Protein 7QRU (pdb70)

Organism: Alkalihalophilus pseudofirmus (strain ATCC BAA-2126 / JCM 17055 / OF4) (NCBI:txid398511)

Radius of gyration: 44.56 Å; Cα contacts (8 Å, |Δi|>4): 3617; chains: 8; bounding box: 156×73×80 Å

Nearest PDB structures (foldseek):
  7qru-assembly1_e  TM=1.022E+00  e=6.464E-07  Alkalihalophilus pseudofirmus
  7qru-assembly1_E  TM=9.612E-01  e=5.896E-06  Alkalihalophilus pseudofirmus
  6z16-assembly1_e  TM=9.086E-01  e=1.455E-02  Anoxybacillus flavithermus WK1
  5zgb-assembly1_K  TM=4.679E-01  e=5.688E+00  Cyanidioschyzon merolae strain 10D
  7qru-assembly1_G  TM=1.009E+00  e=2.370E-15  Alkalihalophilus pseudofirmus

Secondary structure (DSSP, 8-state):
--HHHHHHHHHHHHHHHHHHHHHS-TTS-HHHHHHHHHHHHHHHHHTTHHHHTTT--EEEEEEEEGGGTEEEEEEE-HHHHHHHHHHHHHHHHHHHHHHHHS-TTTS-HHHHHHHHHHHHHHHHHHHHB-BHHHHHHHHHHHHHHHHHHHTSSTTSHHHHHHHHHHHHHHHHHHHHHHHHHHHHHHHHS--BHHHHHHTTHHHHTSTTHHHHHHHHHHHHHHHTT-TTGGGHHHHGGGS-HHHHHHHHHTSHHHHHHHHHHHHHHHH-SSHHHHHHHHHHHHHHHHHHHHHHHT--BHHHHHHHHHHHHHHHHHHHHHHHTHHHHHGGGS-THHHHHHHHHHHHHHHHHHHHHHHHHHHHHHHHHHHS--BTTT---TTTTSHHHHHHHHHHHHHHHT-TTSHHHHHHHHHHHHHHHHHT--STTHHHHHHHHHHHHHHHHHHHHHHHHHHHHHHHSS---TTTSSSPP-PPPHHHHHHHHHHHHHHHHHHH-GGGGIIIIIHHHHHHHSTTSS-TTPPPP----S---S-HHHHHHHHHHHHHHHHHHTHHHHTTSHHHH--S-THHHHHHHHHHHHHHHHHHHHHHH--S-HHHHHHHHHHHHHHHHHHHHHHTT-----SSS-----HHHHHHHHHHHHHHHHGGG--SHHHHHHHHHHHHHHHHHHHHHTT-HHHHHHHHHHHHHHHHHHHHHHTTS---------HHHHHHHHHHHHHHHHHHHHHHHHHHHHHHHH-PPPTTHHHHHHTTTTT--SBHHHHIIIIITHHHHHHHHHHHHHHHHHHHHHHH----S-S--/----HHHHHHHHHHHHHHHHHHHHHHHHTTTSS--HHHHHHHHHHHHHHHHHHS-HHHHHHHS---HHHHHHHHHHHHHHHTTHHHHTT--TT---EEEEE-SSS-EEEEETHHHHHHHHHHHHHHHHHHHHHHHHT---/-HHHHHHHHHHHHHHHHHHHTSSBHHHHHHHHHHHHHHHHHHHHHHT-SS-SB-SBGGG--SSB--HHHHHHHHHHHHHHHHHHHHHHHHHHHHHHHHS--BGGGG--SS--/--GGGGHHHHHHHHHHHHTTTTSS-HHHHHHHHHHHHHHHHHHHHHHHHHHHHH--EEEEGGGPPTTTSPEEEE-HHHHHHHHHHHHHHHHHHHHHHTTS-HHHHTTTHHHHHHHHHHHHHHHHHB-BHHHHHHHHHHHHHHHHHHHHTT--HHHHHHHHHHHHHHHHHHHHHHHHHHHHHHHHS--BHHHHHHHHHHTTT-THHHHHHHHHHHHHHHHHT-TTS-TTTTTGGGSS-HHHHHHHHHHHHHHHHHHHHHHHHHTS-S-HHHHHHHHHHHHHHHHHHHHHHHHT--BHHHHHHHHHHHHHHHHHHHHHH-SHHHHHHHHHHHHHHHHHHHHHHHHHHHHHHHHS--BGGG---HHHH-HHHHHHHHHHHHHHTT-TTSHHHHHHHHHHHHHHHTT-HHHHHHHHHHHHHHHHHHHHHIIIIISSS--S-HHHHT---HHHHHHHHHHHHHHHHHHHTHHHHHHHHHHHHHHHT-HHHHHHHH-/-HHHHHHHHHHHHHHHHHTT--SHHHHHHHHHHHHHHHHHHTTTS----HHHHHHHHHHHHHHHHHHHHHHHHHHHHHHTSSS---B-EEEEEE----SHHHHHHHHHHHHHSTTEEEEEE-TTS-EEEEEESBSTTHHHHHHHIIIIIHHHHHHHH-/-HHHHHHHHHHHHHHHHHHHHHHHHH-SSHHHHHHHHHHHHHHHHHHHHHHHHHTT--TTHHHHHHHHHHHHHHHHHHHHHHHHS-SSTT-/--HHHHHHHHHHHHHHHHHHHHHHHHHHSSSHHHHHHHIIIIIHHHHHHHHHHHHHHHHHHH----HHHHHHHHHHHHHHHHHHHHHHHHHHHHTPPPPTT---BHHHHHTT-/-HHHHHHHHHHHHHHHHHH---SHHHHHHHHHHHHHHHHHTTTTTT-

Foldseek 3Di:
DPCLLLCQQPLLVVLLVVLVVVLPPLVVLLVSLQVSLVVLLVSLVVLLVCCVVPNKDKDFPVPDAPPVGKIWIDHNLLSVLSNLLSLLLNLLSLLCVVDDDPVVSNPSPSSLSSQLSSLLSQLSTTQFLVSNLVSLVSNVVSVLCQLCPVPDPLLVVLSVVLVVLLVVLSVLSVVLVVVLCVQQVTGGLLSLQVVCVVVLCDDCSVVSLVSLVLSLCLQLQFPPNNPSFLSSLVRHALSVSLSCLQRRSVSSLSSNLQCCLAHVPRCLVPNLQVLLVSLLVQLVVLLVQLLPDQFQSSNLRSLSSNLSSQLSLLSSLQDLLSQLLSSLSSSLRSLLSSLSSLLCNLLCVLAVGRGLQLAAACCVLPVVSLVLNVLSQVLSLLDPLWSNVVSLVSNLVSCVVSVVVVSSVSSVVSSVSSVVSSVSSCCRHNHDPGSGDPVSSPDDCVSSCVSSVVSSVVRHCCRVVVPVSSVSSSVVSVCSNDNVSSSVSRD/DDVLVCLLQVLLVVLVVLVVCCVPVVVDQSLVVVLVSLVVQLVVLLVCLVAQLQVHKDKDWAQDPPVVQDIFMFIDHLLLSLQSNLLSVLVSLLSLLCSQLDDSPPAPSSLVSSLVSQLSSLLNQLSGGQFQVSNLVSQLSNLVSLLSQLCRVVVDPLSNVLSVLSNVQLVVLSVLLVVLLVVLCVQQVHRGLVSSLVVLVSQVPDPCNVSSVVSNLSNLCLQLLQPPNVQSQLSSPSGQLSSCLNCNFQGRNCSSVSSLLLCLSNRFQDLVLLCVQQVSLLVQLLVLLLLLLLDFFLSLNLSSLSSNLSSLLSNLSSQLSVCNNCQPVDDSQQSLLSLLLSSLSSVLRSLLSSLSSLLCNQCCVFQVGRGLQLAAACCVQAVLSLVLLVLSLCLQLLHPLWSNVLSQLSSLSSLVSSCVVPPSCSVPCSVVSNVSNLVSSLSSNQSSVSSNHSHHHDHGDQVSGPDGGHYRDPSSSPSSVVSSVVRHCCSQPVCVCFSSRSFRSSCSSVVSRDDPPDTHDGDTDNDPDPDPSVVSSVVSVVSNVVCNVCCVPCCPDPSSVDNNDVCVVVVVVVVVCVVVVVVVVVCVQPVVDVVSVVLVVLVVVLVVLVVVCVVVVLQDFDPPPDDDDDPVNVVLVVVLVVLVVCQVVDFWVVVNLVSLVVNLQSVLVVCVVVPNPVCSVVSNVVSVVVSVVSVVVPVVDDTGDPDDCPPVSVVSVVVSVVSVVVSVVRNVRSVVVVCVVVPDDDPCVVLVVPVCPPPNDDPSVVSCCCPVPVVVNVVVVVVVVCVVVVVVCVVPPDDDPPPDD/DDDLVPLVVVLVVVLVVLLVVLVVLCVCVVPDHHFQQNSLVSNLVSLVSVCVSDNDVVSCVVDVDPLVVLQVVLVVQLQVLQCVCVVVVHHGNDKDWDQDADPVPGGDIDISSSSNRVSSNSNSNSVSCCVVVVVVPPPD/DLVVLVVVLVVLLVCLVVQCPFFFQVSVLVSVVSNLVSVLSNLLSVQPPPFWDDPDCVVVTPDHRDCPSVVVSVVSVVVVVVVSVVSVVVQVVVCVVQVDRGNVSVPDDDVD/DVVLQVQLQVQLVVQCVVVVDPDDVSSVVRSVVSLVVCVVCCVVPVDPRCVQLVVLVVVLVVLLVVQLVVQVVLVVVQVPPPDRPWDKDKDKAFDPDDDPVLLVSLQSSQCSGHQWHFDDADPNRGTTIIIGRHVVCVVVVNCCSVPPVSVSSVSNVD/DVLVVLVVVLVVLVVLLVVLVVCLPPVVDLLSNLVSLLVNLLSVLVNVVSVCVNVVDPPCVVVSVVSNVVSVLSSLQSVCCVVPVDSDPDD/DDPLVVQLVVLLVQLVVLCVVLVVQCVPDDFVLSNLVSQLPSPLSSLLSNLVSVQSCCCVPVNDRPCVSVVVNVCSVVPSVVVSVCVVVVCVVVPRDDGPPDDDDPVVVVVVD/DVVLQVQLVVQLVVQCVVVPPPDPVRSVVRSVVSVVVCVVCCVVVVD

Structure (mmCIF, N/CA/C/O backbone):
data_7QRU
#
_entry.id   7QRU
#
_cell.length_a   1.00
_cell.length_b   1.00
_cell.length_c   1.00
_cell.angle_alpha   90.00
_cell.angle_beta   90.00
_cell.angle_gamma   90.00
#
_symmetry.space_group_name_H-M   'P 1'
#
loop_
_entity.id
_entity.type
_entity.pdbx_description
1 polymer 'Na+/H+ antiporter subunit D'
2 polymer 'Na+/H+ antiporter subunit A'
3 polymer 'Na(+)/H(+) antiporter subunit B'
4 polymer 'Na(+)/H(+) antiporter subunit C'
5 polymer 'Na+/H+ antiporter subunit E'
6 polymer 'Na(+)/H(+) antiporter subunit F'
7 polymer 'Na+/H+ antiporter subunit G1'
8 non-polymer 1,2-Distearoyl-sn-glycerophosphoethanolamine
9 water water
#
loop_
_atom_site.group_PDB
_atom_site.id
_atom_site.type_symbol
_atom_site.label_atom_id
_atom_site.label_alt_id
_atom_site.label_comp_id
_atom_site.label_asym_id
_atom_site.label_entity_id
_atom_site.label_seq_id
_atom_site.pdbx_PDB_ins_code
_atom_site.Cartn_x
_atom_site.Cartn_y
_atom_site.Cartn_z
_atom_site.occupancy
_atom_site.B_iso_or_equiv
_atom_site.auth_seq_id
_atom_site.auth_comp_id
_atom_site.auth_asym_id
_atom_site.auth_atom_id
_atom_site.pdbx_PDB_model_num
ATOM 1 N N . MET A 1 1 ? 168.956 206.448 241.980 1.00 154.10 1 MET D N 1
ATOM 2 C CA . MET A 1 1 ? 169.194 206.344 240.514 1.00 145.00 1 MET D CA 1
ATOM 3 C C . MET A 1 1 ? 168.136 207.180 239.792 1.00 101.96 1 MET D C 1
ATOM 4 O O . MET A 1 1 ? 168.441 208.286 239.400 1.00 93.49 1 MET D O 1
ATOM 9 N N . ASN A 1 2 ? 166.915 206.656 239.628 1.00 69.92 2 ASN D N 1
ATOM 10 C CA . ASN A 1 2 ? 165.832 207.285 238.910 1.00 51.83 2 ASN D CA 1
ATOM 11 C C . ASN A 1 2 ? 166.172 207.563 237.441 1.00 38.15 2 ASN D C 1
ATOM 12 O O . ASN A 1 2 ? 165.839 208.642 236.948 1.00 41.99 2 ASN D O 1
ATOM 17 N N . ASN A 1 3 ? 166.963 206.714 236.773 1.00 27.55 3 ASN D N 1
ATOM 18 C CA . ASN A 1 3 ? 167.295 206.895 235.383 1.00 31.52 3 ASN D CA 1
ATOM 19 C C . ASN A 1 3 ? 166.072 206.760 234.458 1.00 33.60 3 ASN D C 1
ATOM 20 O O . ASN A 1 3 ? 166.062 207.279 233.340 1.00 33.88 3 ASN D O 1
ATOM 25 N N . LEU A 1 4 ? 164.991 206.138 234.926 1.00 29.95 4 LEU D N 1
ATOM 26 C CA . LEU A 1 4 ? 163.745 206.180 234.183 1.00 32.39 4 LEU D CA 1
ATOM 27 C C . LEU A 1 4 ? 163.304 207.612 233.870 1.00 29.96 4 LEU D C 1
ATOM 28 O O . LEU A 1 4 ? 162.855 207.860 232.790 1.00 28.54 4 LEU D O 1
ATOM 33 N N . VAL A 1 5 ? 163.506 208.570 234.794 1.00 31.22 5 VAL D N 1
ATOM 34 C CA . VAL A 1 5 ? 163.151 209.946 234.570 1.00 26.57 5 VAL D CA 1
ATOM 35 C C . VAL A 1 5 ? 163.743 210.477 233.278 1.00 26.31 5 VAL D C 1
ATOM 36 O O . VAL A 1 5 ? 163.084 211.273 232.636 1.00 35.06 5 VAL D O 1
ATOM 40 N N . ILE A 1 6 ? 164.885 210.032 232.818 1.00 26.63 6 ILE D N 1
ATOM 41 C CA . ILE A 1 6 ? 165.448 210.634 231.613 1.00 26.40 6 ILE D CA 1
ATOM 42 C C . ILE A 1 6 ? 164.995 209.934 230.335 1.00 24.06 6 ILE D C 1
ATOM 43 O O . ILE A 1 6 ? 165.211 210.457 229.189 1.00 27.60 6 ILE D O 1
ATOM 48 N N . LEU A 1 7 ? 164.293 208.806 230.448 1.00 28.21 7 LEU D N 1
ATOM 49 C CA . LEU A 1 7 ? 163.938 208.080 229.234 1.00 26.52 7 LEU D CA 1
ATOM 50 C C . LEU A 1 7 ? 163.014 208.874 228.315 1.00 30.04 7 LEU D C 1
ATOM 51 O O . LEU A 1 7 ? 163.166 208.786 227.087 1.00 28.02 7 LEU D O 1
ATOM 56 N N . PRO A 1 8 ? 162.007 209.624 228.799 1.00 26.67 8 PRO D N 1
ATOM 57 C CA . PRO A 1 8 ? 161.223 210.450 227.887 1.00 30.10 8 PRO D CA 1
ATOM 58 C C . PRO A 1 8 ? 162.028 211.449 227.071 1.00 26.91 8 PRO D C 1
ATOM 59 O O . PRO A 1 8 ? 161.655 211.753 226.003 1.00 33.47 8 PRO D O 1
ATOM 63 N N . ILE A 1 9 ? 163.199 211.928 227.526 1.00 28.04 9 ILE D N 1
ATOM 64 C CA . ILE A 1 9 ? 164.101 212.786 226.750 1.00 28.73 9 ILE D CA 1
ATOM 65 C C . ILE A 1 9 ? 164.977 211.930 225.858 1.00 27.59 9 ILE D C 1
ATOM 66 O O . ILE A 1 9 ? 165.067 212.166 224.691 1.00 27.77 9 ILE D O 1
ATOM 71 N N . LEU A 1 10 ? 165.595 210.902 226.390 1.00 28.90 10 LEU D N 1
ATOM 72 C CA . LEU A 1 10 ? 166.608 210.154 225.677 1.00 25.03 10 LEU D CA 1
ATOM 73 C C . LEU A 1 10 ? 166.057 209.257 224.570 1.00 34.93 10 LEU D C 1
ATOM 74 O O . LEU A 1 10 ? 166.715 209.184 223.500 1.00 26.16 10 LEU D O 1
ATOM 79 N N . ILE A 1 11 ? 164.848 208.641 224.708 1.00 27.34 11 ILE D N 1
ATOM 80 C CA . ILE A 1 11 ? 164.403 207.838 223.599 1.00 29.29 11 ILE D CA 1
ATOM 81 C C . ILE A 1 11 ? 164.269 208.694 222.340 1.00 27.50 11 ILE D C 1
ATOM 82 O O . ILE A 1 11 ? 164.719 208.246 221.288 1.00 30.80 11 ILE D O 1
ATOM 87 N N . PRO A 1 12 ? 163.449 209.784 222.306 1.00 23.59 12 PRO D N 1
ATOM 88 C CA . PRO A 1 12 ? 163.300 210.534 221.082 1.00 24.78 12 PRO D CA 1
ATOM 89 C C . PRO A 1 12 ? 164.651 211.103 220.636 1.00 21.00 12 PRO D C 1
ATOM 90 O O . PRO A 1 12 ? 164.894 211.207 219.429 1.00 25.87 12 PRO D O 1
ATOM 94 N N . PHE A 1 13 ? 165.481 211.558 221.564 1.00 26.37 13 PHE D N 1
ATOM 95 C CA . PHE A 1 13 ? 166.796 212.048 221.163 1.00 28.85 13 PHE D CA 1
ATOM 96 C C . PHE A 1 13 ? 167.630 210.982 220.442 1.00 28.81 13 PHE D C 1
ATOM 97 O O . PHE A 1 13 ? 168.152 211.245 219.333 1.00 29.51 13 PHE D O 1
ATOM 105 N N . ILE A 1 14 ? 167.705 209.764 221.001 1.00 27.81 14 ILE D N 1
ATOM 106 C CA . ILE A 1 14 ? 168.458 208.691 220.343 1.00 28.00 14 ILE D CA 1
ATOM 107 C C . ILE A 1 14 ? 167.779 208.295 219.043 1.00 30.63 14 ILE D C 1
ATOM 108 O O . ILE A 1 14 ? 168.465 208.134 218.007 1.00 23.93 14 ILE D O 1
ATOM 113 N N . VAL A 1 15 ? 166.443 208.139 219.043 1.00 23.48 15 VAL D N 1
ATOM 114 C CA . VAL A 1 15 ? 165.882 207.652 217.809 1.00 28.09 15 VAL D CA 1
ATOM 115 C C . VAL A 1 15 ? 165.944 208.738 216.718 1.00 25.18 15 VAL D C 1
ATOM 116 O O . VAL A 1 15 ? 166.205 208.497 215.539 1.00 24.10 15 VAL D O 1
ATOM 120 N N . GLY A 1 16 ? 165.676 209.988 217.115 1.00 24.86 16 GLY D N 1
ATOM 121 C CA . GLY A 1 16 ? 165.858 211.062 216.191 1.00 27.22 16 GLY D CA 1
ATOM 122 C C . GLY A 1 16 ? 167.202 211.033 215.477 1.00 27.26 16 GLY D C 1
ATOM 123 O O . GLY A 1 16 ? 167.289 211.259 214.309 1.00 32.70 16 GLY D O 1
ATOM 124 N N . THR A 1 17 ? 168.273 210.902 216.234 1.00 29.45 17 THR D N 1
ATOM 125 C CA . THR A 1 17 ? 169.607 210.884 215.662 1.00 29.85 17 THR D CA 1
ATOM 126 C C . THR A 1 17 ? 169.795 209.684 214.761 1.00 28.68 17 THR D C 1
ATOM 127 O O . THR A 1 17 ? 170.297 209.812 213.625 1.00 27.51 17 THR D O 1
ATOM 131 N N . ILE A 1 18 ? 169.290 208.522 215.197 1.00 28.40 18 ILE D N 1
ATOM 132 C CA . ILE A 1 18 ? 169.462 207.319 214.344 1.00 32.82 18 ILE D CA 1
ATOM 133 C C . ILE A 1 18 ? 168.733 207.429 213.042 1.00 27.59 18 ILE D C 1
ATOM 134 O O . ILE A 1 18 ? 169.337 207.143 212.052 1.00 35.26 18 ILE D O 1
ATOM 139 N N . LEU A 1 19 ? 167.557 208.052 213.020 1.00 31.59 19 LEU D N 1
ATOM 140 C CA . LEU A 1 19 ? 166.837 208.252 211.778 1.00 27.97 19 LEU D CA 1
ATOM 141 C C . LEU A 1 19 ? 167.516 209.208 210.799 1.00 24.76 19 LEU D C 1
ATOM 142 O O . LEU A 1 19 ? 167.117 209.273 209.648 1.00 26.79 19 LEU D O 1
ATOM 147 N N . ILE A 1 20 ? 168.459 210.033 211.204 1.00 27.59 20 ILE D N 1
ATOM 148 C CA . ILE A 1 20 ? 169.206 210.811 210.229 1.00 28.11 20 ILE D CA 1
ATOM 149 C C . ILE A 1 20 ? 170.053 209.853 209.393 1.00 31.73 20 ILE D C 1
ATOM 150 O O . ILE A 1 20 ? 170.281 210.097 208.220 1.00 41.45 20 ILE D O 1
ATOM 155 N N . LEU A 1 21 ? 170.597 208.783 209.987 1.00 34.26 21 LEU D N 1
ATOM 156 C CA . LEU A 1 21 ? 171.383 207.815 209.201 1.00 35.84 21 LEU D CA 1
ATOM 157 C C . LEU A 1 21 ? 170.501 207.088 208.169 1.00 34.09 21 LEU D C 1
ATOM 158 O O . LEU A 1 21 ? 171.031 206.449 207.293 1.00 47.76 21 LEU D O 1
ATOM 163 N N . PHE A 1 22 ? 169.169 207.068 208.324 1.00 46.06 22 PHE D N 1
ATOM 164 C CA . PHE A 1 22 ? 168.307 206.294 207.432 1.00 44.50 22 PHE D CA 1
ATOM 165 C C . PHE A 1 22 ? 167.406 207.188 206.575 1.00 50.31 22 PHE D C 1
ATOM 166 O O . PHE A 1 22 ? 166.248 206.876 206.349 1.00 45.35 22 PHE D O 1
ATOM 174 N N . ALA A 1 23 ? 167.941 208.328 206.120 1.00 50.85 23 ALA D N 1
ATOM 175 C CA . ALA A 1 23 ? 167.128 209.297 205.426 1.00 51.40 23 ALA D CA 1
ATOM 176 C C . ALA A 1 23 ? 166.558 208.749 204.108 1.00 58.29 23 ALA D C 1
ATOM 177 O O . ALA A 1 23 ? 165.408 208.991 203.748 1.00 69.17 23 ALA D O 1
ATOM 179 N N . LYS A 1 24 ? 167.345 207.935 203.423 1.00 66.56 24 LYS D N 1
ATOM 180 C CA . LYS A 1 24 ? 166.961 207.333 202.160 1.00 70.52 24 LYS D CA 1
ATOM 181 C C . LYS A 1 24 ? 165.878 206.260 202.328 1.00 72.34 24 LYS D C 1
ATOM 182 O O . LYS A 1 24 ? 165.019 206.159 201.456 1.00 77.16 24 LYS D O 1
ATOM 188 N N . ASN A 1 25 ? 165.890 205.490 203.436 1.00 48.81 25 ASN D N 1
ATOM 189 C CA . ASN A 1 25 ? 164.969 204.371 203.616 1.00 55.59 25 ASN D CA 1
ATOM 190 C C . ASN A 1 25 ? 163.672 204.862 204.264 1.00 43.62 25 ASN D C 1
ATOM 191 O O . ASN A 1 25 ? 163.701 205.157 205.445 1.00 52.59 25 ASN D O 1
ATOM 196 N N . HIS A 1 26 ? 162.573 204.971 203.528 1.00 43.50 26 HIS D N 1
ATOM 197 C CA . HIS A 1 26 ? 161.331 205.522 204.048 1.00 47.52 26 HIS D CA 1
ATOM 198 C C . HIS A 1 26 ? 160.519 204.498 204.884 1.00 50.79 26 HIS D C 1
ATOM 199 O O . HIS A 1 26 ? 159.928 204.828 205.922 1.00 54.71 26 HIS D O 1
ATOM 206 N N . SER A 1 27 ? 160.457 203.271 204.432 1.00 37.13 27 SER D N 1
ATOM 207 C CA . SER A 1 27 ? 159.798 202.206 205.138 1.00 47.39 27 SER D CA 1
ATOM 208 C C . SER A 1 27 ? 160.498 201.990 206.462 1.00 42.47 27 SER D C 1
ATOM 209 O O . SER A 1 27 ? 159.849 201.806 207.461 1.00 35.54 27 SER D O 1
ATOM 212 N N . LEU A 1 28 ? 161.823 201.944 206.470 1.00 34.35 28 LEU D N 1
ATOM 213 C CA . LEU A 1 28 ? 162.427 201.711 207.746 1.00 32.58 28 LEU D CA 1
ATOM 214 C C . LEU A 1 28 ? 162.174 202.900 208.674 1.00 32.70 28 LEU D C 1
ATOM 215 O O . LEU A 1 28 ? 161.838 202.677 209.843 1.00 39.77 28 LEU D O 1
ATOM 220 N N . GLN A 1 29 ? 162.234 204.129 208.150 1.00 30.04 29 GLN D N 1
ATOM 221 C CA . GLN A 1 29 ? 161.913 205.314 208.914 1.00 29.33 29 GLN D CA 1
ATOM 222 C C . GLN A 1 29 ? 160.550 205.227 209.547 1.00 31.01 29 GLN D C 1
ATOM 223 O O . GLN A 1 29 ? 160.409 205.541 210.734 1.00 33.02 29 GLN D O 1
ATOM 229 N N . ARG A 1 30 ? 159.556 204.694 208.833 1.00 31.02 30 ARG D N 1
ATOM 230 C CA . ARG A 1 30 ? 158.220 204.740 209.417 1.00 31.30 30 ARG D CA 1
ATOM 231 C C . ARG A 1 30 ? 158.085 203.709 210.507 1.00 29.26 30 ARG D C 1
ATOM 232 O O . ARG A 1 30 ? 157.422 204.014 211.557 1.00 27.94 30 ARG D O 1
ATOM 240 N N . VAL A 1 31 ? 158.659 202.529 210.259 1.00 24.20 31 VAL D N 1
ATOM 241 C CA . VAL A 1 31 ? 158.568 201.470 211.259 1.00 29.92 31 VAL D CA 1
ATOM 242 C C . VAL A 1 31 ? 159.271 201.852 212.574 1.00 27.71 31 VAL D C 1
ATOM 243 O O . VAL A 1 31 ? 158.749 201.680 213.626 1.00 33.03 31 VAL D O 1
ATOM 247 N N . ILE A 1 32 ? 160.530 202.261 212.516 1.00 28.71 32 ILE D N 1
ATOM 248 C CA . ILE A 1 32 ? 161.189 202.777 213.685 1.00 35.28 32 ILE D CA 1
ATOM 249 C C . ILE A 1 32 ? 160.338 203.877 214.346 1.00 29.32 32 ILE D C 1
ATOM 250 O O . ILE A 1 32 ? 160.188 203.857 215.564 1.00 29.28 32 ILE D O 1
ATOM 255 N N . SER A 1 33 ? 159.887 204.899 213.582 1.00 24.15 33 SER D N 1
ATOM 256 C CA . SER A 1 33 ? 159.142 206.002 214.200 1.00 28.12 33 SER D CA 1
ATOM 257 C C . SER A 1 33 ? 157.914 205.454 214.915 1.00 30.26 33 SER D C 1
ATOM 258 O O . SER A 1 33 ? 157.648 205.784 216.080 1.00 29.80 33 SER D O 1
ATOM 261 N N . GLY A 1 34 ? 157.238 204.500 214.263 1.00 26.99 34 GLY D N 1
ATOM 262 C CA . GLY A 1 34 ? 156.039 204.005 214.868 1.00 27.27 34 GLY D CA 1
ATOM 263 C C . GLY A 1 34 ? 156.236 203.267 216.181 1.00 32.50 34 GLY D C 1
ATOM 264 O O . GLY A 1 34 ? 155.457 203.508 217.112 1.00 32.33 34 GLY D O 1
ATOM 265 N N . PHE A 1 35 ? 157.204 202.336 216.247 1.00 27.15 35 PHE D N 1
ATOM 266 C CA . PHE A 1 35 ? 157.507 201.684 217.492 1.00 33.27 35 PHE D CA 1
ATOM 267 C C . PHE A 1 35 ? 157.978 202.660 218.564 1.00 34.36 35 PHE D C 1
ATOM 268 O O . PHE A 1 35 ? 157.594 202.597 219.734 1.00 32.43 35 PHE D O 1
ATOM 276 N N . THR A 1 36 ? 158.830 203.608 218.141 1.00 28.25 36 THR D N 1
ATOM 277 C CA . THR A 1 36 ? 159.314 204.592 219.082 1.00 30.46 36 THR D CA 1
ATOM 278 C C . THR A 1 36 ? 158.172 205.416 219.687 1.00 25.47 36 THR D C 1
ATOM 279 O O . THR A 1 36 ? 158.186 205.614 220.881 1.00 27.28 36 THR D O 1
ATOM 283 N N . VAL A 1 37 ? 157.199 205.935 218.941 1.00 28.04 37 VAL D N 1
ATOM 284 C CA . VAL A 1 37 ? 156.205 206.721 219.671 1.00 31.52 37 VAL D CA 1
ATOM 285 C C . VAL A 1 37 ? 155.405 205.839 220.631 1.00 33.10 37 VAL D C 1
ATOM 286 O O . VAL A 1 37 ? 155.104 206.271 221.751 1.00 30.42 37 VAL D O 1
ATOM 290 N N . ILE A 1 38 ? 155.170 204.568 220.258 1.00 30.77 38 ILE D N 1
ATOM 291 C CA . ILE A 1 38 ? 154.428 203.726 221.170 1.00 29.31 38 ILE D CA 1
ATOM 292 C C . ILE A 1 38 ? 155.266 203.486 222.431 1.00 32.52 38 ILE D C 1
ATOM 293 O O . ILE A 1 38 ? 154.738 203.551 223.546 1.00 34.81 38 ILE D O 1
ATOM 298 N N . GLY A 1 39 ? 156.570 203.133 222.316 1.00 27.58 39 GLY D N 1
ATOM 299 C CA . GLY A 1 39 ? 157.327 202.960 223.542 1.00 26.99 39 GLY D CA 1
ATOM 300 C C . GLY A 1 39 ? 157.507 204.234 224.365 1.00 29.80 39 GLY D C 1
ATOM 301 O O . GLY A 1 39 ? 157.485 204.185 225.580 1.00 27.99 39 GLY D O 1
ATOM 302 N N . MET A 1 40 ? 157.579 205.433 223.747 1.00 32.13 40 MET D N 1
ATOM 303 C CA . MET A 1 40 ? 157.514 206.651 224.563 1.00 28.38 40 MET D CA 1
ATOM 304 C C . MET A 1 40 ? 156.272 206.707 225.467 1.00 25.56 40 MET D C 1
ATOM 305 O O . MET A 1 40 ? 156.377 207.011 226.668 1.00 23.00 40 MET D O 1
ATOM 310 N N . LEU A 1 41 ? 155.123 206.340 224.879 1.00 25.52 41 LEU D N 1
ATOM 311 C CA . LEU A 1 41 ? 153.878 206.281 225.600 1.00 26.49 41 LEU D CA 1
ATOM 312 C C . LEU A 1 41 ? 153.910 205.261 226.721 1.00 29.41 41 LEU D C 1
ATOM 313 O O . LEU A 1 41 ? 153.567 205.616 227.856 1.00 31.04 41 LEU D O 1
ATOM 318 N N . LEU A 1 42 ? 154.464 204.072 226.496 1.00 31.28 42 LEU D N 1
ATOM 319 C CA . LEU A 1 42 ? 154.560 203.146 227.619 1.00 28.40 42 LEU D CA 1
ATOM 320 C C . LEU A 1 42 ? 155.610 203.586 228.625 1.00 27.78 42 LEU D C 1
ATOM 321 O O . LEU A 1 42 ? 155.364 203.582 229.842 1.00 24.54 42 LEU D O 1
ATOM 326 N N . VAL A 1 43 ? 156.733 204.138 228.175 1.00 27.07 43 VAL D N 1
ATOM 327 C CA . VAL A 1 43 ? 157.631 204.718 229.190 1.00 29.79 43 VAL D CA 1
ATOM 328 C C . VAL A 1 43 ? 156.926 205.815 229.982 1.00 25.71 43 VAL D C 1
ATOM 329 O O . VAL A 1 43 ? 156.951 205.767 231.162 1.00 25.25 43 VAL D O 1
ATOM 333 N N . ALA A 1 44 ? 156.250 206.770 229.348 1.00 26.53 44 ALA D N 1
ATOM 334 C CA . ALA A 1 44 ? 155.561 207.823 230.072 1.00 26.76 44 ALA D CA 1
ATOM 335 C C . ALA A 1 44 ? 154.525 207.283 231.046 1.00 28.28 44 ALA D C 1
ATOM 336 O O . ALA A 1 44 ? 154.394 207.798 232.187 1.00 22.11 44 ALA D O 1
ATOM 338 N N . ILE A 1 45 ? 153.782 206.245 230.629 1.00 25.53 45 ILE D N 1
ATOM 339 C CA . ILE A 1 45 ? 152.784 205.717 231.579 1.00 31.77 45 ILE D CA 1
ATOM 340 C C . ILE A 1 45 ? 153.423 205.054 232.804 1.00 27.54 45 ILE D C 1
ATOM 341 O O . ILE A 1 45 ? 153.085 205.324 233.927 1.00 31.62 45 ILE D O 1
ATOM 346 N N . TYR A 1 46 ? 154.501 204.335 232.586 1.00 28.36 46 TYR D N 1
ATOM 347 C CA . TYR A 1 46 ? 155.205 203.729 233.672 1.00 29.85 46 TYR D CA 1
ATOM 348 C C . TYR A 1 46 ? 155.830 204.761 234.622 1.00 25.56 46 TYR D C 1
ATOM 349 O O . TYR A 1 46 ? 155.702 204.676 235.860 1.00 29.07 46 TYR D O 1
ATOM 358 N N . LEU A 1 47 ? 156.508 205.800 234.081 1.00 24.81 47 LEU D N 1
ATOM 359 C CA . LEU A 1 47 ? 157.004 206.877 234.925 1.00 26.10 47 LEU D CA 1
ATOM 360 C C . LEU A 1 47 ? 155.890 207.546 235.793 1.00 27.22 47 LEU D C 1
ATOM 361 O O . LEU A 1 47 ? 156.069 207.760 236.975 1.00 25.28 47 LEU D O 1
ATOM 366 N N . ALA A 1 48 ? 154.722 207.831 235.236 1.00 25.14 48 ALA D N 1
ATOM 367 C CA . ALA A 1 48 ? 153.590 208.418 235.923 1.00 25.26 48 ALA D CA 1
ATOM 368 C C . ALA A 1 48 ? 153.077 207.480 236.992 1.00 26.76 48 ALA D C 1
ATOM 369 O O . ALA A 1 48 ? 152.818 207.937 238.101 1.00 30.60 48 ALA D O 1
ATOM 371 N N . MET A 1 49 ? 152.991 206.193 236.731 1.00 29.22 49 MET D N 1
ATOM 372 C CA . MET A 1 49 ? 152.574 205.298 237.815 1.00 34.84 49 MET D CA 1
ATOM 373 C C . MET A 1 49 ? 153.564 205.240 238.947 1.00 34.83 49 MET D C 1
ATOM 374 O O . MET A 1 49 ? 153.168 205.311 240.082 1.00 35.64 49 MET D O 1
ATOM 379 N N . ASP A 1 50 ? 154.847 205.167 238.619 1.00 35.39 50 ASP D N 1
ATOM 380 C CA . ASP A 1 50 ? 155.879 205.146 239.626 1.00 35.38 50 ASP D CA 1
ATOM 381 C C . ASP A 1 50 ? 155.799 206.352 240.534 1.00 31.15 50 ASP D C 1
ATOM 382 O O . ASP A 1 50 ? 155.919 206.232 241.740 1.00 33.89 50 ASP D O 1
ATOM 387 N N . VAL A 1 51 ? 155.615 207.544 239.941 1.00 29.30 51 VAL D N 1
ATOM 388 C CA . VAL A 1 51 ? 155.645 208.777 240.703 1.00 29.79 51 VAL D CA 1
ATOM 389 C C . VAL A 1 51 ? 154.399 208.872 241.530 1.00 29.26 51 VAL D C 1
ATOM 390 O O . VAL A 1 51 ? 154.414 209.388 242.653 1.00 28.58 51 VAL D O 1
ATOM 394 N N . TYR A 1 52 ? 153.294 208.441 240.933 1.00 37.74 52 TYR D N 1
ATOM 395 C CA . TYR A 1 52 ? 152.055 208.349 241.675 1.00 37.71 52 TYR D CA 1
ATOM 396 C C . TYR A 1 52 ? 152.130 207.436 242.893 1.00 35.33 52 TYR D C 1
ATOM 397 O O . TYR A 1 52 ? 151.642 207.751 243.939 1.00 50.53 52 TYR D O 1
ATOM 406 N N . GLN A 1 53 ? 152.824 206.351 242.814 1.00 48.36 53 GLN D N 1
ATOM 407 C CA . GLN A 1 53 ? 152.856 205.431 243.933 1.00 57.26 53 GLN D CA 1
ATOM 408 C C . GLN A 1 53 ? 153.943 205.841 244.926 1.00 41.74 53 GLN D C 1
ATOM 409 O O . GLN A 1 53 ? 153.677 205.904 246.101 1.00 72.07 53 GLN D O 1
ATOM 415 N N . ASN A 1 54 ? 155.085 206.298 244.442 1.00 42.56 54 ASN D N 1
ATOM 416 C CA . ASN A 1 54 ? 156.310 206.310 245.217 1.00 44.21 54 ASN D CA 1
ATOM 417 C C . ASN A 1 54 ? 156.857 207.709 245.378 1.00 35.96 54 ASN D C 1
ATOM 418 O O . ASN A 1 54 ? 157.806 207.847 246.082 1.00 47.00 54 ASN D O 1
ATOM 423 N N . GLY A 1 55 ? 156.143 208.746 244.948 1.00 39.47 55 GLY D N 1
ATOM 424 C CA . GLY A 1 55 ? 156.580 210.097 245.218 1.00 37.03 55 GLY D CA 1
ATOM 425 C C . GLY A 1 55 ? 157.417 210.672 244.070 1.00 32.13 55 GLY D C 1
ATOM 426 O O . GLY A 1 55 ? 157.605 209.992 243.053 1.00 44.93 55 GLY D O 1
ATOM 427 N N . ILE A 1 56 ? 157.727 211.928 244.205 1.00 25.95 56 ILE D N 1
ATOM 428 C CA . ILE A 1 56 ? 158.608 212.689 243.332 1.00 36.47 56 ILE D CA 1
ATOM 429 C C . ILE A 1 56 ? 159.925 211.921 243.086 1.00 32.49 56 ILE D C 1
ATOM 430 O O . ILE A 1 56 ? 160.698 211.738 243.989 1.00 38.13 56 ILE D O 1
ATOM 435 N N . SER A 1 57 ? 160.268 211.664 241.823 1.00 29.98 57 SER D N 1
ATOM 436 C CA . SER A 1 57 ? 161.525 211.038 241.544 1.00 34.76 57 SER D CA 1
ATOM 437 C C . SER A 1 57 ? 162.364 212.132 240.958 1.00 30.57 57 SER D C 1
ATOM 438 O O . SER A 1 57 ? 161.986 212.620 239.889 1.00 37.79 57 SER D O 1
ATOM 441 N N . VAL A 1 58 ? 163.503 212.378 241.610 1.00 27.64 58 VAL D N 1
ATOM 442 C CA . VAL A 1 58 ? 164.521 213.329 241.215 1.00 35.74 58 VAL D CA 1
ATOM 443 C C . VAL A 1 58 ? 165.715 212.587 240.631 1.00 26.45 58 VAL D C 1
ATOM 444 O O . VAL A 1 58 ? 166.162 211.698 241.264 1.00 41.60 58 VAL D O 1
ATOM 448 N N . LEU A 1 59 ? 166.207 212.935 239.462 1.00 30.83 59 LEU D N 1
ATOM 449 C CA . LEU A 1 59 ? 167.423 212.387 238.872 1.00 26.72 59 LEU D CA 1
ATOM 450 C C . LEU A 1 59 ? 168.507 213.462 238.852 1.00 28.87 59 LEU D C 1
ATOM 451 O O . LEU A 1 59 ? 168.303 214.536 238.276 1.00 28.63 59 LEU D O 1
ATOM 456 N N . GLU A 1 60 ? 169.639 213.227 239.502 1.00 29.84 60 GLU D N 1
ATOM 457 C CA . GLU A 1 60 ? 170.755 214.167 239.475 1.00 32.08 60 GLU D CA 1
ATOM 458 C C . GLU A 1 60 ? 171.764 213.832 238.396 1.00 27.52 60 GLU D C 1
ATOM 459 O O . GLU A 1 60 ? 172.618 213.020 238.626 1.00 33.03 60 GLU D O 1
ATOM 465 N N . LEU A 1 61 ? 171.698 214.491 237.268 1.00 27.45 61 LEU D N 1
ATOM 466 C CA . LEU A 1 61 ? 172.553 214.190 236.128 1.00 31.03 61 LEU D CA 1
ATOM 467 C C . LEU A 1 61 ? 174.033 214.418 236.487 1.00 36.76 61 LEU D C 1
ATOM 468 O O . LEU A 1 61 ? 174.377 215.408 237.124 1.00 37.88 61 LEU D O 1
ATOM 473 N N . GLY A 1 62 ? 174.877 213.413 236.220 1.00 34.48 62 GLY D N 1
ATOM 474 C CA . GLY A 1 62 ? 176.301 213.501 236.474 1.00 29.66 62 GLY D CA 1
ATOM 475 C C . GLY A 1 62 ? 176.648 213.148 237.900 1.00 28.52 62 GLY D C 1
ATOM 476 O O . GLY A 1 62 ? 177.847 213.165 238.279 1.00 29.15 62 GLY D O 1
ATOM 477 N N . ASN A 1 63 ? 175.604 212.727 238.567 1.00 26.86 63 ASN D N 1
ATOM 478 C CA . ASN A 1 63 ? 175.596 212.418 239.988 1.00 36.81 63 ASN D CA 1
ATOM 479 C C . ASN A 1 63 ? 175.874 213.628 240.874 1.00 31.22 63 ASN D C 1
ATOM 480 O O . ASN A 1 63 ? 176.422 213.477 241.937 1.00 41.06 63 ASN D O 1
ATOM 485 N N . TRP A 1 64 ? 175.738 214.852 240.364 1.00 33.82 64 TRP D N 1
ATOM 486 C CA . TRP A 1 64 ? 175.967 216.003 241.204 1.00 30.55 64 TRP D CA 1
ATOM 487 C C . TRP A 1 64 ? 174.657 216.391 241.869 1.00 36.00 64 TRP D C 1
ATOM 488 O O . TRP A 1 64 ? 173.659 216.514 241.157 1.00 38.71 64 TRP D O 1
ATOM 499 N N . GLN A 1 65 ? 174.673 216.602 243.192 1.00 35.17 65 GLN D N 1
ATOM 500 C CA . GLN A 1 65 ? 173.441 216.986 243.902 1.00 37.28 65 GLN D CA 1
ATOM 501 C C . GLN A 1 65 ? 172.992 218.378 243.481 1.00 40.92 65 GLN D C 1
ATOM 502 O O . GLN A 1 65 ? 173.806 219.197 243.151 1.00 45.57 65 GLN D O 1
ATOM 508 N N . ALA A 1 66 ? 171.704 218.699 243.518 1.00 42.81 66 ALA D N 1
ATOM 509 C CA . ALA A 1 66 ? 171.214 220.054 243.354 1.00 37.87 66 ALA D CA 1
ATOM 510 C C . ALA A 1 66 ? 171.711 220.880 244.547 1.00 41.82 66 ALA D C 1
ATOM 511 O O . ALA A 1 66 ? 171.773 220.421 245.681 1.00 41.98 66 ALA D O 1
ATOM 513 N N . PRO A 1 67 ? 172.021 222.176 244.372 1.00 32.56 67 PRO D N 1
ATOM 514 C CA . PRO A 1 67 ? 171.847 222.908 243.137 1.00 35.51 67 PRO D CA 1
ATOM 515 C C . PRO A 1 67 ? 173.027 222.974 242.178 1.00 27.93 67 PRO D C 1
ATOM 516 O O . PRO A 1 67 ? 172.944 223.599 241.147 1.00 37.40 67 PRO D O 1
ATOM 520 N N . PHE A 1 68 ? 174.056 222.193 242.411 1.00 33.16 68 PHE D N 1
ATOM 521 C CA . PHE A 1 68 ? 175.270 222.224 241.593 1.00 35.01 68 PHE D CA 1
ATOM 522 C C . PHE A 1 68 ? 175.070 221.600 240.229 1.00 32.74 68 PHE D C 1
ATOM 523 O O . PHE A 1 68 ? 175.580 222.081 239.232 1.00 47.98 68 PHE D O 1
ATOM 531 N N . GLY A 1 69 ? 174.342 220.531 240.171 1.00 27.97 69 GLY D N 1
ATOM 532 C CA . GLY A 1 69 ? 174.126 219.834 238.905 1.00 31.43 69 GLY D CA 1
ATOM 533 C C . GLY A 1 69 ? 172.696 220.128 238.367 1.00 28.28 69 GLY D C 1
ATOM 534 O O . GLY A 1 69 ? 171.760 220.581 239.083 1.00 33.85 69 GLY D O 1
ATOM 535 N N . ILE A 1 70 ? 172.501 219.818 237.107 1.00 24.66 70 ILE D N 1
ATOM 536 C CA . ILE A 1 70 ? 171.168 219.826 236.528 1.00 25.57 70 ILE D CA 1
ATOM 537 C C . ILE A 1 70 ? 170.356 218.702 237.184 1.00 25.77 70 ILE D C 1
ATOM 538 O O . ILE A 1 70 ? 170.868 217.630 237.254 1.00 34.59 70 ILE D O 1
ATOM 543 N N . VAL A 1 71 ? 169.214 218.952 237.851 1.00 26.48 71 VAL D N 1
ATOM 544 C CA . VAL A 1 71 ? 168.298 217.861 238.223 1.00 25.82 71 VAL D CA 1
ATOM 545 C C . VAL A 1 71 ? 167.136 217.751 237.246 1.00 24.63 71 VAL D C 1
ATOM 546 O O . VAL A 1 71 ? 166.683 218.780 236.810 1.00 28.92 71 VAL D O 1
ATOM 550 N N . LEU A 1 72 ? 166.622 216.544 236.970 1.00 22.68 72 LEU D N 1
ATOM 551 C CA . LEU A 1 72 ? 165.276 216.378 236.435 1.00 21.95 72 LEU D CA 1
ATOM 552 C C . LEU A 1 72 ? 164.360 215.922 237.560 1.00 24.01 72 LEU D C 1
ATOM 553 O O . LEU A 1 72 ? 164.796 215.178 238.502 1.00 25.76 72 LEU D O 1
ATOM 558 N N . VAL A 1 73 ? 163.160 216.504 237.558 1.00 23.37 73 VAL D N 1
ATOM 559 C CA . VAL A 1 73 ? 162.231 216.295 238.670 1.00 30.40 73 VAL D CA 1
ATOM 560 C C . VAL A 1 73 ? 160.948 215.760 238.078 1.00 24.29 73 VAL D C 1
ATOM 561 O O . VAL A 1 73 ? 160.251 216.495 237.454 1.00 27.42 73 VAL D O 1
ATOM 565 N N . ALA A 1 74 ? 160.607 214.511 238.232 1.00 27.43 74 ALA D N 1
ATOM 566 C CA . ALA A 1 74 ? 159.297 213.995 237.813 1.00 22.15 74 ALA D CA 1
ATOM 567 C C . ALA A 1 74 ? 158.378 214.010 239.041 1.00 24.16 74 ALA D C 1
ATOM 568 O O . ALA A 1 74 ? 158.520 213.130 239.921 1.00 24.59 74 ALA D O 1
ATOM 570 N N . ASP A 1 75 ? 157.546 215.057 239.134 1.00 25.47 75 ASP D N 1
ATOM 571 C CA . ASP A 1 75 ? 156.437 215.144 240.088 1.00 25.19 75 ASP D CA 1
ATOM 572 C C . ASP A 1 75 ? 155.145 214.818 239.330 1.00 24.44 75 ASP D C 1
ATOM 573 O O . ASP A 1 75 ? 155.162 214.678 238.137 1.00 27.38 75 ASP D O 1
ATOM 578 N N . MET A 1 76 ? 154.022 214.823 239.997 1.00 25.45 76 MET D N 1
ATOM 579 C CA . MET A 1 76 ? 152.803 214.457 239.351 1.00 28.36 76 MET D CA 1
ATOM 580 C C . MET A 1 76 ? 152.413 215.415 238.242 1.00 22.13 76 MET D C 1
ATOM 581 O O . MET A 1 76 ? 152.013 214.933 237.183 1.00 29.35 76 MET D O 1
ATOM 586 N N . PHE A 1 77 ? 152.648 216.698 238.355 1.00 25.66 77 PHE D N 1
ATOM 587 C CA . PHE A 1 77 ? 152.316 217.581 237.240 1.00 24.63 77 PHE D CA 1
ATOM 588 C C . PHE A 1 77 ? 153.184 217.253 236.034 1.00 25.39 77 PHE D C 1
ATOM 589 O O . PHE A 1 77 ? 152.743 217.143 234.920 1.00 20.21 77 PHE D O 1
ATOM 597 N N . ALA A 1 78 ? 154.511 217.156 236.218 1.00 25.94 78 ALA D N 1
ATOM 598 C CA . ALA A 1 78 ? 155.359 216.914 235.075 1.00 24.99 78 ALA D CA 1
ATOM 599 C C . ALA A 1 78 ? 155.013 215.613 234.402 1.00 23.07 78 ALA D C 1
ATOM 600 O O . ALA A 1 78 ? 154.983 215.538 233.160 1.00 20.15 78 ALA D O 1
ATOM 602 N N . THR A 1 79 ? 154.747 214.583 235.208 1.00 22.05 79 THR D N 1
ATOM 603 C CA . THR A 1 79 ? 154.478 213.295 234.588 1.00 28.25 79 THR D CA 1
ATOM 604 C C . THR A 1 79 ? 153.143 213.287 233.855 1.00 27.01 79 THR D C 1
ATOM 605 O O . THR A 1 79 ? 153.110 212.703 232.780 1.00 29.27 79 THR D O 1
ATOM 609 N N . MET A 1 80 ? 152.163 214.101 234.251 1.00 26.31 80 MET D N 1
ATOM 610 C CA . MET A 1 80 ? 150.959 214.209 233.423 1.00 29.83 80 MET D CA 1
ATOM 611 C C . MET A 1 80 ? 151.189 214.889 232.092 1.00 28.33 80 MET D C 1
ATOM 612 O O . MET A 1 80 ? 150.797 214.392 231.020 1.00 23.12 80 MET D O 1
ATOM 617 N N . MET A 1 81 ? 152.012 215.948 232.107 1.00 23.54 81 MET D N 1
ATOM 618 C CA . MET A 1 81 ? 152.331 216.580 230.855 1.00 22.23 81 MET D CA 1
ATOM 619 C C . MET A 1 81 ? 153.115 215.616 229.961 1.00 22.77 81 MET D C 1
ATOM 620 O O . MET A 1 81 ? 152.846 215.554 228.794 1.00 24.92 81 MET D O 1
ATOM 625 N N . VAL A 1 82 ? 153.951 214.729 230.547 1.00 24.76 82 VAL D N 1
ATOM 626 C CA . VAL A 1 82 ? 154.684 213.775 229.759 1.00 25.06 82 VAL D CA 1
ATOM 627 C C . VAL A 1 82 ? 153.792 212.717 229.126 1.00 19.67 82 VAL D C 1
ATOM 628 O O . VAL A 1 82 ? 153.881 212.600 227.941 1.00 23.71 82 VAL D O 1
ATOM 632 N N . ILE A 1 83 ? 152.801 212.234 229.784 1.00 23.53 83 ILE D N 1
ATOM 633 C CA . ILE A 1 83 ? 151.833 211.396 229.123 1.00 22.77 83 ILE D CA 1
ATOM 634 C C . ILE A 1 83 ? 151.035 212.061 228.007 1.00 21.42 83 ILE D C 1
ATOM 635 O O . ILE A 1 83 ? 150.850 211.441 226.921 1.00 22.08 83 ILE D O 1
ATOM 640 N N . LEU A 1 84 ? 150.594 213.291 228.210 1.00 18.45 84 LEU D N 1
ATOM 641 C CA . LEU A 1 84 ? 149.750 213.944 227.246 1.00 21.32 84 LEU D CA 1
ATOM 642 C C . LEU A 1 84 ? 150.569 214.245 226.009 1.00 23.41 84 LEU D C 1
ATOM 643 O O . LEU A 1 84 ? 150.106 214.033 224.902 1.00 28.26 84 LEU D O 1
ATOM 648 N N . ALA A 1 85 ? 151.850 214.619 226.159 1.00 23.56 85 ALA D N 1
ATOM 649 C CA . ALA A 1 85 ? 152.628 214.822 224.969 1.00 23.94 85 ALA D CA 1
ATOM 650 C C . ALA A 1 85 ? 152.757 213.500 224.300 1.00 24.71 85 ALA D C 1
ATOM 651 O O . ALA A 1 85 ? 152.733 213.434 223.077 1.00 25.67 85 ALA D O 1
ATOM 653 N N . SER A 1 86 ? 152.848 212.404 225.086 1.00 27.24 86 SER D N 1
ATOM 654 C CA . SER A 1 86 ? 153.022 211.099 224.420 1.00 31.96 86 SER D CA 1
ATOM 655 C C . SER A 1 86 ? 151.777 210.667 223.652 1.00 27.55 86 SER D C 1
ATOM 656 O O . SER A 1 86 ? 151.909 210.259 222.519 1.00 28.35 86 SER D O 1
ATOM 659 N N . ILE A 1 87 ? 150.573 211.038 224.095 1.00 28.88 87 ILE D N 1
ATOM 660 C CA . ILE A 1 87 ? 149.378 210.599 223.388 1.00 24.30 87 ILE D CA 1
ATOM 661 C C . ILE A 1 87 ? 149.258 211.306 222.074 1.00 27.34 87 ILE D C 1
ATOM 662 O O . ILE A 1 87 ? 148.958 210.681 221.015 1.00 24.75 87 ILE D O 1
ATOM 667 N N . VAL A 1 88 ? 149.499 212.622 222.134 1.00 24.79 88 VAL D N 1
ATOM 668 C CA . VAL A 1 88 ? 149.337 213.314 220.887 1.00 29.75 88 VAL D CA 1
ATOM 669 C C . VAL A 1 88 ? 150.531 213.055 219.978 1.00 26.52 88 VAL D C 1
ATOM 670 O O . VAL A 1 88 ? 150.416 213.045 218.756 1.00 33.79 88 VAL D O 1
ATOM 674 N N . GLY A 1 89 ? 151.664 212.731 220.561 1.00 26.96 89 GLY D N 1
ATOM 675 C CA . GLY A 1 89 ? 152.760 212.287 219.752 1.00 24.00 89 GLY D CA 1
ATOM 676 C C . GLY A 1 89 ? 152.395 211.031 218.993 1.00 26.10 89 GLY D C 1
ATOM 677 O O . GLY A 1 89 ? 152.631 210.997 217.776 1.00 24.15 89 GLY D O 1
ATOM 678 N N . VAL A 1 90 ? 151.768 210.032 219.657 1.00 23.86 90 VAL D N 1
ATOM 679 C CA . VAL A 1 90 ? 151.379 208.832 218.902 1.00 25.91 90 VAL D CA 1
ATOM 680 C C . VAL A 1 90 ? 150.363 209.101 217.780 1.00 24.20 90 VAL D C 1
ATOM 681 O O . VAL A 1 90 ? 150.583 208.810 216.639 1.00 26.19 90 VAL D O 1
ATOM 685 N N . VAL A 1 91 ? 149.286 209.786 218.091 1.00 27.12 91 VAL D N 1
ATOM 686 C CA . VAL A 1 91 ? 148.188 210.030 217.172 1.00 28.30 91 VAL D CA 1
ATOM 687 C C . VAL A 1 91 ? 148.593 210.895 215.993 1.00 25.67 91 VAL D C 1
ATOM 688 O O . VAL A 1 91 ? 148.127 210.634 214.858 1.00 27.78 91 VAL D O 1
ATOM 692 N N . CYS A 1 92 ? 149.348 211.974 216.269 1.00 24.49 92 CYS D N 1
ATOM 693 C CA . CYS A 1 92 ? 149.719 212.855 215.184 1.00 26.56 92 CYS D CA 1
ATOM 694 C C . CYS A 1 92 ? 150.705 212.098 214.307 1.00 24.52 92 CYS D C 1
ATOM 695 O O . CYS A 1 92 ? 150.614 212.225 213.130 1.00 28.40 92 CYS D O 1
ATOM 698 N N . LEU A 1 93 ? 151.494 211.144 214.811 1.00 25.27 93 LEU D N 1
ATOM 699 C CA . LEU A 1 93 ? 152.374 210.463 213.908 1.00 26.71 93 LEU D CA 1
ATOM 700 C C . LEU A 1 93 ? 151.600 209.446 213.082 1.00 25.38 93 LEU D C 1
ATOM 701 O O . LEU A 1 93 ? 151.815 209.355 211.893 1.00 21.19 93 LEU D O 1
ATOM 706 N N . PHE A 1 94 ? 150.658 208.700 213.662 1.00 26.79 94 PHE D N 1
ATOM 707 C CA . PHE A 1 94 ? 149.919 207.758 212.824 1.00 27.98 94 PHE D CA 1
ATOM 708 C C . PHE A 1 94 ? 149.039 208.446 211.788 1.00 29.78 94 PHE D C 1
ATOM 709 O O . PHE A 1 94 ? 148.881 207.982 210.666 1.00 31.07 94 PHE D O 1
ATOM 717 N N . PHE A 1 95 ? 148.590 209.663 212.102 1.00 31.47 95 PHE D N 1
ATOM 718 C CA . PHE A 1 95 ? 147.948 210.467 211.101 1.00 28.20 95 PHE D CA 1
ATOM 719 C C . PHE A 1 95 ? 148.934 211.016 210.057 1.00 29.98 95 PHE D C 1
ATOM 720 O O . PHE A 1 95 ? 148.668 211.092 208.825 1.00 25.90 95 PHE D O 1
ATOM 728 N N . ALA A 1 96 ? 150.151 211.404 210.495 1.00 28.14 96 ALA D N 1
ATOM 729 C CA . ALA A 1 96 ? 151.119 211.771 209.457 1.00 27.43 96 ALA D CA 1
ATOM 730 C C . ALA A 1 96 ? 151.433 210.602 208.510 1.00 26.90 96 ALA D C 1
ATOM 731 O O . ALA A 1 96 ? 151.661 210.882 207.334 1.00 31.88 96 ALA D O 1
ATOM 733 N N . PHE A 1 97 ? 151.435 209.345 208.958 1.00 28.48 97 PHE D N 1
ATOM 734 C CA . PHE A 1 97 ? 151.709 208.223 208.047 1.00 32.33 97 PHE D CA 1
ATOM 735 C C . PHE A 1 97 ? 150.711 208.063 206.926 1.00 27.48 97 PHE D C 1
ATOM 736 O O . PHE A 1 97 ? 151.067 207.614 205.884 1.00 57.39 97 PHE D O 1
ATOM 744 N N . GLN A 1 98 ? 149.540 208.600 207.079 1.00 38.69 98 GLN D N 1
ATOM 745 C CA . GLN A 1 98 ? 148.478 208.476 206.125 1.00 37.32 98 GLN D CA 1
ATOM 746 C C . GLN A 1 98 ? 148.369 209.713 205.236 1.00 37.49 98 GLN D C 1
ATOM 747 O O . GLN A 1 98 ? 147.478 209.711 204.411 1.00 40.78 98 GLN D O 1
ATOM 753 N N . THR A 1 99 ? 149.136 210.785 205.502 1.00 34.74 99 THR D N 1
ATOM 754 C CA . THR A 1 99 ? 148.904 212.094 204.904 1.00 38.68 99 THR D CA 1
ATOM 755 C C . THR A 1 99 ? 150.137 212.790 204.358 1.00 32.93 99 THR D C 1
ATOM 756 O O . THR A 1 99 ? 149.991 213.459 203.344 1.00 50.11 99 THR D O 1
ATOM 760 N N . ILE A 1 100 ? 151.287 212.741 204.985 1.00 30.89 100 ILE D N 1
ATOM 761 C CA . ILE A 1 100 ? 152.353 213.560 204.451 1.00 35.74 100 ILE D CA 1
ATOM 762 C C . ILE A 1 100 ? 152.888 212.954 203.160 1.00 41.15 100 ILE D C 1
ATOM 763 O O . ILE A 1 100 ? 152.886 211.731 203.024 1.00 48.25 100 ILE D O 1
ATOM 768 N N . SER A 1 101 ? 153.397 213.832 202.260 1.00 43.42 101 SER D N 1
ATOM 769 C CA . SER A 1 101 ? 154.203 213.457 201.089 1.00 45.63 101 SER D CA 1
ATOM 770 C C . SER A 1 101 ? 155.462 212.699 201.499 1.00 37.95 101 SER D C 1
ATOM 771 O O . SER A 1 101 ? 156.034 213.010 202.522 1.00 48.30 101 SER D O 1
ATOM 774 N N . SER A 1 102 ? 155.914 211.764 200.667 1.00 43.43 102 SER D N 1
ATOM 775 C CA . SER A 1 102 ? 157.225 211.133 200.737 1.00 42.41 102 SER D CA 1
ATOM 776 C C . SER A 1 102 ? 158.380 212.124 200.526 1.00 36.91 102 SER D C 1
ATOM 777 O O . SER A 1 102 ? 159.476 211.894 201.014 1.00 39.10 102 SER D O 1
ATOM 780 N N . GLU A 1 103 ? 158.149 213.252 199.852 1.00 36.24 103 GLU D N 1
ATOM 781 C CA . GLU A 1 103 ? 159.167 214.260 199.780 1.00 48.26 103 GLU D CA 1
ATOM 782 C C . GLU A 1 103 ? 159.588 214.804 201.157 1.00 50.48 103 GLU D C 1
ATOM 783 O O . GLU A 1 103 ? 160.756 215.187 201.307 1.00 60.69 103 GLU D O 1
ATOM 789 N N . ARG A 1 104 ? 158.675 214.981 202.129 1.00 34.45 104 ARG D N 1
ATOM 790 C CA . ARG A 1 104 ? 159.142 215.522 203.370 1.00 36.45 104 ARG D CA 1
ATOM 791 C C . ARG A 1 104 ? 159.941 214.476 204.143 1.00 36.66 104 ARG D C 1
ATOM 792 O O . ARG A 1 104 ? 160.787 214.853 204.954 1.00 42.77 104 ARG D O 1
ATOM 800 N N . GLU A 1 105 ? 159.684 213.197 203.882 1.00 39.17 105 GLU D N 1
ATOM 801 C CA . GLU A 1 105 ? 160.437 212.150 204.535 1.00 40.28 105 GLU D CA 1
ATOM 802 C C . GLU A 1 105 ? 161.911 212.148 204.151 1.00 40.02 105 GLU D C 1
ATOM 803 O O . GLU A 1 105 ? 162.742 211.695 204.937 1.00 48.33 105 GLU D O 1
ATOM 809 N N . LYS A 1 106 ? 162.219 212.682 202.982 1.00 40.70 106 LYS D N 1
ATOM 810 C CA . LYS A 1 106 ? 163.554 212.741 202.463 1.00 42.27 106 LYS D CA 1
ATOM 811 C C . LYS A 1 106 ? 164.347 213.803 203.179 1.00 36.08 106 LYS D C 1
ATOM 812 O O . LYS A 1 106 ? 165.584 213.774 203.092 1.00 43.34 106 LYS D O 1
ATOM 818 N N . TYR A 1 107 ? 163.669 214.748 203.822 1.00 37.67 107 TYR D N 1
ATOM 819 C CA . TYR A 1 107 ? 164.386 215.862 204.432 1.00 32.93 107 TYR D CA 1
ATOM 820 C C . TYR A 1 107 ? 164.167 215.956 205.910 1.00 27.62 107 TYR D C 1
ATOM 821 O O . TYR A 1 107 ? 163.748 216.965 206.402 1.00 31.83 107 TYR D O 1
ATOM 830 N N . TYR A 1 108 ? 164.379 214.875 206.576 1.00 27.25 108 TYR D N 1
ATOM 831 C CA . TYR A 1 108 ? 164.478 214.870 208.010 1.00 27.63 108 TYR D CA 1
ATOM 832 C C . TYR A 1 108 ? 163.171 215.129 208.755 1.00 33.40 108 TYR D C 1
ATOM 833 O O . TYR A 1 108 ? 163.267 215.326 210.019 1.00 30.48 108 TYR D O 1
ATOM 842 N N . PHE A 1 109 ? 161.997 214.880 208.127 1.00 25.55 109 PHE D N 1
ATOM 843 C CA . PHE A 1 109 ? 160.760 215.077 208.878 1.00 24.47 109 PHE D CA 1
ATOM 844 C C . PHE A 1 109 ? 160.771 214.272 210.172 1.00 22.85 109 PHE D C 1
ATOM 845 O O . PHE A 1 109 ? 160.580 214.901 211.226 1.00 27.78 109 PHE D O 1
ATOM 853 N N . TYR A 1 110 ? 161.018 212.941 210.142 1.00 21.49 110 TYR D N 1
ATOM 854 C CA . TYR A 1 110 ? 160.922 212.153 211.359 1.00 24.67 110 TYR D CA 1
ATOM 855 C C . TYR A 1 110 ? 161.962 212.550 212.396 1.00 22.78 110 TYR D C 1
ATOM 856 O O . TYR A 1 110 ? 161.590 212.803 213.560 1.00 27.85 110 TYR D O 1
ATOM 865 N N . PRO A 1 111 ? 163.248 212.732 212.109 1.00 23.57 111 PRO D N 1
ATOM 866 C CA . PRO A 1 111 ? 164.149 213.253 213.169 1.00 24.41 111 PRO D CA 1
ATOM 867 C C . PRO A 1 111 ? 163.637 214.582 213.753 1.00 22.96 111 PRO D C 1
ATOM 868 O O . PRO A 1 111 ? 163.662 214.772 214.961 1.00 26.32 111 PRO D O 1
ATOM 872 N N . PHE A 1 112 ? 163.137 215.535 212.938 1.00 19.56 112 PHE D N 1
ATOM 873 C CA . PHE A 1 112 ? 162.672 216.765 213.575 1.00 22.15 112 PHE D CA 1
ATOM 874 C C . PHE A 1 112 ? 161.475 216.535 214.484 1.00 16.92 112 PHE D C 1
ATOM 875 O O . PHE A 1 112 ? 161.398 217.154 215.534 1.00 21.67 112 PHE D O 1
ATOM 883 N N . TYR A 1 113 ? 160.590 215.641 214.106 1.00 17.81 113 TYR D N 1
ATOM 884 C CA . TYR A 1 113 ? 159.472 215.288 214.944 1.00 19.96 113 TYR D CA 1
ATOM 885 C C . TYR A 1 113 ? 159.917 214.776 216.304 1.00 21.81 113 TYR D C 1
ATOM 886 O O . TYR A 1 113 ? 159.423 215.225 217.327 1.00 20.05 113 TYR D O 1
ATOM 895 N N . PHE A 1 114 ? 160.890 213.852 216.340 1.00 19.79 114 PHE D N 1
ATOM 896 C CA . PHE A 1 114 ? 161.334 213.330 217.621 1.00 22.48 114 PHE D CA 1
ATOM 897 C C . PHE A 1 114 ? 162.155 214.348 218.374 1.00 22.88 114 PHE D C 1
ATOM 898 O O . PHE A 1 114 ? 162.138 214.369 219.539 1.00 25.12 114 PHE D O 1
ATOM 906 N N . PHE A 1 115 ? 162.928 215.224 217.740 1.00 26.38 115 PHE D N 1
ATOM 907 C CA . PHE A 1 115 ? 163.660 216.214 218.533 1.00 24.69 115 PHE D CA 1
ATOM 908 C C . PHE A 1 115 ? 162.697 217.223 219.085 1.00 21.37 115 PHE D C 1
ATOM 909 O O . PHE A 1 115 ? 162.829 217.589 220.220 1.00 21.63 115 PHE D O 1
ATOM 917 N N . LEU A 1 116 ? 161.590 217.500 218.395 1.00 20.88 116 LEU D N 1
ATOM 918 C CA . LEU A 1 116 ? 160.603 218.351 219.045 1.00 20.52 116 LEU D CA 1
ATOM 919 C C . LEU A 1 116 ? 160.098 217.665 220.293 1.00 24.87 116 LEU D C 1
ATOM 920 O O . LEU A 1 116 ? 160.015 218.296 221.344 1.00 22.99 116 LEU D O 1
ATOM 925 N N . LEU A 1 117 ? 159.709 216.376 220.197 1.00 25.55 117 LEU D N 1
ATOM 926 C CA . LEU A 1 117 ? 159.179 215.741 221.397 1.00 25.41 117 LEU D CA 1
ATOM 927 C C . LEU A 1 117 ? 160.221 215.683 222.508 1.00 24.58 117 LEU D C 1
ATOM 928 O O . LEU A 1 117 ? 159.845 215.830 223.670 1.00 25.63 117 LEU D O 1
ATOM 933 N N . ALA A 1 118 ? 161.498 215.409 222.231 1.00 21.85 118 ALA D N 1
ATOM 934 C CA . ALA A 1 118 ? 162.480 215.427 223.331 1.00 24.12 118 ALA D CA 1
ATOM 935 C C . ALA A 1 118 ? 162.558 216.775 224.025 1.00 25.82 118 ALA D C 1
ATOM 936 O O . ALA A 1 118 ? 162.717 216.910 225.274 1.00 27.86 118 ALA D O 1
ATOM 938 N N . GLY A 1 119 ? 162.604 217.806 223.168 1.00 22.81 119 GLY D N 1
ATOM 939 C CA . GLY A 1 119 ? 162.593 219.151 223.719 1.00 24.25 119 GLY D CA 1
ATOM 940 C C . GLY A 1 119 ? 161.390 219.383 224.630 1.00 21.95 119 GLY D C 1
ATOM 941 O O . GLY A 1 119 ? 161.621 219.803 225.752 1.00 21.31 119 GLY D O 1
ATOM 942 N N . VAL A 1 120 ? 160.163 219.019 224.211 1.00 19.42 120 VAL D N 1
ATOM 943 C CA . VAL A 1 120 ? 158.974 219.196 225.061 1.00 21.52 120 VAL D CA 1
ATOM 944 C C . VAL A 1 120 ? 159.106 218.398 226.344 1.00 22.07 120 VAL D C 1
ATOM 945 O O . VAL A 1 120 ? 158.908 218.965 227.418 1.00 22.94 120 VAL D O 1
ATOM 949 N N . ASN A 1 121 ? 159.599 217.156 226.282 1.00 16.84 121 ASN D N 1
ATOM 950 C CA . ASN A 1 121 ? 159.687 216.452 227.526 1.00 22.27 121 ASN D CA 1
ATOM 951 C C . ASN A 1 121 ? 160.754 216.962 228.462 1.00 22.20 121 ASN D C 1
ATOM 952 O O . ASN A 1 121 ? 160.566 216.961 229.683 1.00 21.82 121 ASN D O 1
ATOM 957 N N . GLY A 1 122 ? 161.843 217.457 227.918 1.00 24.15 122 GLY D N 1
ATOM 958 C CA . GLY A 1 122 ? 162.875 217.991 228.787 1.00 21.75 122 GLY D CA 1
ATOM 959 C C . GLY A 1 122 ? 162.366 219.225 229.476 1.00 24.40 122 GLY D C 1
ATOM 960 O O . GLY A 1 122 ? 162.635 219.393 230.686 1.00 24.58 122 GLY D O 1
ATOM 961 N N . ALA A 1 123 ? 161.633 220.048 228.743 1.00 18.31 123 ALA D N 1
ATOM 962 C CA . ALA A 1 123 ? 161.056 221.207 229.391 1.00 22.13 123 ALA D CA 1
ATOM 963 C C . ALA A 1 123 ? 160.108 220.907 230.562 1.00 25.79 123 ALA D C 1
ATOM 964 O O . ALA A 1 123 ? 160.168 221.610 231.596 1.00 21.38 123 ALA D O 1
ATOM 966 N N . PHE A 1 124 ? 159.261 219.866 230.434 1.00 21.40 124 PHE D N 1
ATOM 967 C CA . PHE A 1 124 ? 158.423 219.458 231.551 1.00 23.65 124 PHE D CA 1
ATOM 968 C C . PHE A 1 124 ? 159.256 218.954 232.716 1.00 25.30 124 PHE D C 1
ATOM 969 O O . PHE A 1 124 ? 158.842 219.184 233.842 1.00 23.91 124 PHE D O 1
ATOM 977 N N . LEU A 1 125 ? 160.387 218.273 232.465 1.00 21.98 125 LEU D N 1
ATOM 978 C CA . LEU A 1 125 ? 161.008 217.533 233.538 1.00 22.18 125 LEU D CA 1
ATOM 979 C C . LEU A 1 125 ? 162.108 218.303 234.213 1.00 22.30 125 LEU D C 1
ATOM 980 O O . LEU A 1 125 ? 162.444 217.908 235.316 1.00 28.45 125 LEU D O 1
ATOM 985 N N . THR A 1 126 ? 162.696 219.338 233.604 1.00 21.11 126 THR D N 1
ATOM 986 C CA . THR A 1 126 ? 163.847 219.980 234.214 1.00 23.59 126 THR D CA 1
ATOM 987 C C . THR A 1 126 ? 163.535 220.775 235.502 1.00 23.17 126 THR D C 1
ATOM 988 O O . THR A 1 126 ? 162.571 221.503 235.578 1.00 24.34 126 THR D O 1
ATOM 992 N N . GLY A 1 127 ? 164.379 220.617 236.524 1.00 25.11 127 GLY D N 1
ATOM 993 C CA . GLY A 1 127 ? 164.406 221.416 237.743 1.00 23.45 127 GLY D CA 1
ATOM 994 C C . GLY A 1 127 ? 165.402 222.546 237.710 1.00 24.91 127 GLY D C 1
ATOM 995 O O . GLY A 1 127 ? 165.767 222.997 238.764 1.00 28.06 127 GLY D O 1
ATOM 996 N N . ASP A 1 128 ? 165.821 223.001 236.531 1.00 26.01 128 ASP D N 1
ATOM 997 C CA . ASP A 1 128 ? 166.867 224.019 236.436 1.00 36.14 128 ASP D CA 1
ATOM 998 C C . ASP A 1 128 ? 166.432 225.076 235.421 1.00 25.27 128 ASP D C 1
ATOM 999 O O . ASP A 1 128 ? 166.248 224.746 234.257 1.00 30.64 128 ASP D O 1
ATOM 1004 N N . LEU A 1 129 ? 166.506 226.334 235.758 1.00 29.34 129 LEU D N 1
ATOM 1005 C CA . LEU A 1 129 ? 165.996 227.412 234.907 1.00 30.59 129 LEU D CA 1
ATOM 1006 C C . LEU A 1 129 ? 166.799 227.656 233.622 1.00 28.49 129 LEU D C 1
ATOM 1007 O O . LEU A 1 129 ? 166.201 227.891 232.589 1.00 32.11 129 LEU D O 1
ATOM 1012 N N . PHE A 1 130 ? 168.116 227.415 233.597 1.00 30.69 130 PHE D N 1
ATOM 1013 C CA . PHE A 1 130 ? 168.871 227.607 232.387 1.00 27.60 130 PHE D CA 1
ATOM 1014 C C . PHE A 1 130 ? 168.749 226.354 231.563 1.00 31.40 130 PHE D C 1
ATOM 1015 O O . PHE A 1 130 ? 168.668 226.410 230.322 1.00 35.06 130 PHE D O 1
ATOM 1023 N N . ASN A 1 131 ? 168.599 225.223 232.226 1.00 27.84 131 ASN D N 1
ATOM 1024 C CA . ASN A 1 131 ? 168.284 224.024 231.470 1.00 28.47 131 ASN D CA 1
ATOM 1025 C C . ASN A 1 131 ? 166.882 224.120 230.848 1.00 24.02 131 ASN D C 1
ATOM 1026 O O . ASN A 1 131 ? 166.687 223.695 229.706 1.00 23.85 131 ASN D O 1
ATOM 1031 N N . LEU A 1 132 ? 165.925 224.788 231.462 1.00 23.48 132 LEU D N 1
ATOM 1032 C CA . LEU A 1 132 ? 164.673 225.085 230.791 1.00 22.47 132 LEU D CA 1
ATOM 1033 C C . LEU A 1 132 ? 164.828 225.944 229.556 1.00 24.14 132 LEU D C 1
ATOM 1034 O O . LEU A 1 132 ? 164.286 225.680 228.499 1.00 22.92 132 LEU D O 1
ATOM 1039 N N . PHE A 1 133 ? 165.662 226.957 229.622 1.00 28.56 133 PHE D N 1
ATOM 1040 C CA . PHE A 1 133 ? 165.950 227.712 228.421 1.00 23.73 133 PHE D CA 1
ATOM 1041 C C . PHE A 1 133 ? 166.488 226.823 227.308 1.00 21.83 133 PHE D C 1
ATOM 1042 O O . PHE A 1 133 ? 166.130 226.939 226.160 1.00 21.27 133 PHE D O 1
ATOM 1050 N N . VAL A 1 134 ? 167.397 225.943 227.601 1.00 20.25 134 VAL D N 1
ATOM 1051 C CA . VAL A 1 134 ? 168.014 225.178 226.541 1.00 24.11 134 VAL D CA 1
ATOM 1052 C C . VAL A 1 134 ? 166.991 224.202 226.010 1.00 23.67 134 VAL D C 1
ATOM 1053 O O . VAL A 1 134 ? 166.870 224.076 224.793 1.00 22.33 134 VAL D O 1
ATOM 1057 N N . PHE A 1 135 ? 166.210 223.566 226.869 1.00 21.12 135 PHE D N 1
ATOM 1058 C CA . PHE A 1 135 ? 165.155 222.686 226.334 1.00 22.75 135 PHE D CA 1
ATOM 1059 C C . PHE A 1 135 ? 164.170 223.508 225.564 1.00 24.00 135 PHE D C 1
ATOM 1060 O O . PHE A 1 135 ? 163.748 223.012 224.556 1.00 22.04 135 PHE D O 1
ATOM 1068 N N . PHE A 1 136 ? 163.825 224.734 225.978 1.00 23.93 136 PHE D N 1
ATOM 1069 C CA . PHE A 1 136 ? 162.981 225.523 225.084 1.00 28.99 136 PHE D CA 1
ATOM 1070 C C . PHE A 1 136 ? 163.581 225.773 223.704 1.00 27.95 136 PHE D C 1
ATOM 1071 O O . PHE A 1 136 ? 162.882 225.652 222.716 1.00 31.28 136 PHE D O 1
ATOM 1079 N N . GLU A 1 137 ? 164.889 225.999 223.609 1.00 28.59 137 GLU D N 1
ATOM 1080 C CA . GLU A 1 137 ? 165.562 226.175 222.348 1.00 26.29 137 GLU D CA 1
ATOM 1081 C C . GLU A 1 137 ? 165.534 224.910 221.518 1.00 24.58 137 GLU D C 1
ATOM 1082 O O . GLU A 1 137 ? 165.375 225.049 220.319 1.00 26.42 137 GLU D O 1
ATOM 1088 N N . VAL A 1 138 ? 165.685 223.718 222.078 1.00 20.64 138 VAL D N 1
ATOM 1089 C CA . VAL A 1 138 ? 165.579 222.518 221.275 1.00 24.01 138 VAL D CA 1
ATOM 1090 C C . VAL A 1 138 ? 164.171 222.449 220.721 1.00 24.49 138 VAL D C 1
ATOM 1091 O O . VAL A 1 138 ? 163.977 222.262 219.523 1.00 26.40 138 VAL D O 1
ATOM 1095 N N A MET A 1 139 ? 163.147 222.648 221.558 0.47 24.72 139 MET D N 1
ATOM 1096 N N B MET A 1 139 ? 163.169 222.640 221.570 0.53 25.24 139 MET D N 1
ATOM 1097 C CA A MET A 1 139 ? 161.808 222.544 220.982 0.47 29.02 139 MET D CA 1
ATOM 1098 C CA B MET A 1 139 ? 161.801 222.624 221.073 0.53 30.63 139 MET D CA 1
ATOM 1099 C C A MET A 1 139 ? 161.579 223.647 219.944 0.47 24.17 139 MET D C 1
ATOM 1100 C C B MET A 1 139 ? 161.595 223.647 219.951 0.53 24.69 139 MET D C 1
ATOM 1101 O O A MET A 1 139 ? 160.966 223.383 218.907 0.47 25.38 139 MET D O 1
ATOM 1102 O O B MET A 1 139 ? 160.977 223.360 218.918 0.53 25.90 139 MET D O 1
ATOM 1111 N N . LEU A 1 140 ? 162.094 224.862 220.169 1.00 25.06 140 LEU D N 1
ATOM 1112 C CA . LEU A 1 140 ? 161.811 225.931 219.239 1.00 22.83 140 LEU D CA 1
ATOM 1113 C C . LEU A 1 140 ? 162.513 225.800 217.916 1.00 25.23 140 LEU D C 1
ATOM 1114 O O . LEU A 1 140 ? 161.855 225.976 216.898 1.00 23.22 140 LEU D O 1
ATOM 1119 N N . ILE A 1 141 ? 163.777 225.351 217.934 1.00 20.56 141 ILE D N 1
ATOM 1120 C CA . ILE A 1 141 ? 164.413 225.231 216.653 1.00 25.91 141 ILE D CA 1
ATOM 1121 C C . ILE A 1 141 ? 163.767 224.081 215.891 1.00 18.22 141 ILE D C 1
ATOM 1122 O O . ILE A 1 141 ? 163.660 224.176 214.654 1.00 21.23 141 ILE D O 1
ATOM 1127 N N . ALA A 1 142 ? 163.405 222.972 216.542 1.00 22.67 142 ALA D N 1
ATOM 1128 C CA . ALA A 1 142 ? 162.682 221.897 215.811 1.00 25.49 142 ALA D CA 1
ATOM 1129 C C . ALA A 1 142 ? 161.347 222.418 215.301 1.00 23.42 142 ALA D C 1
ATOM 1130 O O . ALA A 1 142 ? 161.010 222.205 214.138 1.00 21.09 142 ALA D O 1
ATOM 1132 N N . SER A 1 143 ? 160.650 223.273 216.067 1.00 23.94 143 SER D N 1
ATOM 1133 C CA . SER A 1 143 ? 159.433 223.889 215.511 1.00 28.38 143 SER D CA 1
ATOM 1134 C C . SER A 1 143 ? 159.713 224.879 214.360 1.00 25.22 143 SER D C 1
ATOM 1135 O O . SER A 1 143 ? 158.911 224.942 213.462 1.00 31.15 143 SER D O 1
ATOM 1138 N N . TYR A 1 144 ? 160.822 225.617 214.381 1.00 22.54 144 TYR D N 1
ATOM 1139 C CA . TYR A 1 144 ? 161.151 226.541 213.311 1.00 27.50 144 TYR D CA 1
ATOM 1140 C C . TYR A 1 144 ? 161.235 225.775 211.996 1.00 27.29 144 TYR D C 1
ATOM 1141 O O . TYR A 1 144 ? 160.782 226.276 210.975 1.00 22.97 144 TYR D O 1
ATOM 1150 N N . ILE A 1 145 ? 161.822 224.561 211.999 1.00 21.72 145 ILE D N 1
ATOM 1151 C CA . ILE A 1 145 ? 161.920 223.944 210.710 1.00 22.81 145 ILE D CA 1
ATOM 1152 C C . ILE A 1 145 ? 160.597 223.255 210.396 1.00 23.90 145 ILE D C 1
ATOM 1153 O O . ILE A 1 145 ? 160.140 223.379 209.264 1.00 21.40 145 ILE D O 1
ATOM 1158 N N . LEU A 1 146 ? 159.953 222.576 211.358 1.00 24.85 146 LEU D N 1
ATOM 1159 C CA . LEU A 1 146 ? 158.707 221.877 211.047 1.00 29.56 146 LEU D CA 1
ATOM 1160 C C . LEU A 1 146 ? 157.584 222.814 210.546 1.00 25.22 146 LEU D C 1
ATOM 1161 O O . LEU A 1 146 ? 156.806 222.440 209.706 1.00 31.06 146 LEU D O 1
ATOM 1166 N N . ILE A 1 147 ? 157.562 224.041 210.998 1.00 23.45 147 ILE D N 1
ATOM 1167 C CA . ILE A 1 147 ? 156.543 224.950 210.611 1.00 29.77 147 ILE D CA 1
ATOM 1168 C C . ILE A 1 147 ? 156.712 225.506 209.210 1.00 28.06 147 ILE D C 1
ATOM 1169 O O . ILE A 1 147 ? 155.701 225.858 208.627 1.00 30.99 147 ILE D O 1
ATOM 1174 N N . VAL A 1 148 ? 157.942 225.591 208.726 1.00 23.78 148 VAL D N 1
ATOM 1175 C CA . VAL A 1 148 ? 158.244 226.138 207.432 1.00 24.84 148 VAL D CA 1
ATOM 1176 C C . VAL A 1 148 ? 158.532 225.040 206.410 1.00 25.68 148 VAL D C 1
ATOM 1177 O O . VAL A 1 148 ? 158.534 225.342 205.227 1.00 28.57 148 VAL D O 1
ATOM 1181 N N . LEU A 1 149 ? 158.763 223.795 206.807 1.00 24.91 149 LEU D N 1
ATOM 1182 C CA . LEU A 1 149 ? 159.224 222.765 205.910 1.00 27.04 149 LEU D CA 1
ATOM 1183 C C . LEU A 1 149 ? 158.248 222.589 204.765 1.00 29.45 149 LEU D C 1
ATOM 1184 O O . LEU A 1 149 ? 157.075 222.469 204.993 1.00 42.13 149 LEU D O 1
ATOM 1189 N N . GLY A 1 150 ? 158.770 222.584 203.532 1.00 34.90 150 GLY D N 1
ATOM 1190 C CA . GLY A 1 150 ? 157.990 222.719 202.322 1.00 40.23 150 GLY D CA 1
ATOM 1191 C C . GLY A 1 150 ? 158.281 224.028 201.612 1.00 31.80 150 GLY D C 1
ATOM 1192 O O . GLY A 1 150 ? 158.380 224.044 200.413 1.00 37.87 150 GLY D O 1
ATOM 1193 N N . GLY A 1 151 ? 158.570 225.094 202.361 1.00 39.49 151 GLY D N 1
ATOM 1194 C CA . GLY A 1 151 ? 158.759 226.461 201.851 1.00 42.71 151 GLY D CA 1
ATOM 1195 C C . GLY A 1 151 ? 157.848 226.968 200.705 1.00 35.16 151 GLY D C 1
ATOM 1196 O O . GLY A 1 151 ? 158.359 227.438 199.688 1.00 61.97 151 GLY D O 1
ATOM 1197 N N . THR A 1 152 ? 156.532 226.817 200.853 1.00 32.12 152 THR D N 1
ATOM 1198 C CA . THR A 1 152 ? 155.527 227.594 200.138 1.00 35.07 152 THR D CA 1
ATOM 1199 C C . THR A 1 152 ? 155.668 229.077 200.484 1.00 34.13 152 THR D C 1
ATOM 1200 O O . THR A 1 152 ? 156.223 229.408 201.534 1.00 35.95 152 THR D O 1
ATOM 1204 N N . LYS A 1 153 ? 155.137 229.978 199.656 1.00 37.01 153 LYS D N 1
ATOM 1205 C CA . LYS A 1 153 ? 155.327 231.407 199.907 1.00 38.78 153 LYS D CA 1
ATOM 1206 C C . LYS A 1 153 ? 154.669 231.804 201.189 1.00 33.24 153 LYS D C 1
ATOM 1207 O O . LYS A 1 153 ? 155.261 232.633 201.881 1.00 30.35 153 LYS D O 1
ATOM 1213 N N . TYR A 1 154 ? 153.444 231.241 201.481 1.00 29.76 154 TYR D N 1
ATOM 1214 C CA . TYR A 1 154 ? 152.850 231.612 202.733 1.00 27.28 154 TYR D CA 1
ATOM 1215 C C . TYR A 1 154 ? 153.796 231.182 203.847 1.00 26.39 154 TYR D C 1
ATOM 1216 O O . TYR A 1 154 ? 153.971 231.901 204.807 1.00 35.44 154 TYR D O 1
ATOM 1225 N N . GLN A 1 155 ? 154.248 229.925 203.798 1.00 27.38 155 GLN D N 1
ATOM 1226 C CA . GLN A 1 155 ? 154.994 229.376 204.896 1.00 28.11 155 GLN D CA 1
ATOM 1227 C C . GLN A 1 155 ? 156.205 230.230 205.113 1.00 26.14 155 GLN D C 1
ATOM 1228 O O . GLN A 1 155 ? 156.483 230.541 206.282 1.00 31.76 155 GLN D O 1
ATOM 1234 N N . LEU A 1 156 ? 156.852 230.702 204.067 1.00 27.47 156 LEU D N 1
ATOM 1235 C CA . LEU A 1 156 ? 158.080 231.468 204.262 1.00 30.53 156 LEU D CA 1
ATOM 1236 C C . LEU A 1 156 ? 157.745 232.816 204.893 1.00 35.44 156 LEU D C 1
ATOM 1237 O O . LEU A 1 156 ? 158.287 233.095 205.941 1.00 34.23 156 LEU D O 1
ATOM 1242 N N . ARG A 1 157 ? 156.786 233.589 204.383 1.00 26.48 157 ARG D N 1
ATOM 1243 C CA . ARG A 1 157 ? 156.522 234.856 205.031 1.00 34.51 157 ARG D CA 1
ATOM 1244 C C . ARG A 1 157 ? 156.011 234.751 206.506 1.00 26.55 157 ARG D C 1
ATOM 1245 O O . ARG A 1 157 ? 156.341 235.543 207.329 1.00 39.41 157 ARG D O 1
ATOM 1253 N N . GLU A 1 158 ? 155.206 233.788 206.867 1.00 34.66 158 GLU D N 1
ATOM 1254 C CA . GLU A 1 158 ? 154.678 233.636 208.237 1.00 31.50 158 GLU D CA 1
ATOM 1255 C C . GLU A 1 158 ? 155.660 232.965 209.183 1.00 32.88 158 GLU D C 1
ATOM 1256 O O . GLU A 1 158 ? 155.801 233.455 210.301 1.00 45.61 158 GLU D O 1
ATOM 1262 N N . SER A 1 159 ? 156.329 231.905 208.716 1.00 28.94 159 SER D N 1
ATOM 1263 C CA . SER A 1 159 ? 157.396 231.257 209.446 1.00 32.90 159 SER D CA 1
ATOM 1264 C C . SER A 1 159 ? 158.493 232.250 209.780 1.00 29.99 159 SER D C 1
ATOM 1265 O O . SER A 1 159 ? 158.823 232.423 210.965 1.00 33.01 159 SER D O 1
ATOM 1268 N N . LEU A 1 160 ? 158.780 233.137 208.842 1.00 30.32 160 LEU D N 1
ATOM 1269 C CA . LEU A 1 160 ? 159.747 234.168 209.109 1.00 28.50 160 LEU D CA 1
ATOM 1270 C C . LEU A 1 160 ? 159.328 235.051 210.272 1.00 26.61 160 LEU D C 1
ATOM 1271 O O . LEU A 1 160 ? 160.132 235.211 211.153 1.00 27.10 160 LEU D O 1
ATOM 1276 N N . LYS A 1 161 ? 158.055 235.467 210.373 1.00 27.89 161 LYS D N 1
ATOM 1277 C CA . LYS A 1 161 ? 157.654 236.219 211.543 1.00 25.80 161 LYS D CA 1
ATOM 1278 C C . LYS A 1 161 ? 157.670 235.390 212.833 1.00 26.50 161 LYS D C 1
ATOM 1279 O O . LYS A 1 161 ? 158.172 235.837 213.866 1.00 29.55 161 LYS D O 1
ATOM 1285 N N . TYR A 1 162 ? 157.224 234.128 212.785 1.00 29.84 162 TYR D N 1
ATOM 1286 C CA . TYR A 1 162 ? 157.262 233.228 213.926 1.00 28.17 162 TYR D CA 1
ATOM 1287 C C . TYR A 1 162 ? 158.706 233.128 214.405 1.00 22.43 162 TYR D C 1
ATOM 1288 O O . TYR A 1 162 ? 158.997 233.138 215.562 1.00 23.44 162 TYR D O 1
ATOM 1297 N N . VAL A 1 163 ? 159.666 232.864 213.533 1.00 27.07 163 VAL D N 1
ATOM 1298 C CA . VAL A 1 163 ? 161.011 232.701 214.052 1.00 24.91 163 VAL D CA 1
ATOM 1299 C C . VAL A 1 163 ? 161.468 234.026 214.658 1.00 28.93 163 VAL D C 1
ATOM 1300 O O . VAL A 1 163 ? 161.953 233.943 215.759 1.00 22.62 163 VAL D O 1
ATOM 1304 N N . MET A 1 164 ? 161.290 235.229 214.024 1.00 22.61 164 MET D N 1
ATOM 1305 C CA . MET A 1 164 ? 161.821 236.489 214.609 1.00 26.19 164 MET D CA 1
ATOM 1306 C C . MET A 1 164 ? 161.267 236.803 215.973 1.00 22.56 164 MET D C 1
ATOM 1307 O O . MET A 1 164 ? 161.994 237.098 216.922 1.00 25.48 164 MET D O 1
ATOM 1312 N N . ILE A 1 165 ? 159.971 236.613 216.122 1.00 27.87 165 ILE D N 1
ATOM 1313 C CA . ILE A 1 165 ? 159.380 236.848 217.429 1.00 27.55 165 ILE D CA 1
ATOM 1314 C C . ILE A 1 165 ? 159.899 235.882 218.461 1.00 24.66 165 ILE D C 1
ATOM 1315 O O . ILE A 1 165 ? 160.129 236.324 219.590 1.00 21.91 165 ILE D O 1
ATOM 1320 N N . ASN A 1 166 ? 160.009 234.586 218.123 1.00 23.19 166 ASN D N 1
ATOM 1321 C CA . ASN A 1 166 ? 160.508 233.617 219.081 1.00 24.31 166 ASN D CA 1
ATOM 1322 C C . ASN A 1 166 ? 161.968 233.873 219.424 1.00 23.26 166 ASN D C 1
ATOM 1323 O O . ASN A 1 166 ? 162.341 233.720 220.597 1.00 24.03 166 ASN D O 1
ATOM 1328 N N . VAL A 1 167 ? 162.789 234.286 218.483 1.00 22.04 167 VAL D N 1
ATOM 1329 C CA . VAL A 1 167 ? 164.155 234.627 218.833 1.00 27.57 167 VAL D CA 1
ATOM 1330 C C . VAL A 1 167 ? 164.154 235.759 219.858 1.00 26.26 167 VAL D C 1
ATOM 1331 O O . VAL A 1 167 ? 164.844 235.669 220.871 1.00 28.35 167 VAL D O 1
ATOM 1335 N N . PHE A 1 168 ? 163.341 236.790 219.649 1.00 28.01 168 PHE D N 1
ATOM 1336 C CA . PHE A 1 168 ? 163.271 237.856 220.633 1.00 25.58 168 PHE D CA 1
ATOM 1337 C C . PHE A 1 168 ? 162.856 237.409 222.027 1.00 24.57 168 PHE D C 1
ATOM 1338 O O . PHE A 1 168 ? 163.476 237.821 223.032 1.00 19.92 168 PHE D O 1
ATOM 1346 N N . ALA A 1 169 ? 161.832 236.538 222.130 1.00 30.48 169 ALA D N 1
ATOM 1347 C CA . ALA A 1 169 ? 161.438 236.017 223.437 1.00 28.33 169 ALA D CA 1
ATOM 1348 C C . ALA A 1 169 ? 162.598 235.220 224.080 1.00 25.71 169 ALA D C 1
ATOM 1349 O O . ALA A 1 169 ? 162.764 235.290 225.258 1.00 30.34 169 ALA D O 1
ATOM 1351 N N . SER A 1 170 ? 163.389 234.458 223.336 1.00 21.85 170 SER D N 1
ATOM 1352 C CA . SER A 1 170 ? 164.551 233.757 223.879 1.00 27.92 170 SER D CA 1
ATOM 1353 C C . SER A 1 170 ? 165.612 234.703 224.405 1.00 27.46 170 SER D C 1
ATOM 1354 O O . SER A 1 170 ? 166.190 234.417 225.420 1.00 37.29 170 SER D O 1
ATOM 1357 N N . ILE A 1 171 ? 165.806 235.845 223.792 1.00 27.01 171 ILE D N 1
ATOM 1358 C CA . ILE A 1 171 ? 166.703 236.825 224.363 1.00 25.79 171 ILE D CA 1
ATOM 1359 C C . ILE A 1 171 ? 166.185 237.344 225.683 1.00 23.88 171 ILE D C 1
ATOM 1360 O O . ILE A 1 171 ? 166.973 237.529 226.604 1.00 28.91 171 ILE D O 1
ATOM 1365 N N A LEU A 1 172 ? 164.886 237.642 225.805 0.43 23.40 172 LEU D N 1
ATOM 1366 N N B LEU A 1 172 ? 164.887 237.641 225.780 0.57 23.65 172 LEU D N 1
ATOM 1367 C CA A LEU A 1 172 ? 164.413 238.157 227.084 0.43 23.65 172 LEU D CA 1
ATOM 1368 C CA B LEU A 1 172 ? 164.373 238.147 227.043 0.57 24.69 172 LEU D CA 1
ATOM 1369 C C A LEU A 1 172 ? 164.514 237.101 228.173 0.43 21.52 172 LEU D C 1
ATOM 1370 C C B LEU A 1 172 ? 164.498 237.112 228.153 0.57 21.65 172 LEU D C 1
ATOM 1371 O O A LEU A 1 172 ? 164.775 237.481 229.290 0.43 21.57 172 LEU D O 1
ATOM 1372 O O B LEU A 1 172 ? 164.765 237.516 229.258 0.57 21.52 172 LEU D O 1
ATOM 1381 N N . PHE A 1 173 ? 164.380 235.795 227.855 1.00 19.35 173 PHE D N 1
ATOM 1382 C CA . PHE A 1 173 ? 164.665 234.754 228.853 1.00 23.93 173 PHE D CA 1
ATOM 1383 C C . PHE A 1 173 ? 166.074 234.885 229.416 1.00 20.27 173 PHE D C 1
ATOM 1384 O O . PHE A 1 173 ? 166.279 235.006 230.631 1.00 22.92 173 PHE D O 1
ATOM 1392 N N . ILE A 1 174 ? 167.069 235.048 228.543 1.00 18.67 174 ILE D N 1
ATOM 1393 C CA . ILE A 1 174 ? 168.432 235.236 229.000 1.00 25.00 174 ILE D CA 1
ATOM 1394 C C . ILE A 1 174 ? 168.550 236.478 229.888 1.00 24.49 174 ILE D C 1
ATOM 1395 O O . ILE A 1 174 ? 169.198 236.401 230.921 1.00 22.07 174 ILE D O 1
ATOM 1400 N N . VAL A 1 175 ? 167.897 237.572 229.511 1.00 19.36 175 VAL D N 1
ATOM 1401 C CA . VAL A 1 175 ? 167.924 238.768 230.327 1.00 22.49 175 VAL D CA 1
ATOM 1402 C C . VAL A 1 175 ? 167.381 238.449 231.713 1.00 22.97 175 VAL D C 1
ATOM 1403 O O . VAL A 1 175 ? 168.030 238.770 232.727 1.00 21.90 175 VAL D O 1
ATOM 1407 N N . GLY A 1 176 ? 166.252 237.769 231.778 1.00 22.09 176 GLY D N 1
ATOM 1408 C CA . GLY A 1 176 ? 165.710 237.379 233.063 1.00 18.59 176 GLY D CA 1
ATOM 1409 C C . GLY A 1 176 ? 166.645 236.536 233.889 1.00 19.06 176 GLY D C 1
ATOM 1410 O O . GLY A 1 176 ? 166.653 236.636 235.101 1.00 22.91 176 GLY D O 1
ATOM 1411 N N . VAL A 1 177 ? 167.320 235.578 233.272 1.00 19.66 177 VAL D N 1
ATOM 1412 C CA . VAL A 1 177 ? 168.196 234.744 234.048 1.00 21.86 177 VAL D CA 1
ATOM 1413 C C . VAL A 1 177 ? 169.372 235.580 234.522 1.00 21.71 177 VAL D C 1
ATOM 1414 O O . VAL A 1 177 ? 169.726 235.453 235.669 1.00 21.44 177 VAL D O 1
ATOM 1418 N N . ALA A 1 178 ? 169.886 236.505 233.699 1.00 22.39 178 ALA D N 1
ATOM 1419 C CA . ALA A 1 178 ? 170.931 237.402 234.184 1.00 20.10 178 ALA D CA 1
ATOM 1420 C C . ALA A 1 178 ? 170.519 238.078 235.465 1.00 18.87 178 ALA D C 1
ATOM 1421 O O . ALA A 1 178 ? 171.247 238.017 236.443 1.00 25.40 178 ALA D O 1
ATOM 1423 N N . TYR A 1 179 ? 169.351 238.709 235.531 1.00 18.12 179 TYR D N 1
ATOM 1424 C CA . TYR A 1 179 ? 168.992 239.450 236.744 1.00 20.05 179 TYR D CA 1
ATOM 1425 C C . TYR A 1 179 ? 168.725 238.566 237.972 1.00 20.32 179 TYR D C 1
ATOM 1426 O O . TYR A 1 179 ? 169.180 238.893 239.053 1.00 23.19 179 TYR D O 1
ATOM 1435 N N . ILE A 1 180 ? 168.135 237.389 237.770 1.00 18.06 180 ILE D N 1
ATOM 1436 C CA . ILE A 1 180 ? 167.900 236.547 238.919 1.00 25.47 180 ILE D CA 1
ATOM 1437 C C . ILE A 1 180 ? 169.205 235.912 239.409 1.00 23.85 180 ILE D C 1
ATOM 1438 O O . ILE A 1 180 ? 169.405 235.747 240.606 1.00 26.84 180 ILE D O 1
ATOM 1443 N N . TYR A 1 181 ? 170.135 235.619 238.519 1.00 20.56 181 TYR D N 1
ATOM 1444 C CA . TYR A 1 181 ? 171.449 235.158 238.928 1.00 22.26 181 TYR D CA 1
ATOM 1445 C C . TYR A 1 181 ? 172.172 236.220 239.764 1.00 20.16 181 TYR D C 1
ATOM 1446 O O . TYR A 1 181 ? 172.881 235.887 240.734 1.00 27.33 181 TYR D O 1
ATOM 1455 N N . SER A 1 182 ? 172.095 237.465 239.367 1.00 25.03 182 SER D N 1
ATOM 1456 C CA . SER A 1 182 ? 172.744 238.533 240.102 1.00 25.42 182 SER D CA 1
ATOM 1457 C C . SER A 1 182 ? 172.263 238.607 241.526 1.00 29.30 182 SER D C 1
ATOM 1458 O O . SER A 1 182 ? 173.054 238.802 242.448 1.00 33.22 182 SER D O 1
ATOM 1461 N N . VAL A 1 183 ? 170.950 238.371 241.716 1.00 35.19 183 VAL D N 1
ATOM 1462 C CA . VAL A 1 183 ? 170.343 238.460 243.033 1.00 36.97 183 VAL D CA 1
ATOM 1463 C C . VAL A 1 183 ? 170.690 237.201 243.834 1.00 25.64 183 VAL D C 1
ATOM 1464 O O . VAL A 1 183 ? 170.943 237.254 245.031 1.00 34.43 183 VAL D O 1
ATOM 1468 N N . THR A 1 184 ? 170.661 236.038 243.237 1.00 27.87 184 THR D N 1
ATOM 1469 C CA . THR A 1 184 ? 170.587 234.780 244.014 1.00 26.66 184 THR D CA 1
ATOM 1470 C C . THR A 1 184 ? 171.772 233.867 243.792 1.00 24.79 184 THR D C 1
ATOM 1471 O O . THR A 1 184 ? 172.119 233.215 244.764 1.00 39.20 184 THR D O 1
ATOM 1475 N N . GLY A 1 185 ? 172.460 233.942 242.636 1.00 26.53 185 GLY D N 1
ATOM 1476 C CA . GLY A 1 185 ? 173.609 233.110 242.484 1.00 27.52 185 GLY D CA 1
ATOM 1477 C C . GLY A 1 185 ? 173.260 231.638 242.283 1.00 29.36 185 GLY D C 1
ATOM 1478 O O . GLY A 1 185 ? 174.145 230.793 242.269 1.00 29.16 185 GLY D O 1
ATOM 1479 N N . THR A 1 186 ? 172.025 231.337 241.876 1.00 32.06 186 THR D N 1
ATOM 1480 C CA . THR A 1 186 ? 171.642 229.972 241.582 1.00 31.63 186 THR D CA 1
ATOM 1481 C C . THR A 1 186 ? 170.732 229.925 240.362 1.00 28.59 186 THR D C 1
ATOM 1482 O O . THR A 1 186 ? 170.027 230.880 240.089 1.00 43.54 186 THR D O 1
ATOM 1486 N N . LEU A 1 187 ? 170.682 228.760 239.709 1.00 35.21 187 LEU D N 1
ATOM 1487 C CA . LEU A 1 187 ? 169.762 228.476 238.643 1.00 35.78 187 LEU D CA 1
ATOM 1488 C C . LEU A 1 187 ? 168.766 227.366 238.951 1.00 34.53 187 LEU D C 1
ATOM 1489 O O . LEU A 1 187 ? 167.882 227.086 238.142 1.00 44.26 187 LEU D O 1
ATOM 1494 N N . ASN A 1 188 ? 168.996 226.609 240.010 1.00 34.54 188 ASN D N 1
ATOM 1495 C CA . ASN A 1 188 ? 168.173 225.489 240.383 1.00 25.40 188 ASN D CA 1
ATOM 1496 C C . ASN A 1 188 ? 166.827 226.029 240.866 1.00 25.93 188 ASN D C 1
ATOM 1497 O O . ASN A 1 188 ? 166.815 226.925 241.719 1.00 27.64 188 ASN D O 1
ATOM 1502 N N . MET A 1 189 ? 165.692 225.520 240.308 1.00 28.01 189 MET D N 1
ATOM 1503 C CA . MET A 1 189 ? 164.367 226.048 240.610 1.00 27.33 189 MET D CA 1
ATOM 1504 C C . MET A 1 189 ? 164.082 225.869 242.083 1.00 27.35 189 MET D C 1
ATOM 1505 O O . MET A 1 189 ? 163.656 226.806 242.737 1.00 26.83 189 MET D O 1
ATOM 1510 N N . ALA A 1 190 ? 164.476 224.759 242.686 1.00 26.85 190 ALA D N 1
ATOM 1511 C CA . ALA A 1 190 ? 164.262 224.683 244.133 1.00 26.94 190 ALA D CA 1
ATOM 1512 C C . ALA A 1 190 ? 165.102 225.684 244.914 1.00 29.04 190 ALA D C 1
ATOM 1513 O O . ALA A 1 190 ? 164.697 226.210 245.981 1.00 27.69 190 ALA D O 1
ATOM 1515 N N . ASP A 1 191 ? 166.384 225.767 244.549 1.00 33.83 191 ASP D N 1
ATOM 1516 C CA . ASP A 1 191 ? 167.259 226.677 245.278 1.00 30.06 191 ASP D CA 1
ATOM 1517 C C . ASP A 1 191 ? 166.746 228.119 245.096 1.00 26.10 191 ASP D C 1
ATOM 1518 O O . ASP A 1 191 ? 166.747 228.906 246.022 1.00 24.40 191 ASP D O 1
ATOM 1523 N N . LEU A 1 192 ? 166.329 228.458 243.875 1.00 28.29 192 LEU D N 1
ATOM 1524 C CA . LEU A 1 192 ? 165.661 229.712 243.646 1.00 33.73 192 LEU D CA 1
ATOM 1525 C C . LEU A 1 192 ? 164.472 229.866 244.574 1.00 27.12 192 LEU D C 1
ATOM 1526 O O . LEU A 1 192 ? 164.261 230.939 245.071 1.00 35.19 192 LEU D O 1
ATOM 1531 N N . ALA A 1 193 ? 163.579 228.942 244.618 1.00 26.41 193 ALA D N 1
ATOM 1532 C CA . ALA A 1 193 ? 162.447 229.067 245.515 1.00 25.89 193 ALA D CA 1
ATOM 1533 C C . ALA A 1 193 ? 162.928 229.291 246.937 1.00 27.12 193 ALA D C 1
ATOM 1534 O O . ALA A 1 193 ? 162.453 230.246 247.543 1.00 25.69 193 ALA D O 1
ATOM 1536 N N . VAL A 1 194 ? 163.969 228.591 247.394 1.00 23.73 194 VAL D N 1
ATOM 1537 C CA . VAL A 1 194 ? 164.384 228.901 248.763 1.00 26.72 194 VAL D CA 1
ATOM 1538 C C . VAL A 1 194 ? 164.915 230.358 248.927 1.00 25.45 194 VAL D C 1
ATOM 1539 O O . VAL A 1 194 ? 164.583 231.016 249.856 1.00 42.26 194 VAL D O 1
ATOM 1543 N N . LYS A 1 195 ? 165.740 230.867 248.028 1.00 27.70 195 LYS D N 1
ATOM 1544 C CA . LYS A 1 195 ? 166.477 232.088 248.184 1.00 35.46 195 LYS D CA 1
ATOM 1545 C C . LYS A 1 195 ? 165.544 233.275 247.985 1.00 32.05 195 LYS D C 1
ATOM 1546 O O . LYS A 1 195 ? 165.688 234.241 248.701 1.00 30.29 195 LYS D O 1
ATOM 1552 N N . VAL A 1 196 ? 164.689 233.229 246.952 1.00 28.63 196 VAL D N 1
ATOM 1553 C CA . VAL A 1 196 ? 163.675 234.244 246.710 1.00 31.18 196 VAL D CA 1
ATOM 1554 C C . VAL A 1 196 ? 162.796 234.391 247.960 1.00 33.03 196 VAL D C 1
ATOM 1555 O O . VAL A 1 196 ? 162.589 235.551 248.391 1.00 29.20 196 VAL D O 1
ATOM 1559 N N . GLY A 1 197 ? 162.389 233.265 248.572 1.00 27.38 197 GLY D N 1
ATOM 1560 C CA . GLY A 1 197 ? 161.659 233.348 249.840 1.00 31.91 197 GLY D CA 1
ATOM 1561 C C . GLY A 1 197 ? 162.503 233.902 251.021 1.00 35.05 197 GLY D C 1
ATOM 1562 O O . GLY A 1 197 ? 161.976 234.629 251.836 1.00 60.02 197 GLY D O 1
ATOM 1563 N N . GLN A 1 198 ? 163.799 233.637 251.124 1.00 39.12 198 GLN D N 1
ATOM 1564 C CA . GLN A 1 198 ? 164.696 234.297 252.073 1.00 42.32 198 GLN D CA 1
ATOM 1565 C C . GLN A 1 198 ? 164.755 235.815 251.878 1.00 37.87 198 GLN D C 1
ATOM 1566 O O . GLN A 1 198 ? 164.772 236.527 252.852 1.00 48.19 198 GLN D O 1
ATOM 1572 N N . LEU A 1 199 ? 164.758 236.257 250.614 1.00 33.90 199 LEU D N 1
ATOM 1573 C CA . LEU A 1 199 ? 164.740 237.651 250.309 1.00 35.46 199 LEU D CA 1
ATOM 1574 C C . LEU A 1 199 ? 163.311 238.211 250.353 1.00 33.52 199 LEU D C 1
ATOM 1575 O O . LEU A 1 199 ? 163.097 239.393 250.011 1.00 50.72 199 LEU D O 1
ATOM 1580 N N . GLU A 1 200 ? 162.317 237.407 250.652 1.00 36.34 200 GLU D N 1
ATOM 1581 C CA . GLU A 1 200 ? 160.951 237.900 250.757 1.00 43.56 200 GLU D CA 1
ATOM 1582 C C . GLU A 1 200 ? 160.379 238.455 249.439 1.00 36.89 200 GLU D C 1
ATOM 1583 O O . GLU A 1 200 ? 159.497 239.328 249.393 1.00 35.18 200 GLU D O 1
ATOM 1589 N N . GLN A 1 201 ? 160.905 238.008 248.325 1.00 35.43 201 GLN D N 1
ATOM 1590 C CA . GLN A 1 201 ? 160.457 238.533 247.058 1.00 31.16 201 GLN D CA 1
ATOM 1591 C C . GLN A 1 201 ? 160.366 240.034 247.159 1.00 30.74 201 GLN D C 1
ATOM 1592 O O . GLN A 1 201 ? 159.427 240.610 246.646 1.00 37.12 201 GLN D O 1
ATOM 1598 N N . THR A 1 202 ? 161.445 240.665 247.673 1.00 29.58 202 THR D N 1
ATOM 1599 C CA . THR A 1 202 ? 161.508 242.097 247.852 1.00 29.82 202 THR D CA 1
ATOM 1600 C C . THR A 1 202 ? 161.857 242.829 246.535 1.00 29.81 202 THR D C 1
ATOM 1601 O O . THR A 1 202 ? 162.751 242.418 245.763 1.00 33.19 202 THR D O 1
ATOM 1605 N N . GLY A 1 203 ? 161.330 244.029 246.326 1.00 32.63 203 GLY D N 1
ATOM 1606 C CA . GLY A 1 203 ? 161.972 245.032 245.432 1.00 29.51 203 GLY D CA 1
ATOM 1607 C C . GLY A 1 203 ? 161.965 244.560 244.011 1.00 30.45 203 GLY D C 1
ATOM 1608 O O . GLY A 1 203 ? 160.916 244.112 243.496 1.00 35.47 203 GLY D O 1
ATOM 1609 N N . VAL A 1 204 ? 163.165 244.425 243.495 1.00 31.41 204 VAL D N 1
ATOM 1610 C CA . VAL A 1 204 ? 163.328 244.138 242.098 1.00 27.93 204 VAL D CA 1
ATOM 1611 C C . VAL A 1 204 ? 162.983 242.667 241.866 1.00 25.24 204 VAL D C 1
ATOM 1612 O O . VAL A 1 204 ? 162.873 242.242 240.708 1.00 24.43 204 VAL D O 1
ATOM 1616 N N . LEU A 1 205 ? 162.896 241.825 242.901 1.00 27.00 205 LEU D N 1
ATOM 1617 C CA . LEU A 1 205 ? 162.485 240.433 242.645 1.00 28.90 205 LEU D CA 1
ATOM 1618 C C . LEU A 1 205 ? 161.048 240.364 242.127 1.00 28.57 205 LEU D C 1
ATOM 1619 O O . LEU A 1 205 ? 160.785 239.583 241.261 1.00 36.95 205 LEU D O 1
ATOM 1624 N N . ASN A 1 206 ? 160.190 241.375 242.366 1.00 34.40 206 ASN D N 1
ATOM 1625 C CA . ASN A 1 206 ? 158.885 241.506 241.677 1.00 27.78 206 ASN D CA 1
ATOM 1626 C C . ASN A 1 206 ? 159.017 241.806 240.213 1.00 23.38 206 ASN D C 1
ATOM 1627 O O . ASN A 1 206 ? 158.229 241.382 239.397 1.00 25.08 206 ASN D O 1
ATOM 1632 N N . VAL A 1 207 ? 159.949 242.701 239.879 1.00 27.03 207 VAL D N 1
ATOM 1633 C CA . VAL A 1 207 ? 160.127 243.077 238.492 1.00 24.22 207 VAL D CA 1
ATOM 1634 C C . VAL A 1 207 ? 160.609 241.836 237.734 1.00 24.44 207 VAL D C 1
ATOM 1635 O O . VAL A 1 207 ? 160.280 241.605 236.563 1.00 23.18 207 VAL D O 1
ATOM 1639 N N . ILE A 1 208 ? 161.530 241.095 238.356 1.00 29.05 208 ILE D N 1
ATOM 1640 C CA . ILE A 1 208 ? 162.043 239.880 237.767 1.00 25.05 208 ILE D CA 1
ATOM 1641 C C . ILE A 1 208 ? 160.919 238.842 237.612 1.00 23.19 208 ILE D C 1
ATOM 1642 O O . ILE A 1 208 ? 160.817 238.261 236.511 1.00 18.81 208 ILE D O 1
ATOM 1647 N N . ALA A 1 209 ? 160.073 238.615 238.641 1.00 25.24 209 ALA D N 1
ATOM 1648 C CA . ALA A 1 209 ? 158.848 237.831 238.415 1.00 24.80 209 ALA D CA 1
ATOM 1649 C C . ALA A 1 209 ? 158.083 238.256 237.173 1.00 24.53 209 ALA D C 1
ATOM 1650 O O . ALA A 1 209 ? 157.807 237.400 236.348 1.00 30.56 209 ALA D O 1
ATOM 1652 N N . VAL A 1 210 ? 158.003 239.521 236.835 1.00 24.08 210 VAL D N 1
ATOM 1653 C CA . VAL A 1 210 ? 157.178 239.922 235.703 1.00 24.54 210 VAL D CA 1
ATOM 1654 C C . VAL A 1 210 ? 157.891 239.607 234.409 1.00 22.51 210 VAL D C 1
ATOM 1655 O O . VAL A 1 210 ? 157.278 239.253 233.431 1.00 27.34 210 VAL D O 1
ATOM 1659 N N . ILE A 1 211 ? 159.196 239.789 234.324 1.00 29.34 211 ILE D N 1
ATOM 1660 C CA . ILE A 1 211 ? 159.925 239.371 233.151 1.00 26.81 211 ILE D CA 1
ATOM 1661 C C . ILE A 1 211 ? 159.730 237.867 232.922 1.00 27.24 211 ILE D C 1
ATOM 1662 O O . ILE A 1 211 ? 159.457 237.469 231.808 1.00 23.48 211 ILE D O 1
ATOM 1667 N N . PHE A 1 212 ? 159.721 237.021 233.941 1.00 25.36 212 PHE D N 1
ATOM 1668 C CA . PHE A 1 212 ? 159.491 235.625 233.624 1.00 30.11 212 PHE D CA 1
ATOM 1669 C C . PHE A 1 212 ? 158.063 235.423 233.160 1.00 28.88 212 PHE D C 1
ATOM 1670 O O . PHE A 1 212 ? 157.844 234.748 232.168 1.00 31.38 212 PHE D O 1
ATOM 1678 N N . LEU A 1 213 ? 157.144 236.190 233.709 1.00 28.65 213 LEU D N 1
ATOM 1679 C CA . LEU A 1 213 ? 155.796 236.067 233.234 1.00 28.50 213 LEU D CA 1
ATOM 1680 C C . LEU A 1 213 ? 155.695 236.420 231.752 1.00 27.45 213 LEU D C 1
ATOM 1681 O O . LEU A 1 213 ? 155.075 235.685 231.017 1.00 30.00 213 LEU D O 1
ATOM 1686 N N . VAL A 1 214 ? 156.309 237.503 231.317 1.00 24.39 214 VAL D N 1
ATOM 1687 C CA . VAL A 1 214 ? 156.207 237.876 229.946 1.00 27.81 214 VAL D CA 1
ATOM 1688 C C . VAL A 1 214 ? 156.877 236.831 229.051 1.00 25.96 214 VAL D C 1
ATOM 1689 O O . VAL A 1 214 ? 156.528 236.685 227.911 1.00 30.79 214 VAL D O 1
ATOM 1693 N N . VAL A 1 215 ? 158.031 236.325 229.440 1.00 24.69 215 VAL D N 1
ATOM 1694 C CA . VAL A 1 215 ? 158.760 235.450 228.568 1.00 25.53 215 VAL D CA 1
ATOM 1695 C C . VAL A 1 215 ? 157.892 234.231 228.354 1.00 26.01 215 VAL D C 1
ATOM 1696 O O . VAL A 1 215 ? 157.812 233.746 227.233 1.00 30.94 215 VAL D O 1
ATOM 1700 N N . PHE A 1 216 ? 157.380 233.650 229.447 1.00 25.14 216 PHE D N 1
ATOM 1701 C CA . PHE A 1 216 ? 156.590 232.429 229.337 1.00 29.07 216 PHE D CA 1
ATOM 1702 C C . PHE A 1 216 ? 155.213 232.699 228.749 1.00 32.89 216 PHE D C 1
ATOM 1703 O O . PHE A 1 216 ? 154.702 231.843 228.064 1.00 31.83 216 PHE D O 1
ATOM 1711 N N . ALA A 1 217 ? 154.692 233.920 228.917 1.00 34.13 217 ALA D N 1
ATOM 1712 C CA . ALA A 1 217 ? 153.441 234.337 228.312 1.00 30.60 217 ALA D CA 1
ATOM 1713 C C . ALA A 1 217 ? 153.598 234.462 226.822 1.00 32.03 217 ALA D C 1
ATOM 1714 O O . ALA A 1 217 ? 152.636 234.148 226.128 1.00 38.37 217 ALA D O 1
ATOM 1716 N N A MET A 1 218 ? 154.777 234.896 226.339 0.45 37.10 218 MET D N 1
ATOM 1717 N N B MET A 1 218 ? 154.780 234.835 226.310 0.55 38.53 218 MET D N 1
ATOM 1718 C CA A MET A 1 218 ? 155.039 234.971 224.901 0.45 39.42 218 MET D CA 1
ATOM 1719 C CA B MET A 1 218 ? 154.980 234.890 224.860 0.55 41.39 218 MET D CA 1
ATOM 1720 C C A MET A 1 218 ? 155.004 233.549 224.340 0.45 33.58 218 MET D C 1
ATOM 1721 C C B MET A 1 218 ? 155.006 233.478 224.290 0.55 35.61 218 MET D C 1
ATOM 1722 O O A MET A 1 218 ? 154.274 233.318 223.390 0.45 46.65 218 MET D O 1
ATOM 1723 O O B MET A 1 218 ? 154.384 233.240 223.265 0.55 52.32 218 MET D O 1
ATOM 1732 N N A LYS A 1 219 ? 155.713 232.588 224.938 0.45 33.55 219 LYS D N 1
ATOM 1733 N N B LYS A 1 219 ? 155.710 232.546 224.927 0.55 36.66 219 LYS D N 1
ATOM 1734 C CA A LYS A 1 219 ? 155.721 231.182 224.499 0.45 37.37 219 LYS D CA 1
ATOM 1735 C CA B LYS A 1 219 ? 155.745 231.138 224.507 0.55 41.42 219 LYS D CA 1
ATOM 1736 C C A LYS A 1 219 ? 154.377 230.463 224.701 0.45 35.09 219 LYS D C 1
ATOM 1737 C C B LYS A 1 219 ? 154.392 230.434 224.721 0.55 36.60 219 LYS D C 1
ATOM 1738 O O A LYS A 1 219 ? 153.990 229.623 223.892 0.45 37.51 219 LYS D O 1
ATOM 1739 O O B LYS A 1 219 ? 153.991 229.603 223.909 0.55 39.39 219 LYS D O 1
ATOM 1750 N N . GLY A 1 220 ? 153.605 230.865 225.708 1.00 34.47 220 GLY D N 1
ATOM 1751 C CA . GLY A 1 220 ? 152.288 230.289 225.962 1.00 36.59 220 GLY D CA 1
ATOM 1752 C C . GLY A 1 220 ? 151.181 230.803 225.044 1.00 33.11 220 GLY D C 1
ATOM 1753 O O . GLY A 1 220 ? 150.207 230.121 224.846 1.00 57.90 220 GLY D O 1
ATOM 1754 N N . GLY A 1 221 ? 151.261 232.026 224.573 1.00 36.34 221 GLY D N 1
ATOM 1755 C CA . GLY A 1 221 ? 150.259 232.594 223.698 1.00 34.39 221 GLY D CA 1
ATOM 1756 C C . GLY A 1 221 ? 149.253 233.470 224.467 1.00 27.71 221 GLY D C 1
ATOM 1757 O O . GLY A 1 221 ? 148.140 233.592 224.009 1.00 36.03 221 GLY D O 1
ATOM 1758 N N . LEU A 1 222 ? 149.619 234.049 225.594 1.00 24.87 222 LEU D N 1
ATOM 1759 C CA . LEU A 1 222 ? 148.760 234.993 226.273 1.00 27.68 222 LEU D CA 1
ATOM 1760 C C . LEU A 1 222 ? 148.729 236.337 225.585 1.00 30.27 222 LEU D C 1
ATOM 1761 O O . LEU A 1 222 ? 149.599 236.668 224.825 1.00 42.05 222 LEU D O 1
ATOM 1766 N N . PHE A 1 223 ? 147.637 237.064 225.765 1.00 32.65 223 PHE D N 1
ATOM 1767 C CA . PHE A 1 223 ? 147.518 238.425 225.262 1.00 38.67 223 PHE D CA 1
ATOM 1768 C C . PHE A 1 223 ? 148.370 239.333 226.132 1.00 33.23 223 PHE D C 1
ATOM 1769 O O . PHE A 1 223 ? 148.433 239.049 227.298 1.00 44.14 223 PHE D O 1
ATOM 1777 N N . PRO A 1 224 ? 149.013 240.405 225.618 1.00 39.54 224 PRO D N 1
ATOM 1778 C CA . PRO A 1 224 ? 149.059 240.694 224.159 1.00 45.35 224 PRO D CA 1
ATOM 1779 C C . PRO A 1 224 ? 150.357 240.273 223.484 1.00 39.90 224 PRO D C 1
ATOM 1780 O O . PRO A 1 224 ? 151.140 241.072 222.992 1.00 48.45 224 PRO D O 1
ATOM 1784 N N . LEU A 1 225 ? 150.678 239.010 223.618 1.00 38.37 225 LEU D N 1
ATOM 1785 C CA . LEU A 1 225 ? 151.979 238.528 223.236 1.00 32.91 225 LEU D CA 1
ATOM 1786 C C . LEU A 1 225 ? 151.849 237.316 222.339 1.00 31.39 225 LEU D C 1
ATOM 1787 O O . LEU A 1 225 ? 152.773 236.488 222.346 1.00 50.53 225 LEU D O 1
ATOM 1792 N N . TYR A 1 226 ? 150.771 237.217 221.565 1.00 29.10 226 TYR D N 1
ATOM 1793 C CA . TYR A 1 226 ? 150.511 236.003 220.811 1.00 30.65 226 TYR D CA 1
ATOM 1794 C C . TYR A 1 226 ? 150.659 236.170 219.299 1.00 28.13 226 TYR D C 1
ATOM 1795 O O . TYR A 1 226 ? 150.214 235.309 218.596 1.00 34.59 226 TYR D O 1
ATOM 1804 N N . PHE A 1 227 ? 151.030 237.324 218.783 1.00 33.84 227 PHE D N 1
ATOM 1805 C CA . PHE A 1 227 ? 150.848 237.628 217.361 1.00 35.91 227 PHE D CA 1
ATOM 1806 C C . PHE A 1 227 ? 151.554 236.593 216.463 1.00 33.03 227 PHE D C 1
ATOM 1807 O O . PHE A 1 227 ? 151.150 236.316 215.362 1.00 31.16 227 PHE D O 1
ATOM 1815 N N . TRP A 1 228 ? 152.597 235.992 216.980 1.00 26.73 228 TRP D N 1
ATOM 1816 C CA . TRP A 1 228 ? 153.280 234.939 216.290 1.00 33.68 228 TRP D CA 1
ATOM 1817 C C . TRP A 1 228 ? 152.415 233.730 215.956 1.00 33.37 228 TRP D C 1
ATOM 1818 O O . TRP A 1 228 ? 152.829 233.028 215.057 1.00 38.41 228 TRP D O 1
ATOM 1829 N N . LEU A 1 229 ? 151.272 233.488 216.623 1.00 34.77 229 LEU D N 1
ATOM 1830 C CA . LEU A 1 229 ? 150.642 232.169 216.573 1.00 36.50 229 LEU D CA 1
ATOM 1831 C C . LEU A 1 229 ? 149.607 232.082 215.456 1.00 32.75 229 LEU D C 1
ATOM 1832 O O . LEU A 1 229 ? 149.668 231.200 214.654 1.00 36.12 229 LEU D O 1
ATOM 1837 N N . PRO A 1 230 ? 148.591 232.922 215.345 1.00 34.32 230 PRO D N 1
ATOM 1838 C CA . PRO A 1 230 ? 147.439 232.625 214.499 1.00 36.34 230 PRO D CA 1
ATOM 1839 C C . PRO A 1 230 ? 147.798 232.415 213.034 1.00 36.13 230 PRO D C 1
ATOM 1840 O O . PRO A 1 230 ? 147.320 231.465 212.497 1.00 51.57 230 PRO D O 1
ATOM 1844 N N . ARG A 1 231 ? 148.633 233.241 212.377 1.00 35.77 231 ARG D N 1
ATOM 1845 C CA . ARG A 1 231 ? 148.908 233.003 210.984 1.00 37.20 231 ARG D CA 1
ATOM 1846 C C . ARG A 1 231 ? 149.891 231.850 210.784 1.00 34.52 231 ARG D C 1
ATOM 1847 O O . ARG A 1 231 ? 149.866 231.202 209.735 1.00 33.02 231 ARG D O 1
ATOM 1855 N N . SER A 1 232 ? 150.791 231.624 211.720 1.00 31.40 232 SER D N 1
ATOM 1856 C CA . SER A 1 232 ? 151.877 230.647 211.499 1.00 35.97 232 SER D CA 1
ATOM 1857 C C . SER A 1 232 ? 151.385 229.199 211.398 1.00 31.67 232 SER D C 1
ATOM 1858 O O . SER A 1 232 ? 151.845 228.498 210.544 1.00 33.19 232 SER D O 1
ATOM 1861 N N . TYR A 1 233 ? 150.492 228.784 212.304 1.00 35.17 233 TYR D N 1
ATOM 1862 C CA . TYR A 1 233 ? 149.913 227.446 212.362 1.00 39.76 233 TYR D CA 1
ATOM 1863 C C . TYR A 1 233 ? 149.136 227.076 211.114 1.00 28.12 233 TYR D C 1
ATOM 1864 O O . TYR A 1 233 ? 148.965 225.927 210.841 1.00 34.78 233 TYR D O 1
ATOM 1873 N N . TYR A 1 234 ? 148.776 228.009 210.290 1.00 28.81 234 TYR D N 1
ATOM 1874 C CA . TYR A 1 234 ? 148.074 227.644 209.071 1.00 32.18 234 TYR D CA 1
ATOM 1875 C C . TYR A 1 234 ? 148.951 226.855 208.101 1.00 35.58 234 TYR D C 1
ATOM 1876 O O . TYR A 1 234 ? 148.425 225.962 207.470 1.00 43.37 234 TYR D O 1
ATOM 1885 N N . GLY A 1 235 ? 150.277 227.173 208.035 1.00 34.32 235 GLY D N 1
ATOM 1886 C CA . GLY A 1 235 ? 151.224 226.750 207.012 1.00 39.12 235 GLY D CA 1
ATOM 1887 C C . GLY A 1 235 ? 151.616 225.279 206.967 1.00 29.40 235 GLY D C 1
ATOM 1888 O O . GLY A 1 235 ? 151.530 224.595 205.931 1.00 38.92 235 GLY D O 1
ATOM 1889 N N . PRO A 1 236 ? 151.915 224.658 208.097 1.00 31.37 236 PRO D N 1
ATOM 1890 C CA . PRO A 1 236 ? 152.352 223.266 208.066 1.00 32.71 236 PRO D CA 1
ATOM 1891 C C . PRO A 1 236 ? 151.199 222.298 207.877 1.00 32.59 236 PRO D C 1
ATOM 1892 O O . PRO A 1 236 ? 150.065 222.693 207.975 1.00 40.80 236 PRO D O 1
ATOM 1896 N N . PRO A 1 237 ? 151.479 221.038 207.503 1.00 39.11 237 PRO D N 1
ATOM 1897 C CA . PRO A 1 237 ? 150.469 219.985 207.329 1.00 36.34 237 PRO D CA 1
ATOM 1898 C C . PRO A 1 237 ? 149.738 219.591 208.601 1.00 30.41 237 PRO D C 1
ATOM 1899 O O . PRO A 1 237 ? 150.240 219.875 209.655 1.00 48.68 237 PRO D O 1
ATOM 1903 N N . ALA A 1 238 ? 148.471 219.223 208.501 1.00 36.95 238 ALA D N 1
ATOM 1904 C CA . ALA A 1 238 ? 147.573 219.038 209.643 1.00 37.75 238 ALA D CA 1
ATOM 1905 C C . ALA A 1 238 ? 148.189 218.247 210.795 1.00 34.24 238 ALA D C 1
ATOM 1906 O O . ALA A 1 238 ? 147.893 218.604 211.965 1.00 31.85 238 ALA D O 1
ATOM 1908 N N . ALA A 1 239 ? 148.969 217.174 210.476 1.00 26.72 239 ALA D N 1
ATOM 1909 C CA . ALA A 1 239 ? 149.577 216.367 211.534 1.00 30.36 239 ALA D CA 1
ATOM 1910 C C . ALA A 1 239 ? 150.477 217.229 212.408 1.00 32.84 239 ALA D C 1
ATOM 1911 O O . ALA A 1 239 ? 150.382 217.186 213.599 1.00 36.29 239 ALA D O 1
ATOM 1913 N N . ILE A 1 240 ? 151.174 218.201 211.810 1.00 33.15 240 ILE D N 1
ATOM 1914 C CA . ILE A 1 240 ? 152.080 219.058 212.542 1.00 31.25 240 ILE D CA 1
ATOM 1915 C C . ILE A 1 240 ? 151.268 220.152 213.198 1.00 27.63 240 ILE D C 1
ATOM 1916 O O . ILE A 1 240 ? 151.470 220.407 214.415 1.00 31.64 240 ILE D O 1
ATOM 1921 N N . ALA A 1 241 ? 150.293 220.751 212.498 1.00 23.18 241 ALA D N 1
ATOM 1922 C CA . ALA A 1 241 ? 149.468 221.761 213.200 1.00 26.29 241 ALA D CA 1
ATOM 1923 C C . ALA A 1 241 ? 148.756 221.138 214.416 1.00 30.38 241 ALA D C 1
ATOM 1924 O O . ALA A 1 241 ? 148.590 221.758 215.457 1.00 28.47 241 ALA D O 1
ATOM 1926 N N . ALA A 1 242 ? 148.325 219.863 214.300 1.00 27.32 242 ALA D N 1
ATOM 1927 C CA . ALA A 1 242 ? 147.686 219.234 215.427 1.00 28.28 242 ALA D CA 1
ATOM 1928 C C . ALA A 1 242 ? 148.649 219.152 216.591 1.00 30.17 242 ALA D C 1
ATOM 1929 O O . ALA A 1 242 ? 148.303 219.449 217.724 1.00 28.64 242 ALA D O 1
ATOM 1931 N N . LEU A 1 243 ? 149.852 218.616 216.324 1.00 33.44 243 LEU D N 1
ATOM 1932 C CA . LEU A 1 243 ? 150.827 218.525 217.393 1.00 35.38 243 LEU D CA 1
ATOM 1933 C C . LEU A 1 243 ? 151.207 219.916 217.925 1.00 31.62 243 LEU D C 1
ATOM 1934 O O . LEU A 1 243 ? 151.244 220.085 219.086 1.00 24.41 243 LEU D O 1
ATOM 1939 N N . PHE A 1 244 ? 151.438 220.935 217.076 1.00 28.66 244 PHE D N 1
ATOM 1940 C CA . PHE A 1 244 ? 151.742 222.283 217.558 1.00 35.22 244 PHE D CA 1
ATOM 1941 C C . PHE A 1 244 ? 150.558 222.850 218.292 1.00 36.34 244 PHE D C 1
ATOM 1942 O O . PHE A 1 244 ? 150.737 223.372 219.357 1.00 35.59 244 PHE D O 1
ATOM 1950 N N . GLY A 1 245 ? 149.344 222.671 217.741 1.00 38.99 245 GLY D N 1
ATOM 1951 C CA . GLY A 1 245 ? 148.160 223.235 218.354 1.00 39.78 245 GLY D CA 1
ATOM 1952 C C . GLY A 1 245 ? 147.942 222.705 219.751 1.00 36.24 245 GLY D C 1
ATOM 1953 O O . GLY A 1 245 ? 147.621 223.442 220.674 1.00 37.08 245 GLY D O 1
ATOM 1954 N N . GLY A 1 246 ? 147.952 221.382 219.825 1.00 37.39 246 GLY D N 1
ATOM 1955 C CA . GLY A 1 246 ? 147.806 220.673 221.069 1.00 37.94 246 GLY D CA 1
ATOM 1956 C C . GLY A 1 246 ? 148.885 220.901 222.141 1.00 42.15 246 GLY D C 1
ATOM 1957 O O . GLY A 1 246 ? 148.560 221.026 223.335 1.00 56.96 246 GLY D O 1
ATOM 1958 N N . LEU A 1 247 ? 150.157 220.939 221.784 1.00 33.40 247 LEU D N 1
ATOM 1959 C CA . LEU A 1 247 ? 151.198 220.843 222.775 1.00 36.83 247 LEU D CA 1
ATOM 1960 C C . LEU A 1 247 ? 152.099 222.089 222.946 1.00 32.84 247 LEU D C 1
ATOM 1961 O O . LEU A 1 247 ? 152.628 222.269 224.022 1.00 40.77 247 LEU D O 1
ATOM 1966 N N . LEU A 1 248 ? 152.488 222.837 221.918 1.00 35.71 248 LEU D N 1
ATOM 1967 C CA . LEU A 1 248 ? 153.668 223.687 222.073 1.00 37.60 248 LEU D CA 1
ATOM 1968 C C . LEU A 1 248 ? 153.427 224.858 223.044 1.00 36.67 248 LEU D C 1
ATOM 1969 O O . LEU A 1 248 ? 154.334 225.100 223.864 1.00 32.68 248 LEU D O 1
ATOM 1974 N N . THR A 1 249 ? 152.215 225.451 223.030 1.00 27.43 249 THR D N 1
ATOM 1975 C CA . THR A 1 249 ? 151.869 226.520 223.939 1.00 30.02 249 THR D CA 1
ATOM 1976 C C . THR A 1 249 ? 151.776 226.019 225.360 1.00 27.31 249 THR D C 1
ATOM 1977 O O . THR A 1 249 ? 151.949 226.772 226.307 1.00 32.06 249 THR D O 1
ATOM 1981 N N . LYS A 1 250 ? 151.595 224.732 225.521 1.00 27.37 250 LYS D N 1
ATOM 1982 C CA . LYS A 1 250 ? 151.520 224.187 226.840 1.00 28.59 250 LYS D CA 1
ATOM 1983 C C . LYS A 1 250 ? 152.863 224.221 227.495 1.00 26.16 250 LYS D C 1
ATOM 1984 O O . LYS A 1 250 ? 152.978 224.210 228.756 1.00 28.91 250 LYS D O 1
ATOM 1990 N N . VAL A 1 251 ? 153.915 224.214 226.704 1.00 25.80 251 VAL D N 1
ATOM 1991 C CA . VAL A 1 251 ? 155.187 224.339 227.419 1.00 30.41 251 VAL D CA 1
ATOM 1992 C C . VAL A 1 251 ? 155.321 225.717 228.050 1.00 23.33 251 VAL D C 1
ATOM 1993 O O . VAL A 1 251 ? 155.613 225.814 229.233 1.00 27.25 251 VAL D O 1
ATOM 1997 N N . GLY A 1 252 ? 154.908 226.816 227.374 1.00 25.44 252 GLY D N 1
ATOM 1998 C CA . GLY A 1 252 ? 154.864 228.074 228.099 1.00 21.84 252 GLY D CA 1
ATOM 1999 C C . GLY A 1 252 ? 153.867 228.142 229.256 1.00 22.33 252 GLY D C 1
ATOM 2000 O O . GLY A 1 252 ? 154.160 228.706 230.367 1.00 24.74 252 GLY D O 1
ATOM 2001 N N . ILE A 1 253 ? 152.711 227.505 229.085 1.00 19.19 253 ILE D N 1
ATOM 2002 C CA . ILE A 1 253 ? 151.767 227.491 230.182 1.00 22.92 253 ILE D CA 1
ATOM 2003 C C . ILE A 1 253 ? 152.286 226.702 231.388 1.00 22.98 253 ILE D C 1
ATOM 2004 O O . ILE A 1 253 ? 152.204 227.208 232.507 1.00 19.90 253 ILE D O 1
ATOM 2009 N N . TYR A 1 254 ? 152.901 225.541 231.157 1.00 20.62 254 TYR D N 1
ATOM 2010 C CA . TYR A 1 254 ? 153.518 224.777 232.231 1.00 24.62 254 TYR D CA 1
ATOM 2011 C C . TYR A 1 254 ? 154.559 225.610 232.935 1.00 20.05 254 TYR D C 1
ATOM 2012 O O . TYR A 1 254 ? 154.586 225.643 234.171 1.00 21.92 254 TYR D O 1
ATOM 2021 N N . ALA A 1 255 ? 155.400 226.326 232.183 1.00 19.50 255 ALA D N 1
ATOM 2022 C CA . ALA A 1 255 ? 156.422 227.158 232.856 1.00 22.50 255 ALA D CA 1
ATOM 2023 C C . ALA A 1 255 ? 155.824 228.265 233.704 1.00 21.54 255 ALA D C 1
ATOM 2024 O O . ALA A 1 255 ? 156.397 228.582 234.751 1.00 21.14 255 ALA D O 1
ATOM 2026 N N . ILE A 1 256 ? 154.764 228.934 233.203 1.00 20.22 256 ILE D N 1
ATOM 2027 C CA . ILE A 1 256 ? 154.114 229.918 234.054 1.00 25.81 256 ILE D CA 1
ATOM 2028 C C . ILE A 1 256 ? 153.548 229.216 235.290 1.00 21.00 256 ILE D C 1
ATOM 2029 O O . ILE A 1 256 ? 153.744 229.680 236.360 1.00 19.86 256 ILE D O 1
ATOM 2034 N N . MET A 1 257 ? 152.947 228.050 235.153 1.00 20.10 257 MET D N 1
ATOM 2035 C CA . MET A 1 257 ? 152.415 227.407 236.331 1.00 30.01 257 MET D CA 1
ATOM 2036 C C . MET A 1 257 ? 153.524 227.065 237.293 1.00 24.53 257 MET D C 1
ATOM 2037 O O . MET A 1 257 ? 153.315 227.194 238.455 1.00 26.07 257 MET D O 1
ATOM 2042 N N . ARG A 1 258 ? 154.641 226.523 236.791 1.00 27.79 258 ARG D N 1
ATOM 2043 C CA . ARG A 1 258 ? 155.689 226.037 237.664 1.00 28.88 258 ARG D CA 1
ATOM 2044 C C . ARG A 1 258 ? 156.360 227.182 238.382 1.00 24.54 258 ARG D C 1
ATOM 2045 O O . ARG A 1 258 ? 156.424 227.194 239.604 1.00 30.86 258 ARG D O 1
ATOM 2053 N N . THR A 1 259 ? 156.647 228.247 237.660 1.00 25.11 259 THR D N 1
ATOM 2054 C CA . THR A 1 259 ? 157.259 229.436 238.233 1.00 29.31 259 THR D CA 1
ATOM 2055 C C . THR A 1 259 ? 156.366 230.146 239.235 1.00 28.09 259 THR D C 1
ATOM 2056 O O . THR A 1 259 ? 156.831 230.572 240.257 1.00 27.42 259 THR D O 1
ATOM 2060 N N . PHE A 1 260 ? 155.049 230.278 238.991 1.00 26.55 260 PHE D N 1
ATOM 2061 C CA . PHE A 1 260 ? 154.269 231.044 239.958 1.00 26.90 260 PHE D CA 1
ATOM 2062 C C . PHE A 1 260 ? 153.585 230.148 240.980 1.00 27.10 260 PHE D C 1
ATOM 2063 O O . PHE A 1 260 ? 152.879 230.672 241.832 1.00 38.42 260 PHE D O 1
ATOM 2071 N N . THR A 1 261 ? 153.835 228.827 240.994 1.00 28.65 261 THR D N 1
ATOM 2072 C CA . THR A 1 261 ? 153.487 228.002 242.168 1.00 25.13 261 THR D CA 1
ATOM 2073 C C . THR A 1 261 ? 154.728 227.660 242.975 1.00 24.62 261 THR D C 1
ATOM 2074 O O . THR A 1 261 ? 154.606 227.286 244.117 1.00 27.16 261 THR D O 1
ATOM 2078 N N . LEU A 1 262 ? 155.927 227.617 242.389 1.00 27.00 262 LEU D N 1
ATOM 2079 C CA . LEU A 1 262 ? 157.115 227.251 243.154 1.00 27.47 262 LEU D CA 1
ATOM 2080 C C . LEU A 1 262 ? 157.937 228.457 243.581 1.00 21.66 262 LEU D C 1
ATOM 2081 O O . LEU A 1 262 ? 158.301 228.542 244.709 1.00 26.95 262 LEU D O 1
ATOM 2086 N N . ILE A 1 263 ? 158.278 229.379 242.708 1.00 32.03 263 ILE D N 1
ATOM 2087 C CA . ILE A 1 263 ? 159.246 230.432 243.025 1.00 34.34 263 ILE D CA 1
ATOM 2088 C C . ILE A 1 263 ? 158.641 231.759 243.454 1.00 27.52 263 ILE D C 1
ATOM 2089 O O . ILE A 1 263 ? 158.845 232.194 244.563 1.00 42.98 263 ILE D O 1
ATOM 2094 N N . PHE A 1 264 ? 157.796 232.367 242.646 1.00 32.02 264 PHE D N 1
ATOM 2095 C CA . PHE A 1 264 ? 157.286 233.710 242.921 1.00 30.16 264 PHE D CA 1
ATOM 2096 C C . PHE A 1 264 ? 155.914 233.562 243.554 1.00 29.01 264 PHE D C 1
ATOM 2097 O O . PHE A 1 264 ? 154.942 233.706 242.873 1.00 37.23 264 PHE D O 1
ATOM 2105 N N . THR A 1 265 ? 155.859 233.264 244.857 1.00 31.37 265 THR D N 1
ATOM 2106 C CA . THR A 1 265 ? 154.626 232.970 245.522 1.00 30.98 265 THR D CA 1
ATOM 2107 C C . THR A 1 265 ? 154.318 233.924 246.680 1.00 33.26 265 THR D C 1
ATOM 2108 O O . THR A 1 265 ? 153.314 233.763 247.394 1.00 35.12 265 THR D O 1
ATOM 2112 N N . HIS A 1 266 ? 155.183 234.912 246.881 1.00 34.60 266 HIS D N 1
ATOM 2113 C CA . HIS A 1 266 ? 155.099 235.679 248.085 1.00 31.86 266 HIS D CA 1
ATOM 2114 C C . HIS A 1 266 ? 154.184 236.901 247.978 1.00 42.45 266 HIS D C 1
ATOM 2115 O O . HIS A 1 266 ? 153.759 237.312 249.049 1.00 58.50 266 HIS D O 1
ATOM 2122 N N . ASP A 1 267 ? 153.787 237.407 246.782 1.00 35.19 267 ASP D N 1
ATOM 2123 C CA . ASP A 1 267 ? 152.867 238.547 246.667 1.00 33.23 267 ASP D CA 1
ATOM 2124 C C . ASP A 1 267 ? 151.804 238.275 245.621 1.00 32.51 267 ASP D C 1
ATOM 2125 O O . ASP A 1 267 ? 151.819 238.831 244.504 1.00 40.20 267 ASP D O 1
ATOM 2130 N N . PRO A 1 268 ? 150.930 237.291 245.831 1.00 36.89 268 PRO D N 1
ATOM 2131 C CA . PRO A 1 268 ? 149.938 236.962 244.803 1.00 41.30 268 PRO D CA 1
ATOM 2132 C C . PRO A 1 268 ? 148.942 238.100 244.682 1.00 31.67 268 PRO D C 1
ATOM 2133 O O . PRO A 1 268 ? 148.347 238.215 243.610 1.00 30.30 268 PRO D O 1
ATOM 2137 N N . ASP A 1 269 ? 148.866 239.041 245.650 1.00 27.75 269 ASP D N 1
ATOM 2138 C CA . ASP A 1 269 ? 147.977 240.152 245.363 1.00 30.34 269 ASP D CA 1
ATOM 2139 C C . ASP A 1 269 ? 148.408 240.890 244.109 1.00 32.60 269 ASP D C 1
ATOM 2140 O O . ASP A 1 269 ? 147.581 241.464 243.432 1.00 40.14 269 ASP D O 1
ATOM 2145 N N . PHE A 1 270 ? 149.705 240.924 243.821 1.00 34.55 270 PHE D N 1
ATOM 2146 C CA . PHE A 1 270 ? 150.186 241.536 242.608 1.00 32.12 270 PHE D CA 1
ATOM 2147 C C . PHE A 1 270 ? 150.281 240.527 241.458 1.00 26.72 270 PHE D C 1
ATOM 2148 O O . PHE A 1 270 ? 149.597 240.689 240.462 1.00 30.38 270 PHE D O 1
ATOM 2156 N N . THR A 1 271 ? 151.143 239.505 241.608 1.00 24.63 271 THR D N 1
ATOM 2157 C CA . THR A 1 271 ? 151.529 238.678 240.491 1.00 32.29 271 THR D CA 1
ATOM 2158 C C . THR A 1 271 ? 150.298 237.848 240.009 1.00 32.61 271 THR D C 1
ATOM 2159 O O . THR A 1 271 ? 150.127 237.634 238.813 1.00 26.35 271 THR D O 1
ATOM 2163 N N . HIS A 1 272 ? 149.488 237.320 240.924 1.00 25.22 272 HIS D N 1
ATOM 2164 C CA . HIS A 1 272 ? 148.493 236.390 240.472 1.00 27.03 272 HIS D CA 1
ATOM 2165 C C . HIS A 1 272 ? 147.286 237.195 240.016 1.00 24.60 272 HIS D C 1
ATOM 2166 O O . HIS A 1 272 ? 146.669 236.744 239.102 1.00 30.09 272 HIS D O 1
ATOM 2173 N N . MET A 1 273 ? 147.055 238.402 240.532 1.00 26.38 273 MET D N 1
ATOM 2174 C CA . MET A 1 273 ? 146.135 239.336 239.911 1.00 28.34 273 MET D CA 1
ATOM 2175 C C . MET A 1 273 ? 146.576 239.723 238.507 1.00 25.90 273 MET D C 1
ATOM 2176 O O . MET A 1 273 ? 145.791 239.741 237.602 1.00 26.89 273 MET D O 1
ATOM 2181 N N . LEU A 1 274 ? 147.822 240.031 238.290 1.00 26.95 274 LEU D N 1
ATOM 2182 C CA . LEU A 1 274 ? 148.237 240.292 236.935 1.00 25.18 274 LEU D CA 1
ATOM 2183 C C . LEU A 1 274 ? 147.949 239.092 236.055 1.00 27.32 274 LEU D C 1
ATOM 2184 O O . LEU A 1 274 ? 147.368 239.250 235.005 1.00 21.09 274 LEU D O 1
ATOM 2189 N N . ILE A 1 275 ? 148.202 237.867 236.511 1.00 30.42 275 ILE D N 1
ATOM 2190 C CA . ILE A 1 275 ? 147.910 236.705 235.683 1.00 23.84 275 ILE D CA 1
ATOM 2191 C C . ILE A 1 275 ? 146.389 236.593 235.432 1.00 22.33 275 ILE D C 1
ATOM 2192 O O . ILE A 1 275 ? 145.990 236.396 234.310 1.00 28.66 275 ILE D O 1
ATOM 2197 N N . LEU A 1 276 ? 145.498 236.765 236.397 1.00 22.69 276 LEU D N 1
ATOM 2198 C CA . LEU A 1 276 ? 144.070 236.784 236.142 1.00 24.59 276 LEU D CA 1
ATOM 2199 C C . LEU A 1 276 ? 143.650 237.750 235.052 1.00 25.97 276 LEU D C 1
ATOM 2200 O O . LEU A 1 276 ? 142.829 237.414 234.216 1.00 30.20 276 LEU D O 1
ATOM 2205 N N . ILE A 1 277 ? 144.119 238.990 235.105 1.00 22.47 277 ILE D N 1
ATOM 2206 C CA . ILE A 1 277 ? 143.818 239.902 234.041 1.00 25.66 277 ILE D CA 1
ATOM 2207 C C . ILE A 1 277 ? 144.304 239.436 232.676 1.00 25.95 277 ILE D C 1
ATOM 2208 O O . ILE A 1 277 ? 143.549 239.567 231.704 1.00 29.48 277 ILE D O 1
ATOM 2213 N N . LEU A 1 278 ? 145.537 238.941 232.538 1.00 25.96 278 LEU D N 1
ATOM 2214 C CA . LEU A 1 278 ? 145.948 238.523 231.211 1.00 29.09 278 LEU D CA 1
ATOM 2215 C C . LEU A 1 278 ? 145.112 237.306 230.821 1.00 24.59 278 LEU D C 1
ATOM 2216 O O . LEU A 1 278 ? 144.786 237.219 229.679 1.00 28.29 278 LEU D O 1
ATOM 2221 N N . ALA A 1 279 ? 144.685 236.445 231.754 1.00 25.74 279 ALA D N 1
ATOM 2222 C CA . ALA A 1 279 ? 143.818 235.309 231.438 1.00 25.20 279 ALA D CA 1
ATOM 2223 C C . ALA A 1 279 ? 142.566 235.831 230.762 1.00 25.39 279 ALA D C 1
ATOM 2224 O O . ALA A 1 279 ? 142.357 235.501 229.604 1.00 23.90 279 ALA D O 1
ATOM 2226 N N . GLY A 1 280 ? 141.880 236.761 231.422 1.00 20.92 280 GLY D N 1
ATOM 2227 C CA . GLY A 1 280 ? 140.616 237.216 230.942 1.00 20.11 280 GLY D CA 1
ATOM 2228 C C . GLY A 1 280 ? 140.768 237.888 229.625 1.00 25.54 280 GLY D C 1
ATOM 2229 O O . GLY A 1 280 ? 139.986 237.608 228.697 1.00 34.86 280 GLY D O 1
ATOM 2230 N N . LEU A 1 281 ? 141.850 238.617 229.436 1.00 24.78 281 LEU D N 1
ATOM 2231 C CA . LEU A 1 281 ? 141.989 239.263 228.136 1.00 22.89 281 LEU D CA 1
ATOM 2232 C C . LEU A 1 281 ? 142.344 238.263 227.074 1.00 22.00 281 LEU D C 1
ATOM 2233 O O . LEU A 1 281 ? 142.097 238.520 225.932 1.00 25.78 281 LEU D O 1
ATOM 2238 N N . THR A 1 282 ? 143.121 237.239 227.403 1.00 19.87 282 THR D N 1
ATOM 2239 C CA . THR A 1 282 ? 143.439 236.180 226.463 1.00 23.31 282 THR D CA 1
ATOM 2240 C C . THR A 1 282 ? 142.181 235.402 226.063 1.00 22.11 282 THR D C 1
ATOM 2241 O O . THR A 1 282 ? 141.902 235.314 224.904 1.00 25.30 282 THR D O 1
ATOM 2245 N N . MET A 1 283 ? 141.320 234.977 226.952 1.00 22.58 283 MET D N 1
ATOM 2246 C CA . MET A 1 283 ? 140.071 234.314 226.598 1.00 24.54 283 MET D CA 1
ATOM 2247 C C . MET A 1 283 ? 139.279 235.190 225.637 1.00 23.56 283 MET D C 1
ATOM 2248 O O . MET A 1 283 ? 138.838 234.703 224.569 1.00 19.87 283 MET D O 1
ATOM 2253 N N . PHE A 1 284 ? 139.112 236.456 225.985 1.00 23.28 284 PHE D N 1
ATOM 2254 C CA . PHE A 1 284 ? 138.255 237.315 225.186 1.00 27.27 284 PHE D CA 1
ATOM 2255 C C . PHE A 1 284 ? 138.802 237.623 223.787 1.00 26.78 284 PHE D C 1
ATOM 2256 O O . PHE A 1 284 ? 138.162 237.356 222.782 1.00 28.43 284 PHE D O 1
ATOM 2264 N N . PHE A 1 285 ? 140.015 238.146 223.678 1.00 29.19 285 PHE D N 1
ATOM 2265 C CA . PHE A 1 285 ? 140.576 238.515 222.380 1.00 30.90 285 PHE D CA 1
ATOM 2266 C C . PHE A 1 285 ? 140.860 237.299 221.515 1.00 28.43 285 PHE D C 1
ATOM 2267 O O . PHE A 1 285 ? 140.582 237.320 220.300 1.00 29.90 285 PHE D O 1
ATOM 2275 N N . GLY A 1 286 ? 141.218 236.175 222.141 1.00 26.78 286 GLY D N 1
ATOM 2276 C CA . GLY A 1 286 ? 141.346 234.925 221.419 1.00 26.59 286 GLY D CA 1
ATOM 2277 C C . GLY A 1 286 ? 140.048 234.562 220.693 1.00 26.34 286 GLY D C 1
ATOM 2278 O O . GLY A 1 286 ? 140.043 234.131 219.519 1.00 30.32 286 GLY D O 1
ATOM 2279 N N . VAL A 1 287 ? 138.957 234.562 221.449 1.00 24.75 287 VAL D N 1
ATOM 2280 C CA . VAL A 1 287 ? 137.696 234.087 220.867 1.00 30.68 287 VAL D CA 1
ATOM 2281 C C . VAL A 1 287 ? 137.153 235.096 219.828 1.00 27.36 287 VAL D C 1
ATOM 2282 O O . VAL A 1 287 ? 136.618 234.677 218.829 1.00 31.71 287 VAL D O 1
ATOM 2286 N N . LEU A 1 288 ? 137.400 236.410 219.967 1.00 23.68 288 LEU D N 1
ATOM 2287 C CA . LEU A 1 288 ? 137.037 237.312 218.886 1.00 24.72 288 LEU D CA 1
ATOM 2288 C C . LEU A 1 288 ? 137.785 237.018 217.593 1.00 29.05 288 LEU D C 1
ATOM 2289 O O . LEU A 1 288 ? 137.214 237.084 216.510 1.00 26.44 288 LEU D O 1
ATOM 2294 N N . GLY A 1 289 ? 139.043 236.632 217.693 1.00 24.90 289 GLY D N 1
ATOM 2295 C CA . GLY A 1 289 ? 139.774 236.231 216.525 1.00 24.14 289 GLY D CA 1
ATOM 2296 C C . GLY A 1 289 ? 139.157 235.059 215.850 1.00 26.80 289 GLY D C 1
ATOM 2297 O O . GLY A 1 289 ? 139.093 235.039 214.606 1.00 33.91 289 GLY D O 1
ATOM 2298 N N . ALA A 1 290 ? 138.765 234.073 216.673 1.00 26.95 290 ALA D N 1
ATOM 2299 C CA . ALA A 1 290 ? 138.138 232.864 216.145 1.00 28.19 290 ALA D CA 1
ATOM 2300 C C . ALA A 1 290 ? 136.838 233.204 215.415 1.00 28.61 290 ALA D C 1
ATOM 2301 O O . ALA A 1 290 ? 136.602 232.672 214.298 1.00 34.64 290 ALA D O 1
ATOM 2303 N N . VAL A 1 291 ? 136.013 234.052 216.049 1.00 26.38 291 VAL D N 1
ATOM 2304 C CA . VAL A 1 291 ? 134.702 234.453 215.491 1.00 30.23 291 VAL D CA 1
ATOM 2305 C C . VAL A 1 291 ? 134.848 235.236 214.202 1.00 30.52 291 VAL D C 1
ATOM 2306 O O . VAL A 1 291 ? 134.068 235.037 213.295 1.00 40.45 291 VAL D O 1
ATOM 2310 N N . SER A 1 292 ? 135.950 235.965 214.069 1.00 33.52 292 SER D N 1
ATOM 2311 C CA . SER A 1 292 ? 136.169 236.744 212.871 1.00 35.00 292 SER D CA 1
ATOM 2312 C C . SER A 1 292 ? 136.524 235.905 211.649 1.00 33.74 292 SER D C 1
ATOM 2313 O O . SER A 1 292 ? 136.536 236.441 210.561 1.00 43.96 292 SER D O 1
ATOM 2316 N N . GLN A 1 293 ? 136.898 234.626 211.821 1.00 36.81 293 GLN D N 1
ATOM 2317 C CA . GLN A 1 293 ? 137.423 233.871 210.694 1.00 28.59 293 GLN D CA 1
ATOM 2318 C C . GLN A 1 293 ? 136.385 232.914 210.075 1.00 32.81 293 GLN D C 1
ATOM 2319 O O . GLN A 1 293 ? 135.531 232.351 210.752 1.00 27.66 293 GLN D O 1
ATOM 2325 N N . PHE A 1 294 ? 136.614 232.609 208.807 1.00 34.33 294 PHE D N 1
ATOM 2326 C CA . PHE A 1 294 ? 135.795 231.753 207.994 1.00 36.61 294 PHE D CA 1
ATOM 2327 C C . PHE A 1 294 ? 136.633 230.716 207.277 1.00 30.98 294 PHE D C 1
ATOM 2328 O O . PHE A 1 294 ? 136.157 230.163 206.305 1.00 36.68 294 PHE D O 1
ATOM 2336 N N . ASP A 1 295 ? 137.725 230.321 207.896 1.00 33.24 295 ASP D N 1
ATOM 2337 C CA . ASP A 1 295 ? 138.608 229.261 207.457 1.00 34.77 295 ASP D CA 1
ATOM 2338 C C . ASP A 1 295 ? 138.870 228.286 208.616 1.00 36.08 295 ASP D C 1
ATOM 2339 O O . ASP A 1 295 ? 139.158 228.691 209.729 1.00 35.90 295 ASP D O 1
ATOM 2344 N N . PHE A 1 296 ? 138.564 227.022 208.419 1.00 33.13 296 PHE D N 1
ATOM 2345 C CA . PHE A 1 296 ? 138.530 226.051 209.499 1.00 32.10 296 PHE D CA 1
ATOM 2346 C C . PHE A 1 296 ? 139.843 226.046 210.304 1.00 32.11 296 PHE D C 1
ATOM 2347 O O . PHE A 1 296 ? 139.866 226.166 211.540 1.00 30.22 296 PHE D O 1
ATOM 2355 N N . LYS A 1 297 ? 140.960 225.945 209.617 1.00 26.81 297 LYS D N 1
ATOM 2356 C CA . LYS A 1 297 ? 142.228 225.877 210.299 1.00 30.09 297 LYS D CA 1
ATOM 2357 C C . LYS A 1 297 ? 142.550 227.227 210.953 1.00 29.05 297 LYS D C 1
ATOM 2358 O O . LYS A 1 297 ? 143.092 227.216 212.079 1.00 28.80 297 LYS D O 1
ATOM 2364 N N . ARG A 1 298 ? 142.140 228.380 210.376 1.00 23.56 298 ARG D N 1
ATOM 2365 C CA . ARG A 1 298 ? 142.344 229.664 211.088 1.00 26.29 298 ARG D CA 1
ATOM 2366 C C . ARG A 1 298 ? 141.475 229.863 212.305 1.00 24.70 298 ARG D C 1
ATOM 2367 O O . ARG A 1 298 ? 142.018 230.123 213.366 1.00 28.76 298 ARG D O 1
ATOM 2375 N N . ILE A 1 299 ? 140.223 229.425 212.284 1.00 24.73 299 ILE D N 1
ATOM 2376 C CA . ILE A 1 299 ? 139.396 229.432 213.484 1.00 21.66 299 ILE D CA 1
ATOM 2377 C C . ILE A 1 299 ? 140.035 228.620 214.596 1.00 23.95 299 ILE D C 1
ATOM 2378 O O . ILE A 1 299 ? 140.161 229.138 215.696 1.00 18.81 299 ILE D O 1
ATOM 2383 N N . LEU A 1 300 ? 140.500 227.391 214.302 1.00 21.61 300 LEU D N 1
ATOM 2384 C CA . LEU A 1 300 ? 141.122 226.633 215.358 1.00 20.71 300 LEU D CA 1
ATOM 2385 C C . LEU A 1 300 ? 142.386 227.228 215.960 1.00 22.90 300 LEU D C 1
ATOM 2386 O O . LEU A 1 300 ? 142.599 227.157 217.192 1.00 22.33 300 LEU D O 1
ATOM 2391 N N . SER A 1 301 ? 143.204 227.845 215.128 1.00 19.62 301 SER D N 1
ATOM 2392 C CA . SER A 1 301 ? 144.368 228.562 215.607 1.00 23.96 301 SER D CA 1
ATOM 2393 C C . SER A 1 301 ? 143.994 229.650 216.560 1.00 21.10 301 SER D C 1
ATOM 2394 O O . SER A 1 301 ? 144.601 229.591 217.630 1.00 24.93 301 SER D O 1
ATOM 2397 N N . TYR A 1 302 ? 142.929 230.446 216.354 1.00 20.69 302 TYR D N 1
ATOM 2398 C CA . TYR A 1 302 ? 142.606 231.398 217.422 1.00 23.56 302 TYR D CA 1
ATOM 2399 C C . TYR A 1 302 ? 142.011 230.741 218.655 1.00 26.34 302 TYR D C 1
ATOM 2400 O O . TYR A 1 302 ? 142.141 231.320 219.719 1.00 29.92 302 TYR D O 1
ATOM 2409 N N . HIS A 1 303 ? 141.279 229.607 218.506 1.00 23.41 303 HIS D N 1
ATOM 2410 C CA . HIS A 1 303 ? 140.826 228.962 219.717 1.00 28.20 303 HIS D CA 1
ATOM 2411 C C . HIS A 1 303 ? 141.980 228.530 220.623 1.00 24.36 303 HIS D C 1
ATOM 2412 O O . HIS A 1 303 ? 141.764 228.549 221.815 1.00 23.08 303 HIS D O 1
ATOM 2419 N N . ILE A 1 304 ? 143.181 228.225 220.115 1.00 23.20 304 ILE D N 1
ATOM 2420 C CA . ILE A 1 304 ? 144.289 227.922 220.999 1.00 24.28 304 ILE D CA 1
ATOM 2421 C C . ILE A 1 304 ? 144.511 229.064 221.976 1.00 23.22 304 ILE D C 1
ATOM 2422 O O . ILE A 1 304 ? 144.557 228.834 223.165 1.00 23.55 304 ILE D O 1
ATOM 2427 N N . ILE A 1 305 ? 144.554 230.301 221.519 1.00 22.88 305 ILE D N 1
ATOM 2428 C CA . ILE A 1 305 ? 144.759 231.451 222.387 1.00 22.58 305 ILE D CA 1
ATOM 2429 C C . ILE A 1 305 ? 143.671 231.555 223.397 1.00 24.23 305 ILE D C 1
ATOM 2430 O O . ILE A 1 305 ? 143.919 231.657 224.578 1.00 30.08 305 ILE D O 1
ATOM 2435 N N . SER A 1 306 ? 142.445 231.530 222.928 1.00 28.03 306 SER D N 1
ATOM 2436 C CA . SER A 1 306 ? 141.322 231.585 223.849 1.00 25.65 306 SER D CA 1
ATOM 2437 C C . SER A 1 306 ? 141.416 230.553 224.977 1.00 24.19 306 SER D C 1
ATOM 2438 O O . SER A 1 306 ? 141.243 230.880 226.134 1.00 27.64 306 SER D O 1
ATOM 2441 N N A GLN A 1 307 ? 141.665 229.297 224.639 0.69 20.86 307 GLN D N 1
ATOM 2442 N N B GLN A 1 307 ? 141.672 229.293 224.643 0.31 23.63 307 GLN D N 1
ATOM 2443 C CA A GLN A 1 307 ? 141.616 228.228 225.598 0.69 21.04 307 GLN D CA 1
ATOM 2444 C CA B GLN A 1 307 ? 141.623 228.246 225.636 0.31 24.13 307 GLN D CA 1
ATOM 2445 C C A GLN A 1 307 ? 142.799 228.292 226.566 0.69 24.78 307 GLN D C 1
ATOM 2446 C C B GLN A 1 307 ? 142.809 228.304 226.590 0.31 25.38 307 GLN D C 1
ATOM 2447 O O A GLN A 1 307 ? 142.653 227.909 227.733 0.69 24.30 307 GLN D O 1
ATOM 2448 O O B GLN A 1 307 ? 142.663 227.908 227.748 0.31 25.13 307 GLN D O 1
ATOM 2459 N N . VAL A 1 308 ? 143.991 228.780 226.169 1.00 22.24 308 VAL D N 1
ATOM 2460 C CA . VAL A 1 308 ? 145.055 228.869 227.181 1.00 24.98 308 VAL D CA 1
ATOM 2461 C C . VAL A 1 308 ? 144.722 229.888 228.231 1.00 24.22 308 VAL D C 1
ATOM 2462 O O . VAL A 1 308 ? 145.221 229.752 229.368 1.00 29.24 308 VAL D O 1
ATOM 2466 N N . GLY A 1 309 ? 143.899 230.868 227.862 1.00 26.37 309 GLY D N 1
ATOM 2467 C CA . GLY A 1 309 ? 143.399 231.832 228.816 1.00 23.80 309 GLY D CA 1
ATOM 2468 C C . GLY A 1 309 ? 142.763 231.110 229.983 1.00 24.18 309 GLY D C 1
ATOM 2469 O O . GLY A 1 309 ? 142.930 231.502 231.138 1.00 22.87 309 GLY D O 1
ATOM 2470 N N . TYR A 1 310 ? 142.041 230.029 229.721 1.00 24.60 310 TYR D N 1
ATOM 2471 C CA . TYR A 1 310 ? 141.359 229.341 230.826 1.00 27.86 310 TYR D CA 1
ATOM 2472 C C . TYR A 1 310 ? 142.372 228.699 231.742 1.00 26.91 310 TYR D C 1
ATOM 2473 O O . TYR A 1 310 ? 142.202 228.687 232.942 1.00 31.91 310 TYR D O 1
ATOM 2482 N N . MET A 1 311 ? 143.441 228.126 231.193 1.00 28.14 311 MET D N 1
ATOM 2483 C CA . MET A 1 311 ? 144.446 227.477 232.042 1.00 28.27 311 MET D CA 1
ATOM 2484 C C . MET A 1 311 ? 145.118 228.494 232.924 1.00 28.92 311 MET D C 1
ATOM 2485 O O . MET A 1 311 ? 145.272 228.223 234.091 1.00 28.06 311 MET D O 1
ATOM 2490 N N . VAL A 1 312 ? 145.397 229.739 232.457 1.00 28.59 312 VAL D N 1
ATOM 2491 C CA . VAL A 1 312 ? 145.994 230.692 233.434 1.00 27.51 312 VAL D CA 1
ATOM 2492 C C . VAL A 1 312 ? 144.994 231.353 234.356 1.00 26.63 312 VAL D C 1
ATOM 2493 O O . VAL A 1 312 ? 145.398 231.897 235.422 1.00 27.74 312 VAL D O 1
ATOM 2497 N N . MET A 1 313 ? 143.695 231.285 233.999 1.00 25.37 313 MET D N 1
ATOM 2498 C CA . MET A 1 313 ? 142.614 231.667 234.902 1.00 27.26 313 MET D CA 1
ATOM 2499 C C . MET A 1 313 ? 142.664 230.848 236.174 1.00 26.39 313 MET D C 1
ATOM 2500 O O . MET A 1 313 ? 142.719 231.439 237.237 1.00 26.61 313 MET D O 1
ATOM 2505 N N . GLY A 1 314 ? 142.974 229.563 236.109 1.00 27.50 314 GLY D N 1
ATOM 2506 C CA . GLY A 1 314 ? 143.026 228.899 237.385 1.00 26.03 314 GLY D CA 1
ATOM 2507 C C . GLY A 1 314 ? 144.216 229.231 238.178 1.00 26.82 314 GLY D C 1
ATOM 2508 O O . GLY A 1 314 ? 144.125 229.251 239.377 1.00 28.74 314 GLY D O 1
ATOM 2509 N N . LEU A 1 315 ? 145.372 229.408 237.525 1.00 34.04 315 LEU D N 1
ATOM 2510 C CA . LEU A 1 315 ? 146.514 229.896 238.317 1.00 26.95 315 LEU D CA 1
ATOM 2511 C C . LEU A 1 315 ? 146.257 231.278 238.897 1.00 24.69 315 LEU D C 1
ATOM 2512 O O . LEU A 1 315 ? 146.701 231.587 239.954 1.00 31.11 315 LEU D O 1
ATOM 2517 N N . GLY A 1 316 ? 145.584 232.192 238.172 1.00 26.00 316 GLY D N 1
ATOM 2518 C CA . GLY A 1 316 ? 145.252 233.470 238.738 1.00 21.53 316 GLY D CA 1
ATOM 2519 C C . GLY A 1 316 ? 144.408 233.393 239.984 1.00 27.31 316 GLY D C 1
ATOM 2520 O O . GLY A 1 316 ? 144.699 234.178 240.864 1.00 30.70 316 GLY D O 1
ATOM 2521 N N . ILE A 1 317 ? 143.424 232.480 240.052 1.00 21.73 317 ILE D N 1
ATOM 2522 C CA . ILE A 1 317 ? 142.556 232.349 241.199 1.00 24.46 317 ILE D CA 1
ATOM 2523 C C . ILE A 1 317 ? 143.400 231.780 242.314 1.00 22.90 317 ILE D C 1
ATOM 2524 O O . ILE A 1 317 ? 143.296 232.239 243.405 1.00 36.74 317 ILE D O 1
ATOM 2529 N N . TYR A 1 318 ? 144.207 230.737 242.079 1.00 25.82 318 TYR D N 1
ATOM 2530 C CA . TYR A 1 318 ? 145.218 230.317 243.033 1.00 26.64 318 TYR D CA 1
ATOM 2531 C C . TYR A 1 318 ? 144.639 229.704 244.286 1.00 29.31 318 TYR D C 1
ATOM 2532 O O . TYR A 1 318 ? 145.149 229.916 245.352 1.00 47.33 318 TYR D O 1
ATOM 2541 N N . THR A 1 319 ? 143.683 228.789 244.091 1.00 27.90 319 THR D N 1
ATOM 2542 C CA . THR A 1 319 ? 143.182 227.930 245.123 1.00 27.90 319 THR D CA 1
ATOM 2543 C C . THR A 1 319 ? 143.414 226.531 244.647 1.00 24.39 319 THR D C 1
ATOM 2544 O O . THR A 1 319 ? 143.483 226.383 243.471 1.00 25.86 319 THR D O 1
ATOM 2548 N N . GLN A 1 320 ? 143.172 225.552 245.528 1.00 24.78 320 GLN D N 1
ATOM 2549 C CA . GLN A 1 320 ? 143.230 224.160 245.180 1.00 25.87 320 GLN D CA 1
ATOM 2550 C C . GLN A 1 320 ? 142.211 223.803 244.100 1.00 25.63 320 GLN D C 1
ATOM 2551 O O . GLN A 1 320 ? 142.646 223.267 243.046 1.00 27.95 320 GLN D O 1
ATOM 2557 N N . LEU A 1 321 ? 140.966 224.290 244.220 1.00 26.49 321 LEU D N 1
ATOM 2558 C CA . LEU A 1 321 ? 139.996 223.900 243.221 1.00 24.26 321 LEU D CA 1
ATOM 2559 C C . LEU A 1 321 ? 140.360 224.515 241.907 1.00 20.17 321 LEU D C 1
ATOM 2560 O O . LEU A 1 321 ? 140.260 223.853 240.907 1.00 26.64 321 LEU D O 1
ATOM 2565 N N . ALA A 1 322 ? 140.802 225.745 241.846 1.00 31.55 322 ALA D N 1
ATOM 2566 C CA . ALA A 1 322 ? 141.045 226.387 240.544 1.00 25.12 322 ALA D CA 1
ATOM 2567 C C . ALA A 1 322 ? 142.236 225.746 239.885 1.00 27.38 322 ALA D C 1
ATOM 2568 O O . ALA A 1 322 ? 142.267 225.585 238.674 1.00 24.04 322 ALA D O 1
ATOM 2570 N N . ILE A 1 323 ? 143.282 225.507 240.695 1.00 22.28 323 ILE D N 1
ATOM 2571 C CA . ILE A 1 323 ? 144.440 224.865 240.131 1.00 23.91 323 ILE D CA 1
ATOM 2572 C C . ILE A 1 323 ? 144.034 223.502 239.600 1.00 23.19 323 ILE D C 1
ATOM 2573 O O . ILE A 1 323 ? 144.494 223.168 238.480 1.00 23.30 323 ILE D O 1
ATOM 2578 N N . ALA A 1 324 ? 143.270 222.687 240.373 1.00 21.72 324 ALA D N 1
ATOM 2579 C CA . ALA A 1 324 ? 142.940 221.382 239.842 1.00 22.46 324 ALA D CA 1
ATOM 2580 C C . ALA A 1 324 ? 142.098 221.499 238.572 1.00 26.96 324 ALA D C 1
ATOM 2581 O O . ALA A 1 324 ? 142.158 220.608 237.768 1.00 30.98 324 ALA D O 1
ATOM 2583 N N . GLY A 1 325 ? 141.227 222.535 238.453 1.00 24.40 325 GLY D N 1
ATOM 2584 C CA . GLY A 1 325 ? 140.492 222.780 237.237 1.00 23.56 325 GLY D CA 1
ATOM 2585 C C . GLY A 1 325 ? 141.406 223.029 236.055 1.00 23.49 325 GLY D C 1
ATOM 2586 O O . GLY A 1 325 ? 141.085 222.656 234.908 1.00 22.51 325 GLY D O 1
ATOM 2587 N N . ALA A 1 326 ? 142.426 223.855 236.281 1.00 25.17 326 ALA D N 1
ATOM 2588 C CA . ALA A 1 326 ? 143.389 224.184 235.243 1.00 26.42 326 ALA D CA 1
ATOM 2589 C C . ALA A 1 326 ? 144.133 222.936 234.794 1.00 23.91 326 ALA D C 1
ATOM 2590 O O . ALA A 1 326 ? 144.315 222.768 233.628 1.00 23.97 326 ALA D O 1
ATOM 2592 N N . ILE A 1 327 ? 144.569 222.101 235.711 1.00 23.69 327 ILE D N 1
ATOM 2593 C CA . ILE A 1 327 ? 145.225 220.840 235.339 1.00 27.08 327 ILE D CA 1
ATOM 2594 C C . ILE A 1 327 ? 144.344 219.919 234.547 1.00 24.04 327 ILE D C 1
ATOM 2595 O O . ILE A 1 327 ? 144.737 219.539 233.486 1.00 28.88 327 ILE D O 1
ATOM 2600 N N A TYR A 1 328 ? 143.076 219.793 234.917 0.54 22.34 328 TYR D N 1
ATOM 2601 N N B TYR A 1 328 ? 143.074 219.790 234.928 0.46 22.99 328 TYR D N 1
ATOM 2602 C CA A TYR A 1 328 ? 142.176 219.058 234.065 0.54 21.32 328 TYR D CA 1
ATOM 2603 C CA B TYR A 1 328 ? 142.104 219.089 234.115 0.46 22.26 328 TYR D CA 1
ATOM 2604 C C A TYR A 1 328 ? 141.938 219.748 232.725 0.54 20.19 328 TYR D C 1
ATOM 2605 C C B TYR A 1 328 ? 141.922 219.747 232.743 0.46 20.77 328 TYR D C 1
ATOM 2606 O O A TYR A 1 328 ? 141.820 219.108 231.688 0.54 22.96 328 TYR D O 1
ATOM 2607 O O B TYR A 1 328 ? 141.839 219.100 231.701 0.46 23.33 328 TYR D O 1
ATOM 2624 N N . TYR A 1 329 ? 141.761 221.060 232.724 1.00 20.37 329 TYR D N 1
ATOM 2625 C CA . TYR A 1 329 ? 141.604 221.782 231.509 1.00 17.86 329 TYR D CA 1
ATOM 2626 C C . TYR A 1 329 ? 142.761 221.544 230.547 1.00 22.05 329 TYR D C 1
ATOM 2627 O O . TYR A 1 329 ? 142.543 221.431 229.283 1.00 21.65 329 TYR D O 1
ATOM 2636 N N . ILE A 1 330 ? 143.980 221.479 231.080 1.00 21.52 330 ILE D N 1
ATOM 2637 C CA . ILE A 1 330 ? 145.142 221.235 230.239 1.00 24.50 330 ILE D CA 1
ATOM 2638 C C . ILE A 1 330 ? 145.010 219.871 229.568 1.00 19.81 330 ILE D C 1
ATOM 2639 O O . ILE A 1 330 ? 145.183 219.781 228.363 1.00 21.10 330 ILE D O 1
ATOM 2644 N N . ALA A 1 331 ? 144.658 218.818 230.316 1.00 23.00 331 ALA D N 1
ATOM 2645 C CA . ALA A 1 331 ? 144.450 217.519 229.680 1.00 24.37 331 ALA D CA 1
ATOM 2646 C C . ALA A 1 331 ? 143.365 217.562 228.639 1.00 24.53 331 ALA D C 1
ATOM 2647 O O . ALA A 1 331 ? 143.557 217.103 227.528 1.00 26.60 331 ALA D O 1
ATOM 2649 N N . HIS A 1 332 ? 142.242 218.260 228.928 1.00 23.72 332 HIS D N 1
ATOM 2650 C CA . HIS A 1 332 ? 141.148 218.295 227.959 1.00 18.91 332 HIS D CA 1
ATOM 2651 C C . HIS A 1 332 ? 141.571 219.028 226.687 1.00 18.18 332 HIS D C 1
ATOM 2652 O O . HIS A 1 332 ? 141.326 218.561 225.602 1.00 22.26 332 HIS D O 1
ATOM 2659 N N . HIS A 1 333 ? 142.318 220.128 226.785 1.00 19.67 333 HIS D N 1
ATOM 2660 C CA . HIS A 1 333 ? 142.612 220.961 225.657 1.00 19.73 333 HIS D CA 1
ATOM 2661 C C . HIS A 1 333 ? 143.590 220.275 224.699 1.00 20.73 333 HIS D C 1
ATOM 2662 O O . HIS A 1 333 ? 143.364 220.299 223.513 1.00 21.11 333 HIS D O 1
ATOM 2669 N N . ILE A 1 334 ? 144.643 219.656 225.209 1.00 21.48 334 ILE D N 1
ATOM 2670 C CA . ILE A 1 334 ? 145.578 218.925 224.384 1.00 26.57 334 ILE D CA 1
ATOM 2671 C C . ILE A 1 334 ? 144.857 217.903 223.508 1.00 26.27 334 ILE D C 1
ATOM 2672 O O . ILE A 1 334 ? 145.051 217.874 222.262 1.00 28.72 334 ILE D O 1
ATOM 2677 N N . ILE A 1 335 ? 143.985 217.143 224.136 1.00 24.70 335 ILE D N 1
ATOM 2678 C CA . ILE A 1 335 ? 143.262 216.077 223.463 1.00 28.22 335 ILE D CA 1
ATOM 2679 C C . ILE A 1 335 ? 142.261 216.587 222.436 1.00 26.29 335 ILE D C 1
ATOM 2680 O O . ILE A 1 335 ? 142.383 216.292 221.233 1.00 22.66 335 ILE D O 1
ATOM 2685 N N . VAL A 1 336 ? 141.416 217.516 222.875 1.00 24.16 336 VAL D N 1
ATOM 2686 C CA . VAL A 1 336 ? 140.414 218.018 221.966 1.00 21.62 336 VAL D CA 1
ATOM 2687 C C . VAL A 1 336 ? 141.038 218.852 220.873 1.00 19.97 336 VAL D C 1
ATOM 2688 O O . VAL A 1 336 ? 140.600 218.798 219.701 1.00 20.83 336 VAL D O 1
ATOM 2692 N N . LYS A 1 337 ? 141.986 219.700 221.222 1.00 22.01 337 LYS D N 1
ATOM 2693 C CA . LYS A 1 337 ? 142.446 220.626 220.207 1.00 20.91 337 LYS D CA 1
ATOM 2694 C C . LYS A 1 337 ? 143.260 219.815 219.218 1.00 21.08 337 LYS D C 1
ATOM 2695 O O . LYS A 1 337 ? 143.040 220.024 218.060 1.00 26.33 337 LYS D O 1
ATOM 2701 N N . ALA A 1 338 ? 144.107 218.841 219.586 1.00 23.00 338 ALA D N 1
ATOM 2702 C CA . ALA A 1 338 ? 144.733 217.994 218.570 1.00 21.11 338 ALA D CA 1
ATOM 2703 C C . ALA A 1 338 ? 143.679 217.281 217.728 1.00 20.99 338 ALA D C 1
ATOM 2704 O O . ALA A 1 338 ? 143.683 217.445 216.467 1.00 24.15 338 ALA D O 1
ATOM 2706 N N . ALA A 1 339 ? 142.611 216.727 218.332 1.00 20.36 339 ALA D N 1
ATOM 2707 C CA . ALA A 1 339 ? 141.587 216.101 217.443 1.00 20.16 339 ALA D CA 1
ATOM 2708 C C . ALA A 1 339 ? 141.001 217.046 216.404 1.00 20.40 339 ALA D C 1
ATOM 2709 O O . ALA A 1 339 ? 140.882 216.710 215.205 1.00 20.06 339 ALA D O 1
ATOM 2711 N N . LEU A 1 340 ? 140.700 218.284 216.845 1.00 21.71 340 LEU D N 1
ATOM 2712 C CA . LEU A 1 340 ? 140.111 219.252 215.930 1.00 22.03 340 LEU D CA 1
ATOM 2713 C C . LEU A 1 340 ? 141.010 219.577 214.778 1.00 19.96 340 LEU D C 1
ATOM 2714 O O . LEU A 1 340 ? 140.479 219.735 213.669 1.00 21.74 340 LEU D O 1
ATOM 2719 N N . PHE A 1 341 ? 142.332 219.781 214.987 1.00 19.48 341 PHE D N 1
ATOM 2720 C CA . PHE A 1 341 ? 143.151 220.026 213.804 1.00 20.87 341 PHE D CA 1
ATOM 2721 C C . PHE A 1 341 ? 143.195 218.780 212.940 1.00 19.02 341 PHE D C 1
ATOM 2722 O O . PHE A 1 341 ? 143.319 218.882 211.722 1.00 22.00 341 PHE D O 1
ATOM 2730 N N . LEU A 1 342 ? 143.201 217.577 213.565 1.00 19.57 342 LEU D N 1
ATOM 2731 C CA . LEU A 1 342 ? 143.205 216.375 212.716 1.00 21.25 342 LEU D CA 1
ATOM 2732 C C . LEU A 1 342 ? 141.917 216.301 211.930 1.00 23.75 342 LEU D C 1
ATOM 2733 O O . LEU A 1 342 ? 142.029 216.147 210.762 1.00 22.20 342 LEU D O 1
ATOM 2738 N N . PHE A 1 343 ? 140.753 216.706 212.453 1.00 32.09 343 PHE D N 1
ATOM 2739 C CA . PHE A 1 343 ? 139.507 216.744 211.651 1.00 26.52 343 PHE D CA 1
ATOM 2740 C C . PHE A 1 343 ? 139.556 217.788 210.567 1.00 24.03 343 PHE D C 1
ATOM 2741 O O . PHE A 1 343 ? 139.113 217.520 209.455 1.00 26.00 343 PHE D O 1
ATOM 2749 N N . ALA A 1 344 ? 140.206 218.950 210.799 1.00 26.11 344 ALA D N 1
ATOM 2750 C CA . ALA A 1 344 ? 140.399 219.908 209.700 1.00 26.97 344 ALA D CA 1
ATOM 2751 C C . ALA A 1 344 ? 141.346 219.324 208.629 1.00 31.46 344 ALA D C 1
ATOM 2752 O O . ALA A 1 344 ? 141.197 219.527 207.458 1.00 28.88 344 ALA D O 1
ATOM 2754 N N . GLY A 1 345 ? 142.292 218.490 209.004 1.00 29.16 345 GLY D N 1
ATOM 2755 C CA . GLY A 1 345 ? 143.050 217.852 207.978 1.00 25.70 345 GLY D CA 1
ATOM 2756 C C . GLY A 1 345 ? 142.221 216.947 207.122 1.00 26.15 345 GLY D C 1
ATOM 2757 O O . GLY A 1 345 ? 142.194 217.121 205.917 1.00 25.67 345 GLY D O 1
ATOM 2758 N N . ALA A 1 346 ? 141.543 215.977 207.706 1.00 29.54 346 ALA D N 1
ATOM 2759 C CA . ALA A 1 346 ? 140.650 215.108 206.947 1.00 25.83 346 ALA D CA 1
ATOM 2760 C C . ALA A 1 346 ? 139.588 215.871 206.171 1.00 27.75 346 ALA D C 1
ATOM 2761 O O . ALA A 1 346 ? 139.233 215.467 205.092 1.00 28.83 346 ALA D O 1
ATOM 2763 N N . THR A 1 347 ? 139.032 216.995 206.685 1.00 31.30 347 THR D N 1
ATOM 2764 C CA . THR A 1 347 ? 138.147 217.820 205.837 1.00 29.32 347 THR D CA 1
ATOM 2765 C C . THR A 1 347 ? 138.886 218.401 204.630 1.00 28.62 347 THR D C 1
ATOM 2766 O O . THR A 1 347 ? 138.396 218.342 203.534 1.00 30.32 347 THR D O 1
ATOM 2770 N N . GLN A 1 348 ? 140.153 218.765 204.735 1.00 29.44 348 GLN D N 1
ATOM 2771 C CA . GLN A 1 348 ? 140.850 219.303 203.593 1.00 32.37 348 GLN D CA 1
ATOM 2772 C C . GLN A 1 348 ? 141.196 218.215 202.583 1.00 26.61 348 GLN D C 1
ATOM 2773 O O . GLN A 1 348 ? 141.243 218.484 201.409 1.00 39.96 348 GLN D O 1
ATOM 2779 N N . ARG A 1 349 ? 141.437 217.003 203.034 1.00 30.17 349 ARG D N 1
ATOM 2780 C CA . ARG A 1 349 ? 141.679 215.922 202.111 1.00 34.01 349 ARG D CA 1
ATOM 2781 C C . ARG A 1 349 ? 140.464 215.710 201.210 1.00 28.15 349 ARG D C 1
ATOM 2782 O O . ARG A 1 349 ? 140.596 215.506 200.055 1.00 57.62 349 ARG D O 1
ATOM 2790 N N . ILE A 1 350 ? 139.247 215.736 201.753 1.00 39.64 350 ILE D N 1
ATOM 2791 C CA . ILE A 1 350 ? 137.988 215.513 201.057 1.00 31.72 350 ILE D CA 1
ATOM 2792 C C . ILE A 1 350 ? 137.682 216.657 200.116 1.00 31.09 350 ILE D C 1
ATOM 2793 O O . ILE A 1 350 ? 137.317 216.415 198.975 1.00 45.22 350 ILE D O 1
ATOM 2798 N N . THR A 1 351 ? 137.846 217.889 200.559 1.00 35.88 351 THR D N 1
ATOM 2799 C CA . THR A 1 351 ? 137.321 219.033 199.839 1.00 39.22 351 THR D CA 1
ATOM 2800 C C . THR A 1 351 ? 138.395 219.872 199.123 1.00 33.37 351 THR D C 1
ATOM 2801 O O . THR A 1 351 ? 138.119 220.935 198.581 1.00 45.28 351 THR D O 1
ATOM 2805 N N . GLY A 1 352 ? 139.655 219.607 199.378 1.00 33.60 352 GLY D N 1
ATOM 2806 C CA . GLY A 1 352 ? 140.666 220.511 198.904 1.00 30.15 352 GLY D CA 1
ATOM 2807 C C . GLY A 1 352 ? 140.814 221.855 199.572 1.00 36.01 352 GLY D C 1
ATOM 2808 O O . GLY A 1 352 ? 141.699 222.608 199.147 1.00 68.47 352 GLY D O 1
ATOM 2809 N N . THR A 1 353 ? 139.999 222.191 200.553 1.00 38.34 353 THR D N 1
ATOM 2810 C CA . THR A 1 353 ? 139.983 223.532 201.120 1.00 37.72 353 THR D CA 1
ATOM 2811 C C . THR A 1 353 ? 139.728 223.559 202.628 1.00 36.24 353 THR D C 1
ATOM 2812 O O . THR A 1 353 ? 139.180 222.602 203.146 1.00 44.87 353 THR D O 1
ATOM 2816 N N . THR A 1 354 ? 139.994 224.684 203.293 1.00 43.35 354 THR D N 1
ATOM 2817 C CA . THR A 1 354 ? 139.636 224.891 204.696 1.00 46.24 354 THR D CA 1
ATOM 2818 C C . THR A 1 354 ? 138.644 226.059 204.795 1.00 41.05 354 THR D C 1
ATOM 2819 O O . THR A 1 354 ? 138.067 226.319 205.862 1.00 42.89 354 THR D O 1
ATOM 2823 N N . ASP A 1 355 ? 138.413 226.733 203.678 1.00 31.91 355 ASP D N 1
ATOM 2824 C CA . ASP A 1 355 ? 137.488 227.842 203.571 1.00 31.63 355 ASP D CA 1
ATOM 2825 C C . ASP A 1 355 ? 136.028 227.400 203.687 1.00 32.18 355 ASP D C 1
ATOM 2826 O O . ASP A 1 355 ? 135.560 226.636 202.840 1.00 37.55 355 ASP D O 1
ATOM 2831 N N . LEU A 1 356 ? 135.357 227.765 204.750 1.00 31.67 356 LEU D N 1
ATOM 2832 C CA . LEU A 1 356 ? 134.016 227.284 205.034 1.00 37.70 356 LEU D CA 1
ATOM 2833 C C . LEU A 1 356 ? 133.018 227.676 203.962 1.00 31.58 356 LEU D C 1
ATOM 2834 O O . LEU A 1 356 ? 132.095 226.927 203.677 1.00 39.48 356 LEU D O 1
ATOM 2839 N N . LYS A 1 357 ? 133.177 228.833 203.384 1.00 33.47 357 LYS D N 1
ATOM 2840 C CA . LYS A 1 357 ? 132.270 229.298 202.332 1.00 44.33 357 LYS D CA 1
ATOM 2841 C C . LYS A 1 357 ? 132.313 228.486 201.024 1.00 40.48 357 LYS D C 1
ATOM 2842 O O . LYS A 1 357 ? 131.459 228.607 200.158 1.00 54.39 357 LYS D O 1
ATOM 2848 N N . LYS A 1 358 ? 133.298 227.608 200.903 1.00 42.80 358 LYS D N 1
ATOM 2849 C CA . LYS A 1 358 ? 133.432 226.739 199.766 1.00 43.84 358 LYS D CA 1
ATOM 2850 C C . LYS A 1 358 ? 133.038 225.337 200.089 1.00 36.89 358 LYS D C 1
ATOM 2851 O O . LYS A 1 358 ? 133.246 224.490 199.238 1.00 54.87 358 LYS D O 1
ATOM 2857 N N . MET A 1 359 ? 132.533 225.104 201.290 1.00 31.97 359 MET D N 1
ATOM 2858 C CA . MET A 1 359 ? 132.292 223.759 201.712 1.00 31.88 359 MET D CA 1
ATOM 2859 C C . MET A 1 359 ? 130.810 223.598 201.873 1.00 32.70 359 MET D C 1
ATOM 2860 O O . MET A 1 359 ? 130.183 224.614 201.882 1.00 35.19 359 MET D O 1
ATOM 2865 N N . GLY A 1 360 ? 130.262 222.382 201.962 1.00 26.42 360 GLY D N 1
ATOM 2866 C CA . GLY A 1 360 ? 128.925 222.181 202.475 1.00 27.72 360 GLY D CA 1
ATOM 2867 C C . GLY A 1 360 ? 128.518 220.729 202.295 1.00 27.57 360 GLY D C 1
ATOM 2868 O O . GLY A 1 360 ? 128.878 220.142 201.340 1.00 35.02 360 GLY D O 1
ATOM 2869 N N . GLY A 1 361 ? 127.712 220.180 203.160 1.00 29.96 361 GLY D N 1
ATOM 2870 C CA . GLY A 1 361 ? 127.065 218.900 202.936 1.00 31.32 361 GLY D CA 1
ATOM 2871 C C . GLY A 1 361 ? 127.899 217.698 203.346 1.00 28.91 361 GLY D C 1
ATOM 2872 O O . GLY A 1 361 ? 127.510 216.599 203.049 1.00 38.28 361 GLY D O 1
ATOM 2873 N N . LEU A 1 362 ? 129.025 217.869 203.995 1.00 27.27 362 LEU D N 1
ATOM 2874 C CA . LEU A 1 362 ? 129.806 216.717 204.385 1.00 26.67 362 LEU D CA 1
ATOM 2875 C C . LEU A 1 362 ? 129.037 215.832 205.313 1.00 31.21 362 LEU D C 1
ATOM 2876 O O . LEU A 1 362 ? 129.418 214.672 205.398 1.00 32.72 362 LEU D O 1
ATOM 2881 N N . LEU A 1 363 ? 128.001 216.310 206.016 1.00 32.31 363 LEU D N 1
ATOM 2882 C CA . LEU A 1 363 ? 127.286 215.358 206.849 1.00 33.59 363 LEU D CA 1
ATOM 2883 C C . LEU A 1 363 ? 126.599 214.278 206.007 1.00 28.94 363 LEU D C 1
ATOM 2884 O O . LEU A 1 363 ? 126.573 213.113 206.350 1.00 34.55 363 LEU D O 1
ATOM 2889 N N . LYS A 1 364 ? 126.140 214.610 204.843 1.00 33.74 364 LYS D N 1
ATOM 2890 C CA . LYS A 1 364 ? 125.501 213.621 204.005 1.00 34.22 364 LYS D CA 1
ATOM 2891 C C . LYS A 1 364 ? 126.527 212.647 203.442 1.00 33.59 364 LYS D C 1
ATOM 2892 O O . LYS A 1 364 ? 126.209 211.478 203.383 1.00 37.62 364 LYS D O 1
ATOM 2898 N N . THR A 1 365 ? 127.759 213.085 203.131 1.00 27.53 365 THR D N 1
ATOM 2899 C CA . THR A 1 365 ? 128.676 212.182 202.479 1.00 30.49 365 THR D CA 1
ATOM 2900 C C . THR A 1 365 ? 129.580 211.478 203.479 1.00 29.92 365 THR D C 1
ATOM 2901 O O . THR A 1 365 ? 130.084 210.371 203.189 1.00 33.56 365 THR D O 1
ATOM 2905 N N . HIS A 1 366 ? 129.911 212.163 204.570 1.00 28.05 366 HIS D N 1
ATOM 2906 C CA . HIS A 1 366 ? 130.931 211.633 205.444 1.00 24.58 366 HIS D CA 1
ATOM 2907 C C . HIS A 1 366 ? 130.430 211.734 206.844 1.00 25.40 366 HIS D C 1
ATOM 2908 O O . HIS A 1 366 ? 131.030 212.350 207.678 1.00 26.29 366 HIS D O 1
ATOM 2915 N N . PRO A 1 367 ? 129.388 211.005 207.193 1.00 31.95 367 PRO D N 1
ATOM 2916 C CA . PRO A 1 367 ? 128.918 211.069 208.562 1.00 33.11 367 PRO D CA 1
ATOM 2917 C C . PRO A 1 367 ? 129.894 210.722 209.686 1.00 29.79 367 PRO D C 1
ATOM 2918 O O . PRO A 1 367 ? 129.730 211.280 210.767 1.00 30.31 367 PRO D O 1
ATOM 2922 N N . TRP A 1 368 ? 130.786 209.759 209.514 1.00 26.71 368 TRP D N 1
ATOM 2923 C CA . TRP A 1 368 ? 131.688 209.409 210.573 1.00 26.23 368 TRP D CA 1
ATOM 2924 C C . TRP A 1 368 ? 132.617 210.572 210.862 1.00 25.69 368 TRP D C 1
ATOM 2925 O O . TRP A 1 368 ? 132.786 210.991 212.025 1.00 25.32 368 TRP D O 1
ATOM 2936 N N . LEU A 1 369 ? 133.043 211.248 209.843 1.00 23.81 369 LEU D N 1
ATOM 2937 C CA . LEU A 1 369 ? 133.842 212.423 210.094 1.00 23.59 369 LEU D CA 1
ATOM 2938 C C . LEU A 1 369 ? 132.975 213.486 210.779 1.00 23.91 369 LEU D C 1
ATOM 2939 O O . LEU A 1 369 ? 133.339 214.104 211.764 1.00 23.93 369 LEU D O 1
ATOM 2944 N N . ALA A 1 370 ? 131.790 213.740 210.268 1.00 23.39 370 ALA D N 1
ATOM 2945 C CA . ALA A 1 370 ? 130.920 214.735 210.847 1.00 21.70 370 ALA D CA 1
ATOM 2946 C C . ALA A 1 370 ? 130.613 214.538 212.313 1.00 24.05 370 ALA D C 1
ATOM 2947 O O . ALA A 1 370 ? 130.605 215.499 213.022 1.00 24.36 370 ALA D O 1
ATOM 2949 N N . TRP A 1 371 ? 130.254 213.320 212.762 1.00 29.59 371 TRP D N 1
ATOM 2950 C CA . TRP A 1 371 ? 129.864 213.142 214.135 1.00 23.46 371 TRP D CA 1
ATOM 2951 C C . TRP A 1 371 ? 131.069 213.126 215.023 1.00 30.73 371 TRP D C 1
ATOM 2952 O O . TRP A 1 371 ? 130.903 213.566 216.156 1.00 24.57 371 TRP D O 1
ATOM 2963 N N . MET A 1 372 ? 132.252 212.703 214.535 1.00 28.13 372 MET D N 1
ATOM 2964 C CA . MET A 1 372 ? 133.429 212.803 215.383 1.00 29.16 372 MET D CA 1
ATOM 2965 C C . MET A 1 372 ? 133.888 214.252 215.518 1.00 22.86 372 MET D C 1
ATOM 2966 O O . MET A 1 372 ? 134.141 214.716 216.624 1.00 27.46 372 MET D O 1
ATOM 2971 N N . PHE A 1 373 ? 133.751 215.019 214.484 1.00 24.33 373 PHE D N 1
ATOM 2972 C CA . PHE A 1 373 ? 134.048 216.416 214.593 1.00 23.97 373 PHE D CA 1
ATOM 2973 C C . PHE A 1 373 ? 133.069 217.079 215.535 1.00 24.85 373 PHE D C 1
ATOM 2974 O O . PHE A 1 373 ? 133.457 217.818 216.395 1.00 27.46 373 PHE D O 1
ATOM 2982 N N . PHE A 1 374 ? 131.798 216.756 215.444 1.00 26.23 374 PHE D N 1
ATOM 2983 C CA . PHE A 1 374 ? 130.786 217.402 216.256 1.00 25.49 374 PHE D CA 1
ATOM 2984 C C . PHE A 1 374 ? 131.009 217.161 217.746 1.00 21.29 374 PHE D C 1
ATOM 2985 O O . PHE A 1 374 ? 130.789 218.006 218.613 1.00 28.00 374 PHE D O 1
ATOM 2993 N N . ILE A 1 375 ? 131.260 215.930 218.105 1.00 19.11 375 ILE D N 1
ATOM 2994 C CA . ILE A 1 375 ? 131.542 215.644 219.486 1.00 26.83 375 ILE D CA 1
ATOM 2995 C C . ILE A 1 375 ? 132.778 216.372 220.038 1.00 27.94 375 ILE D C 1
ATOM 2996 O O . ILE A 1 375 ? 132.762 216.786 221.189 1.00 28.56 375 ILE D O 1
ATOM 3001 N N . SER A 1 376 ? 133.849 216.460 219.241 1.00 25.89 376 SER D N 1
ATOM 3002 C CA . SER A 1 376 ? 135.022 217.140 219.680 1.00 30.54 376 SER D CA 1
ATOM 3003 C C . SER A 1 376 ? 134.656 218.617 219.779 1.00 24.89 376 SER D C 1
ATOM 3004 O O . SER A 1 376 ? 135.039 219.276 220.728 1.00 23.06 376 SER D O 1
ATOM 3007 N N . ALA A 1 377 ? 133.902 219.121 218.835 1.00 22.70 377 ALA D N 1
ATOM 3008 C CA . ALA A 1 377 ? 133.615 220.546 218.796 1.00 24.36 377 ALA D CA 1
ATOM 3009 C C . ALA A 1 377 ? 132.689 220.961 219.894 1.00 25.65 377 ALA D C 1
ATOM 3010 O O . ALA A 1 377 ? 132.919 222.036 220.373 1.00 29.81 377 ALA D O 1
ATOM 3012 N N . ILE A 1 378 ? 131.749 220.143 220.353 1.00 28.95 378 ILE D N 1
ATOM 3013 C CA . ILE A 1 378 ? 130.925 220.575 221.478 1.00 29.34 378 ILE D CA 1
ATOM 3014 C C . ILE A 1 378 ? 131.689 220.380 222.766 1.00 23.00 378 ILE D C 1
ATOM 3015 O O . ILE A 1 378 ? 131.382 221.090 223.673 1.00 28.71 378 ILE D O 1
ATOM 3020 N N . SER A 1 379 ? 132.583 219.385 222.892 1.00 22.30 379 SER D N 1
ATOM 3021 C CA . SER A 1 379 ? 133.521 219.321 224.011 1.00 24.16 379 SER D CA 1
ATOM 3022 C C . SER A 1 379 ? 134.361 220.633 224.158 1.00 22.77 379 SER D C 1
ATOM 3023 O O . SER A 1 379 ? 134.460 221.297 225.214 1.00 20.27 379 SER D O 1
ATOM 3026 N N . LEU A 1 380 ? 134.898 221.108 223.082 1.00 23.79 380 LEU D N 1
ATOM 3027 C CA . LEU A 1 380 ? 135.610 222.341 223.121 1.00 24.26 380 LEU D CA 1
ATOM 3028 C C . LEU A 1 380 ? 134.712 223.424 223.666 1.00 23.10 380 LEU D C 1
ATOM 3029 O O . LEU A 1 380 ? 135.193 224.255 224.384 1.00 23.62 380 LEU D O 1
ATOM 3034 N N . ALA A 1 381 ? 133.462 223.502 223.192 1.00 24.71 381 ALA D N 1
ATOM 3035 C CA . ALA A 1 381 ? 132.506 224.522 223.631 1.00 28.01 381 ALA D CA 1
ATOM 3036 C C . ALA A 1 381 ? 131.971 224.331 225.048 1.00 32.87 381 ALA D C 1
ATOM 3037 O O . ALA A 1 381 ? 131.088 225.072 225.413 1.00 43.25 381 ALA D O 1
ATOM 3039 N N . GLY A 1 382 ? 132.356 223.282 225.782 1.00 27.46 382 GLY D N 1
ATOM 3040 C CA . GLY A 1 382 ? 131.942 223.102 227.149 1.00 31.57 382 GLY D CA 1
ATOM 3041 C C . GLY A 1 382 ? 130.578 222.400 227.311 1.00 31.18 382 GLY D C 1
ATOM 3042 O O . GLY A 1 382 ? 130.092 222.378 228.419 1.00 31.41 382 GLY D O 1
ATOM 3043 N N . ILE A 1 383 ? 130.010 221.760 226.304 1.00 27.31 383 ILE D N 1
ATOM 3044 C CA . ILE A 1 383 ? 128.718 221.091 226.438 1.00 33.94 383 ILE D CA 1
ATOM 3045 C C . ILE A 1 383 ? 128.878 219.784 227.211 1.00 34.73 383 ILE D C 1
ATOM 3046 O O . ILE A 1 383 ? 129.675 218.929 226.924 1.00 42.94 383 ILE D O 1
ATOM 3051 N N . PRO A 1 384 ? 128.133 219.586 228.289 1.00 39.17 384 PRO D N 1
ATOM 3052 C CA . PRO A 1 384 ? 128.244 218.357 229.069 1.00 39.12 384 PRO D CA 1
ATOM 3053 C C . PRO A 1 384 ? 127.625 217.200 228.336 1.00 35.46 384 PRO D C 1
ATOM 3054 O O . PRO A 1 384 ? 126.836 217.439 227.405 1.00 36.32 384 PRO D O 1
ATOM 3058 N N . PRO A 1 385 ? 127.962 215.954 228.709 1.00 37.61 385 PRO D N 1
ATOM 3059 C CA . PRO A 1 385 ? 128.953 215.657 229.764 1.00 45.58 385 PRO D CA 1
ATOM 3060 C C . PRO A 1 385 ? 130.387 215.369 229.245 1.00 37.97 385 PRO D C 1
ATOM 3061 O O . PRO A 1 385 ? 131.086 214.491 229.713 1.00 51.24 385 PRO D O 1
ATOM 3065 N N . LEU A 1 386 ? 130.848 216.047 228.205 1.00 39.55 386 LEU D N 1
ATOM 3066 C CA . LEU A 1 386 ? 132.190 215.772 227.718 1.00 35.96 386 LEU D CA 1
ATOM 3067 C C . LEU A 1 386 ? 133.279 216.437 228.558 1.00 31.81 386 LEU D C 1
ATOM 3068 O O . LEU A 1 386 ? 133.040 217.199 229.481 1.00 27.46 386 LEU D O 1
ATOM 3073 N N . SER A 1 387 ? 134.521 216.129 228.274 1.00 30.39 387 SER D N 1
ATOM 3074 C CA . SER A 1 387 ? 135.593 216.680 229.080 1.00 30.23 387 SER D CA 1
ATOM 3075 C C . SER A 1 387 ? 135.458 218.225 229.182 1.00 28.77 387 SER D C 1
ATOM 3076 O O . SER A 1 387 ? 135.748 218.839 230.196 1.00 25.55 387 SER D O 1
ATOM 3079 N N . GLY A 1 388 ? 135.196 218.897 228.085 1.00 26.26 388 GLY D N 1
ATOM 3080 C CA . GLY A 1 388 ? 135.146 220.341 228.156 1.00 34.45 388 GLY D CA 1
ATOM 3081 C C . GLY A 1 388 ? 134.217 220.857 229.250 1.00 30.96 388 GLY D C 1
ATOM 3082 O O . GLY A 1 388 ? 134.411 221.946 229.755 1.00 39.59 388 GLY D O 1
ATOM 3083 N N . PHE A 1 389 ? 133.150 220.146 229.567 1.00 30.83 389 PHE D N 1
ATOM 3084 C CA . PHE A 1 389 ? 132.195 220.695 230.517 1.00 30.24 389 PHE D CA 1
ATOM 3085 C C . PHE A 1 389 ? 132.799 220.658 231.895 1.00 24.40 389 PHE D C 1
ATOM 3086 O O . PHE A 1 389 ? 132.802 221.627 232.597 1.00 26.87 389 PHE D O 1
ATOM 3094 N N . PHE A 1 390 ? 133.292 219.517 232.288 1.00 24.54 390 PHE D N 1
ATOM 3095 C CA . PHE A 1 390 ? 133.753 219.363 233.649 1.00 34.83 390 PHE D CA 1
ATOM 3096 C C . PHE A 1 390 ? 134.889 220.301 234.000 1.00 37.49 390 PHE D C 1
ATOM 3097 O O . PHE A 1 390 ? 135.097 220.588 235.162 1.00 33.00 390 PHE D O 1
ATOM 3105 N N . SER A 1 391 ? 135.741 220.594 233.029 1.00 32.33 391 SER D N 1
ATOM 3106 C CA . SER A 1 391 ? 136.932 221.352 233.284 1.00 34.19 391 SER D CA 1
ATOM 3107 C C . SER A 1 391 ? 136.530 222.819 233.346 1.00 30.49 391 SER D C 1
ATOM 3108 O O . SER A 1 391 ? 136.919 223.500 234.234 1.00 29.96 391 SER D O 1
ATOM 3111 N N . LYS A 1 392 ? 135.711 223.300 232.404 1.00 28.13 392 LYS D N 1
ATOM 3112 C CA . LYS A 1 392 ? 135.149 224.632 232.586 1.00 33.59 392 LYS D CA 1
ATOM 3113 C C . LYS A 1 392 ? 134.427 224.777 233.933 1.00 31.62 392 LYS D C 1
ATOM 3114 O O . LYS A 1 392 ? 134.546 225.767 234.601 1.00 30.08 392 LYS D O 1
ATOM 3120 N N . PHE A 1 393 ? 133.746 223.756 234.426 1.00 28.54 393 PHE D N 1
ATOM 3121 C CA . PHE A 1 393 ? 132.862 223.944 235.518 1.00 27.43 393 PHE D CA 1
ATOM 3122 C C . PHE A 1 393 ? 133.672 224.044 236.800 1.00 28.64 393 PHE D C 1
ATOM 3123 O O . PHE A 1 393 ? 133.380 224.879 237.626 1.00 27.37 393 PHE D O 1
ATOM 3131 N N . ALA A 1 394 ? 134.705 223.243 236.931 1.00 32.42 394 ALA D N 1
ATOM 3132 C CA . ALA A 1 394 ? 135.653 223.403 238.021 1.00 31.86 394 ALA D CA 1
ATOM 3133 C C . ALA A 1 394 ? 136.283 224.812 238.083 1.00 28.46 394 ALA D C 1
ATOM 3134 O O . ALA A 1 394 ? 136.347 225.351 239.171 1.00 32.28 394 ALA D O 1
ATOM 3136 N N . LEU A 1 395 ? 136.626 225.438 236.972 1.00 24.66 395 LEU D N 1
ATOM 3137 C CA . LEU A 1 395 ? 137.153 226.786 236.990 1.00 31.66 395 LEU D CA 1
ATOM 3138 C C . LEU A 1 395 ? 136.096 227.813 237.400 1.00 32.23 395 LEU D C 1
ATOM 3139 O O . LEU A 1 395 ? 136.377 228.562 238.323 1.00 32.28 395 LEU D O 1
ATOM 3144 N N . ILE A 1 396 ? 134.876 227.799 236.849 1.00 30.71 396 ILE D N 1
ATOM 3145 C CA . ILE A 1 396 ? 133.908 228.814 237.226 1.00 30.25 396 ILE D CA 1
ATOM 3146 C C . ILE A 1 396 ? 133.466 228.586 238.671 1.00 32.49 396 ILE D C 1
ATOM 3147 O O . ILE A 1 396 ? 133.257 229.535 239.486 1.00 26.73 396 ILE D O 1
ATOM 3152 N N . LEU A 1 397 ? 133.326 227.329 239.044 1.00 23.02 397 LEU D N 1
ATOM 3153 C CA . LEU A 1 397 ? 132.939 227.111 240.393 1.00 25.61 397 LEU D CA 1
ATOM 3154 C C . LEU A 1 397 ? 134.031 227.606 241.293 1.00 25.49 397 LEU D C 1
ATOM 3155 O O . LEU A 1 397 ? 133.739 228.302 242.221 1.00 29.12 397 LEU D O 1
ATOM 3160 N N . ALA A 1 398 ? 135.315 227.296 241.027 1.00 30.48 398 ALA D N 1
ATOM 3161 C CA . ALA A 1 398 ? 136.402 227.909 241.817 1.00 28.49 398 ALA D CA 1
ATOM 3162 C C . ALA A 1 398 ? 136.393 229.444 241.809 1.00 23.79 398 ALA D C 1
ATOM 3163 O O . ALA A 1 398 ? 136.509 229.988 242.842 1.00 22.88 398 ALA D O 1
ATOM 3165 N N . ALA A 1 399 ? 136.078 230.088 240.685 1.00 23.45 399 ALA D N 1
ATOM 3166 C CA . ALA A 1 399 ? 135.981 231.524 240.567 1.00 27.17 399 ALA D CA 1
ATOM 3167 C C . ALA A 1 399 ? 134.876 232.068 241.449 1.00 29.91 399 ALA D C 1
ATOM 3168 O O . ALA A 1 399 ? 135.135 233.025 242.157 1.00 29.86 399 ALA D O 1
ATOM 3170 N N . PHE A 1 400 ? 133.708 231.419 241.497 1.00 30.10 400 PHE D N 1
ATOM 3171 C CA . PHE A 1 400 ? 132.606 231.882 242.341 1.00 30.17 400 PHE D CA 1
ATOM 3172 C C . PHE A 1 400 ? 132.895 231.672 243.824 1.00 27.27 400 PHE D C 1
ATOM 3173 O O . PHE A 1 400 ? 132.587 232.523 244.661 1.00 31.34 400 PHE D O 1
ATOM 3181 N N . LEU A 1 401 ? 133.565 230.584 244.155 1.00 30.15 401 LEU D N 1
ATOM 3182 C CA . LEU A 1 401 ? 133.886 230.322 245.539 1.00 26.92 401 LEU D CA 1
ATOM 3183 C C . LEU A 1 401 ? 134.859 231.344 246.059 1.00 31.85 401 LEU D C 1
ATOM 3184 O O . LEU A 1 401 ? 134.870 231.607 247.259 1.00 48.62 401 LEU D O 1
ATOM 3189 N N . ASN A 1 402 ? 135.706 231.885 245.196 1.00 37.96 402 ASN D N 1
ATOM 3190 C CA . ASN A 1 402 ? 136.730 232.854 245.570 1.00 37.80 402 ASN D CA 1
ATOM 3191 C C . ASN A 1 402 ? 136.267 234.290 245.344 1.00 33.98 402 ASN D C 1
ATOM 3192 O O . ASN A 1 402 ? 137.056 235.172 245.505 1.00 57.88 402 ASN D O 1
ATOM 3197 N N . GLU A 1 403 ? 135.077 234.495 244.751 1.00 36.77 403 GLU D N 1
ATOM 3198 C CA . GLU A 1 403 ? 134.422 235.768 244.485 1.00 36.26 403 GLU D CA 1
ATOM 3199 C C . GLU A 1 403 ? 135.104 236.566 243.342 1.00 36.02 403 GLU D C 1
ATOM 3200 O O . GLU A 1 403 ? 135.110 237.779 243.286 1.00 45.13 403 GLU D O 1
ATOM 3206 N N . ASN A 1 404 ? 135.651 235.852 242.433 1.00 27.78 404 ASN D N 1
ATOM 3207 C CA . ASN A 1 404 ? 136.190 236.347 241.230 1.00 25.61 404 ASN D CA 1
ATOM 3208 C C . ASN A 1 404 ? 135.043 236.350 240.227 1.00 30.51 404 ASN D C 1
ATOM 3209 O O . ASN A 1 404 ? 135.091 235.599 239.293 1.00 30.48 404 ASN D O 1
ATOM 3214 N N . TYR A 1 405 ? 134.074 237.284 240.366 1.00 33.17 405 TYR D N 1
ATOM 3215 C CA . TYR A 1 405 ? 132.891 237.293 239.521 1.00 30.47 405 TYR D CA 1
ATOM 3216 C C . TYR A 1 405 ? 133.095 237.719 238.091 1.00 26.39 405 TYR D C 1
ATOM 3217 O O . TYR A 1 405 ? 132.441 237.221 237.190 1.00 35.84 405 TYR D O 1
ATOM 3226 N N . ILE A 1 406 ? 133.976 238.659 237.842 1.00 31.48 406 ILE D N 1
ATOM 3227 C CA . ILE A 1 406 ? 134.223 239.125 236.499 1.00 30.78 406 ILE D CA 1
ATOM 3228 C C . ILE A 1 406 ? 134.888 238.043 235.641 1.00 30.00 406 ILE D C 1
ATOM 3229 O O . ILE A 1 406 ? 134.535 237.836 234.493 1.00 33.02 406 ILE D O 1
ATOM 3234 N N . ILE A 1 407 ? 135.837 237.339 236.189 1.00 31.29 407 ILE D N 1
ATOM 3235 C CA . ILE A 1 407 ? 136.490 236.350 235.387 1.00 32.43 407 ILE D CA 1
ATOM 3236 C C . ILE A 1 407 ? 135.529 235.176 235.287 1.00 27.30 407 ILE D C 1
ATOM 3237 O O . ILE A 1 407 ? 135.527 234.537 234.199 1.00 29.24 407 ILE D O 1
ATOM 3242 N N . ALA A 1 408 ? 134.727 234.835 236.314 1.00 28.73 408 ALA D N 1
ATOM 3243 C CA . ALA A 1 408 ? 133.632 233.844 236.084 1.00 30.43 408 ALA D CA 1
ATOM 3244 C C . ALA A 1 408 ? 132.755 234.254 234.888 1.00 32.74 408 ALA D C 1
ATOM 3245 O O . ALA A 1 408 ? 132.601 233.481 233.951 1.00 36.73 408 ALA D O 1
ATOM 3247 N N . ALA A 1 409 ? 132.357 235.539 234.780 1.00 28.38 409 ALA D N 1
ATOM 3248 C CA . ALA A 1 409 ? 131.474 235.949 233.691 1.00 30.53 409 ALA D CA 1
ATOM 3249 C C . ALA A 1 409 ? 132.181 235.901 232.351 1.00 27.72 409 ALA D C 1
ATOM 3250 O O . ALA A 1 409 ? 131.625 235.492 231.355 1.00 30.46 409 ALA D O 1
ATOM 3252 N N . VAL A 1 410 ? 133.442 236.309 232.298 1.00 27.10 410 VAL D N 1
ATOM 3253 C CA . VAL A 1 410 ? 134.168 236.248 231.032 1.00 29.59 410 VAL D CA 1
ATOM 3254 C C . VAL A 1 410 ? 134.250 234.797 230.615 1.00 21.97 410 VAL D C 1
ATOM 3255 O O . VAL A 1 410 ? 133.983 234.490 229.485 1.00 25.32 410 VAL D O 1
ATOM 3259 N N . ALA A 1 411 ? 134.591 233.876 231.519 1.00 24.72 411 ALA D N 1
ATOM 3260 C CA . ALA A 1 411 ? 134.695 232.475 231.131 1.00 24.05 411 ALA D CA 1
ATOM 3261 C C . ALA A 1 411 ? 133.367 231.917 230.647 1.00 27.13 411 ALA D C 1
ATOM 3262 O O . ALA A 1 411 ? 133.432 231.289 229.602 1.00 34.55 411 ALA D O 1
ATOM 3264 N N . LEU A 1 412 ? 132.197 232.295 231.208 1.00 28.25 412 LEU D N 1
ATOM 3265 C CA . LEU A 1 412 ? 130.905 231.906 230.607 1.00 25.77 412 LEU D CA 1
ATOM 3266 C C . LEU A 1 412 ? 130.630 232.572 229.259 1.00 30.26 412 LEU D C 1
ATOM 3267 O O . LEU A 1 412 ? 130.312 231.885 228.247 1.00 30.75 412 LEU D O 1
ATOM 3272 N N . ALA A 1 413 ? 130.784 233.880 229.155 1.00 25.99 413 ALA D N 1
ATOM 3273 C CA . ALA A 1 413 ? 130.537 234.455 227.834 1.00 29.30 413 ALA D CA 1
ATOM 3274 C C . ALA A 1 413 ? 131.426 233.907 226.729 1.00 29.52 413 ALA D C 1
ATOM 3275 O O . ALA A 1 413 ? 131.067 233.816 225.566 1.00 30.01 413 ALA D O 1
ATOM 3277 N N . VAL A 1 414 ? 132.674 233.596 227.087 1.00 32.98 414 VAL D N 1
ATOM 3278 C CA . VAL A 1 414 ? 133.590 233.138 226.078 1.00 27.49 414 VAL D CA 1
ATOM 3279 C C . VAL A 1 414 ? 133.204 231.739 225.647 1.00 26.78 414 VAL D C 1
ATOM 3280 O O . VAL A 1 414 ? 133.238 231.419 224.438 1.00 29.50 414 VAL D O 1
ATOM 3284 N N . GLY A 1 415 ? 132.701 230.955 226.574 1.00 24.73 415 GLY D N 1
ATOM 3285 C CA . GLY A 1 415 ? 132.093 229.703 226.162 1.00 28.11 415 GLY D CA 1
ATOM 3286 C C . GLY A 1 415 ? 131.003 229.805 225.121 1.00 26.04 415 GLY D C 1
ATOM 3287 O O . GLY A 1 415 ? 130.885 228.906 224.294 1.00 27.47 415 GLY D O 1
ATOM 3288 N N . LEU A 1 416 ? 130.157 230.842 225.243 1.00 23.14 416 LEU D N 1
ATOM 3289 C CA . LEU A 1 416 ? 129.105 230.940 224.281 1.00 22.23 416 LEU D CA 1
ATOM 3290 C C . LEU A 1 416 ? 129.633 231.325 222.907 1.00 26.46 416 LEU D C 1
ATOM 3291 O O . LEU A 1 416 ? 129.104 230.829 221.860 1.00 31.10 416 LEU D O 1
ATOM 3296 N N . LEU A 1 417 ? 130.614 232.244 222.883 1.00 22.07 417 LEU D N 1
ATOM 3297 C CA . LEU A 1 417 ? 131.264 232.591 221.638 1.00 25.56 417 LEU D CA 1
ATOM 3298 C C . LEU A 1 417 ? 131.985 231.379 221.059 1.00 20.93 417 LEU D C 1
ATOM 3299 O O . LEU A 1 417 ? 132.042 231.234 219.851 1.00 26.67 417 LEU D O 1
ATOM 3304 N N . THR A 1 418 ? 132.584 230.554 221.886 1.00 18.88 418 THR D N 1
ATOM 3305 C CA . THR A 1 418 ? 133.165 229.366 221.309 1.00 22.70 418 THR D CA 1
ATOM 3306 C C . THR A 1 418 ? 132.122 228.454 220.681 1.00 20.76 418 THR D C 1
ATOM 3307 O O . THR A 1 418 ? 132.359 227.804 219.696 1.00 20.99 418 THR D O 1
ATOM 3311 N N . LEU A 1 419 ? 130.967 228.277 221.340 1.00 24.14 419 LEU D N 1
ATOM 3312 C CA . LEU A 1 419 ? 129.888 227.507 220.764 1.00 21.77 419 LEU D CA 1
ATOM 3313 C C . LEU A 1 419 ? 129.477 228.104 219.469 1.00 20.77 419 LEU D C 1
ATOM 3314 O O . LEU A 1 419 ? 129.301 227.340 218.529 1.00 19.90 419 LEU D O 1
ATOM 3319 N N . PHE A 1 420 ? 129.368 229.423 219.404 1.00 19.11 420 PHE D N 1
ATOM 3320 C CA . PHE A 1 420 ? 128.997 230.038 218.156 1.00 22.30 420 PHE D CA 1
ATOM 3321 C C . PHE A 1 420 ? 130.006 229.729 217.053 1.00 26.55 420 PHE D C 1
ATOM 3322 O O . PHE A 1 4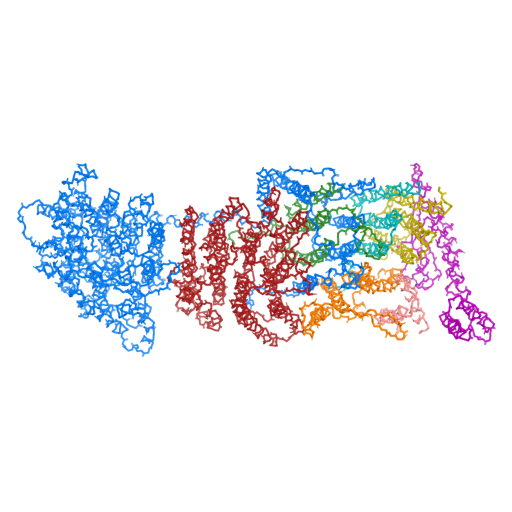20 ? 129.661 229.417 215.949 1.00 25.09 420 PHE D O 1
ATOM 3330 N N . SER A 1 421 ? 131.303 229.771 217.356 1.00 29.42 421 SER D N 1
ATOM 3331 C CA . SER A 1 421 ? 132.349 229.487 216.391 1.00 30.37 421 SER D CA 1
ATOM 3332 C C . SER A 1 421 ? 132.328 228.023 215.918 1.00 28.70 421 SER D C 1
ATOM 3333 O O . SER A 1 421 ? 132.501 227.756 214.735 1.00 32.95 421 SER D O 1
ATOM 3336 N N . MET A 1 422 ? 132.099 227.088 216.822 1.00 21.48 422 MET D N 1
ATOM 3337 C CA . MET A 1 422 ? 132.038 225.677 216.407 1.00 31.99 422 MET D CA 1
ATOM 3338 C C . MET A 1 422 ? 130.740 225.372 215.682 1.00 29.75 422 MET D C 1
ATOM 3339 O O . MET A 1 422 ? 130.761 224.727 214.676 1.00 36.49 422 MET D O 1
ATOM 3344 N N A MET A 1 423 ? 129.665 226.054 216.002 0.54 28.73 423 MET D N 1
ATOM 3345 N N B MET A 1 423 ? 129.648 226.039 216.030 0.46 32.21 423 MET D N 1
ATOM 3346 C CA A MET A 1 423 ? 128.512 225.827 215.184 0.54 27.40 423 MET D CA 1
ATOM 3347 C CA B MET A 1 423 ? 128.455 225.890 215.231 0.46 32.87 423 MET D CA 1
ATOM 3348 C C A MET A 1 423 ? 128.598 226.459 213.809 0.54 28.02 423 MET D C 1
ATOM 3349 C C B MET A 1 423 ? 128.620 226.432 213.820 0.46 31.49 423 MET D C 1
ATOM 3350 O O A MET A 1 423 ? 128.130 225.818 212.898 0.54 33.95 423 MET D O 1
ATOM 3351 O O B MET A 1 423 ? 128.135 225.793 212.913 0.46 36.84 423 MET D O 1
ATOM 3360 N N . LYS A 1 424 ? 129.373 227.499 213.613 1.00 29.74 424 LYS D N 1
ATOM 3361 C CA . LYS A 1 424 ? 129.613 227.992 212.270 1.00 29.29 424 LYS D CA 1
ATOM 3362 C C . LYS A 1 424 ? 130.366 226.984 211.415 1.00 27.99 424 LYS D C 1
ATOM 3363 O O . LYS A 1 424 ? 130.030 226.789 210.296 1.00 30.64 424 LYS D O 1
ATOM 3369 N N . ILE A 1 425 ? 131.337 226.264 211.925 1.00 27.87 425 ILE D N 1
ATOM 3370 C CA . ILE A 1 425 ? 131.991 225.272 211.102 1.00 31.20 425 ILE D CA 1
ATOM 3371 C C . ILE A 1 425 ? 130.972 224.178 210.781 1.00 27.46 425 ILE D C 1
ATOM 3372 O O . ILE A 1 425 ? 130.863 223.773 209.645 1.00 26.51 425 ILE D O 1
ATOM 3377 N N . PHE A 1 426 ? 130.214 223.710 211.761 1.00 23.48 426 PHE D N 1
ATOM 3378 C CA . PHE A 1 426 ? 129.232 222.707 211.444 1.00 25.40 426 PHE D CA 1
ATOM 3379 C C . PHE A 1 426 ? 128.177 223.174 210.433 1.00 23.62 426 PHE D C 1
ATOM 3380 O O . PHE A 1 426 ? 127.892 222.456 209.487 1.00 32.13 426 PHE D O 1
ATOM 3388 N N . ILE A 1 427 ? 127.587 224.355 210.565 1.00 23.18 427 ILE D N 1
ATOM 3389 C CA . ILE A 1 427 ? 126.567 224.797 209.639 1.00 26.77 427 ILE D CA 1
ATOM 3390 C C . ILE A 1 427 ? 127.122 224.924 208.221 1.00 32.32 427 ILE D C 1
ATOM 3391 O O . ILE A 1 427 ? 126.494 224.457 207.255 1.00 38.51 427 ILE D O 1
ATOM 3396 N N . TYR A 1 428 ? 128.301 225.514 208.072 1.00 32.18 428 TYR D N 1
ATOM 3397 C CA . TYR A 1 428 ? 128.834 225.804 206.746 1.00 31.36 428 TYR D CA 1
ATOM 3398 C C . TYR A 1 428 ? 129.415 224.582 206.039 1.00 27.15 428 TYR D C 1
ATOM 3399 O O . TYR A 1 428 ? 129.111 224.368 204.877 1.00 40.72 428 TYR D O 1
ATOM 3408 N N . ALA A 1 429 ? 130.128 223.739 206.714 1.00 25.65 429 ALA D N 1
ATOM 3409 C CA . ALA A 1 429 ? 130.787 222.613 206.090 1.00 28.91 429 ALA D CA 1
ATOM 3410 C C . ALA A 1 429 ? 130.024 221.294 206.144 1.00 23.19 429 ALA D C 1
ATOM 3411 O O . ALA A 1 429 ? 130.217 220.523 205.242 1.00 32.64 429 ALA D O 1
ATOM 3413 N N . PHE A 1 430 ? 129.364 220.949 207.230 1.00 22.84 430 PHE D N 1
ATOM 3414 C CA . PHE A 1 430 ? 128.706 219.674 207.374 1.00 25.52 430 PHE D CA 1
ATOM 3415 C C . PHE A 1 430 ? 127.225 219.743 207.001 1.00 22.26 430 PHE D C 1
ATOM 3416 O O . PHE A 1 430 ? 126.758 218.854 206.321 1.00 26.83 430 PHE D O 1
ATOM 3424 N N . TRP A 1 431 ? 126.534 220.835 207.263 1.00 23.63 431 TRP D N 1
ATOM 3425 C CA . TRP A 1 431 ? 125.133 221.015 206.895 1.00 22.97 431 TRP D CA 1
ATOM 3426 C C . TRP A 1 431 ? 125.102 221.774 205.609 1.00 26.12 431 TRP D C 1
ATOM 3427 O O . TRP A 1 431 ? 126.144 222.141 205.111 1.00 30.31 431 TRP D O 1
ATOM 3438 N N . GLY A 1 432 ? 123.937 222.037 205.067 1.00 29.56 432 GLY D N 1
ATOM 3439 C CA . GLY A 1 432 ? 123.948 222.655 203.759 1.00 30.11 432 GLY D CA 1
ATOM 3440 C C . GLY A 1 432 ? 123.767 221.622 202.648 1.00 33.81 432 GLY D C 1
ATOM 3441 O O . GLY A 1 432 ? 123.983 220.442 202.836 1.00 30.79 432 GLY D O 1
ATOM 3442 N N . GLU A 1 433 ? 123.613 222.121 201.429 1.00 44.21 433 GLU D N 1
ATOM 3443 C CA . GLU A 1 433 ? 123.787 221.326 200.208 1.00 56.43 433 GLU D CA 1
ATOM 3444 C C . GLU A 1 433 ? 125.264 220.917 199.925 1.00 43.49 433 GLU D C 1
ATOM 3445 O O . GLU A 1 433 ? 126.180 221.649 200.224 1.00 35.48 433 GLU D O 1
ATOM 3451 N N . GLN A 1 434 ? 125.509 219.768 199.324 1.00 36.99 434 GLN D N 1
ATOM 3452 C CA . GLN A 1 434 ? 126.849 219.302 198.973 1.00 42.79 434 GLN D CA 1
ATOM 3453 C C . GLN A 1 434 ? 127.592 220.188 197.987 1.00 35.34 434 GLN D C 1
ATOM 3454 O O . GLN A 1 434 ? 127.082 220.363 196.922 1.00 54.33 434 GLN D O 1
ATOM 3460 N N . LYS A 1 435 ? 128.656 220.901 198.426 1.00 42.67 435 LYS D N 1
ATOM 3461 C CA . LYS A 1 435 ? 129.423 221.813 197.588 1.00 39.10 435 LYS D CA 1
ATOM 3462 C C . LYS A 1 435 ? 130.632 221.092 197.007 1.00 39.21 435 LYS D C 1
ATOM 3463 O O . LYS A 1 435 ? 131.134 221.519 195.970 1.00 57.66 435 LYS D O 1
ATOM 3469 N N . HIS A 1 436 ? 130.958 219.910 197.529 1.00 44.81 436 HIS D N 1
ATOM 3470 C CA . HIS A 1 436 ? 132.045 219.098 196.979 1.00 41.41 436 HIS D CA 1
ATOM 3471 C C . HIS A 1 436 ? 131.563 218.192 195.875 1.00 39.30 436 HIS D C 1
ATOM 3472 O O . HIS A 1 436 ? 130.351 218.049 195.710 1.00 55.26 436 HIS D O 1
ATOM 3479 N N . THR A 1 437 ? 132.522 217.773 195.001 1.00 41.64 437 THR D N 1
ATOM 3480 C CA . THR A 1 437 ? 132.242 216.990 193.771 1.00 42.97 437 THR D CA 1
ATOM 3481 C C . THR A 1 437 ? 131.879 215.550 194.080 1.00 46.13 437 THR D C 1
ATOM 3482 O O . THR A 1 437 ? 132.044 215.089 195.194 1.00 63.80 437 THR D O 1
ATOM 3486 N N . GLU A 1 438 ? 131.521 214.807 193.058 1.00 47.62 438 GLU D N 1
ATOM 3487 C CA . GLU A 1 438 ? 131.105 213.432 193.230 1.00 57.59 438 GLU D CA 1
ATOM 3488 C C . GLU A 1 438 ? 132.303 212.534 193.527 1.00 49.98 438 GLU D C 1
ATOM 3489 O O . GLU A 1 438 ? 132.202 211.544 194.264 1.00 74.04 438 GLU D O 1
ATOM 3495 N N . GLN A 1 439 ? 133.423 212.820 192.907 1.00 49.00 439 GLN D N 1
ATOM 3496 C CA . GLN A 1 439 ? 134.638 212.095 193.199 1.00 49.37 439 GLN D CA 1
ATOM 3497 C C . GLN A 1 439 ? 135.029 212.384 194.635 1.00 47.01 439 GLN D C 1
ATOM 3498 O O . GLN A 1 439 ? 135.453 211.456 195.324 1.00 58.58 439 GLN D O 1
ATOM 3504 N N . GLN A 1 440 ? 134.921 213.669 195.077 1.00 45.32 440 GLN D N 1
ATOM 3505 C CA . GLN A 1 440 ? 135.209 214.033 196.461 1.00 34.25 440 GLN D CA 1
ATOM 3506 C C . GLN A 1 440 ? 134.213 213.404 197.419 1.00 30.41 440 GLN D C 1
ATOM 3507 O O . GLN A 1 440 ? 134.689 212.981 198.465 1.00 33.34 440 GLN D O 1
ATOM 3513 N N . ALA A 1 441 ? 132.935 213.227 197.036 1.00 35.02 441 ALA D N 1
ATOM 3514 C CA . ALA A 1 441 ? 131.929 212.531 197.875 1.00 38.39 441 ALA D CA 1
ATOM 3515 C C . ALA A 1 441 ? 132.193 211.064 198.076 1.00 32.89 441 ALA D C 1
ATOM 3516 O O . ALA A 1 441 ? 131.877 210.538 199.125 1.00 44.43 441 ALA D O 1
ATOM 3518 N N . ASN A 1 442 ? 133.040 210.475 197.248 1.00 44.74 442 ASN D N 1
ATOM 3519 C CA . ASN A 1 442 ? 133.301 209.056 197.355 1.00 46.71 442 ASN D CA 1
ATOM 3520 C C . ASN A 1 442 ? 134.678 208.773 197.916 1.00 46.62 442 ASN D C 1
ATOM 3521 O O . ASN A 1 442 ? 134.994 207.586 198.088 1.00 51.55 442 ASN D O 1
ATOM 3526 N N . PHE A 1 443 ? 135.453 209.826 198.228 1.00 47.13 443 PHE D N 1
ATOM 3527 C CA . PHE A 1 443 ? 136.712 209.620 198.936 1.00 38.23 443 PHE D CA 1
ATOM 3528 C C . PHE A 1 443 ? 136.445 208.954 200.299 1.00 34.75 443 PHE D C 1
ATOM 3529 O O . PHE A 1 443 ? 135.699 209.467 201.111 1.00 45.37 443 PHE D O 1
ATOM 3537 N N . LYS A 1 444 ? 137.138 207.858 200.604 1.00 43.01 444 LYS D N 1
ATOM 3538 C CA . LYS A 1 444 ? 136.929 207.143 201.837 1.00 46.09 444 LYS D CA 1
ATOM 3539 C C . LYS A 1 444 ? 137.905 207.651 202.868 1.00 44.61 444 LYS D C 1
ATOM 3540 O O . LYS A 1 444 ? 139.067 207.594 202.551 1.00 53.19 444 LYS D O 1
ATOM 3546 N N . VAL A 1 445 ? 137.452 208.143 204.047 1.00 40.36 445 VAL D N 1
ATOM 3547 C CA . VAL A 1 445 ? 138.399 208.737 204.958 1.00 40.37 445 VAL D CA 1
ATOM 3548 C C . VAL A 1 445 ? 138.644 207.890 206.187 1.00 38.73 445 VAL D C 1
ATOM 3549 O O . VAL A 1 445 ? 139.376 208.328 207.075 1.00 43.45 445 VAL D O 1
ATOM 3553 N N . GLY A 1 446 ? 138.053 206.735 206.285 1.00 41.75 446 GLY D N 1
ATOM 3554 C CA . GLY A 1 446 ? 138.235 205.988 207.503 1.00 35.37 446 GLY D CA 1
ATOM 3555 C C . GLY A 1 446 ? 139.670 205.721 207.847 1.00 40.33 446 GLY D C 1
ATOM 3556 O O . GLY A 1 446 ? 139.961 205.726 209.026 1.00 44.36 446 GLY D O 1
ATOM 3557 N N . LYS A 1 447 ? 140.556 205.514 206.871 1.00 47.21 447 LYS D N 1
ATOM 3558 C CA . LYS A 1 447 ? 141.948 205.310 207.238 1.00 47.81 447 LYS D CA 1
ATOM 3559 C C . LYS A 1 447 ? 142.506 206.550 207.932 1.00 39.85 447 LYS D C 1
ATOM 3560 O O . LYS A 1 447 ? 143.290 206.373 208.837 1.00 54.77 447 LYS D O 1
ATOM 3566 N N . LEU A 1 448 ? 142.051 207.759 207.592 1.00 39.71 448 LEU D N 1
ATOM 3567 C CA . LEU A 1 448 ? 142.466 208.942 208.337 1.00 41.26 448 LEU D CA 1
ATOM 3568 C C . LEU A 1 448 ? 141.795 209.105 209.685 1.00 34.22 448 LEU D C 1
ATOM 3569 O O . LEU A 1 448 ? 142.270 209.889 210.515 1.00 44.02 448 LEU D O 1
ATOM 3574 N N . LEU A 1 449 ? 140.606 208.612 209.853 1.00 36.56 449 LEU D N 1
ATOM 3575 C CA . LEU A 1 449 ? 139.920 208.802 211.111 1.00 32.83 449 LEU D CA 1
ATOM 3576 C C . LEU A 1 449 ? 140.374 207.881 212.219 1.00 34.57 449 LEU D C 1
ATOM 3577 O O . LEU A 1 449 ? 140.232 208.315 213.360 1.00 35.27 449 LEU D O 1
ATOM 3582 N N . LEU A 1 450 ? 140.834 206.632 211.917 1.00 32.66 450 LEU D N 1
ATOM 3583 C CA . LEU A 1 450 ? 141.245 205.728 212.967 1.00 37.81 450 LEU D CA 1
ATOM 3584 C C . LEU A 1 450 ? 142.275 206.306 213.944 1.00 38.91 450 LEU D C 1
ATOM 3585 O O . LEU A 1 450 ? 142.125 206.188 215.164 1.00 33.60 450 LEU D O 1
ATOM 3590 N N . PRO A 1 451 ? 143.360 206.972 213.507 1.00 32.52 451 PRO D N 1
ATOM 3591 C CA . PRO A 1 451 ? 144.230 207.599 214.479 1.00 41.82 451 PRO D CA 1
ATOM 3592 C C . PRO A 1 451 ? 143.531 208.604 215.386 1.00 43.80 451 PRO D C 1
ATOM 3593 O O . PRO A 1 451 ? 143.862 208.617 216.560 1.00 44.39 451 PRO D O 1
ATOM 3597 N N . ILE A 1 452 ? 142.514 209.335 214.900 1.00 37.60 452 ILE D N 1
ATOM 3598 C CA . ILE A 1 452 ? 141.856 210.341 215.729 1.00 32.83 452 ILE D CA 1
ATOM 3599 C C . ILE A 1 452 ? 140.907 209.673 216.733 1.00 34.21 452 ILE D C 1
ATOM 3600 O O . ILE A 1 452 ? 140.593 210.284 217.771 1.00 40.74 452 ILE D O 1
ATOM 3605 N N . VAL A 1 453 ? 140.404 208.469 216.462 1.00 34.33 453 VAL D N 1
ATOM 3606 C CA . VAL A 1 453 ? 139.412 207.818 217.344 1.00 39.65 453 VAL D CA 1
ATOM 3607 C C . VAL A 1 453 ? 139.799 207.821 218.827 1.00 35.91 453 VAL D C 1
ATOM 3608 O O . VAL A 1 453 ? 139.027 208.090 219.720 1.00 38.32 453 VAL D O 1
ATOM 3612 N N . PRO A 1 454 ? 140.975 207.410 219.231 1.00 39.37 454 PRO D N 1
ATOM 3613 C CA . PRO A 1 454 ? 141.261 207.508 220.650 1.00 36.77 454 PRO D CA 1
ATOM 3614 C C . PRO A 1 454 ? 141.071 208.908 221.235 1.00 32.54 454 PRO D C 1
ATOM 3615 O O . PRO A 1 454 ? 140.812 208.995 222.434 1.00 37.00 454 PRO D O 1
ATOM 3619 N N . LEU A 1 455 ? 141.441 209.993 220.520 1.00 26.82 455 LEU D N 1
ATOM 3620 C CA . LEU A 1 455 ? 141.257 211.323 221.112 1.00 27.20 455 LEU D CA 1
ATOM 3621 C C . LEU A 1 455 ? 139.776 211.556 221.309 1.00 25.52 455 LEU D C 1
ATOM 3622 O O . LEU A 1 455 ? 139.395 212.041 222.328 1.00 26.66 455 LEU D O 1
ATOM 3627 N N . VAL A 1 456 ? 138.927 211.146 220.353 1.00 29.57 456 VAL D N 1
ATOM 3628 C CA . VAL A 1 456 ? 137.490 211.287 220.540 1.00 28.44 456 VAL D CA 1
ATOM 3629 C C . VAL A 1 456 ? 136.989 210.456 221.719 1.00 31.58 456 VAL D C 1
ATOM 3630 O O . VAL A 1 456 ? 136.276 211.011 222.572 1.00 27.74 456 VAL D O 1
ATOM 3634 N N . ALA A 1 457 ? 137.433 209.214 221.818 1.00 29.50 457 ALA D N 1
ATOM 3635 C CA . ALA A 1 457 ? 137.115 208.368 222.934 1.00 33.01 457 ALA D CA 1
ATOM 3636 C C . ALA A 1 457 ? 137.557 209.042 224.219 1.00 34.11 457 ALA D C 1
ATOM 3637 O O . ALA A 1 457 ? 136.842 209.090 225.186 1.00 29.37 457 ALA D O 1
ATOM 3639 N N . LEU A 1 458 ? 138.728 209.661 224.242 1.00 37.04 458 LEU D N 1
ATOM 3640 C CA . LEU A 1 458 ? 139.187 210.201 225.513 1.00 32.63 458 LEU D CA 1
ATOM 3641 C C . LEU A 1 458 ? 138.337 211.408 225.888 1.00 31.70 458 LEU D C 1
ATOM 3642 O O . LEU A 1 458 ? 138.057 211.575 227.060 1.00 27.50 458 LEU D O 1
ATOM 3647 N N . THR A 1 459 ? 137.934 212.285 224.928 1.00 26.26 459 THR D N 1
ATOM 3648 C CA . THR A 1 459 ? 137.069 213.331 225.434 1.00 32.53 459 THR D CA 1
ATOM 3649 C C . THR A 1 459 ? 135.787 212.754 226.065 1.00 36.18 459 THR D C 1
ATOM 3650 O O . THR A 1 459 ? 135.281 213.354 227.026 1.00 32.04 459 THR D O 1
ATOM 3654 N N . ILE A 1 460 ? 135.263 211.608 225.577 1.00 30.62 460 ILE D N 1
ATOM 3655 C CA . ILE A 1 460 ? 134.068 211.070 226.206 1.00 33.76 460 ILE D CA 1
ATOM 3656 C C . ILE A 1 460 ? 134.416 210.477 227.578 1.00 32.88 460 ILE D C 1
ATOM 3657 O O . ILE A 1 460 ? 133.819 210.809 228.560 1.00 38.86 460 ILE D O 1
ATOM 3662 N N . ILE A 1 461 ? 135.429 209.628 227.655 1.00 32.22 461 ILE D N 1
ATOM 3663 C CA . ILE A 1 461 ? 135.808 208.965 228.887 1.00 35.47 461 ILE D CA 1
ATOM 3664 C C . ILE A 1 461 ? 136.185 210.043 229.918 1.00 32.94 461 ILE D C 1
ATOM 3665 O O . ILE A 1 461 ? 135.817 209.947 231.074 1.00 34.51 461 ILE D O 1
ATOM 3670 N N . LEU A 1 462 ? 136.966 211.076 229.558 1.00 33.21 462 LEU D N 1
ATOM 3671 C CA . LEU A 1 462 ? 137.365 212.083 230.543 1.00 40.20 462 LEU D CA 1
ATOM 3672 C C . LEU A 1 462 ? 136.155 212.829 231.097 1.00 40.58 462 LEU D C 1
ATOM 3673 O O . LEU A 1 462 ? 136.145 213.131 232.290 1.00 45.84 462 LEU D O 1
ATOM 3678 N N . GLY A 1 463 ? 135.103 212.947 230.294 1.00 35.17 463 GLY D N 1
ATOM 3679 C CA . GLY A 1 463 ? 133.844 213.411 230.810 1.00 34.03 463 GLY D CA 1
ATOM 3680 C C . GLY A 1 463 ? 133.199 212.445 231.752 1.00 34.47 463 GLY D C 1
ATOM 3681 O O . GLY A 1 463 ? 132.919 212.838 232.873 1.00 41.53 463 GLY D O 1
ATOM 3682 N N . PHE A 1 464 ? 132.864 211.224 231.299 1.00 39.90 464 PHE D N 1
ATOM 3683 C CA . PHE A 1 464 ? 132.113 210.294 232.160 1.00 38.75 464 PHE D CA 1
ATOM 3684 C C . PHE A 1 464 ? 132.922 209.883 233.363 1.00 33.93 464 PHE D C 1
ATOM 3685 O O . PHE A 1 464 ? 132.442 210.005 234.469 1.00 43.64 464 PHE D O 1
ATOM 3693 N N . ALA A 1 465 ? 134.190 209.529 233.168 1.00 38.25 465 ALA D N 1
ATOM 3694 C CA . ALA A 1 465 ? 135.065 209.173 234.260 1.00 38.27 465 ALA D CA 1
ATOM 3695 C C . ALA A 1 465 ? 135.778 210.398 234.821 1.00 39.29 465 ALA D C 1
ATOM 3696 O O . ALA A 1 465 ? 136.890 210.323 235.246 1.00 44.85 465 ALA D O 1
ATOM 3698 N N . ALA A 1 466 ? 135.068 211.486 235.006 1.00 36.19 466 ALA D N 1
ATOM 3699 C CA . ALA A 1 466 ? 135.650 212.675 235.517 1.00 32.03 466 ALA D CA 1
ATOM 3700 C C . ALA A 1 466 ? 136.067 212.469 236.971 1.00 35.32 466 ALA D C 1
ATOM 3701 O O . ALA A 1 466 ? 136.970 213.141 237.390 1.00 38.28 466 ALA D O 1
ATOM 3703 N N . GLU A 1 467 ? 135.426 211.636 237.759 1.00 31.04 467 GLU D N 1
ATOM 3704 C CA . GLU A 1 467 ? 135.797 211.594 239.143 1.00 29.77 467 GLU D CA 1
ATOM 3705 C C . GLU A 1 467 ? 137.239 211.106 239.345 1.00 36.72 467 GLU D C 1
ATOM 3706 O O . GLU A 1 467 ? 137.969 211.700 240.123 1.00 41.01 467 GLU D O 1
ATOM 3712 N N . PRO A 1 468 ? 137.755 209.989 238.805 1.00 41.89 468 PRO D N 1
ATOM 3713 C CA . PRO A 1 468 ? 139.183 209.709 238.983 1.00 38.09 468 PRO D CA 1
ATOM 3714 C C . PRO A 1 468 ? 140.146 210.737 238.367 1.00 31.25 468 PRO D C 1
ATOM 3715 O O . PRO A 1 468 ? 141.161 211.002 238.949 1.00 40.74 468 PRO D O 1
ATOM 3719 N N . ILE A 1 469 ? 139.884 211.299 237.200 1.00 27.80 469 ILE D N 1
ATOM 3720 C CA . ILE A 1 469 ? 140.720 212.344 236.651 1.00 34.45 469 ILE D CA 1
ATOM 3721 C C . ILE A 1 469 ? 140.732 213.588 237.564 1.00 30.52 469 ILE D C 1
ATOM 3722 O O . ILE A 1 469 ? 141.756 214.193 237.804 1.00 26.96 469 ILE D O 1
ATOM 3727 N N . PHE A 1 470 ? 139.591 213.981 238.099 1.00 29.98 470 PHE D N 1
ATOM 3728 C CA . PHE A 1 470 ? 139.512 215.128 238.976 1.00 30.16 470 PHE D CA 1
ATOM 3729 C C . PHE A 1 470 ? 140.191 214.800 240.278 1.00 28.28 470 PHE D C 1
ATOM 3730 O O . PHE A 1 470 ? 140.917 215.664 240.775 1.00 31.97 470 PHE D O 1
ATOM 3738 N N . GLN A 1 471 ? 140.092 213.585 240.818 1.00 30.53 471 GLN D N 1
ATOM 3739 C CA . GLN A 1 471 ? 140.860 213.323 242.040 1.00 32.13 471 GLN D CA 1
ATOM 3740 C C . GLN A 1 471 ? 142.376 213.359 241.802 1.00 32.83 471 GLN D C 1
ATOM 3741 O O . GLN A 1 471 ? 143.135 213.782 242.678 1.00 33.38 471 GLN D O 1
ATOM 3747 N N . TYR A 1 472 ? 142.826 212.959 240.606 1.00 26.45 472 TYR D N 1
ATOM 3748 C CA . TYR A 1 472 ? 144.212 213.036 240.323 1.00 28.66 472 TYR D CA 1
ATOM 3749 C C . TYR A 1 472 ? 144.584 214.535 240.260 1.00 33.14 472 TYR D C 1
ATOM 3750 O O . TYR A 1 472 ? 145.597 214.946 240.820 1.00 40.70 472 TYR D O 1
ATOM 3759 N N . SER A 1 473 ? 143.799 215.362 239.574 1.00 29.81 473 SER D N 1
ATOM 3760 C CA . SER A 1 473 ? 144.059 216.810 239.444 1.00 29.50 473 SER D CA 1
ATOM 3761 C C . SER A 1 473 ? 144.123 217.483 240.798 1.00 24.46 473 SER D C 1
ATOM 3762 O O . SER A 1 473 ? 144.991 218.321 241.013 1.00 30.17 473 SER D O 1
ATOM 3765 N N . LEU A 1 474 ? 143.305 217.065 241.748 1.00 23.18 474 LEU D N 1
ATOM 3766 C CA . LEU A 1 474 ? 143.376 217.611 243.094 1.00 27.24 474 LEU D CA 1
ATOM 3767 C C . LEU A 1 474 ? 144.684 217.271 243.787 1.00 26.84 474 LEU D C 1
ATOM 3768 O O . LEU A 1 474 ? 145.209 218.116 244.511 1.00 33.81 474 LEU D O 1
ATOM 3773 N N . GLN A 1 475 ? 145.182 216.050 243.599 1.00 29.29 475 GLN D N 1
ATOM 3774 C CA . GLN A 1 475 ? 146.463 215.651 244.165 1.00 32.73 475 GLN D CA 1
ATOM 3775 C C . GLN A 1 475 ? 147.617 216.421 243.489 1.00 30.44 475 GLN D C 1
ATOM 3776 O O . GLN A 1 475 ? 148.481 216.869 244.194 1.00 31.88 475 GLN D O 1
ATOM 3782 N N . VAL A 1 476 ? 147.597 216.596 242.137 1.00 19.52 476 VAL D N 1
ATOM 3783 C CA . VAL A 1 476 ? 148.559 217.465 241.530 1.00 22.82 476 VAL D CA 1
ATOM 3784 C C . VAL A 1 476 ? 148.442 218.849 242.161 1.00 27.30 476 VAL D C 1
ATOM 3785 O O . VAL A 1 476 ? 149.461 219.457 242.487 1.00 29.20 476 VAL D O 1
ATOM 3789 N N . ALA A 1 477 ? 147.223 219.329 242.394 1.00 28.10 477 ALA D N 1
ATOM 3790 C CA . ALA A 1 477 ? 147.109 220.695 242.829 1.00 30.23 477 ALA D CA 1
ATOM 3791 C C . ALA A 1 477 ? 147.617 220.762 244.245 1.00 26.78 477 ALA D C 1
ATOM 3792 O O . ALA A 1 477 ? 148.298 221.682 244.634 1.00 34.08 477 ALA D O 1
ATOM 3794 N N . ASP A 1 478 ? 147.414 219.736 245.013 1.00 30.22 478 ASP D N 1
ATOM 3795 C CA . ASP A 1 478 ? 147.970 219.786 246.332 1.00 33.12 478 ASP D CA 1
ATOM 3796 C C . ASP A 1 478 ? 149.501 219.828 246.343 1.00 35.63 478 ASP D C 1
ATOM 3797 O O . ASP A 1 478 ? 150.096 220.398 247.240 1.00 42.82 478 ASP D O 1
ATOM 3802 N N . GLN A 1 479 ? 150.098 219.101 245.394 1.00 35.02 479 GLN D N 1
ATOM 3803 C CA . GLN A 1 479 ? 151.508 218.876 245.426 1.00 35.07 479 GLN D CA 1
ATOM 3804 C C . GLN A 1 479 ? 152.137 220.193 245.068 1.00 32.06 479 GLN D C 1
ATOM 3805 O O . GLN A 1 479 ? 153.088 220.560 245.699 1.00 44.15 479 GLN D O 1
ATOM 3811 N N . ILE A 1 480 ? 151.629 220.861 244.029 1.00 35.46 480 ILE D N 1
ATOM 3812 C CA . ILE A 1 480 ? 152.286 222.041 243.542 1.00 36.83 480 ILE D CA 1
ATOM 3813 C C . ILE A 1 480 ? 151.909 223.268 244.362 1.00 29.05 480 ILE D C 1
ATOM 3814 O O . ILE A 1 480 ? 152.645 224.215 244.383 1.00 41.57 480 ILE D O 1
ATOM 3819 N N . LEU A 1 481 ? 150.781 223.330 244.986 1.00 41.44 481 LEU D N 1
ATOM 3820 C CA . LEU A 1 481 ? 150.495 224.538 245.760 1.00 41.08 481 LEU D CA 1
ATOM 3821 C C . LEU A 1 481 ? 151.285 224.574 247.065 1.00 36.87 481 LEU D C 1
ATOM 3822 O O . LEU A 1 481 ? 151.149 225.526 247.836 1.00 57.41 481 LEU D O 1
ATOM 3827 N N . ASP A 1 482 ? 152.010 223.509 247.418 1.00 46.84 482 ASP D N 1
ATOM 3828 C CA . ASP A 1 482 ? 152.928 223.565 248.561 1.00 49.90 482 ASP D CA 1
ATOM 3829 C C . ASP A 1 482 ? 154.344 223.434 248.039 1.00 41.17 482 ASP D C 1
ATOM 3830 O O . ASP A 1 482 ? 154.832 222.347 247.802 1.00 37.39 482 ASP D O 1
ATOM 3835 N N . PRO A 1 483 ? 155.041 224.551 247.846 1.00 42.62 483 PRO D N 1
ATOM 3836 C CA . PRO A 1 483 ? 156.400 224.534 247.303 1.00 40.24 483 PRO D CA 1
ATOM 3837 C C . PRO A 1 483 ? 157.384 223.637 248.074 1.00 37.40 483 PRO D C 1
ATOM 3838 O O . PRO A 1 483 ? 158.302 223.123 247.464 1.00 38.63 483 PRO D O 1
ATOM 3842 N N . THR A 1 484 ? 157.150 223.420 249.359 1.00 33.56 484 THR D N 1
ATOM 3843 C CA . THR A 1 484 ? 158.015 222.632 250.197 1.00 40.66 484 THR D CA 1
ATOM 3844 C C . THR A 1 484 ? 158.014 221.161 249.894 1.00 32.84 484 THR D C 1
ATOM 3845 O O . THR A 1 484 ? 159.010 220.534 250.188 1.00 39.15 484 THR D O 1
ATOM 3849 N N . ILE A 1 485 ? 156.991 220.636 249.264 1.00 32.95 485 ILE D N 1
ATOM 3850 C CA . ILE A 1 485 ? 157.094 219.286 248.746 1.00 34.08 485 ILE D CA 1
ATOM 3851 C C . ILE A 1 485 ? 158.139 219.223 247.641 1.00 30.48 485 ILE D C 1
ATOM 3852 O O . ILE A 1 485 ? 159.033 218.451 247.727 1.00 32.51 485 ILE D O 1
ATOM 3857 N N . TYR A 1 486 ? 158.047 220.044 246.598 1.00 28.23 486 TYR D N 1
ATOM 3858 C CA . TYR A 1 486 ? 159.048 219.974 245.562 1.00 32.55 486 TYR D CA 1
ATOM 3859 C C . TYR A 1 486 ? 160.412 220.279 246.216 1.00 30.57 486 TYR D C 1
ATOM 3860 O O . TYR A 1 486 ? 161.387 219.620 245.965 1.00 27.70 486 TYR D O 1
ATOM 3869 N N . ILE A 1 487 ? 160.502 221.320 247.024 1.00 30.40 487 ILE D N 1
ATOM 3870 C CA . ILE A 1 487 ? 161.780 221.759 247.602 1.00 35.70 487 ILE D CA 1
ATOM 3871 C C . ILE A 1 487 ? 162.488 220.627 248.318 1.00 28.63 487 ILE D C 1
ATOM 3872 O O . ILE A 1 487 ? 163.704 220.495 248.090 1.00 34.89 487 ILE D O 1
ATOM 3877 N N . GLU A 1 488 ? 161.769 219.859 249.116 1.00 30.14 488 GLU D N 1
ATOM 3878 C CA . GLU A 1 488 ? 162.384 218.823 249.940 1.00 31.05 488 GLU D CA 1
ATOM 3879 C C . GLU A 1 488 ? 162.812 217.616 249.119 1.00 28.63 488 GLU D C 1
ATOM 3880 O O . GLU A 1 488 ? 163.867 217.059 249.378 1.00 48.18 488 GLU D O 1
ATOM 3886 N N . SER A 1 489 ? 162.128 217.367 248.021 1.00 30.73 489 SER D N 1
ATOM 3887 C CA . SER A 1 489 ? 162.497 216.369 247.045 1.00 31.52 489 SER D CA 1
ATOM 3888 C C . SER A 1 489 ? 163.868 216.662 246.474 1.00 29.37 489 SER D C 1
ATOM 3889 O O . SER A 1 489 ? 164.576 215.746 246.229 1.00 40.88 489 SER D O 1
ATOM 3892 N N . VAL A 1 490 ? 164.196 217.895 246.205 1.00 30.35 490 VAL D N 1
ATOM 3893 C CA . VAL A 1 490 ? 165.352 218.236 245.427 1.00 30.41 490 VAL D CA 1
ATOM 3894 C C . VAL A 1 490 ? 166.474 218.653 246.377 1.00 30.59 490 VAL D C 1
ATOM 3895 O O . VAL A 1 490 ? 167.579 218.438 246.067 1.00 44.25 490 VAL D O 1
ATOM 3899 N N . LEU A 1 491 ? 166.238 219.318 247.484 1.00 36.92 491 LEU D N 1
ATOM 3900 C CA . LEU A 1 491 ? 167.345 219.802 248.299 1.00 36.69 491 LEU D CA 1
ATOM 3901 C C . LEU A 1 491 ? 167.393 219.124 249.677 1.00 43.03 491 LEU D C 1
ATOM 3902 O O . LEU A 1 491 ? 167.481 217.840 249.721 1.00 91.35 491 LEU D O 1
ATOM 3907 N N . MET B 2 1 ? 122.874 201.993 240.826 1.00 50.88 1 MET A N 1
ATOM 3908 C CA . MET B 2 1 ? 121.923 202.293 239.719 1.00 47.07 1 MET A CA 1
ATOM 3909 C C . MET B 2 1 ? 120.650 201.472 239.927 1.00 50.81 1 MET A C 1
ATOM 3910 O O . MET B 2 1 ? 120.609 200.247 239.758 1.00 65.58 1 MET A O 1
ATOM 3915 N N . THR B 2 2 ? 119.618 202.179 240.352 1.00 42.43 2 THR A N 1
ATOM 3916 C CA . THR B 2 2 ? 118.324 201.594 240.497 1.00 37.27 2 THR A CA 1
ATOM 3917 C C . THR B 2 2 ? 117.685 201.379 239.122 1.00 41.59 2 THR A C 1
ATOM 3918 O O . THR B 2 2 ? 118.100 201.902 238.082 1.00 34.33 2 THR A O 1
ATOM 3922 N N . VAL B 2 3 ? 116.571 200.670 239.137 1.00 37.65 3 VAL A N 1
ATOM 3923 C CA . VAL B 2 3 ? 115.756 200.665 237.954 1.00 39.37 3 VAL A CA 1
ATOM 3924 C C . VAL B 2 3 ? 115.325 202.084 237.618 1.00 33.09 3 VAL A C 1
ATOM 3925 O O . VAL B 2 3 ? 115.210 202.380 236.443 1.00 36.74 3 VAL A O 1
ATOM 3929 N N . LEU B 2 4 ? 114.994 202.920 238.629 1.00 31.11 4 LEU A N 1
ATOM 3930 C CA . LEU B 2 4 ? 114.601 204.287 238.309 1.00 30.76 4 LEU A CA 1
ATOM 3931 C C . LEU B 2 4 ? 115.742 205.075 237.682 1.00 32.59 4 LEU A C 1
ATOM 3932 O O . LEU B 2 4 ? 115.491 205.772 236.737 1.00 35.45 4 LEU A O 1
ATOM 3937 N N . HIS B 2 5 ? 117.012 204.791 238.028 1.00 36.71 5 HIS A N 1
ATOM 3938 C CA . HIS B 2 5 ? 118.106 205.362 237.266 1.00 30.10 5 HIS A CA 1
ATOM 3939 C C . HIS B 2 5 ? 118.141 204.894 235.848 1.00 33.44 5 HIS A C 1
ATOM 3940 O O . HIS B 2 5 ? 118.365 205.704 234.957 1.00 48.67 5 HIS A O 1
ATOM 3947 N N . TRP B 2 6 ? 118.068 203.585 235.644 1.00 44.98 6 TRP A N 1
ATOM 3948 C CA . TRP B 2 6 ? 118.076 202.963 234.320 1.00 35.21 6 TRP A CA 1
ATOM 3949 C C . TRP B 2 6 ? 116.927 203.471 233.469 1.00 30.70 6 TRP A C 1
ATOM 3950 O O . TRP B 2 6 ? 117.174 203.753 232.331 1.00 40.41 6 TRP A O 1
ATOM 3961 N N . ALA B 2 7 ? 115.703 203.562 233.967 1.00 34.98 7 ALA A N 1
ATOM 3962 C CA . ALA B 2 7 ? 114.607 204.146 233.190 1.00 41.18 7 ALA A CA 1
ATOM 3963 C C . ALA B 2 7 ? 114.934 205.544 232.667 1.00 34.84 7 ALA A C 1
ATOM 3964 O O . ALA B 2 7 ? 114.834 205.814 231.493 1.00 40.19 7 ALA A O 1
ATOM 3966 N N . THR B 2 8 ? 115.362 206.402 233.558 1.00 37.83 8 THR A N 1
ATOM 3967 C CA . THR B 2 8 ? 115.776 207.755 233.231 1.00 42.24 8 THR A CA 1
ATOM 3968 C C . THR B 2 8 ? 116.723 207.834 232.052 1.00 31.14 8 THR A C 1
ATOM 3969 O O . THR B 2 8 ? 116.485 208.631 231.194 1.00 41.23 8 THR A O 1
ATOM 3973 N N . ILE B 2 9 ? 117.765 207.012 231.953 1.00 37.65 9 ILE A N 1
ATOM 3974 C CA . ILE B 2 9 ? 118.672 207.136 230.822 1.00 36.10 9 ILE A CA 1
ATOM 3975 C C . ILE B 2 9 ? 118.428 206.075 229.739 1.00 41.32 9 ILE A C 1
ATOM 3976 O O . ILE B 2 9 ? 119.194 205.947 228.760 1.00 37.43 9 ILE A O 1
ATOM 3981 N N . SER B 2 10 ? 117.431 205.232 229.932 1.00 34.52 10 SER A N 1
ATOM 3982 C CA . SER B 2 10 ? 117.154 204.174 228.981 1.00 34.21 10 SER A CA 1
ATOM 3983 C C . SER B 2 10 ? 117.050 204.687 227.544 1.00 35.60 10 SER A C 1
ATOM 3984 O O . SER B 2 10 ? 117.426 203.956 226.604 1.00 37.41 10 SER A O 1
ATOM 3987 N N . PRO B 2 11 ? 116.491 205.887 227.261 1.00 29.96 11 PRO A N 1
ATOM 3988 C CA . PRO B 2 11 ? 116.393 206.333 225.869 1.00 31.08 11 PRO A CA 1
ATOM 3989 C C . PRO B 2 11 ? 117.730 206.604 225.197 1.00 32.69 11 PRO A C 1
ATOM 3990 O O . PRO B 2 11 ? 117.816 206.329 224.034 1.00 35.23 11 PRO A O 1
ATOM 3994 N N . PHE B 2 12 ? 118.782 206.922 225.942 1.00 34.43 12 PHE A N 1
ATOM 3995 C CA . PHE B 2 12 ? 120.132 207.017 225.398 1.00 34.47 12 PHE A CA 1
ATOM 3996 C C . PHE B 2 12 ? 120.708 205.659 225.015 1.00 36.61 12 PHE A C 1
ATOM 3997 O O . PHE B 2 12 ? 121.346 205.504 223.980 1.00 40.60 12 PHE A O 1
ATOM 4005 N N . LEU B 2 13 ? 120.350 204.625 225.739 1.00 39.79 13 LEU A N 1
ATOM 4006 C CA . LEU B 2 13 ? 120.817 203.283 225.424 1.00 38.91 13 LEU A CA 1
ATOM 4007 C C . LEU B 2 13 ? 120.110 202.819 224.191 1.00 35.35 13 LEU A C 1
ATOM 4008 O O . LEU B 2 13 ? 120.734 202.214 223.335 1.00 37.51 13 LEU A O 1
ATOM 4013 N N . LEU B 2 14 ? 118.815 203.092 224.061 1.00 36.75 14 LEU A N 1
ATOM 4014 C CA . LEU B 2 14 ? 118.208 202.637 222.823 1.00 35.69 14 LEU A CA 1
ATOM 4015 C C . LEU B 2 14 ? 118.739 203.447 221.596 1.00 36.33 14 LEU A C 1
ATOM 4016 O O . LEU B 2 14 ? 118.838 202.950 220.461 1.00 32.26 14 LEU A O 1
ATOM 4021 N N . ALA B 2 15 ? 119.105 204.704 221.801 1.00 37.08 15 ALA A N 1
ATOM 4022 C CA . ALA B 2 15 ? 119.608 205.544 220.735 1.00 32.43 15 ALA A CA 1
ATOM 4023 C C . ALA B 2 15 ? 120.881 204.928 220.173 1.00 34.98 15 ALA A C 1
ATOM 4024 O O . ALA B 2 15 ? 121.045 204.831 218.958 1.00 32.91 15 ALA A O 1
ATOM 4026 N N . ILE B 2 16 ? 121.711 204.372 221.003 1.00 39.09 16 ILE A N 1
ATOM 4027 C CA . ILE B 2 16 ? 122.867 203.630 220.508 1.00 47.06 16 ILE A CA 1
ATOM 4028 C C . ILE B 2 16 ? 122.447 202.445 219.637 1.00 45.11 16 ILE A C 1
ATOM 4029 O O . ILE B 2 16 ? 123.062 202.236 218.598 1.00 37.73 16 ILE A O 1
ATOM 4034 N N . LEU B 2 17 ? 121.363 201.732 219.977 1.00 46.11 17 LEU A N 1
ATOM 4035 C CA . LEU B 2 17 ? 120.956 200.602 219.136 1.00 41.50 17 LEU A CA 1
ATOM 4036 C C . LEU B 2 17 ? 120.151 200.954 217.886 1.00 46.48 17 LEU A C 1
ATOM 4037 O O . LEU B 2 17 ? 120.017 200.082 217.044 1.00 52.68 17 LEU A O 1
ATOM 4042 N N . ILE B 2 18 ? 119.638 202.196 217.747 1.00 47.96 18 ILE A N 1
ATOM 4043 C CA . ILE B 2 18 ? 118.760 202.545 216.649 1.00 47.16 18 ILE A CA 1
ATOM 4044 C C . ILE B 2 18 ? 119.487 202.402 215.295 1.00 48.38 18 ILE A C 1
ATOM 4045 O O . ILE B 2 18 ? 118.903 201.921 214.322 1.00 38.75 18 ILE A O 1
ATOM 4050 N N . PRO B 2 19 ? 120.723 202.916 215.110 1.00 43.01 19 PRO A N 1
ATOM 4051 C CA . PRO B 2 19 ? 121.351 202.794 213.811 1.00 41.90 19 PRO A CA 1
ATOM 4052 C C . PRO B 2 19 ? 121.529 201.348 213.326 1.00 45.22 19 PRO A C 1
ATOM 4053 O O . PRO B 2 19 ? 121.386 201.111 212.142 1.00 42.69 19 PRO A O 1
ATOM 4057 N N . PHE B 2 20 ? 121.751 200.386 214.213 1.00 54.66 20 PHE A N 1
ATOM 4058 C CA . PHE B 2 20 ? 121.762 198.964 213.827 1.00 52.27 20 PHE A CA 1
ATOM 4059 C C . PHE B 2 20 ? 120.383 198.475 213.367 1.00 57.39 20 PHE A C 1
ATOM 4060 O O . PHE B 2 20 ? 120.201 197.991 212.244 1.00 58.87 20 PHE A O 1
ATOM 4068 N N . LEU B 2 21 ? 119.364 198.705 214.175 1.00 62.10 21 LEU A N 1
ATOM 4069 C CA . LEU B 2 21 ? 118.001 198.361 213.780 1.00 62.84 21 LEU A CA 1
ATOM 4070 C C . LEU B 2 21 ? 117.634 198.902 212.406 1.00 49.43 21 LEU A C 1
ATOM 4071 O O . LEU B 2 21 ? 116.867 198.267 211.719 1.00 64.07 21 LEU A O 1
ATOM 4076 N N . TYR B 2 22 ? 118.051 200.111 212.075 1.00 51.09 22 TYR A N 1
ATOM 4077 C CA . TYR B 2 22 ? 117.692 200.717 210.810 1.00 55.60 22 TYR A CA 1
ATOM 4078 C C . TYR B 2 22 ? 118.439 199.995 209.728 1.00 54.39 22 TYR A C 1
ATOM 4079 O O . TYR B 2 22 ? 117.867 199.750 208.691 1.00 76.85 22 TYR A O 1
ATOM 4088 N N . LYS B 2 23 ? 119.717 199.705 209.981 1.00 63.92 23 LYS A N 1
ATOM 4089 C CA . LYS B 2 23 ? 120.574 199.033 209.014 1.00 79.90 23 LYS A CA 1
ATOM 4090 C C . LYS B 2 23 ? 120.126 197.586 208.698 1.00 68.57 23 LYS A C 1
ATOM 4091 O O . LYS B 2 23 ? 120.058 197.196 207.537 1.00 84.62 23 LYS A O 1
ATOM 4097 N N . TYR B 2 24 ? 119.773 196.835 209.728 1.00 63.34 24 TYR A N 1
ATOM 4098 C CA . TYR B 2 24 ? 119.628 195.396 209.684 1.00 76.72 24 TYR A CA 1
ATOM 4099 C C . TYR B 2 24 ? 118.223 194.935 210.082 1.00 75.04 24 TYR A C 1
ATOM 4100 O O . TYR B 2 24 ? 118.051 193.823 210.575 1.00 82.85 24 TYR A O 1
ATOM 4109 N N . ALA B 2 25 ? 117.229 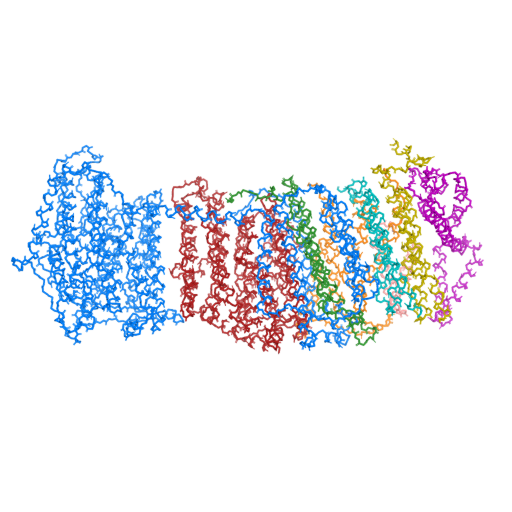195.807 209.893 1.00 70.94 25 ALA A N 1
ATOM 4110 C CA . ALA B 2 25 ? 115.811 195.495 210.073 1.00 61.55 25 ALA A CA 1
ATOM 4111 C C . ALA B 2 25 ? 115.019 196.571 209.363 1.00 50.52 25 ALA A C 1
ATOM 4112 O O . ALA B 2 25 ? 113.992 196.976 209.880 1.00 56.89 25 ALA A O 1
ATOM 4114 N N . ARG B 2 26 ? 115.503 197.005 208.184 1.00 60.83 26 ARG A N 1
ATOM 4115 C CA . ARG B 2 26 ? 114.882 198.100 207.437 1.00 72.10 26 ARG A CA 1
ATOM 4116 C C . ARG B 2 26 ? 113.442 197.791 206.971 1.00 73.58 26 ARG A C 1
ATOM 4117 O O . ARG B 2 26 ? 112.611 198.682 206.871 1.00 95.25 26 ARG A O 1
ATOM 4125 N N . ARG B 2 27 ? 113.154 196.536 206.629 1.00 88.02 27 ARG A N 1
ATOM 4126 C CA . ARG B 2 27 ? 111.802 196.080 206.359 1.00 86.96 27 ARG A CA 1
ATOM 4127 C C . ARG B 2 27 ? 110.789 196.837 207.218 1.00 73.52 27 ARG A C 1
ATOM 4128 O O . ARG B 2 27 ? 109.722 197.224 206.760 1.00 88.34 27 ARG A O 1
ATOM 4136 N N . ILE B 2 28 ? 111.106 196.952 208.507 1.00 64.32 28 ILE A N 1
ATOM 4137 C CA . ILE B 2 28 ? 110.271 197.593 209.513 1.00 56.45 28 ILE A CA 1
ATOM 4138 C C . ILE B 2 28 ? 110.650 199.063 209.619 1.00 48.69 28 ILE A C 1
ATOM 4139 O O . ILE B 2 28 ? 111.842 199.375 209.556 1.00 66.54 28 ILE A O 1
ATOM 4144 N N . HIS B 2 29 ? 109.633 199.940 209.700 1.00 45.01 29 HIS A N 1
ATOM 4145 C CA . HIS B 2 29 ? 109.784 201.359 209.998 1.00 33.58 29 HIS A CA 1
ATOM 4146 C C . HIS B 2 29 ? 110.456 201.410 211.368 1.00 34.57 29 HIS A C 1
ATOM 4147 O O . HIS B 2 29 ? 110.050 200.713 212.254 1.00 32.74 29 HIS A O 1
ATOM 4154 N N . THR B 2 30 ? 111.584 202.098 211.517 1.00 34.19 30 THR A N 1
ATOM 4155 C CA . THR B 2 30 ? 112.332 202.023 212.765 1.00 36.30 30 THR A CA 1
ATOM 4156 C C . THR B 2 30 ? 111.453 202.490 213.911 1.00 35.27 30 THR A C 1
ATOM 4157 O O . THR B 2 30 ? 111.694 202.164 215.061 1.00 43.03 30 THR A O 1
ATOM 4161 N N . GLY B 2 31 ? 110.480 203.377 213.654 1.00 36.83 31 GLY A N 1
ATOM 4162 C CA . GLY B 2 31 ? 109.650 203.833 214.757 1.00 33.70 31 GLY A CA 1
ATOM 4163 C C . GLY B 2 31 ? 108.969 202.715 215.502 1.00 36.00 31 GLY A C 1
ATOM 4164 O O . GLY B 2 31 ? 108.676 202.968 216.670 1.00 37.95 31 GLY A O 1
ATOM 4165 N N . TRP B 2 32 ? 108.678 201.539 214.868 1.00 32.78 32 TRP A N 1
ATOM 4166 C CA . TRP B 2 32 ? 107.999 200.451 215.597 1.00 37.61 32 TRP A CA 1
ATOM 4167 C C . TRP B 2 32 ? 108.888 199.981 216.734 1.00 42.67 32 TRP A C 1
ATOM 4168 O O . TRP B 2 32 ? 108.448 199.891 217.865 1.00 46.19 32 TRP A O 1
ATOM 4179 N N . PHE B 2 33 ? 110.190 199.912 216.519 1.00 37.06 33 PHE A N 1
ATOM 4180 C CA . PHE B 2 33 ? 111.053 199.584 217.644 1.00 45.34 33 PHE A CA 1
ATOM 4181 C C . PHE B 2 33 ? 111.149 200.701 218.677 1.00 42.25 33 PHE A C 1
ATOM 4182 O O . PHE B 2 33 ? 111.297 200.435 219.832 1.00 48.08 33 PHE A O 1
ATOM 4190 N N . VAL B 2 34 ? 111.128 201.969 218.261 1.00 42.16 34 VAL A N 1
ATOM 4191 C CA . VAL B 2 34 ? 111.243 203.056 219.204 1.00 37.94 34 VAL A CA 1
ATOM 4192 C C . VAL B 2 34 ? 109.988 203.144 220.083 1.00 34.82 34 VAL A C 1
ATOM 4193 O O . VAL B 2 34 ? 110.132 203.558 221.228 1.00 42.35 34 VAL A O 1
ATOM 4197 N N . LEU B 2 35 ? 108.791 202.866 219.553 1.00 34.09 35 LEU A N 1
ATOM 4198 C CA . LEU B 2 35 ? 107.511 203.078 220.217 1.00 38.30 35 LEU A CA 1
ATOM 4199 C C . LEU B 2 35 ? 107.425 202.318 221.543 1.00 41.30 35 LEU A C 1
ATOM 4200 O O . LEU B 2 35 ? 106.934 202.852 222.529 1.00 47.81 35 LEU A O 1
ATOM 4205 N N . ALA B 2 36 ? 107.945 201.101 221.604 1.00 47.29 36 ALA A N 1
ATOM 4206 C CA . ALA B 2 36 ? 107.888 200.305 222.825 1.00 46.86 36 ALA A CA 1
ATOM 4207 C C . ALA B 2 36 ? 108.529 201.002 224.023 1.00 38.62 36 ALA A C 1
ATOM 4208 O O . ALA B 2 36 ? 108.008 200.871 225.130 1.00 46.56 36 ALA A O 1
ATOM 4210 N N . LEU B 2 37 ? 109.634 201.754 223.846 1.00 36.32 37 LEU A N 1
ATOM 4211 C CA . LEU B 2 37 ? 110.276 202.320 225.041 1.00 39.64 37 LEU A CA 1
ATOM 4212 C C . LEU B 2 37 ? 109.403 203.367 225.734 1.00 34.89 37 LEU A C 1
ATOM 4213 O O . LEU B 2 37 ? 109.138 203.207 226.933 1.00 38.66 37 LEU A O 1
ATOM 4218 N N . PRO B 2 38 ? 109.008 204.510 225.134 1.00 33.79 38 PRO A N 1
ATOM 4219 C CA . PRO B 2 38 ? 108.183 205.437 225.872 1.00 32.89 38 PRO A CA 1
ATOM 4220 C C . PRO B 2 38 ? 106.953 204.679 226.349 1.00 33.94 38 PRO A C 1
ATOM 4221 O O . PRO B 2 38 ? 106.393 205.121 227.292 1.00 38.02 38 PRO A O 1
ATOM 4225 N N . LEU B 2 39 ? 106.415 203.670 225.640 1.00 34.65 39 LEU A N 1
ATOM 4226 C CA . LEU B 2 39 ? 105.208 202.998 226.121 1.00 33.26 39 LEU A CA 1
ATOM 4227 C C . LEU B 2 39 ? 105.451 202.161 227.388 1.00 37.18 39 LEU A C 1
ATOM 4228 O O . LEU B 2 39 ? 104.785 202.392 228.423 1.00 32.19 39 LEU A O 1
ATOM 4233 N N . VAL B 2 40 ? 106.560 201.399 227.458 1.00 30.43 40 VAL A N 1
ATOM 4234 C CA . VAL B 2 40 ? 106.849 200.839 228.776 1.00 41.83 40 VAL A CA 1
ATOM 4235 C C . VAL B 2 40 ? 107.274 201.855 229.843 1.00 33.63 40 VAL A C 1
ATOM 4236 O O . VAL B 2 40 ? 107.006 201.627 230.986 1.00 31.36 40 VAL A O 1
ATOM 4240 N N . LEU B 2 41 ? 108.006 202.923 229.559 1.00 38.28 41 LEU A N 1
ATOM 4241 C CA . LEU B 2 41 ? 108.307 203.899 230.608 1.00 32.81 41 LEU A CA 1
ATOM 4242 C C . LEU B 2 41 ? 107.016 204.583 231.072 1.00 27.44 41 LEU A C 1
ATOM 4243 O O . LEU B 2 41 ? 106.755 204.724 232.224 1.00 28.26 41 LEU A O 1
ATOM 4248 N N . PHE B 2 42 ? 106.071 204.834 230.217 1.00 24.35 42 PHE A N 1
ATOM 4249 C CA . PHE B 2 42 ? 104.796 205.321 230.713 1.00 31.66 42 PHE A CA 1
ATOM 4250 C C . PHE B 2 42 ? 104.154 204.433 231.750 1.00 33.40 42 PHE A C 1
ATOM 4251 O O . PHE B 2 42 ? 103.719 204.894 232.783 1.00 36.77 42 PHE A O 1
ATOM 4259 N N . ILE B 2 43 ? 104.041 203.142 231.447 1.00 36.41 43 ILE A N 1
ATOM 4260 C CA . ILE B 2 43 ? 103.473 202.209 232.393 1.00 38.32 43 ILE A CA 1
ATOM 4261 C C . ILE B 2 43 ? 104.299 202.063 233.674 1.00 38.92 43 ILE A C 1
ATOM 4262 O O . ILE B 2 43 ? 103.783 202.140 234.761 1.00 46.80 43 ILE A O 1
ATOM 4267 N N . TYR B 2 44 ? 105.606 201.949 233.553 1.00 35.31 44 TYR A N 1
ATOM 4268 C CA . TYR B 2 44 ? 106.463 202.101 234.694 1.00 33.82 44 TYR A CA 1
ATOM 4269 C C . TYR B 2 44 ? 106.154 203.327 235.527 1.00 30.71 44 TYR A C 1
ATOM 4270 O O . TYR B 2 44 ? 105.981 203.249 236.707 1.00 37.31 44 TYR A O 1
ATOM 4279 N N . PHE B 2 45 ? 106.204 204.524 235.010 1.00 36.90 45 PHE A N 1
ATOM 4280 C CA . PHE B 2 45 ? 105.962 205.696 235.849 1.00 30.57 45 PHE A CA 1
ATOM 4281 C C . PHE B 2 45 ? 104.567 205.683 236.439 1.00 29.76 45 PHE A C 1
ATOM 4282 O O . PHE B 2 45 ? 104.450 206.126 237.531 1.00 30.02 45 PHE A O 1
ATOM 4290 N N . ILE B 2 46 ? 103.514 205.279 235.703 1.00 36.54 46 ILE A N 1
ATOM 4291 C CA . ILE B 2 46 ? 102.139 205.183 236.211 1.00 36.17 46 ILE A CA 1
ATOM 4292 C C . ILE B 2 46 ? 102.065 204.414 237.524 1.00 34.53 46 ILE A C 1
ATOM 4293 O O . ILE B 2 46 ? 101.179 204.645 238.338 1.00 60.41 46 ILE A O 1
ATOM 4298 N N . ARG B 2 47 ? 103.036 203.569 237.806 1.00 41.37 47 ARG A N 1
ATOM 4299 C CA . ARG B 2 47 ? 103.078 202.839 239.059 1.00 41.75 47 ARG A CA 1
ATOM 4300 C C . ARG B 2 47 ? 103.454 203.682 240.256 1.00 37.13 47 ARG A C 1
ATOM 4301 O O . ARG B 2 47 ? 103.419 203.185 241.369 1.00 65.16 47 ARG A O 1
ATOM 4309 N N . TYR B 2 48 ? 104.011 204.862 240.059 1.00 43.42 48 TYR A N 1
ATOM 4310 C CA . TYR B 2 48 ? 104.411 205.724 241.160 1.00 35.10 48 TYR A CA 1
ATOM 4311 C C . TYR B 2 48 ? 103.257 206.584 241.625 1.00 30.88 48 TYR A C 1
ATOM 4312 O O . TYR B 2 48 ? 103.427 207.287 242.620 1.00 32.56 48 TYR A O 1
ATOM 4321 N N . LEU B 2 49 ? 102.134 206.578 240.868 1.00 31.64 49 LEU A N 1
ATOM 4322 C CA . LEU B 2 49 ? 100.975 207.312 241.326 1.00 35.90 49 LEU A CA 1
ATOM 4323 C C . LEU B 2 49 ? 100.587 206.771 242.703 1.00 44.96 49 LEU A C 1
ATOM 4324 O O . LEU B 2 49 ? 100.103 207.529 243.533 1.00 65.13 49 LEU A O 1
ATOM 4329 N N . SER B 2 50 ? 100.789 205.488 242.971 1.00 51.75 50 SER A N 1
ATOM 4330 C CA . SER B 2 50 ? 100.476 204.928 244.290 1.00 65.64 50 SER A CA 1
ATOM 4331 C C . SER B 2 50 ? 101.223 205.630 245.432 1.00 52.91 50 SER A C 1
ATOM 4332 O O . SER B 2 50 ? 100.597 205.846 246.463 1.00 79.48 50 SER A O 1
ATOM 4335 N N . VAL B 2 51 ? 102.509 206.002 245.216 1.00 51.18 51 VAL A N 1
ATOM 4336 C CA . VAL B 2 51 ? 103.266 206.733 246.215 1.00 47.50 51 VAL A CA 1
ATOM 4337 C C . VAL B 2 51 ? 103.001 208.249 246.181 1.00 41.97 51 VAL A C 1
ATOM 4338 O O . VAL B 2 51 ? 102.913 208.866 247.248 1.00 42.65 51 VAL A O 1
ATOM 4342 N N . THR B 2 52 ? 102.912 208.898 245.018 1.00 38.42 52 THR A N 1
ATOM 4343 C CA . THR B 2 52 ? 102.915 210.355 245.051 1.00 40.41 52 THR A CA 1
ATOM 4344 C C . THR B 2 52 ? 101.565 210.800 245.568 1.00 40.99 52 THR A C 1
ATOM 4345 O O . THR B 2 52 ? 101.465 211.831 246.196 1.00 49.10 52 THR A O 1
ATOM 4349 N N . SER B 2 53 ? 100.531 210.072 245.191 1.00 48.42 53 SER A N 1
ATOM 4350 C CA . SER B 2 53 ? 99.155 210.462 245.452 1.00 55.91 53 SER A CA 1
ATOM 4351 C C . SER B 2 53 ? 98.761 210.107 246.881 1.00 50.58 53 SER A C 1
ATOM 4352 O O . SER B 2 53 ? 97.667 210.495 247.262 1.00 77.69 53 SER A O 1
ATOM 4355 N N . THR B 2 54 ? 99.683 209.493 247.668 1.00 59.20 54 THR A N 1
ATOM 4356 C CA . THR B 2 54 ? 99.579 209.234 249.116 1.00 61.22 54 THR A CA 1
ATOM 4357 C C . THR B 2 54 ? 100.583 210.066 249.928 1.00 52.30 54 THR A C 1
ATOM 4358 O O . THR B 2 54 ? 101.157 209.563 250.880 1.00 80.86 54 THR A O 1
ATOM 4362 N N . GLY B 2 55 ? 100.964 211.241 249.410 1.00 59.52 55 GLY A N 1
ATOM 4363 C CA . GLY B 2 55 ? 102.012 212.140 249.894 1.00 50.66 55 GLY A CA 1
ATOM 4364 C C . GLY B 2 55 ? 103.490 211.764 249.791 1.00 45.92 55 GLY A C 1
ATOM 4365 O O . GLY B 2 55 ? 104.364 212.437 250.341 1.00 58.68 55 GLY A O 1
ATOM 4366 N N . GLY B 2 56 ? 103.800 210.670 249.169 1.00 43.48 56 GLY A N 1
ATOM 4367 C CA . GLY B 2 56 ? 105.169 210.215 249.148 1.00 47.81 56 GLY A CA 1
ATOM 4368 C C . GLY B 2 56 ? 106.072 210.847 248.084 1.00 42.13 56 GLY A C 1
ATOM 4369 O O . GLY B 2 56 ? 105.644 211.569 247.170 1.00 43.68 56 GLY A O 1
ATOM 4370 N N . VAL B 2 57 ? 107.357 210.540 248.271 1.00 41.84 57 VAL A N 1
ATOM 4371 C CA . VAL B 2 57 ? 108.375 210.788 247.298 1.00 40.49 57 VAL A CA 1
ATOM 4372 C C . VAL B 2 57 ? 109.318 209.600 247.267 1.00 39.23 57 VAL A C 1
ATOM 4373 O O . VAL B 2 57 ? 109.375 208.869 248.230 1.00 55.27 57 VAL A O 1
ATOM 4377 N N . VAL B 2 58 ? 109.974 209.389 246.131 1.00 37.31 58 VAL A N 1
ATOM 4378 C CA . VAL B 2 58 ? 111.009 208.379 245.974 1.00 41.33 58 VAL A CA 1
ATOM 4379 C C . VAL B 2 58 ? 112.297 209.096 245.602 1.00 39.02 58 VAL A C 1
ATOM 4380 O O . VAL B 2 58 ? 112.290 209.851 244.645 1.00 48.31 58 VAL A O 1
ATOM 4384 N N . GLU B 2 59 ? 113.368 208.881 246.362 1.00 43.06 59 GLU A N 1
ATOM 4385 C CA . GLU B 2 59 ? 114.663 209.443 246.051 1.00 41.34 59 GLU A CA 1
ATOM 4386 C C . GLU B 2 59 ? 115.747 208.364 245.987 1.00 38.19 59 GLU A C 1
ATOM 4387 O O . GLU B 2 59 ? 115.914 207.629 246.943 1.00 48.51 59 GLU A O 1
ATOM 4393 N N . HIS B 2 60 ? 116.517 208.260 244.908 1.00 40.01 60 HIS A N 1
ATOM 4394 C CA . HIS B 2 60 ? 117.710 207.415 244.904 1.00 35.77 60 HIS A CA 1
ATOM 4395 C C . HIS B 2 60 ? 118.915 208.144 244.427 1.00 36.40 60 HIS A C 1
ATOM 4396 O O . HIS B 2 60 ? 118.768 208.873 243.491 1.00 43.86 60 HIS A O 1
ATOM 4403 N N . THR B 2 61 ? 120.093 207.816 244.935 1.00 41.65 61 THR A N 1
ATOM 4404 C CA . THR B 2 61 ? 121.293 208.509 244.521 1.00 47.86 61 THR A CA 1
ATOM 4405 C C . THR B 2 61 ? 122.455 207.552 244.299 1.00 40.82 61 THR A C 1
ATOM 4406 O O . THR B 2 61 ? 122.549 206.562 245.008 1.00 52.67 61 THR A O 1
ATOM 4410 N N . ILE B 2 62 ? 123.274 207.824 243.280 1.00 36.13 62 ILE A N 1
ATOM 4411 C CA . ILE B 2 62 ? 124.576 207.216 243.071 1.00 44.08 62 ILE A CA 1
ATOM 4412 C C . ILE B 2 62 ? 125.549 208.346 242.809 1.00 40.10 62 ILE A C 1
ATOM 4413 O O . ILE B 2 62 ? 125.235 209.241 242.070 1.00 43.49 62 ILE A O 1
ATOM 4418 N N . PRO B 2 63 ? 126.731 208.414 243.432 1.00 46.33 63 PRO A N 1
ATOM 4419 C CA . PRO B 2 63 ? 127.700 209.445 243.097 1.00 42.74 63 PRO A CA 1
ATOM 4420 C C . PRO B 2 63 ? 128.280 209.327 241.701 1.00 33.78 63 PRO A C 1
ATOM 4421 O O . PRO B 2 63 ? 128.330 208.277 241.151 1.00 41.67 63 PRO A O 1
ATOM 4425 N N . TRP B 2 64 ? 128.541 210.452 241.095 1.00 28.69 64 TRP A N 1
ATOM 4426 C CA . TRP B 2 64 ? 129.080 210.497 239.775 1.00 31.38 64 TRP A CA 1
ATOM 4427 C C . TRP B 2 64 ? 130.437 211.222 239.856 1.00 35.22 64 TRP A C 1
ATOM 4428 O O . TRP B 2 64 ? 131.471 210.655 239.558 1.00 50.76 64 TRP A O 1
ATOM 4439 N N . VAL B 2 65 ? 130.445 212.445 240.323 1.00 32.46 65 VAL A N 1
ATOM 4440 C CA . VAL B 2 65 ? 131.670 213.194 240.478 1.00 34.25 65 VAL A CA 1
ATOM 4441 C C . VAL B 2 65 ? 131.607 213.911 241.809 1.00 29.25 65 VAL A C 1
ATOM 4442 O O . VAL B 2 65 ? 131.414 215.108 241.909 1.00 27.56 65 VAL A O 1
ATOM 4446 N N . PRO B 2 66 ? 131.565 213.154 242.868 1.00 33.05 66 PRO A N 1
ATOM 4447 C CA . PRO B 2 66 ? 131.434 213.769 244.176 1.00 43.22 66 PRO A CA 1
ATOM 4448 C C . PRO B 2 66 ? 132.542 214.739 244.613 1.00 44.44 66 PRO A C 1
ATOM 4449 O O . PRO B 2 66 ? 132.429 215.391 245.653 1.00 67.85 66 PRO A O 1
ATOM 4453 N N . SER B 2 67 ? 133.616 214.862 243.866 1.00 57.61 67 SER A N 1
ATOM 4454 C CA . SER B 2 67 ? 134.665 215.793 244.277 1.00 65.57 67 SER A CA 1
ATOM 4455 C C . SER B 2 67 ? 134.264 217.239 243.925 1.00 49.56 67 SER A C 1
ATOM 4456 O O . SER B 2 67 ? 134.696 218.162 244.556 1.00 85.83 67 SER A O 1
ATOM 4459 N N . LEU B 2 68 ? 133.401 217.407 242.929 1.00 50.64 68 LEU A N 1
ATOM 4460 C CA . LEU B 2 68 ? 132.695 218.628 242.581 1.00 37.89 68 LEU A CA 1
ATOM 4461 C C . LEU B 2 68 ? 131.252 218.645 243.119 1.00 38.15 68 LEU A C 1
ATOM 4462 O O . LEU B 2 68 ? 130.499 219.508 242.732 1.00 42.14 68 LEU A O 1
ATOM 4467 N N . GLY B 2 69 ? 130.817 217.737 244.013 1.00 40.61 69 GLY A N 1
ATOM 4468 C CA . GLY B 2 69 ? 129.430 217.712 244.527 1.00 37.60 69 GLY A CA 1
ATOM 4469 C C . GLY B 2 69 ? 128.329 217.308 243.535 1.00 31.20 69 GLY A C 1
ATOM 4470 O O . GLY B 2 69 ? 127.152 217.623 243.699 1.00 42.84 69 GLY A O 1
ATOM 4471 N N . ILE B 2 70 ? 128.699 216.589 242.519 1.00 30.71 70 ILE A N 1
ATOM 4472 C CA . ILE B 2 70 ? 127.783 216.177 241.505 1.00 37.42 70 ILE A CA 1
ATOM 4473 C C . ILE B 2 70 ? 127.377 214.732 241.702 1.00 31.90 70 ILE A C 1
ATOM 4474 O O . ILE B 2 70 ? 128.137 213.879 241.307 1.00 40.94 70 ILE A O 1
ATOM 4479 N N . ASN B 2 71 ? 126.143 214.465 242.045 1.00 31.84 71 ASN A N 1
ATOM 4480 C CA . ASN B 2 71 ? 125.672 213.104 242.292 1.00 34.24 71 ASN A CA 1
ATOM 4481 C C . ASN B 2 71 ? 124.493 212.827 241.429 1.00 28.69 71 ASN A C 1
ATOM 4482 O O . ASN B 2 71 ? 123.737 213.735 241.260 1.00 32.03 71 ASN A O 1
ATOM 4487 N N . PHE B 2 72 ? 124.350 211.649 240.822 1.00 35.07 72 PHE A N 1
ATOM 4488 C CA . PHE B 2 72 ? 123.172 211.331 240.008 1.00 28.57 72 PHE A CA 1
ATOM 4489 C C . PHE B 2 72 ? 122.044 210.866 240.924 1.00 26.15 72 PHE A C 1
ATOM 4490 O O . PHE B 2 72 ? 121.915 209.690 241.252 1.00 25.23 72 PHE A O 1
ATOM 4498 N N . THR B 2 73 ? 121.191 211.820 241.285 1.00 27.84 73 THR A N 1
ATOM 4499 C CA . THR B 2 73 ? 120.065 211.591 242.175 1.00 37.05 73 THR A CA 1
ATOM 4500 C C . THR B 2 73 ? 118.744 211.697 241.455 1.00 30.82 73 THR A C 1
ATOM 4501 O O . THR B 2 73 ? 118.496 212.779 240.932 1.00 36.14 73 THR A O 1
ATOM 4505 N N . VAL B 2 74 ? 117.896 210.666 241.552 1.00 28.18 74 VAL A N 1
ATOM 4506 C CA . VAL B 2 74 ? 116.610 210.656 240.867 1.00 30.94 74 VAL A CA 1
ATOM 4507 C C . VAL B 2 74 ? 115.561 210.900 241.902 1.00 28.29 74 VAL A C 1
ATOM 4508 O O . VAL B 2 74 ? 115.664 210.437 242.979 1.00 33.18 74 VAL A O 1
ATOM 4512 N N . PHE B 2 75 ? 114.579 211.734 241.600 1.00 30.60 75 PHE A N 1
ATOM 4513 C CA . PHE B 2 75 ? 113.652 212.135 242.635 1.00 26.86 75 PHE A CA 1
ATOM 4514 C C . PHE B 2 75 ? 112.279 212.184 242.037 1.00 30.29 75 PHE A C 1
ATOM 4515 O O . PHE B 2 75 ? 112.092 212.905 241.036 1.00 33.79 75 PHE A O 1
ATOM 4523 N N . VAL B 2 76 ? 111.360 211.372 242.622 1.00 32.17 76 VAL A N 1
ATOM 4524 C CA . VAL B 2 76 ? 109.984 211.305 242.142 1.00 35.44 76 VAL A CA 1
ATOM 4525 C C . VAL B 2 76 ? 109.045 211.950 243.146 1.00 32.71 76 VAL A C 1
ATOM 4526 O O . VAL B 2 76 ? 109.103 211.641 244.281 1.00 33.77 76 VAL A O 1
ATOM 4530 N N . ASP B 2 77 ? 108.404 213.034 242.758 1.00 26.68 77 ASP A N 1
ATOM 4531 C CA . ASP B 2 77 ? 107.349 213.604 243.539 1.00 31.97 77 ASP A CA 1
ATOM 4532 C C . ASP B 2 77 ? 106.226 213.988 242.584 1.00 29.69 77 ASP A C 1
ATOM 4533 O O . ASP B 2 77 ? 106.259 213.639 241.442 1.00 32.76 77 ASP A O 1
ATOM 4538 N N . GLY B 2 78 ? 105.250 214.735 243.048 1.00 32.23 78 GLY A N 1
ATOM 4539 C CA . GLY B 2 78 ? 104.108 215.014 242.232 1.00 29.55 78 GLY A CA 1
ATOM 4540 C C . GLY B 2 78 ? 104.532 215.809 241.042 1.00 29.93 78 GLY A C 1
ATOM 4541 O O . GLY B 2 78 ? 104.067 215.598 239.937 1.00 40.33 78 GLY A O 1
ATOM 4542 N N . LEU B 2 79 ? 105.438 216.722 241.238 1.00 33.18 79 LEU A N 1
ATOM 4543 C CA . LEU B 2 79 ? 105.753 217.603 240.138 1.00 27.57 79 LEU A CA 1
ATOM 4544 C C . LEU B 2 79 ? 106.490 216.767 239.128 1.00 26.54 79 LEU A C 1
ATOM 4545 O O . LEU B 2 79 ? 106.236 216.838 237.938 1.00 32.74 79 LEU A O 1
ATOM 4550 N N . SER B 2 80 ? 107.491 216.038 239.577 1.00 31.75 80 SER A N 1
ATOM 4551 C CA . SER B 2 80 ? 108.317 215.324 238.620 1.00 30.68 80 SER A CA 1
ATOM 4552 C C . SER B 2 80 ? 107.530 214.197 238.006 1.00 32.81 80 SER A C 1
ATOM 4553 O O . SER B 2 80 ? 107.656 213.991 236.805 1.00 24.81 80 SER A O 1
ATOM 4556 N N . LEU B 2 81 ? 106.659 213.530 238.792 1.00 30.32 81 LEU A N 1
ATOM 4557 C CA . LEU B 2 81 ? 105.878 212.499 238.141 1.00 32.56 81 LEU A CA 1
ATOM 4558 C C . LEU B 2 81 ? 105.014 213.035 237.008 1.00 26.08 81 LEU A C 1
ATOM 4559 O O . LEU B 2 81 ? 104.999 212.506 235.923 1.00 40.90 81 LEU A O 1
ATOM 4564 N N . LEU B 2 82 ? 104.310 214.122 237.221 1.00 29.57 82 LEU A N 1
ATOM 4565 C CA . LEU B 2 82 ? 103.493 214.749 236.201 1.00 30.79 82 LEU A CA 1
ATOM 4566 C C . LEU B 2 82 ? 104.285 214.969 234.923 1.00 31.01 82 LEU A C 1
ATOM 4567 O O . LEU B 2 82 ? 103.884 214.526 233.864 1.00 35.05 82 LEU A O 1
ATOM 4572 N N . PHE B 2 83 ? 105.470 215.569 234.986 1.00 26.77 83 PHE A N 1
ATOM 4573 C CA . PHE B 2 83 ? 106.206 215.739 233.755 1.00 26.25 83 PHE A CA 1
ATOM 4574 C C . PHE B 2 83 ? 106.725 214.450 233.183 1.00 24.74 83 PHE A C 1
ATOM 4575 O O . PHE B 2 83 ? 106.563 214.287 231.968 1.00 29.87 83 PHE A O 1
ATOM 4583 N N . ALA B 2 84 ? 107.127 213.456 233.995 1.00 26.90 84 ALA A N 1
ATOM 4584 C CA . ALA B 2 84 ? 107.487 212.156 233.413 1.00 26.79 84 ALA A CA 1
ATOM 4585 C C . ALA B 2 84 ? 106.341 211.477 232.650 1.00 25.43 84 ALA A C 1
ATOM 4586 O O . ALA B 2 84 ? 106.528 210.950 231.559 1.00 30.26 84 ALA A O 1
ATOM 4588 N N . LEU B 2 85 ? 105.116 211.588 233.096 1.00 27.60 85 LEU A N 1
ATOM 4589 C CA . LEU B 2 85 ? 103.994 211.024 232.342 1.00 25.97 85 LEU A CA 1
ATOM 4590 C C . LEU B 2 85 ? 103.696 211.788 231.080 1.00 28.63 85 LEU A C 1
ATOM 4591 O O . LEU B 2 85 ? 103.265 211.160 230.101 1.00 30.27 85 LEU A O 1
ATOM 4596 N N . LEU B 2 86 ? 103.858 213.122 231.059 1.00 29.20 86 LEU A N 1
ATOM 4597 C CA . LEU B 2 86 ? 103.702 213.794 229.785 1.00 27.84 86 LEU A CA 1
ATOM 4598 C C . LEU B 2 86 ? 104.788 213.419 228.775 1.00 28.02 86 LEU A C 1
ATOM 4599 O O . LEU B 2 86 ? 104.556 213.257 227.577 1.00 33.43 86 LEU A O 1
ATOM 4604 N N . ILE B 2 87 ? 106.007 213.386 229.235 1.00 29.79 87 ILE A N 1
ATOM 4605 C CA . ILE B 2 87 ? 107.086 213.127 228.338 1.00 29.98 87 ILE A CA 1
ATOM 4606 C C . ILE B 2 87 ? 106.914 211.732 227.779 1.00 27.85 87 ILE A C 1
ATOM 4607 O O . ILE B 2 87 ? 107.152 211.556 226.624 1.00 34.88 87 ILE A O 1
ATOM 4612 N N . THR B 2 88 ? 106.611 210.723 228.583 1.00 29.52 88 THR A N 1
ATOM 4613 C CA . THR B 2 88 ? 106.481 209.345 228.072 1.00 33.54 88 THR A CA 1
ATOM 4614 C C . THR B 2 88 ? 105.110 209.103 227.451 1.00 31.88 88 THR A C 1
ATOM 4615 O O . THR B 2 88 ? 105.057 208.440 226.486 1.00 34.59 88 THR A O 1
ATOM 4619 N N . GLY B 2 89 ? 104.010 209.697 227.928 1.00 33.38 89 GLY A N 1
ATOM 4620 C CA . GLY B 2 89 ? 102.702 209.525 227.304 1.00 29.54 89 GLY A CA 1
ATOM 4621 C C . GLY B 2 89 ? 102.595 210.183 225.932 1.00 37.47 89 GLY A C 1
ATOM 4622 O O . GLY B 2 89 ? 102.422 209.530 224.922 1.00 40.16 89 GLY A O 1
ATOM 4623 N N . ILE B 2 90 ? 102.857 211.471 225.871 1.00 32.18 90 ILE A N 1
ATOM 4624 C CA . ILE B 2 90 ? 102.794 212.133 224.607 1.00 31.18 90 ILE A CA 1
ATOM 4625 C C . ILE B 2 90 ? 103.931 211.650 223.707 1.00 31.43 90 ILE A C 1
ATOM 4626 O O . ILE B 2 90 ? 103.768 211.586 222.511 1.00 35.65 90 ILE A O 1
ATOM 4631 N N . GLY B 2 91 ? 105.069 211.268 224.277 1.00 32.73 91 GLY A N 1
ATOM 4632 C CA . GLY B 2 91 ? 106.116 210.611 223.536 1.00 37.81 91 GLY A CA 1
ATOM 4633 C C . GLY B 2 91 ? 105.630 209.386 222.778 1.00 30.52 91 GLY A C 1
ATOM 4634 O O . GLY B 2 91 ? 105.830 209.279 221.609 1.00 37.67 91 GLY A O 1
ATOM 4635 N N . THR B 2 92 ? 104.941 208.502 223.443 1.00 31.53 92 THR A N 1
ATOM 4636 C CA . THR B 2 92 ? 104.382 207.341 222.815 1.00 36.93 92 THR A CA 1
ATOM 4637 C C . THR B 2 92 ? 103.565 207.765 221.613 1.00 29.81 92 THR A C 1
ATOM 4638 O O . THR B 2 92 ? 103.779 207.226 220.602 1.00 30.29 92 THR A O 1
ATOM 4642 N N . LEU B 2 93 ? 102.609 208.686 221.768 1.00 32.68 93 LEU A N 1
ATOM 4643 C CA . LEU B 2 93 ? 101.715 209.133 220.718 1.00 37.03 93 LEU A CA 1
ATOM 4644 C C . LEU B 2 93 ? 102.403 209.845 219.556 1.00 35.79 93 LEU A C 1
ATOM 4645 O O . LEU B 2 93 ? 101.983 209.823 218.385 1.00 30.25 93 LEU A O 1
ATOM 4650 N N . VAL B 2 94 ? 103.451 210.550 219.861 1.00 31.00 94 VAL A N 1
ATOM 4651 C CA . VAL B 2 94 ? 104.172 211.236 218.797 1.00 34.80 94 VAL A CA 1
ATOM 4652 C C . VAL B 2 94 ? 104.995 210.221 218.044 1.00 26.67 94 VAL A C 1
ATOM 4653 O O . VAL B 2 94 ? 105.087 210.373 216.847 1.00 34.99 94 VAL A O 1
ATOM 4657 N N . ILE B 2 95 ? 105.634 209.233 218.685 1.00 26.77 95 ILE A N 1
ATOM 4658 C CA . ILE B 2 95 ? 106.282 208.201 217.892 1.00 30.89 95 ILE A CA 1
ATOM 4659 C C . ILE B 2 95 ? 105.254 207.527 216.982 1.00 29.60 95 ILE A C 1
ATOM 4660 O O . ILE B 2 95 ? 105.440 207.331 215.790 1.00 23.82 95 ILE A O 1
ATOM 4665 N N . LEU B 2 96 ? 104.117 207.128 217.536 1.00 29.85 96 LEU A N 1
ATOM 4666 C CA . LEU B 2 96 ? 103.124 206.484 216.695 1.00 29.07 96 LEU A CA 1
ATOM 4667 C C . LEU B 2 96 ? 102.814 207.319 215.461 1.00 32.81 96 LEU A C 1
ATOM 4668 O O . LEU B 2 96 ? 102.910 206.808 214.379 1.00 36.44 96 LEU A O 1
ATOM 4673 N N . TYR B 2 97 ? 102.581 208.631 215.604 1.00 29.35 97 TYR A N 1
ATOM 4674 C CA . TYR B 2 97 ? 102.301 209.552 214.520 1.00 28.89 97 TYR A CA 1
ATOM 4675 C C . TYR B 2 97 ? 103.467 209.603 213.565 1.00 26.02 97 TYR A C 1
ATOM 4676 O O . TYR B 2 97 ? 103.272 209.617 212.406 1.00 33.07 97 TYR A O 1
ATOM 4685 N N . SER B 2 98 ? 104.698 209.620 214.048 1.00 33.39 98 SER A N 1
ATOM 4686 C CA . SER B 2 98 ? 105.869 209.724 213.203 1.00 28.12 98 SER A CA 1
ATOM 4687 C C . SER B 2 98 ? 106.081 208.476 212.333 1.00 26.69 98 SER A C 1
ATOM 4688 O O . SER B 2 98 ? 106.623 208.582 211.231 1.00 36.57 98 SER A O 1
ATOM 4691 N N . ILE B 2 99 ? 105.557 207.316 212.728 1.00 33.10 99 ILE A N 1
ATOM 4692 C CA . ILE B 2 99 ? 105.604 206.132 211.886 1.00 36.08 99 ILE A CA 1
ATOM 4693 C C . ILE B 2 99 ? 104.798 206.361 210.630 1.00 30.29 99 ILE A C 1
ATOM 4694 O O . ILE B 2 99 ? 105.248 205.971 209.583 1.00 49.85 99 ILE A O 1
ATOM 4699 N N . PHE B 2 100 ? 103.744 207.142 210.672 1.00 40.89 100 PHE A N 1
ATOM 4700 C CA . PHE B 2 100 ? 102.922 207.316 209.480 1.00 39.35 100 PHE A CA 1
ATOM 4701 C C . PHE B 2 100 ? 103.231 208.617 208.787 1.00 34.62 100 PHE A C 1
ATOM 4702 O O . PHE B 2 100 ? 102.924 208.710 207.637 1.00 48.55 100 PHE A O 1
ATOM 4710 N N . TYR B 2 101 ? 103.844 209.584 209.454 1.00 40.19 101 TYR A N 1
ATOM 4711 C CA . TYR B 2 101 ? 104.239 210.844 208.852 1.00 34.88 101 TYR A CA 1
ATOM 4712 C C . TYR B 2 101 ? 105.583 210.763 208.120 1.00 35.95 101 TYR A C 1
ATOM 4713 O O . TYR B 2 101 ? 105.724 211.423 207.113 1.00 42.28 101 TYR A O 1
ATOM 4722 N N . LEU B 2 102 ? 106.597 210.034 208.615 1.00 39.69 102 LEU A N 1
ATOM 4723 C CA . LEU B 2 102 ? 107.892 209.863 207.925 1.00 40.00 102 LEU A CA 1
ATOM 4724 C C . LEU B 2 102 ? 107.928 208.558 207.134 1.00 42.40 102 LEU A C 1
ATOM 4725 O O . LEU B 2 102 ? 107.953 207.532 207.781 1.00 46.90 102 LEU A O 1
ATOM 4730 N N . SER B 2 103 ? 107.829 208.530 205.793 1.00 69.97 103 SER A N 1
ATOM 4731 C CA . SER B 2 103 ? 108.078 207.335 204.962 1.00 89.39 103 SER A CA 1
ATOM 4732 C C . SER B 2 103 ? 109.500 206.745 205.146 1.00 84.81 103 SER A C 1
ATOM 4733 O O . SER B 2 103 ? 110.442 207.479 204.955 1.00 67.80 103 SER A O 1
ATOM 4736 N N . LYS B 2 104 ? 109.674 205.423 205.402 1.00 74.67 104 LYS A N 1
ATOM 4737 C CA . LYS B 2 104 ? 110.980 204.795 205.608 1.00 70.21 104 LYS A CA 1
ATOM 4738 C C . LYS B 2 104 ? 111.826 204.722 204.322 1.00 96.31 104 LYS A C 1
ATOM 4739 O O . LYS B 2 104 ? 113.040 204.420 204.407 1.00 89.52 104 LYS A O 1
ATOM 4745 N N . LYS B 2 105 ? 111.230 205.051 203.151 1.00 66.61 105 LYS A N 1
ATOM 4746 C CA . LYS B 2 105 ? 111.966 204.955 201.908 1.00 81.78 105 LYS A CA 1
ATOM 4747 C C . LYS B 2 105 ? 112.996 206.088 201.787 1.00 80.18 105 LYS A C 1
ATOM 4748 O O . LYS B 2 105 ? 114.181 205.781 201.709 1.00 91.10 105 LYS A O 1
ATOM 4754 N N . THR B 2 106 ? 112.580 207.362 201.743 1.00 77.75 106 THR A N 1
ATOM 4755 C CA . THR B 2 106 ? 113.544 208.430 201.528 1.00 102.88 106 THR A CA 1
ATOM 4756 C C . THR B 2 106 ? 114.017 209.135 202.826 1.00 95.54 106 THR A C 1
ATOM 4757 O O . THR B 2 106 ? 114.851 210.035 202.727 1.00 130.60 106 THR A O 1
ATOM 4761 N N . GLU B 2 107 ? 113.487 208.801 204.012 1.00 64.61 107 GLU A N 1
ATOM 4762 C CA . GLU B 2 107 ? 113.804 209.537 205.221 1.00 54.92 107 GLU A CA 1
ATOM 4763 C C . GLU B 2 107 ? 114.929 208.839 205.988 1.00 59.58 107 GLU A C 1
ATOM 4764 O O . GLU B 2 107 ? 114.988 207.609 205.966 1.00 72.41 107 GLU A O 1
ATOM 4770 N N . SER B 2 108 ? 115.826 209.617 206.612 1.00 44.68 108 SER A N 1
ATOM 4771 C CA . SER B 2 108 ? 116.877 209.125 207.464 1.00 44.00 108 SER A CA 1
ATOM 4772 C C . SER B 2 108 ? 116.276 208.818 208.818 1.00 38.78 108 SER A C 1
ATOM 4773 O O . SER B 2 108 ? 116.555 209.517 209.756 1.00 34.83 108 SER A O 1
ATOM 4776 N N . LEU B 2 109 ? 115.573 207.709 208.965 1.00 36.17 109 LEU A N 1
ATOM 4777 C CA . LEU B 2 109 ? 114.983 207.401 210.240 1.00 34.20 109 LEU A CA 1
ATOM 4778 C C . LEU B 2 109 ? 116.050 207.253 211.338 1.00 30.07 109 LEU A C 1
ATOM 4779 O O . LEU B 2 109 ? 115.803 207.533 212.501 1.00 38.64 109 LEU A O 1
ATOM 4784 N N . ASN B 2 110 ? 117.224 206.734 211.004 1.00 31.11 110 ASN A N 1
ATOM 4785 C CA . ASN B 2 110 ? 118.249 206.578 211.996 1.00 38.30 110 ASN A CA 1
ATOM 4786 C C . ASN B 2 110 ? 118.543 207.931 212.636 1.00 31.32 110 ASN A C 1
ATOM 4787 O O . ASN B 2 110 ? 118.524 207.999 213.829 1.00 40.57 110 ASN A O 1
ATOM 4792 N N . ASN B 2 111 ? 118.831 208.989 211.879 1.00 28.47 111 ASN A N 1
ATOM 4793 C CA . ASN B 2 111 ? 119.102 210.286 212.468 1.00 34.63 111 ASN A CA 1
ATOM 4794 C C . ASN B 2 111 ? 117.911 210.748 213.311 1.00 30.63 111 ASN A C 1
ATOM 4795 O O . ASN B 2 111 ? 118.129 211.141 214.453 1.00 36.84 111 ASN A O 1
ATOM 4800 N N . PHE B 2 112 ? 116.703 210.654 212.758 1.00 21.64 112 PHE A N 1
ATOM 4801 C CA . PHE B 2 112 ? 115.521 211.135 213.413 1.00 22.68 112 PHE A CA 1
ATOM 4802 C C . PHE B 2 112 ? 115.386 210.494 214.807 1.00 23.81 112 PHE A C 1
ATOM 4803 O O . PHE B 2 112 ? 115.340 211.232 215.793 1.00 28.10 112 PHE A O 1
ATOM 4811 N N . TYR B 2 113 ? 115.385 209.146 214.915 1.00 22.77 113 TYR A N 1
ATOM 4812 C CA . TYR B 2 113 ? 115.135 208.481 216.147 1.00 23.54 113 TYR A CA 1
ATOM 4813 C C . TYR B 2 113 ? 116.343 208.606 217.046 1.00 23.30 113 TYR A C 1
ATOM 4814 O O . TYR B 2 113 ? 116.184 208.794 218.248 1.00 31.96 113 TYR A O 1
ATOM 4823 N N . VAL B 2 114 ? 117.538 208.735 216.558 1.00 20.43 114 VAL A N 1
ATOM 4824 C CA . VAL B 2 114 ? 118.559 208.970 217.550 1.00 23.11 114 VAL A CA 1
ATOM 4825 C C . VAL B 2 114 ? 118.365 210.345 218.195 1.00 21.95 114 VAL A C 1
ATOM 4826 O O . VAL B 2 114 ? 118.501 210.514 219.399 1.00 19.77 114 VAL A O 1
ATOM 4830 N N . TYR B 2 115 ? 118.076 211.389 217.392 1.00 24.02 115 TYR A N 1
ATOM 4831 C CA . TYR B 2 115 ? 117.938 212.716 217.982 1.00 26.16 115 TYR A CA 1
ATOM 4832 C C . TYR B 2 115 ? 116.749 212.704 218.904 1.00 23.05 115 TYR A C 1
ATOM 4833 O O . TYR B 2 115 ? 116.808 213.184 219.982 1.00 25.70 115 TYR A O 1
ATOM 4842 N N . LEU B 2 116 ? 115.666 212.102 218.471 1.00 23.91 116 LEU A N 1
ATOM 4843 C CA . LEU B 2 116 ? 114.500 212.117 219.310 1.00 22.88 116 LEU A CA 1
ATOM 4844 C C . LEU B 2 116 ? 114.672 211.355 220.592 1.00 26.31 116 LEU A C 1
ATOM 4845 O O . LEU B 2 116 ? 114.118 211.797 221.577 1.00 24.52 116 LEU A O 1
ATOM 4850 N N . LEU B 2 117 ? 115.376 210.218 220.628 1.00 28.01 117 LEU A N 1
ATOM 4851 C CA . LEU B 2 117 ? 115.529 209.522 221.897 1.00 23.83 117 LEU A CA 1
ATOM 4852 C C . LEU B 2 117 ? 116.539 210.241 222.757 1.00 25.42 117 LEU A C 1
ATOM 4853 O O . LEU B 2 117 ? 116.414 210.199 223.947 1.00 29.04 117 LEU A O 1
ATOM 4858 N N A MET B 2 118 ? 117.551 210.886 222.166 0.45 28.61 118 MET A N 1
ATOM 4859 N N B MET B 2 118 ? 117.547 210.890 222.155 0.55 29.60 118 MET A N 1
ATOM 4860 C CA A MET B 2 118 ? 118.419 211.738 222.962 0.45 29.93 118 MET A CA 1
ATOM 4861 C CA B MET B 2 118 ? 118.435 211.739 222.931 0.55 31.38 118 MET A CA 1
ATOM 4862 C C A MET B 2 118 ? 117.590 212.817 223.664 0.45 29.09 118 MET A C 1
ATOM 4863 C C B MET B 2 118 ? 117.620 212.767 223.719 0.55 30.33 118 MET A C 1
ATOM 4864 O O A MET B 2 118 ? 117.795 213.084 224.851 0.45 26.52 118 MET A O 1
ATOM 4865 O O B MET B 2 118 ? 117.842 212.935 224.928 0.55 28.58 118 MET A O 1
ATOM 4874 N N A PHE B 2 119 ? 116.652 213.414 222.928 0.45 27.23 119 PHE A N 1
ATOM 4875 N N B PHE B 2 119 ? 116.704 213.456 223.034 0.55 26.83 119 PHE A N 1
ATOM 4876 C CA A PHE B 2 119 ? 115.774 214.426 223.484 0.45 29.98 119 PHE A CA 1
ATOM 4877 C CA B PHE B 2 119 ? 115.851 214.422 223.698 0.55 28.60 119 PHE A CA 1
ATOM 4878 C C A PHE B 2 119 ? 114.935 213.872 224.639 0.45 27.82 119 PHE A C 1
ATOM 4879 C C B PHE B 2 119 ? 115.035 213.773 224.811 0.55 26.12 119 PHE A C 1
ATOM 4880 O O A PHE B 2 119 ? 114.788 214.501 225.678 0.45 29.34 119 PHE A O 1
ATOM 4881 O O B PHE B 2 119 ? 114.851 214.314 225.901 0.55 26.26 119 PHE A O 1
ATOM 4896 N N . MET B 2 120 ? 114.396 212.661 224.481 1.00 30.81 120 MET A N 1
ATOM 4897 C CA . MET B 2 120 ? 113.483 212.072 225.454 1.00 29.20 120 MET A CA 1
ATOM 4898 C C . MET B 2 120 ? 114.246 211.728 226.731 1.00 27.53 120 MET A C 1
ATOM 4899 O O . MET B 2 120 ? 113.837 212.080 227.810 1.00 25.57 120 MET A O 1
ATOM 4904 N N . GLY B 2 121 ? 115.402 211.081 226.623 1.00 27.83 121 GLY A N 1
ATOM 4905 C CA . GLY B 2 121 ? 116.162 210.759 227.809 1.00 23.90 121 GLY A CA 1
ATOM 4906 C C . GLY B 2 121 ? 116.684 212.005 228.482 1.00 25.57 121 GLY A C 1
ATOM 4907 O O . GLY B 2 121 ? 116.683 212.108 229.724 1.00 28.44 121 GLY A O 1
ATOM 4908 N N . ALA B 2 122 ? 117.057 213.013 227.690 1.00 24.32 122 ALA A N 1
ATOM 4909 C CA . ALA B 2 122 ? 117.463 214.264 228.334 1.00 22.14 122 ALA A CA 1
ATOM 4910 C C . ALA B 2 122 ? 116.303 214.921 229.094 1.00 22.61 122 ALA A C 1
ATOM 4911 O O . ALA B 2 122 ? 116.583 215.433 230.194 1.00 27.06 122 ALA A O 1
ATOM 4913 N N . MET B 2 123 ? 115.079 214.970 228.536 1.00 19.43 123 MET A N 1
ATOM 4914 C CA . MET B 2 123 ? 113.965 215.523 229.241 1.00 21.15 123 MET A CA 1
ATOM 4915 C C . MET B 2 123 ? 113.637 214.767 230.520 1.00 22.79 123 MET A C 1
ATOM 4916 O O . MET B 2 123 ? 113.354 215.436 231.497 1.00 25.32 123 MET A O 1
ATOM 4921 N N . LEU B 2 124 ? 113.686 213.429 230.551 1.00 22.43 124 LEU A N 1
ATOM 4922 C CA . LEU B 2 124 ? 113.419 212.757 231.815 1.00 22.99 124 LEU A CA 1
ATOM 4923 C C . LEU B 2 124 ? 114.488 213.090 232.821 1.00 20.59 124 LEU A C 1
ATOM 4924 O O . LEU B 2 124 ? 114.269 213.201 233.989 1.00 27.45 124 LEU A O 1
ATOM 4929 N N . GLY B 2 125 ? 115.719 213.103 232.372 1.00 24.04 125 GLY A N 1
ATOM 4930 C CA . GLY B 2 125 ? 116.801 213.502 233.206 1.00 21.85 125 GLY A CA 1
ATOM 4931 C C . GLY B 2 125 ? 116.602 214.871 233.796 1.00 23.77 125 GLY A C 1
ATOM 4932 O O . GLY B 2 125 ? 116.843 214.969 234.984 1.00 28.56 125 GLY A O 1
ATOM 4933 N N . VAL B 2 126 ? 116.073 215.852 233.045 1.00 20.08 126 VAL A N 1
ATOM 4934 C CA . VAL B 2 126 ? 115.785 217.171 233.627 1.00 19.73 126 VAL A CA 1
ATOM 4935 C C . VAL B 2 126 ? 114.761 217.053 234.705 1.00 23.95 126 VAL A C 1
ATOM 4936 O O . VAL B 2 126 ? 114.993 217.523 235.817 1.00 25.87 126 VAL A O 1
ATOM 4940 N N . VAL B 2 127 ? 113.649 216.377 234.415 1.00 21.59 127 VAL A N 1
ATOM 4941 C CA . VAL B 2 127 ? 112.621 216.442 235.437 1.00 27.08 127 VAL A CA 1
ATOM 4942 C C . VAL B 2 127 ? 112.840 215.516 236.638 1.00 27.84 127 VAL A C 1
ATOM 4943 O O . VAL B 2 127 ? 112.231 215.838 237.662 1.00 25.73 127 VAL A O 1
ATOM 4947 N N . LEU B 2 128 ? 113.747 214.535 236.608 1.00 27.48 128 LEU A N 1
ATOM 4948 C CA . LEU B 2 128 ? 113.906 213.565 237.698 1.00 26.15 128 LEU A CA 1
ATOM 4949 C C . LEU B 2 128 ? 115.165 213.867 238.502 1.00 21.71 128 LEU A C 1
ATOM 4950 O O . LEU B 2 128 ? 115.212 213.582 239.632 1.00 29.06 128 LEU A O 1
ATOM 4955 N N . SER B 2 129 ? 116.018 214.742 238.074 1.00 29.11 129 SER A N 1
ATOM 4956 C CA . SER B 2 129 ? 117.251 215.120 238.781 1.00 29.45 129 SER A CA 1
ATOM 4957 C C . SER B 2 129 ? 117.020 215.935 240.031 1.00 27.96 129 SER A C 1
ATOM 4958 O O . SER B 2 129 ? 116.422 216.996 239.942 1.00 34.77 129 SER A O 1
ATOM 4961 N N . ASP B 2 130 ? 117.579 215.500 241.157 1.00 33.88 130 ASP A N 1
ATOM 4962 C CA . ASP B 2 130 ? 117.674 216.363 242.316 1.00 32.71 130 ASP A CA 1
ATOM 4963 C C . ASP B 2 130 ? 118.990 217.132 242.403 1.00 27.19 130 ASP A C 1
ATOM 4964 O O . ASP B 2 130 ? 119.014 218.155 243.026 1.00 38.24 130 ASP A O 1
ATOM 4969 N N . ASN B 2 131 ? 120.015 216.772 241.664 1.00 27.01 131 ASN A N 1
ATOM 4970 C CA . ASN B 2 131 ? 121.241 217.525 241.732 1.00 26.61 131 ASN A CA 1
ATOM 4971 C C . ASN B 2 131 ? 121.214 218.649 240.673 1.00 24.51 131 ASN A C 1
ATOM 4972 O O . ASN B 2 131 ? 120.942 218.366 239.508 1.00 27.50 131 ASN A O 1
ATOM 4977 N N . LEU B 2 132 ? 121.367 219.917 241.025 1.00 19.06 132 LEU A N 1
ATOM 4978 C CA . LEU B 2 132 ? 121.355 220.976 239.984 1.00 22.47 132 LEU A CA 1
ATOM 4979 C C . LEU B 2 132 ? 122.391 220.865 238.892 1.00 21.86 132 LEU A C 1
ATOM 4980 O O . LEU B 2 132 ? 122.086 221.264 237.793 1.00 26.90 132 LEU A O 1
ATOM 4985 N N . ILE B 2 133 ? 123.537 220.207 239.096 1.00 23.29 133 ILE A N 1
ATOM 4986 C CA . ILE B 2 133 ? 124.462 220.086 238.004 1.00 21.94 133 ILE A CA 1
ATOM 4987 C C . ILE B 2 133 ? 124.130 218.933 237.107 1.00 20.86 133 ILE A C 1
ATOM 4988 O O . ILE B 2 133 ? 124.296 219.011 235.896 1.00 20.99 133 ILE A O 1
ATOM 4993 N N . VAL B 2 134 ? 123.600 217.864 237.659 1.00 24.68 134 VAL A N 1
ATOM 4994 C CA . VAL B 2 134 ? 123.039 216.834 236.778 1.00 24.81 134 VAL A CA 1
ATOM 4995 C C . VAL B 2 134 ? 121.797 217.352 236.081 1.00 21.32 134 VAL A C 1
ATOM 4996 O O . VAL B 2 134 ? 121.696 217.193 234.886 1.00 23.34 134 VAL A O 1
ATOM 5000 N N . LEU B 2 135 ? 121.035 218.230 236.691 1.00 23.75 135 LEU A N 1
ATOM 5001 C CA . LEU B 2 135 ? 119.969 218.819 235.903 1.00 22.18 135 LEU A CA 1
ATOM 5002 C C . LEU B 2 135 ? 120.563 219.686 234.809 1.00 21.91 135 LEU A C 1
ATOM 5003 O O . LEU B 2 135 ? 120.166 219.514 233.675 1.00 20.99 135 LEU A O 1
ATOM 5008 N N . TYR B 2 136 ? 121.601 220.487 235.074 1.00 24.19 136 TYR A N 1
ATOM 5009 C CA . TYR B 2 136 ? 122.241 221.247 233.991 1.00 22.11 136 TYR A CA 1
ATOM 5010 C C . TYR B 2 136 ? 122.738 220.345 232.876 1.00 19.33 136 TYR A C 1
ATOM 5011 O O . TYR B 2 136 ? 122.582 220.645 231.703 1.00 20.50 136 TYR A O 1
ATOM 5020 N N . VAL B 2 137 ? 123.310 219.208 233.202 1.00 17.75 137 VAL A N 1
ATOM 5021 C CA . VAL B 2 137 ? 123.832 218.350 232.173 1.00 19.26 137 VAL A CA 1
ATOM 5022 C C . VAL B 2 137 ? 122.692 217.930 231.293 1.00 20.54 137 VAL A C 1
ATOM 5023 O O . VAL B 2 137 ? 122.823 217.952 230.098 1.00 20.30 137 VAL A O 1
ATOM 5027 N N . PHE B 2 138 ? 121.575 217.450 231.836 1.00 21.40 138 PHE A N 1
ATOM 5028 C CA . PHE B 2 138 ? 120.484 217.077 230.897 1.00 20.58 138 PHE A CA 1
ATOM 5029 C C . PHE B 2 138 ? 119.816 218.271 230.240 1.00 20.26 138 PHE A C 1
ATOM 5030 O O . PHE B 2 138 ? 119.400 218.186 229.111 1.00 24.29 138 PHE A O 1
ATOM 5038 N N . TRP B 2 139 ? 119.768 219.432 230.906 1.00 18.50 139 TRP A N 1
ATOM 5039 C CA . TRP B 2 139 ? 119.199 220.612 230.277 1.00 18.74 139 TRP A CA 1
ATOM 5040 C C . TRP B 2 139 ? 119.925 220.999 229.027 1.00 21.88 139 TRP A C 1
ATOM 5041 O O . TRP B 2 139 ? 119.302 221.178 227.991 1.00 24.27 139 TRP A O 1
ATOM 5052 N N . GLU B 2 140 ? 121.261 220.925 229.016 1.00 25.10 140 GLU A N 1
ATOM 5053 C CA . GLU B 2 140 ? 121.968 221.234 227.793 1.00 24.19 140 GLU A CA 1
ATOM 5054 C C . GLU B 2 140 ? 121.865 220.130 226.770 1.00 26.86 140 GLU A C 1
ATOM 5055 O O . GLU B 2 140 ? 121.795 220.440 225.611 1.00 24.15 140 GLU A O 1
ATOM 5061 N N . LEU B 2 141 ? 121.791 218.841 227.149 1.00 23.64 141 LEU A N 1
ATOM 5062 C CA . LEU B 2 141 ? 121.482 217.874 226.108 1.00 24.35 141 LEU A CA 1
ATOM 5063 C C . LEU B 2 141 ? 120.101 218.066 225.523 1.00 22.29 141 LEU A C 1
ATOM 5064 O O . LEU B 2 141 ? 119.955 217.802 224.349 1.00 30.89 141 LEU A O 1
ATOM 5069 N N . THR B 2 142 ? 119.078 218.583 226.212 1.00 24.25 142 THR A N 1
ATOM 5070 C CA . THR B 2 142 ? 117.820 218.885 225.472 1.00 27.25 142 THR A CA 1
ATOM 5071 C C . THR B 2 142 ? 118.018 219.976 224.457 1.00 23.63 142 THR A C 1
ATOM 5072 O O . THR B 2 142 ? 117.423 219.921 223.411 1.00 28.00 142 THR A O 1
ATOM 5076 N N . SER B 2 143 ? 118.851 220.975 224.730 1.00 25.61 143 SER A N 1
ATOM 5077 C CA . SER B 2 143 ? 119.049 222.029 223.742 1.00 25.38 143 SER A CA 1
ATOM 5078 C C . SER B 2 143 ? 119.797 221.520 222.538 1.00 26.16 143 SER A C 1
ATOM 5079 O O . SER B 2 143 ? 119.494 221.819 221.408 1.00 31.95 143 SER A O 1
ATOM 5082 N N . LEU B 2 144 ? 120.708 220.625 222.815 1.00 27.12 144 LEU A N 1
ATOM 5083 C CA . LEU B 2 144 ? 121.389 220.014 221.735 1.00 27.37 144 LEU A CA 1
ATOM 5084 C C . LEU B 2 144 ? 120.462 219.133 220.937 1.00 23.54 144 LEU A C 1
ATOM 5085 O O . LEU B 2 144 ? 120.465 219.206 219.732 1.00 23.76 144 LEU A O 1
ATOM 5090 N N . ALA B 2 145 ? 119.730 218.220 221.562 1.00 26.78 145 ALA A N 1
ATOM 5091 C CA . ALA B 2 145 ? 118.897 217.301 220.769 1.00 25.99 145 ALA A CA 1
ATOM 5092 C C . ALA B 2 145 ? 117.816 218.069 220.024 1.00 23.21 145 ALA A C 1
ATOM 5093 O O . ALA B 2 145 ? 117.519 217.799 218.871 1.00 28.26 145 ALA A O 1
ATOM 5095 N N . SER B 2 146 ? 117.281 219.106 220.660 1.00 25.66 146 SER A N 1
ATOM 5096 C CA . SER B 2 146 ? 116.306 219.990 220.017 1.00 30.90 146 SER A CA 1
ATOM 5097 C C . SER B 2 146 ? 116.841 220.625 218.735 1.00 29.89 146 SER A C 1
ATOM 5098 O O . SER B 2 146 ? 116.155 220.577 217.728 1.00 31.96 146 SER A O 1
ATOM 5101 N N . SER B 2 147 ? 118.037 221.232 218.756 1.00 26.91 147 SER A N 1
ATOM 5102 C CA . SER B 2 147 ? 118.555 221.846 217.530 1.00 27.99 147 SER A CA 1
ATOM 5103 C C . SER B 2 147 ? 118.881 220.800 216.504 1.00 25.49 147 SER A C 1
ATOM 5104 O O . SER B 2 147 ? 118.916 221.134 215.361 1.00 25.23 147 SER A O 1
ATOM 5107 N N . LEU B 2 148 ? 119.292 219.585 216.909 1.00 23.81 148 LEU A N 1
ATOM 5108 C CA . LEU B 2 148 ? 119.574 218.577 215.911 1.00 24.59 148 LEU A CA 1
ATOM 5109 C C . LEU B 2 148 ? 118.266 218.232 215.235 1.00 23.28 148 LEU A C 1
ATOM 5110 O O . LEU B 2 148 ? 118.257 218.037 214.079 1.00 30.95 148 LEU A O 1
ATOM 5115 N N . LEU B 2 149 ? 117.148 218.072 215.955 1.00 24.27 149 LEU A N 1
ATOM 5116 C CA . LEU B 2 149 ? 115.848 217.904 215.293 1.00 21.75 149 LEU A CA 1
ATOM 5117 C C . LEU B 2 149 ? 115.385 219.091 214.497 1.00 22.80 149 LEU A C 1
ATOM 5118 O O . LEU B 2 149 ? 114.879 218.875 213.410 1.00 22.79 149 LEU A O 1
ATOM 5123 N N . ILE B 2 150 ? 115.582 220.353 214.918 1.00 26.16 150 ILE A N 1
ATOM 5124 C CA . ILE B 2 150 ? 115.184 221.458 214.026 1.00 24.45 150 ILE A CA 1
ATOM 5125 C C . ILE B 2 150 ? 115.963 221.427 212.733 1.00 25.37 150 ILE A C 1
ATOM 5126 O O . ILE B 2 150 ? 115.453 221.705 211.696 1.00 35.83 150 ILE A O 1
ATOM 5131 N N . SER B 2 151 ? 117.195 220.983 212.788 1.00 27.63 151 SER A N 1
ATOM 5132 C CA . SER B 2 151 ? 118.022 220.939 211.617 1.00 28.82 151 SER A CA 1
ATOM 5133 C C . SER B 2 151 ? 117.841 219.666 210.811 1.00 23.46 151 SER A C 1
ATOM 5134 O O . SER B 2 151 ? 118.617 219.441 209.922 1.00 31.98 151 SER A O 1
ATOM 5137 N N . TYR B 2 152 ? 116.880 218.817 211.040 1.00 26.20 152 TYR A N 1
ATOM 5138 C CA . TYR B 2 152 ? 116.845 217.499 210.424 1.00 24.87 152 TYR A CA 1
ATOM 5139 C C . TYR B 2 152 ? 116.919 217.593 208.898 1.00 33.61 152 TYR A C 1
ATOM 5140 O O . TYR B 2 152 ? 117.583 216.732 208.289 1.00 34.31 152 TYR A O 1
ATOM 5149 N N . TRP B 2 153 ? 116.298 218.603 208.289 1.00 28.07 153 TRP A N 1
ATOM 5150 C CA . TRP B 2 153 ? 116.450 218.755 206.852 1.00 30.97 153 TRP A CA 1
ATOM 5151 C C . TRP B 2 153 ? 117.569 219.702 206.594 1.00 28.82 153 TRP A C 1
ATOM 5152 O O . TRP B 2 153 ? 117.259 220.798 206.219 1.00 31.52 153 TRP A O 1
ATOM 5163 N N . PHE B 2 154 ? 118.808 219.266 206.838 1.00 30.55 154 PHE A N 1
ATOM 5164 C CA . PHE B 2 154 ? 119.945 220.172 207.020 1.00 26.80 154 PHE A CA 1
ATOM 5165 C C . PHE B 2 154 ? 120.385 220.832 205.715 1.00 32.74 154 PHE A C 1
ATOM 5166 O O . PHE B 2 154 ? 121.069 221.854 205.741 1.00 36.89 154 PHE A O 1
ATOM 5174 N N . HIS B 2 155 ? 119.848 220.370 204.596 1.00 30.41 155 HIS A N 1
ATOM 5175 C CA . HIS B 2 155 ? 120.137 220.981 203.302 1.00 38.88 155 HIS A CA 1
ATOM 5176 C C . HIS B 2 155 ? 119.347 222.259 203.088 1.00 34.58 155 HIS A C 1
ATOM 5177 O O . HIS B 2 155 ? 119.714 223.030 202.179 1.00 55.50 155 HIS A O 1
ATOM 5184 N N . ARG B 2 156 ? 118.348 222.540 203.922 1.00 33.69 156 ARG A N 1
ATOM 5185 C CA . ARG B 2 156 ? 117.531 223.739 203.788 1.00 33.01 156 ARG A CA 1
ATOM 5186 C C . ARG B 2 156 ? 118.023 224.866 204.717 1.00 36.65 156 ARG A C 1
ATOM 5187 O O . ARG B 2 156 ? 118.487 224.638 205.818 1.00 41.58 156 ARG A O 1
ATOM 5195 N N . GLU B 2 157 ? 118.088 226.074 204.203 1.00 37.75 157 GLU A N 1
ATOM 5196 C CA . GLU B 2 157 ? 118.670 227.173 204.923 1.00 41.63 157 GLU A CA 1
ATOM 5197 C C . GLU B 2 157 ? 117.818 227.499 206.148 1.00 42.53 157 GLU A C 1
ATOM 5198 O O . GLU B 2 157 ? 118.340 227.824 207.216 1.00 37.11 157 GLU A O 1
ATOM 5204 N N . LYS B 2 158 ? 116.504 227.473 206.021 1.00 41.33 158 LYS A N 1
ATOM 5205 C CA . LYS B 2 158 ? 115.633 227.724 207.158 1.00 38.87 158 LYS A CA 1
ATOM 5206 C C . LYS B 2 158 ? 115.817 226.743 208.319 1.00 34.40 158 LYS A C 1
ATOM 5207 O O . LYS B 2 158 ? 115.729 227.115 209.466 1.00 38.81 158 LYS A O 1
ATOM 5213 N N . SER B 2 159 ? 116.027 225.496 208.011 1.00 30.38 159 SER A N 1
ATOM 5214 C CA . SER B 2 159 ? 116.329 224.500 208.989 1.00 32.20 159 SER A CA 1
ATOM 5215 C C . SER B 2 159 ? 117.600 224.823 209.765 1.00 29.05 159 SER A C 1
ATOM 5216 O O . SER B 2 159 ? 117.560 224.726 210.981 1.00 34.00 159 SER A O 1
ATOM 5219 N N . THR B 2 160 ? 118.660 225.234 209.082 1.00 25.13 160 THR A N 1
ATOM 5220 C CA . THR B 2 160 ? 119.906 225.490 209.737 1.00 31.38 160 THR A CA 1
ATOM 5221 C C . THR B 2 160 ? 119.878 226.824 210.482 1.00 29.50 160 THR A C 1
ATOM 5222 O O . THR B 2 160 ? 120.484 226.933 211.546 1.00 34.00 160 THR A O 1
ATOM 5226 N N . TYR B 2 161 ? 119.070 227.783 210.007 1.00 29.19 161 TYR A N 1
ATOM 5227 C CA . TYR B 2 161 ? 118.920 229.041 210.679 1.00 26.92 161 TYR A CA 1
ATOM 5228 C C . TYR B 2 161 ? 118.218 228.822 212.029 1.00 28.76 161 TYR A C 1
ATOM 5229 O O . TYR B 2 161 ? 118.655 229.368 213.038 1.00 28.75 161 TYR A O 1
ATOM 5238 N N . GLY B 2 162 ? 117.138 228.045 212.034 1.00 26.78 162 GLY A N 1
ATOM 5239 C CA . GLY B 2 162 ? 116.415 227.752 213.233 1.00 25.79 162 GLY A CA 1
ATOM 5240 C C . GLY B 2 162 ? 117.237 226.926 214.192 1.00 25.99 162 GLY A C 1
ATOM 5241 O O . GLY B 2 162 ? 117.012 227.053 215.403 1.00 34.59 162 GLY A O 1
ATOM 5242 N N . ALA B 2 163 ? 118.051 225.985 213.715 1.00 24.07 163 ALA A N 1
ATOM 5243 C CA . ALA B 2 163 ? 118.819 225.148 214.621 1.00 22.82 163 ALA A CA 1
ATOM 5244 C C . ALA B 2 163 ? 119.859 226.034 215.298 1.00 24.27 163 ALA A C 1
ATOM 5245 O O . ALA B 2 163 ? 119.985 226.034 216.490 1.00 25.49 163 ALA A O 1
ATOM 5247 N N . GLN B 2 164 ? 120.478 226.958 214.556 1.00 24.11 164 GLN A N 1
ATOM 5248 C CA . GLN B 2 164 ? 121.432 227.835 215.212 1.00 25.07 164 GLN A CA 1
ATOM 5249 C C . GLN B 2 164 ? 120.753 228.764 216.207 1.00 23.36 164 GLN A C 1
ATOM 5250 O O . GLN B 2 164 ? 121.253 228.970 217.289 1.00 27.91 164 GLN A O 1
ATOM 5256 N N . LYS B 2 165 ? 119.630 229.379 215.842 1.00 22.34 165 LYS A N 1
ATOM 5257 C CA . LYS B 2 165 ? 118.977 230.347 216.671 1.00 23.69 165 LYS A CA 1
ATOM 5258 C C . LYS B 2 165 ? 118.545 229.715 217.991 1.00 22.91 165 LYS A C 1
ATOM 5259 O O . LYS B 2 165 ? 118.719 230.329 219.006 1.00 29.25 165 LYS A O 1
ATOM 5265 N N . SER B 2 166 ? 117.962 228.520 217.965 1.00 24.11 166 SER A N 1
ATOM 5266 C CA . SER B 2 166 ? 117.652 227.788 219.167 1.00 26.79 166 SER A CA 1
ATOM 5267 C C . SER B 2 166 ? 118.889 227.475 219.996 1.00 27.63 166 SER A C 1
ATOM 5268 O O . SER B 2 166 ? 118.846 227.475 221.179 1.00 26.38 166 SER A O 1
ATOM 5271 N N A MET B 2 167 ? 119.927 226.967 219.373 0.50 25.84 167 MET A N 1
ATOM 5272 N N B MET B 2 167 ? 119.926 226.944 219.378 0.50 26.61 167 MET A N 1
ATOM 5273 C CA A MET B 2 167 ? 121.030 226.625 220.188 0.50 26.90 167 MET A CA 1
ATOM 5274 C CA B MET B 2 167 ? 121.045 226.628 220.188 0.50 28.34 167 MET A CA 1
ATOM 5275 C C A MET B 2 167 ? 121.633 227.884 220.856 0.50 25.87 167 MET A C 1
ATOM 5276 C C B MET B 2 167 ? 121.599 227.897 220.874 0.50 26.63 167 MET A C 1
ATOM 5277 O O A MET B 2 167 ? 121.851 227.838 222.044 0.50 27.68 167 MET A O 1
ATOM 5278 O O B MET B 2 167 ? 121.757 227.865 222.075 0.50 28.32 167 MET A O 1
ATOM 5287 N N . LEU B 2 168 ? 121.713 229.027 220.183 1.00 22.73 168 LEU A N 1
ATOM 5288 C CA . LEU B 2 168 ? 122.346 230.159 220.769 1.00 22.08 168 LEU A CA 1
ATOM 5289 C C . LEU B 2 168 ? 121.473 230.720 221.823 1.00 21.01 168 LEU A C 1
ATOM 5290 O O . LEU B 2 168 ? 122.024 230.975 222.876 1.00 23.05 168 LEU A O 1
ATOM 5295 N N . ILE B 2 169 ? 120.151 230.856 221.623 1.00 23.81 169 ILE A N 1
ATOM 5296 C CA . ILE B 2 169 ? 119.367 231.493 222.668 1.00 23.12 169 ILE A CA 1
ATOM 5297 C C . ILE B 2 169 ? 119.232 230.618 223.895 1.00 24.46 169 ILE A C 1
ATOM 5298 O O . ILE B 2 169 ? 119.413 231.107 224.999 1.00 23.52 169 ILE A O 1
ATOM 5303 N N . THR B 2 170 ? 119.074 229.301 223.694 1.00 25.47 170 THR A N 1
ATOM 5304 C CA . THR B 2 170 ? 118.849 228.421 224.802 1.00 26.95 170 THR A CA 1
ATOM 5305 C C . THR B 2 170 ? 120.153 228.131 225.505 1.00 30.83 170 THR A C 1
ATOM 5306 O O . THR B 2 170 ? 120.132 227.909 226.751 1.00 30.65 170 THR A O 1
ATOM 5310 N N . VAL B 2 171 ? 121.252 228.031 224.765 1.00 27.99 171 VAL A N 1
ATOM 5311 C CA . VAL B 2 171 ? 122.484 227.769 225.516 1.00 30.75 171 VAL A CA 1
ATOM 5312 C C . VAL B 2 171 ? 122.916 229.068 226.212 1.00 24.65 171 VAL A C 1
ATOM 5313 O O . VAL B 2 171 ? 123.517 229.074 227.277 1.00 27.74 171 VAL A O 1
ATOM 5317 N N . PHE B 2 172 ? 122.632 230.214 225.638 1.00 25.68 172 PHE A N 1
ATOM 5318 C CA . PHE B 2 172 ? 122.956 231.393 226.406 1.00 27.12 172 PHE A CA 1
ATOM 5319 C C . PHE B 2 172 ? 122.263 231.366 227.760 1.00 30.27 172 PHE A C 1
ATOM 5320 O O . PHE B 2 172 ? 122.862 231.652 228.804 1.00 24.36 172 PHE A O 1
ATOM 5328 N N . GLY B 2 173 ? 120.971 231.020 227.720 1.00 25.24 173 GLY A N 1
ATOM 5329 C CA . GLY B 2 173 ? 120.291 230.915 228.955 1.00 27.37 173 GLY A CA 1
ATOM 5330 C C . GLY B 2 173 ? 120.829 229.821 229.865 1.00 22.53 173 GLY A C 1
ATOM 5331 O O . GLY B 2 173 ? 120.926 230.074 231.054 1.00 21.74 173 GLY A O 1
ATOM 5332 N N . GLY B 2 174 ? 121.162 228.664 229.302 1.00 23.84 174 GLY A N 1
ATOM 5333 C CA . GLY B 2 174 ? 121.755 227.568 230.051 1.00 29.90 174 GLY A CA 1
ATOM 5334 C C . GLY B 2 174 ? 123.112 227.954 230.662 1.00 28.91 174 GLY A C 1
ATOM 5335 O O . GLY B 2 174 ? 123.295 227.816 231.842 1.00 25.47 174 GLY A O 1
ATOM 5336 N N . PHE B 2 175 ? 123.973 228.659 229.952 1.00 28.58 175 PHE A N 1
ATOM 5337 C CA . PHE B 2 175 ? 125.213 229.092 230.587 1.00 30.32 175 PHE A CA 1
ATOM 5338 C C . PHE B 2 175 ? 124.937 230.046 231.724 1.00 29.94 175 PHE A C 1
ATOM 5339 O O . PHE B 2 175 ? 125.537 229.896 232.770 1.00 33.34 175 PHE A O 1
ATOM 5347 N N . ALA B 2 176 ? 123.959 230.929 231.599 1.00 25.90 176 ALA A N 1
ATOM 5348 C CA . ALA B 2 176 ? 123.717 231.829 232.708 1.00 26.47 176 ALA A CA 1
ATOM 5349 C C . ALA B 2 176 ? 123.183 231.077 233.919 1.00 29.59 176 ALA A C 1
ATOM 5350 O O . ALA B 2 176 ? 123.523 231.355 235.056 1.00 41.89 176 ALA A O 1
ATOM 5352 N N . MET B 2 177 ? 122.313 230.141 233.666 1.00 23.77 177 MET A N 1
ATOM 5353 C CA . MET B 2 177 ? 121.759 229.314 234.685 1.00 28.43 177 MET A CA 1
ATOM 5354 C C . MET B 2 177 ? 122.846 228.556 235.436 1.00 27.83 177 MET A C 1
ATOM 5355 O O . MET B 2 177 ? 122.812 228.496 236.632 1.00 37.21 177 MET A O 1
ATOM 5360 N N . LEU B 2 178 ? 123.835 228.026 234.770 1.00 28.72 178 LEU A N 1
ATOM 5361 C CA . LEU B 2 178 ? 124.934 227.405 235.469 1.00 27.93 178 LEU A CA 1
ATOM 5362 C C . LEU B 2 178 ? 125.604 228.372 236.434 1.00 29.77 178 LEU A C 1
ATOM 5363 O O . LEU B 2 178 ? 126.106 227.955 237.456 1.00 31.87 178 LEU A O 1
ATOM 5368 N N . GLY B 2 179 ? 125.681 229.656 236.098 1.00 30.49 179 GLY A N 1
ATOM 5369 C CA . GLY B 2 179 ? 126.247 230.604 237.015 1.00 26.08 179 GLY A CA 1
ATOM 5370 C C . GLY B 2 179 ? 125.348 230.761 238.252 1.00 31.14 179 GLY A C 1
ATOM 5371 O O . GLY B 2 179 ? 125.869 230.895 239.342 1.00 38.47 179 GLY A O 1
ATOM 5372 N N . GLY B 2 180 ? 124.020 230.805 238.041 1.00 28.37 180 GLY A N 1
ATOM 5373 C CA . GLY B 2 180 ? 122.989 230.793 239.060 1.00 23.60 180 GLY A CA 1
ATOM 5374 C C . GLY B 2 180 ? 123.084 229.609 239.990 1.00 25.97 180 GLY A C 1
ATOM 5375 O O . GLY B 2 180 ? 123.097 229.805 241.172 1.00 25.89 180 GLY A O 1
ATOM 5376 N N . PHE B 2 181 ? 123.265 228.407 239.436 1.00 30.14 181 PHE A N 1
ATOM 5377 C CA . PHE B 2 181 ? 123.331 227.170 240.196 1.00 31.07 181 PHE A CA 1
ATOM 5378 C C . PHE B 2 181 ? 124.625 227.177 241.005 1.00 32.46 181 PHE A C 1
ATOM 5379 O O . PHE B 2 181 ? 124.578 226.827 242.195 1.00 26.65 181 PHE A O 1
ATOM 5387 N N . SER B 2 182 ? 125.712 227.724 240.449 1.00 35.84 182 SER A N 1
ATOM 5388 C CA . SER B 2 182 ? 126.970 227.841 241.196 1.00 33.46 182 SER A CA 1
ATOM 5389 C C . SER B 2 182 ? 126.816 228.819 242.347 1.00 31.89 182 SER A C 1
ATOM 5390 O O . SER B 2 182 ? 127.368 228.554 243.372 1.00 32.50 182 SER A O 1
ATOM 5393 N N . LEU B 2 183 ? 125.972 229.873 242.252 1.00 33.45 183 LEU A N 1
ATOM 5394 C CA . LEU B 2 183 ? 125.772 230.795 243.360 1.00 32.61 183 LEU A CA 1
ATOM 5395 C C . LEU B 2 183 ? 124.959 230.113 244.464 1.00 28.61 183 LEU A C 1
ATOM 5396 O O . LEU B 2 183 ? 125.084 230.420 245.627 1.00 27.70 183 LEU A O 1
ATOM 5401 N N . LEU B 2 184 ? 124.061 229.226 244.125 1.00 26.98 184 LEU A N 1
ATOM 5402 C CA . LEU B 2 184 ? 123.325 228.525 245.161 1.00 32.12 184 LEU A CA 1
ATOM 5403 C C . LEU B 2 184 ? 124.309 227.648 245.936 1.00 30.35 184 LEU A C 1
ATOM 5404 O O . LEU B 2 184 ? 124.125 227.413 247.101 1.00 39.33 184 LEU A O 1
ATOM 5409 N N . TYR B 2 185 ? 125.234 226.995 245.259 1.00 30.92 185 TYR A N 1
ATOM 5410 C CA . TYR B 2 185 ? 126.204 226.183 245.944 1.00 29.92 185 TYR A CA 1
ATOM 5411 C C . TYR B 2 185 ? 127.046 227.024 246.882 1.00 27.29 185 TYR A C 1
ATOM 5412 O O . TYR B 2 185 ? 127.479 226.573 247.909 1.00 34.64 185 TYR A O 1
ATOM 5421 N N . VAL B 2 186 ? 127.447 228.212 246.432 1.00 33.70 186 VAL A N 1
ATOM 5422 C CA . VAL B 2 186 ? 128.240 229.112 247.235 1.00 29.76 186 VAL A CA 1
ATOM 5423 C C . VAL B 2 186 ? 127.446 229.562 248.468 1.00 34.91 186 VAL A C 1
ATOM 5424 O O . VAL B 2 186 ? 128.025 229.743 249.521 1.00 42.78 186 VAL A O 1
ATOM 5428 N N . MET B 2 187 ? 126.104 229.622 248.386 1.00 43.49 187 MET A N 1
ATOM 5429 C CA . MET B 2 187 ? 125.288 229.963 249.541 1.00 36.11 187 MET A CA 1
ATOM 5430 C C . MET B 2 187 ? 125.076 228.768 250.469 1.00 38.04 187 MET A C 1
ATOM 5431 O O . MET B 2 187 ? 125.007 228.905 251.693 1.00 43.37 187 MET A O 1
ATOM 5436 N N . THR B 2 188 ? 125.006 227.550 249.962 1.00 40.68 188 THR A N 1
ATOM 5437 C CA . THR B 2 188 ? 124.400 226.469 250.760 1.00 33.57 188 THR A CA 1
ATOM 5438 C C . THR B 2 188 ? 125.343 225.306 250.907 1.00 29.43 188 THR A C 1
ATOM 5439 O O . THR B 2 188 ? 125.139 224.486 251.782 1.00 40.91 188 THR A O 1
ATOM 5443 N N . GLY B 2 189 ? 126.309 225.202 250.025 1.00 26.89 189 GLY A N 1
ATOM 5444 C CA . GLY B 2 189 ? 127.192 224.074 250.080 1.00 31.60 189 GLY A CA 1
ATOM 5445 C C . GLY B 2 189 ? 126.703 222.827 249.365 1.00 38.48 189 GLY A C 1
ATOM 5446 O O . GLY B 2 189 ? 127.440 221.849 249.356 1.00 50.51 189 GLY A O 1
ATOM 5447 N N . THR B 2 190 ? 125.604 222.910 248.635 1.00 35.62 190 THR A N 1
ATOM 5448 C CA . THR B 2 190 ? 125.078 221.710 24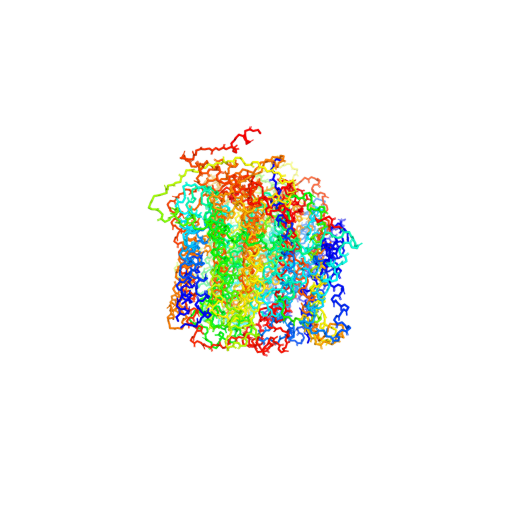8.025 1.00 36.61 190 THR A CA 1
ATOM 5449 C C . THR B 2 190 ? 124.489 222.036 246.683 1.00 29.29 190 THR A C 1
ATOM 5450 O O . THR B 2 190 ? 123.955 223.099 246.490 1.00 35.65 190 THR A O 1
ATOM 5454 N N . PHE B 2 191 ? 124.634 221.127 245.764 1.00 24.34 191 PHE A N 1
ATOM 5455 C CA . PHE B 2 191 ? 123.842 221.203 244.582 1.00 28.47 191 PHE A CA 1
ATOM 5456 C C . PHE B 2 191 ? 122.533 220.376 244.687 1.00 24.74 191 PHE A C 1
ATOM 5457 O O . PHE B 2 191 ? 121.772 220.250 243.720 1.00 28.52 191 PHE A O 1
ATOM 5465 N N . SER B 2 192 ? 122.297 219.733 245.778 1.00 24.88 192 SER A N 1
ATOM 5466 C CA . SER B 2 192 ? 121.006 219.100 245.944 1.00 26.79 192 SER A CA 1
ATOM 5467 C C . SER B 2 192 ? 119.874 220.093 246.131 1.00 26.17 192 SER A C 1
ATOM 5468 O O . SER B 2 192 ? 119.901 220.938 247.025 1.00 34.72 192 SER A O 1
ATOM 5471 N N . ILE B 2 193 ? 118.843 219.968 245.336 1.00 29.72 193 ILE A N 1
ATOM 5472 C CA . ILE B 2 193 ? 117.721 220.861 245.446 1.00 32.84 193 ILE A CA 1
ATOM 5473 C C . ILE B 2 193 ? 117.034 220.603 246.787 1.00 36.05 193 ILE A C 1
ATOM 5474 O O . ILE B 2 193 ? 116.648 221.577 247.418 1.00 31.49 193 ILE A O 1
ATOM 5479 N N . ARG B 2 194 ? 116.736 219.340 247.138 1.00 31.66 194 ARG A N 1
ATOM 5480 C CA . ARG B 2 194 ? 116.075 219.104 248.410 1.00 35.31 194 ARG A CA 1
ATOM 5481 C C . ARG B 2 194 ? 116.896 219.666 249.555 1.00 36.12 194 ARG A C 1
ATOM 5482 O O . ARG B 2 194 ? 116.337 220.177 250.478 1.00 67.50 194 ARG A O 1
ATOM 5490 N N . GLY B 2 195 ? 118.214 219.617 249.494 1.00 39.53 195 GLY A N 1
ATOM 5491 C CA . GLY B 2 195 ? 119.048 220.234 250.511 1.00 39.54 195 GLY A CA 1
ATOM 5492 C C . GLY B 2 195 ? 119.156 221.751 250.463 1.00 32.49 195 GLY A C 1
ATOM 5493 O O . GLY B 2 195 ? 119.370 222.316 251.463 1.00 41.76 195 GLY A O 1
ATOM 5494 N N . ILE B 2 196 ? 119.137 222.365 249.316 1.00 32.18 196 ILE A N 1
ATOM 5495 C CA . ILE B 2 196 ? 118.980 223.783 249.174 1.00 31.83 196 ILE A CA 1
ATOM 5496 C C . ILE B 2 196 ? 117.662 224.216 249.781 1.00 36.47 196 ILE A C 1
ATOM 5497 O O . ILE B 2 196 ? 117.669 225.227 250.430 1.00 40.10 196 ILE A O 1
ATOM 5502 N N . ILE B 2 197 ? 116.547 223.540 249.565 1.00 40.61 197 ILE A N 1
ATOM 5503 C CA . ILE B 2 197 ? 115.271 223.925 250.195 1.00 41.79 197 ILE A CA 1
ATOM 5504 C C . ILE B 2 197 ? 115.353 223.811 251.718 1.00 48.45 197 ILE A C 1
ATOM 5505 O O . ILE B 2 197 ? 114.794 224.657 252.416 1.00 63.63 197 ILE A O 1
ATOM 5510 N N . GLU B 2 198 ? 116.123 222.881 252.267 1.00 48.29 198 GLU A N 1
ATOM 5511 C CA . GLU B 2 198 ? 116.316 222.868 253.721 1.00 55.55 198 GLU A CA 1
ATOM 5512 C C . GLU B 2 198 ? 117.087 224.078 254.237 1.00 49.23 198 GLU A C 1
ATOM 5513 O O . GLU B 2 198 ? 116.921 224.475 255.389 1.00 70.32 198 GLU A O 1
ATOM 5519 N N . ASN B 2 199 ? 117.989 224.608 253.424 1.00 50.48 199 ASN A N 1
ATOM 5520 C CA . ASN B 2 199 ? 118.844 225.691 253.839 1.00 50.46 199 ASN A CA 1
ATOM 5521 C C . ASN B 2 199 ? 118.342 226.950 253.192 1.00 44.54 199 ASN A C 1
ATOM 5522 O O . ASN B 2 199 ? 119.121 227.862 252.982 1.00 54.53 199 ASN A O 1
ATOM 5527 N N . VAL B 2 200 ? 117.044 227.027 252.942 1.00 36.50 200 VAL A N 1
ATOM 5528 C CA . VAL B 2 200 ? 116.549 228.172 252.204 1.00 44.18 200 VAL A CA 1
ATOM 5529 C C . VAL B 2 200 ? 116.851 229.491 252.940 1.00 40.02 200 VAL A C 1
ATOM 5530 O O . VAL B 2 200 ? 117.055 230.492 252.273 1.00 57.46 200 VAL A O 1
ATOM 5534 N N . ASP B 2 201 ? 117.019 229.524 254.244 1.00 51.07 201 ASP A N 1
ATOM 5535 C CA . ASP B 2 201 ? 117.371 230.783 254.911 1.00 59.08 201 ASP A CA 1
ATOM 5536 C C . ASP B 2 201 ? 118.764 231.286 254.537 1.00 51.18 201 ASP A C 1
ATOM 5537 O O . ASP B 2 201 ? 119.061 232.476 254.539 1.00 65.49 201 ASP A O 1
ATOM 5542 N N . LEU B 2 202 ? 119.675 230.384 254.265 1.00 53.11 202 LEU A N 1
ATOM 5543 C CA . LEU B 2 202 ? 120.977 230.811 253.806 1.00 46.18 202 LEU A CA 1
ATOM 5544 C C . LEU B 2 202 ? 120.909 231.332 252.404 1.00 38.08 202 LEU A C 1
ATOM 5545 O O . LEU B 2 202 ? 121.952 231.659 251.904 1.00 78.05 202 LEU A O 1
ATOM 5550 N N . VAL B 2 203 ? 119.790 231.201 251.725 1.00 43.00 203 VAL A N 1
ATOM 5551 C CA . VAL B 2 203 ? 119.641 231.709 250.377 1.00 43.00 203 VAL A CA 1
ATOM 5552 C C . VAL B 2 203 ? 119.055 233.092 250.447 1.00 38.53 203 VAL A C 1
ATOM 5553 O O . VAL B 2 203 ? 119.516 233.983 249.786 1.00 52.23 203 VAL A O 1
ATOM 5557 N N . THR B 2 204 ? 118.008 233.265 251.209 1.00 42.96 204 THR A N 1
ATOM 5558 C CA . THR B 2 204 ? 117.242 234.483 251.176 1.00 45.88 204 THR A CA 1
ATOM 5559 C C . THR B 2 204 ? 117.935 235.590 251.959 1.00 42.58 204 THR A C 1
ATOM 5560 O O . THR B 2 204 ? 117.676 236.760 251.687 1.00 71.72 204 THR A O 1
ATOM 5564 N N . SER B 2 205 ? 118.839 235.239 252.870 1.00 53.89 205 SER A N 1
ATOM 5565 C CA . SER B 2 205 ? 119.700 236.184 253.588 1.00 58.24 205 SER A CA 1
ATOM 5566 C C . SER B 2 205 ? 120.899 236.717 252.780 1.00 53.15 205 SER A C 1
ATOM 5567 O O . SER B 2 205 ? 121.640 237.565 253.257 1.00 79.17 205 SER A O 1
ATOM 5570 N N . SER B 2 206 ? 121.204 236.079 251.657 1.00 45.30 206 SER A N 1
ATOM 5571 C CA . SER B 2 206 ? 122.447 236.288 250.970 1.00 40.53 206 SER A CA 1
ATOM 5572 C C . SER B 2 206 ? 122.385 237.478 249.992 1.00 37.94 206 SER A C 1
ATOM 5573 O O . SER B 2 206 ? 121.343 237.838 249.464 1.00 44.79 206 SER A O 1
ATOM 5576 N N . GLU B 2 207 ? 123.528 238.126 249.814 1.00 45.09 207 GLU A N 1
ATOM 5577 C CA . GLU B 2 207 ? 123.666 239.211 248.875 1.00 58.80 207 GLU A CA 1
ATOM 5578 C C . GLU B 2 207 ? 123.647 238.681 247.456 1.00 46.01 207 GLU A C 1
ATOM 5579 O O . GLU B 2 207 ? 123.364 239.410 246.512 1.00 55.52 207 GLU A O 1
ATOM 5585 N N . LEU B 2 208 ? 123.844 237.370 247.348 1.00 44.23 208 LEU A N 1
ATOM 5586 C CA . LEU B 2 208 ? 123.803 236.714 246.056 1.00 39.23 208 LEU A CA 1
ATOM 5587 C C . LEU B 2 208 ? 122.416 236.215 245.727 1.00 31.74 208 LEU A C 1
ATOM 5588 O O . LEU B 2 208 ? 122.296 235.525 244.723 1.00 36.13 208 LEU A O 1
ATOM 5593 N N . PHE B 2 209 ? 121.393 236.551 246.534 1.00 34.23 209 PHE A N 1
ATOM 5594 C CA . PHE B 2 209 ? 120.043 236.062 246.273 1.00 31.74 209 PHE A CA 1
ATOM 5595 C C . PHE B 2 209 ? 119.516 236.588 244.940 1.00 34.22 209 PHE A C 1
ATOM 5596 O O . PHE B 2 209 ? 119.284 235.811 244.012 1.00 35.41 209 PHE A O 1
ATOM 5604 N N . LEU B 2 210 ? 119.511 237.881 244.707 1.00 35.53 210 LEU A N 1
ATOM 5605 C CA . LEU B 2 210 ? 118.900 238.289 243.464 1.00 37.21 210 LEU A CA 1
ATOM 5606 C C . LEU B 2 210 ? 119.753 237.932 242.259 1.00 32.53 210 LEU A C 1
ATOM 5607 O O . LEU B 2 210 ? 119.264 237.582 241.156 1.00 30.75 210 LEU A O 1
ATOM 5612 N N . PRO B 2 211 ? 121.055 238.145 242.279 1.00 32.99 211 PRO A N 1
ATOM 5613 C CA . PRO B 2 211 ? 121.758 237.641 241.100 1.00 35.89 211 PRO A CA 1
ATOM 5614 C C . PRO B 2 211 ? 121.428 236.162 240.856 1.00 29.05 211 PRO A C 1
ATOM 5615 O O . PRO B 2 211 ? 121.344 235.775 239.747 1.00 29.11 211 PRO A O 1
ATOM 5619 N N . ALA B 2 212 ? 121.419 235.292 241.874 1.00 27.80 212 ALA A N 1
ATOM 5620 C CA . ALA B 2 212 ? 121.122 233.895 241.633 1.00 27.90 212 ALA A CA 1
ATOM 5621 C C . ALA B 2 212 ? 119.747 233.744 241.012 1.00 27.36 212 ALA A C 1
ATOM 5622 O O . ALA B 2 212 ? 119.647 233.062 240.016 1.00 28.21 212 ALA A O 1
ATOM 5624 N N . MET B 2 213 ? 118.728 234.472 241.464 1.00 28.50 213 MET A N 1
ATOM 5625 C CA . MET B 2 213 ? 117.397 234.393 240.852 1.00 28.16 213 MET A CA 1
ATOM 5626 C C . MET B 2 213 ? 117.413 234.808 239.383 1.00 30.19 213 MET A C 1
ATOM 5627 O O . MET B 2 213 ? 116.912 234.124 238.556 1.00 35.15 213 MET A O 1
ATOM 5632 N N . ILE B 2 214 ? 118.066 235.905 239.009 1.00 32.01 214 ILE A N 1
ATOM 5633 C CA . ILE B 2 214 ? 118.017 236.353 237.656 1.00 29.25 214 ILE A CA 1
ATOM 5634 C C . ILE B 2 214 ? 118.684 235.318 236.763 1.00 26.04 214 ILE A C 1
ATOM 5635 O O . ILE B 2 214 ? 118.329 235.105 235.604 1.00 29.11 214 ILE A O 1
ATOM 5640 N N . LEU B 2 215 ? 119.819 234.819 237.182 1.00 26.55 215 LEU A N 1
ATOM 5641 C CA . LEU B 2 215 ? 120.551 233.918 236.330 1.00 28.76 215 LEU A CA 1
ATOM 5642 C C . LEU B 2 215 ? 119.730 232.656 236.128 1.00 28.83 215 LEU A C 1
ATOM 5643 O O . LEU B 2 215 ? 119.631 232.175 235.007 1.00 31.68 215 LEU A O 1
ATOM 5648 N N . VAL B 2 216 ? 119.141 232.135 237.184 1.00 23.24 216 VAL A N 1
ATOM 5649 C CA . VAL B 2 216 ? 118.260 231.012 237.026 1.00 27.28 216 VAL A CA 1
ATOM 5650 C C . VAL B 2 216 ? 117.096 231.337 236.083 1.00 30.55 216 VAL A C 1
ATOM 5651 O O . VAL B 2 216 ? 116.767 230.486 235.273 1.00 32.00 216 VAL A O 1
ATOM 5655 N N . LEU B 2 217 ? 116.432 232.510 236.190 1.00 26.79 217 LEU A N 1
ATOM 5656 C CA . LEU B 2 217 ? 115.314 232.768 235.323 1.00 25.02 217 LEU A CA 1
ATOM 5657 C C . LEU B 2 217 ? 115.777 233.007 233.900 1.00 28.79 217 LEU A C 1
ATOM 5658 O O . LEU B 2 217 ? 115.006 232.769 232.990 1.00 34.35 217 LEU A O 1
ATOM 5663 N N . LEU B 2 218 ? 117.010 233.438 233.686 1.00 26.42 218 LEU A N 1
ATOM 5664 C CA . LEU B 2 218 ? 117.458 233.503 232.334 1.00 27.54 218 LEU A CA 1
ATOM 5665 C C . LEU B 2 218 ? 117.426 232.145 231.694 1.00 30.86 218 LEU A C 1
ATOM 5666 O O . LEU B 2 218 ? 117.110 232.068 230.488 1.00 31.38 218 LEU A O 1
ATOM 5671 N N . GLY B 2 219 ? 117.805 231.122 232.423 1.00 26.96 219 GLY A N 1
ATOM 5672 C CA . GLY B 2 219 ? 117.717 229.809 231.820 1.00 31.06 219 GLY A CA 1
ATOM 5673 C C . GLY B 2 219 ? 116.258 229.409 231.639 1.00 29.48 219 GLY A C 1
ATOM 5674 O O . GLY B 2 219 ? 115.865 228.933 230.581 1.00 27.98 219 GLY A O 1
ATOM 5675 N N . ALA B 2 220 ? 115.457 229.547 232.648 1.00 20.91 220 ALA A N 1
ATOM 5676 C CA . ALA B 2 220 ? 114.061 229.173 232.474 1.00 25.50 220 ALA A CA 1
ATOM 5677 C C . ALA B 2 220 ? 113.380 229.933 231.359 1.00 24.93 220 ALA A C 1
ATOM 5678 O O . ALA B 2 220 ? 112.597 229.357 230.669 1.00 31.81 220 ALA A O 1
ATOM 5680 N N . PHE B 2 221 ? 113.615 231.227 231.180 1.00 26.64 221 PHE A N 1
ATOM 5681 C CA . PHE B 2 221 ? 112.824 232.024 230.271 1.00 24.82 221 PHE A CA 1
ATOM 5682 C C . PHE B 2 221 ? 113.305 231.821 228.836 1.00 24.99 221 PHE A C 1
ATOM 5683 O O . PHE B 2 221 ? 112.595 232.073 227.883 1.00 29.19 221 PHE A O 1
ATOM 5691 N N . THR B 2 222 ? 114.554 231.414 228.630 1.00 22.58 222 THR A N 1
ATOM 5692 C CA . THR B 2 222 ? 114.976 231.059 227.281 1.00 25.58 222 THR A CA 1
ATOM 5693 C C . THR B 2 222 ? 114.368 229.727 226.867 1.00 24.16 222 THR A C 1
ATOM 5694 O O . THR B 2 222 ? 113.837 229.595 225.767 1.00 36.52 222 THR A O 1
ATOM 5698 N N . LYS B 2 223 ? 114.360 228.763 227.714 1.00 25.00 223 LYS A N 1
ATOM 5699 C CA . LYS B 2 223 ? 113.929 227.461 227.298 1.00 35.30 223 LYS A CA 1
ATOM 5700 C C . LYS B 2 223 ? 112.411 227.421 227.145 1.00 26.77 223 LYS A C 1
ATOM 5701 O O . LYS B 2 223 ? 111.953 226.844 226.223 1.00 32.63 223 LYS A O 1
ATOM 5707 N N . SER B 2 224 ? 111.675 228.087 227.994 1.00 29.67 224 SER A N 1
ATOM 5708 C CA . SER B 2 224 ? 110.229 228.245 227.904 1.00 33.21 224 SER A CA 1
ATOM 5709 C C . SER B 2 224 ? 109.743 229.408 227.054 1.00 29.39 224 SER A C 1
ATOM 5710 O O . SER B 2 224 ? 108.649 229.854 227.279 1.00 39.17 224 SER A O 1
ATOM 5713 N N . ALA B 2 225 ? 110.598 229.980 226.226 1.00 32.08 225 ALA A N 1
ATOM 5714 C CA . ALA B 2 225 ? 110.311 231.026 225.290 1.00 29.04 225 ALA A CA 1
ATOM 5715 C C . ALA B 2 225 ? 109.453 232.161 225.836 1.00 33.11 225 ALA A C 1
ATOM 5716 O O . ALA B 2 225 ? 108.477 232.514 225.234 1.00 43.92 225 ALA A O 1
ATOM 5718 N N . GLN B 2 226 ? 109.760 232.680 226.999 1.00 25.70 226 GLN A N 1
ATOM 5719 C CA . GLN B 2 226 ? 109.214 233.936 227.472 1.00 29.12 226 GLN A CA 1
ATOM 5720 C C . GLN B 2 226 ? 109.823 235.127 226.765 1.00 32.04 226 GLN A C 1
ATOM 5721 O O . GLN B 2 226 ? 110.888 235.023 226.231 1.00 47.10 226 GLN A O 1
ATOM 5727 N N . PHE B 2 227 ? 109.029 236.154 226.490 1.00 37.64 227 PHE A N 1
ATOM 5728 C CA . PHE B 2 227 ? 109.503 237.387 225.883 1.00 38.08 227 PHE A CA 1
ATOM 5729 C C . PHE B 2 227 ? 110.754 237.913 226.568 1.00 32.74 227 PHE A C 1
ATOM 5730 O O . PHE B 2 227 ? 110.812 237.914 227.771 1.00 43.83 227 PHE A O 1
ATOM 5738 N N . PRO B 2 228 ? 111.819 238.406 225.927 1.00 35.90 228 PRO A N 1
ATOM 5739 C CA . PRO B 2 228 ? 111.976 238.477 224.488 1.00 33.94 228 PRO A CA 1
ATOM 5740 C C . PRO B 2 228 ? 112.715 237.315 223.836 1.00 32.98 228 PRO A C 1
ATOM 5741 O O . PRO B 2 228 ? 112.979 237.355 222.652 1.00 33.07 228 PRO A O 1
ATOM 5745 N N . PHE B 2 229 ? 112.843 236.201 224.528 1.00 34.11 229 PHE A N 1
ATOM 5746 C CA . PHE B 2 229 ? 113.586 235.079 224.009 1.00 32.20 229 PHE A CA 1
ATOM 5747 C C . PHE B 2 229 ? 112.700 234.150 223.234 1.00 27.97 229 PHE A C 1
ATOM 5748 O O . PHE B 2 229 ? 113.165 233.138 222.808 1.00 47.09 229 PHE A O 1
ATOM 5756 N N . HIS B 2 230 ? 111.459 234.487 223.002 1.00 29.88 230 HIS A N 1
ATOM 5757 C CA . HIS B 2 230 ? 110.547 233.582 222.337 1.00 27.91 230 HIS A CA 1
ATOM 5758 C C . HIS B 2 230 ? 110.835 233.486 220.861 1.00 30.29 230 HIS A C 1
ATOM 5759 O O . HIS B 2 230 ? 110.200 232.658 220.232 1.00 42.34 230 HIS A O 1
ATOM 5766 N N . ILE B 2 231 ? 111.684 234.347 220.270 1.00 33.33 231 ILE A N 1
ATOM 5767 C CA . ILE B 2 231 ? 111.828 234.390 218.809 1.00 31.29 231 ILE A CA 1
ATOM 5768 C C . ILE B 2 231 ? 112.372 233.095 218.257 1.00 29.09 231 ILE A C 1
ATOM 5769 O O . ILE B 2 231 ? 112.302 232.893 217.029 1.00 35.77 231 ILE A O 1
ATOM 5774 N N . TRP B 2 232 ? 112.978 232.241 219.095 1.00 27.88 232 TRP A N 1
ATOM 5775 C CA . TRP B 2 232 ? 113.499 230.993 218.521 1.00 30.42 232 TRP A CA 1
ATOM 5776 C C . TRP B 2 232 ? 112.362 230.018 218.189 1.00 30.82 232 TRP A C 1
ATOM 5777 O O . TRP B 2 232 ? 112.465 229.266 217.246 1.00 34.94 232 TRP A O 1
ATOM 5788 N N . LEU B 2 233 ? 111.266 230.077 218.910 1.00 27.91 233 LEU A N 1
ATOM 5789 C CA . LEU B 2 233 ? 110.203 229.095 218.791 1.00 31.43 233 LEU A CA 1
ATOM 5790 C C . LEU B 2 233 ? 109.504 229.166 217.454 1.00 28.15 233 LEU A C 1
ATOM 5791 O O . LEU B 2 233 ? 109.337 228.164 216.778 1.00 28.94 233 LEU A O 1
ATOM 5796 N N . PRO B 2 234 ? 109.089 230.318 216.910 1.00 38.65 234 PRO A N 1
ATOM 5797 C CA . PRO B 2 234 ? 108.551 230.314 215.548 1.00 36.65 234 PRO A CA 1
ATOM 5798 C C . PRO B 2 234 ? 109.532 229.790 214.510 1.00 32.12 234 PRO A C 1
ATOM 5799 O O . PRO B 2 234 ? 109.118 229.394 213.451 1.00 52.90 234 PRO A O 1
ATOM 5803 N N . ASP B 2 235 ? 110.828 229.964 214.679 1.00 40.15 235 ASP A N 1
ATOM 5804 C CA . ASP B 2 235 ? 111.790 229.538 213.654 1.00 42.29 235 ASP A CA 1
ATOM 5805 C C . ASP B 2 235 ? 112.144 228.046 213.793 1.00 33.40 235 ASP A C 1
ATOM 5806 O O . ASP B 2 235 ? 112.649 227.474 212.909 1.00 41.82 235 ASP A O 1
ATOM 5811 N N . ALA B 2 236 ? 111.835 227.413 214.885 1.00 31.05 236 ALA A N 1
ATOM 5812 C CA . ALA B 2 236 ? 111.927 225.982 215.076 1.00 33.71 236 ALA A CA 1
ATOM 5813 C C . ALA B 2 236 ? 110.883 225.168 214.288 1.00 37.19 236 ALA A C 1
ATOM 5814 O O . ALA B 2 236 ? 110.888 223.941 214.320 1.00 40.54 236 ALA A O 1
ATOM 5816 N N . MET B 2 237 ? 109.923 225.801 213.627 1.00 38.52 237 MET A N 1
ATOM 5817 C CA . MET B 2 237 ? 108.850 225.089 212.935 1.00 38.87 237 MET A CA 1
ATOM 5818 C C . MET B 2 237 ? 109.318 224.405 211.621 1.00 40.93 237 MET A C 1
ATOM 5819 O O . MET B 2 237 ? 108.696 223.510 211.081 1.00 58.41 237 MET A O 1
ATOM 5824 N N . GLU B 2 238 ? 110.544 224.689 211.185 1.00 43.24 238 GLU A N 1
ATOM 5825 C CA . GLU B 2 238 ? 111.208 223.983 210.099 1.00 51.52 238 GLU A CA 1
ATOM 5826 C C . GLU B 2 238 ? 111.385 222.491 210.392 1.00 34.93 238 GLU A C 1
ATOM 5827 O O . GLU B 2 238 ? 111.616 221.717 209.501 1.00 48.41 238 GLU A O 1
ATOM 5833 N N . ALA B 2 239 ? 111.322 222.110 211.635 1.00 34.83 239 ALA A N 1
ATOM 5834 C CA . ALA B 2 239 ? 111.349 220.720 212.017 1.00 40.57 239 ALA A CA 1
ATOM 5835 C C . ALA B 2 239 ? 110.229 219.928 211.351 1.00 36.61 239 ALA A C 1
ATOM 5836 O O . ALA B 2 239 ? 109.213 220.450 210.998 1.00 46.57 239 ALA A O 1
ATOM 5838 N N . PRO B 2 240 ? 110.385 218.604 211.245 1.00 50.15 240 PRO A N 1
ATOM 5839 C CA . PRO B 2 240 ? 109.257 217.743 210.934 1.00 43.11 240 PRO A CA 1
ATOM 5840 C C . PRO B 2 240 ? 108.210 217.869 212.025 1.00 41.29 240 PRO A C 1
ATOM 5841 O O . PRO B 2 240 ? 108.465 217.944 213.229 1.00 41.93 240 PRO A O 1
ATOM 5845 N N . THR B 2 241 ? 106.997 217.807 211.601 1.00 28.82 241 THR A N 1
ATOM 5846 C CA . THR B 2 241 ? 105.928 218.087 212.507 1.00 34.37 241 THR A CA 1
ATOM 5847 C C . THR B 2 241 ? 105.870 217.221 213.767 1.00 33.49 241 THR A C 1
ATOM 5848 O O . THR B 2 241 ? 105.474 217.758 214.842 1.00 31.11 241 THR A O 1
ATOM 5852 N N . PRO B 2 242 ? 106.120 215.907 213.760 1.00 32.32 242 PRO A N 1
ATOM 5853 C CA . PRO B 2 242 ? 106.121 215.210 215.051 1.00 29.81 242 PRO A CA 1
ATOM 5854 C C . PRO B 2 242 ? 106.942 215.903 216.150 1.00 32.30 242 PRO A C 1
ATOM 5855 O O . PRO B 2 242 ? 106.549 215.894 217.273 1.00 34.57 242 PRO A O 1
ATOM 5859 N N . VAL B 2 243 ? 108.090 216.481 215.806 1.00 29.67 243 VAL A N 1
ATOM 5860 C CA . VAL B 2 243 ? 108.967 217.240 216.675 1.00 31.51 243 VAL A CA 1
ATOM 5861 C C . VAL B 2 243 ? 108.261 218.489 217.203 1.00 26.61 243 VAL A C 1
ATOM 5862 O O . VAL B 2 243 ? 108.290 218.797 218.368 1.00 34.90 243 VAL A O 1
ATOM 5866 N N . SER B 2 244 ? 107.693 219.305 216.342 1.00 29.59 244 SER A N 1
ATOM 5867 C CA . SER B 2 244 ? 106.893 220.414 216.827 1.00 27.19 244 SER A CA 1
ATOM 5868 C C . SER B 2 244 ? 105.835 219.960 217.818 1.00 28.74 244 SER A C 1
ATOM 5869 O O . SER B 2 244 ? 105.624 220.620 218.800 1.00 33.53 244 SER A O 1
ATOM 5872 N N . ALA B 2 245 ? 105.119 218.884 217.524 1.00 32.52 245 ALA A N 1
ATOM 5873 C CA . ALA B 2 245 ? 104.138 218.397 218.464 1.00 32.78 245 ALA A CA 1
ATOM 5874 C C . ALA B 2 245 ? 104.794 218.051 219.776 1.00 36.79 245 ALA A C 1
ATOM 5875 O O . ALA B 2 245 ? 104.263 218.354 220.821 1.00 42.80 245 ALA A O 1
ATOM 5877 N N A TYR B 2 246 ? 105.976 217.429 219.714 0.43 39.78 246 TYR A N 1
ATOM 5878 N N B TYR B 2 246 ? 105.878 217.288 219.756 0.57 34.83 246 TYR A N 1
ATOM 5879 C CA A TYR B 2 246 ? 106.686 217.060 220.924 0.43 35.87 246 TYR A CA 1
ATOM 5880 C CA B TYR B 2 246 ? 106.361 216.755 221.006 0.57 26.76 246 TYR A CA 1
ATOM 5881 C C A TYR B 2 246 ? 107.327 218.312 221.549 0.43 35.15 246 TYR A C 1
ATOM 5882 C C B TYR B 2 246 ? 107.164 217.804 221.789 0.57 27.61 246 TYR A C 1
ATOM 5883 O O A TYR B 2 246 ? 107.298 218.472 222.748 0.43 37.41 246 TYR A O 1
ATOM 5884 O O B TYR B 2 246 ? 106.808 218.104 222.893 0.57 28.18 246 TYR A O 1
ATOM 5901 N N A LEU B 2 247 ? 107.894 219.216 220.736 0.43 32.02 247 LEU A N 1
ATOM 5902 N N B LEU B 2 247 ? 108.228 218.377 221.190 0.57 29.95 247 LEU A N 1
ATOM 5903 C CA A LEU B 2 247 ? 108.567 220.407 221.237 0.43 30.93 247 LEU A CA 1
ATOM 5904 C CA B LEU B 2 247 ? 109.308 219.107 221.857 0.57 33.00 247 LEU A CA 1
ATOM 5905 C C A LEU B 2 247 ? 107.601 221.260 222.053 0.43 31.29 247 LEU A C 1
ATOM 5906 C C B LEU B 2 247 ? 108.881 220.533 222.136 0.57 37.19 247 LEU A C 1
ATOM 5907 O O A LEU B 2 247 ? 108.012 221.781 223.093 0.43 34.17 247 LEU A O 1
ATOM 5908 O O B LEU B 2 247 ? 109.180 221.104 223.191 0.57 55.88 247 LEU A O 1
ATOM 5917 N N A HIS B 2 248 ? 106.341 221.393 221.605 0.43 30.05 248 HIS A N 1
ATOM 5918 N N B HIS B 2 248 ? 108.293 221.141 221.124 0.57 40.12 248 HIS A N 1
ATOM 5919 C CA A HIS B 2 248 ? 105.427 222.343 222.218 0.43 28.62 248 HIS A CA 1
ATOM 5920 C CA B HIS B 2 248 ? 108.216 222.591 221.011 0.57 37.94 248 HIS A CA 1
ATOM 5921 C C A HIS B 2 248 ? 104.485 221.674 223.221 0.43 28.85 248 HIS A C 1
ATOM 5922 C C B HIS B 2 248 ? 106.792 223.050 221.354 0.57 42.33 248 HIS A C 1
ATOM 5923 O O A HIS B 2 248 ? 104.132 222.297 224.220 0.43 30.22 248 HIS A O 1
ATOM 5924 O O B HIS B 2 248 ? 106.469 224.217 221.256 0.57 49.58 248 HIS A O 1
ATOM 5937 N N A SER B 2 249 ? 104.072 220.426 222.940 0.43 32.07 249 SER A N 1
ATOM 5938 N N B SER B 2 249 ? 105.922 222.118 221.736 0.57 43.49 249 SER A N 1
ATOM 5939 C CA A SER B 2 249 ? 103.052 219.798 223.753 0.43 37.71 249 SER A CA 1
ATOM 5940 C CA B SER B 2 249 ? 104.596 222.493 222.152 0.57 50.95 249 SER A CA 1
ATOM 5941 C C A SER B 2 249 ? 103.554 219.632 225.208 0.43 46.41 249 SER A C 1
ATOM 5942 C C B SER B 2 249 ? 104.244 221.843 223.483 0.57 43.90 249 SER A C 1
ATOM 5943 O O A SER B 2 249 ? 102.850 220.052 226.134 0.43 56.50 249 SER A O 1
ATOM 5944 O O B SER B 2 249 ? 103.675 222.526 224.315 0.57 52.20 249 SER A O 1
ATOM 5949 N N A ALA B 2 250 ? 104.721 219.031 225.444 0.43 45.32 250 ALA A N 1
ATOM 5950 N N B ALA B 2 250 ? 104.647 220.586 223.710 0.57 43.15 250 ALA A N 1
ATOM 5951 C CA A ALA B 2 250 ? 105.050 218.725 226.821 0.43 64.38 250 ALA A CA 1
ATOM 5952 C CA B ALA B 2 250 ? 104.169 219.833 224.865 0.57 41.66 250 ALA A CA 1
ATOM 5953 C C A ALA B 2 250 ? 106.549 218.636 227.144 0.43 60.09 250 ALA A C 1
ATOM 5954 C C B ALA B 2 250 ? 105.208 219.535 225.920 0.57 43.10 250 ALA A C 1
ATOM 5955 O O A ALA B 2 250 ? 106.889 218.442 228.320 0.43 71.39 250 ALA A O 1
ATOM 5956 O O B ALA B 2 250 ? 104.819 219.498 227.082 0.57 71.26 250 ALA A O 1
ATOM 5959 N N A THR B 2 251 ? 107.448 218.906 226.198 0.43 49.09 251 THR A N 1
ATOM 5960 N N B THR B 2 251 ? 106.508 219.371 225.595 0.57 46.15 251 THR A N 1
ATOM 5961 C CA A THR B 2 251 ? 108.866 218.684 226.482 0.43 46.12 251 THR A CA 1
ATOM 5962 C CA B THR B 2 251 ? 107.485 218.972 226.601 0.57 40.47 251 THR A CA 1
ATOM 5963 C C A THR B 2 251 ? 109.640 219.982 226.719 0.43 37.96 251 THR A C 1
ATOM 5964 C C B THR B 2 251 ? 108.653 219.958 226.806 0.57 38.06 251 THR A C 1
ATOM 5965 O O A THR B 2 251 ? 109.549 220.550 227.816 0.43 43.49 251 THR A O 1
ATOM 5966 O O B THR B 2 251 ? 108.764 220.504 227.906 0.57 54.44 251 THR A O 1
ATOM 5973 N N A MET B 2 252 ? 110.475 220.378 225.757 0.43 37.58 252 MET A N 1
ATOM 5974 N N B MET B 2 252 ? 109.575 220.133 225.859 0.57 29.38 252 MET A N 1
ATOM 5975 C CA A MET B 2 252 ? 111.464 221.421 225.982 0.43 47.19 252 MET A CA 1
ATOM 5976 C CA B MET B 2 252 ? 110.788 220.888 226.140 0.57 31.21 252 MET A CA 1
ATOM 5977 C C A MET B 2 252 ? 110.777 222.712 226.443 0.43 38.11 252 MET A C 1
ATOM 5978 C C B MET B 2 252 ? 110.534 222.380 226.501 0.57 29.43 252 MET A C 1
ATOM 5979 O O A MET B 2 252 ? 111.280 223.386 227.348 0.43 45.55 252 MET A O 1
ATOM 5980 O O B MET B 2 252 ? 111.219 222.913 227.342 0.57 30.72 252 MET A O 1
ATOM 5989 N N . VAL B 2 253 ? 109.668 223.127 225.807 1.00 29.10 253 VAL A N 1
ATOM 5990 C CA . VAL B 2 253 ? 109.167 224.459 226.168 1.00 31.74 253 VAL A CA 1
ATOM 5991 C C . VAL B 2 253 ? 108.498 224.501 227.567 1.00 26.17 253 VAL A C 1
ATOM 5992 O O . VAL B 2 253 ? 108.135 225.562 228.041 1.00 40.96 253 VAL A O 1
ATOM 5996 N N . LYS B 2 254 ? 108.255 223.380 228.176 1.00 27.01 254 LYS A N 1
ATOM 5997 C CA . LYS B 2 254 ? 107.696 223.323 229.521 1.00 29.79 254 LYS A CA 1
ATOM 5998 C C . LYS B 2 254 ? 108.787 222.996 230.526 1.00 24.39 254 LYS A C 1
ATOM 5999 O O . LYS B 2 254 ? 108.474 223.018 231.660 1.00 34.88 254 LYS A O 1
ATOM 6005 N N . ALA B 2 255 ? 110.061 222.877 230.130 1.00 30.54 255 ALA A N 1
ATOM 6006 C CA . ALA B 2 255 ? 111.198 222.678 231.015 1.00 32.05 255 ALA A CA 1
ATOM 6007 C C . ALA B 2 255 ? 111.470 223.918 231.884 1.00 27.61 255 ALA A C 1
ATOM 6008 O O . ALA B 2 255 ? 111.773 223.784 233.075 1.00 27.21 255 ALA A O 1
ATOM 6010 N N . GLY B 2 256 ? 111.281 225.109 231.337 1.00 21.51 256 GLY A N 1
ATOM 6011 C CA . GLY B 2 256 ? 111.419 226.317 232.138 1.00 22.94 256 GLY A CA 1
ATOM 6012 C C . GLY B 2 256 ? 110.280 226.461 233.127 1.00 26.70 256 GLY A C 1
ATOM 6013 O O . GLY B 2 256 ? 110.515 226.859 234.246 1.00 30.22 256 GLY A O 1
ATOM 6014 N N . ILE B 2 257 ? 109.072 226.087 232.735 1.00 23.96 257 ILE A N 1
ATOM 6015 C CA . ILE B 2 257 ? 107.958 226.105 233.654 1.00 28.18 257 ILE A CA 1
ATOM 6016 C C . ILE B 2 257 ? 108.304 225.073 234.711 1.00 26.28 257 ILE A C 1
ATOM 6017 O O . ILE B 2 257 ? 108.174 225.363 235.862 1.00 25.26 257 ILE A O 1
ATOM 6022 N N . TYR B 2 258 ? 108.836 223.884 234.348 1.00 24.63 258 TYR A N 1
ATOM 6023 C CA . TYR B 2 258 ? 109.184 222.889 235.384 1.00 21.19 258 TYR A CA 1
ATOM 6024 C C . TYR B 2 258 ? 110.210 223.477 236.328 1.00 17.61 258 TYR A C 1
ATOM 6025 O O . TYR B 2 258 ? 110.105 223.376 237.501 1.00 22.14 258 TYR A O 1
ATOM 6034 N N . LEU B 2 259 ? 111.267 224.087 235.847 1.00 21.86 259 LEU A N 1
ATOM 6035 C CA . LEU B 2 259 ? 112.303 224.580 236.718 1.00 20.78 259 LEU A CA 1
ATOM 6036 C C . LEU B 2 259 ? 111.808 225.650 237.645 1.00 22.02 259 LEU A C 1
ATOM 6037 O O . LEU B 2 259 ? 112.221 225.697 238.799 1.00 25.82 259 LEU A O 1
ATOM 6042 N N . VAL B 2 260 ? 110.991 226.578 237.157 1.00 23.27 260 VAL A N 1
ATOM 6043 C CA . VAL B 2 260 ? 110.438 227.617 238.017 1.00 24.31 260 VAL A CA 1
ATOM 6044 C C . VAL B 2 260 ? 109.544 226.965 239.096 1.00 25.43 260 VAL A C 1
ATOM 6045 O O . VAL B 2 260 ? 109.429 227.406 240.247 1.00 24.80 260 VAL A O 1
ATOM 6049 N N . ALA B 2 261 ? 108.719 225.963 238.721 1.00 25.75 261 ALA A N 1
ATOM 6050 C CA . ALA B 2 261 ? 107.851 225.325 239.725 1.00 26.28 261 ALA A CA 1
ATOM 6051 C C . ALA B 2 261 ? 108.726 224.585 240.695 1.00 25.14 261 ALA A C 1
ATOM 6052 O O . ALA B 2 261 ? 108.529 224.683 241.850 1.00 30.99 261 ALA A O 1
ATOM 6054 N N . ARG B 2 262 ? 109.781 223.910 240.216 1.00 27.00 262 ARG A N 1
ATOM 6055 C CA . ARG B 2 262 ? 110.648 223.222 241.138 1.00 31.01 262 ARG A CA 1
ATOM 6056 C C . ARG B 2 262 ? 111.326 224.174 242.138 1.00 23.51 262 ARG A C 1
ATOM 6057 O O . ARG B 2 262 ? 111.571 223.785 243.257 1.00 29.81 262 ARG A O 1
ATOM 6065 N N . LEU B 2 263 ? 111.884 225.301 241.722 1.00 27.70 263 LEU A N 1
ATOM 6066 C CA . LEU B 2 263 ? 112.620 226.248 242.602 1.00 24.04 263 LEU A CA 1
ATOM 6067 C C . LEU B 2 263 ? 111.752 227.347 243.209 1.00 26.27 263 LEU A C 1
ATOM 6068 O O . LEU B 2 263 ? 112.282 228.116 243.927 1.00 32.60 263 LEU A O 1
ATOM 6073 N N . THR B 2 264 ? 110.421 227.292 243.131 1.00 28.72 264 THR A N 1
ATOM 6074 C CA . THR B 2 264 ? 109.501 228.171 243.850 1.00 33.08 264 THR A CA 1
ATOM 6075 C C . THR B 2 264 ? 109.757 228.100 245.350 1.00 31.75 264 THR A C 1
ATOM 6076 O O . THR B 2 264 ? 109.959 229.110 245.995 1.00 30.68 264 THR A O 1
ATOM 6080 N N . PRO B 2 265 ? 109.915 226.918 245.970 1.00 33.05 265 PRO A N 1
ATOM 6081 C CA . PRO B 2 265 ? 110.386 226.870 247.333 1.00 32.04 265 PRO A CA 1
ATOM 6082 C C . PRO B 2 265 ? 111.771 227.430 247.693 1.00 38.30 265 PRO A C 1
ATOM 6083 O O . PRO B 2 265 ? 112.014 227.568 248.873 1.00 49.45 265 PRO A O 1
ATOM 6087 N N . VAL B 2 266 ? 112.610 227.877 246.766 1.00 38.20 266 VAL A N 1
ATOM 6088 C CA . VAL B 2 266 ? 113.850 228.563 247.112 1.00 35.37 266 VAL A CA 1
ATOM 6089 C C . VAL B 2 266 ? 113.670 230.075 246.975 1.00 39.49 266 VAL A C 1
ATOM 6090 O O . VAL B 2 266 ? 114.166 230.859 247.782 1.00 46.96 266 VAL A O 1
ATOM 6094 N N . PHE B 2 267 ? 112.979 230.500 245.906 1.00 32.89 267 PHE A N 1
ATOM 6095 C CA . PHE B 2 267 ? 113.004 231.877 245.458 1.00 31.88 267 PHE A CA 1
ATOM 6096 C C . PHE B 2 267 ? 111.734 232.629 245.757 1.00 27.57 267 PHE A C 1
ATOM 6097 O O . PHE B 2 267 ? 111.773 233.836 245.948 1.00 43.82 267 PHE A O 1
ATOM 6105 N N . ALA B 2 268 ? 110.614 231.955 245.803 1.00 31.97 268 ALA A N 1
ATOM 6106 C CA . ALA B 2 268 ? 109.341 232.629 245.960 1.00 37.46 268 ALA A CA 1
ATOM 6107 C C . ALA B 2 268 ? 109.272 233.260 247.334 1.00 42.92 268 ALA A C 1
ATOM 6108 O O . ALA B 2 268 ? 109.918 232.766 248.239 1.00 48.51 268 ALA A O 1
ATOM 6110 N N . GLY B 2 269 ? 108.374 234.237 247.461 1.00 49.95 269 GLY A N 1
ATOM 6111 C CA . GLY B 2 269 ? 108.078 234.930 248.685 1.00 49.39 269 GLY A CA 1
ATOM 6112 C C . GLY B 2 269 ? 108.532 236.375 248.660 1.00 46.37 269 GLY A C 1
ATOM 6113 O O . GLY B 2 269 ? 108.578 237.028 249.678 1.00 68.42 269 GLY A O 1
ATOM 6114 N N . SER B 2 270 ? 109.001 236.825 247.506 1.00 59.25 270 SER A N 1
ATOM 6115 C CA . SER B 2 270 ? 109.637 238.122 247.351 1.00 50.75 270 SER A CA 1
ATOM 6116 C C . SER B 2 270 ? 108.990 238.878 246.205 1.00 42.10 270 SER A C 1
ATOM 6117 O O . SER B 2 270 ? 108.466 238.273 245.310 1.00 49.58 270 SER A O 1
ATOM 6120 N N . ALA B 2 271 ? 109.111 240.197 246.206 1.00 51.34 271 ALA A N 1
ATOM 6121 C CA . ALA B 2 271 ? 108.543 241.034 245.169 1.00 43.94 271 ALA A CA 1
ATOM 6122 C C . ALA B 2 271 ? 109.219 240.774 243.837 1.00 33.26 271 ALA A C 1
ATOM 6123 O O . ALA B 2 271 ? 108.576 240.873 242.806 1.00 43.63 271 ALA A O 1
ATOM 6125 N N . GLU B 2 272 ? 110.507 240.457 243.837 1.00 34.99 272 GLU A N 1
ATOM 6126 C CA . GLU B 2 272 ? 111.193 240.318 242.570 1.00 35.51 272 GLU A CA 1
ATOM 6127 C C . GLU B 2 272 ? 110.787 239.016 241.885 1.00 31.09 272 GLU A C 1
ATOM 6128 O O . GLU B 2 272 ? 110.750 238.995 240.696 1.00 43.94 272 GLU A O 1
ATOM 6134 N N . TRP B 2 273 ? 110.546 237.926 242.622 1.00 33.88 273 TRP A N 1
ATOM 6135 C CA . TRP B 2 273 ? 110.147 236.700 241.991 1.00 35.42 273 TRP A CA 1
ATOM 6136 C C . TRP B 2 273 ? 108.735 236.873 241.430 1.00 34.26 273 TRP A C 1
ATOM 6137 O O . TRP B 2 273 ? 108.445 236.612 240.248 1.00 38.48 273 TRP A O 1
ATOM 6148 N N . PHE B 2 274 ? 107.889 237.416 242.278 1.00 36.45 274 PHE A N 1
ATOM 6149 C CA . PHE B 2 274 ? 106.524 237.720 241.923 1.00 33.70 274 PHE A CA 1
ATOM 6150 C C . PHE B 2 274 ? 106.528 238.501 240.634 1.00 26.33 274 PHE A C 1
ATOM 6151 O O . PHE B 2 274 ? 105.820 238.131 239.716 1.00 32.56 274 PHE A O 1
ATOM 6159 N N . TRP B 2 275 ? 107.319 239.568 240.527 1.00 31.60 275 TRP A N 1
ATOM 6160 C CA . TRP B 2 275 ? 107.184 240.454 239.371 1.00 33.99 275 TRP A CA 1
ATOM 6161 C C . TRP B 2 275 ? 107.906 239.946 238.133 1.00 31.78 275 TRP A C 1
ATOM 6162 O O . TRP B 2 275 ? 107.469 240.183 237.014 1.00 32.68 275 TRP A O 1
ATOM 6173 N N . LEU B 2 276 ? 109.019 239.230 238.310 1.00 31.64 276 LEU A N 1
ATOM 6174 C CA . LEU B 2 276 ? 109.701 238.727 237.142 1.00 33.79 276 LEU A CA 1
ATOM 6175 C C . LEU B 2 276 ? 108.809 237.661 236.484 1.00 35.55 276 LEU A C 1
ATOM 6176 O O . LEU B 2 276 ? 108.753 237.588 235.254 1.00 38.60 276 LEU A O 1
ATOM 6181 N N . LEU B 2 277 ? 108.166 236.802 237.281 1.00 26.84 277 LEU A N 1
ATOM 6182 C CA . LEU B 2 277 ? 107.301 235.771 236.724 1.00 28.27 277 LEU A CA 1
ATOM 6183 C C . LEU B 2 277 ? 105.995 236.364 236.231 1.00 26.28 277 LEU A C 1
ATOM 6184 O O . LEU B 2 277 ? 105.495 235.983 235.197 1.00 31.05 277 LEU A O 1
ATOM 6189 N N . THR B 2 278 ? 105.347 237.213 237.017 1.00 34.19 278 THR A N 1
ATOM 6190 C CA . THR B 2 278 ? 104.066 237.760 236.623 1.00 29.20 278 THR A CA 1
ATOM 6191 C C . THR B 2 278 ? 104.179 238.766 235.491 1.00 34.07 278 THR A C 1
ATOM 6192 O O . THR B 2 278 ? 103.406 238.673 234.563 1.00 37.45 278 THR A O 1
ATOM 6196 N N . GLY B 2 279 ? 105.205 239.607 235.456 1.00 35.20 279 GLY A N 1
ATOM 6197 C CA . GLY B 2 279 ? 105.341 240.528 234.359 1.00 28.86 279 GLY A CA 1
ATOM 6198 C C . GLY B 2 279 ? 105.833 239.891 233.080 1.00 32.61 279 GLY A C 1
ATOM 6199 O O . GLY B 2 279 ? 105.304 240.125 232.001 1.00 40.12 279 GLY A O 1
ATOM 6200 N N . PHE B 2 280 ? 106.929 239.167 233.128 1.00 37.95 280 PHE A N 1
ATOM 6201 C CA . PHE B 2 280 ? 107.344 238.486 231.920 1.00 34.75 280 PHE A CA 1
ATOM 6202 C C . PHE B 2 280 ? 106.251 237.527 231.439 1.00 35.29 280 PHE A C 1
ATOM 6203 O O . PHE B 2 280 ? 105.999 237.373 230.256 1.00 48.73 280 PHE A O 1
ATOM 6211 N N . GLY B 2 281 ? 105.557 236.897 232.356 1.00 35.34 281 GLY A N 1
ATOM 6212 C CA . GLY B 2 281 ? 104.449 236.085 231.968 1.00 33.45 281 GLY A CA 1
ATOM 6213 C C . GLY B 2 281 ? 103.414 236.904 231.175 1.00 28.98 281 GLY A C 1
ATOM 6214 O O . GLY B 2 281 ? 103.006 236.508 230.101 1.00 31.45 281 GLY A O 1
ATOM 6215 N N . VAL B 2 282 ? 102.859 237.944 231.754 1.00 33.53 282 VAL A N 1
ATOM 6216 C CA . VAL B 2 282 ? 101.809 238.728 231.116 1.00 35.06 282 VAL A CA 1
ATOM 6217 C C . VAL B 2 282 ? 102.282 239.397 229.809 1.00 34.51 282 VAL A C 1
ATOM 6218 O O . VAL B 2 282 ? 101.570 239.459 228.877 1.00 31.26 282 VAL A O 1
ATOM 6222 N N . VAL B 2 283 ? 103.477 239.863 229.678 1.00 24.96 283 VAL A N 1
ATOM 6223 C CA . VAL B 2 283 ? 103.871 240.365 228.396 1.00 30.23 283 VAL A CA 1
ATOM 6224 C C . VAL B 2 283 ? 103.929 239.235 227.376 1.00 26.12 283 VAL A C 1
ATOM 6225 O O . VAL B 2 283 ? 103.721 239.501 226.243 1.00 31.57 283 VAL A O 1
ATOM 6229 N N . THR B 2 284 ? 104.490 238.083 227.715 1.00 25.72 284 THR A N 1
ATOM 6230 C CA . THR B 2 284 ? 104.580 236.976 226.806 1.00 27.91 284 THR A CA 1
ATOM 6231 C C . THR B 2 284 ? 103.179 236.534 226.367 1.00 26.44 284 THR A C 1
ATOM 6232 O O . THR B 2 284 ? 102.906 236.354 225.183 1.00 26.15 284 THR A O 1
ATOM 6236 N N . LEU B 2 285 ? 102.284 236.364 227.311 1.00 25.14 285 LEU A N 1
ATOM 6237 C CA . LEU B 2 285 ? 100.853 236.134 227.036 1.00 29.41 285 LEU A CA 1
ATOM 6238 C C . LEU B 2 285 ? 100.341 237.103 226.003 1.00 31.71 285 LEU A C 1
ATOM 6239 O O . LEU B 2 285 ? 99.802 236.622 224.988 1.00 32.79 285 LEU A O 1
ATOM 6244 N N . LEU B 2 286 ? 100.539 238.413 226.220 1.00 32.65 286 LEU A N 1
ATOM 6245 C CA . LEU B 2 286 ? 100.006 239.402 225.281 1.00 33.86 286 LEU A CA 1
ATOM 6246 C C . LEU B 2 286 ? 100.755 239.482 223.943 1.00 33.73 286 LEU A C 1
ATOM 6247 O O . LEU B 2 286 ? 100.165 239.438 222.882 1.00 34.43 286 LEU A O 1
ATOM 6252 N N . TRP B 2 287 ? 102.071 239.552 223.973 1.00 29.10 287 TRP A N 1
ATOM 6253 C CA . TRP B 2 287 ? 102.841 239.499 222.751 1.00 26.40 287 TRP A CA 1
ATOM 6254 C C . TRP B 2 287 ? 102.556 238.290 221.902 1.00 26.41 287 TRP A C 1
ATOM 6255 O O . TRP B 2 287 ? 102.429 238.421 220.724 1.00 31.62 287 TRP A O 1
ATOM 6266 N N . GLY B 2 288 ? 102.550 237.074 222.446 1.00 30.96 288 GLY A N 1
ATOM 6267 C CA . GLY B 2 288 ? 102.315 235.904 221.611 1.00 30.11 288 GLY A CA 1
ATOM 6268 C C . GLY B 2 288 ? 100.909 235.834 221.059 1.00 24.06 288 GLY A C 1
ATOM 6269 O O . GLY B 2 288 ? 100.777 235.551 219.933 1.00 33.60 288 GLY A O 1
ATOM 6270 N N . SER B 2 289 ? 99.864 236.154 221.807 1.00 31.98 289 SER A N 1
ATOM 6271 C CA . SER B 2 289 ? 98.497 236.166 221.277 1.00 32.99 289 SER A CA 1
ATOM 6272 C C . SER B 2 289 ? 98.339 237.180 220.160 1.00 31.97 289 SER A C 1
ATOM 6273 O O . SER B 2 289 ? 97.787 236.861 219.174 1.00 43.45 289 SER A O 1
ATOM 6276 N N . THR B 2 290 ? 98.893 238.365 220.267 1.00 35.63 290 THR A N 1
ATOM 6277 C CA . THR B 2 290 ? 98.850 239.369 219.212 1.00 36.50 290 THR A CA 1
ATOM 6278 C C . THR B 2 290 ? 99.632 238.942 218.000 1.00 34.88 290 THR A C 1
ATOM 6279 O O . THR B 2 290 ? 99.153 238.981 216.897 1.00 36.44 290 THR A O 1
ATOM 6283 N N . SER B 2 291 ? 100.829 238.384 218.197 1.00 32.69 291 SER A N 1
ATOM 6284 C CA . SER B 2 291 ? 101.569 237.981 217.022 1.00 29.12 291 SER A CA 1
ATOM 6285 C C . SER B 2 291 ? 100.893 236.860 216.227 1.00 28.28 291 SER A C 1
ATOM 6286 O O . SER B 2 291 ? 101.208 236.681 215.066 1.00 33.01 291 SER A O 1
ATOM 6289 N N . ALA B 2 292 ? 100.279 235.890 216.945 1.00 36.77 292 ALA A N 1
ATOM 6290 C CA . ALA B 2 292 ? 99.636 234.736 216.335 1.00 30.49 292 ALA A CA 1
ATOM 6291 C C . ALA B 2 292 ? 98.576 235.222 215.402 1.00 32.54 292 ALA A C 1
ATOM 6292 O O . ALA B 2 292 ? 98.431 234.603 214.406 1.00 34.07 292 ALA A O 1
ATOM 6294 N N . VAL B 2 293 ? 97.770 236.244 215.806 1.00 36.16 293 VAL A N 1
ATOM 6295 C CA . VAL B 2 293 ? 96.709 236.777 214.962 1.00 36.64 293 VAL A CA 1
ATOM 6296 C C . VAL B 2 293 ? 97.215 237.152 213.547 1.00 40.24 293 VAL A C 1
ATOM 6297 O O . VAL B 2 293 ? 96.507 236.901 212.574 1.00 46.39 293 VAL A O 1
ATOM 6301 N N . ARG B 2 294 ? 98.469 237.561 213.356 1.00 31.76 294 ARG A N 1
ATOM 6302 C CA . ARG B 2 294 ? 98.909 237.938 212.014 1.00 37.80 294 ARG A CA 1
ATOM 6303 C C . ARG B 2 294 ? 99.667 236.861 211.282 1.00 35.06 294 ARG A C 1
ATOM 6304 O O . ARG B 2 294 ? 100.161 237.103 210.182 1.00 45.54 294 ARG A O 1
ATOM 6312 N N . GLN B 2 295 ? 99.751 235.666 211.841 1.00 35.52 295 GLN A N 1
ATOM 6313 C CA . GLN B 2 295 ? 100.481 234.599 211.181 1.00 33.28 295 GLN A CA 1
ATOM 6314 C C . GLN B 2 295 ? 99.550 234.025 210.123 1.00 34.82 295 GLN A C 1
ATOM 6315 O O . GLN B 2 295 ? 98.348 234.014 210.309 1.00 48.03 295 GLN A O 1
ATOM 6321 N N . LYS B 2 296 ? 100.121 233.520 209.023 1.00 43.87 296 LYS A N 1
ATOM 6322 C CA . LYS B 2 296 ? 99.363 232.994 207.919 1.00 45.91 296 LYS A CA 1
ATOM 6323 C C . LYS B 2 296 ? 99.726 231.551 207.616 1.00 42.27 296 LYS A C 1
ATOM 6324 O O . LYS B 2 296 ? 99.190 231.016 206.663 1.00 58.87 296 LYS A O 1
ATOM 6330 N N . ASP B 2 297 ? 100.674 230.946 208.307 1.00 48.70 297 ASP A N 1
ATOM 6331 C CA . ASP B 2 297 ? 100.883 229.498 208.274 1.00 46.21 297 ASP A CA 1
ATOM 6332 C C . ASP B 2 297 ? 100.378 228.912 209.593 1.00 41.62 297 ASP A C 1
ATOM 6333 O O . ASP B 2 297 ? 100.677 229.435 210.676 1.00 42.20 297 ASP A O 1
ATOM 6338 N N . LEU B 2 298 ? 99.585 227.865 209.506 1.00 38.70 298 LEU A N 1
ATOM 6339 C CA . LEU B 2 298 ? 99.117 227.088 210.635 1.00 36.49 298 LEU A CA 1
ATOM 6340 C C . LEU B 2 298 ? 100.173 226.907 211.740 1.00 35.44 298 LEU A C 1
ATOM 6341 O O . LEU B 2 298 ? 99.844 227.042 212.913 1.00 42.42 298 LEU A O 1
ATOM 6346 N N . LYS B 2 299 ? 101.388 226.484 211.411 1.00 30.86 299 LYS A N 1
ATOM 6347 C CA . LYS B 2 299 ? 102.420 226.278 212.403 1.00 34.20 299 LYS A CA 1
ATOM 6348 C C . LYS B 2 299 ? 102.938 227.608 212.966 1.00 38.17 299 LYS A C 1
ATOM 6349 O O . LYS B 2 299 ? 103.249 227.712 214.157 1.00 42.03 299 LYS A O 1
ATOM 6355 N N . GLY B 2 300 ? 102.920 228.663 212.150 1.00 29.64 300 GLY A N 1
ATOM 6356 C CA . GLY B 2 300 ? 103.176 229.965 212.672 1.00 28.45 300 GLY A CA 1
ATOM 6357 C C . GLY B 2 300 ? 102.177 230.351 213.723 1.00 25.99 300 GLY A C 1
ATOM 6358 O O . GLY B 2 300 ? 102.552 230.888 214.715 1.00 36.02 300 GLY A O 1
ATOM 6359 N N . ILE B 2 301 ? 100.920 230.123 213.481 1.00 27.08 301 ILE A N 1
ATOM 6360 C CA . ILE B 2 301 ? 99.921 230.500 214.448 1.00 27.36 301 ILE A CA 1
ATOM 6361 C C . ILE B 2 301 ? 100.081 229.663 215.691 1.00 31.74 301 ILE A C 1
ATOM 6362 O O . ILE B 2 301 ? 100.041 230.211 216.782 1.00 39.04 301 ILE A O 1
ATOM 6367 N N . LEU B 2 302 ? 100.292 228.353 215.518 1.00 29.66 302 LEU A N 1
ATOM 6368 C CA . LEU B 2 302 ? 100.451 227.485 216.653 1.00 26.18 302 LEU A CA 1
ATOM 6369 C C . LEU B 2 302 ? 101.750 227.724 217.445 1.00 26.80 302 LEU A C 1
ATOM 6370 O O . LEU B 2 302 ? 101.738 227.612 218.671 1.00 28.94 302 LEU A O 1
ATOM 6375 N N . ALA B 2 303 ? 102.814 228.157 216.812 1.00 23.23 303 ALA A N 1
ATOM 6376 C CA . ALA B 2 303 ? 104.009 228.483 217.544 1.00 25.29 303 ALA A CA 1
ATOM 6377 C C . ALA B 2 303 ? 103.795 229.706 218.395 1.00 30.87 303 ALA A C 1
ATOM 6378 O O . ALA B 2 303 ? 104.180 229.665 219.563 1.00 26.23 303 ALA A O 1
ATOM 6380 N N . PHE B 2 304 ? 103.159 230.749 217.836 1.00 24.68 304 PHE A N 1
ATOM 6381 C CA . PHE B 2 304 ? 102.937 231.934 218.643 1.00 26.76 304 PHE A CA 1
ATOM 6382 C C . PHE B 2 304 ? 101.898 231.639 219.711 1.00 22.85 304 PHE A C 1
ATOM 6383 O O . PHE B 2 304 ? 102.001 232.181 220.785 1.00 24.59 304 PHE A O 1
ATOM 6391 N N . SER B 2 305 ? 100.880 230.881 219.399 1.00 20.43 305 SER A N 1
ATOM 6392 C CA . SER B 2 305 ? 99.993 230.359 220.414 1.00 25.78 305 SER A CA 1
ATOM 6393 C C . SER B 2 305 ? 100.723 229.728 221.602 1.00 25.16 305 SER A C 1
ATOM 6394 O O . SER B 2 305 ? 100.413 229.987 222.720 1.00 29.03 305 SER A O 1
ATOM 6397 N N . THR B 2 306 ? 101.624 228.784 221.382 1.00 27.17 306 THR A N 1
ATOM 6398 C CA . THR B 2 306 ? 102.349 228.128 222.440 1.00 22.48 306 THR A CA 1
ATOM 6399 C C . THR B 2 306 ? 103.130 229.155 223.234 1.00 23.84 306 THR A C 1
ATOM 6400 O O . THR B 2 306 ? 103.035 229.192 224.451 1.00 23.36 306 THR A O 1
ATOM 6404 N N . VAL B 2 307 ? 103.822 230.099 222.574 1.00 23.01 307 VAL A N 1
ATOM 6405 C CA . VAL B 2 307 ? 104.428 231.198 223.326 1.00 24.86 307 VAL A CA 1
ATOM 6406 C C . VAL B 2 307 ? 103.423 231.861 224.262 1.00 23.40 307 VAL A C 1
ATOM 6407 O O . VAL B 2 307 ? 103.642 232.004 225.444 1.00 24.71 307 VAL A O 1
ATOM 6411 N N . SER B 2 308 ? 102.322 232.301 223.720 1.00 21.59 308 SER A N 1
ATOM 6412 C CA . SER B 2 308 ? 101.293 232.913 224.511 1.00 24.93 308 SER A CA 1
ATOM 6413 C C . SER B 2 308 ? 100.892 232.051 225.702 1.00 24.91 308 SER A C 1
ATOM 6414 O O . SER B 2 308 ? 100.843 232.490 226.862 1.00 29.47 308 SER A O 1
ATOM 6417 N N . GLN B 2 309 ? 100.553 230.799 225.464 1.00 30.70 309 GLN A N 1
ATOM 6418 C CA . GLN B 2 309 ? 100.069 229.965 226.564 1.00 30.26 309 GLN A CA 1
ATOM 6419 C C . GLN B 2 309 ? 101.183 229.663 227.567 1.00 25.48 309 GLN A C 1
ATOM 6420 O O . GLN B 2 309 ? 100.929 229.454 228.683 1.00 24.61 309 GLN A O 1
ATOM 6426 N N . LEU B 2 310 ? 102.449 229.505 227.155 1.00 24.83 310 LEU A N 1
ATOM 6427 C CA . LEU B 2 310 ? 103.447 229.424 228.170 1.00 24.38 310 LEU A CA 1
ATOM 6428 C C . LEU B 2 310 ? 103.486 230.649 229.045 1.00 23.42 310 LEU A C 1
ATOM 6429 O O . LEU B 2 310 ? 103.884 230.526 230.184 1.00 33.38 310 LEU A O 1
ATOM 6434 N N . GLY B 2 311 ? 103.314 231.860 228.511 1.00 27.98 311 GLY A N 1
ATOM 6435 C CA . GLY B 2 311 ? 103.218 233.093 229.300 1.00 24.77 311 GLY A CA 1
ATOM 6436 C C . GLY B 2 311 ? 102.045 233.060 230.237 1.00 23.40 311 GLY A C 1
ATOM 6437 O O . GLY B 2 311 ? 102.186 233.453 231.371 1.00 26.34 311 GLY A O 1
ATOM 6438 N N . LEU B 2 312 ? 100.947 232.431 229.847 1.00 23.94 312 LEU A N 1
ATOM 6439 C CA . LEU B 2 312 ? 99.843 232.276 230.793 1.00 26.22 312 LEU A CA 1
ATOM 6440 C C . LEU B 2 312 ? 100.220 231.385 231.969 1.00 29.65 312 LEU A C 1
ATOM 6441 O O . LEU B 2 312 ? 99.943 231.715 233.118 1.00 27.31 312 LEU A O 1
ATOM 6446 N N . ILE B 2 313 ? 100.852 230.222 231.713 1.00 28.59 313 ILE A N 1
ATOM 6447 C CA . ILE B 2 313 ? 101.280 229.365 232.811 1.00 29.79 313 ILE A CA 1
ATOM 6448 C C . ILE B 2 313 ? 102.328 230.086 233.646 1.00 25.47 313 ILE A C 1
ATOM 6449 O O . ILE B 2 313 ? 102.221 230.018 234.866 1.00 26.93 313 ILE A O 1
ATOM 6454 N N . MET B 2 314 ? 103.318 230.791 233.056 1.00 26.10 314 MET A N 1
ATOM 6455 C CA . MET B 2 314 ? 104.325 231.510 233.877 1.00 29.52 314 MET A CA 1
ATOM 6456 C C . MET B 2 314 ? 103.692 232.588 234.785 1.00 29.93 314 MET A C 1
ATOM 6457 O O . MET B 2 314 ? 104.119 232.788 235.856 1.00 32.44 314 MET A O 1
ATOM 6462 N N . THR B 2 315 ? 102.638 233.267 234.399 1.00 28.99 315 THR A N 1
ATOM 6463 C CA . THR B 2 315 ? 101.930 234.253 235.182 1.00 31.64 315 THR A CA 1
ATOM 6464 C C . THR B 2 315 ? 101.236 233.601 236.371 1.00 34.05 315 THR A C 1
ATOM 6465 O O . THR B 2 315 ? 101.139 234.153 237.434 1.00 30.40 315 THR A O 1
ATOM 6469 N N . LEU B 2 316 ? 100.642 232.443 236.180 1.00 31.00 316 LEU A N 1
ATOM 6470 C CA . LEU B 2 316 ? 100.025 231.767 237.296 1.00 29.58 316 LEU A CA 1
ATOM 6471 C C . LEU B 2 316 ? 101.123 231.345 238.272 1.00 31.84 316 LEU A C 1
ATOM 6472 O O . LEU B 2 316 ? 100.886 231.405 239.450 1.00 29.90 316 LEU A O 1
ATOM 6477 N N . LEU B 2 317 ? 102.277 230.860 237.848 1.00 27.67 317 LEU A N 1
ATOM 6478 C CA . LEU B 2 317 ? 103.265 230.512 238.842 1.00 25.95 317 LEU A CA 1
ATOM 6479 C C . LEU B 2 317 ? 103.695 231.728 239.619 1.00 26.57 317 LEU A C 1
ATOM 6480 O O . LEU B 2 317 ? 103.872 231.669 240.806 1.00 30.17 317 LEU A O 1
ATOM 6485 N N . GLY B 2 318 ? 103.853 232.830 238.946 1.00 28.72 318 GLY A N 1
ATOM 6486 C CA . GLY B 2 318 ? 104.116 234.118 239.540 1.00 26.71 318 GLY A CA 1
ATOM 6487 C C . GLY B 2 318 ? 103.047 234.581 240.518 1.00 26.86 318 GLY A C 1
ATOM 6488 O O . GLY B 2 318 ? 103.443 234.894 241.611 1.00 33.02 318 GLY A O 1
ATOM 6489 N N . LEU B 2 319 ? 101.764 234.466 240.213 1.00 30.42 319 LEU A N 1
ATOM 6490 C CA . LEU B 2 319 ? 100.683 234.819 241.124 1.00 34.07 319 LEU A CA 1
ATOM 6491 C C . LEU B 2 319 ? 100.656 233.867 242.256 1.00 37.58 319 LEU A C 1
ATOM 6492 O O . LEU B 2 319 ? 100.084 234.175 243.296 1.00 53.24 319 LEU A O 1
ATOM 6497 N N . GLY B 2 320 ? 101.033 232.644 241.978 1.00 37.91 320 GLY A N 1
ATOM 6498 C CA . GLY B 2 320 ? 100.902 231.643 243.015 1.00 33.99 320 GLY A CA 1
ATOM 6499 C C . GLY B 2 320 ? 101.992 231.829 244.046 1.00 33.04 320 GLY A C 1
ATOM 6500 O O . GLY B 2 320 ? 101.838 231.380 245.166 1.00 45.23 320 GLY A O 1
ATOM 6501 N N . SER B 2 321 ? 103.129 232.390 243.665 1.00 39.39 321 SER A N 1
ATOM 6502 C CA . SER B 2 321 ? 104.213 232.599 244.632 1.00 47.99 321 SER A CA 1
ATOM 6503 C C . SER B 2 321 ? 103.741 233.473 245.782 1.00 43.74 321 SER A C 1
ATOM 6504 O O . SER B 2 321 ? 104.316 233.318 246.815 1.00 58.07 321 SER A O 1
ATOM 6507 N N . ALA B 2 322 ? 102.613 234.202 245.690 1.00 47.26 322 ALA A N 1
ATOM 6508 C CA . ALA B 2 322 ? 102.162 235.016 246.812 1.00 48.54 322 ALA A CA 1
ATOM 6509 C C . ALA B 2 322 ? 101.639 234.144 247.960 1.00 44.86 322 ALA A C 1
ATOM 6510 O O . ALA B 2 322 ? 101.474 234.597 249.079 1.00 47.92 322 ALA A O 1
ATOM 6512 N N . ALA B 2 323 ? 101.421 232.888 247.729 1.00 45.45 323 ALA A N 1
ATOM 6513 C CA . ALA B 2 323 ? 101.000 232.040 248.820 1.00 49.94 323 ALA A CA 1
ATOM 6514 C C . ALA B 2 323 ? 102.125 232.012 249.861 1.00 47.11 323 ALA A C 1
ATOM 6515 O O . ALA B 2 323 ? 101.887 231.868 251.055 1.00 53.75 323 ALA A O 1
ATOM 6517 N N . ILE B 2 324 ? 103.353 232.032 249.398 1.00 44.09 324 ILE A N 1
ATOM 6518 C CA . ILE B 2 324 ? 104.506 231.916 250.264 1.00 45.32 324 ILE A CA 1
ATOM 6519 C C . ILE B 2 324 ? 104.728 233.215 251.043 1.00 43.63 324 ILE A C 1
ATOM 6520 O O . ILE B 2 324 ? 105.022 233.169 252.231 1.00 68.59 324 ILE A O 1
ATOM 6525 N N . TYR B 2 325 ? 104.421 234.345 250.448 1.00 50.44 325 TYR A N 1
ATOM 6526 C CA . TYR B 2 325 ? 104.594 235.620 251.099 1.00 53.03 325 TYR A CA 1
ATOM 6527 C C . TYR B 2 325 ? 103.643 235.711 252.264 1.00 51.55 325 TYR A C 1
ATOM 6528 O O . TYR B 2 325 ? 104.038 236.115 253.359 1.00 74.07 325 TYR A O 1
ATOM 6537 N N . PHE B 2 326 ? 102.389 235.364 252.023 1.00 56.82 326 PHE A N 1
ATOM 6538 C CA . PHE B 2 326 ? 101.386 235.446 253.074 1.00 54.36 326 PHE A CA 1
ATOM 6539 C C . PHE B 2 326 ? 101.515 234.273 254.028 1.00 65.60 326 PHE A C 1
ATOM 6540 O O . PHE B 2 326 ? 101.026 234.394 255.137 1.00 102.90 326 PHE A O 1
ATOM 6548 N N . GLY B 2 327 ? 102.132 233.155 253.655 1.00 67.47 327 GLY A N 1
ATOM 6549 C CA . GLY B 2 327 ? 101.991 231.956 254.486 1.00 90.55 327 GLY A CA 1
ATOM 6550 C C . GLY B 2 327 ? 100.574 231.749 255.080 1.00 91.68 327 GLY A C 1
ATOM 6551 O O . GLY B 2 327 ? 99.574 231.642 254.354 1.00 64.73 327 GLY A O 1
ATOM 6552 N N . ASP B 2 328 ? 100.483 231.678 256.428 1.00 110.65 328 ASP A N 1
ATOM 6553 C CA . ASP B 2 328 ? 99.234 231.351 257.132 1.00 111.58 328 ASP A CA 1
ATOM 6554 C C . ASP B 2 328 ? 98.582 232.599 257.739 1.00 80.24 328 ASP A C 1
ATOM 6555 O O . ASP B 2 328 ? 97.659 232.489 258.550 1.00 117.40 328 ASP A O 1
ATOM 6560 N N . SER B 2 329 ? 98.914 233.780 257.221 1.00 71.11 329 SER A N 1
ATOM 6561 C CA . SER B 2 329 ? 98.084 234.941 257.482 1.00 82.75 329 SER A CA 1
ATOM 6562 C C . SER B 2 329 ? 96.811 234.903 256.625 1.00 87.36 329 SER A C 1
ATOM 6563 O O . SER B 2 329 ? 95.880 235.687 256.858 1.00 93.55 329 SER A O 1
ATOM 6566 N N . VAL B 2 330 ? 96.777 233.986 255.644 1.00 71.15 330 VAL A N 1
ATOM 6567 C CA . VAL B 2 330 ? 95.653 233.808 254.724 1.00 70.26 330 VAL A CA 1
ATOM 6568 C C . VAL B 2 330 ? 95.307 232.322 254.672 1.00 68.70 330 VAL A C 1
ATOM 6569 O O . VAL B 2 330 ? 96.162 231.502 254.998 1.00 63.94 330 VAL A O 1
ATOM 6573 N N . ASP B 2 331 ? 94.074 231.977 254.271 1.00 67.84 331 ASP A N 1
ATOM 6574 C CA . ASP B 2 331 ? 93.709 230.580 254.066 1.00 75.07 331 ASP A CA 1
ATOM 6575 C C . ASP B 2 331 ? 94.614 230.006 252.985 1.00 65.42 331 ASP A C 1
ATOM 6576 O O . ASP B 2 331 ? 94.723 230.611 251.935 1.00 68.65 331 ASP A O 1
ATOM 6581 N N . PRO B 2 332 ? 95.293 228.858 253.185 1.00 71.90 332 PRO A N 1
ATOM 6582 C CA . PRO B 2 332 ? 96.176 228.332 252.156 1.00 75.12 332 PRO A CA 1
ATOM 6583 C C . PRO B 2 332 ? 95.516 228.147 250.795 1.00 64.52 332 PRO A C 1
ATOM 6584 O O . PRO B 2 332 ? 96.156 228.433 249.794 1.00 84.36 332 PRO A O 1
ATOM 6588 N N . ALA B 2 333 ? 94.226 227.801 250.756 1.00 59.96 333 ALA A N 1
ATOM 6589 C CA . ALA B 2 333 ? 93.463 227.639 249.522 1.00 52.46 333 ALA A CA 1
ATOM 6590 C C . ALA B 2 333 ? 93.544 228.807 248.518 1.00 61.66 333 ALA A C 1
ATOM 6591 O O . ALA B 2 333 ? 93.539 228.560 247.312 1.00 66.81 333 ALA A O 1
ATOM 6593 N N . PHE B 2 334 ? 93.738 230.030 249.022 1.00 48.03 334 PHE A N 1
ATOM 6594 C CA . PHE B 2 334 ? 93.288 231.250 248.411 1.00 50.99 334 PHE A CA 1
ATOM 6595 C C . PHE B 2 334 ? 94.195 231.635 247.243 1.00 43.93 334 PHE A C 1
ATOM 6596 O O . PHE B 2 334 ? 93.723 231.860 246.133 1.00 49.23 334 PHE A O 1
ATOM 6604 N N . TYR B 2 335 ? 95.466 231.835 247.548 1.00 43.43 335 TYR A N 1
ATOM 6605 C CA . TYR B 2 335 ? 96.509 232.069 246.575 1.00 46.77 335 TYR A CA 1
ATOM 6606 C C . TYR B 2 335 ? 97.139 230.743 246.119 1.00 41.22 335 TYR A C 1
ATOM 6607 O O . TYR B 2 335 ? 97.762 230.711 245.092 1.00 49.59 335 TYR A O 1
ATOM 6616 N N . SER B 2 336 ? 96.958 229.613 246.800 1.00 37.46 336 SER A N 1
ATOM 6617 C CA . SER B 2 336 ? 97.421 228.375 246.203 1.00 38.18 336 SER A CA 1
ATOM 6618 C C . SER B 2 336 ? 96.576 228.030 244.948 1.00 39.69 336 SER A C 1
ATOM 6619 O O . SER B 2 336 ? 97.018 227.289 244.040 1.00 36.18 336 SER A O 1
ATOM 6622 N N . PHE B 2 337 ? 95.399 228.602 244.830 1.00 33.08 337 PHE A N 1
ATOM 6623 C CA . PHE B 2 337 ? 94.583 228.381 243.656 1.00 40.07 337 PHE A CA 1
ATOM 6624 C C . PHE B 2 337 ? 95.329 228.676 242.341 1.00 32.91 337 PHE A C 1
ATOM 6625 O O . PHE B 2 337 ? 95.126 228.085 241.318 1.00 31.91 337 PHE A O 1
ATOM 6633 N N . ALA B 2 338 ? 96.103 229.725 242.285 1.00 34.47 338 ALA A N 1
ATOM 6634 C CA . ALA B 2 338 ? 96.801 229.994 241.070 1.00 27.95 338 ALA A CA 1
ATOM 6635 C C . ALA B 2 338 ? 97.765 228.828 240.689 1.00 32.86 338 ALA A C 1
ATOM 6636 O O . ALA B 2 338 ? 97.936 228.526 239.519 1.00 40.54 338 ALA A O 1
ATOM 6638 N N . ILE B 2 339 ? 98.409 228.182 241.635 1.00 30.81 339 ILE A N 1
ATOM 6639 C CA . ILE B 2 339 ? 99.301 227.069 241.391 1.00 34.97 339 ILE A CA 1
ATOM 6640 C C . ILE B 2 339 ? 98.522 225.864 240.915 1.00 28.51 339 ILE A C 1
ATOM 6641 O O . ILE B 2 339 ? 98.918 225.322 239.896 1.00 38.79 339 ILE A O 1
ATOM 6646 N N . MET B 2 340 ? 97.338 225.606 241.433 1.00 29.31 340 MET A N 1
ATOM 6647 C CA . MET B 2 340 ? 96.474 224.565 240.869 1.00 32.02 340 MET A CA 1
ATOM 6648 C C . MET B 2 340 ? 96.027 224.859 239.427 1.00 33.24 340 MET A C 1
ATOM 6649 O O . MET B 2 340 ? 95.988 223.995 238.548 1.00 36.18 340 MET A O 1
ATOM 6654 N N . ALA B 2 341 ? 95.759 226.106 239.095 1.00 33.12 341 ALA A N 1
ATOM 6655 C CA . ALA B 2 341 ? 95.402 226.471 237.734 1.00 26.88 341 ALA A CA 1
ATOM 6656 C C . ALA B 2 341 ? 96.567 226.303 236.772 1.00 28.44 341 ALA A C 1
ATOM 6657 O O . ALA B 2 341 ? 96.387 225.901 235.650 1.00 42.55 341 ALA A O 1
ATOM 6659 N N . ALA B 2 342 ? 97.758 226.671 237.181 1.00 29.07 342 ALA A N 1
ATOM 6660 C CA . ALA B 2 342 ? 98.941 226.504 236.391 1.00 24.89 342 ALA A CA 1
ATOM 6661 C C . ALA B 2 342 ? 99.133 225.035 236.090 1.00 27.11 342 ALA A C 1
ATOM 6662 O O . ALA B 2 342 ? 99.433 224.702 234.970 1.00 33.41 342 ALA A O 1
ATOM 6664 N N . ILE B 2 343 ? 99.028 224.149 237.085 1.00 30.29 343 ILE A N 1
ATOM 6665 C CA . ILE B 2 343 ? 99.227 222.729 236.801 1.00 31.86 343 ILE A CA 1
ATOM 6666 C C . ILE B 2 343 ? 98.151 222.184 235.875 1.00 27.31 343 ILE A C 1
ATOM 6667 O O . ILE B 2 343 ? 98.466 221.536 234.908 1.00 34.83 343 ILE A O 1
ATOM 6672 N N . PHE B 2 344 ? 96.898 222.477 236.173 1.00 27.79 344 PHE A N 1
ATOM 6673 C CA . PHE B 2 344 ? 95.824 222.090 235.301 1.00 27.37 344 PHE A CA 1
ATOM 6674 C C . PHE B 2 344 ? 96.020 222.663 233.891 1.00 27.80 344 PHE A C 1
ATOM 6675 O O . PHE B 2 344 ? 95.776 222.001 232.879 1.00 34.15 344 PHE A O 1
ATOM 6683 N N . HIS B 2 345 ? 96.372 223.917 233.727 1.00 31.28 345 HIS A N 1
ATOM 6684 C CA . HIS B 2 345 ? 96.495 224.455 232.364 1.00 26.74 345 HIS A CA 1
ATOM 6685 C C . HIS B 2 345 ? 97.670 223.812 231.643 1.00 24.63 345 HIS A C 1
ATOM 6686 O O . HIS B 2 345 ? 97.608 223.621 230.474 1.00 28.45 345 HIS A O 1
ATOM 6693 N N A LEU B 2 346 ? 98.803 223.568 232.294 0.67 24.18 346 LEU A N 1
ATOM 6694 N N B LEU B 2 346 ? 98.795 223.528 232.322 0.33 25.82 346 LEU A N 1
ATOM 6695 C CA A LEU B 2 346 ? 99.884 222.861 231.625 0.67 28.59 346 LEU A CA 1
ATOM 6696 C CA B LEU B 2 346 ? 99.879 222.790 231.681 0.33 28.69 346 LEU A CA 1
ATOM 6697 C C A LEU B 2 346 ? 99.433 221.504 231.028 0.67 32.39 346 LEU A C 1
ATOM 6698 C C B LEU B 2 346 ? 99.377 221.523 231.003 0.33 30.54 346 LEU A C 1
ATOM 6699 O O A LEU B 2 346 ? 99.756 221.172 229.896 0.67 30.79 346 LEU A O 1
ATOM 6700 O O B LEU B 2 346 ? 99.705 221.252 229.858 0.33 30.05 346 LEU A O 1
ATOM 6709 N N . ILE B 2 347 ? 98.669 220.695 231.773 1.00 28.14 347 ILE A N 1
ATOM 6710 C CA . ILE B 2 347 ? 98.139 219.452 231.261 1.00 28.79 347 ILE A CA 1
ATOM 6711 C C . ILE B 2 347 ? 97.203 219.655 230.094 1.00 28.60 347 ILE A C 1
ATOM 6712 O O . ILE B 2 347 ? 97.459 219.080 229.024 1.00 34.62 347 ILE A O 1
ATOM 6717 N N . ASN B 2 348 ? 96.213 220.534 230.253 1.00 26.34 348 ASN A N 1
ATOM 6718 C CA . ASN B 2 348 ? 95.317 220.827 229.158 1.00 26.68 348 ASN A CA 1
ATOM 6719 C C . ASN B 2 348 ? 96.068 221.252 227.914 1.00 28.38 348 ASN A C 1
ATOM 6720 O O . ASN B 2 348 ? 95.829 220.741 226.817 1.00 32.42 348 ASN A O 1
ATOM 6725 N N . HIS B 2 349 ? 96.971 222.158 228.092 1.00 25.39 349 HIS A N 1
ATOM 6726 C CA . HIS B 2 349 ? 97.693 222.696 226.995 1.00 26.25 349 HIS A CA 1
ATOM 6727 C C . HIS B 2 349 ? 98.364 221.556 226.268 1.00 24.61 349 HIS A C 1
ATOM 6728 O O . HIS B 2 349 ? 98.318 221.527 225.063 1.00 32.49 349 HIS A O 1
ATOM 6735 N N . ALA B 2 350 ? 99.093 220.692 226.940 1.00 30.41 350 ALA A N 1
ATOM 6736 C CA . ALA B 2 350 ? 99.727 219.556 226.263 1.00 30.95 350 ALA A CA 1
ATOM 6737 C C . ALA B 2 350 ? 98.711 218.765 225.453 1.00 27.46 350 ALA A C 1
ATOM 6738 O O . ALA B 2 350 ? 98.995 218.434 224.351 1.00 38.98 350 ALA A O 1
ATOM 6740 N N . THR B 2 351 ? 97.482 218.588 225.892 1.00 34.16 351 THR A N 1
ATOM 6741 C CA . THR B 2 351 ? 96.525 217.846 225.083 1.00 35.45 351 THR A CA 1
ATOM 6742 C C . THR B 2 351 ? 96.017 218.626 223.870 1.00 36.04 351 THR A C 1
ATOM 6743 O O . THR B 2 351 ? 96.071 218.098 222.786 1.00 40.65 351 THR A O 1
ATOM 6747 N N . PHE B 2 352 ? 95.507 219.862 223.992 1.00 39.41 352 PHE A N 1
ATOM 6748 C CA . PHE B 2 352 ? 95.030 220.515 222.783 1.00 31.90 352 PHE A CA 1
ATOM 6749 C C . PHE B 2 352 ? 96.175 220.939 221.881 1.00 31.25 352 PHE A C 1
ATOM 6750 O O . PHE B 2 352 ? 96.102 220.729 220.668 1.00 41.97 352 PHE A O 1
ATOM 6758 N N . LYS B 2 353 ? 97.297 221.364 222.384 1.00 27.77 353 LYS A N 1
ATOM 6759 C CA . LYS B 2 353 ? 98.287 221.821 221.420 1.00 27.94 353 LYS A CA 1
ATOM 6760 C C . LYS B 2 353 ? 98.975 220.656 220.742 1.00 31.18 353 LYS A C 1
ATOM 6761 O O . LYS B 2 353 ? 99.435 220.762 219.604 1.00 32.55 353 LYS A O 1
ATOM 6767 N N . GLY B 2 354 ? 99.164 219.539 221.429 1.00 31.36 354 GLY A N 1
ATOM 6768 C CA . GLY B 2 354 ? 99.775 218.413 220.738 1.00 35.20 354 GLY A CA 1
ATOM 6769 C C . GLY B 2 354 ? 98.889 217.900 219.632 1.00 30.75 354 GLY A C 1
ATOM 6770 O O . GLY B 2 354 ? 99.378 217.698 218.550 1.00 27.91 354 GLY A O 1
ATOM 6771 N N . SER B 2 355 ? 97.568 217.885 219.885 1.00 33.16 355 SER A N 1
ATOM 6772 C CA . SER B 2 355 ? 96.621 217.455 218.890 1.00 32.79 355 SER A CA 1
ATOM 6773 C C . SER B 2 355 ? 96.614 218.444 217.713 1.00 31.39 355 SER A C 1
ATOM 6774 O O . SER B 2 355 ? 96.428 217.993 216.581 1.00 35.89 355 SER A O 1
ATOM 6777 N N . LEU B 2 356 ? 96.682 219.768 217.936 1.00 27.41 356 LEU A N 1
ATOM 6778 C CA . LEU B 2 356 ? 96.621 220.740 216.834 1.00 28.81 356 LEU A CA 1
ATOM 6779 C C . LEU B 2 356 ? 97.886 220.746 215.990 1.00 23.64 356 LEU A C 1
ATOM 6780 O O . LEU B 2 356 ? 97.765 220.718 214.802 1.00 29.84 356 LEU A O 1
ATOM 6785 N N . PHE B 2 357 ? 99.064 220.479 216.558 1.00 26.72 357 PHE A N 1
ATOM 6786 C CA . PHE B 2 357 ? 100.201 220.277 215.687 1.00 27.05 357 PHE A CA 1
ATOM 6787 C C . PHE B 2 357 ? 100.058 219.022 214.849 1.00 25.47 357 PHE A C 1
ATOM 6788 O O . PHE B 2 357 ? 100.475 218.971 213.680 1.00 27.66 357 PHE A O 1
ATOM 6796 N N . MET B 2 358 ? 99.403 218.012 215.383 1.00 34.37 358 MET A N 1
ATOM 6797 C CA . MET B 2 358 ? 99.285 216.767 214.643 1.00 34.40 358 MET A CA 1
ATOM 6798 C C . MET B 2 358 ? 98.315 216.937 213.479 1.00 35.12 358 MET A C 1
ATOM 6799 O O . MET B 2 358 ? 98.571 216.359 212.470 1.00 38.90 358 MET A O 1
ATOM 6804 N N . THR B 2 359 ? 97.249 217.734 213.610 1.00 37.75 359 THR A N 1
ATOM 6805 C CA . THR B 2 359 ? 96.289 217.968 212.539 1.00 34.22 359 THR A CA 1
ATOM 6806 C C . THR B 2 359 ? 96.868 218.971 211.541 1.00 30.15 359 THR A C 1
ATOM 6807 O O . THR B 2 359 ? 96.617 218.922 210.343 1.00 35.31 359 THR A O 1
ATOM 6811 N N . ALA B 2 360 ? 97.696 219.879 211.988 1.00 38.01 360 ALA A N 1
ATOM 6812 C CA . ALA B 2 360 ? 98.322 220.799 211.049 1.00 36.83 360 ALA A CA 1
ATOM 6813 C C . ALA B 2 360 ? 99.252 219.975 210.184 1.00 36.22 360 ALA A C 1
ATOM 6814 O O . ALA B 2 360 ? 99.574 220.316 209.057 1.00 55.34 360 ALA A O 1
ATOM 6816 N N . GLY B 2 361 ? 99.782 218.934 210.769 1.00 39.83 361 GLY A N 1
ATOM 6817 C CA . GLY B 2 361 ? 100.709 218.107 210.060 1.00 36.13 361 GLY A CA 1
ATOM 6818 C C . GLY B 2 361 ? 99.987 217.274 209.044 1.00 29.86 361 GLY A C 1
ATOM 6819 O O . GLY B 2 361 ? 100.526 217.014 208.002 1.00 36.52 361 GLY A O 1
ATOM 6820 N N . ILE B 2 362 ? 98.814 216.816 209.366 1.00 35.14 362 ILE A N 1
ATOM 6821 C CA . ILE B 2 362 ? 98.024 216.029 208.431 1.00 34.73 362 ILE A CA 1
ATOM 6822 C C . ILE B 2 362 ? 97.578 216.916 207.302 1.00 41.57 362 ILE A C 1
ATOM 6823 O O . ILE B 2 362 ? 97.542 216.445 206.194 1.00 34.01 362 ILE A O 1
ATOM 6828 N N . ILE B 2 363 ? 97.290 218.191 207.590 1.00 40.27 363 ILE A N 1
ATOM 6829 C CA . ILE B 2 363 ? 96.766 219.068 206.555 1.00 38.84 363 ILE A CA 1
ATOM 6830 C C . ILE B 2 363 ? 97.869 219.376 205.573 1.00 35.08 363 ILE A C 1
ATOM 6831 O O . ILE B 2 363 ? 97.622 219.330 204.400 1.00 39.78 363 ILE A O 1
ATOM 6836 N N . ASP B 2 364 ? 99.067 219.591 206.064 1.00 44.58 364 ASP A N 1
ATOM 6837 C CA . ASP B 2 364 ? 100.214 219.784 205.210 1.00 49.00 364 ASP A CA 1
ATOM 6838 C C . ASP B 2 364 ? 100.435 218.518 204.413 1.00 38.98 364 ASP A C 1
ATOM 6839 O O . ASP B 2 364 ? 100.718 218.626 203.236 1.00 55.71 364 ASP A O 1
ATOM 6844 N N . HIS B 2 365 ? 100.342 217.348 205.038 1.00 47.44 365 HIS A N 1
ATOM 6845 C CA . HIS B 2 365 ? 100.681 216.076 204.402 1.00 52.61 365 HIS A CA 1
ATOM 6846 C C . HIS B 2 365 ? 99.709 215.705 203.280 1.00 42.70 365 HIS A C 1
ATOM 6847 O O . HIS B 2 365 ? 100.138 215.349 202.211 1.00 90.88 365 HIS A O 1
ATOM 6854 N N . GLU B 2 366 ? 98.476 216.039 203.414 1.00 48.73 366 GLU A N 1
ATOM 6855 C CA . GLU B 2 366 ? 97.443 215.741 202.463 1.00 50.83 366 GLU A CA 1
ATOM 6856 C C . GLU B 2 366 ? 96.961 216.893 201.595 1.00 53.39 366 GLU A C 1
ATOM 6857 O O . GLU B 2 366 ? 95.972 216.664 200.937 1.00 70.26 366 GLU A O 1
ATOM 6863 N N . THR B 2 367 ? 97.554 218.100 201.631 1.00 57.21 367 THR A N 1
ATOM 6864 C CA . THR B 2 367 ? 97.210 219.207 200.734 1.00 52.58 367 THR A CA 1
ATOM 6865 C C . THR B 2 367 ? 98.481 219.858 200.198 1.00 49.99 367 THR A C 1
ATOM 6866 O O . THR B 2 367 ? 98.443 220.697 199.296 1.00 63.04 367 THR A O 1
ATOM 6870 N N . GLY B 2 368 ? 99.590 219.577 200.852 1.00 51.76 368 GLY A N 1
ATOM 6871 C CA . GLY B 2 368 ? 100.852 220.175 200.480 1.00 48.22 368 GLY A CA 1
ATOM 6872 C C . GLY B 2 368 ? 101.022 221.609 200.977 1.00 47.42 368 GLY A C 1
ATOM 6873 O O . GLY B 2 368 ? 102.072 222.200 200.735 1.00 73.48 368 GLY A O 1
ATOM 6874 N N . THR B 2 369 ? 100.040 222.141 201.698 1.00 49.39 369 THR A N 1
ATOM 6875 C CA . THR B 2 369 ? 100.142 223.507 202.203 1.00 57.51 369 THR A CA 1
ATOM 6876 C C . THR B 2 369 ? 99.734 223.626 203.670 1.00 45.40 369 THR A C 1
ATOM 6877 O O . THR B 2 369 ? 98.937 222.836 204.119 1.00 55.99 369 THR A O 1
ATOM 6881 N N . ARG B 2 370 ? 100.232 224.668 204.351 1.00 63.37 370 ARG A N 1
ATOM 6882 C CA . ARG B 2 370 ? 99.821 225.048 205.691 1.00 53.71 370 ARG A CA 1
ATOM 6883 C C . ARG B 2 370 ? 99.456 226.527 205.693 1.00 50.44 370 ARG A C 1
ATOM 6884 O O . ARG B 2 370 ? 99.479 227.158 206.737 1.00 61.94 370 ARG A O 1
ATOM 6892 N N . ASP B 2 371 ? 99.137 227.087 204.535 1.00 52.52 371 ASP A N 1
ATOM 6893 C CA . ASP B 2 371 ? 98.926 228.510 204.357 1.00 50.10 371 ASP A CA 1
ATOM 6894 C C . ASP B 2 371 ? 97.444 228.779 204.460 1.00 45.00 371 ASP A C 1
ATOM 6895 O O . ASP B 2 371 ? 96.722 228.306 203.622 1.00 48.83 371 ASP A O 1
ATOM 6900 N N . ILE B 2 372 ? 96.996 229.510 205.488 1.00 47.13 372 ILE A N 1
ATOM 6901 C CA . ILE B 2 372 ? 95.576 229.777 205.659 1.00 52.82 372 ILE A CA 1
ATOM 6902 C C . ILE B 2 372 ? 94.968 230.553 204.477 1.00 58.64 372 ILE A C 1
ATOM 6903 O O . ILE B 2 372 ? 93.749 230.527 204.281 1.00 77.44 372 ILE A O 1
ATOM 6908 N N . ARG B 2 373 ? 95.783 231.161 203.615 1.00 69.56 373 ARG A N 1
ATOM 6909 C CA . ARG B 2 373 ? 95.280 231.827 202.410 1.00 65.66 373 ARG A CA 1
ATOM 6910 C C . ARG B 2 373 ? 94.919 230.816 201.309 1.00 69.54 373 ARG A C 1
ATOM 6911 O O . ARG B 2 373 ? 94.012 231.059 200.516 1.00 95.01 373 ARG A O 1
ATOM 6919 N N . LYS B 2 374 ? 95.580 229.657 201.284 1.00 69.39 374 LYS A N 1
ATOM 6920 C CA . LYS B 2 374 ? 95.294 228.625 200.304 1.00 58.38 374 LYS A CA 1
ATOM 6921 C C . LYS B 2 374 ? 94.426 227.530 200.853 1.00 49.60 374 LYS A C 1
ATOM 6922 O O . LYS B 2 374 ? 94.030 226.718 200.055 1.00 72.90 374 LYS A O 1
ATOM 6928 N N . LEU B 2 375 ? 94.107 227.461 202.145 1.00 50.75 375 LEU A N 1
ATOM 6929 C CA . LEU B 2 375 ? 93.249 226.360 202.604 1.00 45.18 375 LEU A CA 1
ATOM 6930 C C . LEU B 2 375 ? 91.817 226.859 202.501 1.00 42.95 375 LEU A C 1
ATOM 6931 O O . LEU B 2 375 ? 91.623 227.984 202.063 1.00 68.91 375 LEU A O 1
ATOM 6936 N N . GLY B 2 376 ? 90.848 226.029 202.830 1.00 41.27 376 GLY A N 1
ATOM 6937 C CA . GLY B 2 376 ? 89.441 226.387 202.820 1.00 45.76 376 GLY A CA 1
ATOM 6938 C C . GLY B 2 376 ? 88.600 225.155 202.472 1.00 51.03 376 GLY A C 1
ATOM 6939 O O . GLY B 2 376 ? 89.011 224.377 201.636 1.00 61.61 376 GLY A O 1
ATOM 6940 N N . GLY B 2 377 ? 87.511 224.920 203.187 1.00 54.15 377 GLY A N 1
ATOM 6941 C CA . GLY B 2 377 ? 86.514 223.969 202.737 1.00 56.43 377 GLY A CA 1
ATOM 6942 C C . GLY B 2 377 ? 86.784 222.517 203.076 1.00 51.79 377 GLY A C 1
ATOM 6943 O O . GLY B 2 377 ? 86.102 221.634 202.573 1.00 75.32 377 GLY A O 1
ATOM 6944 N N . LEU B 2 378 ? 87.734 222.274 203.945 1.00 52.56 378 LEU A N 1
ATOM 6945 C CA . LEU B 2 378 ? 88.176 220.928 204.173 1.00 47.24 378 LEU A CA 1
ATOM 6946 C C . LEU B 2 378 ? 87.311 220.239 205.193 1.00 48.63 378 LEU A C 1
ATOM 6947 O O . LEU B 2 378 ? 87.686 219.149 205.576 1.00 70.38 378 LEU A O 1
ATOM 6952 N N . MET B 2 379 ? 86.285 220.882 205.774 1.00 57.02 379 MET A N 1
ATOM 6953 C CA . MET B 2 379 ? 85.389 220.179 206.708 1.00 56.21 379 MET A CA 1
ATOM 6954 C C . MET B 2 379 ? 84.845 218.843 206.171 1.00 65.02 379 MET A C 1
ATOM 6955 O O . MET B 2 379 ? 84.810 217.858 206.891 1.00 76.15 379 MET A O 1
ATOM 6960 N N . ALA B 2 380 ? 84.298 218.849 204.949 1.00 68.51 380 ALA A N 1
ATOM 6961 C CA . ALA B 2 380 ? 83.668 217.697 204.317 1.00 79.18 380 ALA A CA 1
ATOM 6962 C C . ALA B 2 380 ? 84.669 216.681 203.737 1.00 77.48 380 ALA A C 1
ATOM 6963 O O . ALA B 2 380 ? 84.329 215.517 203.490 1.00 89.34 380 ALA A O 1
ATOM 6965 N N . ILE B 2 381 ? 85.876 217.158 203.424 1.00 66.10 381 ILE A N 1
ATOM 6966 C CA . ILE B 2 381 ? 86.935 216.382 202.804 1.00 70.39 381 ILE A CA 1
ATOM 6967 C C . ILE B 2 381 ? 87.729 215.634 203.864 1.00 59.67 381 ILE A C 1
ATOM 6968 O O . ILE B 2 381 ? 88.220 214.565 203.600 1.00 70.49 381 ILE A O 1
ATOM 6973 N N . MET B 2 382 ? 87.871 216.227 205.041 1.00 59.16 382 MET A N 1
ATOM 6974 C CA . MET B 2 382 ? 88.756 215.728 206.062 1.00 53.99 382 MET A CA 1
ATOM 6975 C C . MET B 2 382 ? 88.016 215.812 207.374 1.00 46.89 382 MET A C 1
ATOM 6976 O O . MET B 2 382 ? 88.438 216.460 208.296 1.00 56.69 382 MET A O 1
ATOM 6981 N N . PRO B 2 383 ? 86.965 215.016 207.520 1.00 65.02 383 PRO A N 1
ATOM 6982 C CA . PRO B 2 383 ? 86.125 215.108 208.714 1.00 62.00 383 PRO A CA 1
ATOM 6983 C C . PRO B 2 383 ? 86.688 214.665 210.070 1.00 57.11 383 PRO A C 1
ATOM 6984 O O . PRO B 2 383 ? 86.225 215.159 211.084 1.00 50.57 383 PRO A O 1
ATOM 6988 N N . VAL B 2 384 ? 87.634 213.729 210.147 1.00 53.06 384 VAL A N 1
ATOM 6989 C CA . VAL B 2 384 ? 88.174 213.402 211.465 1.00 47.34 384 VAL A CA 1
ATOM 6990 C C . VAL B 2 384 ? 89.127 214.522 211.913 1.00 54.35 384 VAL A C 1
ATOM 6991 O O . VAL B 2 384 ? 89.105 214.938 213.092 1.00 45.79 384 VAL A O 1
ATOM 6995 N N . THR B 2 385 ? 89.966 214.991 210.967 1.00 42.14 385 THR A N 1
ATOM 6996 C CA . THR B 2 385 ? 90.911 216.085 211.179 1.00 52.06 385 THR A CA 1
ATOM 6997 C C . THR B 2 385 ? 90.123 217.344 211.543 1.00 46.75 385 THR A C 1
ATOM 6998 O O . THR B 2 385 ? 90.492 218.096 212.415 1.00 53.97 385 THR A O 1
ATOM 7002 N N . PHE B 2 386 ? 88.982 217.514 210.900 1.00 42.61 386 PHE A N 1
ATOM 7003 C CA . PHE B 2 386 ? 88.130 218.638 211.180 1.00 48.80 386 PHE A CA 1
ATOM 7004 C C . PHE B 2 386 ? 87.620 218.571 212.624 1.00 49.06 386 PHE A C 1
ATOM 7005 O O . PHE B 2 386 ? 87.541 219.556 213.302 1.00 45.64 386 PHE A O 1
ATOM 7013 N N . THR B 2 387 ? 87.225 217.398 213.076 1.00 45.06 387 THR A N 1
ATOM 7014 C CA . THR B 2 387 ? 86.634 217.259 214.372 1.00 43.94 387 THR A CA 1
ATOM 7015 C C . THR B 2 387 ? 87.659 217.446 215.501 1.00 43.10 387 THR A C 1
ATOM 7016 O O . THR B 2 387 ? 87.376 218.089 216.509 1.00 41.48 387 THR A O 1
ATOM 7020 N N . VAL B 2 388 ? 88.797 216.761 215.410 1.00 45.06 388 VAL A N 1
ATOM 7021 C CA . VAL B 2 388 ? 89.850 216.933 216.382 1.00 41.56 388 VAL A CA 1
ATOM 7022 C C . VAL B 2 388 ? 90.245 218.410 216.380 1.00 39.35 388 VAL A C 1
ATOM 7023 O O . VAL B 2 388 ? 90.431 218.971 217.431 1.00 44.34 388 VAL A O 1
ATOM 7027 N N . SER B 2 389 ? 90.420 219.018 215.203 1.00 36.88 389 SER A N 1
ATOM 7028 C CA . SER B 2 389 ? 90.827 220.405 215.126 1.00 38.38 389 SER A CA 1
ATOM 7029 C C . SER B 2 389 ? 89.798 221.288 215.822 1.00 44.30 389 SER A C 1
ATOM 7030 O O . SER B 2 389 ? 90.162 222.208 216.583 1.00 46.11 389 SER A O 1
ATOM 7033 N N . LEU B 2 390 ? 88.518 220.997 215.625 1.00 45.98 390 LEU A N 1
ATOM 7034 C CA . LEU B 2 390 ? 87.461 221.812 216.217 1.00 44.83 390 LEU A CA 1
ATOM 7035 C C . LEU B 2 390 ? 87.565 221.806 217.732 1.00 42.00 390 LEU A C 1
ATOM 7036 O O . LEU B 2 390 ? 87.489 222.849 218.347 1.00 51.58 390 LEU A O 1
ATOM 7041 N N . ILE B 2 391 ? 87.649 220.615 218.298 1.00 38.67 391 ILE A N 1
ATOM 7042 C CA . ILE B 2 391 ? 87.782 220.370 219.712 1.00 43.43 391 ILE A CA 1
ATOM 7043 C C . ILE B 2 391 ? 89.028 221.068 220.244 1.00 40.11 391 ILE A C 1
ATOM 7044 O O . ILE B 2 391 ? 88.932 221.778 221.208 1.00 38.80 391 ILE A O 1
ATOM 7049 N N . GLY B 2 392 ? 90.193 220.896 219.631 1.00 37.94 392 GLY A N 1
ATOM 7050 C CA . GLY B 2 392 ? 91.370 221.571 220.128 1.00 36.96 392 GLY A CA 1
ATOM 7051 C C . GLY B 2 392 ? 91.252 223.097 220.138 1.00 32.32 392 GLY A C 1
ATOM 7052 O O . GLY B 2 392 ? 91.652 223.697 221.113 1.00 48.99 392 GLY A O 1
ATOM 7053 N N . LEU B 2 393 ? 90.739 223.694 219.090 1.00 33.39 393 LEU A N 1
ATOM 7054 C CA . LEU B 2 393 ? 90.664 225.136 218.923 1.00 36.87 393 LEU A CA 1
ATOM 7055 C C . LEU B 2 393 ? 89.596 225.666 219.829 1.00 38.59 393 LEU A C 1
ATOM 7056 O O . LEU B 2 393 ? 89.832 226.716 220.412 1.00 50.81 393 LEU A O 1
ATOM 7061 N N . ALA B 2 394 ? 88.499 224.943 220.043 1.00 41.60 394 ALA A N 1
ATOM 7062 C CA . ALA B 2 394 ? 87.503 225.394 221.013 1.00 46.72 394 ALA A CA 1
ATOM 7063 C C . ALA B 2 394 ? 88.041 225.353 222.463 1.00 42.20 394 ALA A C 1
ATOM 7064 O O . ALA B 2 394 ? 87.848 226.256 223.256 1.00 45.42 394 ALA A O 1
ATOM 7066 N N . SER B 2 395 ? 88.739 224.287 222.826 1.00 38.84 395 SER A N 1
ATOM 7067 C CA . SER B 2 395 ? 89.418 224.222 224.106 1.00 43.20 395 SER A CA 1
ATOM 7068 C C . SER B 2 395 ? 90.479 225.328 224.246 1.00 44.53 395 SER A C 1
ATOM 7069 O O . SER B 2 395 ? 90.677 225.921 225.308 1.00 43.18 395 SER A O 1
ATOM 7072 N N . MET B 2 396 ? 91.257 225.565 223.211 1.00 41.22 396 MET A N 1
ATOM 7073 C CA . MET B 2 396 ? 92.300 226.564 223.323 1.00 44.88 396 MET A CA 1
ATOM 7074 C C . MET B 2 396 ? 91.668 227.949 223.512 1.00 47.13 396 MET A C 1
ATOM 7075 O O . MET B 2 396 ? 92.139 228.737 224.322 1.00 51.55 396 MET A O 1
ATOM 7080 N N . ALA B 2 397 ? 90.590 228.245 222.776 1.00 47.72 397 ALA A N 1
ATOM 7081 C CA . ALA B 2 397 ? 89.833 229.485 222.951 1.00 42.67 397 ALA A CA 1
ATOM 7082 C C . ALA B 2 397 ? 89.087 229.573 224.286 1.00 42.70 397 ALA A C 1
ATOM 7083 O O . ALA B 2 397 ? 88.602 230.629 224.627 1.00 54.27 397 ALA A O 1
ATOM 7085 N N . GLY B 2 398 ? 89.071 228.507 225.094 1.00 58.83 398 GLY A N 1
ATOM 7086 C CA . GLY B 2 398 ? 88.361 228.434 226.368 1.00 40.25 398 GLY A CA 1
ATOM 7087 C C . GLY B 2 398 ? 86.839 228.392 226.160 1.00 54.46 398 GLY A C 1
ATOM 7088 O O . GLY B 2 398 ? 86.099 228.777 227.085 1.00 56.37 398 GLY A O 1
ATOM 7089 N N . LEU B 2 399 ? 86.324 227.954 224.978 1.00 48.28 399 LEU A N 1
ATOM 7090 C CA . LEU B 2 399 ? 84.869 227.641 224.884 1.00 49.85 399 LEU A CA 1
ATOM 7091 C C . LEU B 2 399 ? 84.485 226.374 225.638 1.00 53.51 399 LEU A C 1
ATOM 7092 O O . LEU B 2 399 ? 85.194 225.381 225.562 1.00 59.92 399 LEU A O 1
ATOM 7097 N N . PRO B 2 400 ? 83.367 226.325 226.414 1.00 63.93 400 PRO A N 1
ATOM 7098 C CA . PRO B 2 400 ? 82.926 225.080 227.079 1.00 59.82 400 PRO A CA 1
ATOM 7099 C C . PRO B 2 400 ? 82.342 224.124 226.055 1.00 67.42 400 PRO A C 1
ATOM 7100 O O . PRO B 2 400 ? 82.036 224.546 224.944 1.00 79.40 400 PRO A O 1
ATOM 7104 N N . PRO B 2 401 ? 82.199 222.816 226.340 1.00 66.37 401 PRO A N 1
ATOM 7105 C CA . PRO B 2 401 ? 82.547 222.223 227.621 1.00 65.12 401 PRO A CA 1
ATOM 7106 C C . PRO B 2 401 ? 83.918 221.548 227.673 1.00 66.23 401 PRO A C 1
ATOM 7107 O O . PRO B 2 401 ? 83.979 220.425 228.122 1.00 91.78 401 PRO A O 1
ATOM 7111 N N . PHE B 2 402 ? 84.975 222.158 227.121 1.00 57.27 402 PHE A N 1
ATOM 7112 C CA . PHE B 2 402 ? 86.221 221.448 226.951 1.00 54.38 402 PHE A CA 1
ATOM 7113 C C . PHE B 2 402 ? 87.183 221.763 228.098 1.00 55.82 402 PHE A C 1
ATOM 7114 O O . PHE B 2 402 ? 86.896 222.593 228.985 1.00 43.58 402 PHE A O 1
ATOM 7122 N N . ASN B 2 403 ? 88.316 221.039 228.122 1.00 45.95 403 ASN A N 1
ATOM 7123 C CA . ASN B 2 403 ? 89.248 221.197 229.222 1.00 42.52 403 ASN A CA 1
ATOM 7124 C C . ASN B 2 403 ? 89.745 222.663 229.326 1.00 47.31 403 ASN A C 1
ATOM 7125 O O . ASN B 2 403 ? 89.826 223.169 230.442 1.00 48.33 403 ASN A O 1
ATOM 7130 N N . GLY B 2 404 ? 89.900 223.364 228.193 1.00 44.63 404 GLY A N 1
ATOM 7131 C CA . GLY B 2 404 ? 90.474 224.685 228.180 1.00 38.30 404 GLY A CA 1
ATOM 7132 C C . GLY B 2 404 ? 89.561 225.757 228.741 1.00 42.74 404 GLY A C 1
ATOM 7133 O O . GLY B 2 404 ? 90.048 226.731 229.295 1.00 49.75 404 GLY A O 1
ATOM 7134 N N . PHE B 2 405 ? 88.256 225.513 228.782 1.00 44.17 405 PHE A N 1
ATOM 7135 C CA . PHE B 2 405 ? 87.319 226.449 229.425 1.00 46.23 405 PHE A CA 1
ATOM 7136 C C . PHE B 2 405 ? 87.537 226.493 230.917 1.00 46.10 405 PHE A C 1
ATOM 7137 O O . PHE B 2 405 ? 87.658 227.576 231.436 1.00 59.89 405 PHE A O 1
ATOM 7145 N N . LEU B 2 406 ? 87.689 225.317 231.549 1.00 45.99 406 LEU A N 1
ATOM 7146 C CA . LEU B 2 406 ? 87.885 225.229 232.981 1.00 44.64 406 LEU A CA 1
ATOM 7147 C C . LEU B 2 406 ? 89.155 225.935 233.384 1.00 46.86 406 LEU A C 1
ATOM 7148 O O . LEU B 2 406 ? 89.146 226.692 234.369 1.00 64.51 406 LEU A O 1
ATOM 7153 N N . SER B 2 407 ? 90.221 225.684 232.634 1.00 41.97 407 SER A N 1
ATOM 7154 C CA . SER B 2 407 ? 91.505 226.237 233.014 1.00 49.84 407 SER A CA 1
ATOM 7155 C C . SER B 2 407 ? 91.508 227.765 232.794 1.00 41.29 407 SER A C 1
ATOM 7156 O O . SER B 2 407 ? 92.206 228.458 233.530 1.00 45.34 407 SER A O 1
ATOM 7159 N N A LYS B 2 408 ? 90.883 228.253 231.702 0.69 36.69 408 LYS A N 1
ATOM 7160 N N B LYS B 2 408 ? 90.592 228.272 231.978 0.31 43.30 408 LYS A N 1
ATOM 7161 C CA A LYS B 2 408 ? 90.808 229.692 231.431 0.69 42.68 408 LYS A CA 1
ATOM 7162 C CA B LYS B 2 408 ? 90.511 229.706 231.746 0.31 44.91 408 LYS A CA 1
ATOM 7163 C C A LYS B 2 408 ? 89.936 230.398 232.465 0.69 43.02 408 LYS A C 1
ATOM 7164 C C B LYS B 2 408 ? 89.643 230.392 232.797 0.31 49.71 408 LYS A C 1
ATOM 7165 O O A LYS B 2 408 ? 90.320 231.453 232.944 0.69 53.00 408 LYS A O 1
ATOM 7166 O O B LYS B 2 408 ? 89.952 231.517 233.195 0.31 58.10 408 LYS A O 1
ATOM 7177 N N A GLU B 2 409 ? 88.885 229.750 232.964 0.69 47.19 409 GLU A N 1
ATOM 7178 N N B GLU B 2 409 ? 88.584 229.719 233.270 0.31 52.17 409 GLU A N 1
ATOM 7179 C CA A GLU B 2 409 ? 88.103 230.287 234.060 0.69 52.69 409 GLU A CA 1
ATOM 7180 C CA B GLU B 2 409 ? 87.809 230.237 234.378 0.31 57.13 409 GLU A CA 1
ATOM 7181 C C A GLU B 2 409 ? 88.868 230.303 235.392 0.69 44.92 409 GLU A C 1
ATOM 7182 C C B GLU B 2 409 ? 88.765 230.312 235.562 0.31 50.67 409 GLU A C 1
ATOM 7183 O O A GLU B 2 409 ? 88.648 231.134 236.242 0.69 52.78 409 GLU A O 1
ATOM 7184 O O B GLU B 2 409 ? 88.784 231.327 236.265 0.31 54.52 409 GLU A O 1
ATOM 7195 N N . MET B 2 410 ? 89.696 229.339 235.657 1.00 46.83 410 MET A N 1
ATOM 7196 C CA . MET B 2 410 ? 90.590 229.327 236.817 1.00 46.78 410 MET A CA 1
ATOM 7197 C C . MET B 2 410 ? 91.664 230.421 236.696 1.00 36.08 410 MET A C 1
ATOM 7198 O O . MET B 2 410 ? 92.113 230.945 237.694 1.00 45.57 410 MET A O 1
ATOM 7203 N N . PHE B 2 411 ? 92.085 230.732 235.490 1.00 37.07 411 PHE A N 1
ATOM 7204 C CA . PHE B 2 411 ? 93.012 231.811 235.267 1.00 40.40 411 PHE A CA 1
ATOM 7205 C C . PHE B 2 411 ? 92.374 233.157 235.650 1.00 37.59 411 PHE A C 1
ATOM 7206 O O . PHE B 2 411 ? 92.979 233.889 236.428 1.00 47.80 411 PHE A O 1
ATOM 7214 N N . PHE B 2 412 ? 91.171 233.453 235.163 1.00 38.78 412 PHE A N 1
ATOM 7215 C CA . PHE B 2 412 ? 90.465 234.686 235.461 1.00 40.49 412 PHE A CA 1
ATOM 7216 C C . PHE B 2 412 ? 90.152 234.756 236.939 1.00 40.36 412 PHE A C 1
ATOM 7217 O O . PHE B 2 412 ? 90.408 235.781 237.516 1.00 40.43 412 PHE A O 1
ATOM 7225 N N . THR B 2 413 ? 89.771 233.657 237.569 1.00 35.13 413 THR A N 1
ATOM 7226 C CA . THR B 2 413 ? 89.732 233.664 239.024 1.00 40.64 413 THR A CA 1
ATOM 7227 C C . THR B 2 413 ? 91.066 234.052 239.680 1.00 38.56 413 THR A C 1
ATOM 7228 O O . THR B 2 413 ? 91.135 234.971 240.477 1.00 41.79 413 THR A O 1
ATOM 7232 N N . ALA B 2 414 ? 92.166 233.413 239.307 1.00 41.81 414 ALA A N 1
ATOM 7233 C CA . ALA B 2 414 ? 93.400 233.710 239.990 1.00 43.95 414 ALA A CA 1
ATOM 7234 C C . ALA B 2 414 ? 93.743 235.193 239.882 1.00 37.60 414 ALA A C 1
ATOM 7235 O O . ALA B 2 414 ? 94.382 235.729 240.760 1.00 36.60 414 ALA A O 1
ATOM 7237 N N . LEU B 2 415 ? 93.586 235.742 238.676 1.00 43.38 415 LEU A N 1
ATOM 7238 C CA . LEU B 2 415 ? 93.915 237.121 238.391 1.00 44.64 415 LEU A CA 1
ATOM 7239 C C . LEU B 2 415 ? 93.098 238.027 239.305 1.00 45.58 415 LEU A C 1
ATOM 7240 O O . LEU B 2 415 ? 93.654 239.023 239.748 1.00 56.71 415 LEU A O 1
ATOM 7245 N N . LEU B 2 416 ? 91.794 237.784 239.456 1.00 40.25 416 LEU A N 1
ATOM 7246 C CA . LEU B 2 416 ? 90.964 238.676 240.253 1.00 50.57 416 LEU A CA 1
ATOM 7247 C C . LEU B 2 416 ? 91.345 238.584 241.743 1.00 56.86 416 LEU A C 1
ATOM 7248 O O . LEU B 2 416 ? 91.270 239.591 242.447 1.00 66.94 416 LEU A O 1
ATOM 7253 N N . ARG B 2 417 ? 91.699 237.407 242.266 1.00 43.68 417 ARG A N 1
ATOM 7254 C CA . ARG B 2 417 ? 92.232 237.334 243.614 1.00 46.67 417 ARG A CA 1
ATOM 7255 C C . ARG B 2 417 ? 93.524 238.157 243.801 1.00 47.58 417 ARG A C 1
ATOM 7256 O O . ARG B 2 417 ? 93.817 238.654 244.878 1.00 68.79 417 ARG A O 1
ATOM 7264 N N . ALA B 2 418 ? 94.364 238.230 242.797 1.00 47.88 418 ALA A N 1
ATOM 7265 C CA . ALA B 2 418 ? 95.639 238.873 242.926 1.00 50.41 418 ALA A CA 1
ATOM 7266 C C . ALA B 2 418 ? 95.408 240.370 243.079 1.00 51.65 418 ALA A C 1
ATOM 7267 O O . ALA B 2 418 ? 96.295 241.035 243.617 1.00 53.62 418 ALA A O 1
ATOM 7269 N N . THR B 2 419 ? 94.321 240.924 242.501 1.00 60.01 419 THR A N 1
ATOM 7270 C CA . THR B 2 419 ? 93.981 242.354 242.619 1.00 59.84 419 THR A CA 1
ATOM 7271 C C . THR B 2 419 ? 93.644 242.729 244.071 1.00 73.17 419 THR A C 1
ATOM 7272 O O . THR B 2 419 ? 93.936 243.836 244.522 1.00 83.90 419 THR A O 1
ATOM 7276 N N . GLU B 2 420 ? 93.116 241.758 244.830 1.00 59.85 420 GLU A N 1
ATOM 7277 C CA . GLU B 2 420 ? 92.922 241.864 246.274 1.00 73.42 420 GLU A CA 1
ATOM 7278 C C . GLU B 2 420 ? 94.199 241.790 247.132 1.00 64.72 420 GLU A C 1
ATOM 7279 O O . GLU B 2 420 ? 94.079 241.641 248.354 1.00 86.34 420 GLU A O 1
ATOM 7285 N N . MET B 2 421 ? 95.403 241.783 246.569 1.00 57.87 421 MET A N 1
ATOM 7286 C CA . MET B 2 421 ? 96.555 241.361 247.360 1.00 64.69 421 MET A CA 1
ATOM 7287 C C . MET B 2 421 ? 97.046 242.486 248.282 1.00 69.36 421 MET A C 1
ATOM 7288 O O . MET B 2 421 ? 97.474 242.181 249.393 1.00 82.81 421 MET A O 1
ATOM 7293 N N . ASN B 2 422 ? 97.027 243.758 247.846 1.00 65.21 422 ASN A N 1
ATOM 7294 C CA . ASN B 2 422 ? 97.484 244.873 248.697 1.00 99.85 422 ASN A CA 1
ATOM 7295 C C . ASN B 2 422 ? 98.857 244.560 249.309 1.00 67.65 422 ASN A C 1
ATOM 7296 O O . ASN B 2 422 ? 99.050 244.604 250.510 1.00 84.17 422 ASN A O 1
ATOM 7301 N N . THR B 2 423 ? 99.774 244.218 248.401 1.00 71.19 423 THR A N 1
ATOM 7302 C CA . THR B 2 423 ? 101.205 244.046 248.563 1.00 61.94 423 THR A CA 1
ATOM 7303 C C . THR B 2 423 ? 101.788 244.012 247.150 1.00 51.45 423 THR A C 1
ATOM 7304 O O . THR B 2 423 ? 101.064 243.822 246.179 1.00 55.45 423 THR A O 1
ATOM 7308 N N . PHE B 2 424 ? 103.094 244.232 247.046 1.00 56.90 424 PHE A N 1
ATOM 7309 C CA . PHE B 2 424 ? 103.808 244.071 245.804 1.00 54.40 424 PHE A CA 1
ATOM 7310 C C . PHE B 2 424 ? 103.363 245.110 244.793 1.00 54.04 424 PHE A C 1
ATOM 7311 O O . PHE B 2 424 ? 103.662 244.956 243.609 1.00 66.87 424 PHE A O 1
ATOM 7319 N N . ASN B 2 425 ? 102.661 246.150 245.224 1.00 61.03 425 ASN A N 1
ATOM 7320 C CA . ASN B 2 425 ? 102.212 247.236 244.352 1.00 52.97 425 ASN A CA 1
ATOM 7321 C C . ASN B 2 425 ? 101.039 246.805 243.522 1.00 48.87 425 ASN A C 1
ATOM 7322 O O . ASN B 2 425 ? 100.775 247.440 242.526 1.00 58.19 425 ASN A O 1
ATOM 7327 N N . MET B 2 426 ? 100.311 245.779 243.975 1.00 52.63 426 MET A N 1
ATOM 7328 C CA . MET B 2 426 ? 99.190 245.289 243.205 1.00 52.20 426 MET A CA 1
ATOM 7329 C C . MET B 2 426 ? 97.972 246.166 243.397 1.00 60.50 426 MET A C 1
ATOM 7330 O O . MET B 2 426 ? 96.924 245.855 242.826 1.00 102.77 426 MET A O 1
ATOM 7335 N N . GLU B 2 427 ? 98.014 247.119 244.334 1.00 90.45 427 GLU A N 1
ATOM 7336 C CA . GLU B 2 427 ? 96.932 248.087 244.509 1.00 97.19 427 GLU A CA 1
ATOM 7337 C C . GLU B 2 427 ? 96.822 248.981 243.254 1.00 77.25 427 GLU A C 1
ATOM 7338 O O . GLU B 2 427 ? 95.748 249.449 242.890 1.00 114.51 427 GLU A O 1
ATOM 7344 N N . THR B 2 428 ? 97.954 249.186 242.598 1.00 60.90 428 THR A N 1
ATOM 7345 C CA . THR B 2 428 ? 98.176 250.013 241.422 1.00 73.78 428 THR A CA 1
ATOM 7346 C C . THR B 2 428 ? 98.093 249.179 240.147 1.00 75.78 428 THR A C 1
ATOM 7347 O O . THR B 2 428 ? 97.343 249.515 239.227 1.00 96.80 428 THR A O 1
ATOM 7351 N N . PHE B 2 429 ? 98.849 248.062 240.121 1.00 77.32 429 PHE A N 1
ATOM 7352 C CA . PHE B 2 429 ? 99.059 247.266 238.923 1.00 66.06 429 PHE A CA 1
ATOM 7353 C C . PHE B 2 429 ? 98.137 246.057 238.834 1.00 54.06 429 PHE A C 1
ATOM 7354 O O . PHE B 2 429 ? 98.049 245.471 237.784 1.00 61.45 429 PHE A O 1
ATOM 7362 N N . GLY B 2 430 ? 97.455 245.637 239.885 1.00 49.43 430 GLY A N 1
ATOM 7363 C CA . GLY B 2 430 ? 96.506 244.549 239.693 1.00 53.50 430 GLY A CA 1
ATOM 7364 C C . GLY B 2 430 ? 95.598 244.686 238.458 1.00 61.88 430 GLY A C 1
ATOM 7365 O O . GLY B 2 430 ? 95.476 243.714 237.725 1.00 75.18 430 GLY A O 1
ATOM 7366 N N . ILE B 2 431 ? 94.976 245.845 238.174 1.00 59.43 431 ILE A N 1
ATOM 7367 C CA . ILE B 2 431 ? 94.009 245.895 237.066 1.00 69.50 431 ILE A CA 1
ATOM 7368 C C . ILE B 2 431 ? 94.729 245.924 235.708 1.00 62.98 431 ILE A C 1
ATOM 7369 O O . ILE B 2 431 ? 94.225 245.457 234.674 1.00 64.97 431 ILE A O 1
ATOM 7374 N N . ILE B 2 432 ? 95.909 246.483 235.665 1.00 47.01 432 ILE A N 1
ATOM 7375 C CA . ILE B 2 432 ? 96.618 246.385 234.427 1.00 55.91 432 ILE A CA 1
ATOM 7376 C C . ILE B 2 432 ? 96.829 244.902 234.093 1.00 47.44 432 ILE A C 1
ATOM 7377 O O . ILE B 2 432 ? 96.569 244.497 232.982 1.00 61.56 432 ILE A O 1
ATOM 7382 N N . ILE B 2 433 ? 97.298 244.070 235.024 1.00 43.74 433 ILE A N 1
ATOM 7383 C CA . ILE B 2 433 ? 97.441 242.657 234.743 1.00 49.56 433 ILE A CA 1
ATOM 7384 C C . ILE B 2 433 ? 96.102 242.104 234.211 1.00 45.98 433 ILE A C 1
ATOM 7385 O O . ILE B 2 433 ? 96.113 241.352 233.259 1.00 45.66 433 ILE A O 1
ATOM 7390 N N . VAL B 2 434 ? 94.980 242.372 234.893 1.00 43.67 434 VAL A N 1
ATOM 7391 C CA . VAL B 2 434 ? 93.705 241.770 234.588 1.00 42.74 434 VAL A CA 1
ATOM 7392 C C . VAL B 2 434 ? 93.284 242.225 233.215 1.00 43.86 434 VAL A C 1
ATOM 7393 O O . VAL B 2 434 ? 92.757 241.450 232.439 1.00 62.50 434 VAL A O 1
ATOM 7397 N N . VAL B 2 435 ? 93.484 243.482 232.885 1.00 50.58 435 VAL A N 1
ATOM 7398 C CA . VAL B 2 435 ? 93.067 243.985 231.561 1.00 53.86 435 VAL A CA 1
ATOM 7399 C C . VAL B 2 435 ? 93.941 243.424 230.444 1.00 41.43 435 VAL A C 1
ATOM 7400 O O . VAL B 2 435 ? 93.410 242.962 229.439 1.00 53.42 435 VAL A O 1
ATOM 7404 N N . LEU B 2 436 ? 95.264 243.436 230.618 1.00 39.24 436 LEU A N 1
ATOM 7405 C CA . LEU B 2 436 ? 96.159 242.871 229.618 1.00 45.97 436 LEU A CA 1
ATOM 7406 C C . LEU B 2 436 ? 95.900 241.371 229.384 1.00 39.64 436 LEU A C 1
ATOM 7407 O O . LEU B 2 436 ? 95.918 240.923 228.246 1.00 45.36 436 LEU A O 1
ATOM 7412 N N . ALA B 2 437 ? 95.554 240.643 230.442 1.00 31.19 437 ALA A N 1
ATOM 7413 C CA . ALA B 2 437 ? 95.251 239.247 230.325 1.00 36.71 437 ALA A CA 1
ATOM 7414 C C . ALA B 2 437 ? 93.948 239.076 229.584 1.00 42.47 437 ALA A C 1
ATOM 7415 O O . ALA B 2 437 ? 93.905 238.293 228.625 1.00 44.63 437 ALA A O 1
ATOM 7417 N N . TRP B 2 438 ? 92.911 239.831 229.998 1.00 41.12 438 TRP A N 1
ATOM 7418 C CA . TRP B 2 438 ? 91.676 239.835 229.233 1.00 36.55 438 TRP A CA 1
ATOM 7419 C C . TRP B 2 438 ? 91.910 240.159 227.756 1.00 34.16 438 TRP A C 1
ATOM 7420 O O . TRP B 2 438 ? 91.389 239.446 226.927 1.00 38.26 438 TRP A O 1
ATOM 7431 N N . ILE B 2 439 ? 92.703 241.174 227.367 1.00 41.26 439 ILE A N 1
ATOM 7432 C CA . ILE B 2 439 ? 92.898 241.458 225.936 1.00 31.76 439 ILE A CA 1
ATOM 7433 C C . ILE B 2 439 ? 93.538 240.278 225.241 1.00 33.44 439 ILE A C 1
ATOM 7434 O O . ILE B 2 439 ? 93.242 240.044 224.083 1.00 38.93 439 ILE A O 1
ATOM 7439 N N . ALA B 2 440 ? 94.584 239.688 225.866 1.00 30.66 440 ALA A N 1
ATOM 7440 C CA . ALA B 2 440 ? 95.220 238.492 225.356 1.00 33.29 440 ALA A CA 1
ATOM 7441 C C . ALA B 2 440 ? 94.214 237.337 225.189 1.00 30.72 440 ALA A C 1
ATOM 7442 O O . ALA B 2 440 ? 94.230 236.665 224.174 1.00 33.35 440 ALA A O 1
ATOM 7444 N N . SER B 2 441 ? 93.236 237.184 226.083 1.00 30.90 441 SER A N 1
ATOM 7445 C CA . SER B 2 441 ? 92.207 236.164 225.871 1.00 36.82 441 SER A CA 1
ATOM 7446 C C . SER B 2 441 ? 91.345 236.450 224.673 1.00 35.61 441 SER A C 1
ATOM 7447 O O . SER B 2 441 ? 90.996 235.494 224.032 1.00 40.22 441 SER A O 1
ATOM 7450 N N . VAL B 2 442 ? 91.129 237.708 224.331 1.00 35.00 442 VAL A N 1
ATOM 7451 C CA . VAL B 2 442 ? 90.360 238.081 223.151 1.00 38.22 442 VAL A CA 1
ATOM 7452 C C . VAL B 2 442 ? 91.177 237.773 221.916 1.00 36.71 442 VAL A C 1
ATOM 7453 O O . VAL B 2 442 ? 90.688 237.205 220.983 1.00 37.27 442 VAL A O 1
ATOM 7457 N N . PHE B 2 443 ? 92.458 238.089 221.926 1.00 36.17 443 PHE A N 1
ATOM 7458 C CA . PHE B 2 443 ? 93.238 237.727 220.775 1.00 32.99 443 PHE A CA 1
ATOM 7459 C C . PHE B 2 443 ? 93.407 236.214 220.630 1.00 29.16 443 PHE A C 1
ATOM 7460 O O . PHE B 2 443 ? 93.337 235.713 219.530 1.00 41.29 443 PHE A O 1
ATOM 7468 N N . THR B 2 444 ? 93.503 235.455 221.703 1.00 33.05 444 THR A N 1
ATOM 7469 C CA . THR B 2 444 ? 93.553 234.008 221.608 1.00 35.41 444 THR A CA 1
ATOM 7470 C C . THR B 2 444 ? 92.329 233.462 220.898 1.00 32.63 444 THR A C 1
ATOM 7471 O O . THR B 2 444 ? 92.477 232.670 220.001 1.00 39.32 444 THR A O 1
ATOM 7475 N N . PHE B 2 445 ? 91.151 233.888 221.333 1.00 39.75 445 PHE A N 1
ATOM 7476 C CA . PHE B 2 445 ? 89.914 233.508 220.712 1.00 37.56 445 PHE A CA 1
ATOM 7477 C C . PHE B 2 445 ? 89.921 233.901 219.252 1.00 32.47 445 PHE A C 1
ATOM 7478 O O . PHE B 2 445 ? 89.516 233.150 218.399 1.00 37.21 445 PHE A O 1
ATOM 7486 N N . LEU B 2 446 ? 90.333 235.096 218.940 1.00 37.81 446 LEU A N 1
ATOM 7487 C CA . LEU B 2 446 ? 90.376 235.486 217.538 1.00 36.57 446 LEU A CA 1
ATOM 7488 C C . LEU B 2 446 ? 91.366 234.647 216.760 1.00 28.68 446 LEU A C 1
ATOM 7489 O O . LEU B 2 446 ? 91.095 234.399 215.612 1.00 34.19 446 LEU A O 1
ATOM 7494 N N . TYR B 2 447 ? 92.587 234.302 217.245 1.00 34.23 447 TYR A N 1
ATOM 7495 C CA . TYR B 2 447 ? 93.464 233.509 216.343 1.00 33.57 447 TYR A CA 1
ATOM 7496 C C . TYR B 2 447 ? 92.916 232.080 216.174 1.00 33.83 447 TYR A C 1
ATOM 7497 O O . TYR B 2 447 ? 93.133 231.473 215.159 1.00 40.02 447 TYR A O 1
ATOM 7506 N N . CYS B 2 448 ? 92.136 231.574 217.100 1.00 32.86 448 CYS A N 1
ATOM 7507 C CA . CYS B 2 448 ? 91.476 230.292 216.980 1.00 34.46 448 CYS A CA 1
ATOM 7508 C C . CYS B 2 448 ? 90.337 230.366 215.986 1.00 39.87 448 CYS A C 1
ATOM 7509 O O . CYS B 2 448 ? 90.106 229.395 215.277 1.00 47.31 448 CYS A O 1
ATOM 7512 N N . LEU B 2 449 ? 89.578 231.459 215.933 1.00 38.32 449 LEU A N 1
ATOM 7513 C CA . LEU B 2 449 ? 88.556 231.579 214.898 1.00 37.06 449 LEU A CA 1
ATOM 7514 C C . LEU B 2 449 ? 89.189 231.681 213.512 1.00 43.57 449 LEU A C 1
ATOM 7515 O O . LEU B 2 449 ? 88.622 231.246 212.532 1.00 50.46 449 LEU A O 1
ATOM 7520 N N . ILE B 2 450 ? 90.259 232.439 213.368 1.00 39.72 450 ILE A N 1
ATOM 7521 C CA . ILE B 2 450 ? 90.911 232.551 212.084 1.00 36.20 450 ILE A CA 1
ATOM 7522 C C . ILE B 2 450 ? 91.386 231.190 211.630 1.00 41.10 450 ILE A C 1
ATOM 7523 O O . ILE B 2 450 ? 91.202 230.794 210.496 1.00 53.56 450 ILE A O 1
ATOM 7528 N N . MET B 2 451 ? 92.015 230.441 212.504 1.00 45.26 451 MET A N 1
ATOM 7529 C CA . MET B 2 451 ? 92.526 229.156 212.062 1.00 48.95 451 MET A CA 1
ATOM 7530 C C . MET B 2 451 ? 91.372 228.216 211.699 1.00 43.52 451 MET A C 1
ATOM 7531 O O . MET B 2 451 ? 91.381 227.588 210.653 1.00 50.25 451 MET A O 1
ATOM 7536 N N . PHE B 2 452 ? 90.343 228.177 212.529 1.00 41.43 452 PHE A N 1
ATOM 7537 C CA . PHE B 2 452 ? 89.192 227.372 212.207 1.00 42.42 452 PHE A CA 1
ATOM 7538 C C . PHE B 2 452 ? 88.432 227.796 210.933 1.00 42.76 452 PHE A C 1
ATOM 7539 O O . PHE B 2 452 ? 88.181 226.953 210.102 1.00 46.57 452 PHE A O 1
ATOM 7547 N N . PHE B 2 453 ? 88.007 229.051 210.764 1.00 45.41 453 PHE A N 1
ATOM 7548 C CA . PHE B 2 453 ? 87.188 229.424 209.614 1.00 49.53 453 PHE A CA 1
ATOM 7549 C C . PHE B 2 453 ? 87.993 229.403 208.315 1.00 43.94 453 PHE A C 1
ATOM 7550 O O . PHE B 2 453 ? 87.473 229.049 207.271 1.00 57.14 453 PHE A O 1
ATOM 7558 N N . LYS B 2 454 ? 89.207 229.908 208.328 1.00 41.09 454 LYS A N 1
ATOM 7559 C CA . LYS B 2 454 ? 89.951 229.939 207.096 1.00 49.95 454 LYS A CA 1
ATOM 7560 C C . LYS B 2 454 ? 90.343 228.531 206.640 1.00 52.37 454 LYS A C 1
ATOM 7561 O O . LYS B 2 454 ? 90.474 228.285 205.437 1.00 70.54 454 LYS A O 1
ATOM 7567 N N . THR B 2 455 ? 90.514 227.598 207.564 1.00 55.55 455 THR A N 1
ATOM 7568 C CA . THR B 2 455 ? 90.999 226.303 207.147 1.00 53.22 455 THR A CA 1
ATOM 7569 C C . THR B 2 455 ? 89.827 225.461 206.718 1.00 47.02 455 THR A C 1
ATOM 7570 O O . THR B 2 455 ? 89.945 224.795 205.715 1.00 48.31 455 THR A O 1
ATOM 7574 N N . PHE B 2 456 ? 88.733 225.464 207.463 1.00 41.64 456 PHE A N 1
ATOM 7575 C CA . PHE B 2 456 ? 87.777 224.393 207.306 1.00 51.29 456 PHE A CA 1
ATOM 7576 C C . PHE B 2 456 ? 86.473 224.881 206.715 1.00 44.72 456 PHE A C 1
ATOM 7577 O O . PHE B 2 456 ? 85.634 224.038 206.479 1.00 69.92 456 PHE A O 1
ATOM 7585 N N . THR B 2 457 ? 86.245 226.168 206.572 1.00 53.70 457 THR A N 1
ATOM 7586 C CA . THR B 2 457 ? 84.952 226.642 206.089 1.00 60.05 457 THR A CA 1
ATOM 7587 C C . THR B 2 457 ? 85.180 227.340 204.764 1.00 72.24 457 THR A C 1
ATOM 7588 O O . THR B 2 457 ? 86.327 227.438 204.285 1.00 78.34 457 THR A O 1
ATOM 7592 N N . GLY B 2 458 ? 84.056 227.709 204.138 1.00 84.49 458 GLY A N 1
ATOM 7593 C CA . GLY B 2 458 ? 84.069 228.148 202.755 1.00 78.69 458 GLY A CA 1
ATOM 7594 C C . GLY B 2 458 ? 83.903 226.959 201.820 1.00 82.35 458 GLY A C 1
ATOM 7595 O O . GLY B 2 458 ? 83.440 225.895 202.241 1.00 78.68 458 GLY A O 1
ATOM 7596 N N . LYS B 2 459 ? 84.325 227.167 200.566 1.00 106.17 459 LYS A N 1
ATOM 7597 C CA . LYS B 2 459 ? 84.168 226.167 199.530 1.00 117.88 459 LYS A CA 1
ATOM 7598 C C . LYS B 2 459 ? 85.527 225.523 199.277 1.00 97.42 459 LYS A C 1
ATOM 7599 O O . LYS B 2 459 ? 86.555 226.216 199.240 1.00 82.66 459 LYS A O 1
ATOM 7605 N N . PHE B 2 460 ? 85.503 224.184 199.166 1.00 79.74 460 PHE A N 1
ATOM 7606 C CA . PHE B 2 460 ? 86.701 223.441 198.848 1.00 78.46 460 PHE A CA 1
ATOM 7607 C C . PHE B 2 460 ? 87.114 223.815 197.431 1.00 82.04 460 PHE A C 1
ATOM 7608 O O . PHE B 2 460 ? 86.328 223.689 196.487 1.00 97.43 460 PHE A O 1
ATOM 7616 N N . LYS B 2 461 ? 88.334 224.304 197.294 1.00 74.26 461 LYS A N 1
ATOM 7617 C CA . LYS B 2 461 ? 88.833 224.730 195.996 1.00 84.43 461 LYS A CA 1
ATOM 7618 C C . LYS B 2 461 ? 89.792 223.650 195.489 1.00 81.58 461 LYS A C 1
ATOM 7619 O O . LYS B 2 461 ? 90.981 223.664 195.761 1.00 72.27 461 LYS A O 1
ATOM 7625 N N . PRO B 2 462 ? 89.340 222.649 194.727 1.00 70.40 462 PRO A N 1
ATOM 7626 C CA . PRO B 2 462 ? 90.232 221.564 194.339 1.00 79.66 462 PRO A CA 1
ATOM 7627 C C . PRO B 2 462 ? 91.470 222.005 193.572 1.00 86.61 462 PRO A C 1
ATOM 7628 O O . PRO B 2 462 ? 92.488 221.330 193.675 1.00 96.83 462 PRO A O 1
ATOM 7632 N N . GLU B 2 463 ? 91.416 223.140 192.853 1.00 93.70 463 GLU A N 1
ATOM 7633 C CA . GLU B 2 463 ? 92.573 223.594 192.076 1.00 92.50 463 GLU A CA 1
ATOM 7634 C C . GLU B 2 463 ? 93.641 224.335 192.900 1.00 95.80 463 GLU A C 1
ATOM 7635 O O . GLU B 2 463 ? 94.729 224.584 192.372 1.00 121.04 463 GLU A O 1
ATOM 7641 N N . ASN B 2 464 ? 93.404 224.719 194.164 1.00 82.75 464 ASN A N 1
ATOM 7642 C CA . ASN B 2 464 ? 94.521 225.291 194.925 1.00 102.41 464 ASN A CA 1
ATOM 7643 C C . ASN B 2 464 ? 95.608 224.240 195.158 1.00 87.26 464 ASN A C 1
ATOM 7644 O O . ASN B 2 464 ? 96.802 224.511 195.219 1.00 114.66 464 ASN A O 1
ATOM 7649 N N . TYR B 2 465 ? 95.179 223.012 195.332 1.00 87.42 465 TYR A N 1
ATOM 7650 C CA . TYR B 2 465 ? 96.078 221.973 195.785 1.00 92.80 465 TYR A CA 1
ATOM 7651 C C . TYR B 2 465 ? 96.535 221.204 194.559 1.00 89.16 465 TYR A C 1
ATOM 7652 O O . TYR B 2 465 ? 95.683 220.820 193.756 1.00 117.14 465 TYR A O 1
ATOM 7661 N N . ASP B 2 466 ? 97.833 220.901 194.481 1.00 88.52 466 ASP A N 1
ATOM 7662 C CA . ASP B 2 466 ? 98.378 220.018 193.451 1.00 114.31 466 ASP A CA 1
ATOM 7663 C C . ASP B 2 466 ? 97.690 218.648 193.444 1.00 111.60 466 ASP A C 1
ATOM 7664 O O . ASP B 2 466 ? 97.005 218.259 192.494 1.00 125.44 466 ASP A O 1
ATOM 7669 N N . VAL B 2 467 ? 97.882 217.923 194.541 1.00 96.60 467 VAL A N 1
ATOM 7670 C CA . VAL B 2 467 ? 97.366 216.580 194.739 1.00 81.89 467 VAL A CA 1
ATOM 7671 C C . VAL B 2 467 ? 95.843 216.622 194.973 1.00 81.74 467 VAL A C 1
ATOM 7672 O O . VAL B 2 467 ? 95.307 217.627 195.417 1.00 106.20 467 VAL A O 1
ATOM 7676 N N . LYS B 2 468 ? 95.138 215.519 194.732 1.00 81.56 468 LYS A N 1
ATOM 7677 C CA . LYS B 2 468 ? 93.751 215.383 195.165 1.00 92.72 468 LYS A CA 1
ATOM 7678 C C . LYS B 2 468 ? 93.687 215.198 196.690 1.00 95.18 468 LYS A C 1
ATOM 7679 O O . LYS B 2 468 ? 94.484 214.461 197.213 1.00 81.69 468 LYS A O 1
ATOM 7685 N N . VAL B 2 469 ? 92.753 215.854 197.399 1.00 74.37 469 VAL A N 1
ATOM 7686 C CA . VAL B 2 469 ? 92.774 215.879 198.853 1.00 66.99 469 VAL A CA 1
ATOM 7687 C C . VAL B 2 469 ? 91.909 214.759 199.457 1.00 59.57 469 VAL A C 1
ATOM 7688 O O . VAL B 2 469 ? 90.764 214.572 199.091 1.00 79.57 469 VAL A O 1
ATOM 7692 N N . HIS B 2 470 ? 92.454 214.010 200.404 1.00 56.53 470 HIS A N 1
ATOM 7693 C CA . HIS B 2 470 ? 91.690 212.963 201.073 1.00 77.26 470 HIS A CA 1
ATOM 7694 C C . HIS B 2 470 ? 92.024 212.976 202.572 1.00 62.83 470 HIS A C 1
ATOM 7695 O O . HIS B 2 470 ? 93.029 213.514 202.966 1.00 62.23 470 HIS A O 1
ATOM 7702 N N . GLU B 2 471 ? 91.203 212.381 203.426 1.00 55.56 471 GLU A N 1
ATOM 7703 C CA . GLU B 2 471 ? 91.600 212.226 204.804 1.00 57.50 471 GLU A CA 1
ATOM 7704 C C . GLU B 2 471 ? 92.883 211.414 204.898 1.00 63.46 471 GLU A C 1
ATOM 7705 O O . GLU B 2 471 ? 93.164 210.577 204.048 1.00 76.89 471 GLU A O 1
ATOM 7711 N N . ALA B 2 472 ? 93.546 211.560 206.051 1.00 73.38 472 ALA A N 1
ATOM 7712 C CA . ALA B 2 472 ? 94.753 210.847 206.384 1.00 60.73 472 ALA A CA 1
ATOM 7713 C C . ALA B 2 472 ? 94.422 209.386 206.663 1.00 67.43 472 ALA A C 1
ATOM 7714 O O . ALA B 2 472 ? 93.309 209.053 207.060 1.00 68.03 472 ALA A O 1
ATOM 7716 N N . PRO B 2 473 ? 95.388 208.465 206.457 1.00 62.01 473 PRO A N 1
ATOM 7717 C CA . PRO B 2 473 ? 95.320 207.110 206.974 1.00 59.98 473 PRO A CA 1
ATOM 7718 C C . PRO B 2 473 ? 95.051 206.978 208.446 1.00 55.98 473 PRO A C 1
ATOM 7719 O O . PRO B 2 473 ? 95.615 207.723 209.177 1.00 61.55 473 PRO A O 1
ATOM 7723 N N . ILE B 2 474 ? 94.310 205.962 208.868 1.00 64.47 474 ILE A N 1
ATOM 7724 C CA . ILE B 2 474 ? 93.955 205.755 210.267 1.00 68.46 474 ILE A CA 1
ATOM 7725 C C . ILE B 2 474 ? 95.174 205.841 211.200 1.00 57.30 474 ILE A C 1
ATOM 7726 O O . ILE B 2 474 ? 95.062 206.360 212.298 1.00 68.78 474 ILE A O 1
ATOM 7731 N N . GLY B 2 475 ? 96.313 205.260 210.834 1.00 61.49 475 GLY A N 1
ATOM 7732 C CA . GLY B 2 475 ? 97.470 205.271 211.714 1.00 51.31 475 GLY A CA 1
ATOM 7733 C C . GLY B 2 475 ? 97.866 206.681 212.120 1.00 47.49 475 GLY A C 1
ATOM 7734 O O . GLY B 2 475 ? 98.104 206.931 213.284 1.00 48.71 475 GLY A O 1
ATOM 7735 N N . MET B 2 476 ? 97.867 207.596 211.158 1.00 41.28 476 MET A N 1
ATOM 7736 C CA . MET B 2 476 ? 98.147 209.001 211.411 1.00 49.37 476 MET A CA 1
ATOM 7737 C C . MET B 2 476 ? 97.077 209.643 212.319 1.00 47.64 476 MET A C 1
ATOM 7738 O O . MET B 2 476 ? 97.381 210.463 213.153 1.00 51.93 476 MET A O 1
ATOM 7743 N N . LEU B 2 477 ? 95.829 209.248 212.196 1.00 42.45 477 LEU A N 1
ATOM 7744 C CA . LEU B 2 477 ? 94.737 209.825 212.971 1.00 41.52 477 LEU A CA 1
ATOM 7745 C C . LEU B 2 477 ? 94.677 209.360 214.421 1.00 36.53 477 LEU A C 1
ATOM 7746 O O . LEU B 2 477 ? 94.089 210.056 215.249 1.00 52.16 477 LEU A O 1
ATOM 7751 N N . ILE B 2 478 ? 95.239 208.225 214.771 1.00 38.58 478 ILE A N 1
ATOM 7752 C CA . ILE B 2 478 ? 95.049 207.722 216.130 1.00 41.56 478 ILE A CA 1
ATOM 7753 C C . ILE B 2 478 ? 95.604 208.693 217.169 1.00 40.25 478 ILE A C 1
ATOM 7754 O O . ILE B 2 478 ? 95.015 208.853 218.219 1.00 43.63 478 ILE A O 1
ATOM 7759 N N . SER B 2 479 ? 96.789 209.283 216.921 1.00 38.83 479 SER A N 1
ATOM 7760 C CA . SER B 2 479 ? 97.426 210.098 217.940 1.00 37.14 479 SER A CA 1
ATOM 7761 C C . SER B 2 479 ? 96.661 211.392 218.181 1.00 31.41 479 SER A C 1
ATOM 7762 O O . SER B 2 479 ? 96.230 211.648 219.306 1.00 36.61 479 SER A O 1
ATOM 7765 N N . PRO B 2 480 ? 96.237 212.146 217.161 1.00 35.82 480 PRO A N 1
ATOM 7766 C CA . PRO B 2 480 ? 95.365 213.273 217.449 1.00 35.82 480 PRO A CA 1
ATOM 7767 C C . PRO B 2 480 ? 94.004 212.918 218.014 1.00 35.92 480 PRO A C 1
ATOM 7768 O O . PRO B 2 480 ? 93.598 213.664 218.851 1.00 49.26 480 PRO A O 1
ATOM 7772 N N . VAL B 2 481 ? 93.393 211.784 217.713 1.00 38.87 481 VAL A N 1
ATOM 7773 C CA . VAL B 2 481 ? 92.089 211.422 218.277 1.00 39.48 481 VAL A CA 1
ATOM 7774 C C . VAL B 2 481 ? 92.230 211.015 219.743 1.00 41.02 481 VAL A C 1
ATOM 7775 O O . VAL B 2 481 ? 91.443 211.377 220.581 1.00 48.26 481 VAL A O 1
ATOM 7779 N N . ILE B 2 482 ? 93.273 210.301 220.126 1.00 45.53 482 ILE A N 1
ATOM 7780 C CA . ILE B 2 482 ? 93.455 210.065 221.541 1.00 35.64 482 ILE A CA 1
ATOM 7781 C C . ILE B 2 482 ? 93.690 211.360 222.285 1.00 39.66 482 ILE A C 1
ATOM 7782 O O . ILE B 2 482 ? 93.113 211.511 223.365 1.00 32.49 482 ILE A O 1
ATOM 7787 N N . LEU B 2 483 ? 94.541 212.289 221.760 1.00 44.56 483 LEU A N 1
ATOM 7788 C CA . LEU B 2 483 ? 94.689 213.591 222.427 1.00 38.83 483 LEU A CA 1
ATOM 7789 C C . LEU B 2 483 ? 93.387 214.382 222.383 1.00 34.60 483 LEU A C 1
ATOM 7790 O O . LEU B 2 483 ? 92.999 214.938 223.374 1.00 49.80 483 LEU A O 1
ATOM 7795 N N . GLY B 2 484 ? 92.665 214.365 221.291 1.00 45.69 484 GLY A N 1
ATOM 7796 C CA . GLY B 2 484 ? 91.410 215.081 221.247 1.00 52.82 484 GLY A CA 1
ATOM 7797 C C . GLY B 2 484 ? 90.404 214.515 222.259 1.00 52.82 484 GLY A C 1
ATOM 7798 O O . GLY B 2 484 ? 89.584 215.245 222.793 1.00 49.14 484 GLY A O 1
ATOM 7799 N N . SER B 2 485 ? 90.400 213.208 222.464 1.00 51.33 485 SER A N 1
ATOM 7800 C CA . SER B 2 485 ? 89.523 212.582 223.440 1.00 48.83 485 SER A CA 1
ATOM 7801 C C . SER B 2 485 ? 89.817 213.067 224.858 1.00 40.01 485 SER A C 1
ATOM 7802 O O . SER B 2 485 ? 88.906 213.325 225.619 1.00 46.81 485 SER A O 1
ATOM 7805 N N . LEU B 2 486 ? 91.096 213.238 225.212 1.00 37.34 486 LEU A N 1
ATOM 7806 C CA . LEU B 2 486 ? 91.425 213.729 226.543 1.00 40.81 486 LEU A CA 1
ATOM 7807 C C . LEU B 2 486 ? 90.950 215.177 226.739 1.00 36.59 486 LEU A C 1
ATOM 7808 O O . LEU B 2 486 ? 90.568 215.569 227.832 1.00 41.52 486 LEU A O 1
ATOM 7813 N N . VAL B 2 487 ? 90.968 215.983 225.687 1.00 36.03 487 VAL A N 1
ATOM 7814 C CA . VAL B 2 487 ? 90.419 217.325 225.772 1.00 42.31 487 VAL A CA 1
ATOM 7815 C C . VAL B 2 487 ? 89.002 217.256 226.330 1.00 52.49 487 VAL A C 1
ATOM 7816 O O . VAL B 2 487 ? 88.643 218.141 227.110 1.00 55.52 487 VAL A O 1
ATOM 7820 N N . ILE B 2 488 ? 88.220 216.246 225.910 1.00 49.52 488 ILE A N 1
ATOM 7821 C CA . ILE B 2 488 ? 86.815 216.108 226.287 1.00 53.18 488 ILE A CA 1
ATOM 7822 C C . ILE B 2 488 ? 86.665 215.489 227.674 1.00 43.61 488 ILE A C 1
ATOM 7823 O O . ILE B 2 488 ? 85.871 215.944 228.503 1.00 56.11 488 ILE A O 1
ATOM 7828 N N . VAL B 2 489 ? 87.414 214.429 227.904 1.00 38.97 489 VAL A N 1
ATOM 7829 C CA . VAL B 2 489 ? 87.425 213.723 229.167 1.00 42.79 489 VAL A CA 1
ATOM 7830 C C . VAL B 2 489 ? 87.787 214.628 230.354 1.00 45.38 489 VAL A C 1
ATOM 7831 O O . VAL B 2 489 ? 87.078 214.608 231.334 1.00 53.95 489 VAL A O 1
ATOM 7835 N N . PHE B 2 490 ? 88.886 215.367 230.287 1.00 42.25 490 PHE A N 1
ATOM 7836 C CA . PHE B 2 490 ? 89.267 216.312 231.308 1.00 52.22 490 PHE A CA 1
ATOM 7837 C C . PHE B 2 490 ? 88.310 217.500 231.328 1.00 50.64 490 PHE A C 1
ATOM 7838 O O . PHE B 2 490 ? 88.319 218.293 232.266 1.00 56.91 490 PHE A O 1
ATOM 7846 N N . GLY B 2 491 ? 87.521 217.660 230.285 1.00 47.57 491 GLY A N 1
ATOM 7847 C CA . GLY B 2 491 ? 86.561 218.735 230.298 1.00 49.43 491 GLY A CA 1
ATOM 7848 C C . GLY B 2 491 ? 85.357 218.358 231.145 1.00 52.11 491 GLY A C 1
ATOM 7849 O O . GLY B 2 491 ? 84.912 219.174 231.949 1.00 68.75 491 GLY A O 1
ATOM 7850 N N . PHE B 2 492 ? 84.856 217.126 230.970 1.00 53.42 492 PHE A N 1
ATOM 7851 C CA . PHE B 2 492 ? 83.740 216.596 231.767 1.00 56.13 492 PHE A CA 1
ATOM 7852 C C . PHE B 2 492 ? 84.156 215.967 233.097 1.00 49.75 492 PHE A C 1
ATOM 7853 O O . PHE B 2 492 ? 83.450 216.113 234.088 1.00 62.25 492 PHE A O 1
ATOM 7861 N N . PHE B 2 493 ? 85.292 215.268 233.109 1.00 42.62 493 PHE A N 1
ATOM 7862 C CA . PHE B 2 493 ? 85.743 214.544 234.265 1.00 43.23 493 PHE A CA 1
ATOM 7863 C C . PHE B 2 493 ? 87.057 215.152 234.681 1.00 44.39 493 PHE A C 1
ATOM 7864 O O . PHE B 2 493 ? 88.033 214.447 234.804 1.00 49.32 493 PHE A O 1
ATOM 7872 N N . PRO B 2 494 ? 87.161 216.462 234.954 1.00 44.76 494 PRO A N 1
ATOM 7873 C CA . PRO B 2 494 ? 88.429 216.986 235.368 1.00 47.88 494 PRO A CA 1
ATOM 7874 C C . PRO B 2 494 ? 88.843 216.290 236.639 1.00 39.69 494 PRO A C 1
ATOM 7875 O O . PRO B 2 494 ? 90.043 216.194 236.810 1.00 48.47 494 PRO A O 1
ATOM 7879 N N . ASN B 2 495 ? 87.944 215.972 237.583 1.00 44.27 495 ASN A N 1
ATOM 7880 C CA . ASN B 2 495 ? 88.464 215.534 238.880 1.00 36.20 495 ASN A CA 1
ATOM 7881 C C . ASN B 2 495 ? 89.093 214.147 238.827 1.00 41.54 495 ASN A C 1
ATOM 7882 O O . ASN B 2 495 ? 89.656 213.733 239.843 1.00 45.08 495 ASN A O 1
ATOM 7887 N N . ILE B 2 496 ? 89.215 213.501 237.656 1.00 36.04 496 ILE A N 1
ATOM 7888 C CA . ILE B 2 496 ? 90.131 212.373 237.600 1.00 50.39 496 ILE A CA 1
ATOM 7889 C C . ILE B 2 496 ? 91.562 212.817 237.990 1.00 52.72 496 ILE A C 1
ATOM 7890 O O . ILE B 2 496 ? 92.339 212.025 238.532 1.00 55.85 496 ILE A O 1
ATOM 7895 N N . LEU B 2 497 ? 91.925 214.071 237.676 1.00 50.91 497 LEU A N 1
ATOM 7896 C CA . LEU B 2 497 ? 93.273 214.599 237.825 1.00 37.09 497 LEU A CA 1
ATOM 7897 C C . LEU B 2 497 ? 93.458 215.160 239.207 1.00 37.01 497 LEU A C 1
ATOM 7898 O O . LEU B 2 497 ? 94.592 215.465 239.550 1.00 42.81 497 LEU A O 1
ATOM 7903 N N . ALA B 2 498 ? 92.385 215.367 239.973 1.00 35.12 498 ALA A N 1
ATOM 7904 C CA . ALA B 2 498 ? 92.460 216.270 241.110 1.00 38.77 498 ALA A CA 1
ATOM 7905 C C . ALA B 2 498 ? 93.393 215.762 242.221 1.00 41.34 498 ALA A C 1
ATOM 7906 O O . ALA B 2 498 ? 94.196 216.559 242.725 1.00 40.52 498 ALA A O 1
ATOM 7908 N N . TYR B 2 499 ? 93.307 214.494 242.625 1.00 39.62 499 TYR A N 1
ATOM 7909 C CA . TYR B 2 499 ? 94.082 214.033 243.775 1.00 36.85 499 TYR A CA 1
ATOM 7910 C C . TYR B 2 499 ? 95.163 213.040 243.369 1.00 36.72 499 TYR A C 1
ATOM 7911 O O . TYR B 2 499 ? 96.032 212.724 244.170 1.00 44.67 499 TYR A O 1
ATOM 7920 N N . THR B 2 500 ? 95.092 212.565 242.125 1.00 40.58 500 THR A N 1
ATOM 7921 C CA . THR B 2 500 ? 96.101 211.722 241.552 1.00 38.40 500 THR A CA 1
ATOM 7922 C C . THR B 2 500 ? 97.289 212.532 241.085 1.00 38.94 500 THR A C 1
ATOM 7923 O O . THR B 2 500 ? 98.389 212.021 241.148 1.00 47.30 500 THR A O 1
ATOM 7927 N N . ILE B 2 501 ? 97.016 213.677 240.453 1.00 37.19 501 ILE A N 1
ATOM 7928 C CA . ILE B 2 501 ? 98.017 214.413 239.736 1.00 31.48 501 ILE A CA 1
ATOM 7929 C C . ILE B 2 501 ? 98.177 215.818 240.279 1.00 32.99 501 ILE A C 1
ATOM 7930 O O . ILE B 2 501 ? 99.252 216.168 240.731 1.00 32.70 501 ILE A O 1
ATOM 7935 N N . ILE B 2 502 ? 97.092 216.564 240.313 1.00 37.40 502 ILE A N 1
ATOM 7936 C CA . ILE B 2 502 ? 97.156 217.988 240.568 1.00 36.55 502 ILE A CA 1
ATOM 7937 C C . ILE B 2 502 ? 97.512 218.224 242.008 1.00 36.02 502 ILE A C 1
ATOM 7938 O O . ILE B 2 502 ? 98.464 218.943 242.212 1.00 37.95 502 ILE A O 1
ATOM 7943 N N . GLU B 2 503 ? 96.902 217.540 242.971 1.00 33.45 503 GLU A N 1
ATOM 7944 C CA . GLU B 2 503 ? 97.177 217.938 244.339 1.00 35.92 503 GLU A CA 1
ATOM 7945 C C . GLU B 2 503 ? 98.627 217.608 244.707 1.00 37.30 503 GLU A C 1
ATOM 7946 O O . GLU B 2 503 ? 99.272 218.334 245.464 1.00 39.36 503 GLU A O 1
ATOM 7952 N N . PRO B 2 504 ? 99.160 216.437 244.332 1.00 33.89 504 PRO A N 1
ATOM 7953 C CA . PRO B 2 504 ? 100.529 216.140 244.683 1.00 31.52 504 PRO A CA 1
ATOM 7954 C C . PRO B 2 504 ? 101.465 217.142 244.068 1.00 28.46 504 PRO A C 1
ATOM 7955 O O . PRO B 2 504 ? 102.458 217.414 244.699 1.00 35.41 504 PRO A O 1
ATOM 7959 N N . ALA B 2 505 ? 101.261 217.563 242.811 1.00 28.26 505 ALA A N 1
ATOM 7960 C CA . ALA B 2 505 ? 102.104 218.578 242.230 1.00 31.93 505 ALA A CA 1
ATOM 7961 C C . ALA B 2 505 ? 102.024 219.912 243.000 1.00 33.04 505 ALA A C 1
ATOM 7962 O O . ALA B 2 505 ? 103.032 220.559 243.174 1.00 39.36 505 ALA A O 1
ATOM 7964 N N . MET B 2 506 ? 100.882 220.298 243.536 1.00 34.67 506 MET A N 1
ATOM 7965 C CA . MET B 2 506 ? 100.766 221.471 244.389 1.00 37.22 506 MET A CA 1
ATOM 7966 C C . MET B 2 506 ? 101.604 221.310 245.652 1.00 37.32 506 MET A C 1
ATOM 7967 O O . MET B 2 506 ? 102.206 222.246 246.151 1.00 37.38 506 MET A O 1
ATOM 7972 N N . GLN B 2 507 ? 101.621 220.140 246.245 1.00 38.39 507 GLN A N 1
ATOM 7973 C CA . GLN B 2 507 ? 102.462 219.988 247.423 1.00 40.25 507 GLN A CA 1
ATOM 7974 C C . GLN B 2 507 ? 103.946 220.117 247.123 1.00 34.83 507 GLN A C 1
ATOM 7975 O O . GLN B 2 507 ? 104.656 220.595 247.957 1.00 48.67 507 GLN A O 1
ATOM 7981 N N . ALA B 2 508 ? 104.419 219.627 245.974 1.00 35.77 508 ALA A N 1
ATOM 7982 C CA . ALA B 2 508 ? 105.793 219.801 245.546 1.00 29.78 508 ALA A CA 1
ATOM 7983 C C . ALA B 2 508 ? 106.150 221.275 245.380 1.00 30.14 508 ALA A C 1
ATOM 7984 O O . ALA B 2 508 ? 107.291 221.656 245.609 1.00 44.68 508 ALA A O 1
ATOM 7986 N N . ILE B 2 509 ? 105.207 222.123 244.987 1.00 32.35 509 ILE A N 1
ATOM 7987 C CA . ILE B 2 509 ? 105.505 223.514 244.661 1.00 33.94 509 ILE A CA 1
ATOM 7988 C C . ILE B 2 509 ? 105.324 224.364 245.883 1.00 32.84 509 ILE A C 1
ATOM 7989 O O . ILE B 2 509 ? 106.068 225.274 246.033 1.00 54.13 509 ILE A O 1
ATOM 7994 N N . LEU B 2 510 ? 104.353 224.072 246.762 1.00 41.32 510 LEU A N 1
ATOM 7995 C CA . LEU B 2 510 ? 104.121 224.818 248.005 1.00 40.97 510 LEU A CA 1
ATOM 7996 C C . LEU B 2 510 ? 104.295 223.915 249.227 1.00 41.68 510 LEU A C 1
ATOM 7997 O O . LEU B 2 510 ? 103.344 223.452 249.822 1.00 37.66 510 LEU A O 1
ATOM 8002 N N . PRO B 2 511 ? 105.515 223.441 249.501 1.00 37.99 511 PRO A N 1
ATOM 8003 C CA . PRO B 2 511 ? 105.696 222.429 250.526 1.00 47.61 511 PRO A CA 1
ATOM 8004 C C . PRO B 2 511 ? 105.578 222.884 251.984 1.00 45.55 511 PRO A C 1
ATOM 8005 O O . PRO B 2 511 ? 105.265 222.083 252.835 1.00 53.44 511 PRO A O 1
ATOM 8009 N N . THR B 2 512 ? 105.786 224.167 252.254 1.00 55.22 512 THR A N 1
ATOM 8010 C CA . THR B 2 512 ? 105.627 224.738 253.579 1.00 55.77 512 THR A CA 1
ATOM 8011 C C . THR B 2 512 ? 104.214 225.239 253.868 1.00 50.66 512 THR A C 1
ATOM 8012 O O . THR B 2 512 ? 103.935 225.697 254.985 1.00 74.13 512 THR A O 1
ATOM 8016 N N . LEU B 2 513 ? 103.308 225.139 252.899 1.00 61.73 513 LEU A N 1
ATOM 8017 C CA . LEU B 2 513 ? 102.030 225.842 253.054 1.00 58.98 513 LEU A CA 1
ATOM 8018 C C . LEU B 2 513 ? 101.096 225.042 253.955 1.00 54.62 513 LEU A C 1
ATOM 8019 O O . LEU B 2 513 ? 100.347 225.587 254.743 1.00 61.72 513 LEU A O 1
ATOM 8024 N N . LEU B 2 514 ? 101.228 223.733 253.912 1.00 57.22 514 LEU A N 1
ATOM 8025 C CA . LEU B 2 514 ? 100.371 222.834 254.680 1.00 59.43 514 LEU A CA 1
ATOM 8026 C C . LEU B 2 514 ? 101.190 221.874 255.551 1.00 74.36 514 LEU A C 1
ATOM 8027 O O . LEU B 2 514 ? 102.303 221.470 255.172 1.00 97.19 514 LEU A O 1
ATOM 8032 N N . ALA B 2 515 ? 100.632 221.555 256.739 1.00 80.87 515 ALA A N 1
ATOM 8033 C CA . ALA B 2 515 ? 101.188 220.602 257.694 1.00 79.69 515 ALA A CA 1
ATOM 8034 C C . ALA B 2 515 ? 101.298 219.263 257.024 1.00 70.26 515 ALA A C 1
ATOM 8035 O O . ALA B 2 515 ? 100.501 219.014 256.141 1.00 94.99 515 ALA A O 1
ATOM 8037 N N . ASP B 2 516 ? 102.183 218.377 257.483 1.00 80.18 516 ASP A N 1
ATOM 8038 C CA . ASP B 2 516 ? 102.253 217.063 256.856 1.00 94.14 516 ASP A CA 1
ATOM 8039 C C . ASP B 2 516 ? 100.925 216.314 257.035 1.00 81.71 516 ASP A C 1
ATOM 8040 O O . ASP B 2 516 ? 100.325 216.314 258.115 1.00 85.78 516 ASP A O 1
ATOM 8045 N N . GLY B 2 517 ? 100.478 215.679 255.933 1.00 82.44 517 GLY A N 1
ATOM 8046 C CA . GLY B 2 517 ? 99.249 214.899 255.886 1.00 79.90 517 GLY A CA 1
ATOM 8047 C C . GLY B 2 517 ? 98.010 215.739 255.580 1.00 69.48 517 GLY A C 1
ATOM 8048 O O . GLY B 2 517 ? 96.907 215.204 255.433 1.00 96.32 517 GLY A O 1
ATOM 8049 N N . GLU B 2 518 ? 98.187 217.057 255.525 1.00 65.06 518 GLU A N 1
ATOM 8050 C CA . GLU B 2 518 ? 97.136 217.936 255.042 1.00 71.76 518 GLU A CA 1
ATOM 8051 C C . GLU B 2 518 ? 97.172 217.946 253.508 1.00 66.31 518 GLU A C 1
ATOM 8052 O O . GLU B 2 518 ? 98.235 218.075 252.893 1.00 85.65 518 GLU A O 1
ATOM 8058 N N . VAL B 2 519 ? 95.993 217.763 252.917 1.00 62.87 519 VAL A N 1
ATOM 8059 C CA . VAL B 2 519 ? 95.778 217.873 251.487 1.00 59.52 519 VAL A CA 1
ATOM 8060 C C . VAL B 2 519 ? 95.148 219.235 251.119 1.00 49.93 519 VAL A C 1
ATOM 8061 O O . VAL B 2 519 ? 94.382 219.808 251.866 1.00 73.65 519 VAL A O 1
ATOM 8065 N N . PHE B 2 520 ? 95.518 219.799 249.967 1.00 46.14 520 PHE A N 1
ATOM 8066 C CA . PHE B 2 520 ? 94.757 220.881 249.396 1.00 44.88 520 PHE A CA 1
ATOM 8067 C C . PHE B 2 520 ? 93.412 220.371 248.927 1.00 50.47 520 PHE A C 1
ATOM 8068 O O . PHE B 2 520 ? 93.351 219.300 248.348 1.00 51.30 520 PHE A O 1
ATOM 8076 N N . TYR B 2 521 ? 92.377 221.208 249.007 1.00 47.94 521 TYR A N 1
ATOM 8077 C CA . TYR B 2 521 ? 91.125 220.915 248.346 1.00 48.67 521 TYR A CA 1
ATOM 8078 C C . TYR B 2 521 ? 91.206 221.225 246.844 1.00 51.04 521 TYR A C 1
ATOM 8079 O O . TYR B 2 521 ? 91.442 222.359 246.448 1.00 52.78 521 TYR A O 1
ATOM 8088 N N . VAL B 2 522 ? 90.848 220.248 246.007 1.00 51.09 522 VAL A N 1
ATOM 8089 C CA . VAL B 2 522 ? 90.847 220.420 244.571 1.00 49.06 522 VAL A CA 1
ATOM 8090 C C . VAL B 2 522 ? 89.546 219.839 244.082 1.00 49.83 522 VAL A C 1
ATOM 8091 O O . VAL B 2 522 ? 89.365 218.641 244.055 1.00 68.65 522 VAL A O 1
ATOM 8095 N N . ASN B 2 523 ? 88.627 220.717 243.722 1.00 52.76 523 ASN A N 1
ATOM 8096 C CA . ASN B 2 523 ? 87.399 220.295 243.104 1.00 46.84 523 ASN A CA 1
ATOM 8097 C C . ASN B 2 523 ? 87.156 221.190 241.898 1.00 45.05 523 ASN A C 1
ATOM 8098 O O . ASN B 2 523 ? 86.829 222.370 242.067 1.00 65.09 523 ASN A O 1
ATOM 8103 N N . ILE B 2 524 ? 87.287 220.634 240.714 1.00 38.74 524 ILE A N 1
ATOM 8104 C CA . ILE B 2 524 ? 87.161 221.364 239.469 1.00 51.38 524 ILE A CA 1
ATOM 8105 C C . ILE B 2 524 ? 85.802 221.070 238.849 1.00 47.84 524 ILE A C 1
ATOM 8106 O O . ILE B 2 524 ? 85.411 219.922 238.788 1.00 72.55 524 ILE A O 1
ATOM 8111 N N . TYR B 2 525 ? 85.039 222.111 238.529 1.00 56.78 525 TYR A N 1
ATOM 8112 C CA . TYR B 2 525 ? 83.716 221.950 237.962 1.00 57.33 525 TYR A CA 1
ATOM 8113 C C . TYR B 2 525 ? 83.420 223.093 236.995 1.00 53.68 525 TYR A C 1
ATOM 8114 O O . TYR B 2 525 ? 83.984 224.170 237.125 1.00 62.36 525 TYR A O 1
ATOM 8123 N N . MET B 2 526 ? 82.508 222.836 236.054 1.00 56.13 526 MET A N 1
ATOM 8124 C CA . MET B 2 526 ? 82.219 223.735 234.946 1.00 60.31 526 MET A CA 1
ATOM 8125 C C . MET B 2 526 ? 81.377 224.971 235.320 1.00 61.48 526 MET A C 1
ATOM 8126 O O . MET B 2 526 ? 81.586 226.035 234.734 1.00 71.71 526 MET A O 1
ATOM 8131 N N . TRP B 2 527 ? 80.441 224.891 236.285 1.00 72.01 527 TRP A N 1
ATOM 8132 C CA . TRP B 2 527 ? 79.477 225.976 236.505 1.00 67.36 527 TRP A CA 1
ATOM 8133 C C . TRP B 2 527 ? 79.651 226.609 237.871 1.00 55.10 527 TRP A C 1
ATOM 8134 O O . TRP B 2 527 ? 79.442 225.944 238.871 1.00 77.76 527 TRP A O 1
ATOM 8145 N N . HIS B 2 528 ? 79.988 227.898 237.919 1.00 67.51 528 HIS A N 1
ATOM 8146 C CA . HIS B 2 528 ? 80.150 228.585 239.194 1.00 76.21 528 HIS A CA 1
ATOM 8147 C C . HIS B 2 528 ? 79.175 229.755 239.299 1.00 85.09 528 HIS A C 1
ATOM 8148 O O . HIS B 2 528 ? 79.348 230.630 240.150 1.00 108.25 528 HIS A O 1
ATOM 8155 N N . GLY B 2 529 ? 78.186 229.800 238.393 1.00 74.13 529 GLY A N 1
ATOM 8156 C CA . GLY B 2 529 ? 77.161 230.826 238.430 1.00 74.22 529 GLY A CA 1
ATOM 8157 C C . GLY B 2 529 ? 77.521 232.031 237.578 1.00 81.52 529 GLY A C 1
ATOM 8158 O O . GLY B 2 529 ? 78.411 231.955 236.730 1.00 102.26 529 GLY A O 1
ATOM 8159 N N . PHE B 2 530 ? 76.808 233.137 237.817 1.00 89.92 530 PHE A N 1
ATOM 8160 C CA . PHE B 2 530 ? 77.041 234.362 237.077 1.00 80.40 530 PHE A CA 1
ATOM 8161 C C . PHE B 2 530 ? 78.010 235.229 237.866 1.00 81.85 530 PHE A C 1
ATOM 8162 O O . PHE B 2 530 ? 77.613 236.215 238.480 1.00 103.05 530 PHE A O 1
ATOM 8170 N N . ASN B 2 531 ? 79.291 234.848 237.822 1.00 69.79 531 ASN A N 1
ATOM 8171 C CA . ASN B 2 531 ? 80.294 235.607 238.527 1.00 68.24 531 ASN A CA 1
ATOM 8172 C C . ASN B 2 531 ? 81.093 236.434 237.522 1.00 56.40 531 ASN A C 1
ATOM 8173 O O . ASN B 2 531 ? 80.820 236.402 236.328 1.00 64.06 531 ASN A O 1
ATOM 8178 N N . ALA B 2 532 ? 82.085 237.164 238.037 1.00 52.49 532 ALA A N 1
ATOM 8179 C CA . ALA B 2 532 ? 82.927 238.008 237.223 1.00 61.70 532 ALA A CA 1
ATOM 8180 C C . ALA B 2 532 ? 83.584 237.199 236.121 1.00 62.83 532 ALA A C 1
ATOM 8181 O O . ALA B 2 532 ? 83.656 237.650 234.988 1.00 78.23 532 ALA A O 1
ATOM 8183 N N . GLU B 2 533 ? 84.071 236.006 236.467 1.00 66.11 533 GLU A N 1
ATOM 8184 C CA . GLU B 2 533 ? 84.867 235.196 235.550 1.00 63.04 533 GLU A CA 1
ATOM 8185 C C . GLU B 2 533 ? 84.034 234.708 234.374 1.00 55.64 533 GLU A C 1
ATOM 8186 O O . GLU B 2 533 ? 84.622 234.404 233.322 1.00 66.62 533 GLU A O 1
ATOM 8192 N N . LEU B 2 534 ? 82.699 234.549 234.560 1.00 62.04 534 LEU A N 1
ATOM 8193 C CA . LEU B 2 534 ? 81.821 234.154 233.458 1.00 58.04 534 LEU A CA 1
ATOM 8194 C C . LEU B 2 534 ? 81.581 235.350 232.552 1.00 59.48 534 LEU A C 1
ATOM 8195 O O . LEU B 2 534 ? 81.606 235.211 231.331 1.00 63.30 534 LEU A O 1
ATOM 8200 N N . PHE B 2 535 ? 81.455 236.546 233.145 1.00 62.33 535 PHE A N 1
ATOM 8201 C CA . PHE B 2 535 ? 81.305 237.742 232.326 1.00 60.23 535 PHE A CA 1
ATOM 8202 C C . PHE B 2 535 ? 82.589 238.008 231.579 1.00 52.95 535 PHE A C 1
ATOM 8203 O O . PHE B 2 535 ? 82.553 238.296 230.392 1.00 71.53 535 PHE A O 1
ATOM 8211 N N . MET B 2 536 ? 83.735 237.835 232.227 1.00 59.90 536 MET A N 1
ATOM 8212 C CA . MET B 2 536 ? 84.982 238.009 231.516 1.00 57.78 536 MET A CA 1
ATOM 8213 C C . MET B 2 536 ? 85.008 237.054 230.323 1.00 55.85 536 MET A C 1
ATOM 8214 O O . MET B 2 536 ? 85.324 237.461 229.197 1.00 50.09 536 MET A O 1
ATOM 8219 N N . THR B 2 537 ? 84.592 235.796 230.524 1.00 49.80 537 THR A N 1
ATOM 8220 C CA . THR B 2 537 ? 84.604 234.857 229.399 1.00 58.54 537 THR A CA 1
ATOM 8221 C C . THR B 2 537 ? 83.620 235.238 228.307 1.00 53.83 537 THR A C 1
ATOM 8222 O O . THR B 2 537 ? 83.960 235.124 227.139 1.00 53.87 537 THR A O 1
ATOM 8226 N N . MET B 2 538 ? 82.384 235.649 228.669 1.00 62.68 538 MET A N 1
ATOM 8227 C CA . MET B 2 538 ? 81.419 236.124 227.671 1.00 63.38 538 MET A CA 1
ATOM 8228 C C . MET B 2 538 ? 81.985 237.332 226.921 1.00 48.52 538 MET A C 1
ATOM 8229 O O . MET B 2 538 ? 81.976 237.399 225.703 1.00 64.70 538 MET A O 1
ATOM 8234 N N . GLY B 2 539 ? 82.534 238.271 227.672 1.00 44.38 539 GLY A N 1
ATOM 8235 C CA . GLY B 2 539 ? 83.390 239.304 227.143 1.00 47.58 539 GLY A CA 1
ATOM 8236 C C . GLY B 2 539 ? 84.304 238.894 226.014 1.00 48.67 539 GLY A C 1
ATOM 8237 O O . GLY B 2 539 ? 84.318 239.546 224.980 1.00 55.91 539 GLY A O 1
ATOM 8238 N N . VAL B 2 540 ? 85.179 237.912 226.305 1.00 61.92 540 VAL A N 1
ATOM 8239 C CA . VAL B 2 540 ? 86.188 237.392 225.385 1.00 46.52 540 VAL A CA 1
ATOM 8240 C C . VAL B 2 540 ? 85.494 236.881 224.136 1.00 42.62 540 VAL A C 1
ATOM 8241 O O . VAL B 2 540 ? 85.888 237.189 223.017 1.00 54.69 540 VAL A O 1
ATOM 8245 N N . VAL B 2 541 ? 84.419 236.120 224.307 1.00 47.03 541 VAL A N 1
ATOM 8246 C CA . VAL B 2 541 ? 83.720 235.597 223.139 1.00 54.87 541 VAL A CA 1
ATOM 8247 C C . VAL B 2 541 ? 83.185 236.703 222.214 1.00 52.66 541 VAL A C 1
ATOM 8248 O O . VAL B 2 541 ? 83.583 236.762 221.059 1.00 71.06 541 VAL A O 1
ATOM 8252 N N . ALA B 2 542 ? 82.312 237.584 222.703 1.00 50.95 542 ALA A N 1
ATOM 8253 C CA . ALA B 2 542 ? 81.896 238.793 221.998 1.00 50.54 542 ALA A CA 1
ATOM 8254 C C . ALA B 2 542 ? 83.045 239.572 221.335 1.00 54.46 542 ALA A C 1
ATOM 8255 O O . ALA B 2 542 ? 83.039 239.814 220.119 1.00 46.70 542 ALA A O 1
ATOM 8257 N N . ALA B 2 543 ? 84.030 240.021 222.134 1.00 39.77 543 ALA A N 1
ATOM 8258 C CA . ALA B 2 543 ? 85.070 240.837 221.571 1.00 40.45 543 ALA A CA 1
ATOM 8259 C C . ALA B 2 543 ? 85.724 240.094 220.407 1.00 45.17 543 ALA A C 1
ATOM 8260 O O . ALA B 2 543 ? 85.844 240.622 219.315 1.00 44.62 543 ALA A O 1
ATOM 8262 N N . GLY B 2 544 ? 86.023 238.795 220.633 1.00 51.02 544 GLY A N 1
ATOM 8263 C CA . GLY B 2 544 ? 86.611 237.900 219.640 1.00 41.12 544 GLY A CA 1
ATOM 8264 C C . GLY B 2 544 ? 85.780 237.829 218.370 1.00 42.36 544 GLY A C 1
ATOM 8265 O O . GLY B 2 544 ? 86.330 238.031 217.316 1.00 46.07 544 GLY A O 1
ATOM 8266 N N . ILE B 2 545 ? 84.471 237.570 218.488 1.00 40.92 545 ILE A N 1
ATOM 8267 C CA . ILE B 2 545 ? 83.608 237.557 217.333 1.00 51.29 545 ILE A CA 1
ATOM 8268 C C . ILE B 2 545 ? 83.545 238.920 216.663 1.00 53.26 545 ILE A C 1
ATOM 8269 O O . ILE B 2 545 ? 83.757 238.989 215.459 1.00 52.16 545 ILE A O 1
ATOM 8274 N N . ILE B 2 546 ? 83.384 240.011 217.408 1.00 55.60 546 ILE A N 1
ATOM 8275 C CA . ILE B 2 546 ? 83.376 241.300 216.737 1.00 55.19 546 ILE A CA 1
ATOM 8276 C C . ILE B 2 546 ? 84.639 241.449 215.887 1.00 51.06 546 ILE A C 1
ATOM 8277 O O . ILE B 2 546 ? 84.527 241.669 214.701 1.00 52.74 546 ILE A O 1
ATOM 8282 N N . LEU B 2 547 ? 85.825 241.421 216.508 1.00 54.24 547 LEU A N 1
ATOM 8283 C CA . LEU B 2 547 ? 87.066 241.603 215.785 1.00 46.13 547 LEU A CA 1
ATOM 8284 C C . LEU B 2 547 ? 87.187 240.642 214.607 1.00 45.26 547 LEU A C 1
ATOM 8285 O O . LEU B 2 547 ? 87.770 240.971 213.583 1.00 59.56 547 LEU A O 1
ATOM 8290 N N . PHE B 2 548 ? 86.653 239.447 214.711 1.00 40.28 548 PHE A N 1
ATOM 8291 C CA . PHE B 2 548 ? 86.705 238.526 213.589 1.00 44.64 548 PHE A CA 1
ATOM 8292 C C . PHE B 2 548 ? 85.814 238.997 212.441 1.00 53.39 548 PHE A C 1
ATOM 8293 O O . PHE B 2 548 ? 86.200 238.945 211.267 1.00 61.57 548 PHE A O 1
ATOM 8301 N N . LEU B 2 549 ? 84.591 239.457 212.745 1.00 56.65 549 LEU A N 1
ATOM 8302 C CA . LEU B 2 549 ? 83.688 240.019 211.722 1.00 59.97 549 LEU A CA 1
ATOM 8303 C C . LEU B 2 549 ? 84.212 241.330 211.101 1.00 59.92 549 LEU A C 1
ATOM 8304 O O . LEU B 2 549 ? 83.918 241.631 209.949 1.00 85.99 549 LEU A O 1
ATOM 8309 N N . MET B 2 550 ? 84.998 242.105 211.837 1.00 58.64 550 MET A N 1
ATOM 8310 C CA . MET B 2 550 ? 85.674 243.268 211.304 1.00 61.68 550 MET A CA 1
ATOM 8311 C C . MET B 2 550 ? 86.975 242.921 210.571 1.00 58.80 550 MET A C 1
ATOM 8312 O O . MET B 2 550 ? 87.707 243.821 210.213 1.00 61.18 550 MET A O 1
ATOM 8317 N N . MET B 2 551 ? 87.275 241.663 210.265 1.00 65.07 551 MET A N 1
ATOM 8318 C CA . MET B 2 551 ? 88.594 241.365 209.722 1.00 61.17 551 MET A CA 1
ATOM 8319 C C . MET B 2 551 ? 88.750 241.883 208.288 1.00 69.64 551 MET A C 1
ATOM 8320 O O . MET B 2 551 ? 89.867 242.152 207.849 1.00 69.95 551 MET A O 1
ATOM 8325 N N . LYS B 2 552 ? 87.656 241.915 207.513 1.00 89.56 552 LYS A N 1
ATOM 8326 C CA . LYS B 2 552 ? 87.663 242.522 206.187 1.00 96.42 552 LYS A CA 1
ATOM 8327 C C . LYS B 2 552 ? 88.362 243.883 206.272 1.00 83.38 552 LYS A C 1
ATOM 8328 O O . LYS B 2 552 ? 89.167 244.231 205.419 1.00 64.94 552 LYS A O 1
ATOM 8334 N N . ASN B 2 553 ? 88.104 244.605 207.362 1.00 70.54 553 ASN A N 1
ATOM 8335 C CA . ASN B 2 553 ? 88.624 245.938 207.579 1.00 73.32 553 ASN A CA 1
ATOM 8336 C C . ASN B 2 553 ? 90.097 245.878 207.942 1.00 71.46 553 ASN A C 1
ATOM 8337 O O . ASN B 2 553 ? 90.896 246.360 207.130 1.00 90.87 553 ASN A O 1
ATOM 8342 N N . TRP B 2 554 ? 90.454 245.308 209.119 1.00 62.96 554 TRP A N 1
ATOM 8343 C CA . TRP B 2 554 ? 91.826 245.415 209.605 1.00 57.28 554 TRP A CA 1
ATOM 8344 C C . TRP B 2 554 ? 92.857 244.534 208.878 1.00 57.91 554 TRP A C 1
ATOM 8345 O O . TRP B 2 554 ? 94.048 244.694 209.112 1.00 55.71 554 TRP A O 1
ATOM 8356 N N . ALA B 2 555 ? 92.466 243.734 207.896 1.00 61.22 555 ALA A N 1
ATOM 8357 C CA . ALA B 2 555 ? 93.414 242.853 207.256 1.00 66.88 555 ALA A CA 1
ATOM 8358 C C . ALA B 2 555 ? 94.223 243.621 206.226 1.00 77.80 555 ALA A C 1
ATOM 8359 O O . ALA B 2 555 ? 95.233 243.130 205.710 1.00 87.29 555 ALA A O 1
ATOM 8361 N N . LYS B 2 556 ? 93.750 244.823 205.903 1.00 94.89 556 LYS A N 1
ATOM 8362 C CA . LYS B 2 556 ? 94.394 245.671 204.915 1.00 79.05 556 LYS A CA 1
ATOM 8363 C C . LYS B 2 556 ? 95.452 246.526 205.609 1.00 61.26 556 LYS A C 1
ATOM 8364 O O . LYS B 2 556 ? 96.353 247.050 204.960 1.00 107.21 556 LYS A O 1
ATOM 8370 N N . THR B 2 557 ? 95.370 246.650 206.931 1.00 62.42 557 THR A N 1
ATOM 8371 C CA . THR B 2 557 ? 96.374 247.350 207.728 1.00 59.57 557 THR A CA 1
ATOM 8372 C C . THR B 2 557 ? 97.789 246.786 207.627 1.00 58.77 557 THR A C 1
ATOM 8373 O O . THR B 2 557 ? 97.996 245.655 207.243 1.00 80.51 557 THR A O 1
ATOM 8377 N N . ALA B 2 558 ? 98.755 247.621 208.006 1.00 84.72 558 ALA A N 1
ATOM 8378 C CA . ALA B 2 558 ? 100.166 247.338 207.875 1.00 80.08 558 ALA A CA 1
ATOM 8379 C C . ALA B 2 558 ? 100.594 246.318 208.922 1.00 74.43 558 ALA A C 1
ATOM 8380 O O . ALA B 2 558 ? 101.574 245.619 208.716 1.00 87.95 558 ALA A O 1
ATOM 8382 N N . PHE B 2 559 ? 99.931 246.335 210.080 1.00 63.80 559 PHE A N 1
ATOM 8383 C CA . PHE B 2 559 ? 100.060 245.296 211.095 1.00 65.17 559 PHE A CA 1
ATOM 8384 C C . PHE B 2 559 ? 99.796 243.903 210.527 1.00 53.00 559 PHE A C 1
ATOM 8385 O O . PHE B 2 559 ? 100.668 243.071 210.597 1.00 56.37 559 PHE A O 1
ATOM 8393 N N . TYR B 2 560 ? 98.699 243.698 209.829 1.00 46.42 560 TYR A N 1
ATOM 8394 C CA . TYR B 2 560 ? 98.410 242.391 209.280 1.00 51.17 560 TYR A CA 1
ATOM 8395 C C . TYR B 2 560 ? 99.285 242.043 208.079 1.00 49.68 560 TYR A C 1
ATOM 8396 O O . TYR B 2 560 ? 99.465 240.866 207.759 1.00 85.06 560 TYR A O 1
ATOM 8405 N N . MET B 2 561 ? 99.921 243.010 207.451 1.00 61.05 561 MET A N 1
ATOM 8406 C CA . MET B 2 561 ? 100.722 242.734 206.260 1.00 73.85 561 MET A CA 1
ATOM 8407 C C . MET B 2 561 ? 101.976 241.925 206.593 1.00 77.33 561 MET A C 1
ATOM 8408 O O . MET B 2 561 ? 102.342 241.031 205.832 1.00 95.03 561 MET A O 1
ATOM 8413 N N . LYS B 2 562 ? 102.622 242.227 207.731 1.00 68.62 562 LYS A N 1
ATOM 8414 C CA . LYS B 2 562 ? 103.840 241.544 208.137 1.00 70.88 562 LYS A CA 1
ATOM 8415 C C . LYS B 2 562 ? 103.482 240.336 209.015 1.00 76.63 562 LYS A C 1
ATOM 8416 O O . LYS B 2 562 ? 102.387 240.294 209.550 1.00 85.28 562 LYS A O 1
ATOM 8422 N N . GLU B 2 563 ? 104.400 239.372 209.162 1.00 62.53 563 GLU A N 1
ATOM 8423 C CA . GLU B 2 563 ? 104.191 238.255 210.050 1.00 64.24 563 GLU A CA 1
ATOM 8424 C C . GLU B 2 563 ? 105.430 237.969 210.878 1.00 61.20 563 GLU A C 1
ATOM 8425 O O . GLU B 2 563 ? 105.340 237.286 211.903 1.00 67.09 563 GLU A O 1
ATOM 8431 N N . ARG B 2 564 ? 106.588 238.426 210.414 1.00 56.06 564 ARG A N 1
ATOM 8432 C CA . ARG B 2 564 ? 107.837 238.111 211.104 1.00 55.76 564 ARG A CA 1
ATOM 8433 C C . ARG B 2 564 ? 107.892 239.027 212.299 1.00 43.28 564 ARG A C 1
ATOM 8434 O O . ARG B 2 564 ? 107.446 240.166 212.220 1.00 62.26 564 ARG A O 1
ATOM 8442 N N . ASP B 2 565 ? 108.415 238.520 213.410 1.00 47.25 565 ASP A N 1
ATOM 8443 C CA . ASP B 2 565 ? 108.419 239.246 214.661 1.00 41.58 565 ASP A CA 1
ATOM 8444 C C . ASP B 2 565 ? 109.438 240.392 214.571 1.00 55.67 565 ASP A C 1
ATOM 8445 O O . ASP B 2 565 ? 110.562 240.225 214.078 1.00 50.69 565 ASP A O 1
ATOM 8450 N N . PRO B 2 566 ? 109.118 241.606 215.059 1.00 53.90 566 PRO A N 1
ATOM 8451 C CA . PRO B 2 566 ? 110.071 242.712 215.038 1.00 56.55 566 PRO A CA 1
ATOM 8452 C C . PRO B 2 566 ? 111.286 242.577 215.967 1.00 52.44 566 PRO A C 1
ATOM 8453 O O . PRO B 2 566 ? 112.281 243.211 215.732 1.00 54.88 566 PRO A O 1
ATOM 8457 N N . LEU B 2 567 ? 111.272 241.667 216.942 1.00 50.80 567 LEU A N 1
ATOM 8458 C CA . LEU B 2 567 ? 112.476 241.433 217.722 1.00 45.12 567 LEU A CA 1
ATOM 8459 C C . LEU B 2 567 ? 113.544 240.676 216.921 1.00 40.05 567 LEU A C 1
ATOM 8460 O O . LEU B 2 567 ? 114.687 240.698 217.278 1.00 38.64 567 LEU A O 1
ATOM 8465 N N . ASN B 2 568 ? 113.192 240.043 215.805 1.00 38.84 568 ASN A N 1
ATOM 8466 C CA . ASN B 2 568 ? 114.144 239.285 215.025 1.00 34.91 568 ASN A CA 1
ATOM 8467 C C . ASN B 2 568 ? 115.261 240.159 214.451 1.00 47.83 568 ASN A C 1
ATOM 8468 O O . ASN B 2 568 ? 116.387 239.697 214.347 1.00 69.15 568 ASN A O 1
ATOM 8473 N N . TRP B 2 569 ? 114.953 241.389 214.063 1.00 57.64 569 TRP A N 1
ATOM 8474 C CA . TRP B 2 569 ? 115.928 242.372 213.688 1.00 51.11 569 TRP A CA 1
ATOM 8475 C C . TRP B 2 569 ? 117.060 242.485 214.714 1.00 48.63 569 TRP A C 1
ATOM 8476 O O . TRP B 2 569 ? 118.209 242.386 214.370 1.00 37.42 569 TRP A O 1
ATOM 8487 N N . PHE B 2 570 ? 116.753 242.680 215.968 1.00 36.81 570 PHE A N 1
ATOM 8488 C CA . PHE B 2 570 ? 117.808 242.619 216.941 1.00 43.37 570 PHE A CA 1
ATOM 8489 C C . PHE B 2 570 ? 118.616 241.353 216.761 1.00 40.89 570 PHE A C 1
ATOM 8490 O O . PHE B 2 570 ? 119.805 241.470 216.718 1.00 41.36 570 PHE A O 1
ATOM 8498 N N . TYR B 2 571 ? 118.021 240.162 216.827 1.00 47.75 571 TYR A N 1
ATOM 8499 C CA . TYR B 2 571 ? 118.798 238.934 216.839 1.00 36.87 571 TYR A CA 1
ATOM 8500 C C . TYR B 2 571 ? 119.713 238.959 215.640 1.00 32.79 571 TYR A C 1
ATOM 8501 O O . TYR B 2 571 ? 120.899 238.679 215.734 1.00 39.95 571 TYR A O 1
ATOM 8510 N N . ASP B 2 572 ? 119.136 239.231 214.505 1.00 31.95 572 ASP A N 1
ATOM 8511 C CA . ASP B 2 572 ? 119.884 239.174 213.279 1.00 38.12 572 ASP A CA 1
ATOM 8512 C C . ASP B 2 572 ? 121.046 240.166 213.176 1.00 43.24 572 ASP A C 1
ATOM 8513 O O . ASP B 2 572 ? 122.065 239.800 212.584 1.00 56.54 572 ASP A O 1
ATOM 8518 N N . ASN B 2 573 ? 120.869 241.381 213.657 1.00 42.31 573 ASN A N 1
ATOM 8519 C CA . ASN B 2 573 ? 121.852 242.437 213.582 1.00 49.74 573 ASN A CA 1
ATOM 8520 C C . ASN B 2 573 ? 122.944 242.187 214.611 1.00 47.34 573 ASN A C 1
ATOM 8521 O O . ASN B 2 573 ? 124.098 242.547 214.395 1.00 58.80 573 ASN A O 1
ATOM 8526 N N . SER B 2 574 ? 122.589 241.687 215.758 1.00 38.13 574 SER A N 1
ATOM 8527 C CA . SER B 2 574 ? 123.554 241.354 216.782 1.00 42.15 574 SER A CA 1
ATOM 8528 C C . SER B 2 574 ? 124.500 240.256 216.297 1.00 42.63 574 SER A C 1
ATOM 8529 O O . SER B 2 574 ? 125.684 240.303 216.551 1.00 65.28 574 SER A O 1
ATOM 8532 N N . LEU B 2 575 ? 124.009 239.318 215.538 1.00 48.03 575 LEU A N 1
ATOM 8533 C CA . LEU B 2 575 ? 124.872 238.288 214.995 1.00 47.08 575 LEU A CA 1
ATOM 8534 C C . LEU B 2 575 ? 125.783 238.856 213.926 1.00 44.30 575 LEU A C 1
ATOM 8535 O O . LEU B 2 575 ? 126.917 238.367 213.747 1.00 69.54 575 LEU A O 1
ATOM 8540 N N . SER B 2 576 ? 125.301 239.783 213.112 1.00 46.75 576 SER A N 1
ATOM 8541 C CA . SER B 2 576 ? 126.123 240.211 211.990 1.00 48.03 576 SER A CA 1
ATOM 8542 C C . SER B 2 576 ? 127.245 241.071 212.561 1.00 42.03 576 SER A C 1
ATOM 8543 O O . SER B 2 576 ? 128.337 241.050 212.038 1.00 61.81 576 SER A O 1
ATOM 8546 N N . GLY B 2 577 ? 126.897 241.783 213.607 1.00 33.98 577 GLY A N 1
ATOM 8547 C CA . GLY B 2 577 ? 127.703 242.614 214.441 1.00 41.77 577 GLY A CA 1
ATOM 8548 C C . GLY B 2 577 ? 128.796 241.923 215.215 1.00 45.49 577 GLY A C 1
ATOM 8549 O O . GLY B 2 577 ? 129.909 242.437 215.222 1.00 60.91 577 GLY A O 1
ATOM 8550 N N . VAL B 2 578 ? 128.525 240.790 215.827 1.00 47.51 578 VAL A N 1
ATOM 8551 C CA . VAL B 2 578 ? 129.603 240.045 216.457 1.00 39.34 578 VAL A CA 1
ATOM 8552 C C . VAL B 2 578 ? 130.656 239.775 215.402 1.00 39.15 578 VAL A C 1
ATOM 8553 O O . VAL B 2 578 ? 131.833 240.001 215.667 1.00 34.44 578 VAL A O 1
ATOM 8557 N N . ILE B 2 579 ? 130.247 239.522 214.162 1.00 29.76 579 ILE A N 1
ATOM 8558 C CA . ILE B 2 579 ? 131.207 239.147 213.160 1.00 32.32 579 ILE A CA 1
ATOM 8559 C C . ILE B 2 579 ? 131.994 240.343 212.596 1.00 34.25 579 ILE A C 1
ATOM 8560 O O . ILE B 2 579 ? 133.208 240.345 212.477 1.00 41.30 579 ILE A O 1
ATOM 8565 N N . THR B 2 580 ? 131.309 241.383 212.265 1.00 37.46 580 THR A N 1
ATOM 8566 C CA . THR B 2 580 ? 131.874 242.661 211.961 1.00 45.90 580 THR A CA 1
ATOM 8567 C C . THR B 2 580 ? 132.722 243.202 213.127 1.00 36.69 580 THR A C 1
ATOM 8568 O O . THR B 2 580 ? 133.802 243.738 212.932 1.00 42.70 580 THR A O 1
ATOM 8572 N N . GLY B 2 581 ? 132.222 243.213 214.325 1.00 27.78 581 GLY A N 1
ATOM 8573 C CA . GLY B 2 581 ? 133.036 243.756 215.382 1.00 27.93 581 GLY A CA 1
ATOM 8574 C C . GLY B 2 581 ? 134.289 242.944 215.649 1.00 37.79 581 GLY A C 1
ATOM 8575 O O . GLY B 2 581 ? 135.365 243.508 215.734 1.00 44.39 581 GLY A O 1
ATOM 8576 N N . SER B 2 582 ? 134.139 241.631 215.743 1.00 34.52 582 SER A N 1
ATOM 8577 C CA . SER B 2 582 ? 135.248 240.727 215.868 1.00 36.17 582 SER A CA 1
ATOM 8578 C C . SER B 2 582 ? 136.309 241.052 214.818 1.00 31.51 582 SER A C 1
ATOM 8579 O O . SER B 2 582 ? 137.482 241.148 215.177 1.00 38.06 582 SER A O 1
ATOM 8582 N N . GLN B 2 583 ? 135.868 241.113 213.545 1.00 22.77 583 GLN A N 1
ATOM 8583 C CA . GLN B 2 583 ? 136.784 241.395 212.465 1.00 30.55 583 GLN A CA 1
ATOM 8584 C C . GLN B 2 583 ? 137.487 242.749 212.582 1.00 30.36 583 GLN A C 1
ATOM 8585 O O . GLN B 2 583 ? 138.631 242.786 212.310 1.00 34.94 583 GLN A O 1
ATOM 8591 N N . ALA B 2 584 ? 136.874 243.772 213.116 1.00 35.29 584 ALA A N 1
ATOM 8592 C CA . ALA B 2 584 ? 137.496 245.072 213.284 1.00 32.71 584 ALA A CA 1
ATOM 8593 C C . ALA B 2 584 ? 138.543 244.992 214.379 1.00 34.83 584 ALA A C 1
ATOM 8594 O O . ALA B 2 584 ? 139.627 245.457 214.196 1.00 50.50 584 ALA A O 1
ATOM 8596 N N . VAL B 2 585 ? 138.204 244.430 215.522 1.00 32.97 585 VAL A N 1
ATOM 8597 C CA . VAL B 2 585 ? 139.140 244.286 216.629 1.00 36.08 585 VAL A CA 1
ATOM 8598 C C . VAL B 2 585 ? 140.337 243.394 216.246 1.00 39.04 585 VAL A C 1
ATOM 8599 O O . VAL B 2 585 ? 141.460 243.636 216.619 1.00 42.75 585 VAL A O 1
ATOM 8603 N N . THR B 2 586 ? 140.103 242.373 215.433 1.00 35.11 586 THR A N 1
ATOM 8604 C CA . THR B 2 586 ? 141.148 241.447 215.106 1.00 36.34 586 THR A CA 1
ATOM 8605 C C . THR B 2 586 ? 142.101 242.071 214.089 1.00 37.25 586 THR A C 1
ATOM 8606 O O . THR B 2 586 ? 143.322 241.893 214.217 1.00 33.83 586 THR A O 1
ATOM 8610 N N . ARG B 2 587 ? 141.571 242.834 213.140 1.00 31.39 587 ARG A N 1
ATOM 8611 C CA . ARG B 2 587 ? 142.410 243.494 212.147 1.00 37.61 587 ARG A CA 1
ATOM 8612 C C . ARG B 2 587 ? 143.360 244.517 212.795 1.00 43.05 587 ARG A C 1
ATOM 8613 O O . ARG B 2 587 ? 144.501 244.611 212.361 1.00 58.41 587 ARG A O 1
ATOM 8621 N N . ILE B 2 588 ? 142.991 245.174 213.885 1.00 37.85 588 ILE A N 1
ATOM 8622 C CA . ILE B 2 588 ? 143.866 246.174 214.431 1.00 48.66 588 ILE A CA 1
ATOM 8623 C C . ILE B 2 588 ? 145.029 245.462 215.134 1.00 43.10 588 ILE A C 1
ATOM 8624 O O . ILE B 2 588 ? 146.101 246.027 215.308 1.00 54.18 588 ILE A O 1
ATOM 8629 N N . GLN B 2 589 ? 144.848 244.273 215.613 1.00 38.72 589 GLN A N 1
ATOM 8630 C CA . GLN B 2 589 ? 145.979 243.591 216.188 1.00 44.23 589 GLN A CA 1
ATOM 8631 C C . GLN B 2 589 ? 146.813 242.870 215.104 1.00 41.96 589 GLN A C 1
ATOM 8632 O O . GLN B 2 589 ? 148.003 242.927 215.101 1.00 56.35 589 GLN A O 1
ATOM 8638 N N . MET B 2 590 ? 146.182 242.153 214.224 1.00 38.40 590 MET A N 1
ATOM 8639 C CA . MET B 2 590 ? 146.860 241.284 213.344 1.00 40.00 590 MET A CA 1
ATOM 8640 C C . MET B 2 590 ? 146.948 241.978 212.005 1.00 39.40 590 MET A C 1
ATOM 8641 O O . MET B 2 590 ? 146.357 241.528 211.057 1.00 44.59 590 MET A O 1
ATOM 8646 N N . THR B 2 591 ? 147.895 242.894 211.940 1.00 33.29 591 THR A N 1
ATOM 8647 C CA . THR B 2 591 ? 148.104 243.767 210.830 1.00 34.00 591 THR A CA 1
ATOM 8648 C C . THR B 2 591 ? 148.975 243.091 209.808 1.00 37.50 591 THR A C 1
ATOM 8649 O O . THR B 2 591 ? 148.943 243.508 208.675 1.00 46.05 591 THR A O 1
ATOM 8653 N N . GLY B 2 592 ? 149.683 242.026 210.185 1.00 38.26 592 GLY A N 1
ATOM 8654 C CA . GLY B 2 592 ? 150.589 241.411 209.231 1.00 39.36 592 GLY A CA 1
ATOM 8655 C C . GLY B 2 592 ? 151.980 242.050 209.276 1.00 36.53 592 GLY A C 1
ATOM 8656 O O . GLY B 2 592 ? 152.889 241.574 208.635 1.00 38.51 592 GLY A O 1
ATOM 8657 N N . LEU B 2 593 ? 152.123 243.136 210.023 1.00 31.88 593 LEU A N 1
ATOM 8658 C CA . LEU B 2 593 ? 153.354 243.879 209.978 1.00 34.13 593 LEU A CA 1
ATOM 8659 C C . LEU B 2 593 ? 154.239 243.579 211.217 1.00 33.88 593 LEU A C 1
ATOM 8660 O O . LEU B 2 593 ? 153.827 243.761 212.352 1.00 35.32 593 LEU A O 1
ATOM 8665 N N . LEU B 2 594 ? 155.411 242.964 210.984 1.00 26.31 594 LEU A N 1
ATOM 8666 C CA . LEU B 2 594 ? 156.251 242.529 212.062 1.00 26.98 594 LEU A CA 1
ATOM 8667 C C . LEU B 2 594 ? 156.635 243.653 213.007 1.00 27.56 594 LEU A C 1
ATOM 8668 O O . LEU B 2 594 ? 156.586 243.453 214.223 1.00 25.93 594 LEU A O 1
ATOM 8673 N N . ARG B 2 595 ? 156.855 244.855 212.485 1.00 24.50 595 ARG A N 1
ATOM 8674 C CA . ARG B 2 595 ? 157.042 246.010 213.342 1.00 29.23 595 ARG A CA 1
ATOM 8675 C C . ARG B 2 595 ? 155.880 246.231 214.318 1.00 33.58 595 ARG A C 1
ATOM 8676 O O . ARG B 2 595 ? 156.100 246.486 215.519 1.00 32.79 595 ARG A O 1
ATOM 8684 N N . ASP B 2 596 ? 154.615 246.152 213.856 1.00 29.25 596 ASP A N 1
ATOM 8685 C CA . ASP B 2 596 ? 153.501 246.326 214.802 1.00 26.90 596 ASP A CA 1
ATOM 8686 C C . ASP B 2 596 ? 153.574 245.270 215.872 1.00 26.94 596 ASP A C 1
ATOM 8687 O O . ASP B 2 596 ? 153.387 245.583 217.015 1.00 24.65 596 ASP A O 1
ATOM 8692 N N . TYR B 2 597 ? 153.848 243.995 215.492 1.00 27.86 597 TYR A N 1
ATOM 8693 C CA . TYR B 2 597 ? 153.923 243.003 216.544 1.00 26.80 597 TYR A CA 1
ATOM 8694 C C . TYR B 2 597 ? 155.022 243.304 217.545 1.00 29.65 597 TYR A C 1
ATOM 8695 O O . TYR B 2 597 ? 154.758 243.234 218.770 1.00 24.92 597 TYR A O 1
ATOM 8704 N N . PHE B 2 598 ? 156.234 243.693 217.091 1.00 24.63 598 PHE A N 1
ATOM 8705 C CA . PHE B 2 598 ? 157.248 243.977 218.104 1.00 26.38 598 PHE A CA 1
ATOM 8706 C C . PHE B 2 598 ? 156.910 245.227 218.900 1.00 30.01 598 PHE A C 1
ATOM 8707 O O . PHE B 2 598 ? 157.140 245.233 220.089 1.00 31.00 598 PHE A O 1
ATOM 8715 N N . ALA B 2 599 ? 156.300 246.241 218.262 1.00 26.25 599 ALA A N 1
ATOM 8716 C CA . ALA B 2 599 ? 155.935 247.448 218.992 1.00 30.78 599 ALA A CA 1
ATOM 8717 C C . ALA B 2 599 ? 154.835 247.214 220.025 1.00 30.30 599 ALA A C 1
ATOM 8718 O O . ALA B 2 599 ? 154.860 247.819 221.091 1.00 28.36 599 ALA A O 1
ATOM 8720 N N . TYR B 2 600 ? 153.832 246.358 219.730 1.00 30.39 600 TYR A N 1
ATOM 8721 C CA . TYR B 2 600 ? 152.865 246.002 220.767 1.00 30.21 600 TYR A CA 1
ATOM 8722 C C . TYR B 2 600 ? 153.510 245.265 221.940 1.00 33.65 600 TYR A C 1
ATOM 8723 O O . TYR B 2 600 ? 153.350 245.605 223.098 1.00 26.03 600 TYR A O 1
ATOM 8732 N N . MET B 2 601 ? 154.289 244.249 221.630 1.00 31.93 601 MET A N 1
ATOM 8733 C CA . MET B 2 601 ? 154.928 243.534 222.699 1.00 34.75 601 MET A CA 1
ATOM 8734 C C . MET B 2 601 ? 155.874 244.394 223.523 1.00 29.99 601 MET A C 1
ATOM 8735 O O . MET B 2 601 ? 155.813 244.370 224.729 1.00 35.50 601 MET A O 1
ATOM 8740 N N . THR B 2 602 ? 156.758 245.160 222.914 1.00 34.58 602 THR A N 1
ATOM 8741 C CA . THR B 2 602 ? 157.694 245.988 223.666 1.00 32.68 602 THR A CA 1
ATOM 8742 C C . THR B 2 602 ? 156.957 247.089 224.382 1.00 32.62 602 THR A C 1
ATOM 8743 O O . THR B 2 602 ? 157.320 247.392 225.519 1.00 35.17 602 THR A O 1
ATOM 8747 N N . THR B 2 603 ? 155.898 247.631 223.793 1.00 30.39 603 THR A N 1
ATOM 8748 C CA . THR B 2 603 ? 155.186 248.672 224.537 1.00 36.28 603 THR A CA 1
ATOM 8749 C C . THR B 2 603 ? 154.543 248.121 225.814 1.00 32.47 603 THR A C 1
ATOM 8750 O O . THR B 2 603 ? 154.733 248.631 226.927 1.00 30.91 603 THR A O 1
ATOM 8754 N N . PHE B 2 604 ? 153.972 246.943 225.684 1.00 29.58 604 PHE A N 1
ATOM 8755 C CA . PHE B 2 604 ? 153.430 246.278 226.825 1.00 30.93 604 PHE A CA 1
ATOM 8756 C C . PHE B 2 604 ? 154.510 245.986 227.863 1.00 32.32 604 PHE A C 1
ATOM 8757 O O . PHE B 2 604 ? 154.329 246.373 228.986 1.00 28.12 604 PHE A O 1
ATOM 8765 N N . MET B 2 605 ? 155.643 245.419 227.480 1.00 32.76 605 MET A N 1
ATOM 8766 C CA . MET B 2 605 ? 156.745 245.255 228.409 1.00 35.80 605 MET A CA 1
ATOM 8767 C C . MET B 2 605 ? 157.198 246.539 229.116 1.00 25.54 605 MET A C 1
ATOM 8768 O O . MET B 2 605 ? 157.484 246.519 230.305 1.00 31.13 605 MET A O 1
ATOM 8773 N N . ILE B 2 606 ? 157.282 247.668 228.435 1.00 27.91 606 ILE A N 1
ATOM 8774 C CA . ILE B 2 606 ? 157.738 248.899 229.058 1.00 26.10 606 ILE A CA 1
ATOM 8775 C C . ILE B 2 606 ? 156.768 249.353 230.109 1.00 27.79 606 ILE A C 1
ATOM 8776 O O . ILE B 2 606 ? 157.226 249.589 231.246 1.00 32.29 606 ILE A O 1
ATOM 8781 N N . LEU B 2 607 ? 155.482 249.321 229.781 1.00 26.15 607 LEU A N 1
ATOM 8782 C CA . LEU B 2 607 ? 154.453 249.765 230.703 1.00 32.12 607 LEU A CA 1
ATOM 8783 C C . LEU B 2 607 ? 154.353 248.855 231.927 1.00 30.66 607 LEU A C 1
ATOM 8784 O O . LEU B 2 607 ? 154.236 249.340 233.040 1.00 32.20 607 LEU A O 1
ATOM 8789 N N . LEU B 2 608 ? 154.474 247.556 231.748 1.00 24.73 608 LEU A N 1
ATOM 8790 C CA . LEU B 2 608 ? 154.360 246.659 232.870 1.00 27.24 608 LEU A CA 1
ATOM 8791 C C . LEU B 2 608 ? 155.639 246.612 233.704 1.00 26.17 608 LEU A C 1
ATOM 8792 O O . LEU B 2 608 ? 155.574 246.766 234.926 1.00 26.29 608 LEU A O 1
ATOM 8797 N N . LEU B 2 609 ? 156.815 246.540 233.080 1.00 26.80 609 LEU A N 1
ATOM 8798 C CA . LEU B 2 609 ? 158.029 246.557 233.906 1.00 27.03 609 LEU A CA 1
ATOM 8799 C C . LEU B 2 609 ? 158.214 247.909 234.532 1.00 28.37 609 LEU A C 1
ATOM 8800 O O . LEU B 2 609 ? 158.673 248.007 235.687 1.00 31.96 609 LEU A O 1
ATOM 8805 N N . GLY B 2 610 ? 157.881 248.946 233.754 1.00 32.95 610 GLY A N 1
ATOM 8806 C CA . GLY B 2 610 ? 157.915 250.279 234.268 1.00 29.64 610 GLY A CA 1
ATOM 8807 C C . GLY B 2 610 ? 157.014 250.455 235.476 1.00 31.73 610 GLY A C 1
ATOM 8808 O O . GLY B 2 610 ? 157.442 251.012 236.478 1.00 25.87 610 GLY A O 1
ATOM 8809 N N . TYR B 2 611 ? 155.747 250.034 235.349 1.00 29.08 611 TYR A N 1
ATOM 8810 C CA . TYR B 2 611 ? 154.845 250.110 236.495 1.00 30.04 611 TYR A CA 1
ATOM 8811 C C . TYR B 2 611 ? 155.358 249.305 237.691 1.00 30.05 611 TYR A C 1
ATOM 8812 O O . TYR B 2 611 ? 155.342 249.781 238.813 1.00 36.73 611 TYR A O 1
ATOM 8821 N N . THR B 2 612 ? 155.945 248.107 237.490 1.00 24.29 612 THR A N 1
ATOM 8822 C CA . THR B 2 612 ? 156.363 247.301 238.627 1.00 25.14 612 THR A CA 1
ATOM 8823 C C . THR B 2 612 ? 157.570 247.903 239.340 1.00 22.91 612 THR A C 1
ATOM 8824 O O . THR B 2 612 ? 157.570 247.985 240.539 1.00 27.01 612 THR A O 1
ATOM 8828 N N . MET B 2 613 ? 158.528 248.440 238.595 1.00 25.00 613 MET A N 1
ATOM 8829 C CA . MET B 2 613 ? 159.646 249.202 239.125 1.00 26.16 613 MET A CA 1
ATOM 8830 C C . MET B 2 613 ? 159.176 250.410 239.920 1.00 30.95 613 MET A C 1
ATOM 8831 O O . MET B 2 613 ? 159.690 250.585 241.001 1.00 34.41 613 MET A O 1
ATOM 8836 N N . PHE B 2 614 ? 158.132 251.145 239.509 1.00 31.72 614 PHE A N 1
ATOM 8837 C CA . PHE B 2 614 ? 157.620 252.198 240.381 1.00 36.87 614 PHE A CA 1
ATOM 8838 C C . PHE B 2 614 ? 156.882 251.714 241.608 1.00 31.28 614 PHE A C 1
ATOM 8839 O O . PHE B 2 614 ? 157.126 252.202 242.694 1.00 41.75 614 PHE A O 1
ATOM 8847 N N . ARG B 2 615 ? 156.128 250.654 241.472 1.00 32.66 615 ARG A N 1
ATOM 8848 C CA . ARG B 2 615 ? 155.333 250.176 242.575 1.00 32.87 615 ARG A CA 1
ATOM 8849 C C . ARG B 2 615 ? 156.162 249.562 243.690 1.00 27.22 615 ARG A C 1
ATOM 8850 O O . ARG B 2 615 ? 155.726 249.541 244.805 1.00 53.21 615 ARG A O 1
ATOM 8858 N N . TYR B 2 616 ? 157.254 248.898 243.379 1.00 31.06 616 TYR A N 1
ATOM 8859 C CA . TYR B 2 616 ? 158.059 248.310 244.402 1.00 32.82 616 TYR A CA 1
ATOM 8860 C C . TYR B 2 616 ? 159.284 249.104 244.673 1.00 32.00 616 TYR A C 1
ATOM 8861 O O . TYR B 2 616 ? 160.121 248.539 245.344 1.00 49.05 616 TYR A O 1
ATOM 8870 N N . ASP B 2 617 ? 159.398 250.326 244.137 1.00 46.83 617 ASP A N 1
ATOM 8871 C CA . ASP B 2 617 ? 160.463 251.258 244.463 1.00 45.76 617 ASP A CA 1
ATOM 8872 C C . ASP B 2 617 ? 161.806 250.643 244.173 1.00 39.99 617 ASP A C 1
ATOM 8873 O O . ASP B 2 617 ? 162.681 250.628 245.017 1.00 52.75 617 ASP A O 1
ATOM 8878 N N . ALA B 2 618 ? 161.970 250.142 242.974 1.00 41.66 618 ALA A N 1
ATOM 8879 C CA . ALA B 2 618 ? 163.114 249.327 242.685 1.00 40.86 618 ALA A CA 1
ATOM 8880 C C . ALA B 2 618 ? 164.141 250.115 241.889 1.00 38.82 618 ALA A C 1
ATOM 8881 O O . ALA B 2 618 ? 165.169 249.527 241.632 1.00 59.44 618 ALA A O 1
ATOM 8883 N N . PHE B 2 619 ? 163.913 251.383 241.490 1.00 36.85 619 PHE A N 1
ATOM 8884 C CA . PHE B 2 619 ? 164.998 252.185 240.892 1.00 38.01 619 PHE A CA 1
ATOM 8885 C C . PHE B 2 619 ? 166.030 252.566 241.948 1.00 40.38 619 PHE A C 1
ATOM 8886 O O . PHE B 2 619 ? 165.704 253.175 242.953 1.00 62.02 619 PHE A O 1
ATOM 8894 N N . THR B 2 620 ? 167.262 252.161 241.704 1.00 43.86 620 THR A N 1
ATOM 8895 C CA . THR B 2 620 ? 168.333 252.106 242.681 1.00 53.53 620 THR A CA 1
ATOM 8896 C C . THR B 2 620 ? 169.604 251.930 241.884 1.00 45.82 620 THR A C 1
ATOM 8897 O O . THR B 2 620 ? 169.604 251.359 240.782 1.00 43.85 620 THR A O 1
ATOM 8901 N N . ILE B 2 621 ? 170.674 252.335 242.511 1.00 51.51 621 ILE A N 1
ATOM 8902 C CA . ILE B 2 621 ? 171.970 252.134 241.931 1.00 53.79 621 ILE A CA 1
ATOM 8903 C C . ILE B 2 621 ? 172.917 251.974 243.098 1.00 40.96 621 ILE A C 1
ATOM 8904 O O . ILE B 2 621 ? 172.694 252.581 244.118 1.00 62.93 621 ILE A O 1
ATOM 8909 N N . ASP B 2 622 ? 173.899 251.120 242.973 1.00 46.58 622 ASP A N 1
ATOM 8910 C CA . ASP B 2 622 ? 174.902 250.974 244.007 1.00 50.62 622 ASP A CA 1
ATOM 8911 C C . ASP B 2 622 ? 176.246 251.384 243.433 1.00 40.39 622 ASP A C 1
ATOM 8912 O O . ASP B 2 622 ? 176.805 250.627 242.652 1.00 43.79 622 ASP A O 1
ATOM 8917 N N . THR B 2 623 ? 176.746 252.553 243.809 1.00 46.00 623 THR A N 1
ATOM 8918 C CA . THR B 2 623 ? 177.988 253.043 243.236 1.00 51.91 623 THR A CA 1
ATOM 8919 C C . THR B 2 623 ? 179.194 252.635 244.066 1.00 40.69 623 THR A C 1
ATOM 8920 O O . THR B 2 623 ? 180.278 252.711 243.539 1.00 69.17 623 THR A O 1
ATOM 8924 N N . THR B 2 624 ? 179.017 251.966 245.180 1.00 44.83 624 THR A N 1
ATOM 8925 C CA . THR B 2 624 ? 180.159 251.612 245.998 1.00 57.06 624 THR A CA 1
ATOM 8926 C C . THR B 2 624 ? 180.740 250.265 245.610 1.00 50.59 624 THR A C 1
ATOM 8927 O O . THR B 2 624 ? 181.960 250.106 245.630 1.00 59.77 624 THR A O 1
ATOM 8931 N N . ASN B 2 625 ? 179.888 249.268 245.401 1.00 58.96 625 ASN A N 1
ATOM 8932 C CA . ASN B 2 625 ? 180.384 247.913 245.247 1.00 50.20 625 ASN A CA 1
ATOM 8933 C C . ASN B 2 625 ? 180.570 247.629 243.778 1.00 49.66 625 ASN A C 1
ATOM 8934 O O . ASN B 2 625 ? 180.052 246.642 243.278 1.00 62.25 625 ASN A O 1
ATOM 8939 N N . VAL B 2 626 ? 181.286 248.529 243.101 1.00 50.03 626 VAL A N 1
ATOM 8940 C CA . VAL B 2 626 ? 181.626 248.340 241.709 1.00 50.27 626 VAL A CA 1
ATOM 8941 C C . VAL B 2 626 ? 183.129 248.216 241.640 1.00 40.19 626 VAL A C 1
ATOM 8942 O O . VAL B 2 626 ? 183.765 248.640 242.573 1.00 49.63 626 VAL A O 1
ATOM 8946 N N . THR B 2 627 ? 183.654 247.585 240.564 1.00 41.79 627 THR A N 1
ATOM 8947 C CA . THR B 2 627 ? 185.091 247.593 240.320 1.00 40.78 627 THR A CA 1
ATOM 8948 C C . THR B 2 627 ? 185.513 248.825 239.497 1.00 37.16 627 THR A C 1
ATOM 8949 O O . THR B 2 627 ? 184.694 249.490 238.885 1.00 45.30 627 THR A O 1
ATOM 8953 N N . GLY B 2 628 ? 186.834 249.079 239.464 1.00 42.48 628 GLY A N 1
ATOM 8954 C CA . GLY B 2 628 ? 187.459 250.187 238.737 1.00 37.01 628 GLY A CA 1
ATOM 8955 C C . GLY B 2 628 ? 187.478 250.046 237.213 1.00 34.64 628 GLY A C 1
ATOM 8956 O O . GLY B 2 628 ? 187.360 248.948 236.635 1.00 40.33 628 GLY A O 1
ATOM 8957 N N . ILE B 2 629 ? 187.527 251.226 236.591 1.00 33.78 629 ILE A N 1
ATOM 8958 C CA . ILE B 2 629 ? 187.620 251.392 235.161 1.00 36.35 629 ILE A CA 1
ATOM 8959 C C . ILE B 2 629 ? 188.983 251.968 234.888 1.00 33.64 629 ILE A C 1
ATOM 8960 O O . ILE B 2 629 ? 189.208 253.133 235.199 1.00 59.22 629 ILE A O 1
ATOM 8965 N N . ALA B 2 630 ? 189.896 251.129 234.392 1.00 41.04 630 ALA A N 1
ATOM 8966 C CA . ALA B 2 630 ? 191.153 251.584 233.802 1.00 36.27 630 ALA A CA 1
ATOM 8967 C C . ALA B 2 630 ? 190.873 252.597 232.711 1.00 40.66 630 ALA A C 1
ATOM 8968 O O . ALA B 2 630 ? 189.803 252.590 232.095 1.00 44.10 630 ALA A O 1
ATOM 8970 N N . PRO B 2 631 ? 191.782 253.556 232.468 1.00 42.20 631 PRO A N 1
ATOM 8971 C CA . PRO B 2 631 ? 191.497 254.601 231.490 1.00 48.24 631 PRO A CA 1
ATOM 8972 C C . PRO B 2 631 ? 191.343 254.064 230.085 1.00 43.08 631 PRO A C 1
ATOM 8973 O O . PRO B 2 631 ? 190.599 254.651 229.359 1.00 43.53 631 PRO A O 1
ATOM 8977 N N . TYR B 2 632 ? 191.984 252.964 229.724 1.00 46.25 632 TYR A N 1
ATOM 8978 C CA . TYR B 2 632 ? 191.806 252.445 228.386 1.00 38.42 632 TYR A CA 1
ATOM 8979 C C . TYR B 2 632 ? 190.414 251.835 228.169 1.00 38.87 632 TYR A C 1
ATOM 8980 O O . TYR B 2 632 ? 190.067 251.608 227.021 1.00 38.88 632 TYR A O 1
ATOM 8989 N N . ILE B 2 633 ? 189.666 251.480 229.227 1.00 30.69 633 ILE A N 1
ATOM 8990 C CA . ILE B 2 633 ? 188.339 250.930 229.080 1.00 36.47 633 ILE A CA 1
ATOM 8991 C C . ILE B 2 633 ? 187.348 252.033 228.679 1.00 39.25 633 ILE A C 1
ATOM 8992 O O . ILE B 2 633 ? 186.427 251.736 227.963 1.00 42.09 633 ILE A O 1
ATOM 8997 N N . TRP B 2 634 ? 187.526 253.268 229.129 1.00 38.05 634 TRP A N 1
ATOM 8998 C CA . TRP B 2 634 ? 186.756 254.409 228.672 1.00 34.01 634 TRP A CA 1
ATOM 8999 C C . TRP B 2 634 ? 186.905 254.585 227.186 1.00 37.21 634 TRP A C 1
ATOM 9000 O O . TRP B 2 634 ? 185.930 254.883 226.503 1.00 42.49 634 TRP A O 1
ATOM 9011 N N . VAL B 2 635 ? 188.071 254.341 226.616 1.00 37.31 635 VAL A N 1
ATOM 9012 C CA . VAL B 2 635 ? 188.070 254.583 225.193 1.00 31.14 635 VAL A CA 1
ATOM 9013 C C . VAL B 2 635 ? 187.441 253.374 224.483 1.00 33.95 635 VAL A C 1
ATOM 9014 O O . VAL B 2 635 ? 186.711 253.533 223.513 1.00 34.43 635 VAL A O 1
ATOM 9018 N N . ILE B 2 636 ? 187.805 252.146 224.853 1.00 31.71 636 ILE A N 1
ATOM 9019 C CA . ILE B 2 636 ? 187.209 250.965 224.228 1.00 34.43 636 ILE A CA 1
ATOM 9020 C C . ILE B 2 636 ? 185.689 251.100 224.249 1.00 32.19 636 ILE A C 1
ATOM 9021 O O . ILE B 2 636 ? 185.026 250.769 223.307 1.00 35.89 636 ILE A O 1
ATOM 9026 N N . THR B 2 637 ? 185.116 251.449 225.387 1.00 35.98 637 THR A N 1
ATOM 9027 C CA . THR B 2 637 ? 183.674 251.519 225.566 1.00 38.60 637 THR A CA 1
ATOM 9028 C C . THR B 2 637 ? 183.053 252.604 224.681 1.00 35.36 637 THR A C 1
ATOM 9029 O O . THR B 2 637 ? 182.014 252.373 224.040 1.00 37.97 637 THR A O 1
ATOM 9033 N N . LEU B 2 638 ? 183.676 253.765 224.628 1.00 36.78 638 LEU A N 1
ATOM 9034 C CA . LEU B 2 638 ? 183.261 254.761 223.663 1.00 40.28 638 LEU A CA 1
ATOM 9035 C C . LEU B 2 638 ? 183.262 254.241 222.227 1.00 37.02 638 LEU A C 1
ATOM 9036 O O . LEU B 2 638 ? 182.385 254.601 221.455 1.00 40.92 638 LEU A O 1
ATOM 9041 N N . VAL B 2 639 ? 184.234 253.435 221.799 1.00 32.74 639 VAL A N 1
ATOM 9042 C CA . VAL B 2 639 ? 184.172 252.915 220.436 1.00 35.76 639 VAL A CA 1
ATOM 9043 C C . VAL B 2 639 ? 182.992 251.962 220.307 1.00 28.79 639 VAL A C 1
ATOM 9044 O O . VAL B 2 639 ? 182.397 251.793 219.247 1.00 34.32 639 VAL A O 1
ATOM 9048 N N . PHE B 2 640 ? 182.825 251.140 221.299 1.00 31.10 640 PHE A N 1
ATOM 9049 C CA . PHE B 2 640 ? 181.804 250.118 221.245 1.00 33.91 640 PHE A CA 1
ATOM 9050 C C . PHE B 2 640 ? 180.422 250.768 221.095 1.00 34.53 640 PHE A C 1
ATOM 9051 O O . PHE B 2 640 ? 179.586 250.336 220.281 1.00 31.23 640 PHE A O 1
ATOM 9059 N N . ILE B 2 641 ? 180.225 251.842 221.835 1.00 30.10 641 ILE A N 1
ATOM 9060 C CA . ILE B 2 641 ? 178.979 252.582 221.805 1.00 35.47 641 ILE A CA 1
ATOM 9061 C C . ILE B 2 641 ? 178.849 253.328 220.503 1.00 34.75 641 ILE A C 1
ATOM 9062 O O . ILE B 2 641 ? 177.801 253.179 219.880 1.00 40.47 641 ILE A O 1
ATOM 9067 N N . ALA B 2 642 ? 179.853 254.112 220.084 1.00 35.52 642 ALA A N 1
ATOM 9068 C CA . ALA B 2 642 ? 179.800 254.690 218.732 1.00 35.00 642 ALA A CA 1
ATOM 9069 C C . ALA B 2 642 ? 179.527 253.661 217.636 1.00 34.12 642 ALA A C 1
ATOM 9070 O O . ALA B 2 642 ? 178.660 253.887 216.798 1.00 34.51 642 ALA A O 1
ATOM 9072 N N . ALA B 2 643 ? 180.203 252.500 217.641 1.00 27.95 643 ALA A N 1
ATOM 9073 C CA . ALA B 2 643 ? 179.967 251.552 216.559 1.00 28.04 643 ALA A CA 1
ATOM 9074 C C . ALA B 2 643 ? 178.511 251.099 216.553 1.00 30.62 643 ALA A C 1
ATOM 9075 O O . ALA B 2 643 ? 177.846 251.105 215.543 1.00 24.51 643 ALA A O 1
ATOM 9077 N N . THR B 2 644 ? 178.017 250.771 217.743 1.00 27.00 644 THR A N 1
ATOM 9078 C CA . THR B 2 644 ? 176.650 250.366 217.907 1.00 29.87 644 THR A CA 1
ATOM 9079 C C . THR B 2 644 ? 175.639 251.450 217.499 1.00 30.56 644 THR A C 1
ATOM 9080 O O . THR B 2 644 ? 174.660 251.113 216.856 1.00 29.33 644 THR A O 1
ATOM 9084 N N . LEU B 2 645 ? 175.790 252.712 217.918 1.00 27.27 645 LEU A N 1
ATOM 9085 C CA . LEU B 2 645 ? 174.885 253.756 217.476 1.00 31.08 645 LEU A CA 1
ATOM 9086 C C . LEU B 2 645 ? 174.948 254.057 215.983 1.00 32.99 645 LEU A C 1
ATOM 9087 O O . LEU B 2 645 ? 174.084 254.718 215.486 1.00 46.55 645 LEU A O 1
ATOM 9092 N N . SER B 2 646 ? 175.984 253.723 215.287 1.00 34.60 646 SER A N 1
ATOM 9093 C CA . SER B 2 646 ? 176.076 254.039 213.869 1.00 34.15 646 SER A CA 1
ATOM 9094 C C . SER B 2 646 ? 175.200 253.065 213.088 1.00 31.91 646 SER A C 1
ATOM 9095 O O . SER B 2 646 ? 174.685 253.356 212.060 1.00 30.86 646 SER A O 1
ATOM 9098 N N . ILE B 2 647 ? 174.894 251.897 213.628 1.00 33.63 647 ILE A N 1
ATOM 9099 C CA . ILE B 2 647 ? 174.249 250.945 212.768 1.00 33.91 647 ILE A CA 1
ATOM 9100 C C . ILE B 2 647 ? 172.966 251.452 212.163 1.00 30.42 647 ILE A C 1
ATOM 9101 O O . ILE B 2 647 ? 172.771 251.195 211.002 1.00 35.54 647 ILE A O 1
ATOM 9106 N N . PRO B 2 648 ? 171.987 252.046 212.870 1.00 39.54 648 PRO A N 1
ATOM 9107 C CA . PRO B 2 648 ? 170.783 252.497 212.188 1.00 45.39 648 PRO A CA 1
ATOM 9108 C C . PRO B 2 648 ? 171.023 253.545 211.115 1.00 41.47 648 PRO A C 1
ATOM 9109 O O . PRO B 2 648 ? 170.153 253.723 210.306 1.00 47.74 648 PRO A O 1
ATOM 9113 N N . PHE B 2 649 ? 172.218 254.141 211.004 1.00 35.36 649 PHE A N 1
ATOM 9114 C CA . PHE B 2 649 ? 172.392 255.122 209.948 1.00 29.99 649 PHE A CA 1
ATOM 9115 C C . PHE B 2 649 ? 173.119 254.581 208.750 1.00 32.37 649 PHE A C 1
ATOM 9116 O O . PHE B 2 649 ? 173.345 255.298 207.800 1.00 40.57 649 PHE A O 1
ATOM 9124 N N . ILE B 2 650 ? 173.452 253.317 208.768 1.00 28.41 650 ILE A N 1
ATOM 9125 C CA . ILE B 2 650 ? 174.180 252.769 207.663 1.00 31.27 650 ILE A CA 1
ATOM 9126 C C . ILE B 2 650 ? 173.224 252.353 206.561 1.00 28.20 650 ILE A C 1
ATOM 9127 O O . ILE B 2 650 ? 172.416 251.534 206.852 1.00 35.47 650 ILE A O 1
ATOM 9132 N N . ASN B 2 651 ? 173.519 252.611 205.287 1.00 38.16 651 ASN A N 1
ATOM 9133 C CA . ASN B 2 651 ? 172.659 252.183 204.205 1.00 41.76 651 ASN A CA 1
ATOM 9134 C C . ASN B 2 651 ? 173.278 251.304 203.135 1.00 39.94 651 ASN A C 1
ATOM 9135 O O . ASN B 2 651 ? 172.691 251.098 202.060 1.00 56.86 651 ASN A O 1
ATOM 9140 N N . LYS B 2 652 ? 174.420 250.775 203.394 1.00 37.08 652 LYS A N 1
ATOM 9141 C CA . LYS B 2 652 ? 175.034 249.848 202.487 1.00 33.05 652 LYS A CA 1
ATOM 9142 C C . LYS B 2 652 ? 175.282 248.599 203.279 1.00 35.60 652 LYS A C 1
ATOM 9143 O O . LYS B 2 652 ? 175.758 248.771 204.414 1.00 34.13 652 LYS A O 1
ATOM 9149 N N . ARG B 2 653 ? 175.004 247.420 202.720 1.00 31.98 653 ARG A N 1
ATOM 9150 C CA . ARG B 2 653 ? 175.092 246.243 203.545 1.00 38.98 653 ARG A CA 1
ATOM 9151 C C . ARG B 2 653 ? 176.533 245.897 203.836 1.00 37.05 653 ARG A C 1
ATOM 9152 O O . ARG B 2 653 ? 176.733 245.326 204.869 1.00 33.66 653 ARG A O 1
ATOM 9160 N N . ILE B 2 654 ? 177.508 246.177 202.974 1.00 36.58 654 ILE A N 1
ATOM 9161 C CA . ILE B 2 654 ? 178.833 245.724 203.347 1.00 38.32 654 ILE A CA 1
ATOM 9162 C C . ILE B 2 654 ? 179.329 246.556 204.515 1.00 35.28 654 ILE A C 1
ATOM 9163 O O . ILE B 2 654 ? 180.056 246.019 205.358 1.00 34.06 654 ILE A O 1
ATOM 9168 N N . THR B 2 655 ? 178.922 247.830 204.589 1.00 36.79 655 THR A N 1
ATOM 9169 C CA . THR B 2 655 ? 179.302 248.614 205.733 1.00 29.98 655 THR A CA 1
ATOM 9170 C C . THR B 2 655 ? 178.698 247.971 206.996 1.00 29.85 655 THR A C 1
ATOM 9171 O O . THR B 2 655 ? 179.293 247.922 208.058 1.00 28.71 655 THR A O 1
ATOM 9175 N N . ALA B 2 656 ? 177.478 247.492 206.886 1.00 34.27 656 ALA A N 1
ATOM 9176 C CA . ALA B 2 656 ? 176.806 246.931 208.029 1.00 40.98 656 ALA A CA 1
ATOM 9177 C C . ALA B 2 656 ? 177.646 245.736 208.526 1.00 40.75 656 ALA A C 1
ATOM 9178 O O . ALA B 2 656 ? 177.867 245.550 209.713 1.00 36.85 656 ALA A O 1
ATOM 9180 N N . VAL B 2 657 ? 178.082 244.870 207.648 1.00 39.17 657 VAL A N 1
ATOM 9181 C CA . VAL B 2 657 ? 178.818 243.680 208.065 1.00 43.47 657 VAL A CA 1
ATOM 9182 C C . VAL B 2 657 ? 180.135 244.108 208.742 1.00 37.66 657 VAL A C 1
ATOM 9183 O O . VAL B 2 657 ? 180.557 243.537 209.731 1.00 54.66 657 VAL A O 1
ATOM 9187 N N . VAL B 2 658 ? 180.856 245.051 208.149 1.00 29.98 658 VAL A N 1
ATOM 9188 C CA . VAL B 2 658 ? 182.072 245.536 208.765 1.00 32.93 658 VAL A CA 1
ATOM 9189 C C . VAL B 2 658 ? 181.859 246.081 210.180 1.00 33.20 658 VAL A C 1
ATOM 9190 O O . VAL B 2 658 ? 182.621 245.751 211.063 1.00 37.30 658 VAL A O 1
ATOM 9194 N N . VAL B 2 659 ? 180.818 246.859 210.415 1.00 31.60 659 VAL A N 1
ATOM 9195 C CA . VAL B 2 659 ? 180.587 247.426 211.712 1.00 29.57 659 VAL A CA 1
ATOM 9196 C C . VAL B 2 659 ? 180.031 246.406 212.691 1.00 31.61 659 VAL A C 1
ATOM 9197 O O . VAL B 2 659 ? 180.428 246.418 213.871 1.00 34.20 659 VAL A O 1
ATOM 9201 N N . VAL B 2 660 ? 179.358 245.410 212.199 1.00 33.24 660 VAL A N 1
ATOM 9202 C CA . VAL B 2 660 ? 179.049 244.264 213.014 1.00 44.48 660 VAL A CA 1
ATOM 9203 C C . VAL B 2 660 ? 180.302 243.482 213.440 1.00 36.84 660 VAL A C 1
ATOM 9204 O O . VAL B 2 660 ? 180.333 243.004 214.559 1.00 47.38 660 VAL A O 1
ATOM 9208 N N . GLY B 2 661 ? 181.220 243.220 212.547 1.00 42.70 661 GLY A N 1
ATOM 9209 C CA . GLY B 2 661 ? 182.553 242.755 212.879 1.00 37.85 661 GLY A CA 1
ATOM 9210 C C . GLY B 2 661 ? 183.255 243.601 213.943 1.00 37.61 661 GLY A C 1
ATOM 9211 O O . GLY B 2 661 ? 183.847 243.091 214.888 1.00 38.41 661 GLY A O 1
ATOM 9212 N N . VAL B 2 662 ? 183.308 244.895 213.738 1.00 31.15 662 VAL A N 1
ATOM 9213 C CA . VAL B 2 662 ? 183.913 245.688 214.750 1.00 35.06 662 VAL A CA 1
ATOM 9214 C C . VAL B 2 662 ? 183.264 245.329 216.076 1.00 29.66 662 VAL A C 1
ATOM 9215 O O . VAL B 2 662 ? 183.963 245.219 217.098 1.00 35.19 662 VAL A O 1
ATOM 9219 N N . ILE B 2 663 ? 181.947 245.346 216.121 1.00 34.96 663 ILE A N 1
ATOM 9220 C CA . ILE B 2 663 ? 181.252 245.142 217.392 1.00 34.62 663 ILE A CA 1
ATOM 9221 C C . ILE B 2 663 ? 181.615 243.775 217.974 1.00 33.89 663 ILE A C 1
ATOM 9222 O O . ILE B 2 663 ? 181.900 243.647 219.183 1.00 35.33 663 ILE A O 1
ATOM 9227 N N . GLY B 2 664 ? 181.606 242.762 217.128 1.00 27.41 664 GLY A N 1
ATOM 9228 C CA . GLY B 2 664 ? 182.044 241.425 217.491 1.00 33.61 664 GLY A CA 1
ATOM 9229 C C . GLY B 2 664 ? 183.458 241.313 218.027 1.00 26.44 664 GLY A C 1
ATOM 9230 O O . GLY B 2 664 ? 183.689 240.661 219.011 1.00 46.17 664 GLY A O 1
ATOM 9231 N N . PHE B 2 665 ? 184.406 241.932 217.383 1.00 29.91 665 PHE A N 1
ATOM 9232 C CA . PHE B 2 665 ? 185.749 241.985 217.889 1.00 30.44 665 PHE A CA 1
ATOM 9233 C C . PHE B 2 665 ? 185.847 242.702 219.224 1.00 32.97 665 PHE A C 1
ATOM 9234 O O . PHE B 2 665 ? 186.698 242.355 220.037 1.00 34.85 665 PHE A O 1
ATOM 9242 N N . LEU B 2 666 ? 185.161 243.835 219.365 1.00 31.22 666 LEU A N 1
ATOM 9243 C CA . LEU B 2 666 ? 185.215 244.552 220.627 1.00 32.31 666 LEU A CA 1
ATOM 9244 C C . LEU B 2 666 ? 184.531 243.783 221.764 1.00 26.72 666 LEU A C 1
ATOM 9245 O O . LEU B 2 666 ? 184.999 243.821 222.888 1.00 32.18 666 LEU A O 1
ATOM 9250 N N . LEU B 2 667 ? 183.444 243.108 221.520 1.00 32.25 667 LEU A N 1
ATOM 9251 C CA . LEU B 2 667 ? 182.874 242.272 222.567 1.00 34.09 667 LEU A CA 1
ATOM 9252 C C . LEU B 2 667 ? 183.881 241.159 222.942 1.00 25.99 667 LEU A C 1
ATOM 9253 O O . LEU B 2 667 ? 184.203 240.977 224.104 1.00 28.65 667 LEU A O 1
ATOM 9258 N N . ALA B 2 668 ? 184.620 240.583 222.016 1.00 29.97 668 ALA A N 1
ATOM 9259 C CA . ALA B 2 668 ? 185.670 239.638 222.414 1.00 27.54 668 ALA A CA 1
ATOM 9260 C C . ALA B 2 668 ? 186.734 240.307 223.249 1.00 26.90 668 ALA A C 1
ATOM 9261 O O . ALA B 2 668 ? 187.163 239.739 224.273 1.00 33.78 668 ALA A O 1
ATOM 9263 N N . LEU B 2 669 ? 187.127 241.528 222.901 1.00 27.84 669 LEU A N 1
ATOM 9264 C CA . LEU B 2 669 ? 188.089 242.259 223.734 1.00 24.18 669 LEU A CA 1
ATOM 9265 C C . LEU B 2 669 ? 187.577 242.507 225.144 1.00 22.41 669 LEU A C 1
ATOM 9266 O O . LEU B 2 669 ? 188.298 242.416 226.133 1.00 23.43 669 LEU A O 1
ATOM 9271 N N . LEU B 2 670 ? 186.286 242.851 225.316 1.00 26.21 670 LEU A N 1
ATOM 9272 C CA . LEU B 2 670 ? 185.755 242.994 226.654 1.00 24.53 670 LEU A CA 1
ATOM 9273 C C . LEU B 2 670 ? 185.818 241.667 227.390 1.00 24.51 670 LEU A C 1
ATOM 9274 O O . LEU B 2 670 ? 186.087 241.645 228.592 1.00 21.97 670 LEU A O 1
ATOM 9279 N N . PHE B 2 671 ? 185.497 240.544 226.712 1.00 24.84 671 PHE A N 1
ATOM 9280 C CA . PHE B 2 671 ? 185.564 239.281 227.416 1.00 26.44 671 PHE A CA 1
ATOM 9281 C C . PHE B 2 671 ? 186.975 239.006 227.951 1.00 25.63 671 PHE A C 1
ATOM 9282 O O . PHE B 2 671 ? 187.089 238.514 229.087 1.00 30.36 671 PHE A O 1
ATOM 9290 N N . VAL B 2 672 ? 188.011 239.393 227.268 1.00 28.97 672 VAL A N 1
ATOM 9291 C CA . VAL B 2 672 ? 189.382 239.299 227.791 1.00 31.46 672 VAL A CA 1
ATOM 9292 C C . VAL B 2 672 ? 189.572 240.221 228.943 1.00 26.33 672 VAL A C 1
ATOM 9293 O O . VAL B 2 672 ? 190.219 239.842 229.879 1.00 37.40 672 VAL A O 1
ATOM 9297 N N . VAL B 2 673 ? 189.279 241.502 228.816 1.00 28.45 673 VAL A N 1
ATOM 9298 C CA . VAL B 2 673 ? 189.405 242.380 230.012 1.00 27.90 673 VAL A CA 1
ATOM 9299 C C . VAL B 2 673 ? 188.645 241.832 231.226 1.00 24.82 673 VAL A C 1
ATOM 9300 O O . VAL B 2 673 ? 188.999 242.053 232.356 1.00 32.69 673 VAL A O 1
ATOM 9304 N N . PHE B 2 674 ? 187.474 241.271 231.025 1.00 26.41 674 PHE A N 1
ATOM 9305 C CA . PHE B 2 674 ? 186.683 240.677 232.063 1.00 26.66 674 PHE A CA 1
ATOM 9306 C C . PHE B 2 674 ? 187.040 239.211 232.319 1.00 30.74 674 PHE A C 1
ATOM 9307 O O . PHE B 2 674 ? 186.285 238.554 233.043 1.00 28.76 674 PHE A O 1
ATOM 9315 N N . ARG B 2 675 ? 188.242 238.748 231.930 1.00 23.34 675 ARG A N 1
ATOM 9316 C CA . ARG B 2 675 ? 188.777 237.504 232.461 1.00 24.29 675 ARG A CA 1
ATOM 9317 C C . ARG B 2 675 ? 187.922 236.307 232.049 1.00 23.27 675 ARG A C 1
ATOM 9318 O O . ARG B 2 675 ? 187.691 235.378 232.800 1.00 21.49 675 ARG A O 1
ATOM 9326 N N . ALA B 2 676 ? 187.577 236.250 230.769 1.00 24.12 676 ALA A N 1
ATOM 9327 C CA . ALA B 2 676 ? 186.711 235.220 230.264 1.00 22.70 676 ALA A CA 1
ATOM 9328 C C . ALA B 2 676 ? 187.346 234.794 228.964 1.00 25.77 676 ALA A C 1
ATOM 9329 O O . ALA B 2 676 ? 186.799 235.093 227.892 1.00 25.22 676 ALA A O 1
ATOM 9331 N N . PRO B 2 677 ? 188.542 234.149 228.996 1.00 32.79 677 PRO A N 1
ATOM 9332 C CA . PRO B 2 677 ? 189.246 233.698 227.797 1.00 30.95 677 PRO A CA 1
ATOM 9333 C C . PRO B 2 677 ? 188.426 232.734 226.974 1.00 38.99 677 PRO A C 1
ATOM 9334 O O . PRO B 2 677 ? 188.410 232.951 225.760 1.00 42.24 677 PRO A O 1
ATOM 9338 N N . ASP B 2 678 ? 187.716 231.738 227.565 1.00 35.20 678 ASP A N 1
ATOM 9339 C CA . ASP B 2 678 ? 186.922 230.802 226.736 1.00 39.31 678 ASP A CA 1
ATOM 9340 C C . ASP B 2 678 ? 185.767 231.513 225.996 1.00 36.07 678 ASP A C 1
ATOM 9341 O O . ASP B 2 678 ? 185.471 231.128 224.858 1.00 34.06 678 ASP A O 1
ATOM 9346 N N . LEU B 2 679 ? 185.226 232.609 226.537 1.00 29.15 679 LEU A N 1
ATOM 9347 C CA . LEU B 2 679 ? 184.266 233.416 225.823 1.00 30.35 679 LEU A CA 1
ATOM 9348 C C . LEU B 2 679 ? 184.922 234.225 224.732 1.00 29.20 679 LEU A C 1
ATOM 9349 O O . LEU B 2 679 ? 184.311 234.364 223.698 1.00 28.20 679 LEU A O 1
ATOM 9354 N N . ALA B 2 680 ? 186.076 234.807 224.979 1.00 23.42 680 ALA A N 1
ATOM 9355 C CA . ALA B 2 680 ? 186.709 235.582 223.937 1.00 24.15 680 ALA A CA 1
ATOM 9356 C C . ALA B 2 680 ? 186.901 234.677 222.699 1.00 27.10 680 ALA A C 1
ATOM 9357 O O . ALA B 2 680 ? 186.555 235.077 221.568 1.00 25.34 680 ALA A O 1
ATOM 9359 N N A LEU B 2 681 ? 187.421 233.465 222.926 0.58 25.33 681 LEU A N 1
ATOM 9360 N N B LE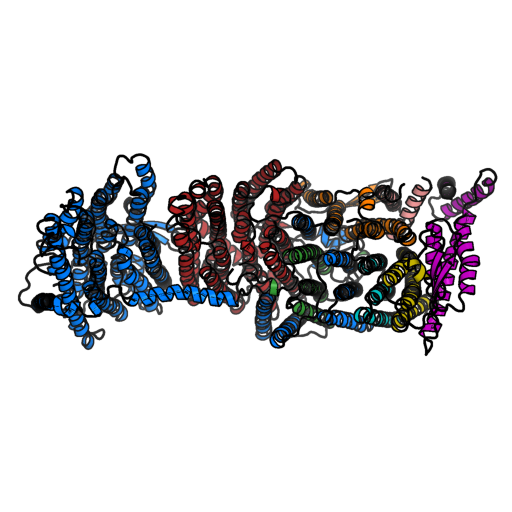U B 2 681 ? 187.443 233.461 222.919 0.42 26.79 681 LEU A N 1
ATOM 9361 C CA A LEU B 2 681 ? 187.703 232.539 221.851 0.58 28.10 681 LEU A CA 1
ATOM 9362 C CA B LEU B 2 681 ? 187.711 232.518 221.843 0.42 29.77 681 LEU A CA 1
ATOM 9363 C C A LEU B 2 681 ? 186.430 232.215 221.100 0.58 25.46 681 LEU A C 1
ATOM 9364 C C B LEU B 2 681 ? 186.428 232.224 221.097 0.42 26.64 681 LEU A C 1
ATOM 9365 O O A LEU B 2 681 ? 186.382 232.400 219.885 0.58 25.28 681 LEU A O 1
ATOM 9366 O O B LEU B 2 681 ? 186.393 232.396 219.883 0.42 26.40 681 LEU A O 1
ATOM 9375 N N . THR B 2 682 ? 185.421 231.746 221.827 1.00 23.09 682 THR A N 1
ATOM 9376 C CA . THR B 2 682 ? 184.169 231.364 221.187 1.00 28.63 682 THR A CA 1
ATOM 9377 C C . THR B 2 682 ? 183.579 232.537 220.424 1.00 26.61 682 THR A C 1
ATOM 9378 O O . THR B 2 682 ? 183.099 232.311 219.361 1.00 32.58 682 THR A O 1
ATOM 9382 N N . GLN B 2 683 ? 183.536 233.743 221.045 1.00 24.79 683 GLN A N 1
ATOM 9383 C CA . GLN B 2 683 ? 182.944 234.903 220.453 1.00 24.85 683 GLN A CA 1
ATOM 9384 C C . GLN B 2 683 ? 183.648 235.251 219.135 1.00 25.98 683 GLN A C 1
ATOM 9385 O O . GLN B 2 683 ? 182.998 235.478 218.142 1.00 30.81 683 GLN A O 1
ATOM 9391 N N . LEU B 2 684 ? 184.960 235.155 219.064 1.00 27.46 684 LEU A N 1
ATOM 9392 C CA . LEU B 2 684 ? 185.693 235.452 217.857 1.00 23.66 684 LEU A CA 1
ATOM 9393 C C . LEU B 2 684 ? 185.401 234.481 216.739 1.00 28.28 684 LEU A C 1
ATOM 9394 O O . LEU B 2 684 ? 185.267 234.940 215.605 1.00 33.48 684 LEU A O 1
ATOM 9399 N N . LEU B 2 685 ? 185.388 233.173 217.026 1.00 29.17 685 LEU A N 1
ATOM 9400 C CA . LEU B 2 685 ? 185.104 232.147 216.049 1.00 27.45 685 LEU A CA 1
ATOM 9401 C C . LEU B 2 685 ? 183.665 232.242 215.576 1.00 27.54 685 LEU A C 1
ATOM 9402 O O . LEU B 2 685 ? 183.405 232.182 214.419 1.00 37.45 685 LEU A O 1
ATOM 9407 N N . VAL B 2 686 ? 182.711 232.431 216.425 1.00 26.65 686 VAL A N 1
ATOM 9408 C CA . VAL B 2 686 ? 181.343 232.615 215.977 1.00 32.38 686 VAL A CA 1
ATOM 9409 C C . VAL B 2 686 ? 181.241 233.883 215.106 1.00 34.58 686 VAL A C 1
ATOM 9410 O O . VAL B 2 686 ? 180.650 233.765 214.035 1.00 37.70 686 VAL A O 1
ATOM 9414 N N A GLU B 2 687 ? 181.846 235.030 215.516 0.48 34.08 687 GLU A N 1
ATOM 9415 N N B GLU B 2 687 ? 181.852 235.008 215.506 0.52 34.71 687 GLU A N 1
ATOM 9416 C CA A GLU B 2 687 ? 181.856 236.261 214.719 0.48 38.93 687 GLU A CA 1
ATOM 9417 C CA B GLU B 2 687 ? 181.772 236.219 214.704 0.52 40.13 687 GLU A CA 1
ATOM 9418 C C A GLU B 2 687 ? 182.323 235.997 213.283 0.48 44.23 687 GLU A C 1
ATOM 9419 C C B GLU B 2 687 ? 182.325 236.006 213.284 0.52 45.18 687 GLU A C 1
ATOM 9420 O O A GLU B 2 687 ? 181.680 236.436 212.314 0.48 51.35 687 GLU A O 1
ATOM 9421 O O B GLU B 2 687 ? 181.703 236.449 212.304 0.52 52.59 687 GLU A O 1
ATOM 9432 N N . THR B 2 688 ? 183.402 235.226 213.145 1.00 37.82 688 THR A N 1
ATOM 9433 C CA . THR B 2 688 ? 183.981 234.967 211.852 1.00 51.99 688 THR A CA 1
ATOM 9434 C C . THR B 2 688 ? 183.024 234.154 210.988 1.00 41.98 688 THR A C 1
ATOM 9435 O O . THR B 2 688 ? 182.859 234.465 209.828 1.00 60.47 688 THR A O 1
ATOM 9439 N N . VAL B 2 689 ? 182.433 233.104 211.519 1.00 46.06 689 VAL A N 1
ATOM 9440 C CA . VAL B 2 689 ? 181.594 232.263 210.707 1.00 43.17 689 VAL A CA 1
ATOM 9441 C C . VAL B 2 689 ? 180.344 233.101 210.429 1.00 35.52 689 VAL A C 1
ATOM 9442 O O . VAL B 2 689 ? 179.756 232.969 209.379 1.00 42.53 689 VAL A O 1
ATOM 9446 N N . THR B 2 690 ? 179.902 233.956 211.334 1.00 33.62 690 THR A N 1
ATOM 9447 C CA . THR B 2 690 ? 178.754 234.795 211.013 1.00 44.89 690 THR A CA 1
ATOM 9448 C C . THR B 2 690 ? 178.974 235.822 209.898 1.00 44.74 690 THR A C 1
ATOM 9449 O O . THR B 2 690 ? 178.062 236.035 209.119 1.00 62.11 690 THR A O 1
ATOM 9453 N N . VAL B 2 691 ? 180.204 236.160 209.617 1.00 46.81 691 VAL A N 1
ATOM 9454 C CA . VAL B 2 691 ? 180.537 237.117 208.595 1.00 45.80 691 VAL A CA 1
ATOM 9455 C C . VAL B 2 691 ? 180.581 236.367 207.273 1.00 42.36 691 VAL A C 1
ATOM 9456 O O . VAL B 2 691 ? 180.041 236.905 206.308 1.00 45.28 691 VAL A O 1
ATOM 9460 N N . LEU B 2 692 ? 181.105 235.139 207.240 1.00 32.51 692 LEU A N 1
ATOM 9461 C CA . LEU B 2 692 ? 180.994 234.359 206.019 1.00 40.90 692 LEU A CA 1
ATOM 9462 C C . LEU B 2 692 ? 179.519 234.100 205.690 1.00 40.52 692 LEU A C 1
ATOM 9463 O O . LEU B 2 692 ? 179.125 234.140 204.560 1.00 45.38 692 LEU A O 1
ATOM 9468 N N . LEU B 2 693 ? 178.704 233.807 206.675 1.00 37.10 693 LEU A N 1
ATOM 9469 C CA . LEU B 2 693 ? 177.331 233.495 206.454 1.00 42.65 693 LEU A CA 1
ATOM 9470 C C . LEU B 2 693 ? 176.595 234.689 205.928 1.00 35.27 693 LEU A C 1
ATOM 9471 O O . LEU B 2 693 ? 175.774 234.454 205.066 1.00 37.82 693 LEU A O 1
ATOM 9476 N N . LEU B 2 694 ? 176.768 235.888 206.522 1.00 42.29 694 LEU A N 1
ATOM 9477 C CA . LEU B 2 694 ? 176.133 237.123 206.031 1.00 40.21 694 LEU A CA 1
ATOM 9478 C C . LEU B 2 694 ? 176.524 237.379 204.588 1.00 42.82 694 LEU A C 1
ATOM 9479 O O . LEU B 2 694 ? 175.642 237.572 203.773 1.00 49.99 694 LEU A O 1
ATOM 9484 N N . MET B 2 695 ? 177.750 237.114 204.221 1.00 37.66 695 MET A N 1
ATOM 9485 C CA . MET B 2 695 ? 178.109 237.268 202.827 1.00 49.22 695 MET A CA 1
ATOM 9486 C C . MET B 2 695 ? 177.567 236.171 201.917 1.00 48.04 695 MET A C 1
ATOM 9487 O O . MET B 2 695 ? 177.321 236.439 200.765 1.00 76.99 695 MET A O 1
ATOM 9492 N N . LEU B 2 696 ? 177.465 234.938 202.358 1.00 46.73 696 LEU A N 1
ATOM 9493 C CA . LEU B 2 696 ? 176.796 233.898 201.601 1.00 37.82 696 LEU A CA 1
ATOM 9494 C C . LEU B 2 696 ? 175.311 234.241 201.457 1.00 36.24 696 LEU A C 1
ATOM 9495 O O . LEU B 2 696 ? 174.735 234.065 200.426 1.00 38.91 696 LEU A O 1
ATOM 9500 N N . ALA B 2 697 ? 174.711 234.830 202.449 1.00 34.32 697 ALA A N 1
ATOM 9501 C CA . ALA B 2 697 ? 173.347 235.274 202.307 1.00 43.97 697 ALA A CA 1
ATOM 9502 C C . ALA B 2 697 ? 173.248 236.498 201.399 1.00 46.43 697 ALA A C 1
ATOM 9503 O O . ALA B 2 697 ? 172.172 236.702 200.875 1.00 52.29 697 ALA A O 1
ATOM 9505 N N . PHE B 2 698 ? 174.295 237.335 201.256 1.00 43.89 698 PHE A N 1
ATOM 9506 C CA . PHE B 2 698 ? 174.201 238.599 200.495 1.00 48.13 698 PHE A CA 1
ATOM 9507 C C . PHE B 2 698 ? 174.192 238.333 199.005 1.00 43.71 698 PHE A C 1
ATOM 9508 O O . PHE B 2 698 ? 173.900 239.219 198.223 1.00 50.71 698 PHE A O 1
ATOM 9516 N N . TYR B 2 699 ? 174.603 237.107 198.619 1.00 48.81 699 TYR A N 1
ATOM 9517 C CA . TYR B 2 699 ? 174.476 236.739 197.232 1.00 44.97 699 TYR A CA 1
ATOM 9518 C C . TYR B 2 699 ? 172.982 236.607 196.827 1.00 43.93 699 TYR A C 1
ATOM 9519 O O . TYR B 2 699 ? 172.643 236.637 195.645 1.00 57.16 699 TYR A O 1
ATOM 9528 N N . HIS B 2 700 ? 172.104 236.373 197.802 1.00 51.49 700 HIS A N 1
ATOM 9529 C CA . HIS B 2 700 ? 170.710 236.049 197.571 1.00 48.51 700 HIS A CA 1
ATOM 9530 C C . HIS B 2 700 ? 169.860 237.265 197.873 1.00 49.20 700 HIS A C 1
ATOM 9531 O O . HIS B 2 700 ? 169.041 237.638 197.050 1.00 73.64 700 HIS A O 1
ATOM 9538 N N . LEU B 2 701 ? 170.272 238.029 198.898 1.00 59.00 701 LEU A N 1
ATOM 9539 C CA . LEU B 2 701 ? 169.535 239.212 199.353 1.00 57.40 701 LEU A CA 1
ATOM 9540 C C . LEU B 2 701 ? 169.843 240.402 198.468 1.00 46.21 701 LEU A C 1
ATOM 9541 O O . LEU B 2 701 ? 170.761 240.353 197.672 1.00 61.95 701 LEU A O 1
ATOM 9546 N N . PRO B 2 702 ? 168.958 241.412 198.490 1.00 51.90 702 PRO A N 1
ATOM 9547 C CA . PRO B 2 702 ? 169.227 242.680 197.820 1.00 59.36 702 PRO A CA 1
ATOM 9548 C C . PRO B 2 702 ? 170.146 243.606 198.635 1.00 57.86 702 PRO A C 1
ATOM 9549 O O . PRO B 2 702 ? 170.411 243.299 199.781 1.00 63.16 702 PRO A O 1
ATOM 9553 N N . GLU B 2 703 ? 170.518 244.781 198.096 1.00 57.88 703 GLU A N 1
ATOM 9554 C CA . GLU B 2 703 ? 171.185 245.820 198.886 1.00 69.05 703 GLU A CA 1
ATOM 9555 C C . GLU B 2 703 ? 170.234 246.532 199.891 1.00 51.66 703 GLU A C 1
ATOM 9556 O O . GLU B 2 703 ? 169.024 246.634 199.651 1.00 69.89 703 GLU A O 1
ATOM 9562 N N . LEU B 2 704 ? 170.761 247.004 201.042 1.00 48.60 704 LEU A N 1
ATOM 9563 C CA . LEU B 2 704 ? 170.058 247.971 201.917 1.00 67.32 704 LEU A CA 1
ATOM 9564 C C . LEU B 2 704 ? 169.711 249.267 201.184 1.00 49.03 704 LEU A C 1
ATOM 9565 O O . LEU B 2 704 ? 170.333 249.613 200.187 1.00 73.99 704 LEU A O 1
ATOM 9570 N N . ARG B 2 705 ? 168.708 249.957 201.719 1.00 68.14 705 ARG A N 1
ATOM 9571 C CA . ARG B 2 705 ? 168.158 251.203 201.197 1.00 71.52 705 ARG A CA 1
ATOM 9572 C C . ARG B 2 705 ? 168.092 252.188 202.369 1.00 61.01 705 ARG A C 1
ATOM 9573 O O . ARG B 2 705 ? 168.082 251.781 203.529 1.00 75.37 705 ARG A O 1
ATOM 9581 N N . LYS B 2 706 ? 168.147 253.485 202.097 1.00 69.83 706 LYS A N 1
ATOM 9582 C CA . LYS B 2 706 ? 167.690 254.436 203.077 1.00 67.82 706 LYS A CA 1
ATOM 9583 C C . LYS B 2 706 ? 166.180 254.370 202.974 1.00 75.43 706 LYS A C 1
ATOM 9584 O O . LYS B 2 706 ? 165.657 254.677 201.903 1.00 102.17 706 LYS A O 1
ATOM 9590 N N . GLU B 2 707 ? 165.516 253.919 204.047 1.00 107.75 707 GLU A N 1
ATOM 9591 C CA . GLU B 2 707 ? 164.056 253.903 204.128 1.00 131.81 707 GLU A CA 1
ATOM 9592 C C . GLU B 2 707 ? 163.636 255.215 204.790 1.00 135.60 707 GLU A C 1
ATOM 9593 O O . GLU B 2 707 ? 164.351 255.665 205.683 1.00 168.46 707 GLU A O 1
ATOM 9599 N N . GLU B 2 708 ? 162.535 255.849 204.325 1.00 159.82 708 GLU A N 1
ATOM 9600 C CA . GLU B 2 708 ? 162.285 257.262 204.627 1.00 182.85 708 GLU A CA 1
ATOM 9601 C C . GLU B 2 708 ? 161.723 257.440 206.047 1.00 172.58 708 GLU A C 1
ATOM 9602 O O . GLU B 2 708 ? 161.126 256.541 206.666 1.00 171.17 708 GLU A O 1
ATOM 9608 N N . PHE B 2 709 ? 161.996 258.629 206.604 1.00 145.53 709 PHE A N 1
ATOM 9609 C CA . PHE B 2 709 ? 161.667 258.880 207.997 1.00 134.60 709 PHE A CA 1
ATOM 9610 C C . PHE B 2 709 ? 160.218 259.337 208.060 1.00 141.07 709 PHE A C 1
ATOM 9611 O O . PHE B 2 709 ? 159.980 260.537 208.089 1.00 164.54 709 PHE A O 1
ATOM 9619 N N . LYS B 2 710 ? 159.259 258.399 208.081 1.00 134.64 710 LYS A N 1
ATOM 9620 C CA . LYS B 2 710 ? 157.891 258.787 208.363 1.00 123.14 710 LYS A CA 1
ATOM 9621 C C . LYS B 2 710 ? 157.934 259.364 209.769 1.00 135.37 710 LYS A C 1
ATOM 9622 O O . LYS B 2 710 ? 158.402 258.660 210.667 1.00 109.40 710 LYS A O 1
ATOM 9628 N N . PRO B 2 711 ? 157.547 260.643 210.005 1.00 135.06 711 PRO A N 1
ATOM 9629 C CA . PRO B 2 711 ? 157.730 261.254 211.320 1.00 124.44 711 PRO A CA 1
ATOM 9630 C C . PRO B 2 711 ? 157.134 260.410 212.449 1.00 108.98 711 PRO A C 1
ATOM 9631 O O . PRO B 2 711 ? 157.915 259.961 213.278 1.00 92.11 711 PRO A O 1
ATOM 9635 N N . ARG B 2 712 ? 155.810 260.160 212.441 1.00 101.04 712 ARG A N 1
ATOM 9636 C CA . ARG B 2 712 ? 155.128 259.459 213.532 1.00 135.53 712 ARG A CA 1
ATOM 9637 C C . ARG B 2 712 ? 155.683 258.040 213.779 1.00 120.26 712 ARG A C 1
ATOM 9638 O O . ARG B 2 712 ? 155.985 257.684 214.938 1.00 128.71 712 ARG A O 1
ATOM 9646 N N . PHE B 2 713 ? 155.825 257.258 212.689 1.00 99.54 713 PHE A N 1
ATOM 9647 C CA . PHE B 2 713 ? 156.229 255.864 212.730 1.00 87.21 713 PHE A CA 1
ATOM 9648 C C . PHE B 2 713 ? 157.591 255.714 213.430 1.00 76.35 713 PHE A C 1
ATOM 9649 O O . PHE B 2 713 ? 157.731 254.945 214.366 1.00 56.37 713 PHE A O 1
ATOM 9657 N N . ASN B 2 714 ? 158.570 256.507 213.006 1.00 54.40 714 ASN A N 1
ATOM 9658 C CA . ASN B 2 714 ? 159.928 256.404 213.457 1.00 56.05 714 ASN A CA 1
ATOM 9659 C C . ASN B 2 714 ? 160.128 257.204 214.746 1.00 52.99 714 ASN A C 1
ATOM 9660 O O . ASN B 2 714 ? 161.117 256.995 215.443 1.00 68.09 714 ASN A O 1
ATOM 9665 N N . ILE B 2 715 ? 159.212 258.019 215.202 1.00 49.25 715 ILE A N 1
ATOM 9666 C CA . ILE B 2 715 ? 159.421 258.633 216.530 1.00 56.40 715 ILE A CA 1
ATOM 9667 C C . ILE B 2 715 ? 158.830 257.717 217.626 1.00 46.91 715 ILE A C 1
ATOM 9668 O O . ILE B 2 715 ? 159.365 257.593 218.710 1.00 33.40 715 ILE A O 1
ATOM 9673 N N . VAL B 2 716 ? 157.673 257.147 217.372 1.00 39.73 716 VAL A N 1
ATOM 9674 C CA . VAL B 2 716 ? 157.201 256.081 218.196 1.00 45.74 716 VAL A CA 1
ATOM 9675 C C . VAL B 2 716 ? 158.285 254.991 218.284 1.00 39.07 716 VAL A C 1
ATOM 9676 O O . VAL B 2 716 ? 158.522 254.466 219.342 1.00 32.35 716 VAL A O 1
ATOM 9680 N N . ASN B 2 717 ? 158.905 254.582 217.188 1.00 35.38 717 ASN A N 1
ATOM 9681 C CA . ASN B 2 717 ? 159.951 253.573 217.253 1.00 33.36 717 ASN A CA 1
ATOM 9682 C C . ASN B 2 717 ? 161.093 254.036 218.149 1.00 31.36 717 ASN A C 1
ATOM 9683 O O . ASN B 2 717 ? 161.636 253.258 218.879 1.00 33.27 717 ASN A O 1
ATOM 9688 N N . LEU B 2 718 ? 161.454 255.302 218.067 1.00 28.42 718 LEU A N 1
ATOM 9689 C CA . LEU B 2 718 ? 162.538 255.792 218.867 1.00 30.46 718 LEU A CA 1
ATOM 9690 C C . LEU B 2 718 ? 162.186 255.792 220.344 1.00 30.35 718 LEU A C 1
ATOM 9691 O O . LEU B 2 718 ? 162.989 255.381 221.206 1.00 37.67 718 LEU A O 1
ATOM 9696 N N . ILE B 2 719 ? 160.983 256.162 220.685 1.00 38.76 719 ILE A N 1
ATOM 9697 C CA . ILE B 2 719 ? 160.601 256.219 222.084 1.00 34.18 719 ILE A CA 1
ATOM 9698 C C . ILE B 2 719 ? 160.516 254.828 222.660 1.00 29.80 719 ILE A C 1
ATOM 9699 O O . ILE B 2 719 ? 160.958 254.647 223.768 1.00 26.23 719 ILE A O 1
ATOM 9704 N N . ILE B 2 720 ? 159.966 253.859 221.924 1.00 29.11 720 ILE A N 1
ATOM 9705 C CA . ILE B 2 720 ? 159.971 252.481 222.386 1.00 32.38 720 ILE A CA 1
ATOM 9706 C C . ILE B 2 720 ? 161.388 251.911 222.584 1.00 27.15 720 ILE A C 1
ATOM 9707 O O . ILE B 2 720 ? 161.620 251.222 223.553 1.00 37.40 720 ILE A O 1
ATOM 9712 N N . SER B 2 721 ? 162.307 252.161 221.686 1.00 28.71 721 SER A N 1
ATOM 9713 C CA . SER B 2 721 ? 163.714 251.753 221.781 1.00 29.80 721 SER A CA 1
ATOM 9714 C C . SER B 2 721 ? 164.451 252.323 222.950 1.00 27.02 721 SER A C 1
ATOM 9715 O O . SER B 2 721 ? 165.092 251.566 223.638 1.00 33.83 721 SER A O 1
ATOM 9718 N N . ILE B 2 722 ? 164.263 253.577 223.221 1.00 28.98 722 ILE A N 1
ATOM 9719 C CA . ILE B 2 722 ? 164.865 254.155 224.388 1.00 36.53 722 ILE A CA 1
ATOM 9720 C C . ILE B 2 722 ? 164.237 253.584 225.657 1.00 37.32 722 ILE A C 1
ATOM 9721 O O . ILE B 2 722 ? 164.861 253.580 226.705 1.00 39.41 722 ILE A O 1
ATOM 9726 N N . GLY B 2 723 ? 162.953 253.292 225.613 1.00 36.68 723 GLY A N 1
ATOM 9727 C CA . GLY B 2 723 ? 162.312 252.788 226.781 1.00 32.23 723 GLY A CA 1
ATOM 9728 C C . GLY B 2 723 ? 162.754 251.358 227.072 1.00 31.99 723 GLY A C 1
ATOM 9729 O O . GLY B 2 723 ? 162.935 250.990 228.220 1.00 29.43 723 GLY A O 1
ATOM 9730 N N . VAL B 2 724 ? 162.947 250.545 226.065 1.00 27.29 724 VAL A N 1
ATOM 9731 C CA . VAL B 2 724 ? 163.538 249.235 226.336 1.00 29.56 724 VAL A CA 1
ATOM 9732 C C . VAL B 2 724 ? 164.968 249.357 226.867 1.00 31.35 724 VAL A C 1
ATOM 9733 O O . VAL B 2 724 ? 165.302 248.796 227.886 1.00 33.04 724 VAL A O 1
ATOM 9737 N N . GLY B 2 725 ? 165.823 250.137 226.220 1.00 30.91 725 GLY A N 1
ATOM 9738 C CA . GLY B 2 725 ? 167.157 250.307 226.732 1.00 27.36 725 GLY A CA 1
ATOM 9739 C C . GLY B 2 725 ? 167.230 250.813 228.179 1.00 26.80 725 GLY A C 1
ATOM 9740 O O . GLY B 2 725 ? 167.941 250.290 229.079 1.00 33.37 725 GLY A O 1
ATOM 9741 N N . PHE B 2 726 ? 166.532 251.866 228.427 1.00 26.57 726 PHE A N 1
ATOM 9742 C CA . PHE B 2 726 ? 166.486 252.418 229.766 1.00 33.27 726 PHE A CA 1
ATOM 9743 C C . PHE B 2 726 ? 166.008 251.362 230.755 1.00 31.53 726 PHE A C 1
ATOM 9744 O O . PHE B 2 726 ? 166.568 251.284 231.810 1.00 29.14 726 PHE A O 1
ATOM 9752 N N . LEU B 2 727 ? 164.961 250.576 230.461 1.00 28.35 727 LEU A N 1
ATOM 9753 C CA . LEU B 2 727 ? 164.528 249.627 231.488 1.00 31.01 727 LEU A CA 1
ATOM 9754 C C . LEU B 2 727 ? 165.487 248.468 231.657 1.00 22.65 727 LEU A C 1
ATOM 9755 O O . LEU B 2 727 ? 165.824 248.177 232.761 1.00 28.73 727 LEU A O 1
ATOM 9760 N N . VAL B 2 728 ? 166.104 247.975 230.619 1.00 22.82 728 VAL A N 1
ATOM 9761 C CA . VAL B 2 728 ? 167.095 246.946 230.803 1.00 23.33 728 VAL A CA 1
ATOM 9762 C C . VAL B 2 728 ? 168.247 247.416 231.682 1.00 23.88 728 VAL A C 1
ATOM 9763 O O . VAL B 2 728 ? 168.602 246.709 232.617 1.00 28.14 728 VAL A O 1
ATOM 9767 N N . THR B 2 729 ? 168.752 248.618 231.474 1.00 27.72 729 THR A N 1
ATOM 9768 C CA . THR B 2 729 ? 169.740 249.201 232.356 1.00 24.63 729 THR A CA 1
ATOM 9769 C C . THR B 2 729 ? 169.242 249.399 233.774 1.00 20.81 729 THR A C 1
ATOM 9770 O O . THR B 2 729 ? 169.941 249.084 234.722 1.00 24.97 729 THR A O 1
ATOM 9774 N N . ALA B 2 730 ? 168.075 249.951 234.002 1.00 26.38 730 ALA A N 1
ATOM 9775 C CA . ALA B 2 730 ? 167.605 250.280 235.360 1.00 27.19 730 ALA A CA 1
ATOM 9776 C C . ALA B 2 730 ? 167.456 248.987 236.116 1.00 24.25 730 ALA A C 1
ATOM 9777 O O . ALA B 2 730 ? 167.723 248.880 237.308 1.00 21.67 730 ALA A O 1
ATOM 9779 N N . ILE B 2 731 ? 166.947 247.964 235.420 1.00 23.49 731 ILE A N 1
ATOM 9780 C CA . ILE B 2 731 ? 166.710 246.734 236.165 1.00 22.94 731 ILE A CA 1
ATOM 9781 C C . ILE B 2 731 ? 168.034 246.000 236.417 1.00 23.53 731 ILE A C 1
ATOM 9782 O O . ILE B 2 731 ? 168.239 245.432 237.515 1.00 23.68 731 ILE A O 1
ATOM 9787 N N . ALA B 2 732 ? 168.960 246.086 235.462 1.00 22.12 732 ALA A N 1
ATOM 9788 C CA . ALA B 2 732 ? 170.364 245.669 235.676 1.00 24.71 732 ALA A CA 1
ATOM 9789 C C . ALA B 2 732 ? 170.937 246.371 236.887 1.00 25.02 732 ALA A C 1
ATOM 9790 O O . ALA B 2 732 ? 171.419 245.685 237.693 1.00 25.44 732 ALA A O 1
ATOM 9792 N N . LEU B 2 733 ? 170.826 247.684 237.023 1.00 24.69 733 LEU A N 1
ATOM 9793 C CA . LEU B 2 733 ? 171.465 248.331 238.142 1.00 27.56 733 LEU A CA 1
ATOM 9794 C C . LEU B 2 733 ? 170.826 247.955 239.485 1.00 25.30 733 LEU A C 1
ATOM 9795 O O . LEU B 2 733 ? 171.502 247.888 240.494 1.00 22.22 733 LEU A O 1
ATOM 9800 N N . SER B 2 734 ? 169.505 247.727 239.505 1.00 24.49 734 SER A N 1
ATOM 9801 C CA . SER B 2 734 ? 168.764 247.383 240.716 1.00 22.04 734 SER A CA 1
ATOM 9802 C C . SER B 2 734 ? 169.027 245.945 241.122 1.00 21.92 734 SER A C 1
ATOM 9803 O O . SER B 2 734 ? 169.215 245.614 242.299 1.00 23.86 734 SER A O 1
ATOM 9806 N N . SER B 2 735 ? 169.147 245.055 240.137 1.00 20.16 735 SER A N 1
ATOM 9807 C CA . SER B 2 735 ? 169.583 243.708 240.443 1.00 22.10 735 SER A CA 1
ATOM 9808 C C . SER B 2 735 ? 170.987 243.654 241.025 1.00 24.45 735 SER A C 1
ATOM 9809 O O . SER B 2 735 ? 171.241 242.918 241.939 1.00 29.88 735 SER A O 1
ATOM 9812 N N . LEU B 2 736 ? 171.955 244.380 240.459 1.00 31.63 736 LEU A N 1
ATOM 9813 C CA . LEU B 2 736 ? 173.254 244.453 241.066 1.00 27.27 736 LEU A CA 1
ATOM 9814 C C . LEU B 2 736 ? 173.173 244.876 242.505 1.00 24.61 736 LEU A C 1
ATOM 9815 O O . LEU B 2 736 ? 173.791 244.227 243.358 1.00 30.00 736 LEU A O 1
ATOM 9820 N N . ALA B 2 737 ? 172.536 245.965 242.798 1.00 28.75 737 ALA A N 1
ATOM 9821 C CA . ALA B 2 737 ? 172.399 246.456 244.179 1.00 29.22 737 ALA A CA 1
ATOM 9822 C C . ALA B 2 737 ? 171.658 245.471 245.112 1.00 30.89 737 ALA A C 1
ATOM 9823 O O . ALA B 2 737 ? 172.043 245.246 246.252 1.00 37.21 737 ALA A O 1
ATOM 9825 N N . LEU B 2 738 ? 170.612 244.753 244.701 1.00 32.46 738 LEU A N 1
ATOM 9826 C CA . LEU B 2 738 ? 169.968 243.830 245.669 1.00 30.77 738 LEU A CA 1
ATOM 9827 C C . LEU B 2 738 ? 170.865 242.641 245.850 1.00 28.33 738 LEU A C 1
ATOM 9828 O O . LEU B 2 738 ? 170.954 242.133 246.886 1.00 48.89 738 LEU A O 1
ATOM 9833 N N . GLY B 2 739 ? 171.493 242.189 244.813 1.00 29.95 739 GLY A N 1
ATOM 9834 C CA . GLY B 2 739 ? 172.446 241.115 244.889 1.00 33.88 739 GLY A CA 1
ATOM 9835 C C . GLY B 2 739 ? 173.551 241.389 245.872 1.00 32.82 739 GLY A C 1
ATOM 9836 O O . GLY B 2 739 ? 173.955 240.434 246.583 1.00 34.55 739 GLY A O 1
ATOM 9837 N N . ASN B 2 740 ? 174.010 242.640 245.919 1.00 36.62 740 ASN A N 1
ATOM 9838 C CA . ASN B 2 740 ? 175.125 243.029 246.799 1.00 34.38 740 ASN A CA 1
ATOM 9839 C C . ASN B 2 740 ? 174.648 243.145 248.229 1.00 32.21 740 ASN A C 1
ATOM 9840 O O . ASN B 2 740 ? 175.434 242.965 249.127 1.00 45.56 740 ASN A O 1
ATOM 9845 N N . GLU B 2 741 ? 173.388 243.473 248.456 1.00 37.29 741 GLU A N 1
ATOM 9846 C CA . GLU B 2 741 ? 172.904 243.671 249.818 1.00 38.94 741 GLU A CA 1
ATOM 9847 C C . GLU B 2 741 ? 172.735 242.286 250.414 1.00 39.82 741 GLU A C 1
ATOM 9848 O O . GLU B 2 741 ? 173.233 241.983 251.489 1.00 82.99 741 GLU A O 1
ATOM 9854 N N . ALA B 2 742 ? 171.943 241.499 249.715 1.00 43.24 742 ALA A N 1
ATOM 9855 C CA . ALA B 2 742 ? 171.604 240.137 250.018 1.00 43.07 742 ALA A CA 1
ATOM 9856 C C . ALA B 2 742 ? 172.836 239.311 250.454 1.00 45.19 742 ALA A C 1
ATOM 9857 O O . ALA B 2 742 ? 172.779 238.628 251.461 1.00 64.07 742 ALA A O 1
ATOM 9859 N N . GLY B 2 743 ? 173.934 239.363 249.692 1.00 47.33 743 GLY A N 1
ATOM 9860 C CA . GLY B 2 743 ? 175.121 238.550 249.884 1.00 53.17 743 GLY A CA 1
ATOM 9861 C C . GLY B 2 743 ? 174.912 237.029 250.000 1.00 52.56 743 GLY A C 1
ATOM 9862 O O . GLY B 2 743 ? 175.358 236.406 250.948 1.00 78.62 743 GLY A O 1
ATOM 9863 N N . ILE B 2 744 ? 174.170 236.442 249.086 1.00 53.07 744 ILE A N 1
ATOM 9864 C CA . ILE B 2 744 ? 174.042 235.005 249.014 1.00 47.28 744 ILE A CA 1
ATOM 9865 C C . ILE B 2 744 ? 175.287 234.416 248.346 1.00 47.07 744 ILE A C 1
ATOM 9866 O O . ILE B 2 744 ? 175.710 234.871 247.306 1.00 42.16 744 ILE A O 1
ATOM 9871 N N . GLU B 2 745 ? 175.928 233.439 248.990 1.00 55.02 745 GLU A N 1
ATOM 9872 C CA . GLU B 2 745 ? 177.127 232.854 248.392 1.00 58.23 745 GLU A CA 1
ATOM 9873 C C . GLU B 2 745 ? 176.730 232.174 247.095 1.00 45.47 745 GLU A C 1
ATOM 9874 O O . GLU B 2 745 ? 175.751 231.388 247.034 1.00 45.14 745 GLU A O 1
ATOM 9880 N N . PRO B 2 746 ? 177.354 232.464 245.965 1.00 40.55 746 PRO A N 1
ATOM 9881 C CA . PRO B 2 746 ? 176.908 231.819 244.713 1.00 39.58 746 PRO A CA 1
ATOM 9882 C C . PRO B 2 746 ? 177.204 230.324 244.757 1.00 33.47 746 PRO A C 1
ATOM 9883 O O . PRO B 2 746 ? 178.205 229.968 245.368 1.00 32.19 746 PRO A O 1
ATOM 9887 N N . ILE B 2 747 ? 176.356 229.488 244.147 1.00 29.52 747 ILE A N 1
ATOM 9888 C CA . ILE B 2 747 ? 176.571 228.048 244.124 1.00 36.49 747 ILE A CA 1
ATOM 9889 C C . ILE B 2 747 ? 177.879 227.632 243.413 1.00 30.02 747 ILE A C 1
ATOM 9890 O O . ILE B 2 747 ? 178.202 226.484 243.444 1.00 51.66 747 ILE A O 1
ATOM 9895 N N . SER B 2 748 ? 178.533 228.505 242.708 1.00 36.07 748 SER A N 1
ATOM 9896 C CA . SER B 2 748 ? 179.656 228.218 241.843 1.00 38.85 748 SER A CA 1
ATOM 9897 C C . SER B 2 748 ? 180.975 228.211 242.636 1.00 34.99 748 SER A C 1
ATOM 9898 O O . SER B 2 748 ? 181.984 227.831 242.064 1.00 32.40 748 SER A O 1
ATOM 9901 N N . GLN B 2 749 ? 180.988 228.616 243.908 1.00 31.98 749 GLN A N 1
ATOM 9902 C CA . GLN B 2 749 ? 182.099 228.275 244.780 1.00 41.12 749 GLN A CA 1
ATOM 9903 C C . GLN B 2 749 ? 182.282 226.743 244.933 1.00 40.51 749 GLN A C 1
ATOM 9904 O O . GLN B 2 749 ? 183.362 226.246 245.119 1.00 37.80 749 GLN A O 1
ATOM 9910 N N . PHE B 2 750 ? 181.303 225.933 244.614 1.00 38.35 750 PHE A N 1
ATOM 9911 C CA . PHE B 2 750 ? 181.506 224.489 244.637 1.00 38.51 750 PHE A CA 1
ATOM 9912 C C . PHE B 2 750 ? 182.407 223.998 243.494 1.00 36.65 750 PHE A C 1
ATOM 9913 O O . PHE B 2 750 ? 183.158 223.042 243.632 1.00 32.45 750 PHE A O 1
ATOM 9921 N N . PHE B 2 751 ? 182.234 224.557 242.314 1.00 27.32 751 PHE A N 1
ATOM 9922 C CA . PHE B 2 751 ? 183.048 224.301 241.179 1.00 31.64 751 PHE A CA 1
ATOM 9923 C C . PHE B 2 751 ? 184.480 224.798 241.412 1.00 34.19 751 PHE A C 1
ATOM 9924 O O . PHE B 2 751 ? 185.459 224.220 240.944 1.00 34.42 751 PHE A O 1
ATOM 9932 N N . VAL B 2 752 ? 184.608 225.910 242.098 1.00 32.71 752 VAL A N 1
ATOM 9933 C CA . VAL B 2 752 ? 185.937 226.335 242.469 1.00 40.61 752 VAL A CA 1
ATOM 9934 C C . VAL B 2 752 ? 186.611 225.279 243.345 1.00 39.00 752 VAL A C 1
ATOM 9935 O O . VAL B 2 752 ? 187.792 224.973 243.149 1.00 51.14 752 VAL A O 1
ATOM 9939 N N . GLU B 2 753 ? 185.904 224.712 244.321 1.00 46.83 753 GLU A N 1
ATOM 9940 C CA . GLU B 2 753 ? 186.500 223.757 245.248 1.00 50.71 753 GLU A CA 1
ATOM 9941 C C . GLU B 2 753 ? 186.808 222.400 244.613 1.00 41.13 753 GLU A C 1
ATOM 9942 O O . GLU B 2 753 ? 187.787 221.768 244.976 1.00 53.58 753 GLU A O 1
ATOM 9948 N N . ASN B 2 754 ? 185.950 221.931 243.737 1.00 45.05 754 ASN A N 1
ATOM 9949 C CA . ASN B 2 754 ? 185.845 220.537 243.361 1.00 35.85 754 ASN A CA 1
ATOM 9950 C C . ASN B 2 754 ? 186.095 220.322 241.889 1.00 32.61 754 ASN A C 1
ATOM 9951 O O . ASN B 2 754 ? 186.150 219.165 241.505 1.00 35.22 754 ASN A O 1
ATOM 9956 N N . SER B 2 755 ? 186.367 221.358 241.069 1.00 27.74 755 SER A N 1
ATOM 9957 C CA . SER B 2 755 ? 186.654 221.036 239.675 1.00 32.71 755 SER A CA 1
ATOM 9958 C C . SER B 2 755 ? 187.850 220.110 239.582 1.00 32.42 755 SER A C 1
ATOM 9959 O O . SER B 2 755 ? 187.879 219.310 238.661 1.00 35.40 755 SER A O 1
ATOM 9962 N N . LYS B 2 756 ? 188.931 220.309 240.341 1.00 32.77 756 LYS A N 1
ATOM 9963 C CA . LYS B 2 756 ? 190.056 219.446 240.010 1.00 38.41 756 LYS A CA 1
ATOM 9964 C C . LYS B 2 756 ? 189.902 218.132 240.785 1.00 31.49 756 LYS A C 1
ATOM 9965 O O . LYS B 2 756 ? 190.006 217.096 240.160 1.00 41.19 756 LYS A O 1
ATOM 9971 N N . GLU B 2 757 ? 189.538 218.173 242.057 1.00 43.40 757 GLU A N 1
ATOM 9972 C CA . GLU B 2 757 ? 189.426 216.970 242.871 1.00 55.21 757 GLU A CA 1
ATOM 9973 C C . GLU B 2 757 ? 188.316 216.030 242.393 1.00 45.72 757 GLU A C 1
ATOM 9974 O O . GLU B 2 757 ? 188.610 214.866 242.143 1.00 60.11 757 GLU A O 1
ATOM 9980 N N . LEU B 2 758 ? 187.107 216.506 242.136 1.00 44.58 758 LEU A N 1
ATOM 9981 C CA . LEU B 2 758 ? 186.021 215.604 241.765 1.00 35.18 758 LEU A CA 1
ATOM 9982 C C . LEU B 2 758 ? 185.818 215.555 240.291 1.00 28.48 758 LEU A C 1
ATOM 9983 O O . LEU B 2 758 ? 185.034 214.751 239.848 1.00 44.60 758 LEU A O 1
ATOM 9988 N N . ALA B 2 759 ? 186.468 216.344 239.477 1.00 32.50 759 ALA A N 1
ATOM 9989 C CA . ALA B 2 759 ? 186.135 216.204 238.062 1.00 27.08 759 ALA A CA 1
ATOM 9990 C C . ALA B 2 759 ? 187.375 216.240 237.233 1.00 27.03 759 ALA A C 1
ATOM 9991 O O . ALA B 2 759 ? 187.280 216.184 236.031 1.00 39.23 759 ALA A O 1
ATOM 9993 N N . GLY B 2 760 ? 188.527 216.267 237.881 1.00 23.97 760 GLY A N 1
ATOM 9994 C CA . GLY B 2 760 ? 189.740 216.129 237.147 1.00 30.42 760 GLY A CA 1
ATOM 9995 C C . GLY B 2 760 ? 190.137 217.228 236.155 1.00 33.31 760 GLY A C 1
ATOM 9996 O O . GLY B 2 760 ? 191.064 216.990 235.421 1.00 49.71 760 GLY A O 1
ATOM 9997 N N . GLY B 2 761 ? 189.625 218.460 236.183 1.00 31.83 761 GLY A N 1
ATOM 9998 C CA . GLY B 2 761 ? 190.184 219.440 235.269 1.00 28.49 761 GLY A CA 1
ATOM 9999 C C . GLY B 2 761 ? 190.528 220.724 235.981 1.00 29.42 761 GLY A C 1
ATOM 10000 O O . GLY B 2 761 ? 189.955 220.998 236.992 1.00 32.39 761 GLY A O 1
ATOM 10001 N N . TYR B 2 762 ? 191.382 221.529 235.404 1.00 29.61 762 TYR A N 1
ATOM 10002 C CA . TYR B 2 762 ? 191.666 222.824 235.949 1.00 24.66 762 TYR A CA 1
ATOM 10003 C C . TYR B 2 762 ? 190.884 223.946 235.274 1.00 22.78 762 TYR A C 1
ATOM 10004 O O . TYR B 2 762 ? 190.725 224.948 235.893 1.00 24.74 762 TYR A O 1
ATOM 10013 N N . ASN B 2 763 ? 190.343 223.761 234.087 1.00 22.48 763 ASN A N 1
ATOM 10014 C CA . ASN B 2 763 ? 189.547 224.774 233.418 1.00 22.09 763 ASN A CA 1
ATOM 10015 C C . ASN B 2 763 ? 188.076 224.675 233.918 1.00 25.68 763 ASN A C 1
ATOM 10016 O O . ASN B 2 763 ? 187.330 223.846 233.454 1.00 27.18 763 ASN A O 1
ATOM 10021 N N . MET B 2 764 ? 187.693 225.449 234.933 1.00 24.03 764 MET A N 1
ATOM 10022 C CA . MET B 2 764 ? 186.376 225.431 235.498 1.00 24.64 764 MET A CA 1
ATOM 10023 C C . MET B 2 764 ? 185.277 225.654 234.476 1.00 25.45 764 MET A C 1
ATOM 10024 O O . MET B 2 764 ? 184.328 224.916 234.541 1.00 24.38 764 MET A O 1
ATOM 10029 N N . VAL B 2 765 ? 185.481 226.410 233.438 1.00 22.22 765 VAL A N 1
ATOM 10030 C CA . VAL B 2 765 ? 184.388 226.557 232.533 1.00 26.10 765 VAL A CA 1
ATOM 10031 C C . VAL B 2 765 ? 184.207 225.235 231.782 1.00 21.94 765 VAL A C 1
ATOM 10032 O O . VAL B 2 765 ? 183.111 224.747 231.702 1.00 23.98 765 VAL A O 1
ATOM 10036 N N A ASN B 2 766 ? 185.256 224.638 231.225 0.64 26.56 766 ASN A N 1
ATOM 10037 N N B ASN B 2 766 ? 185.253 224.636 231.250 0.36 24.41 766 ASN A N 1
ATOM 10038 C CA A ASN B 2 766 ? 185.101 223.378 230.493 0.64 24.81 766 ASN A CA 1
ATOM 10039 C CA B ASN B 2 766 ? 185.058 223.406 230.500 0.36 23.04 766 ASN A CA 1
ATOM 10040 C C A ASN B 2 766 ? 184.549 222.288 231.399 0.64 22.34 766 ASN A C 1
ATOM 10041 C C B ASN B 2 766 ? 184.552 222.282 231.398 0.36 21.89 766 ASN A C 1
ATOM 10042 O O A ASN B 2 766 ? 183.760 221.498 230.942 0.64 28.26 766 ASN A O 1
ATOM 10043 O O B ASN B 2 766 ? 183.771 221.473 230.941 0.36 25.37 766 ASN A O 1
ATOM 10052 N N . VAL B 2 767 ? 184.941 222.262 232.670 1.00 20.66 767 VAL A N 1
ATOM 10053 C CA . VAL B 2 767 ? 184.492 221.246 233.554 1.00 23.61 767 VAL A CA 1
ATOM 10054 C C . VAL B 2 767 ? 182.990 221.412 233.780 1.00 27.62 767 VAL A C 1
ATOM 10055 O O . VAL B 2 767 ? 182.277 220.465 233.990 1.00 23.61 767 VAL A O 1
ATOM 10059 N N . ILE B 2 768 ? 182.512 222.639 233.880 1.00 28.26 768 ILE A N 1
ATOM 10060 C CA . ILE B 2 768 ? 181.113 222.805 234.050 1.00 22.65 768 ILE A CA 1
ATOM 10061 C C . ILE B 2 768 ? 180.410 222.347 232.799 1.00 23.53 768 ILE A C 1
ATOM 10062 O O . ILE B 2 768 ? 179.452 221.596 232.917 1.00 23.56 768 ILE A O 1
ATOM 10067 N N . LEU B 2 769 ? 180.942 222.686 231.624 1.00 24.54 769 LEU A N 1
ATOM 10068 C CA . LEU B 2 769 ? 180.232 222.308 230.440 1.00 25.76 769 LEU A CA 1
ATOM 10069 C C . LEU B 2 769 ? 180.130 220.811 230.274 1.00 29.53 769 LEU A C 1
ATOM 10070 O O . LEU B 2 769 ? 179.234 220.458 229.544 1.00 44.20 769 LEU A O 1
ATOM 10075 N N . VAL B 2 770 ? 181.166 220.022 230.538 1.00 29.69 770 VAL A N 1
ATOM 10076 C CA . VAL B 2 770 ? 181.150 218.607 230.197 1.00 31.31 770 VAL A CA 1
ATOM 10077 C C . VAL B 2 770 ? 180.814 217.779 231.432 1.00 28.12 770 VAL A C 1
ATOM 10078 O O . VAL B 2 770 ? 180.737 216.612 231.301 1.00 39.43 770 VAL A O 1
ATOM 10082 N N . ASP B 2 771 ? 180.882 218.296 232.629 1.00 31.73 771 ASP A N 1
ATOM 10083 C CA . ASP B 2 771 ? 180.710 217.461 233.788 1.00 31.06 771 ASP A CA 1
ATOM 10084 C C . ASP B 2 771 ? 179.588 217.947 234.717 1.00 30.51 771 ASP A C 1
ATOM 10085 O O . ASP B 2 771 ? 178.577 217.262 234.831 1.00 43.69 771 ASP A O 1
ATOM 10090 N N . PHE B 2 772 ? 179.679 219.105 235.343 1.00 31.66 772 PHE A N 1
ATOM 10091 C CA . PHE B 2 772 ? 178.638 219.488 236.288 1.00 31.76 772 PHE A CA 1
ATOM 10092 C C . PHE B 2 772 ? 177.344 219.823 235.616 1.00 27.73 772 PHE A C 1
ATOM 10093 O O . PHE B 2 772 ? 176.358 219.496 236.217 1.00 35.39 772 PHE A O 1
ATOM 10101 N N . ARG B 2 773 ? 177.364 220.190 234.324 1.00 25.18 773 ARG A N 1
ATOM 10102 C CA . ARG B 2 773 ? 176.199 220.669 233.627 1.00 25.27 773 ARG A CA 1
ATOM 10103 C C . ARG B 2 773 ? 176.247 220.180 232.206 1.00 25.22 773 ARG A C 1
ATOM 10104 O O . ARG B 2 773 ? 175.907 220.918 231.264 1.00 32.86 773 ARG A O 1
ATOM 10112 N N . GLY B 2 774 ? 176.672 218.943 232.071 1.00 25.27 774 GLY A N 1
ATOM 10113 C CA . GLY B 2 774 ? 176.914 218.329 230.780 1.00 22.45 774 GLY A CA 1
ATOM 10114 C C . GLY B 2 774 ? 175.654 218.159 229.933 1.00 27.11 774 GLY A C 1
ATOM 10115 O O . GLY B 2 774 ? 175.714 218.234 228.688 1.00 26.34 774 GLY A O 1
ATOM 10116 N N . LEU B 2 775 ? 174.490 218.022 230.582 1.00 27.98 775 LEU A N 1
ATOM 10117 C CA . LEU B 2 775 ? 173.295 217.870 229.765 1.00 32.13 775 LEU A CA 1
ATOM 10118 C C . LEU B 2 775 ? 173.029 219.085 228.868 1.00 34.18 775 LEU A C 1
ATOM 10119 O O . LEU B 2 775 ? 172.618 218.922 227.706 1.00 32.53 775 LEU A O 1
ATOM 10124 N N . ASP B 2 776 ? 173.274 220.288 229.398 1.00 30.23 776 ASP A N 1
ATOM 10125 C CA . ASP B 2 776 ? 173.118 221.463 228.573 1.00 39.87 776 ASP A CA 1
ATOM 10126 C C . ASP B 2 776 ? 173.990 221.473 227.344 1.00 39.70 776 ASP A C 1
ATOM 10127 O O . ASP B 2 776 ? 173.594 221.987 226.287 1.00 40.42 776 ASP A O 1
ATOM 10132 N N . THR B 2 777 ? 175.214 220.960 227.492 1.00 34.77 777 THR A N 1
ATOM 10133 C CA . THR B 2 777 ? 176.099 220.920 226.355 1.00 29.32 777 THR A CA 1
ATOM 10134 C C . THR B 2 777 ? 175.624 219.933 225.289 1.00 29.74 777 THR A C 1
ATOM 10135 O O . THR B 2 777 ? 175.852 220.149 224.110 1.00 31.96 777 THR A O 1
ATOM 10139 N N . LEU B 2 778 ? 175.180 218.757 225.716 1.00 28.12 778 LEU A N 1
ATOM 10140 C CA . LEU B 2 778 ? 174.636 217.782 224.812 1.00 30.29 778 LEU A CA 1
ATOM 10141 C C . LEU B 2 778 ? 173.393 218.368 224.141 1.00 32.09 778 LEU A C 1
ATOM 10142 O O . LEU B 2 778 ? 173.348 218.404 222.922 1.00 30.72 778 LEU A O 1
ATOM 10147 N N . LEU B 2 779 ? 172.514 219.063 224.865 1.00 29.82 779 LEU A N 1
ATOM 10148 C CA . LEU B 2 779 ? 171.359 219.724 224.199 1.00 31.63 779 LEU A CA 1
ATOM 10149 C C . LEU B 2 779 ? 171.774 220.840 223.259 1.00 29.83 779 LEU A C 1
ATOM 10150 O O . LEU B 2 779 ? 171.164 220.955 222.188 1.00 32.51 779 LEU A O 1
ATOM 10155 N N . GLU B 2 780 ? 172.845 221.579 223.562 1.00 31.96 780 GLU A N 1
ATOM 10156 C CA . GLU B 2 780 ? 173.249 222.664 222.681 1.00 35.08 780 GLU A CA 1
ATOM 10157 C C . GLU B 2 780 ? 173.801 222.125 221.342 1.00 37.00 780 GLU A C 1
ATOM 10158 O O . GLU B 2 780 ? 173.553 222.748 220.285 1.00 33.04 780 GLU A O 1
ATOM 10164 N N . VAL B 2 781 ? 174.523 220.984 221.300 1.00 28.76 781 VAL A N 1
ATOM 10165 C CA . VAL B 2 781 ? 174.944 220.487 219.983 1.00 42.84 781 VAL A CA 1
ATOM 10166 C C . VAL B 2 781 ? 173.736 219.944 219.240 1.00 30.17 781 VAL A C 1
ATOM 10167 O O . VAL B 2 781 ? 173.742 219.939 218.001 1.00 33.59 781 VAL A O 1
ATOM 10171 N N . LEU B 2 782 ? 172.730 219.479 219.979 1.00 25.42 782 LEU A N 1
ATOM 10172 C CA . LEU B 2 782 ? 171.500 219.097 219.290 1.00 28.95 782 LEU A CA 1
ATOM 10173 C C . LEU B 2 782 ? 170.847 220.319 218.644 1.00 28.10 782 LEU A C 1
ATOM 10174 O O . LEU B 2 782 ? 170.411 220.243 217.489 1.00 21.61 782 LEU A O 1
ATOM 10179 N N . VAL B 2 783 ? 170.861 221.515 219.314 1.00 27.32 783 VAL A N 1
ATOM 10180 C CA . VAL B 2 783 ? 170.347 222.695 218.624 1.00 20.92 783 VAL A CA 1
ATOM 10181 C C . VAL B 2 783 ? 171.075 222.908 217.309 1.00 27.58 783 VAL A C 1
ATOM 10182 O O . VAL B 2 783 ? 170.394 223.109 216.264 1.00 31.10 783 VAL A O 1
ATOM 10186 N N . LEU B 2 784 ? 172.434 222.798 217.309 1.00 23.48 784 LEU A N 1
ATOM 10187 C CA . LEU B 2 784 ? 173.205 223.033 216.092 1.00 26.46 784 LEU A CA 1
ATOM 10188 C C . LEU B 2 784 ? 172.860 222.014 215.032 1.00 25.65 784 LEU A C 1
ATOM 10189 O O . LEU B 2 784 ? 172.750 222.340 213.847 1.00 20.78 784 LEU A O 1
ATOM 10194 N N . GLY B 2 785 ? 172.771 220.733 215.474 1.00 23.02 785 GLY A N 1
ATOM 10195 C CA . GLY B 2 785 ? 172.503 219.728 214.504 1.00 21.48 785 GLY A CA 1
ATOM 10196 C C . GLY B 2 785 ? 171.133 219.956 213.845 1.00 23.61 785 GLY A C 1
ATOM 10197 O O . GLY B 2 785 ? 170.974 219.926 212.629 1.00 27.65 785 GLY A O 1
ATOM 10198 N N . ILE B 2 786 ? 170.144 220.322 214.617 1.00 24.19 786 ILE A N 1
ATOM 10199 C CA . ILE B 2 786 ? 168.850 220.610 214.034 1.00 24.09 786 ILE A CA 1
ATOM 10200 C C . ILE B 2 786 ? 168.943 221.783 213.100 1.00 23.04 786 ILE A C 1
ATOM 10201 O O . ILE B 2 786 ? 168.448 221.688 211.956 1.00 28.14 786 ILE A O 1
ATOM 10206 N N . ALA B 2 787 ? 169.611 222.860 213.538 1.00 24.62 787 ALA A N 1
ATOM 10207 C CA . ALA B 2 787 ? 169.801 223.972 212.607 1.00 22.16 787 ALA A CA 1
ATOM 10208 C C . ALA B 2 787 ? 170.499 223.576 211.302 1.00 27.22 787 ALA A C 1
ATOM 10209 O O . ALA B 2 787 ? 170.147 224.031 210.200 1.00 25.56 787 ALA A O 1
ATOM 10211 N N . ALA B 2 788 ? 171.456 222.647 211.358 1.00 25.94 788 ALA A N 1
ATOM 10212 C CA . ALA B 2 788 ? 172.102 222.263 210.109 1.00 26.86 788 ALA A CA 1
ATOM 10213 C C . ALA B 2 788 ? 171.182 221.429 209.273 1.00 22.25 788 ALA A C 1
ATOM 10214 O O . ALA B 2 788 ? 171.096 221.661 208.098 1.00 24.71 788 ALA A O 1
ATOM 10216 N N . LEU B 2 789 ? 170.527 220.422 209.863 1.00 26.68 789 LEU A N 1
ATOM 10217 C CA . LEU B 2 789 ? 169.573 219.665 209.073 1.00 28.14 789 LEU A CA 1
ATOM 10218 C C . LEU B 2 789 ? 168.456 220.604 208.595 1.00 28.99 789 LEU A C 1
ATOM 10219 O O . LEU B 2 789 ? 167.936 220.437 207.525 1.00 22.24 789 LEU A O 1
ATOM 10224 N N . GLY B 2 790 ? 168.078 221.602 209.390 1.00 28.00 790 GLY A N 1
ATOM 10225 C CA . GLY B 2 790 ? 167.046 222.520 208.944 1.00 30.32 790 GLY A CA 1
ATOM 10226 C C . GLY B 2 790 ? 167.472 223.361 207.745 1.00 27.04 790 GLY A C 1
ATOM 10227 O O . GLY B 2 790 ? 166.673 223.667 206.872 1.00 29.63 790 GLY A O 1
ATOM 10228 N N . VAL B 2 791 ? 168.682 223.816 207.756 1.00 21.00 791 VAL A N 1
ATOM 10229 C CA . VAL B 2 791 ? 169.171 224.567 206.646 1.00 25.15 791 VAL A CA 1
ATOM 10230 C C . VAL B 2 791 ? 169.134 223.672 205.413 1.00 22.61 791 VAL A C 1
ATOM 10231 O O . VAL B 2 791 ? 168.649 224.182 204.381 1.00 20.35 791 VAL A O 1
ATOM 10235 N N . ILE B 2 792 ? 169.571 222.411 205.495 1.00 21.71 792 ILE A N 1
ATOM 10236 C CA . ILE B 2 792 ? 169.444 221.594 204.273 1.00 25.05 792 ILE A CA 1
ATOM 10237 C C . ILE B 2 792 ? 167.978 221.552 203.821 1.00 28.11 792 ILE A C 1
ATOM 10238 O O . ILE B 2 792 ? 167.701 221.682 202.642 1.00 22.64 792 ILE A O 1
ATOM 10243 N N . ALA B 2 793 ? 167.037 221.254 204.735 1.00 24.00 793 ALA A N 1
ATOM 10244 C CA . ALA B 2 793 ? 165.650 221.066 204.347 1.00 26.93 793 ALA A CA 1
ATOM 10245 C C . ALA B 2 793 ? 165.132 222.354 203.736 1.00 26.57 793 ALA A C 1
ATOM 10246 O O . ALA B 2 793 ? 164.501 222.370 202.734 1.00 32.78 793 ALA A O 1
ATOM 10248 N N . LEU B 2 794 ? 165.411 223.481 204.362 1.00 26.20 794 LEU A N 1
ATOM 10249 C CA . LEU B 2 794 ? 164.943 224.755 203.863 1.00 28.02 794 LEU A CA 1
ATOM 10250 C C . LEU B 2 794 ? 165.520 225.076 202.492 1.00 30.81 794 LEU A C 1
ATOM 10251 O O . LEU B 2 794 ? 164.841 225.636 201.733 1.00 31.22 794 LEU A O 1
ATOM 10256 N N . ILE B 2 795 ? 166.727 224.705 202.144 1.00 29.23 795 ILE A N 1
ATOM 10257 C CA . ILE B 2 795 ? 167.258 224.999 200.834 1.00 37.92 795 ILE A CA 1
ATOM 10258 C C . ILE B 2 795 ? 166.803 223.939 199.815 1.00 33.86 795 ILE A C 1
ATOM 10259 O O . ILE B 2 795 ? 166.333 224.264 198.800 1.00 46.82 795 ILE A O 1
ATOM 10264 N N . LYS B 2 796 ? 166.839 222.681 200.090 1.00 34.58 796 LYS A N 1
ATOM 10265 C CA . LYS B 2 796 ? 166.550 221.645 199.110 1.00 35.29 796 LYS A CA 1
ATOM 10266 C C . LYS B 2 796 ? 165.076 221.238 198.975 1.00 39.77 796 LYS A C 1
ATOM 10267 O O . LYS B 2 796 ? 164.704 220.838 197.896 1.00 58.94 796 LYS A O 1
ATOM 10273 N N . LEU B 2 797 ? 164.177 221.362 199.958 1.00 34.78 797 LEU A N 1
ATOM 10274 C CA . LEU B 2 797 ? 162.823 220.867 199.730 1.00 37.67 797 LEU A CA 1
ATOM 10275 C C . LEU B 2 797 ? 161.921 222.000 199.333 1.00 37.57 797 LEU A C 1
ATOM 10276 O O . LEU B 2 797 ? 161.750 222.889 200.153 1.00 52.69 797 LEU A O 1
ATOM 10281 N N . ARG B 2 798 ? 161.347 221.983 198.109 1.00 46.28 798 ARG A N 1
ATOM 10282 C CA . ARG B 2 798 ? 160.453 223.074 197.617 1.00 44.70 798 ARG A CA 1
ATOM 10283 C C . ARG B 2 798 ? 159.245 222.407 196.987 1.00 47.94 798 ARG A C 1
ATOM 10284 O O . ARG B 2 798 ? 159.371 221.565 196.091 1.00 78.63 798 ARG A O 1
ATOM 10292 N N . MET B 2 799 ? 158.155 222.570 197.693 1.00 51.08 799 MET A N 1
ATOM 10293 C CA . MET B 2 799 ? 156.897 221.892 197.533 1.00 40.63 799 MET A CA 1
ATOM 10294 C C . MET B 2 799 ? 155.935 222.968 197.066 1.00 45.71 799 MET A C 1
ATOM 10295 O O . MET B 2 799 ? 156.233 224.166 197.247 1.00 60.59 799 MET A O 1
ATOM 10300 N N . THR B 2 800 ? 154.875 222.569 196.348 1.00 53.18 800 THR A N 1
ATOM 10301 C CA . THR B 2 800 ? 153.907 223.537 195.819 1.00 62.90 800 THR A CA 1
ATOM 10302 C C . THR B 2 800 ? 152.777 223.821 196.795 1.00 58.89 800 THR A C 1
ATOM 10303 O O . THR B 2 800 ? 152.197 224.902 196.736 1.00 73.64 800 THR A O 1
ATOM 10307 N N . GLY B 2 801 ? 152.523 222.894 197.710 1.00 65.22 801 GLY A N 1
ATOM 10308 C CA . GLY B 2 801 ? 151.371 222.990 198.581 1.00 93.58 801 GLY A CA 1
ATOM 10309 C C . GLY B 2 801 ? 150.216 222.081 198.153 1.00 84.51 801 GLY A C 1
ATOM 10310 O O . GLY B 2 801 ? 149.302 221.863 198.953 1.00 114.87 801 GLY A O 1
ATOM 10311 N N . ARG B 2 802 ? 150.276 221.496 196.946 1.00 85.72 802 ARG A N 1
ATOM 10312 C CA . ARG B 2 802 ? 149.217 220.581 196.540 1.00 86.84 802 ARG A CA 1
ATOM 10313 C C . ARG B 2 802 ? 149.576 219.096 196.764 1.00 81.17 802 ARG A C 1
ATOM 10314 O O . ARG B 2 802 ? 148.808 218.202 196.404 1.00 122.77 802 ARG A O 1
ATOM 10322 N N . GLU B 2 803 ? 150.682 218.810 197.433 1.00 63.27 803 GLU A N 1
ATOM 10323 C CA . GLU B 2 803 ? 151.188 217.463 197.545 1.00 70.57 803 GLU A CA 1
ATOM 10324 C C . GLU B 2 803 ? 150.583 216.706 198.734 1.00 70.77 803 GLU A C 1
ATOM 10325 O O . GLU B 2 803 ? 150.601 215.465 198.746 1.00 71.43 803 GLU A O 1
ATOM 10331 N N . ASP B 2 804 ? 150.152 217.435 199.774 1.00 59.21 804 ASP A N 1
ATOM 10332 C CA . ASP B 2 804 ? 149.745 216.780 201.009 1.00 61.23 804 ASP A CA 1
ATOM 10333 C C . ASP B 2 804 ? 148.832 217.712 201.819 1.00 64.53 804 ASP A C 1
ATOM 10334 O O . ASP B 2 804 ? 148.797 218.907 201.529 1.00 83.36 804 ASP A O 1
ATOM 10339 N N . VAL B 2 805 ? 148.078 217.135 202.795 1.00 85.50 805 VAL A N 1
ATOM 10340 C CA . VAL B 2 805 ? 146.829 217.689 203.335 1.00 85.18 805 VAL A CA 1
ATOM 10341 C C . VAL B 2 805 ? 146.342 217.071 204.673 1.00 113.42 805 VAL A C 1
ATOM 10342 O O . VAL B 2 805 ? 145.809 215.898 204.640 1.00 58.52 805 VAL A O 1
ATOM 10347 N N . LYS C 3 5 ? 191.964 233.273 185.383 1.00 116.36 5 LYS B N 1
ATOM 10348 C CA . LYS C 3 5 ? 191.736 234.738 185.251 1.00 109.93 5 LYS B CA 1
ATOM 10349 C C . LYS C 3 5 ? 192.447 235.535 186.363 1.00 114.07 5 LYS B C 1
ATOM 10350 O O . LYS C 3 5 ? 192.956 236.618 186.061 1.00 128.38 5 LYS B O 1
ATOM 10356 N N . SER C 3 6 ? 192.499 235.048 187.623 1.00 74.42 6 SER B N 1
ATOM 10357 C CA . SER C 3 6 ? 193.374 235.647 188.628 1.00 62.94 6 SER B CA 1
ATOM 10358 C C . SER C 3 6 ? 194.576 234.747 188.928 1.00 49.47 6 SER B C 1
ATOM 10359 O O . SER C 3 6 ? 194.395 233.576 189.255 1.00 93.39 6 SER B O 1
ATOM 10362 N N . ASN C 3 7 ? 195.790 235.280 188.850 1.00 42.64 7 ASN B N 1
ATOM 10363 C CA . ASN C 3 7 ? 196.982 234.639 189.406 1.00 47.60 7 ASN B CA 1
ATOM 10364 C C . ASN C 3 7 ? 196.941 234.699 190.942 1.00 45.95 7 ASN B C 1
ATOM 10365 O O . ASN C 3 7 ? 197.123 235.718 191.573 1.00 66.12 7 ASN B O 1
ATOM 10370 N N . ASP C 3 8 ? 196.650 233.555 191.538 1.00 67.20 8 ASP B N 1
ATOM 10371 C CA . ASP C 3 8 ? 196.564 233.371 192.977 1.00 57.95 8 ASP B CA 1
ATOM 10372 C C . ASP C 3 8 ? 197.800 232.660 193.533 1.00 43.70 8 ASP B C 1
ATOM 10373 O O . ASP C 3 8 ? 197.723 232.029 194.561 1.00 55.10 8 ASP B O 1
ATOM 10378 N N . VAL C 3 9 ? 198.920 232.667 192.843 1.00 38.41 9 VAL B N 1
ATOM 10379 C CA . VAL C 3 9 ? 200.098 231.981 193.312 1.00 46.42 9 VAL B CA 1
ATOM 10380 C C . VAL C 3 9 ? 200.382 232.286 194.803 1.00 41.30 9 VAL B C 1
ATOM 10381 O O . VAL C 3 9 ? 200.871 231.393 195.501 1.00 42.34 9 VAL B O 1
ATOM 10385 N N . LEU C 3 10 ? 200.224 233.538 195.248 1.00 35.33 10 LEU B N 1
ATOM 10386 C CA . LEU C 3 10 ? 200.544 233.875 196.625 1.00 37.60 10 LEU B CA 1
ATOM 10387 C C . LEU C 3 10 ? 199.436 233.439 197.577 1.00 37.29 10 LEU B C 1
ATOM 10388 O O . LEU C 3 10 ? 199.726 232.908 198.617 1.00 35.53 10 LEU B O 1
ATOM 10393 N N . LEU C 3 11 ? 198.174 233.698 197.293 1.00 43.90 11 LEU B N 1
ATOM 10394 C CA . LEU C 3 11 ? 197.112 233.166 198.131 1.00 35.83 11 LEU B CA 1
ATOM 10395 C C . LEU C 3 11 ? 197.158 231.634 198.244 1.00 32.63 11 LEU B C 1
ATOM 10396 O O . LEU C 3 11 ? 197.039 231.097 199.367 1.00 35.66 11 LEU B O 1
ATOM 10401 N N . HIS C 3 12 ? 197.332 230.897 197.158 1.00 33.85 12 HIS B N 1
ATOM 10402 C CA . HIS C 3 12 ? 197.431 229.426 197.231 1.00 31.97 12 HIS B CA 1
ATOM 10403 C C . HIS C 3 12 ? 198.638 228.925 197.992 1.00 28.27 12 HIS B C 1
ATOM 10404 O O . HIS C 3 12 ? 198.475 228.051 198.801 1.00 36.65 12 HIS B O 1
ATOM 10411 N N . SER C 3 13 ? 199.748 229.627 197.935 1.00 31.54 13 SER B N 1
ATOM 10412 C CA . SER C 3 13 ? 200.934 229.255 198.691 1.00 32.17 13 SER B CA 1
ATOM 10413 C C . SER C 3 13 ? 200.756 229.443 200.181 1.00 32.41 13 SER B C 1
ATOM 10414 O O . SER C 3 13 ? 201.007 228.573 200.956 1.00 40.95 13 SER B O 1
ATOM 10417 N N . VAL C 3 14 ? 200.209 230.553 200.569 1.00 31.56 14 VAL B N 1
ATOM 10418 C CA . VAL C 3 14 ? 200.059 230.839 201.953 1.00 33.61 14 VAL B CA 1
ATOM 10419 C C . VAL C 3 14 ? 198.960 229.951 202.526 1.00 33.47 14 VAL B C 1
ATOM 10420 O O . VAL C 3 14 ? 199.038 229.669 203.681 1.00 32.66 14 VAL B O 1
ATOM 10424 N N . THR C 3 15 ? 197.845 229.734 201.822 1.00 35.24 15 THR B N 1
ATOM 10425 C CA . THR C 3 15 ? 196.744 228.920 202.318 1.00 36.66 15 THR B CA 1
ATOM 10426 C C . THR C 3 15 ? 197.224 227.506 202.614 1.00 38.13 15 THR B C 1
ATOM 10427 O O . THR C 3 15 ? 196.990 227.017 203.725 1.00 34.44 15 THR B O 1
ATOM 10431 N N . ARG C 3 16 ? 198.051 226.943 201.728 1.00 26.03 16 ARG B N 1
ATOM 10432 C CA . ARG C 3 16 ? 198.643 225.678 202.093 1.00 30.39 16 ARG B CA 1
ATOM 10433 C C . ARG C 3 16 ? 199.449 225.726 203.400 1.00 34.32 16 ARG B C 1
ATOM 10434 O O . ARG C 3 16 ? 199.470 224.724 204.054 1.00 61.75 16 ARG B O 1
ATOM 10442 N N . VAL C 3 17 ? 200.192 226.755 203.783 1.00 38.66 17 VAL B N 1
ATOM 10443 C CA . VAL C 3 17 ? 200.998 226.724 205.000 1.00 38.64 17 VAL B CA 1
ATOM 10444 C C . VAL C 3 17 ? 200.093 226.944 206.216 1.00 39.69 17 VAL B C 1
ATOM 10445 O O . VAL C 3 17 ? 200.132 226.241 207.176 1.00 43.29 17 VAL B O 1
ATOM 10449 N N . VAL C 3 18 ? 199.264 227.966 206.185 1.00 37.36 18 VAL B N 1
ATOM 10450 C CA . VAL C 3 18 ? 198.441 228.294 207.306 1.00 45.05 18 VAL B CA 1
ATOM 10451 C C . VAL C 3 18 ? 197.468 227.156 207.664 1.00 43.45 18 VAL B C 1
ATOM 10452 O O . VAL C 3 18 ? 197.212 226.986 208.836 1.00 60.30 18 VAL B O 1
ATOM 10456 N N . THR C 3 19 ? 196.950 226.400 206.713 1.00 43.35 19 THR B N 1
ATOM 10457 C CA . THR C 3 19 ? 195.990 225.320 206.944 1.00 46.31 19 THR B CA 1
ATOM 10458 C C . THR C 3 19 ? 196.600 224.229 207.819 1.00 41.57 19 THR B C 1
ATOM 10459 O O . THR C 3 19 ? 196.035 223.895 208.863 1.00 46.13 19 THR B O 1
ATOM 10463 N N . PHE C 3 20 ? 197.817 223.838 207.483 1.00 32.58 20 PHE B N 1
ATOM 10464 C CA . PHE C 3 20 ? 198.561 222.961 208.339 1.00 41.65 20 PHE B CA 1
ATOM 10465 C C . PHE C 3 20 ? 198.558 223.470 209.804 1.00 34.67 20 PHE B C 1
ATOM 10466 O O . PHE C 3 20 ? 198.463 222.700 210.773 1.00 49.48 20 PHE B O 1
ATOM 10474 N N . ILE C 3 21 ? 198.847 224.754 209.990 1.00 44.08 21 ILE B N 1
ATOM 10475 C CA . ILE C 3 21 ? 199.013 225.338 211.306 1.00 34.84 21 ILE B CA 1
ATOM 10476 C C . ILE C 3 21 ? 197.672 225.462 211.999 1.00 31.14 21 ILE B C 1
ATOM 10477 O O . ILE C 3 21 ? 197.609 225.124 213.200 1.00 34.89 21 ILE B O 1
ATOM 10482 N N . ILE C 3 22 ? 196.649 225.964 211.302 1.00 26.97 22 ILE B N 1
ATOM 10483 C CA . ILE C 3 22 ? 195.350 226.017 211.930 1.00 30.65 22 ILE B CA 1
ATOM 10484 C C . ILE C 3 22 ? 194.867 224.629 212.326 1.00 27.12 22 ILE B C 1
ATOM 10485 O O . ILE C 3 22 ? 194.342 224.480 213.420 1.00 30.33 22 ILE B O 1
ATOM 10490 N N . LEU C 3 23 ? 194.951 223.620 211.480 1.00 31.03 23 LEU B N 1
ATOM 10491 C CA . LEU C 3 23 ? 194.494 222.325 211.921 1.00 27.76 23 LEU B CA 1
ATOM 10492 C C . LEU C 3 23 ? 195.253 221.829 213.157 1.00 27.57 23 LEU B C 1
ATOM 10493 O O . LEU C 3 23 ? 194.658 221.311 214.119 1.00 29.96 23 LEU B O 1
ATOM 10498 N N . ALA C 3 24 ? 196.571 221.965 213.161 1.00 22.62 24 ALA B N 1
ATOM 10499 C CA . ALA C 3 24 ? 197.289 221.527 214.323 1.00 26.10 24 ALA B CA 1
ATOM 10500 C C . ALA C 3 24 ? 196.790 222.299 215.538 1.00 25.18 24 ALA B C 1
ATOM 10501 O O . ALA C 3 24 ? 196.669 221.766 216.629 1.00 31.61 24 ALA B O 1
ATOM 10503 N N . PHE C 3 25 ? 196.602 223.611 215.429 1.00 23.49 25 PHE B N 1
ATOM 10504 C CA . PHE C 3 25 ? 196.113 224.386 216.545 1.00 25.99 25 PHE B CA 1
ATOM 10505 C C . PHE C 3 25 ? 194.696 223.966 216.901 1.00 25.70 25 PHE B C 1
ATOM 10506 O O . PHE C 3 25 ? 194.328 223.937 218.060 1.00 27.91 25 PHE B O 1
ATOM 10514 N N . SER C 3 26 ? 193.849 223.647 215.946 1.00 23.70 26 SER B N 1
ATOM 10515 C CA . SER C 3 26 ? 192.524 223.170 216.357 1.00 27.15 26 SER B CA 1
ATOM 10516 C C . SER C 3 26 ? 192.572 221.879 217.143 1.00 25.66 26 SER B C 1
ATOM 10517 O O . SER C 3 26 ? 191.746 221.711 218.008 1.00 28.35 26 SER B O 1
ATOM 10520 N N . VAL C 3 27 ? 193.447 220.948 216.807 1.00 23.48 27 VAL B N 1
ATOM 10521 C CA . VAL C 3 27 ? 193.534 219.743 217.608 1.00 24.11 27 VAL B CA 1
ATOM 10522 C C . VAL C 3 27 ? 194.084 220.071 218.987 1.00 22.00 27 VAL B C 1
ATOM 10523 O O . VAL C 3 27 ? 193.651 219.482 219.936 1.00 27.08 27 VAL B O 1
ATOM 10527 N N . TYR C 3 28 ? 195.078 220.931 219.111 1.00 22.00 28 TYR B N 1
ATOM 10528 C CA . TYR C 3 28 ? 195.535 221.305 220.436 1.00 21.99 28 TYR B CA 1
ATOM 10529 C C . TYR C 3 28 ? 194.377 221.907 221.245 1.00 21.00 28 TYR B C 1
ATOM 10530 O O . TYR C 3 28 ? 194.311 221.639 222.428 1.00 30.24 28 TYR B O 1
ATOM 10539 N N . LEU C 3 29 ? 193.602 222.853 220.706 1.00 22.31 29 LEU B N 1
ATOM 10540 C CA . LEU C 3 29 ? 192.489 223.466 221.400 1.00 29.60 29 LEU B CA 1
ATOM 10541 C C . LEU C 3 29 ? 191.510 222.406 221.864 1.00 29.20 29 LEU B C 1
ATOM 10542 O O . LEU C 3 29 ? 191.240 222.367 223.045 1.00 23.33 29 LEU B O 1
ATOM 10547 N N . PHE C 3 30 ? 191.207 221.410 221.014 1.00 25.05 30 PHE B N 1
ATOM 10548 C CA . PHE C 3 30 ? 190.343 220.351 221.462 1.00 26.05 30 PHE B CA 1
ATOM 10549 C C . PHE C 3 30 ? 190.952 219.639 222.666 1.00 27.10 30 PHE B C 1
ATOM 10550 O O . PHE C 3 30 ? 190.282 219.473 223.648 1.00 32.71 30 PHE B O 1
ATOM 10558 N N . PHE C 3 31 ? 192.199 219.142 222.617 1.00 27.45 31 PHE B N 1
ATOM 10559 C CA . PHE C 3 31 ? 192.683 218.362 223.741 1.00 29.39 31 PHE B CA 1
ATOM 10560 C C . PHE C 3 31 ? 192.959 219.219 224.969 1.00 28.05 31 PHE B C 1
ATOM 10561 O O . PHE C 3 31 ? 193.267 218.691 225.976 1.00 32.82 31 PHE B O 1
ATOM 10569 N N . ALA C 3 32 ? 193.202 220.507 224.828 1.00 26.83 32 ALA B N 1
ATOM 10570 C CA . ALA C 3 32 ? 193.579 221.292 225.971 1.00 32.35 32 ALA B CA 1
ATOM 10571 C C . ALA C 3 32 ? 192.406 221.666 226.867 1.00 32.59 32 ALA B C 1
ATOM 10572 O O . ALA C 3 32 ? 192.664 222.110 227.961 1.00 36.02 32 ALA B O 1
ATOM 10574 N N . GLY C 3 33 ? 191.174 221.596 226.346 1.00 30.98 33 GLY B N 1
ATOM 10575 C CA . GLY C 3 33 ? 189.990 222.075 227.007 1.00 34.41 33 GLY B CA 1
ATOM 10576 C C . GLY C 3 33 ? 189.879 221.749 228.503 1.00 25.54 33 GLY B C 1
ATOM 10577 O O . GLY C 3 33 ? 189.472 222.594 229.273 1.00 25.28 33 GLY B O 1
ATOM 10578 N N . HIS C 3 34 ? 190.253 220.565 228.929 1.00 29.22 34 HIS B N 1
ATOM 10579 C CA . HIS C 3 34 ? 190.029 220.187 230.305 1.00 31.00 34 HIS B CA 1
ATOM 10580 C C . HIS C 3 34 ? 190.867 221.048 231.225 1.00 30.15 34 HIS B C 1
ATOM 10581 O O . HIS C 3 34 ? 190.466 221.212 232.373 1.00 28.45 34 HIS B O 1
ATOM 10588 N N . ASN C 3 35 ? 192.041 221.519 230.767 1.00 27.55 35 ASN B N 1
ATOM 10589 C CA . ASN C 3 35 ? 192.881 222.173 231.734 1.00 35.93 35 ASN B CA 1
ATOM 10590 C C . ASN C 3 35 ? 193.258 223.568 231.288 1.00 32.67 35 ASN B C 1
ATOM 10591 O O . ASN C 3 35 ? 193.838 224.246 232.072 1.00 40.88 35 ASN B O 1
ATOM 10596 N N . ASN C 3 36 ? 192.857 224.001 230.131 1.00 33.95 36 ASN B N 1
ATOM 10597 C CA . ASN C 3 36 ? 193.237 225.288 229.619 1.00 36.92 36 ASN B CA 1
ATOM 10598 C C . ASN C 3 36 ? 192.150 225.692 228.664 1.00 34.40 36 ASN B C 1
ATOM 10599 O O . ASN C 3 36 ? 191.309 224.856 228.380 1.00 40.96 36 ASN B O 1
ATOM 10604 N N . PRO C 3 37 ? 192.090 226.950 228.195 1.00 39.28 37 PRO B N 1
ATOM 10605 C CA . PRO C 3 37 ? 191.071 227.325 227.206 1.00 39.69 37 PRO B CA 1
ATOM 10606 C C . PRO C 3 37 ? 191.037 226.446 225.933 1.00 36.90 37 PRO B C 1
ATOM 10607 O O . PRO C 3 37 ? 192.061 226.107 225.418 1.00 48.15 37 PRO B O 1
ATOM 10611 N N . GLY C 3 38 ? 189.861 226.046 225.477 1.00 33.37 38 GLY B N 1
ATOM 10612 C CA . GLY C 3 38 ? 189.672 225.170 224.341 1.00 29.30 38 GLY B CA 1
ATOM 10613 C C . GLY C 3 38 ? 188.461 224.240 224.537 1.00 33.24 38 GLY B C 1
ATOM 10614 O O . GLY C 3 38 ? 187.531 224.581 225.247 1.00 39.16 38 GLY B O 1
ATOM 10615 N N . GLY C 3 39 ? 188.530 223.005 224.073 1.00 30.40 39 GLY B N 1
ATOM 10616 C CA . GLY C 3 39 ? 187.435 222.058 224.192 1.00 31.48 39 GLY B CA 1
ATOM 10617 C C . GLY C 3 39 ? 186.779 221.791 222.835 1.00 31.87 39 GLY B C 1
ATOM 10618 O O . GLY C 3 39 ? 187.202 222.369 221.856 1.00 36.54 39 GLY B O 1
ATOM 10619 N N . GLY C 3 40 ? 185.623 221.118 222.836 1.00 31.71 40 GLY B N 1
ATOM 10620 C CA . GLY C 3 40 ? 184.968 220.669 221.640 1.00 27.11 40 GLY B CA 1
ATOM 10621 C C . GLY C 3 40 ? 184.478 221.815 220.759 1.00 26.27 40 GLY B C 1
ATOM 10622 O O . GLY C 3 40 ? 184.623 221.727 219.538 1.00 33.37 40 GLY B O 1
ATOM 10623 N N A PHE C 3 41 ? 183.806 222.829 221.335 0.47 26.63 41 PHE B N 1
ATOM 10624 N N B PHE C 3 41 ? 183.791 222.803 221.353 0.53 29.88 41 PHE B N 1
ATOM 10625 C CA A PHE C 3 41 ? 183.260 223.847 220.466 0.47 26.07 41 PHE B CA 1
ATOM 10626 C CA B PHE C 3 41 ? 183.248 223.903 220.586 0.53 31.21 41 PHE B CA 1
ATOM 10627 C C A PHE C 3 41 ? 184.373 224.713 219.882 0.47 27.41 41 PHE B C 1
ATOM 10628 C C B PHE C 3 41 ? 184.357 224.714 219.908 0.53 30.66 41 PHE B C 1
ATOM 10629 O O A PHE C 3 41 ? 184.408 224.919 218.670 0.47 25.29 41 PHE B O 1
ATOM 10630 O O B PHE C 3 41 ? 184.383 224.891 218.681 0.53 27.68 41 PHE B O 1
ATOM 10645 N N . ILE C 3 42 ? 185.288 225.204 220.732 1.00 27.37 42 ILE B N 1
ATOM 10646 C CA . ILE C 3 42 ? 186.385 226.012 220.236 1.00 29.44 42 ILE B CA 1
ATOM 10647 C C . ILE C 3 42 ? 187.214 225.207 219.239 1.00 26.17 42 ILE B C 1
ATOM 10648 O O . ILE C 3 42 ? 187.508 225.720 218.193 1.00 28.77 42 ILE B O 1
ATOM 10653 N N . GLY C 3 43 ? 187.571 223.946 219.543 1.00 28.85 43 GLY B N 1
ATOM 10654 C CA . GLY C 3 43 ? 188.343 223.117 218.650 1.00 24.15 43 GLY B CA 1
ATOM 10655 C C . GLY C 3 43 ? 187.604 222.939 217.355 1.00 25.72 43 GLY B C 1
ATOM 10656 O O . GLY C 3 43 ? 188.195 223.067 216.316 1.00 28.64 43 GLY B O 1
ATOM 10657 N N . GLY C 3 44 ? 186.304 222.609 217.458 1.00 24.41 44 GLY B N 1
ATOM 10658 C CA . GLY C 3 44 ? 185.506 222.351 216.278 1.00 24.71 44 GLY B CA 1
ATOM 10659 C C . GLY C 3 44 ? 185.359 223.541 215.382 1.00 23.26 44 GLY B C 1
ATOM 10660 O O . GLY C 3 44 ? 185.507 223.439 214.191 1.00 21.52 44 GLY B O 1
ATOM 10661 N N . LEU C 3 45 ? 185.100 224.701 215.968 1.00 26.06 45 LEU B N 1
ATOM 10662 C CA . LEU C 3 45 ? 185.011 225.896 215.158 1.00 28.93 45 LEU B CA 1
ATOM 10663 C C . LEU C 3 45 ? 186.367 226.219 214.549 1.00 28.66 45 LEU B C 1
ATOM 10664 O O . LEU C 3 45 ? 186.439 226.559 213.380 1.00 27.31 45 LEU B O 1
ATOM 10669 N N . MET C 3 46 ? 187.469 226.056 215.313 1.00 26.84 46 MET B N 1
ATOM 10670 C CA . MET C 3 46 ? 188.784 226.275 214.748 1.00 25.49 46 MET B CA 1
ATOM 10671 C C . MET C 3 46 ? 189.100 225.359 213.592 1.00 25.10 46 MET B C 1
ATOM 10672 O O . MET C 3 46 ? 189.613 225.796 212.551 1.00 27.75 46 MET B O 1
ATOM 10677 N N . THR C 3 47 ? 188.714 224.074 213.703 1.00 25.72 47 THR B N 1
ATOM 10678 C CA . THR C 3 47 ? 188.899 223.142 212.595 1.00 24.47 47 THR B CA 1
ATOM 10679 C C . THR C 3 47 ? 188.049 223.496 211.399 1.00 27.52 47 THR B C 1
ATOM 10680 O O . THR C 3 47 ? 188.516 223.556 210.280 1.00 27.77 47 THR B O 1
ATOM 10684 N N . ALA C 3 48 ? 186.799 223.881 211.651 1.00 28.03 48 ALA B N 1
ATOM 10685 C CA . ALA C 3 48 ? 185.938 224.354 210.574 1.00 25.84 48 ALA B CA 1
ATOM 10686 C C . ALA C 3 48 ? 186.555 225.542 209.861 1.00 26.16 48 ALA B C 1
ATOM 10687 O O . ALA C 3 48 ? 186.552 225.597 208.663 1.00 29.11 48 ALA B O 1
ATOM 10689 N N . SER C 3 49 ? 187.076 226.513 210.603 1.00 37.12 49 SER B N 1
ATOM 10690 C CA . SER C 3 49 ? 187.792 227.665 210.026 1.00 38.14 49 SER B CA 1
ATOM 10691 C C . SER C 3 49 ? 188.927 227.225 209.124 1.00 34.95 49 SER B C 1
ATOM 10692 O O . SER C 3 49 ? 189.090 227.823 208.078 1.00 33.15 49 SER B O 1
ATOM 10695 N N . ALA C 3 50 ? 189.731 226.212 209.534 1.00 34.14 50 ALA B N 1
ATOM 10696 C CA . ALA C 3 50 ? 190.735 225.705 208.604 1.00 32.99 50 ALA B CA 1
ATOM 10697 C C . ALA C 3 50 ? 190.115 225.146 207.313 1.00 27.62 50 ALA B C 1
ATOM 10698 O O . ALA C 3 50 ? 190.645 225.315 206.231 1.00 34.97 50 ALA B O 1
ATOM 10700 N N . LEU C 3 51 ? 189.031 224.392 207.374 1.00 31.57 51 LEU B N 1
ATOM 10701 C CA . LEU C 3 51 ? 188.508 223.862 206.128 1.00 32.73 51 LEU B CA 1
ATOM 10702 C C . LEU C 3 51 ? 187.890 224.996 205.351 1.00 27.48 51 LEU B C 1
ATOM 10703 O O . LEU C 3 51 ? 188.088 225.052 204.166 1.00 41.60 51 LEU B O 1
ATOM 10708 N N . LEU C 3 52 ? 187.245 225.961 205.972 1.00 29.88 52 LEU B N 1
ATOM 10709 C CA . LEU C 3 52 ? 186.685 227.078 205.235 1.00 29.42 52 LEU B CA 1
ATOM 10710 C C . LEU C 3 52 ? 187.793 227.842 204.545 1.00 32.49 52 LEU B C 1
ATOM 10711 O O . LEU C 3 52 ? 187.570 228.264 203.403 1.00 33.26 52 LEU B O 1
ATOM 10716 N N . LEU C 3 53 ? 188.944 228.108 205.231 1.00 32.09 53 LEU B N 1
ATOM 10717 C CA . LEU C 3 53 ? 189.986 228.847 204.545 1.00 31.19 53 LEU B CA 1
ATOM 10718 C C . LEU C 3 53 ? 190.456 228.124 203.268 1.00 33.15 53 LEU B C 1
ATOM 10719 O O . LEU C 3 53 ? 190.632 228.804 202.263 1.00 33.77 53 LEU B O 1
ATOM 10724 N N . MET C 3 54 ? 190.515 226.767 203.249 1.00 28.18 54 MET B N 1
ATOM 10725 C CA . MET C 3 54 ? 190.780 225.985 202.048 1.00 34.36 54 MET B CA 1
ATOM 10726 C C . MET C 3 54 ? 189.723 226.258 200.983 1.00 24.23 54 MET B C 1
ATOM 10727 O O . MET C 3 54 ? 190.044 226.552 199.906 1.00 28.56 54 MET B O 1
ATOM 10732 N N . TYR C 3 55 ? 188.431 226.290 201.296 1.00 32.78 55 TYR B N 1
ATOM 10733 C CA . TYR C 3 55 ? 187.371 226.636 200.327 1.00 32.79 55 TYR B CA 1
ATOM 10734 C C . TYR C 3 55 ? 187.515 228.075 199.836 1.00 31.86 55 TYR B C 1
ATOM 10735 O O . TYR C 3 55 ? 187.576 228.348 198.651 1.00 45.08 55 TYR B O 1
ATOM 10744 N N . LEU C 3 56 ? 187.804 228.994 200.726 1.00 32.22 56 LEU B N 1
ATOM 10745 C CA . LEU C 3 56 ? 188.038 230.381 200.339 1.00 35.30 56 LEU B CA 1
ATOM 10746 C C . LEU C 3 56 ? 189.232 230.563 199.410 1.00 33.94 56 LEU B C 1
ATOM 10747 O O . LEU C 3 56 ? 189.264 231.475 198.635 1.00 39.09 56 LEU B O 1
ATOM 10752 N N . GLY C 3 57 ? 190.344 229.896 199.753 1.00 39.77 57 GLY B N 1
ATOM 10753 C CA . GLY C 3 57 ? 191.586 230.063 199.057 1.00 29.44 57 GLY B CA 1
ATOM 10754 C C . GLY C 3 57 ? 191.581 229.385 197.695 1.00 38.90 57 GLY B C 1
ATOM 10755 O O . GLY C 3 57 ? 192.409 229.761 196.864 1.00 52.38 57 GLY B O 1
ATOM 10756 N N . PHE C 3 58 ? 190.804 228.290 197.532 1.00 38.42 58 PHE B N 1
ATOM 10757 C CA . PHE C 3 58 ? 190.867 227.519 196.320 1.00 32.31 58 PHE B CA 1
ATOM 10758 C C . PHE C 3 58 ? 189.490 227.593 195.696 1.00 36.37 58 PHE B C 1
ATOM 10759 O O . PHE C 3 58 ? 189.087 228.699 195.364 1.00 60.64 58 PHE B O 1
ATOM 10767 N N . ASP C 3 59 ? 188.846 226.479 195.357 1.00 42.51 59 ASP B N 1
ATOM 10768 C CA . ASP C 3 59 ? 187.478 226.508 194.824 1.00 48.91 59 ASP B CA 1
ATOM 10769 C C . ASP C 3 59 ? 186.738 225.239 195.244 1.00 46.66 59 ASP B C 1
ATOM 10770 O O . ASP C 3 59 ? 187.349 224.370 195.865 1.00 55.76 59 ASP B O 1
ATOM 10775 N N . MET C 3 60 ? 185.399 225.181 195.098 1.00 45.44 60 MET B N 1
ATOM 10776 C CA . MET C 3 60 ? 184.636 224.153 195.802 1.00 44.41 60 MET B CA 1
ATOM 10777 C C . MET C 3 60 ? 184.899 222.786 195.183 1.00 42.88 60 MET B C 1
ATOM 10778 O O . MET C 3 60 ? 185.040 221.803 195.906 1.00 50.23 60 MET B O 1
ATOM 10783 N N . LYS C 3 61 ? 185.050 222.723 193.860 1.00 52.35 61 LYS B N 1
ATOM 10784 C CA . LYS C 3 61 ? 185.163 221.437 193.210 1.00 54.25 61 LYS B CA 1
ATOM 10785 C C . LYS C 3 61 ? 186.454 220.749 193.632 1.00 47.28 61 LYS B C 1
ATOM 10786 O O . LYS C 3 61 ? 186.454 219.563 193.893 1.00 57.53 61 LYS B O 1
ATOM 10792 N N . SER C 3 62 ? 187.557 221.476 193.672 1.00 53.33 62 SER B N 1
ATOM 10793 C CA . SER C 3 62 ? 188.879 220.949 194.046 1.00 41.94 62 SER B CA 1
ATOM 10794 C C . SER C 3 62 ? 188.977 220.549 195.532 1.00 45.34 62 SER B C 1
ATOM 10795 O O . SER C 3 62 ? 189.617 219.551 195.844 1.00 48.21 62 SER B O 1
ATOM 10798 N N . ILE C 3 63 ? 188.369 221.333 196.433 1.00 36.81 63 ILE B N 1
ATOM 10799 C CA . ILE C 3 63 ? 188.559 221.104 197.803 1.00 32.62 63 ILE B CA 1
ATOM 10800 C C . ILE C 3 63 ? 187.604 219.996 198.204 1.00 44.70 63 ILE B C 1
ATOM 10801 O O . ILE C 3 63 ? 187.940 219.179 199.045 1.00 45.30 63 ILE B O 1
ATOM 10806 N N . LYS C 3 64 ? 186.447 219.893 197.544 1.00 44.66 64 LYS B N 1
ATOM 10807 C CA . LYS C 3 64 ? 185.586 218.756 197.827 1.00 45.44 64 LYS B CA 1
ATOM 10808 C C . LYS C 3 64 ? 186.256 217.455 197.391 1.00 39.91 64 LYS B C 1
ATOM 10809 O O . LYS C 3 64 ? 186.085 216.468 198.072 1.00 43.23 64 LYS B O 1
ATOM 10815 N N . LYS C 3 65 ? 187.056 217.397 196.314 1.00 41.08 65 LYS B N 1
ATOM 10816 C CA . LYS C 3 65 ? 187.748 216.148 196.052 1.00 46.07 65 LYS B CA 1
ATOM 10817 C C . LYS C 3 65 ? 188.803 215.913 197.153 1.00 41.97 65 LYS B C 1
ATOM 10818 O O . LYS C 3 65 ? 189.051 214.804 197.543 1.00 56.88 65 LYS B O 1
ATOM 10824 N N . ALA C 3 66 ? 189.470 216.946 197.595 1.00 46.33 66 ALA B N 1
ATOM 10825 C CA . ALA C 3 66 ? 190.626 216.831 198.442 1.00 44.09 66 ALA B CA 1
ATOM 10826 C C . ALA C 3 66 ? 190.253 216.355 199.837 1.00 42.15 66 ALA B C 1
ATOM 10827 O O . ALA C 3 66 ? 191.089 215.658 200.398 1.00 46.74 66 ALA B O 1
ATOM 10829 N N . ILE C 3 67 ? 189.143 216.864 200.401 1.00 37.93 67 ILE B N 1
ATOM 10830 C CA . ILE C 3 67 ? 188.660 216.598 201.743 1.00 43.84 67 ILE B CA 1
ATOM 10831 C C . ILE C 3 67 ? 187.197 216.190 201.607 1.00 49.48 67 ILE B C 1
ATOM 10832 O O . ILE C 3 67 ? 186.235 216.943 201.843 1.00 50.52 67 ILE B O 1
ATOM 10837 N N . PRO C 3 68 ? 186.980 214.922 201.261 1.00 49.83 68 PRO B N 1
ATOM 10838 C CA . PRO C 3 68 ? 185.650 214.426 200.926 1.00 58.98 68 PRO B CA 1
ATOM 10839 C C . PRO C 3 68 ? 184.847 213.799 202.073 1.00 53.29 68 PRO B C 1
ATOM 10840 O O . PRO C 3 68 ? 184.276 212.730 201.899 1.00 78.80 68 PRO B O 1
ATOM 10844 N N . PHE C 3 69 ? 184.741 214.524 203.200 1.00 52.16 69 PHE B N 1
ATOM 10845 C CA . PHE C 3 69 ? 184.000 214.112 204.380 1.00 54.01 69 PHE B CA 1
ATOM 10846 C C . PHE C 3 69 ? 182.498 214.273 204.147 1.00 51.78 69 PHE B C 1
ATOM 10847 O O . PHE C 3 69 ? 182.067 215.118 203.372 1.00 60.16 69 PHE B O 1
ATOM 10855 N N . ASP C 3 70 ? 181.741 213.334 204.732 1.00 53.30 70 ASP B N 1
ATOM 10856 C CA . ASP C 3 70 ? 180.297 213.388 204.798 1.00 51.92 70 ASP B CA 1
ATOM 10857 C C . ASP C 3 70 ? 179.938 214.093 206.119 1.00 40.78 70 ASP B C 1
ATOM 10858 O O . ASP C 3 70 ? 179.821 213.429 207.128 1.00 36.77 70 ASP B O 1
ATOM 10863 N N . PHE C 3 71 ? 179.815 215.427 206.073 1.00 40.31 71 PHE B N 1
ATOM 10864 C CA . PHE C 3 71 ? 179.508 216.266 207.213 1.00 41.24 71 PHE B CA 1
ATOM 10865 C C . PHE C 3 71 ? 178.178 215.933 207.840 1.00 40.75 71 PHE B C 1
ATOM 10866 O O . PHE C 3 71 ? 178.058 216.151 209.019 1.00 47.28 71 PHE B O 1
ATOM 10874 N N . THR C 3 72 ? 177.218 215.385 207.102 1.00 42.29 72 THR B N 1
ATOM 10875 C CA . THR C 3 72 ? 175.957 215.001 207.711 1.00 40.07 72 THR B CA 1
ATOM 10876 C C . THR C 3 72 ? 176.094 213.749 208.567 1.00 43.71 72 THR B C 1
ATOM 10877 O O . THR C 3 72 ? 175.677 213.769 209.732 1.00 37.81 72 THR B O 1
ATOM 10881 N N . LYS C 3 73 ? 176.882 212.766 208.118 1.00 34.70 73 LYS B N 1
ATOM 10882 C CA . LYS C 3 73 ? 177.011 211.637 208.997 1.00 39.48 73 LYS B CA 1
ATOM 10883 C C . LYS C 3 73 ? 177.832 212.016 210.226 1.00 31.70 73 LYS B C 1
ATOM 10884 O O . LYS C 3 73 ? 177.638 211.513 211.331 1.00 38.39 73 LYS B O 1
ATOM 10890 N N . MET C 3 74 ? 178.744 212.945 210.070 1.00 31.31 74 MET B N 1
ATOM 10891 C CA . MET C 3 74 ? 179.499 213.440 211.210 1.00 34.26 74 MET B CA 1
ATOM 10892 C C . MET C 3 74 ? 178.582 214.081 212.287 1.00 28.39 74 MET B C 1
ATOM 10893 O O . MET C 3 74 ? 178.767 213.863 213.482 1.00 33.35 74 MET B O 1
ATOM 10898 N N . ILE C 3 75 ? 177.479 214.753 211.925 1.00 28.78 75 ILE B N 1
ATOM 10899 C CA . ILE C 3 75 ? 176.474 215.173 212.894 1.00 25.63 75 ILE B CA 1
ATOM 10900 C C . ILE C 3 75 ? 175.846 213.985 213.602 1.00 28.39 75 ILE B C 1
ATOM 10901 O O . ILE C 3 75 ? 175.815 213.926 214.847 1.00 31.71 75 ILE B O 1
ATOM 10906 N N . ALA C 3 76 ? 175.307 213.028 212.862 1.00 32.09 76 ALA B N 1
ATOM 10907 C CA . ALA C 3 76 ? 174.649 211.906 213.515 1.00 31.61 76 ALA B CA 1
ATOM 10908 C C . ALA C 3 76 ? 175.642 211.114 214.386 1.00 31.39 76 ALA B C 1
ATOM 10909 O O . ALA C 3 76 ? 175.409 210.930 215.605 1.00 27.65 76 ALA B O 1
ATOM 10911 N N . PHE C 3 77 ? 176.872 210.879 213.890 1.00 31.08 77 PHE B N 1
ATOM 10912 C CA . PHE C 3 77 ? 177.832 210.110 214.691 1.00 35.82 77 PHE B CA 1
ATOM 10913 C C . PHE C 3 77 ? 178.326 210.913 215.874 1.00 32.09 77 PHE B C 1
ATOM 10914 O O . PHE C 3 77 ? 178.304 210.399 216.984 1.00 35.90 77 PHE B O 1
ATOM 10922 N N . GLY C 3 78 ? 178.647 212.197 215.667 1.00 29.20 78 GLY B N 1
ATOM 10923 C CA . GLY C 3 78 ? 178.872 213.099 216.783 1.00 27.59 78 GLY B CA 1
ATOM 10924 C C . GLY C 3 78 ? 177.839 213.029 217.877 1.00 24.26 78 GLY B C 1
ATOM 10925 O O . GLY C 3 78 ? 178.201 212.818 219.037 1.00 26.40 78 GLY B O 1
ATOM 10926 N N . LEU C 3 79 ? 176.556 213.155 217.497 1.00 24.86 79 LEU B N 1
ATOM 10927 C CA . LEU C 3 79 ? 175.523 213.085 218.521 1.00 29.39 79 LEU B CA 1
ATOM 10928 C C . LEU C 3 79 ? 175.520 211.730 219.184 1.00 28.58 79 LEU B C 1
ATOM 10929 O O . LEU C 3 79 ? 175.533 211.696 220.412 1.00 27.94 79 LEU B O 1
ATOM 10934 N N . LEU C 3 80 ? 175.524 210.628 218.420 1.00 27.88 80 LEU B N 1
ATOM 10935 C CA . LEU C 3 80 ? 175.522 209.335 219.113 1.00 30.08 80 LEU B CA 1
ATOM 10936 C C . LEU C 3 80 ? 176.749 209.127 219.975 1.00 24.20 80 LEU B C 1
ATOM 10937 O O . LEU C 3 80 ? 176.609 208.673 221.066 1.00 25.69 80 LEU B O 1
ATOM 10942 N N . LEU C 3 81 ? 177.938 209.553 219.563 1.00 24.64 81 LEU B N 1
ATOM 10943 C CA . LEU C 3 81 ? 179.071 209.371 220.444 1.00 29.22 81 LEU B CA 1
ATOM 10944 C C . LEU C 3 81 ? 178.867 210.088 221.777 1.00 30.50 81 LEU B C 1
ATOM 10945 O O . LEU C 3 81 ? 178.999 209.510 222.845 1.00 29.50 81 LEU B O 1
ATOM 10950 N N . ALA C 3 82 ? 178.327 211.301 221.718 1.00 29.76 82 ALA B N 1
ATOM 10951 C CA . ALA C 3 82 ? 178.090 212.033 222.944 1.00 28.78 82 ALA B CA 1
ATOM 10952 C C . ALA C 3 82 ? 176.980 211.420 223.777 1.00 29.56 82 ALA B C 1
ATOM 10953 O O . ALA C 3 82 ? 177.137 211.301 224.991 1.00 35.63 82 ALA B O 1
ATOM 10955 N N . ILE C 3 83 ? 175.857 210.960 223.195 1.00 35.82 83 ILE B N 1
ATOM 10956 C CA . ILE C 3 83 ? 174.840 210.253 224.002 1.00 35.00 83 ILE B CA 1
ATOM 10957 C C . ILE C 3 83 ? 175.361 208.955 224.640 1.00 34.26 83 ILE B C 1
ATOM 10958 O O . ILE C 3 83 ? 175.204 208.659 225.830 1.00 32.95 83 ILE B O 1
ATOM 10963 N N . ILE C 3 84 ? 176.038 208.164 223.866 1.00 32.86 84 ILE B N 1
ATOM 10964 C CA . ILE C 3 84 ? 176.477 206.867 224.355 1.00 38.91 84 ILE B CA 1
ATOM 10965 C C . ILE C 3 84 ? 177.428 207.053 225.529 1.00 34.23 84 ILE B C 1
ATOM 10966 O O . ILE C 3 84 ? 177.347 206.300 226.471 1.00 42.63 84 ILE B O 1
ATOM 10971 N N . THR C 3 85 ? 178.411 207.947 225.430 1.00 37.23 85 THR B N 1
ATOM 10972 C CA . THR C 3 85 ? 179.345 208.221 226.510 1.00 40.30 85 THR B CA 1
ATOM 10973 C C . THR C 3 85 ? 178.608 208.441 227.844 1.00 42.06 85 THR B C 1
ATOM 10974 O O . THR C 3 85 ? 179.037 207.990 228.907 1.00 45.63 85 THR B O 1
ATOM 10978 N N . GLY C 3 86 ? 177.471 209.137 227.787 1.00 37.83 86 GLY B N 1
ATOM 10979 C CA . GLY C 3 86 ? 176.628 209.366 228.943 1.00 38.67 86 GLY B CA 1
ATOM 10980 C C . GLY C 3 86 ? 176.065 208.120 229.616 1.00 38.27 86 GLY B C 1
ATOM 10981 O O . GLY C 3 86 ? 175.649 208.219 230.745 1.00 43.94 86 GLY B O 1
ATOM 10982 N N . PHE C 3 87 ? 176.079 206.942 228.984 1.00 45.25 87 PHE B N 1
ATOM 10983 C CA . PHE C 3 87 ? 175.539 205.725 229.620 1.00 40.88 87 PHE B CA 1
ATOM 10984 C C . PHE C 3 87 ? 176.578 204.979 230.441 1.00 38.87 87 PHE B C 1
ATOM 10985 O O . PHE C 3 87 ? 176.210 204.060 231.158 1.00 51.33 87 PHE B O 1
ATOM 10993 N N . GLY C 3 88 ? 177.864 205.375 230.341 1.00 41.88 88 GLY B N 1
ATOM 10994 C CA . GLY C 3 88 ? 178.921 204.932 231.228 1.00 46.90 88 GLY B CA 1
ATOM 10995 C C . GLY C 3 88 ? 178.469 204.615 232.639 1.00 48.65 88 GLY B C 1
ATOM 10996 O O . GLY C 3 88 ? 178.740 203.558 233.155 1.00 53.45 88 GLY B O 1
ATOM 10997 N N . GLY C 3 89 ? 177.790 205.541 233.274 1.00 65.91 89 GLY B N 1
ATOM 10998 C CA . GLY C 3 89 ? 177.399 205.321 234.644 1.00 56.63 89 GLY B CA 1
ATOM 10999 C C . GLY C 3 89 ? 176.384 204.199 234.772 1.00 54.55 89 GLY B C 1
ATOM 11000 O O . GLY C 3 89 ? 176.264 203.640 235.855 1.00 48.68 89 GLY B O 1
ATOM 11001 N N . LEU C 3 90 ? 175.591 203.897 233.738 1.00 59.27 90 LEU B N 1
ATOM 11002 C CA . LEU C 3 90 ? 174.627 202.798 233.892 1.00 60.71 90 LEU B CA 1
ATOM 11003 C C . LEU C 3 90 ? 175.327 201.443 234.077 1.00 61.01 90 LEU B C 1
ATOM 11004 O O . LEU C 3 90 ? 174.719 200.547 234.655 1.00 82.98 90 LEU B O 1
ATOM 11009 N N . LEU C 3 91 ? 176.608 201.312 233.704 1.00 61.54 91 LEU B N 1
ATOM 11010 C CA . LEU C 3 91 ? 177.450 200.178 234.105 1.00 66.05 91 LEU B CA 1
ATOM 11011 C C . LEU C 3 91 ? 177.658 200.081 235.603 1.00 62.57 91 LEU B C 1
ATOM 11012 O O . LEU C 3 91 ? 177.746 198.968 236.142 1.00 91.37 91 LEU B O 1
ATOM 11017 N N . VAL C 3 92 ? 177.850 201.208 236.276 1.00 72.73 92 VAL B N 1
ATOM 11018 C CA . VAL C 3 92 ? 178.257 201.136 237.674 1.00 69.93 92 VAL B CA 1
ATOM 11019 C C . VAL C 3 92 ? 177.103 201.614 238.557 1.00 53.58 92 VAL B C 1
ATOM 11020 O O . VAL C 3 92 ? 177.308 201.993 239.702 1.00 61.98 92 VAL B O 1
ATOM 11024 N N . GLY C 3 93 ? 175.883 201.597 237.988 1.00 52.22 93 GLY B N 1
ATOM 11025 C CA . GLY C 3 93 ? 174.671 202.013 238.673 1.00 61.46 93 GLY B CA 1
ATOM 11026 C C . GLY C 3 93 ? 174.688 203.479 239.103 1.00 58.99 93 GLY B C 1
ATOM 11027 O O . GLY C 3 93 ? 174.591 203.770 240.286 1.00 80.00 93 GLY B O 1
ATOM 11028 N N . ASP C 3 94 ? 174.876 204.375 238.130 1.00 56.73 94 ASP B N 1
ATOM 11029 C CA . ASP C 3 94 ? 175.069 205.786 238.387 1.00 41.91 94 ASP B CA 1
ATOM 11030 C C . ASP C 3 94 ? 174.156 206.582 237.464 1.00 41.33 94 ASP B C 1
ATOM 11031 O O . ASP C 3 94 ? 173.738 206.189 236.397 1.00 36.31 94 ASP B O 1
ATOM 11036 N N . PRO C 3 95 ? 173.813 207.795 237.831 1.00 34.74 95 PRO B N 1
ATOM 11037 C CA . PRO C 3 95 ? 172.924 208.508 236.953 1.00 31.92 95 PRO B CA 1
ATOM 11038 C C . PRO C 3 95 ? 173.498 208.749 235.571 1.00 26.89 95 PRO B C 1
ATOM 11039 O O . PRO C 3 95 ? 174.687 208.723 235.417 1.00 38.22 95 PRO B O 1
ATOM 11043 N N . TYR C 3 96 ? 172.651 208.902 234.563 1.00 28.87 96 TYR B N 1
ATOM 11044 C CA . TYR C 3 96 ? 173.100 209.244 233.207 1.00 29.09 96 TYR B CA 1
ATOM 11045 C C . TYR C 3 96 ? 174.026 210.471 233.254 1.00 27.08 96 TYR B C 1
ATOM 11046 O O . TYR C 3 96 ? 173.827 211.388 234.073 1.00 28.28 96 TYR B O 1
ATOM 11055 N N . LEU C 3 97 ? 175.048 210.455 232.421 1.00 26.32 97 LEU B N 1
ATOM 11056 C CA . LEU C 3 97 ? 175.980 211.523 232.204 1.00 29.59 97 LEU B CA 1
ATOM 11057 C C . LEU C 3 97 ? 176.919 211.674 233.392 1.00 24.06 97 LEU B C 1
ATOM 11058 O O . LEU C 3 97 ? 177.440 212.746 233.581 1.00 35.86 97 LEU B O 1
ATOM 11063 N N . THR C 3 98 ? 177.092 210.647 234.230 1.00 28.63 98 THR B N 1
ATOM 11064 C CA . THR C 3 98 ? 178.209 210.626 235.156 1.00 31.98 98 THR B CA 1
ATOM 11065 C C . THR C 3 98 ? 179.530 210.445 234.414 1.00 30.65 98 THR B C 1
ATOM 11066 O O . THR C 3 98 ? 179.508 209.830 233.367 1.00 42.94 98 THR B O 1
ATOM 11070 N N . GLN C 3 99 ? 180.554 211.233 234.736 1.00 40.53 99 GLN B N 1
ATOM 11071 C CA . GLN C 3 99 ? 181.841 211.281 234.017 1.00 37.04 99 GLN B CA 1
ATOM 11072 C C . GLN C 3 99 ? 182.829 210.666 234.990 1.00 31.45 99 GLN B C 1
ATOM 11073 O O . GLN C 3 99 ? 182.584 210.671 236.187 1.00 40.36 99 GLN B O 1
ATOM 11079 N N . TYR C 3 100 ? 183.841 210.006 234.476 1.00 40.40 100 TYR B N 1
ATOM 11080 C CA . TYR C 3 100 ? 184.828 209.251 235.251 1.00 42.96 100 TYR B CA 1
ATOM 11081 C C . TYR C 3 100 ? 186.238 209.600 234.796 1.00 35.76 100 TYR B C 1
ATOM 11082 O O . TYR C 3 100 ? 186.410 209.867 233.600 1.00 36.67 100 TYR B O 1
ATOM 11091 N N . PHE C 3 101 ? 187.194 209.675 235.718 1.00 39.13 101 PHE B N 1
ATOM 11092 C CA . PHE C 3 101 ? 188.587 209.829 235.320 1.00 45.46 101 PHE B CA 1
ATOM 11093 C C . PHE C 3 101 ? 189.462 209.048 236.261 1.00 45.14 101 PHE B C 1
ATOM 11094 O O . PHE C 3 101 ? 189.202 209.060 237.472 1.00 64.00 101 PHE B O 1
ATOM 11102 N N . GLU C 3 102 ? 190.506 208.424 235.712 1.00 67.91 102 GLU B N 1
ATOM 11103 C CA . GLU C 3 102 ? 191.573 207.818 236.508 1.00 78.60 102 GLU B CA 1
ATOM 11104 C C . GLU C 3 102 ? 192.939 208.222 235.957 1.00 67.14 102 GLU B C 1
ATOM 11105 O O . GLU C 3 102 ? 193.014 208.331 234.738 1.00 60.40 102 GLU B O 1
ATOM 11111 N N . TYR C 3 103 ? 193.997 208.330 236.811 1.00 79.34 103 TYR B N 1
ATOM 11112 C CA . TYR C 3 103 ? 195.416 208.372 236.384 1.00 72.32 103 TYR B CA 1
ATOM 11113 C C . TYR C 3 103 ? 195.945 206.945 236.281 1.00 63.82 103 TYR B C 1
ATOM 11114 O O . TYR C 3 103 ? 196.194 206.343 237.317 1.00 83.18 103 TYR B O 1
ATOM 11123 N N . TYR C 3 104 ? 195.967 206.358 235.058 1.00 86.95 104 TYR B N 1
ATOM 11124 C CA . TYR C 3 104 ? 196.665 205.100 234.748 1.00 108.88 104 TYR B CA 1
ATOM 11125 C C . TYR C 3 104 ? 198.178 205.329 234.578 1.00 124.74 104 TYR B C 1
ATOM 11126 O O . TYR C 3 104 ? 198.613 206.468 234.480 1.00 105.69 104 TYR B O 1
ATOM 11135 N N . GLN C 3 105 ? 198.995 204.250 234.583 1.00 167.62 105 GLN B N 1
ATOM 11136 C CA . GLN C 3 105 ? 200.414 204.311 234.214 1.00 156.20 105 GLN B CA 1
ATOM 11137 C C . GLN C 3 105 ? 200.638 203.468 232.968 1.00 147.10 105 GLN B C 1
ATOM 11138 O O . GLN C 3 105 ? 200.292 202.288 232.955 1.00 137.65 105 GLN B O 1
ATOM 11144 N N . ILE C 3 106 ? 201.148 204.104 231.914 1.00 160.60 106 ILE B N 1
ATOM 11145 C CA . ILE C 3 106 ? 201.620 203.398 230.748 1.00 169.72 106 ILE B CA 1
ATOM 11146 C C . ILE C 3 106 ? 203.126 203.560 230.769 1.00 189.66 106 ILE B C 1
ATOM 11147 O O . ILE C 3 106 ? 203.589 204.688 230.906 1.00 169.29 106 ILE B O 1
ATOM 11152 N N . PRO C 3 107 ? 203.925 202.467 230.692 1.00 227.85 107 PRO B N 1
ATOM 11153 C CA . PRO C 3 107 ? 205.372 202.595 230.463 1.00 243.21 107 PRO B CA 1
ATOM 11154 C C . PRO C 3 107 ? 205.791 203.524 229.311 1.00 242.69 107 PRO B C 1
ATOM 11155 O O . PRO C 3 107 ? 206.591 204.435 229.523 1.00 221.55 107 PRO B O 1
ATOM 11159 N N . ILE C 3 108 ? 205.234 203.286 228.100 1.00 225.79 108 ILE B N 1
ATOM 11160 C CA . ILE C 3 108 ? 205.594 203.990 226.864 1.00 206.91 108 ILE B CA 1
ATOM 11161 C C . ILE C 3 108 ? 205.538 205.490 227.097 1.00 153.30 108 ILE B C 1
ATOM 11162 O O . ILE C 3 108 ? 206.530 206.191 226.928 1.00 134.62 108 ILE B O 1
ATOM 11167 N N . LEU C 3 109 ? 204.333 205.958 227.429 1.00 148.07 109 LEU B N 1
ATOM 11168 C CA . LEU C 3 109 ? 204.085 207.372 227.673 1.00 154.84 109 LEU B CA 1
ATOM 11169 C C . LEU C 3 109 ? 204.572 207.740 229.079 1.00 164.21 109 LEU B C 1
ATOM 11170 O O . LEU C 3 109 ? 205.689 208.233 229.248 1.00 193.88 109 LEU B O 1
ATOM 11175 N N . GLY C 3 110 ? 203.737 207.457 230.085 1.00 143.00 110 GLY B N 1
ATOM 11176 C CA . GLY C 3 110 ? 203.958 207.835 231.471 1.00 128.18 110 GLY B CA 1
ATOM 11177 C C . GLY C 3 110 ? 202.621 207.860 232.206 1.00 118.31 110 GLY B C 1
ATOM 11178 O O . GLY C 3 110 ? 201.661 207.257 231.730 1.00 119.00 110 GLY B O 1
ATOM 11179 N N . GLU C 3 111 ? 202.559 208.546 233.355 1.00 134.69 111 GLU B N 1
ATOM 11180 C CA . GLU C 3 111 ? 201.286 208.763 234.029 1.00 135.82 111 GLU B CA 1
ATOM 11181 C C . GLU C 3 111 ? 200.365 209.492 233.059 1.00 112.75 111 GLU B C 1
ATOM 11182 O O . GLU C 3 111 ? 200.775 210.501 232.501 1.00 106.48 111 GLU B O 1
ATOM 11188 N N . THR C 3 112 ? 199.153 208.970 232.843 1.00 116.11 112 THR B N 1
ATOM 11189 C CA . THR C 3 112 ? 198.215 209.572 231.902 1.00 107.91 112 THR B CA 1
ATOM 11190 C C . THR C 3 112 ? 196.808 209.579 232.515 1.00 88.49 112 THR B C 1
ATOM 11191 O O . THR C 3 112 ? 196.385 208.607 233.137 1.00 62.52 112 THR B O 1
ATOM 11195 N N . GLU C 3 113 ? 196.075 210.680 232.353 1.00 92.45 113 GLU B N 1
ATOM 11196 C CA . GLU C 3 113 ? 194.695 210.744 232.821 1.00 90.16 113 GLU B CA 1
ATOM 11197 C C . GLU C 3 113 ? 193.746 210.322 231.692 1.00 68.86 113 GLU B C 1
ATOM 11198 O O . GLU C 3 113 ? 193.668 211.008 230.681 1.00 82.26 113 GLU B O 1
ATOM 11204 N N . LEU C 3 114 ? 193.016 209.217 231.890 1.00 55.16 114 LEU B N 1
ATOM 11205 C CA . LEU C 3 114 ? 191.865 208.884 231.065 1.00 66.33 114 LEU B CA 1
ATOM 11206 C C . LEU C 3 114 ? 190.562 209.415 231.693 1.00 60.02 114 LEU B C 1
ATOM 11207 O O . LEU C 3 114 ? 190.458 209.440 232.911 1.00 49.72 114 LEU B O 1
ATOM 11212 N N . THR C 3 115 ? 189.658 209.970 230.877 1.00 55.99 115 THR B N 1
ATOM 11213 C CA . THR C 3 115 ? 188.386 210.583 231.292 1.00 48.22 115 THR B CA 1
ATOM 11214 C C . THR C 3 115 ? 187.285 210.228 230.279 1.00 41.87 115 THR B C 1
ATOM 11215 O O . THR C 3 115 ? 187.535 210.253 229.060 1.00 32.56 115 THR B O 1
ATOM 11219 N N . THR C 3 116 ? 186.050 209.966 230.699 1.00 37.43 116 THR B N 1
ATOM 11220 C CA . THR C 3 116 ? 184.935 209.844 229.727 1.00 40.21 116 THR B CA 1
ATOM 11221 C C . THR C 3 116 ? 184.642 211.184 229.066 1.00 33.17 116 THR B C 1
ATOM 11222 O O . THR C 3 116 ? 184.171 211.239 227.954 1.00 42.90 116 THR B O 1
ATOM 11226 N N . ALA C 3 117 ? 185.039 212.274 229.736 1.00 37.55 117 ALA B N 1
ATOM 11227 C CA . ALA C 3 117 ? 184.926 213.620 229.184 1.00 46.90 117 ALA B CA 1
ATOM 11228 C C . ALA C 3 117 ? 185.647 213.748 227.844 1.00 38.78 117 ALA B C 1
ATOM 11229 O O . ALA C 3 117 ? 185.242 214.559 227.056 1.00 52.25 117 ALA B O 1
ATOM 11231 N N . LEU C 3 118 ? 186.686 212.986 227.562 1.00 41.66 118 LEU B N 1
ATOM 11232 C CA . LEU C 3 118 ? 187.314 213.047 226.254 1.00 51.81 118 LEU B CA 1
ATOM 11233 C C . LEU C 3 118 ? 186.409 212.524 225.128 1.00 43.31 118 LEU B C 1
ATOM 11234 O O . LEU C 3 118 ? 186.304 213.144 224.068 1.00 35.20 118 LEU B O 1
ATOM 11239 N N . PRO C 3 119 ? 185.882 211.300 225.163 1.00 35.07 119 PRO B N 1
ATOM 11240 C CA . PRO C 3 119 ? 184.936 210.909 224.123 1.00 38.90 119 PRO B CA 1
ATOM 11241 C C . PRO C 3 119 ? 183.680 211.792 224.152 1.00 31.24 119 PRO B C 1
ATOM 11242 O O . PRO C 3 119 ? 183.069 211.988 223.123 1.00 30.45 119 PRO B O 1
ATOM 11246 N N . PHE C 3 120 ? 183.265 212.300 225.299 1.00 25.36 120 PHE B N 1
ATOM 11247 C CA . PHE C 3 120 ? 182.075 213.115 225.268 1.00 30.96 120 PHE B CA 1
ATOM 11248 C C . PHE C 3 120 ? 182.359 214.361 224.456 1.00 28.61 120 PHE B C 1
ATOM 11249 O O . PHE C 3 120 ? 181.562 214.764 223.603 1.00 31.41 120 PHE B O 1
ATOM 11257 N N . ASP C 3 121 ? 183.491 214.984 224.772 1.00 28.31 121 ASP B N 1
ATOM 11258 C CA . ASP C 3 121 ? 183.892 216.197 224.107 1.00 35.16 121 ASP B CA 1
ATOM 11259 C C . ASP C 3 121 ? 184.297 215.905 222.670 1.00 22.32 121 ASP B C 1
ATOM 11260 O O . ASP C 3 121 ? 184.156 216.762 221.800 1.00 24.38 121 ASP B O 1
ATOM 11265 N N . LEU C 3 122 ? 184.682 214.698 222.322 1.00 25.54 122 LEU B N 1
ATOM 11266 C CA . LEU C 3 122 ? 184.911 214.380 220.900 1.00 25.89 122 LEU B CA 1
ATOM 11267 C C . LEU C 3 122 ? 183.602 214.343 220.114 1.00 30.95 122 LEU B C 1
ATOM 11268 O O . LEU C 3 122 ? 183.554 214.698 218.897 1.00 27.58 122 LEU B O 1
ATOM 11273 N N . GLY C 3 123 ? 182.523 213.947 220.802 1.00 26.26 123 GLY B N 1
ATOM 11274 C CA . GLY C 3 123 ? 181.259 213.926 220.122 1.00 25.38 123 GLY B CA 1
ATOM 11275 C C . GLY C 3 123 ? 180.847 215.377 219.851 1.00 22.33 123 GLY B C 1
ATOM 11276 O O . GLY C 3 123 ? 180.460 215.675 218.728 1.00 22.26 123 GLY B O 1
ATOM 11277 N N . ILE C 3 124 ? 181.004 216.268 220.831 1.00 21.10 124 ILE B N 1
ATOM 11278 C CA . ILE C 3 124 ? 180.675 217.673 220.621 1.00 23.24 124 ILE B CA 1
ATOM 11279 C C . ILE C 3 124 ? 181.463 218.211 219.416 1.00 26.77 124 ILE B C 1
ATOM 11280 O O . ILE C 3 124 ? 180.910 218.878 218.583 1.00 27.94 124 ILE B O 1
ATOM 11285 N N . TYR C 3 125 ? 182.768 217.984 219.412 1.00 25.21 125 TYR B N 1
ATOM 11286 C CA . TYR C 3 125 ? 183.667 218.367 218.358 1.00 26.72 125 TYR B CA 1
ATOM 11287 C C . TYR C 3 125 ? 183.209 217.910 216.987 1.00 25.34 125 TYR B C 1
ATOM 11288 O O . TYR C 3 125 ? 183.208 218.720 216.058 1.00 25.14 125 TYR B O 1
ATOM 11297 N N . LEU C 3 126 ? 182.777 216.654 216.834 1.00 24.28 126 LEU B N 1
ATOM 11298 C CA . LEU C 3 126 ? 182.349 216.224 215.510 1.00 24.15 126 LEU B CA 1
ATOM 11299 C C . LEU C 3 126 ? 181.079 216.901 215.082 1.00 24.57 126 LEU B C 1
ATOM 11300 O O . LEU C 3 126 ? 180.903 217.171 213.921 1.00 26.38 126 LEU B O 1
ATOM 11305 N N . VAL C 3 127 ? 180.155 217.135 215.990 1.00 24.72 127 VAL B N 1
ATOM 11306 C CA . VAL C 3 127 ? 178.979 217.833 215.527 1.00 27.02 127 VAL B CA 1
ATOM 11307 C C . VAL C 3 127 ? 179.388 219.245 215.102 1.00 22.19 127 VAL B C 1
ATOM 11308 O O . VAL C 3 127 ? 178.882 219.761 214.123 1.00 21.13 127 VAL B O 1
ATOM 11312 N N . VAL C 3 128 ? 180.245 219.921 215.863 1.00 22.26 128 VAL B N 1
ATOM 11313 C CA . VAL C 3 128 ? 180.522 221.325 215.569 1.00 23.42 128 VAL B CA 1
ATOM 11314 C C . VAL C 3 128 ? 181.188 221.425 214.222 1.00 22.04 128 VAL B C 1
ATOM 11315 O O . VAL C 3 128 ? 180.769 222.223 213.395 1.00 25.11 128 VAL B O 1
ATOM 11319 N N . VAL C 3 129 ? 182.050 220.507 213.864 1.00 21.57 129 VAL B N 1
ATOM 11320 C CA . VAL C 3 129 ? 182.669 220.655 212.538 1.00 25.31 129 VAL B CA 1
ATOM 11321 C C . VAL C 3 129 ? 181.597 220.353 211.491 1.00 29.13 129 VAL B C 1
ATOM 11322 O O . VAL C 3 129 ? 181.481 220.956 210.475 1.00 30.62 129 VAL B O 1
ATOM 11326 N N . GLY C 3 130 ? 180.873 219.260 211.717 1.00 33.39 130 GLY B N 1
ATOM 11327 C CA . GLY C 3 130 ? 179.857 218.818 210.813 1.00 30.58 130 GLY B CA 1
ATOM 11328 C C . GLY C 3 130 ? 178.817 219.892 210.518 1.00 29.23 130 GLY B C 1
ATOM 11329 O O . GLY C 3 130 ? 178.473 220.060 209.372 1.00 33.42 130 GLY B O 1
ATOM 11330 N N . ILE C 3 131 ? 178.308 220.573 211.524 1.00 22.66 131 ILE B N 1
ATOM 11331 C CA . ILE C 3 131 ? 177.278 221.565 211.276 1.00 29.48 131 ILE B CA 1
ATOM 11332 C C . ILE C 3 131 ? 177.797 222.826 210.611 1.00 28.79 131 ILE B C 1
ATOM 11333 O O . ILE C 3 131 ? 177.110 223.307 209.681 1.00 28.32 131 ILE B O 1
ATOM 11338 N N . ALA C 3 132 ? 179.042 223.230 210.927 1.00 28.63 132 ALA B N 1
ATOM 11339 C CA . ALA C 3 132 ? 179.588 224.441 210.307 1.00 26.92 132 ALA B CA 1
ATOM 11340 C C . ALA C 3 132 ? 179.789 224.234 208.822 1.00 27.47 132 ALA B C 1
ATOM 11341 O O . ALA C 3 132 ? 179.365 225.047 208.015 1.00 37.08 132 ALA B O 1
ATOM 11343 N N . LEU C 3 133 ? 180.268 223.078 208.461 1.00 29.60 133 LEU B N 1
ATOM 11344 C CA . LEU C 3 133 ? 180.530 222.840 207.067 1.00 33.68 133 LEU B CA 1
ATOM 11345 C C . LEU C 3 133 ? 179.223 222.562 206.359 1.00 29.33 133 LEU B C 1
ATOM 11346 O O . LEU C 3 133 ? 179.076 223.013 205.258 1.00 38.20 133 LEU B O 1
ATOM 11351 N N . THR C 3 134 ? 178.266 221.876 206.970 1.00 30.79 134 THR B N 1
ATOM 11352 C CA . THR C 3 134 ? 176.994 221.581 206.300 1.00 31.04 134 THR B CA 1
ATOM 11353 C C . THR C 3 134 ? 176.234 222.888 206.051 1.00 28.15 134 THR B C 1
ATOM 11354 O O . THR C 3 134 ? 175.774 223.186 204.948 1.00 29.05 134 THR B O 1
ATOM 11358 N N . ILE C 3 135 ? 176.227 223.752 207.062 1.00 26.12 135 ILE B N 1
ATOM 11359 C CA . ILE C 3 135 ? 175.555 225.027 206.861 1.00 29.49 135 ILE B CA 1
ATOM 11360 C C . ILE C 3 135 ? 176.232 225.855 205.781 1.00 29.54 135 ILE B C 1
ATOM 11361 O O . ILE C 3 135 ? 175.549 226.294 204.866 1.00 32.81 135 ILE B O 1
ATOM 11366 N N . ILE C 3 136 ? 177.546 226.027 205.835 1.00 31.51 136 ILE B N 1
ATOM 11367 C CA . ILE C 3 136 ? 178.168 226.953 204.897 1.00 28.45 136 ILE B CA 1
ATOM 11368 C C . ILE C 3 136 ? 178.210 226.388 203.492 1.00 31.00 136 ILE B C 1
ATOM 11369 O O . ILE C 3 136 ? 177.837 227.089 202.557 1.00 32.53 136 ILE B O 1
ATOM 11374 N N . LEU C 3 137 ? 178.447 225.085 203.366 1.00 31.06 137 LEU B N 1
ATOM 11375 C CA . LEU C 3 137 ? 178.519 224.517 202.044 1.00 38.59 137 LEU B CA 1
ATOM 11376 C C . LEU C 3 137 ? 177.152 224.382 201.389 1.00 31.76 137 LEU B C 1
ATOM 11377 O O . LEU C 3 137 ? 177.087 224.309 200.194 1.00 36.66 137 LEU B O 1
ATOM 11382 N N . THR C 3 138 ? 176.075 224.301 202.146 1.00 31.94 138 THR B N 1
ATOM 11383 C CA . THR C 3 138 ? 174.781 224.052 201.549 1.00 28.80 138 THR B CA 1
ATOM 11384 C C . THR C 3 138 ? 174.296 225.345 200.965 1.00 29.18 138 THR B C 1
ATOM 11385 O O . THR C 3 138 ? 173.803 225.325 199.863 1.00 32.58 138 THR B O 1
ATOM 11389 N N . ILE C 3 139 ? 174.563 226.444 201.680 1.00 32.38 139 ILE B N 1
ATOM 11390 C CA . ILE C 3 139 ? 174.273 227.765 201.178 1.00 37.10 139 ILE B CA 1
ATOM 11391 C C . ILE C 3 139 ? 175.149 228.082 199.971 1.00 36.36 139 ILE B C 1
ATOM 11392 O O . ILE C 3 139 ? 174.630 228.467 198.958 1.00 40.26 139 ILE B O 1
ATOM 11397 N N . ALA C 3 140 ? 176.444 227.930 200.048 1.00 37.73 140 ALA B N 1
ATOM 11398 C CA . ALA C 3 140 ? 177.335 228.295 198.947 1.00 41.00 140 ALA B CA 1
ATOM 11399 C C . ALA C 3 140 ? 176.987 227.522 197.672 1.00 35.43 140 ALA B C 1
ATOM 11400 O O . ALA C 3 140 ? 177.052 228.062 196.596 1.00 51.44 140 ALA B O 1
ATOM 11402 N N . GLU C 3 141 ? 176.587 226.283 197.781 1.00 36.84 141 GLU B N 1
ATOM 11403 C CA . GLU C 3 141 ? 176.190 225.536 196.613 1.00 43.19 141 GLU B CA 1
ATOM 11404 C C . GLU C 3 141 ? 174.716 225.658 196.229 1.00 41.44 141 GLU B C 1
ATOM 11405 O O . GLU C 3 141 ? 174.265 224.852 195.415 1.00 56.98 141 GLU B O 1
ATOM 11411 N N . ASP C 3 142 ? 173.917 226.492 196.907 1.00 43.68 142 ASP B N 1
ATOM 11412 C CA . ASP C 3 142 ? 172.516 226.720 196.565 1.00 43.33 142 ASP B CA 1
ATOM 11413 C C . ASP C 3 142 ? 172.444 227.450 195.218 1.00 54.64 142 ASP B C 1
ATOM 11414 O O . ASP C 3 142 ? 172.542 228.681 195.150 1.00 52.30 142 ASP B O 1
ATOM 11419 N N . ASP C 3 143 ? 172.192 226.663 194.157 1.00 92.15 143 ASP B N 1
ATOM 11420 C CA . ASP C 3 143 ? 171.990 227.169 192.804 1.00 116.83 143 ASP B CA 1
ATOM 11421 C C . ASP C 3 143 ? 170.681 227.940 192.714 1.00 118.65 143 ASP B C 1
ATOM 11422 O O . ASP C 3 143 ? 170.719 229.147 192.438 1.00 114.53 143 ASP B O 1
ATOM 11427 N N . MET C 3 144 ? 169.577 227.249 193.072 1.00 134.97 144 MET B N 1
ATOM 11428 C CA . MET C 3 144 ? 168.198 227.716 192.908 1.00 143.58 144 MET B CA 1
ATOM 11429 C C . MET C 3 144 ? 167.892 228.927 193.826 1.00 163.97 144 MET B C 1
ATOM 11430 O O . MET C 3 144 ? 167.938 230.076 193.301 1.00 200.43 144 MET B O 1
ATOM 11436 N N . MET D 4 1 ? 182.271 250.072 237.136 1.00 25.58 1 MET C N 1
ATOM 11437 C CA . MET D 4 1 ? 182.461 249.160 235.896 1.00 32.32 1 MET C CA 1
ATOM 11438 C C . MET D 4 1 ? 181.257 248.243 235.523 1.00 28.73 1 MET C C 1
ATOM 11439 O O . MET D 4 1 ? 180.871 248.120 234.352 1.00 26.46 1 MET C O 1
ATOM 11444 N N . GLU D 4 2 ? 180.559 247.683 236.546 1.00 29.28 2 GLU C N 1
ATOM 11445 C CA . GLU D 4 2 ? 179.269 247.040 236.337 1.00 30.20 2 GLU C CA 1
ATOM 11446 C C . GLU D 4 2 ? 178.301 248.129 235.902 1.00 27.76 2 GLU C C 1
ATOM 11447 O O . GLU D 4 2 ? 177.472 247.853 235.081 1.00 32.68 2 GLU C O 1
ATOM 11453 N N . ILE D 4 3 ? 178.488 249.382 236.324 1.00 29.32 3 ILE C N 1
ATOM 11454 C CA . ILE D 4 3 ? 177.628 250.464 235.887 1.00 29.18 3 ILE C CA 1
ATOM 11455 C C . ILE D 4 3 ? 177.818 250.841 234.437 1.00 28.06 3 ILE C C 1
ATOM 11456 O O . ILE D 4 3 ? 176.853 250.872 233.722 1.00 27.63 3 ILE C O 1
ATOM 11461 N N . LEU D 4 4 ? 179.050 251.031 234.046 1.00 31.69 4 LEU C N 1
ATOM 11462 C CA . LEU D 4 4 ? 179.345 251.311 232.689 1.00 26.79 4 LEU C CA 1
ATOM 11463 C C . LEU D 4 4 ? 178.912 250.164 231.785 1.00 30.24 4 LEU C C 1
ATOM 11464 O O . LEU D 4 4 ? 178.416 250.434 230.701 1.00 32.77 4 LEU C O 1
ATOM 11469 N N . MET D 4 5 ? 179.112 248.904 232.178 1.00 26.39 5 MET C N 1
ATOM 11470 C CA . MET D 4 5 ? 178.661 247.808 231.323 1.00 31.51 5 MET C CA 1
ATOM 11471 C C . MET D 4 5 ? 177.147 247.681 231.341 1.00 27.83 5 MET C C 1
ATOM 11472 O O . MET D 4 5 ? 176.591 247.414 230.336 1.00 26.12 5 MET C O 1
ATOM 11477 N N . SER D 4 6 ? 176.460 247.957 232.438 1.00 30.81 6 SER C N 1
ATOM 11478 C CA . SER D 4 6 ? 175.001 247.999 232.392 1.00 32.51 6 SER C CA 1
ATOM 11479 C C . SER D 4 6 ? 174.484 249.087 231.432 1.00 29.54 6 SER C C 1
ATOM 11480 O O . SER D 4 6 ? 173.569 248.845 230.616 1.00 34.06 6 SER C O 1
ATOM 11483 N N . ILE D 4 7 ? 175.164 250.208 231.345 1.00 29.28 7 ILE C N 1
ATOM 11484 C CA . ILE D 4 7 ? 174.793 251.202 230.354 1.00 30.13 7 ILE C CA 1
ATOM 11485 C C . ILE D 4 7 ? 175.055 250.750 228.894 1.00 27.84 7 ILE C C 1
ATOM 11486 O O . ILE D 4 7 ? 174.253 250.966 227.965 1.00 31.58 7 ILE C O 1
ATOM 11491 N N . THR D 4 8 ? 176.192 250.169 228.626 1.00 28.29 8 THR C N 1
ATOM 11492 C CA . THR D 4 8 ? 176.504 249.615 227.312 1.00 29.32 8 THR C CA 1
ATOM 11493 C C . THR D 4 8 ? 175.432 248.590 226.930 1.00 24.33 8 THR C C 1
ATOM 11494 O O . THR D 4 8 ? 175.084 248.510 225.802 1.00 28.62 8 THR C O 1
ATOM 11498 N N . VAL D 4 9 ? 174.964 247.734 227.828 1.00 28.39 9 VAL C N 1
ATOM 11499 C CA . VAL D 4 9 ? 173.898 246.816 227.487 1.00 31.25 9 VAL C CA 1
ATOM 11500 C C . VAL D 4 9 ? 172.667 247.610 227.057 1.00 29.44 9 VAL C C 1
ATOM 11501 O O . VAL D 4 9 ? 172.014 247.277 226.046 1.00 32.21 9 VAL C O 1
ATOM 11505 N N . GLY D 4 10 ? 172.323 248.643 227.841 1.00 26.94 10 GLY C N 1
ATOM 11506 C CA . GLY D 4 10 ? 171.218 249.543 227.518 1.00 23.93 10 GLY C CA 1
ATOM 11507 C C . GLY D 4 10 ? 171.285 250.012 226.077 1.00 26.66 10 GLY C C 1
ATOM 11508 O O . GLY D 4 10 ? 170.335 249.871 225.319 1.00 35.81 10 GLY C O 1
ATOM 11509 N N . VAL D 4 11 ? 172.435 250.505 225.677 1.00 24.02 11 VAL C N 1
ATOM 11510 C CA . VAL D 4 11 ? 172.618 250.911 224.321 1.00 26.82 11 VAL C CA 1
ATOM 11511 C C . VAL D 4 11 ? 172.494 249.778 223.302 1.00 26.17 11 VAL C C 1
ATOM 11512 O O . VAL D 4 11 ? 171.924 250.011 222.289 1.00 32.15 11 VAL C O 1
ATOM 11516 N N . LEU D 4 12 ? 173.051 248.587 223.471 1.00 24.81 12 LEU C N 1
ATOM 11517 C CA . LEU D 4 12 ? 172.729 247.511 222.558 1.00 27.81 12 LEU C CA 1
ATOM 11518 C C . LEU D 4 12 ? 171.218 247.249 222.552 1.00 24.75 12 LEU C C 1
ATOM 11519 O O . LEU D 4 12 ? 170.669 246.985 221.524 1.00 24.33 12 LEU C O 1
ATOM 11524 N N . PHE D 4 13 ? 170.529 247.248 223.677 1.00 25.22 13 PHE C N 1
ATOM 11525 C CA . PHE D 4 13 ? 169.088 246.993 223.640 1.00 27.23 13 PHE C CA 1
ATOM 11526 C C . PHE D 4 13 ? 168.358 248.083 222.909 1.00 28.63 13 PHE C C 1
ATOM 11527 O O . PHE D 4 13 ? 167.511 247.809 222.064 1.00 30.69 13 PHE C O 1
ATOM 11535 N N . MET D 4 14 ? 168.813 249.323 223.104 1.00 32.28 14 MET C N 1
ATOM 11536 C CA . MET D 4 14 ? 168.094 250.395 222.435 1.00 31.37 14 MET C CA 1
ATOM 11537 C C . MET D 4 14 ? 168.251 250.393 220.922 1.00 25.81 14 MET C C 1
ATOM 11538 O O . MET D 4 14 ? 167.275 250.478 220.192 1.00 35.75 14 MET C O 1
ATOM 11543 N N . VAL D 4 15 ? 169.454 250.195 220.398 1.00 28.63 15 VAL C N 1
ATOM 11544 C CA . VAL D 4 15 ? 169.668 250.106 218.960 1.00 25.50 15 VAL C CA 1
ATOM 11545 C C . VAL D 4 15 ? 169.089 248.809 218.428 1.00 20.60 15 VAL C C 1
ATOM 11546 O O . VAL D 4 15 ? 168.555 248.738 217.343 1.00 21.04 15 VAL C O 1
ATOM 11550 N N . GLY D 4 16 ? 169.266 247.707 219.124 1.00 22.88 16 GLY C N 1
ATOM 11551 C CA . GLY D 4 16 ? 168.815 246.439 218.599 1.00 22.59 16 GLY C CA 1
ATOM 11552 C C . GLY D 4 16 ? 167.279 246.529 218.507 1.00 23.66 16 GLY C C 1
ATOM 11553 O O . GLY D 4 16 ? 166.703 246.179 217.511 1.00 22.41 16 GLY C O 1
ATOM 11554 N N . THR D 4 17 ? 166.631 247.123 219.468 1.00 24.48 17 THR C N 1
ATOM 11555 C CA . THR D 4 17 ? 165.191 247.313 219.390 1.00 26.43 17 THR C CA 1
ATOM 11556 C C . THR D 4 17 ? 164.799 248.267 218.279 1.00 26.69 17 THR C C 1
ATOM 11557 O O . THR D 4 17 ? 163.908 248.001 217.502 1.00 31.59 17 THR C O 1
ATOM 11561 N N . TYR D 4 18 ? 165.547 249.321 218.081 1.00 26.54 18 TYR C N 1
ATOM 11562 C CA . TYR D 4 18 ? 165.212 250.199 216.983 1.00 24.74 18 TYR C CA 1
ATOM 11563 C C . TYR D 4 18 ? 165.307 249.435 215.694 1.00 23.82 18 TYR C C 1
ATOM 11564 O O . TYR D 4 18 ? 164.415 249.557 214.896 1.00 28.13 18 TYR C O 1
ATOM 11573 N N . LEU D 4 19 ? 166.371 248.640 215.476 1.00 23.18 19 LEU C N 1
ATOM 11574 C CA . LEU D 4 19 ? 166.462 247.955 214.216 1.00 23.33 19 LEU C CA 1
ATOM 11575 C C . LEU D 4 19 ? 165.355 246.912 213.973 1.00 24.37 19 LEU C C 1
ATOM 11576 O O . LEU D 4 19 ? 164.989 246.660 212.801 1.00 23.48 19 LEU C O 1
ATOM 11581 N N . ILE D 4 20 ? 164.847 246.237 215.006 1.00 20.47 20 ILE C N 1
ATOM 11582 C CA . ILE D 4 20 ? 163.852 245.238 214.708 1.00 29.69 20 ILE C CA 1
ATOM 11583 C C . ILE D 4 20 ? 162.518 245.928 214.366 1.00 30.42 20 ILE C C 1
ATOM 11584 O O . ILE D 4 20 ? 161.633 245.245 213.787 1.00 32.73 20 ILE C O 1
ATOM 11589 N N . LEU D 4 21 ? 162.385 247.234 214.651 1.00 24.53 21 LEU C N 1
ATOM 11590 C CA . LEU D 4 21 ? 161.174 247.969 214.277 1.00 25.01 21 LEU C CA 1
ATOM 11591 C C . LEU D 4 21 ? 161.235 248.588 212.908 1.00 26.84 21 LEU C C 1
ATOM 11592 O O . LEU D 4 21 ? 160.316 249.268 212.576 1.00 39.68 21 LEU C O 1
ATOM 11597 N N . THR D 4 22 ? 162.226 248.331 212.093 1.00 33.09 22 THR C N 1
ATOM 11598 C CA . THR D 4 22 ? 162.337 248.805 210.722 1.00 31.30 22 THR C CA 1
ATOM 11599 C C . THR D 4 22 ? 161.682 247.817 209.746 1.00 35.21 22 THR C C 1
ATOM 11600 O O . THR D 4 22 ? 161.298 246.708 210.139 1.00 41.73 22 THR C O 1
ATOM 11604 N N . LYS D 4 23 ? 161.649 248.196 208.467 1.00 42.92 23 LYS C N 1
ATOM 11605 C CA . LYS D 4 23 ? 160.956 247.506 207.391 1.00 51.29 23 LYS C CA 1
ATOM 11606 C C . LYS D 4 23 ? 161.936 246.615 206.679 1.00 39.62 23 LYS C C 1
ATOM 11607 O O . LYS D 4 23 ? 161.481 245.878 205.849 1.00 54.61 23 LYS C O 1
ATOM 11613 N N . SER D 4 24 ? 163.246 246.714 206.920 1.00 43.74 24 SER C N 1
ATOM 11614 C CA . SER D 4 24 ? 164.208 245.906 206.150 1.00 49.61 24 SER C CA 1
ATOM 11615 C C . SER D 4 24 ? 164.451 244.563 206.838 1.00 40.57 24 SER C C 1
ATOM 11616 O O . SER D 4 24 ? 164.712 244.511 208.030 1.00 50.69 24 SER C O 1
ATOM 11619 N N . LEU D 4 25 ? 164.349 243.495 206.100 1.00 33.85 25 LEU C N 1
ATOM 11620 C CA . LEU D 4 25 ? 164.671 242.139 206.541 1.00 41.81 25 LEU C CA 1
ATOM 11621 C C . LEU D 4 25 ? 166.055 242.047 207.144 1.00 40.64 25 LEU C C 1
ATOM 11622 O O . LEU D 4 25 ? 166.190 241.434 208.219 1.00 52.57 25 LEU C O 1
ATOM 11627 N N . LEU D 4 26 ? 167.071 242.639 206.475 1.00 34.45 26 LEU C N 1
ATOM 11628 C CA . LEU D 4 26 ? 168.434 242.504 206.931 1.00 34.86 26 LEU C CA 1
ATOM 11629 C C . LEU D 4 26 ? 168.576 243.305 208.234 1.00 37.39 26 LEU C C 1
ATOM 11630 O O . LEU D 4 26 ? 169.185 242.833 209.193 1.00 34.98 26 LEU C O 1
ATOM 11635 N N . ARG D 4 27 ? 167.988 244.511 208.286 1.00 34.36 27 ARG C N 1
ATOM 11636 C CA . ARG D 4 27 ? 168.086 245.274 209.509 1.00 30.46 27 ARG C CA 1
ATOM 11637 C C . ARG D 4 27 ? 167.436 244.577 210.682 1.00 29.20 27 ARG C C 1
ATOM 11638 O O . ARG D 4 27 ? 167.942 244.670 211.775 1.00 30.91 27 ARG C O 1
ATOM 11646 N N . VAL D 4 28 ? 166.408 243.791 210.476 1.00 30.83 28 VAL C N 1
ATOM 11647 C CA . VAL D 4 28 ? 165.814 243.070 211.586 1.00 31.04 28 VAL C CA 1
ATOM 11648 C C . VAL D 4 28 ? 166.766 241.978 212.078 1.00 28.35 28 VAL C C 1
ATOM 11649 O O . VAL D 4 28 ? 166.952 241.756 213.295 1.00 28.82 28 VAL C O 1
ATOM 11653 N N . VAL D 4 29 ? 167.338 241.246 211.155 1.00 28.36 29 VAL C N 1
ATOM 11654 C CA . VAL D 4 29 ? 168.285 240.228 211.577 1.00 30.48 29 VAL C CA 1
ATOM 11655 C C . VAL D 4 29 ? 169.478 240.866 212.342 1.00 34.28 29 VAL C C 1
ATOM 11656 O O . VAL D 4 29 ? 169.850 240.407 213.418 1.00 34.62 29 VAL C O 1
ATOM 11660 N N . VAL D 4 30 ? 170.029 241.992 211.865 1.00 27.34 30 VAL C N 1
ATOM 11661 C CA . VAL D 4 30 ? 171.058 242.625 212.637 1.00 26.03 30 VAL C CA 1
ATOM 11662 C C . VAL D 4 30 ? 170.596 243.081 214.023 1.00 23.83 30 VAL C C 1
ATOM 11663 O O . VAL D 4 30 ? 171.277 242.850 215.010 1.00 26.89 30 VAL C O 1
ATOM 11667 N N . GLY D 4 31 ? 169.419 243.691 214.155 1.00 21.27 31 GLY C N 1
ATOM 11668 C CA . GLY D 4 31 ? 168.907 244.061 215.445 1.00 19.26 31 GLY C CA 1
ATOM 11669 C C . GLY D 4 31 ? 168.883 242.857 216.389 1.00 21.49 31 GLY C C 1
ATOM 11670 O O . GLY D 4 31 ? 169.321 243.014 217.556 1.00 21.90 31 GLY C O 1
ATOM 11671 N N . LEU D 4 32 ? 168.487 241.666 215.837 1.00 22.07 32 LEU C N 1
ATOM 11672 C CA . LEU D 4 32 ? 168.385 240.475 216.663 1.00 29.05 32 LEU C CA 1
ATOM 11673 C C . LEU D 4 32 ? 169.770 240.005 217.080 1.00 27.48 32 LEU C C 1
ATOM 11674 O O . LEU D 4 32 ? 169.934 239.755 218.274 1.00 27.66 32 LEU C O 1
ATOM 11679 N N . ILE D 4 33 ? 170.784 240.137 216.210 1.00 26.74 33 ILE C N 1
ATOM 11680 C CA . ILE D 4 33 ? 172.177 239.899 216.606 1.00 27.26 33 ILE C CA 1
ATOM 11681 C C . ILE D 4 33 ? 172.675 240.900 217.649 1.00 28.02 33 ILE C C 1
ATOM 11682 O O . ILE D 4 33 ? 173.244 240.484 218.649 1.00 27.55 33 ILE C O 1
ATOM 11687 N N . LEU D 4 34 ? 172.353 242.193 217.537 1.00 25.76 34 LEU C N 1
ATOM 11688 C CA . LEU D 4 34 ? 172.765 243.027 218.633 1.00 24.13 34 LEU C CA 1
ATOM 11689 C C . LEU D 4 34 ? 172.081 242.706 219.977 1.00 26.09 34 LEU C C 1
ATOM 11690 O O . LEU D 4 34 ? 172.688 242.882 221.044 1.00 27.03 34 LEU C O 1
ATOM 11695 N N . LEU D 4 35 ? 170.777 242.382 219.981 1.00 24.22 35 LEU C N 1
ATOM 11696 C CA . LEU D 4 35 ? 170.151 242.060 221.236 1.00 27.10 35 LEU C CA 1
ATOM 11697 C C . LEU D 4 35 ? 170.831 240.825 221.835 1.00 23.62 35 LEU C C 1
ATOM 11698 O O . LEU D 4 35 ? 171.003 240.796 223.078 1.00 25.02 35 LEU C O 1
ATOM 11703 N N . SER D 4 36 ? 171.185 239.841 221.025 1.00 22.62 36 SER C N 1
ATOM 11704 C CA . SER D 4 36 ? 171.870 238.708 221.627 1.00 29.90 36 SER C CA 1
ATOM 11705 C C . SER D 4 36 ? 173.167 239.184 222.276 1.00 26.13 36 SER C C 1
ATOM 11706 O O . SER D 4 36 ? 173.401 238.788 223.418 1.00 22.51 36 SER C O 1
ATOM 11709 N N . HIS D 4 37 ? 174.002 240.005 221.573 1.00 23.32 37 HIS C N 1
ATOM 11710 C CA . HIS D 4 37 ? 175.241 240.490 222.182 1.00 24.25 37 HIS C CA 1
ATOM 11711 C C . HIS D 4 37 ? 174.957 241.164 223.491 1.00 24.09 37 HIS C C 1
ATOM 11712 O O . HIS D 4 37 ? 175.607 240.900 224.492 1.00 27.45 37 HIS C O 1
ATOM 11719 N N . GLY D 4 38 ? 173.941 242.017 223.498 1.00 25.22 38 GLY C N 1
ATOM 11720 C CA . GLY D 4 38 ? 173.606 242.622 224.765 1.00 22.75 38 GLY C CA 1
ATOM 11721 C C . GLY D 4 38 ? 173.274 241.656 225.876 1.00 23.08 38 GLY C C 1
ATOM 11722 O O . GLY D 4 38 ? 173.590 241.919 227.045 1.00 25.10 38 GLY C O 1
ATOM 11723 N N . ALA D 4 39 ? 172.446 240.662 225.594 1.00 25.57 39 ALA C N 1
ATOM 11724 C CA . ALA D 4 39 ? 172.061 239.731 226.648 1.00 25.55 39 ALA C CA 1
ATOM 11725 C C . ALA D 4 39 ? 173.289 238.982 227.164 1.00 26.90 39 ALA C C 1
ATOM 11726 O O . ALA D 4 39 ? 173.482 238.779 228.387 1.00 21.09 39 ALA C O 1
ATOM 11728 N N . HIS D 4 40 ? 174.186 238.658 226.265 1.00 22.09 40 HIS C N 1
ATOM 11729 C CA . HIS D 4 40 ? 175.352 237.923 226.715 1.00 24.69 40 HIS C CA 1
ATOM 11730 C C . HIS D 4 40 ? 176.267 238.823 227.525 1.00 24.32 40 HIS C C 1
ATOM 11731 O O . HIS D 4 40 ? 176.740 238.420 228.566 1.00 20.11 40 HIS C O 1
ATOM 11738 N N . LEU D 4 41 ? 176.436 240.098 227.117 1.00 22.36 41 LEU C N 1
ATOM 11739 C CA . LEU D 4 41 ? 177.225 241.001 227.945 1.00 21.32 41 LEU C CA 1
ATOM 11740 C C . LEU D 4 41 ? 176.547 241.266 229.282 1.00 20.69 41 LEU C C 1
ATOM 11741 O O . LEU D 4 41 ? 177.194 241.284 230.304 1.00 22.62 41 LEU C O 1
ATOM 11746 N N . LEU D 4 42 ? 175.181 241.253 229.304 1.00 22.63 42 LEU C N 1
ATOM 11747 C CA . LEU D 4 42 ? 174.445 241.448 230.546 1.00 21.16 42 LEU C CA 1
ATOM 11748 C C . LEU D 4 42 ? 174.687 240.320 231.530 1.00 19.44 42 LEU C C 1
ATOM 11749 O O . LEU D 4 42 ? 174.886 240.527 232.730 1.00 17.57 42 LEU C O 1
ATOM 11754 N N . LEU D 4 43 ? 174.697 239.092 231.026 1.00 23.74 43 LEU C N 1
ATOM 11755 C CA . LEU D 4 43 ? 174.845 237.921 231.918 1.00 29.45 43 LEU C CA 1
ATOM 11756 C C . LEU D 4 43 ? 176.217 237.912 232.549 1.00 25.28 43 LEU C C 1
ATOM 11757 O O . LEU D 4 43 ? 176.340 237.666 233.712 1.00 30.06 43 LEU C O 1
ATOM 11762 N N . LEU D 4 44 ? 177.258 238.352 231.824 1.00 28.84 44 LEU C N 1
ATOM 11763 C CA . LEU D 4 44 ? 178.586 238.498 232.440 1.00 24.32 44 LEU C CA 1
ATOM 11764 C C . LEU D 4 44 ? 178.628 239.596 233.466 1.00 26.45 44 LEU C C 1
ATOM 11765 O O . LEU D 4 44 ? 179.241 239.422 234.525 1.00 31.73 44 LEU C O 1
ATOM 11770 N N . THR D 4 45 ? 178.127 240.807 233.100 1.00 24.13 45 THR C N 1
ATOM 11771 C CA . THR D 4 45 ? 178.115 241.922 234.064 1.00 25.04 45 THR C CA 1
ATOM 11772 C C . THR D 4 45 ? 177.369 241.640 235.369 1.00 29.33 45 THR C C 1
ATOM 11773 O O . THR D 4 45 ? 177.827 241.977 236.454 1.00 25.77 45 THR C O 1
ATOM 11777 N N . MET D 4 46 ? 176.226 240.914 235.264 1.00 24.90 46 MET C N 1
ATOM 11778 C CA . MET D 4 46 ? 175.419 240.615 236.421 1.00 23.24 46 MET C CA 1
ATOM 11779 C C . MET D 4 46 ? 176.151 239.711 237.383 1.00 26.61 46 MET C C 1
ATOM 11780 O O . MET D 4 46 ? 175.935 239.808 238.600 1.00 30.68 46 MET C O 1
ATOM 11785 N N . ALA D 4 47 ? 177.097 238.904 236.896 1.00 27.71 47 ALA C N 1
ATOM 11786 C CA . ALA D 4 47 ? 177.846 238.054 237.837 1.00 33.01 47 ALA C CA 1
ATOM 11787 C C . ALA D 4 47 ? 178.908 238.775 238.662 1.00 32.12 47 ALA C C 1
ATOM 11788 O O . ALA D 4 47 ? 179.528 238.092 239.450 1.00 41.90 47 ALA C O 1
ATOM 11790 N N . GLY D 4 48 ? 179.237 240.050 238.333 1.00 47.52 48 GLY C N 1
ATOM 11791 C CA . GLY D 4 48 ? 180.297 240.889 238.930 1.00 35.62 48 GLY C CA 1
ATOM 11792 C C . GLY D 4 48 ? 181.496 240.897 237.985 1.00 35.35 48 GLY C C 1
ATOM 11793 O O . GLY D 4 48 ? 181.787 239.894 237.361 1.00 38.23 48 GLY C O 1
ATOM 11794 N N . LEU D 4 49 ? 182.121 242.036 237.722 1.00 33.01 49 LEU C N 1
ATOM 11795 C CA . LEU D 4 49 ? 183.212 242.001 236.739 1.00 35.22 49 LEU C CA 1
ATOM 11796 C C . LEU D 4 49 ? 184.514 242.222 237.496 1.00 34.20 49 LEU C C 1
ATOM 11797 O O . LEU D 4 49 ? 184.482 242.943 238.473 1.00 35.04 49 LEU C O 1
ATOM 11802 N N . GLN D 4 50 ? 185.604 241.608 237.013 1.00 31.51 50 GLN C N 1
ATOM 11803 C CA . GLN D 4 50 ? 186.978 241.892 237.388 1.00 34.54 50 GLN C CA 1
ATOM 11804 C C . GLN D 4 50 ? 187.226 241.494 238.840 1.00 30.49 50 GLN C C 1
ATOM 11805 O O . GLN D 4 50 ? 187.820 242.264 239.603 1.00 34.60 50 GLN C O 1
ATOM 11811 N N . ARG D 4 51 ? 186.623 240.375 239.213 1.00 36.64 51 ARG C N 1
ATOM 11812 C CA . ARG D 4 51 ? 186.524 239.975 240.595 1.00 38.61 51 ARG C CA 1
ATOM 11813 C C . ARG D 4 51 ? 187.579 238.940 240.979 1.00 36.51 51 ARG C C 1
ATOM 11814 O O . ARG D 4 51 ? 188.015 239.018 242.115 1.00 63.98 51 ARG C O 1
ATOM 11822 N N . GLY D 4 52 ? 188.194 238.300 240.007 1.00 33.11 52 GLY C N 1
ATOM 11823 C CA . GLY D 4 52 ? 189.465 237.660 240.164 1.00 27.64 52 GLY C CA 1
ATOM 11824 C C . GLY D 4 52 ? 190.024 237.130 238.839 1.00 30.29 52 GLY C C 1
ATOM 11825 O O . GLY D 4 52 ? 189.708 237.644 237.754 1.00 32.98 52 GLY C O 1
ATOM 11826 N N . ALA D 4 53 ? 190.852 236.089 238.949 1.00 22.81 53 ALA C N 1
ATOM 11827 C CA . ALA D 4 53 ? 191.589 235.634 237.824 1.00 21.91 53 ALA C CA 1
ATOM 11828 C C . ALA D 4 53 ? 190.637 234.978 236.846 1.00 23.01 53 ALA C C 1
ATOM 11829 O O . ALA D 4 53 ? 189.601 234.420 237.233 1.00 26.54 53 ALA C O 1
ATOM 11831 N N . PRO D 4 54 ? 191.083 234.751 235.617 1.00 23.80 54 PRO C N 1
ATOM 11832 C CA . PRO D 4 54 ? 190.341 233.887 234.725 1.00 28.99 54 PRO C CA 1
ATOM 11833 C C . PRO D 4 54 ? 190.190 232.517 235.411 1.00 32.00 54 PRO C C 1
ATOM 11834 O O . PRO D 4 54 ? 190.995 232.053 236.222 1.00 31.41 54 PRO C O 1
ATOM 11838 N N . PRO D 4 55 ? 189.086 231.815 235.185 1.00 40.25 55 PRO C N 1
ATOM 11839 C CA . PRO D 4 55 ? 188.793 230.642 236.028 1.00 36.13 55 PRO C CA 1
ATOM 11840 C C . PRO D 4 55 ? 189.553 229.367 235.625 1.00 31.86 55 PRO C C 1
ATOM 11841 O O . PRO D 4 55 ? 188.951 228.352 235.264 1.00 23.32 55 PRO C O 1
ATOM 11845 N N . LEU D 4 56 ? 190.880 229.394 235.905 1.00 29.87 56 LEU C N 1
ATOM 11846 C CA . LEU D 4 56 ? 191.785 228.317 235.557 1.00 26.34 56 LEU C CA 1
ATOM 11847 C C . LEU D 4 56 ? 192.556 227.965 236.804 1.00 28.64 56 LEU C C 1
ATOM 11848 O O . LEU D 4 56 ? 193.268 228.838 237.254 1.00 33.62 56 LEU C O 1
ATOM 11853 N N . LEU D 4 57 ? 192.261 226.803 237.434 1.00 27.57 57 LEU C N 1
ATOM 11854 C CA . LEU D 4 57 ? 192.685 226.561 238.807 1.00 35.75 57 LEU C CA 1
ATOM 11855 C C . LEU D 4 57 ? 194.188 226.428 238.937 1.00 31.08 57 LEU C C 1
ATOM 11856 O O . LEU D 4 57 ? 194.682 226.447 240.045 1.00 52.70 57 LEU C O 1
ATOM 11861 N N . HIS D 4 58 ? 194.862 226.155 237.857 1.00 29.54 58 HIS C N 1
ATOM 11862 C CA . HIS D 4 58 ? 196.293 226.003 237.951 1.00 35.06 58 HIS C CA 1
ATOM 11863 C C . HIS D 4 58 ? 196.975 227.345 238.168 1.00 38.56 58 HIS C C 1
ATOM 11864 O O . HIS D 4 58 ? 198.156 227.339 238.450 1.00 48.52 58 HIS C O 1
ATOM 11871 N N . LEU D 4 59 ? 196.225 228.460 238.074 1.00 41.51 59 LEU C N 1
ATOM 11872 C CA . LEU D 4 59 ? 196.774 229.793 238.300 1.00 38.81 59 LEU C CA 1
ATOM 11873 C C . LEU D 4 59 ? 196.895 230.010 239.787 1.00 42.57 59 LEU C C 1
ATOM 11874 O O . LEU D 4 59 ? 197.564 230.969 240.164 1.00 58.31 59 LEU C O 1
ATOM 11879 N N . GLU D 4 60 ? 196.335 229.108 240.586 1.00 51.74 60 GLU C N 1
ATOM 11880 C CA . GLU D 4 60 ? 196.440 229.196 242.038 1.00 57.69 60 GLU C CA 1
ATOM 11881 C C . GLU D 4 60 ? 196.209 230.629 242.535 1.00 55.66 60 GLU C C 1
ATOM 11882 O O . GLU D 4 60 ? 196.926 231.105 243.417 1.00 72.70 60 GLU C O 1
ATOM 11888 N N . ALA D 4 61 ? 195.137 231.284 242.038 1.00 64.74 61 ALA C N 1
ATOM 11889 C CA . ALA D 4 61 ? 194.724 232.622 242.458 1.00 45.84 61 ALA C CA 1
ATOM 11890 C C . ALA D 4 61 ? 193.877 232.515 243.711 1.00 52.07 61 ALA C C 1
ATOM 11891 O O . ALA D 4 61 ? 193.551 231.402 244.135 1.00 57.99 61 ALA C O 1
ATOM 11893 N N . THR D 4 62 ? 193.655 233.658 244.370 1.00 56.86 62 THR C N 1
ATOM 11894 C CA . THR D 4 62 ? 192.840 233.712 245.585 1.00 68.64 62 THR C CA 1
ATOM 11895 C C . THR D 4 62 ? 191.346 233.714 245.271 1.00 53.22 62 THR C C 1
ATOM 11896 O O . THR D 4 62 ? 190.540 233.107 245.989 1.00 73.48 62 THR C O 1
ATOM 11900 N N . THR D 4 63 ? 191.009 234.444 244.225 1.00 44.80 63 THR C N 1
ATOM 11901 C CA . THR D 4 63 ? 189.653 234.689 243.810 1.00 43.10 63 THR C CA 1
ATOM 11902 C C . THR D 4 63 ? 189.635 234.399 242.336 1.00 31.65 63 THR C C 1
ATOM 11903 O O . THR D 4 63 ? 190.581 234.692 241.672 1.00 35.50 63 THR C O 1
ATOM 11907 N N . TYR D 4 64 ? 188.619 233.748 241.848 1.00 30.35 64 TYR C N 1
ATOM 11908 C CA . TYR D 4 64 ? 188.517 233.603 240.428 1.00 30.34 64 TYR C CA 1
ATOM 11909 C C . TYR D 4 64 ? 187.298 234.356 240.012 1.00 30.37 64 TYR C C 1
ATOM 11910 O O . TYR D 4 64 ? 186.432 234.460 240.824 1.00 30.78 64 TYR C O 1
ATOM 11919 N N . SER D 4 65 ? 187.262 234.866 238.776 1.00 28.71 65 SER C N 1
ATOM 11920 C CA . SER D 4 65 ? 186.021 235.380 238.227 1.00 32.56 65 SER C CA 1
ATOM 11921 C C . SER D 4 65 ? 185.011 234.211 238.196 1.00 33.03 65 SER C C 1
ATOM 11922 O O . SER D 4 65 ? 185.374 233.093 237.999 1.00 43.83 65 SER C O 1
ATOM 11925 N N . ASP D 4 66 ? 183.722 234.460 238.315 1.00 33.81 66 ASP C N 1
ATOM 11926 C CA . ASP D 4 66 ? 182.739 233.421 238.468 1.00 31.31 66 ASP C CA 1
ATOM 11927 C C . ASP D 4 66 ? 182.644 232.570 237.196 1.00 31.46 66 ASP C C 1
ATOM 11928 O O . ASP D 4 66 ? 182.403 233.093 236.126 1.00 28.73 66 ASP C O 1
ATOM 11933 N N . PRO D 4 67 ? 182.882 231.234 237.245 1.00 23.63 67 PRO C N 1
ATOM 11934 C CA . PRO D 4 67 ? 182.898 230.438 236.039 1.00 25.58 67 PRO C CA 1
ATOM 11935 C C . PRO D 4 67 ? 181.494 230.039 235.615 1.00 21.54 67 PRO C C 1
ATOM 11936 O O . PRO D 4 67 ? 181.289 229.821 234.422 1.00 19.26 67 PRO C O 1
ATOM 11940 N N . LEU D 4 68 ? 180.493 230.067 236.499 1.00 20.99 68 LEU C N 1
ATOM 11941 C CA . LEU D 4 68 ? 179.227 229.548 236.017 1.00 21.57 68 LEU C CA 1
ATOM 11942 C C . LEU D 4 68 ? 178.615 230.406 234.926 1.00 23.50 68 LEU C C 1
ATOM 11943 O O . LEU D 4 68 ? 178.205 229.931 233.853 1.00 23.07 68 LEU C O 1
ATOM 11948 N N . PRO D 4 69 ? 178.612 231.731 235.014 1.00 30.93 69 PRO C N 1
ATOM 11949 C CA . PRO D 4 69 ? 178.071 232.538 233.916 1.00 29.17 69 PRO C CA 1
ATOM 11950 C C . PRO D 4 69 ? 178.820 232.404 232.618 1.00 25.57 69 PRO C C 1
ATOM 11951 O O . PRO D 4 69 ? 178.266 232.599 231.584 1.00 31.76 69 PRO C O 1
ATOM 11955 N N . GLN D 4 70 ? 180.132 232.238 232.704 1.00 29.11 70 GLN C N 1
ATOM 11956 C CA . GLN D 4 70 ? 180.921 232.037 231.539 1.00 26.15 70 GLN C CA 1
ATOM 11957 C C . GLN D 4 70 ? 180.430 230.794 230.864 1.00 24.13 70 GLN C C 1
ATOM 11958 O O . GLN D 4 70 ? 180.261 230.805 229.639 1.00 28.09 70 GLN C O 1
ATOM 11964 N N . ALA D 4 71 ? 180.110 229.707 231.611 1.00 25.48 71 ALA C N 1
ATOM 11965 C CA . ALA D 4 71 ? 179.607 228.509 230.888 1.00 22.44 71 ALA C CA 1
ATOM 11966 C C . ALA D 4 71 ? 178.211 228.753 230.352 1.00 22.49 71 ALA C C 1
ATOM 11967 O O . ALA D 4 71 ? 177.951 228.370 229.211 1.00 24.85 71 ALA C O 1
ATOM 11969 N N . LEU D 4 72 ? 177.361 229.544 231.070 1.00 20.21 72 LEU C N 1
ATOM 11970 C CA . LEU D 4 72 ? 176.052 229.846 230.495 1.00 23.08 72 LEU C CA 1
ATOM 11971 C C . LEU D 4 72 ? 176.195 230.629 229.206 1.00 24.75 72 LEU C C 1
ATOM 11972 O O . LEU D 4 72 ? 175.553 230.278 228.209 1.00 24.77 72 LEU C O 1
ATOM 11977 N N . ILE D 4 73 ? 177.076 231.641 229.197 1.00 22.81 73 ILE C N 1
ATOM 11978 C CA . ILE D 4 73 ? 177.231 232.425 228.000 1.00 22.93 73 ILE C CA 1
ATOM 11979 C C . ILE D 4 73 ? 177.747 231.581 226.853 1.00 24.22 73 ILE C C 1
ATOM 11980 O O . ILE D 4 73 ? 177.311 231.867 225.710 1.00 21.08 73 ILE C O 1
ATOM 11985 N N . LEU D 4 74 ? 178.712 230.667 227.128 1.00 21.70 74 LEU C N 1
ATOM 11986 C CA . LEU D 4 74 ? 179.161 229.867 226.025 1.00 26.87 74 LEU C CA 1
ATOM 11987 C C . LEU D 4 74 ? 177.961 229.136 225.396 1.00 25.12 74 LEU C C 1
ATOM 11988 O O . LEU D 4 74 ? 177.796 229.086 224.168 1.00 28.60 74 LEU C O 1
ATOM 11993 N N . THR D 4 75 ? 177.160 228.517 226.185 1.00 23.97 75 THR C N 1
ATOM 11994 C CA . THR D 4 75 ? 176.036 227.806 225.622 1.00 30.04 75 THR C CA 1
ATOM 11995 C C . THR D 4 75 ? 175.135 228.757 224.811 1.00 28.62 75 THR C C 1
ATOM 11996 O O . THR D 4 75 ? 174.738 228.465 223.694 1.00 24.06 75 THR C O 1
ATOM 12000 N N . ALA D 4 76 ? 174.791 229.893 225.419 1.00 21.46 76 ALA C N 1
ATOM 12001 C CA . ALA D 4 76 ? 173.940 230.850 224.744 1.00 27.72 76 ALA C CA 1
ATOM 12002 C C . ALA D 4 76 ? 174.545 231.369 223.433 1.00 24.59 76 ALA C C 1
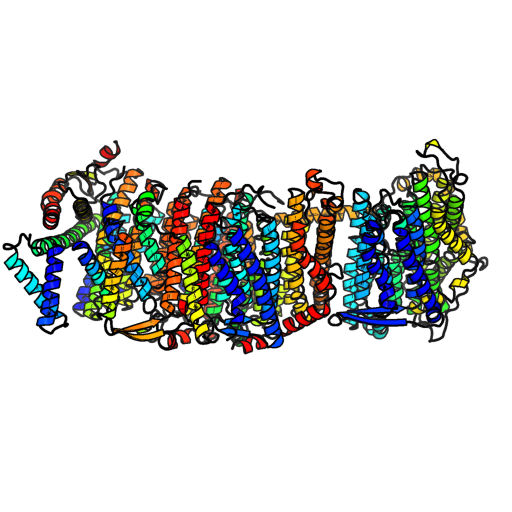ATOM 12003 O O . ALA D 4 76 ? 173.869 231.335 222.401 1.00 23.06 76 ALA C O 1
ATOM 12005 N N . ILE D 4 77 ? 175.846 231.602 223.370 1.00 22.80 77 ILE C N 1
ATOM 12006 C CA . ILE D 4 77 ? 176.424 232.035 222.121 1.00 27.04 77 ILE C CA 1
ATOM 12007 C C . ILE D 4 77 ? 176.300 230.965 221.064 1.00 31.13 77 ILE C C 1
ATOM 12008 O O . ILE D 4 77 ? 176.258 231.274 219.873 1.00 27.91 77 ILE C O 1
ATOM 12013 N N . VAL D 4 78 ? 176.424 229.715 221.519 1.00 34.93 78 VAL C N 1
ATOM 12014 C CA . VAL D 4 78 ? 176.466 228.615 220.589 1.00 34.29 78 VAL C CA 1
ATOM 12015 C C . VAL D 4 78 ? 175.060 228.379 220.091 1.00 29.21 78 VAL C C 1
ATOM 12016 O O . VAL D 4 78 ? 174.866 228.344 218.894 1.00 33.97 78 VAL C O 1
ATOM 12020 N N . ILE D 4 79 ? 174.064 228.371 220.963 1.00 26.11 79 ILE C N 1
ATOM 12021 C CA . ILE D 4 79 ? 172.693 228.287 220.470 1.00 32.27 79 ILE C CA 1
ATOM 12022 C C . ILE D 4 79 ? 172.372 229.397 219.467 1.00 33.03 79 ILE C C 1
ATOM 12023 O O . ILE D 4 79 ? 171.870 229.130 218.377 1.00 38.14 79 ILE C O 1
ATOM 12028 N N . SER D 4 80 ? 172.692 230.615 219.846 1.00 33.59 80 SER C N 1
ATOM 12029 C CA . SER D 4 80 ? 172.419 231.784 219.058 1.00 35.30 80 SER C CA 1
ATOM 12030 C C . SER D 4 80 ? 173.069 231.659 217.678 1.00 33.20 80 SER C C 1
ATOM 12031 O O . SER D 4 80 ? 172.552 232.099 216.650 1.00 34.20 80 SER C O 1
ATOM 12034 N N . PHE D 4 81 ? 174.187 231.015 217.601 1.00 31.71 81 PHE C N 1
ATOM 12035 C CA . PHE D 4 81 ? 174.828 230.852 216.306 1.00 34.82 81 PHE C CA 1
ATOM 12036 C C . PHE D 4 81 ? 173.992 229.965 215.399 1.00 36.09 81 PHE C C 1
ATOM 12037 O O . PHE D 4 81 ? 173.851 230.196 214.164 1.00 28.79 81 PHE C O 1
ATOM 12045 N N . GLY D 4 82 ? 173.497 228.866 216.032 1.00 33.35 82 GLY C N 1
ATOM 12046 C CA . GLY D 4 82 ? 172.627 227.940 215.338 1.00 40.99 82 GLY C CA 1
ATOM 12047 C C . GLY D 4 82 ? 171.364 228.605 214.773 1.00 35.00 82 GLY C C 1
ATOM 12048 O O . GLY D 4 82 ? 171.072 228.571 213.585 1.00 35.92 82 GLY C O 1
ATOM 12049 N N . VAL D 4 83 ? 170.712 229.301 215.631 1.00 32.17 83 VAL C N 1
ATOM 12050 C CA . VAL D 4 83 ? 169.496 229.994 215.266 1.00 40.06 83 VAL C CA 1
ATOM 12051 C C . VAL D 4 83 ? 169.741 231.103 214.259 1.00 34.33 83 VAL C C 1
ATOM 12052 O O . VAL D 4 83 ? 168.974 231.192 213.309 1.00 38.70 83 VAL C O 1
ATOM 12056 N N . THR D 4 84 ? 170.798 231.886 214.370 1.00 30.73 84 THR C N 1
ATOM 12057 C CA . THR D 4 84 ? 171.001 232.967 213.418 1.00 28.09 84 THR C CA 1
ATOM 12058 C C . THR D 4 84 ? 171.273 232.385 212.058 1.00 30.92 84 THR C C 1
ATOM 12059 O O . THR D 4 84 ? 170.832 232.906 211.033 1.00 31.35 84 THR C O 1
ATOM 12063 N N . SER D 4 85 ? 171.986 231.245 212.042 1.00 30.48 85 SER C N 1
ATOM 12064 C CA . SER D 4 85 ? 172.204 230.625 210.746 1.00 34.52 85 SER C CA 1
ATOM 12065 C C . SER D 4 85 ? 170.881 230.349 210.088 1.00 28.28 85 SER C C 1
ATOM 12066 O O . SER D 4 85 ? 170.750 230.531 208.880 1.00 30.24 85 SER C O 1
ATOM 12069 N N . PHE D 4 86 ? 169.983 229.751 210.876 1.00 31.47 86 PHE C N 1
ATOM 12070 C CA . PHE D 4 86 ? 168.758 229.241 210.329 1.00 31.14 86 PHE C CA 1
ATOM 12071 C C . PHE D 4 86 ? 167.952 230.439 209.877 1.00 30.19 86 PHE C C 1
ATOM 12072 O O . PHE D 4 86 ? 167.479 230.483 208.740 1.00 26.65 86 PHE C O 1
ATOM 12080 N N . LEU D 4 87 ? 167.929 231.453 210.724 1.00 25.52 87 LEU C N 1
ATOM 12081 C CA . LEU D 4 87 ? 167.226 232.678 210.353 1.00 32.05 87 LEU C CA 1
ATOM 12082 C C . LEU D 4 87 ? 167.770 233.394 209.118 1.00 26.90 87 LEU C C 1
ATOM 12083 O O . LEU D 4 87 ? 166.999 233.844 208.353 1.00 35.06 87 LEU C O 1
ATOM 12088 N N . LEU D 4 88 ? 169.062 233.457 208.868 1.00 30.29 88 LEU C N 1
ATOM 12089 C CA . LEU D 4 88 ? 169.567 234.103 207.668 1.00 30.99 88 LEU C CA 1
ATOM 12090 C C . LEU D 4 88 ? 169.149 233.339 206.435 1.00 27.88 88 LEU C C 1
ATOM 12091 O O . LEU D 4 88 ? 168.853 233.962 205.414 1.00 30.41 88 LEU C O 1
ATOM 12096 N N . VAL D 4 89 ? 169.182 232.009 206.498 1.00 25.11 89 VAL C N 1
ATOM 12097 C CA . VAL D 4 89 ? 168.707 231.278 205.335 1.00 30.06 89 VAL C CA 1
ATOM 12098 C C . VAL D 4 89 ? 167.208 231.457 205.185 1.00 23.42 89 VAL C C 1
ATOM 12099 O O . VAL D 4 89 ? 166.751 231.756 204.120 1.00 31.78 89 VAL C O 1
ATOM 12103 N N . LEU D 4 90 ? 166.419 231.432 206.257 1.00 25.19 90 LEU C N 1
ATOM 12104 C CA . LEU D 4 90 ? 165.006 231.645 206.089 1.00 23.45 90 LEU C CA 1
ATOM 12105 C C . LEU D 4 90 ? 164.738 233.019 205.476 1.00 21.73 90 LEU C C 1
ATOM 12106 O O . LEU D 4 90 ? 163.941 233.116 204.561 1.00 25.91 90 LEU C O 1
ATOM 12111 N N . ALA D 4 91 ? 165.486 234.040 205.868 1.00 26.27 91 ALA C N 1
ATOM 12112 C CA . ALA D 4 91 ? 165.342 235.380 205.308 1.00 31.64 91 ALA C CA 1
ATOM 12113 C C . ALA D 4 91 ? 165.604 235.409 203.827 1.00 28.76 91 ALA C C 1
ATOM 12114 O O . ALA D 4 91 ? 164.776 235.913 203.080 1.00 35.23 91 ALA C O 1
ATOM 12116 N N . TYR D 4 92 ? 166.688 234.810 203.371 1.00 32.61 92 TYR C N 1
ATOM 12117 C CA . TYR D 4 92 ? 166.970 234.879 201.939 1.00 36.72 92 TYR C CA 1
ATOM 12118 C C . TYR D 4 92 ? 165.996 234.011 201.130 1.00 31.35 92 TYR C C 1
ATOM 12119 O O . TYR D 4 92 ? 165.528 234.407 200.092 1.00 39.22 92 TYR C O 1
ATOM 12128 N N . ARG D 4 93 ? 165.604 232.853 201.622 1.00 35.21 93 ARG C N 1
ATOM 12129 C CA . ARG D 4 93 ? 164.605 232.047 200.918 1.00 32.72 93 ARG C CA 1
ATOM 12130 C C . ARG D 4 93 ? 163.307 232.843 200.801 1.00 29.93 93 ARG C C 1
ATOM 12131 O O . ARG D 4 93 ? 162.662 232.751 199.821 1.00 34.98 93 ARG C O 1
ATOM 12139 N N . THR D 4 94 ? 162.930 233.625 201.835 1.00 32.57 94 THR C N 1
ATOM 12140 C CA . THR D 4 94 ? 161.748 234.474 201.805 1.00 37.58 94 THR C CA 1
ATOM 12141 C C . THR D 4 94 ? 161.897 235.592 200.765 1.00 36.50 94 THR C C 1
ATOM 12142 O O . THR D 4 94 ? 160.961 235.902 200.069 1.00 42.02 94 THR C O 1
ATOM 12146 N N . TYR D 4 95 ? 163.057 236.189 200.642 1.00 38.15 95 TYR C N 1
ATOM 12147 C CA . TYR D 4 95 ? 163.249 237.283 199.722 1.00 38.98 95 TYR C CA 1
ATOM 12148 C C . TYR D 4 95 ? 163.109 236.722 198.325 1.00 37.21 95 TYR C C 1
ATOM 12149 O O . TYR D 4 95 ? 162.499 237.379 197.492 1.00 35.86 95 TYR C O 1
ATOM 12158 N N . LYS D 4 96 ? 163.708 235.532 198.073 1.00 35.20 96 LYS C N 1
ATOM 12159 C CA . LYS D 4 96 ? 163.790 234.983 196.729 1.00 33.02 96 LYS C CA 1
ATOM 12160 C C . LYS D 4 96 ? 162.395 234.687 196.227 1.00 38.48 96 LYS C C 1
ATOM 12161 O O . LYS D 4 96 ? 162.067 234.950 195.095 1.00 52.84 96 LYS C O 1
ATOM 12167 N N . GLU D 4 97 ? 161.531 234.190 197.116 1.00 38.27 97 GLU C N 1
ATOM 12168 C CA . GLU D 4 97 ? 160.223 233.755 196.730 1.00 44.20 97 GLU C CA 1
ATOM 12169 C C . GLU D 4 97 ? 159.326 234.956 196.536 1.00 37.10 97 GLU C C 1
ATOM 12170 O O . GLU D 4 97 ? 158.477 234.904 195.677 1.00 57.87 97 GLU C O 1
ATOM 12176 N N . HIS D 4 98 ? 159.416 235.953 197.381 1.00 49.29 98 HIS C N 1
ATOM 12177 C CA . HIS D 4 98 ? 158.527 237.127 197.351 1.00 51.73 98 HIS C CA 1
ATOM 12178 C C . HIS D 4 98 ? 159.108 238.279 196.547 1.00 44.66 98 HIS C C 1
ATOM 12179 O O . HIS D 4 98 ? 158.391 239.232 196.280 1.00 71.65 98 HIS C O 1
ATOM 12186 N N . LYS D 4 99 ? 160.371 238.185 196.186 1.00 53.51 99 LYS C N 1
ATOM 12187 C CA . LYS D 4 99 ? 161.045 239.250 195.443 1.00 65.30 99 LY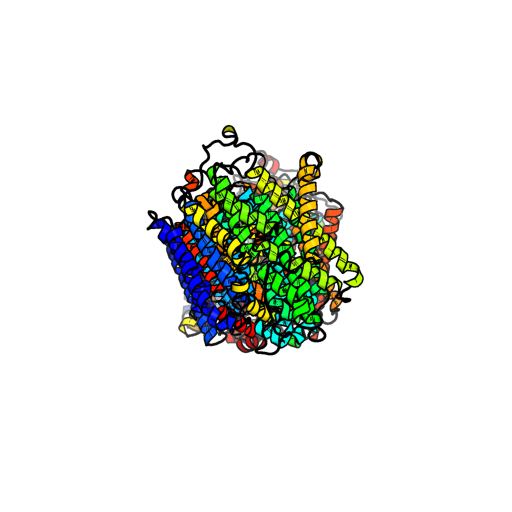S C CA 1
ATOM 12188 C C . LYS D 4 99 ? 160.997 240.582 196.180 1.00 48.92 99 LYS C C 1
ATOM 12189 O O . LYS D 4 99 ? 161.184 241.633 195.550 1.00 75.16 99 LYS C O 1
ATOM 12195 N N . THR D 4 100 ? 160.873 240.556 197.508 1.00 56.64 100 THR C N 1
ATOM 12196 C CA . THR D 4 100 ? 160.945 241.786 198.316 1.00 44.91 100 THR C CA 1
ATOM 12197 C C . THR D 4 100 ? 161.592 241.531 199.650 1.00 41.32 100 THR C C 1
ATOM 12198 O O . THR D 4 100 ? 161.451 240.426 200.166 1.00 68.58 100 THR C O 1
ATOM 12202 N N . ASP D 4 101 ? 162.358 242.490 200.165 1.00 51.81 101 ASP C N 1
ATOM 12203 C CA . ASP D 4 101 ? 162.938 242.394 201.510 1.00 58.42 101 ASP C CA 1
ATOM 12204 C C . ASP D 4 101 ? 162.220 243.347 202.462 1.00 52.47 101 ASP C C 1
ATOM 12205 O O . ASP D 4 101 ? 162.366 243.200 203.650 1.00 71.50 101 ASP C O 1
ATOM 12210 N N . ASP D 4 102 ? 161.336 244.182 201.922 1.00 47.72 102 ASP C N 1
ATOM 12211 C CA . ASP D 4 102 ? 160.498 245.076 202.692 1.00 47.80 102 ASP C CA 1
ATOM 12212 C C . ASP D 4 102 ? 159.400 244.308 203.421 1.00 45.18 102 ASP C C 1
ATOM 12213 O O . ASP D 4 102 ? 158.599 243.596 202.810 1.00 46.87 102 ASP C O 1
ATOM 12218 N N . LEU D 4 103 ? 159.375 244.405 204.741 1.00 38.69 103 LEU C N 1
ATOM 12219 C CA . LEU D 4 103 ? 158.382 243.709 205.548 1.00 35.72 103 LEU C CA 1
ATOM 12220 C C . LEU D 4 103 ? 156.961 244.261 205.383 1.00 39.57 103 LEU C C 1
ATOM 12221 O O . LEU D 4 103 ? 155.980 243.496 205.572 1.00 47.42 103 LEU C O 1
ATOM 12226 N N . ASP D 4 104 ? 156.825 245.525 204.930 1.00 44.47 104 ASP C N 1
ATOM 12227 C CA . ASP D 4 104 ? 155.517 246.064 204.553 1.00 51.90 104 ASP C CA 1
ATOM 12228 C C . ASP D 4 104 ? 154.870 245.272 203.400 1.00 44.23 104 ASP C C 1
ATOM 12229 O O . ASP D 4 104 ? 153.653 245.032 203.414 1.00 60.88 104 ASP C O 1
ATOM 12234 N N . GLN D 4 105 ? 155.696 244.776 202.485 1.00 39.55 105 GLN C N 1
ATOM 12235 C CA . GLN D 4 105 ? 155.210 244.006 201.364 1.00 49.62 105 GLN C CA 1
ATOM 12236 C C . GLN D 4 105 ? 154.949 242.569 201.761 1.00 41.96 105 GLN C C 1
ATOM 12237 O O . GLN D 4 105 ? 154.375 241.832 200.973 1.00 48.86 105 GLN C O 1
ATOM 12243 N N . LEU D 4 106 ? 155.398 242.159 202.948 1.00 40.77 106 LEU C N 1
ATOM 12244 C CA . LEU D 4 106 ? 155.208 240.778 203.399 1.00 36.51 106 LEU C CA 1
ATOM 12245 C C . LEU D 4 106 ? 154.004 240.684 204.325 1.00 35.01 106 LEU C C 1
ATOM 12246 O O . LEU D 4 106 ? 153.915 239.769 205.123 1.00 49.36 106 LEU C O 1
ATOM 12251 N N . ARG D 4 107 ? 153.121 241.680 204.335 1.00 46.08 107 ARG C N 1
ATOM 12252 C CA . ARG D 4 107 ? 151.968 241.660 205.234 1.00 42.27 107 ARG C CA 1
ATOM 12253 C C . ARG D 4 107 ? 151.017 240.510 204.931 1.00 48.97 107 ARG C C 1
ATOM 12254 O O . ARG D 4 107 ? 150.488 239.905 205.865 1.00 57.14 107 ARG C O 1
ATOM 12262 N N . GLY D 4 108 ? 150.806 240.188 203.650 1.00 49.78 108 GLY C N 1
ATOM 12263 C CA . GLY D 4 108 ? 149.821 239.174 203.270 1.00 47.74 108 GLY C CA 1
ATOM 12264 C C . GLY D 4 108 ? 148.409 239.737 203.164 1.00 61.42 108 GLY C C 1
ATOM 12265 O O . GLY D 4 108 ? 148.198 240.950 203.311 1.00 77.26 108 GLY C O 1
ATOM 12266 N N . SER D 4 109 ? 147.427 238.866 202.844 1.00 88.46 109 SER C N 1
ATOM 12267 C CA . SER D 4 109 ? 146.008 239.248 202.750 1.00 95.86 109 SER C CA 1
ATOM 12268 C C . SER D 4 109 ? 145.443 239.662 204.119 1.00 94.42 109 SER C C 1
ATOM 12269 O O . SER D 4 109 ? 145.901 239.162 205.156 1.00 82.62 109 SER C O 1
ATOM 12272 N N . ALA D 4 110 ? 144.506 240.631 204.132 1.00 128.49 110 ALA C N 1
ATOM 12273 C CA . ALA D 4 110 ? 143.956 241.188 205.372 1.00 169.46 110 ALA C CA 1
ATOM 12274 C C . ALA D 4 110 ? 142.720 240.386 205.804 1.00 165.01 110 ALA C C 1
ATOM 12275 O O . ALA D 4 110 ? 141.875 240.075 204.965 1.00 165.84 110 ALA C O 1
ATOM 12277 N N . ASP D 4 111 ? 142.629 240.028 207.101 1.00 151.99 111 ASP C N 1
ATOM 12278 C CA . ASP D 4 111 ? 141.661 239.039 207.563 1.00 188.85 111 ASP C CA 1
ATOM 12279 C C . ASP D 4 111 ? 141.856 237.780 206.708 1.00 174.14 111 ASP C C 1
ATOM 12280 O O . ASP D 4 111 ? 140.968 237.425 205.933 1.00 177.55 111 ASP C O 1
ATOM 12285 N N . GLU D 4 112 ? 143.027 237.117 206.837 1.00 154.30 112 GLU C N 1
ATOM 12286 C CA . GLU D 4 112 ? 143.579 236.276 205.766 1.00 146.49 112 GLU C CA 1
ATOM 12287 C C . GLU D 4 112 ? 142.459 235.446 205.091 1.00 181.63 112 GLU C C 1
ATOM 12288 O O . GLU D 4 112 ? 142.211 234.308 205.573 1.00 194.72 112 GLU C O 1
ATOM 12295 N N . MET E 5 1 ? 217.818 218.049 201.635 1.00 69.52 1 MET E N 1
ATOM 12296 C CA . MET E 5 1 ? 217.826 218.875 202.879 1.00 69.17 1 MET E CA 1
ATOM 12297 C C . MET E 5 1 ? 217.010 218.132 203.928 1.00 67.02 1 MET E C 1
ATOM 12298 O O . MET E 5 1 ? 217.408 218.057 205.088 1.00 64.20 1 MET E O 1
ATOM 12303 N N . ALA E 5 2 ? 215.872 217.581 203.513 1.00 77.31 2 ALA E N 1
ATOM 12304 C CA . ALA E 5 2 ? 215.053 216.830 204.436 1.00 73.29 2 ALA E CA 1
ATOM 12305 C C . ALA E 5 2 ? 215.744 215.506 204.703 1.00 78.31 2 ALA E C 1
ATOM 12306 O O . ALA E 5 2 ? 215.789 215.105 205.859 1.00 69.63 2 ALA E O 1
ATOM 12308 N N . PHE E 5 3 ? 216.306 214.863 203.652 1.00 70.20 3 PHE E N 1
ATOM 12309 C CA . PHE E 5 3 ? 217.118 213.661 203.889 1.00 77.17 3 PHE E CA 1
ATOM 12310 C C . PHE E 5 3 ? 218.195 213.902 204.970 1.00 72.33 3 PHE E C 1
ATOM 12311 O O . PHE E 5 3 ? 218.293 213.160 205.942 1.00 78.48 3 PHE E O 1
ATOM 12319 N N . GLN E 5 4 ? 219.029 214.935 204.806 1.00 53.66 4 GLN E N 1
ATOM 12320 C CA . GLN E 5 4 ? 220.146 215.160 205.702 1.00 55.39 4 GLN E CA 1
ATOM 12321 C C . GLN E 5 4 ? 219.664 215.492 207.107 1.00 57.60 4 GLN E C 1
ATOM 12322 O O . GLN E 5 4 ? 220.268 215.015 208.070 1.00 71.94 4 GLN E O 1
ATOM 12328 N N . ILE E 5 5 ? 218.604 216.292 207.258 1.00 60.38 5 ILE E N 1
ATOM 12329 C CA . ILE E 5 5 ? 218.156 216.645 208.603 1.00 69.23 5 ILE E CA 1
ATOM 12330 C C . ILE E 5 5 ? 217.713 215.379 209.333 1.00 64.20 5 ILE E C 1
ATOM 12331 O O . ILE E 5 5 ? 218.020 215.169 210.510 1.00 68.65 5 ILE E O 1
ATOM 12336 N N . LEU E 5 6 ? 216.979 214.533 208.611 1.00 74.48 6 LEU E N 1
ATOM 12337 C CA . LEU E 5 6 ? 216.500 213.285 209.185 1.00 94.77 6 LEU E CA 1
ATOM 12338 C C . LEU E 5 6 ? 217.682 212.407 209.606 1.00 90.23 6 LEU E C 1
ATOM 12339 O O . LEU E 5 6 ? 217.639 211.853 210.708 1.00 83.18 6 LEU E O 1
ATOM 12344 N N . LEU E 5 7 ? 218.686 212.233 208.704 1.00 75.90 7 LEU E N 1
ATOM 12345 C CA . LEU E 5 7 ? 219.912 211.494 209.003 1.00 71.45 7 LEU E CA 1
ATOM 12346 C C . LEU E 5 7 ? 220.552 212.034 210.270 1.00 67.71 7 LEU E C 1
ATOM 12347 O O . LEU E 5 7 ? 221.032 211.277 211.100 1.00 82.15 7 LEU E O 1
ATOM 12352 N N . ASN E 5 8 ? 220.639 213.343 210.364 1.00 62.52 8 ASN E N 1
ATOM 12353 C CA . ASN E 5 8 ? 221.320 213.963 211.472 1.00 71.08 8 ASN E CA 1
ATOM 12354 C C . ASN E 5 8 ? 220.613 213.618 212.768 1.00 55.88 8 ASN E C 1
ATOM 12355 O O . ASN E 5 8 ? 221.258 213.355 213.784 1.00 98.30 8 ASN E O 1
ATOM 12360 N N . LEU E 5 9 ? 219.286 213.641 212.757 1.00 90.78 9 LEU E N 1
ATOM 12361 C CA . LEU E 5 9 ? 218.503 213.320 213.949 1.00 93.36 9 LEU E CA 1
ATOM 12362 C C . LEU E 5 9 ? 218.713 211.859 214.318 1.00 95.55 9 LEU E C 1
ATOM 12363 O O . LEU E 5 9 ? 218.844 211.580 215.506 1.00 87.69 9 LEU E O 1
ATOM 12368 N N . VAL E 5 10 ? 218.732 210.950 213.319 1.00 97.63 10 VAL E N 1
ATOM 12369 C CA . VAL E 5 10 ? 219.049 209.527 213.540 1.00 104.46 10 VAL E CA 1
ATOM 12370 C C . VAL E 5 10 ? 220.425 209.385 214.216 1.00 83.75 10 VAL E C 1
ATOM 12371 O O . VAL E 5 10 ? 220.565 208.666 215.194 1.00 107.55 10 VAL E O 1
ATOM 12375 N N . ILE E 5 11 ? 221.439 210.084 213.707 1.00 78.45 11 ILE E N 1
ATOM 12376 C CA . ILE E 5 11 ? 222.762 210.052 214.295 1.00 81.65 11 ILE E CA 1
ATOM 12377 C C . ILE E 5 11 ? 222.727 210.524 215.747 1.00 92.00 11 ILE E C 1
ATOM 12378 O O . ILE E 5 11 ? 223.301 209.851 216.604 1.00 121.56 11 ILE E O 1
ATOM 12383 N N . ALA E 5 12 ? 222.033 211.635 216.040 1.00 91.55 12 ALA E N 1
ATOM 12384 C CA . ALA E 5 12 ? 221.948 212.137 217.409 1.00 101.69 12 ALA E CA 1
ATOM 12385 C C . ALA E 5 12 ? 221.170 211.140 218.269 1.00 128.46 12 ALA E C 1
ATOM 12386 O O . ALA E 5 12 ? 221.608 210.828 219.378 1.00 160.06 12 ALA E O 1
ATOM 12388 N N . VAL E 5 13 ? 220.040 210.629 217.745 1.00 117.71 13 VAL E N 1
ATOM 12389 C CA . VAL E 5 13 ? 219.179 209.702 218.477 1.00 119.47 13 VAL E CA 1
ATOM 12390 C C . VAL E 5 13 ? 220.021 208.555 219.030 1.00 124.17 13 VAL E C 1
ATOM 12391 O O . VAL E 5 13 ? 219.915 208.208 220.216 1.00 113.95 13 VAL E O 1
ATOM 12395 N N . ILE E 5 14 ? 220.816 207.944 218.135 1.00 107.52 14 ILE E N 1
ATOM 12396 C CA . ILE E 5 14 ? 221.566 206.763 218.507 1.00 93.33 14 ILE E CA 1
ATOM 12397 C C . ILE E 5 14 ? 222.614 207.243 219.506 1.00 105.42 14 ILE E C 1
ATOM 12398 O O . ILE E 5 14 ? 222.656 206.774 220.647 1.00 119.55 14 ILE E O 1
ATOM 12403 N N . TRP E 5 15 ? 223.372 208.260 219.101 1.00 104.72 15 TRP E N 1
ATOM 12404 C CA . TRP E 5 15 ? 224.436 208.821 219.911 1.00 115.88 15 TRP E CA 1
ATOM 12405 C C . TRP E 5 15 ? 224.011 209.111 221.336 1.00 111.91 15 TRP E C 1
ATOM 12406 O O . TRP E 5 15 ? 224.833 208.933 222.238 1.00 139.84 15 TRP E O 1
ATOM 12417 N N . VAL E 5 16 ? 222.791 209.604 221.560 1.00 107.96 16 VAL E N 1
ATOM 12418 C CA . VAL E 5 16 ? 222.457 209.887 222.958 1.00 137.27 16 VAL E CA 1
ATOM 12419 C C . VAL E 5 16 ? 222.311 208.586 223.779 1.00 140.42 16 VAL E C 1
ATOM 12420 O O . VAL E 5 16 ? 222.458 208.621 225.010 1.00 107.88 16 VAL E O 1
ATOM 12424 N N . ASN E 5 17 ? 221.987 207.455 223.130 1.00 143.83 17 ASN E N 1
ATOM 12425 C CA . ASN E 5 17 ? 221.859 206.192 223.843 1.00 167.17 17 ASN E CA 1
ATOM 12426 C C . ASN E 5 17 ? 223.242 205.771 224.290 1.00 149.50 17 ASN E C 1
ATOM 12427 O O . ASN E 5 17 ? 223.479 205.526 225.465 1.00 160.61 17 ASN E O 1
ATOM 12432 N N . PHE E 5 18 ? 224.135 205.761 223.297 1.00 130.72 18 PHE E N 1
ATOM 12433 C CA . PHE E 5 18 ? 225.533 205.413 223.453 1.00 139.18 18 PHE E CA 1
ATOM 12434 C C . PHE E 5 18 ? 226.132 206.292 224.539 1.00 150.91 18 PHE E C 1
ATOM 12435 O O . PHE E 5 18 ? 226.909 205.810 225.366 1.00 172.25 18 PHE E O 1
ATOM 12443 N N . GLN E 5 19 ? 225.722 207.570 224.564 1.00 158.37 19 GLN E N 1
ATOM 12444 C CA . GLN E 5 19 ? 226.277 208.471 225.566 1.00 171.47 19 GLN E CA 1
ATOM 12445 C C . GLN E 5 19 ? 225.387 208.520 226.813 1.00 191.74 19 GLN E C 1
ATOM 12446 O O . GLN E 5 19 ? 225.565 209.429 227.623 1.00 208.37 19 GLN E O 1
ATOM 12452 N N . ASN E 5 20 ? 224.517 207.502 226.992 1.00 206.86 20 ASN E N 1
ATOM 12453 C CA . ASN E 5 20 ? 223.687 207.278 228.184 1.00 224.46 20 ASN E CA 1
ATOM 12454 C C . ASN E 5 20 ? 222.888 208.502 228.662 1.00 216.86 20 ASN E C 1
ATOM 12455 O O . ASN E 5 20 ? 222.311 208.477 229.758 1.00 192.78 20 ASN E O 1
ATOM 12460 N N . SER E 5 21 ? 222.702 209.519 227.808 1.00 223.16 21 SER E N 1
ATOM 12461 C CA . SER E 5 21 ? 221.912 210.678 228.211 1.00 231.69 21 SER E CA 1
ATOM 12462 C C . SER E 5 21 ? 220.611 210.758 227.416 1.00 236.50 21 SER E C 1
ATOM 12463 O O . SER E 5 21 ? 220.628 210.888 226.204 1.00 245.57 21 SER E O 1
ATOM 12466 N N . TYR E 5 22 ? 219.461 210.743 228.093 1.00 225.65 22 TYR E N 1
ATOM 12467 C CA . TYR E 5 22 ? 218.231 211.113 227.408 1.00 221.14 22 TYR E CA 1
ATOM 12468 C C . TYR E 5 22 ? 217.963 212.545 227.888 1.00 223.57 22 TYR E C 1
ATOM 12469 O O . TYR E 5 22 ? 216.911 213.136 227.646 1.00 222.83 22 TYR E O 1
ATOM 12478 N N . THR E 5 23 ? 219.023 213.105 228.498 1.00 240.12 23 THR E N 1
ATOM 12479 C CA . THR E 5 23 ? 219.087 214.493 228.910 1.00 264.03 23 THR E CA 1
ATOM 12480 C C . THR E 5 23 ? 219.163 215.339 227.649 1.00 271.87 23 THR E C 1
ATOM 12481 O O . THR E 5 23 ? 219.637 214.852 226.632 1.00 275.69 23 THR E O 1
ATOM 12485 N N . ALA E 5 24 ? 218.753 216.609 227.742 1.00 269.34 24 ALA E N 1
ATOM 12486 C CA . ALA E 5 24 ? 218.556 217.457 226.572 1.00 256.42 24 ALA E CA 1
ATOM 12487 C C . ALA E 5 24 ? 219.879 217.888 225.917 1.00 249.11 24 ALA E C 1
ATOM 12488 O O . ALA E 5 24 ? 220.069 217.635 224.732 1.00 270.47 24 ALA E O 1
ATOM 12490 N N . VAL E 5 25 ? 220.797 218.556 226.645 1.00 242.30 25 VAL E N 1
ATOM 12491 C CA . VAL E 5 25 ? 221.986 219.187 226.044 1.00 239.33 25 VAL E CA 1
ATOM 12492 C C . VAL E 5 25 ? 222.819 218.173 225.237 1.00 239.06 25 VAL E C 1
ATOM 12493 O O . VAL E 5 25 ? 223.577 218.572 224.332 1.00 257.52 25 VAL E O 1
ATOM 12497 N N . ASP E 5 26 ? 222.678 216.867 225.545 1.00 215.13 26 ASP E N 1
ATOM 12498 C CA . ASP E 5 26 ? 223.439 215.822 224.863 1.00 194.13 26 ASP E CA 1
ATOM 12499 C C . ASP E 5 26 ? 222.951 215.645 223.419 1.00 157.39 26 ASP E C 1
ATOM 12500 O O . ASP E 5 26 ? 223.751 215.437 222.496 1.00 124.16 26 ASP E O 1
ATOM 12505 N N . PHE E 5 27 ? 221.624 215.742 223.233 1.00 161.06 27 PHE E N 1
ATOM 12506 C CA . PHE E 5 27 ? 221.008 215.744 221.912 1.00 154.55 27 PHE E CA 1
ATOM 12507 C C . PHE E 5 27 ? 221.715 216.762 221.028 1.00 120.42 27 PHE E C 1
ATOM 12508 O O . PHE E 5 27 ? 221.911 216.459 219.868 1.00 132.68 27 PHE E O 1
ATOM 12516 N N . LEU E 5 28 ? 222.100 217.932 221.586 1.00 147.48 28 LEU E N 1
ATOM 12517 C CA . LEU E 5 28 ? 222.795 218.989 220.844 1.00 176.04 28 LEU E CA 1
ATOM 12518 C C . LEU E 5 28 ? 224.214 218.545 220.483 1.00 169.69 28 LEU E C 1
ATOM 12519 O O . LEU E 5 28 ? 224.581 218.607 219.305 1.00 148.09 28 LEU E O 1
ATOM 12524 N N . ILE E 5 29 ? 225.010 218.124 221.484 1.00 157.81 29 ILE E N 1
ATOM 12525 C CA . ILE E 5 29 ? 226.331 217.546 221.222 1.00 171.58 29 ILE E CA 1
ATOM 12526 C C . ILE E 5 29 ? 226.203 216.496 220.111 1.00 162.15 29 ILE E C 1
ATOM 12527 O O . ILE E 5 29 ? 226.953 216.520 219.122 1.00 154.56 29 ILE E O 1
ATOM 12532 N N . GLY E 5 30 ? 225.244 215.570 220.302 1.00 144.54 30 GLY E N 1
ATOM 12533 C CA . GLY E 5 30 ? 224.959 214.514 219.347 1.00 103.49 30 GLY E CA 1
ATOM 12534 C C . GLY E 5 30 ? 224.638 215.080 217.963 1.00 110.14 30 GLY E C 1
ATOM 12535 O O . GLY E 5 30 ? 225.109 214.561 216.949 1.00 93.09 30 GLY E O 1
ATOM 12536 N N . TYR E 5 31 ? 223.759 216.095 217.903 1.00 128.54 31 TYR E N 1
ATOM 12537 C CA . TYR E 5 31 ? 223.319 216.637 216.624 1.00 102.69 31 TYR E CA 1
ATOM 12538 C C . TYR E 5 31 ? 224.508 217.304 215.954 1.00 100.22 31 TYR E C 1
ATOM 12539 O O . TYR E 5 31 ? 224.663 217.229 214.722 1.00 93.14 31 TYR E O 1
ATOM 12548 N N . VAL E 5 32 ? 225.321 217.994 216.765 1.00 103.46 32 VAL E N 1
ATOM 12549 C CA . VAL E 5 32 ? 226.475 218.704 216.232 1.00 109.22 32 VAL E CA 1
ATOM 12550 C C . VAL E 5 32 ? 227.416 217.686 215.594 1.00 107.89 32 VAL E C 1
ATOM 12551 O O . VAL E 5 32 ? 227.885 217.921 214.494 1.00 81.17 32 VAL E O 1
ATOM 12555 N N . VAL E 5 33 ? 227.716 216.558 216.262 1.00 118.64 33 VAL E N 1
ATOM 12556 C CA . VAL E 5 33 ? 228.615 215.595 215.628 1.00 121.73 33 VAL E CA 1
ATOM 12557 C C . VAL E 5 33 ? 227.953 215.052 214.368 1.00 97.60 33 VAL E C 1
ATOM 12558 O O . VAL E 5 33 ? 228.641 214.951 213.351 1.00 79.74 33 VAL E O 1
ATOM 12562 N N . GLY E 5 34 ? 226.622 214.838 214.388 1.00 99.47 34 GLY E N 1
ATOM 12563 C CA . GLY E 5 34 ? 225.896 214.461 213.169 1.00 78.39 34 GLY E CA 1
ATOM 12564 C C . GLY E 5 34 ? 226.193 215.474 212.046 1.00 83.39 34 GLY E C 1
ATOM 12565 O O . GLY E 5 34 ? 226.339 215.066 210.902 1.00 73.62 34 GLY E O 1
ATOM 12566 N N . ILE E 5 35 ? 226.270 216.788 212.369 1.00 66.74 35 ILE E N 1
ATOM 12567 C CA . ILE E 5 35 ? 226.592 217.812 211.391 1.00 78.76 35 ILE E CA 1
ATOM 12568 C C . ILE E 5 35 ? 227.997 217.589 210.857 1.00 74.33 35 ILE E C 1
ATOM 12569 O O . ILE E 5 35 ? 228.102 217.354 209.661 1.00 85.75 35 ILE E O 1
ATOM 12574 N N . PHE E 5 36 ? 229.032 217.638 211.721 1.00 78.80 36 PHE E N 1
ATOM 12575 C CA . PHE E 5 36 ? 230.401 217.282 211.331 1.00 96.44 36 PHE E CA 1
ATOM 12576 C C . PHE E 5 36 ? 230.463 215.901 210.655 1.00 101.80 36 PHE E C 1
ATOM 12577 O O . PHE E 5 36 ? 231.053 215.816 209.556 1.00 65.70 36 PHE E O 1
ATOM 12585 N N . ILE E 5 37 ? 229.767 214.863 211.181 1.00 61.08 37 ILE E N 1
ATOM 12586 C CA . ILE E 5 37 ? 229.770 213.611 210.437 1.00 70.54 37 ILE E CA 1
ATOM 12587 C C . ILE E 5 37 ? 229.333 213.868 208.987 1.00 78.15 37 ILE E C 1
ATOM 12588 O O . ILE E 5 37 ? 230.045 213.493 208.057 1.00 69.63 37 ILE E O 1
ATOM 12593 N N . LEU E 5 38 ? 228.170 214.525 208.792 1.00 74.11 38 LEU E N 1
ATOM 12594 C CA . LEU E 5 38 ? 227.631 214.756 207.451 1.00 82.15 38 LEU E CA 1
ATOM 12595 C C . LEU E 5 38 ? 228.543 215.676 206.634 1.00 80.21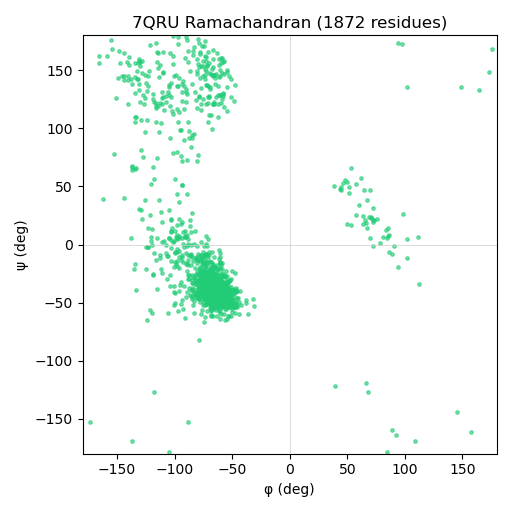 38 LEU E C 1
ATOM 12596 O O . LEU E 5 38 ? 228.763 215.447 205.441 1.00 82.06 38 LEU E O 1
ATOM 12601 N N . PHE E 5 39 ? 229.132 216.681 207.288 1.00 77.58 39 PHE E N 1
ATOM 12602 C CA . PHE E 5 39 ? 230.040 217.597 206.608 1.00 85.98 39 PHE E CA 1
ATOM 12603 C C . PHE E 5 39 ? 231.264 216.852 206.073 1.00 98.11 39 PHE E C 1
ATOM 12604 O O . PHE E 5 39 ? 231.719 217.082 204.963 1.00 102.14 39 PHE E O 1
ATOM 12612 N N . VAL E 5 40 ? 231.865 215.980 206.902 1.00 113.28 40 VAL E N 1
ATOM 12613 C CA . VAL E 5 40 ? 233.044 215.215 206.501 1.00 104.72 40 VAL E CA 1
ATOM 12614 C C . VAL E 5 40 ? 232.681 214.299 205.330 1.00 102.66 40 VAL E C 1
ATOM 12615 O O . VAL E 5 40 ? 233.458 214.193 204.370 1.00 79.60 40 VAL E O 1
ATOM 12619 N N . LEU E 5 41 ? 231.487 213.679 205.415 1.00 85.95 41 LEU E N 1
ATOM 12620 C CA . LEU E 5 41 ? 231.098 212.696 204.428 1.00 82.05 41 LEU E CA 1
ATOM 12621 C C . LEU E 5 41 ? 230.387 213.321 203.231 1.00 78.14 41 LEU E C 1
ATOM 12622 O O . LEU E 5 41 ? 229.978 212.558 202.359 1.00 81.08 41 LEU E O 1
ATOM 12627 N N . ARG E 5 42 ? 230.204 214.654 203.195 1.00 79.92 42 ARG E N 1
ATOM 12628 C CA . ARG E 5 42 ? 229.403 215.248 202.131 1.00 79.44 42 ARG E CA 1
ATOM 12629 C C . ARG E 5 42 ? 230.049 214.989 200.771 1.00 97.29 42 ARG E C 1
ATOM 12630 O O . ARG E 5 42 ? 229.353 214.662 199.809 1.00 112.10 42 ARG E O 1
ATOM 12638 N N . ARG E 5 43 ? 231.381 215.066 200.705 1.00 127.08 43 ARG E N 1
ATOM 12639 C CA . ARG E 5 43 ? 232.082 214.806 199.457 1.00 128.26 43 ARG E CA 1
ATOM 12640 C C . ARG E 5 43 ? 231.966 213.311 199.144 1.00 137.07 43 ARG E C 1
ATOM 12641 O O . ARG E 5 43 ? 231.840 212.930 197.968 1.00 126.26 43 ARG E O 1
ATOM 12649 N N . PHE E 5 44 ? 232.064 212.472 200.199 1.00 114.79 44 PHE E N 1
ATOM 12650 C CA . PHE E 5 44 ? 231.978 211.017 200.042 1.00 121.37 44 PHE E CA 1
ATOM 12651 C C . PHE E 5 44 ? 230.624 210.649 199.441 1.00 90.12 44 PHE E C 1
ATOM 12652 O O . PHE E 5 44 ? 230.539 209.770 198.577 1.00 118.80 44 PHE E O 1
ATOM 12660 N N . LEU E 5 45 ? 229.559 211.305 199.940 1.00 106.33 45 LEU E N 1
ATOM 12661 C CA . LEU E 5 45 ? 228.213 211.114 199.416 1.00 104.88 45 LEU E CA 1
ATOM 12662 C C . LEU E 5 45 ? 228.014 212.098 198.269 1.00 139.50 45 LEU E C 1
ATOM 12663 O O . LEU E 5 45 ? 228.978 212.422 197.577 1.00 163.73 45 LEU E O 1
ATOM 12668 N N . ARG E 5 46 ? 226.781 212.509 197.998 1.00 138.54 46 ARG E N 1
ATOM 12669 C CA . ARG E 5 46 ? 226.587 213.450 196.919 1.00 160.65 46 ARG E CA 1
ATOM 12670 C C . ARG E 5 46 ? 226.052 214.778 197.463 1.00 158.00 46 ARG E C 1
ATOM 12671 O O . ARG E 5 46 ? 225.753 215.656 196.659 1.00 189.49 46 ARG E O 1
ATOM 12679 N N . PHE E 5 47 ? 225.960 214.907 198.812 1.00 115.02 47 PHE E N 1
ATOM 12680 C CA . PHE E 5 47 ? 225.174 215.914 199.538 1.00 95.47 47 PHE E CA 1
ATOM 12681 C C . PHE E 5 47 ? 225.523 217.393 199.274 1.00 108.03 47 PHE E C 1
ATOM 12682 O O . PHE E 5 47 ? 226.609 217.852 199.647 1.00 124.51 47 PHE E O 1
ATOM 12690 N N . ASP E 5 48 ? 224.542 218.205 198.799 1.00 112.85 48 ASP E N 1
ATOM 12691 C CA . ASP E 5 48 ? 224.610 219.645 198.995 1.00 109.53 48 ASP E CA 1
ATOM 12692 C C . ASP E 5 48 ? 224.414 219.810 200.490 1.00 88.81 48 ASP E C 1
ATOM 12693 O O . ASP E 5 48 ? 223.440 219.280 200.983 1.00 91.22 48 ASP E O 1
ATOM 12698 N N . PHE E 5 49 ? 225.452 220.233 201.215 1.00 72.00 49 PHE E N 1
ATOM 12699 C CA . PHE E 5 49 ? 225.453 220.070 202.647 1.00 57.66 49 PHE E CA 1
ATOM 12700 C C . PHE E 5 49 ? 224.308 220.964 203.106 1.00 71.64 49 PHE E C 1
ATOM 12701 O O . PHE E 5 49 ? 224.182 222.045 202.535 1.00 99.36 49 PHE E O 1
ATOM 12709 N N . TYR E 5 50 ? 223.465 220.538 204.057 1.00 64.82 50 TYR E N 1
ATOM 12710 C CA . TYR E 5 50 ? 222.178 221.201 204.302 1.00 70.37 50 TYR E CA 1
ATOM 12711 C C . TYR E 5 50 ? 222.392 222.499 205.063 1.00 68.03 50 TYR E C 1
ATOM 12712 O O . TYR E 5 50 ? 221.537 223.368 204.965 1.00 74.90 50 TYR E O 1
ATOM 12721 N N . MET E 5 51 ? 223.457 222.604 205.877 1.00 71.38 51 MET E N 1
ATOM 12722 C CA . MET E 5 51 ? 223.595 223.779 206.731 1.00 76.14 51 MET E CA 1
ATOM 12723 C C . MET E 5 51 ? 223.880 225.070 205.915 1.00 55.31 51 MET E C 1
ATOM 12724 O O . MET E 5 51 ? 223.631 226.165 206.378 1.00 52.36 51 MET E O 1
ATOM 12729 N N . ARG E 5 52 ? 224.387 224.957 204.721 1.00 53.93 52 ARG E N 1
ATOM 12730 C CA . ARG E 5 52 ? 224.482 226.114 203.856 1.00 69.50 52 ARG E CA 1
ATOM 12731 C C . ARG E 5 52 ? 223.082 226.698 203.608 1.00 69.27 52 ARG E C 1
ATOM 12732 O O . ARG E 5 52 ? 222.903 227.899 203.599 1.00 59.65 52 ARG E O 1
ATOM 12740 N N . ARG E 5 53 ? 222.090 225.854 203.306 1.00 65.06 53 ARG E N 1
ATOM 12741 C CA . ARG E 5 53 ? 220.728 226.285 203.061 1.00 55.24 53 ARG E CA 1
ATOM 12742 C C . ARG E 5 53 ? 220.078 226.781 204.364 1.00 59.44 53 ARG E C 1
ATOM 12743 O O . ARG E 5 53 ? 219.343 227.760 204.352 1.00 67.79 53 ARG E O 1
ATOM 12751 N N . VAL E 5 54 ? 220.396 226.188 205.500 1.00 44.17 54 VAL E N 1
ATOM 12752 C CA . VAL E 5 54 ? 219.812 226.634 206.751 1.00 45.11 54 VAL E CA 1
ATOM 12753 C C . VAL E 5 54 ? 220.308 228.009 207.133 1.00 52.62 54 VAL E C 1
ATOM 12754 O O . VAL E 5 54 ? 219.624 228.735 207.821 1.00 66.72 54 VAL E O 1
ATOM 12758 N N . TRP E 5 55 ? 221.528 228.331 206.745 1.00 56.80 55 TRP E N 1
ATOM 12759 C CA . TRP E 5 55 ? 222.119 229.635 206.949 1.00 53.43 55 TRP E CA 1
ATOM 12760 C C . TRP E 5 55 ? 221.493 230.661 205.993 1.00 52.48 55 TRP E C 1
ATOM 12761 O O . TRP E 5 55 ? 221.156 231.717 206.442 1.00 56.63 55 TRP E O 1
ATOM 12772 N N . ALA E 5 56 ? 221.359 230.335 204.701 1.00 43.73 56 ALA E N 1
ATOM 12773 C CA . ALA E 5 56 ? 220.654 231.121 203.715 1.00 44.89 56 ALA E CA 1
ATOM 12774 C C . ALA E 5 56 ? 219.277 231.570 204.235 1.00 52.05 56 ALA E C 1
ATOM 12775 O O . ALA E 5 56 ? 218.807 232.688 203.936 1.00 45.50 56 ALA E O 1
ATOM 12777 N N . ILE E 5 57 ? 218.611 230.658 204.938 1.00 45.18 57 ILE E N 1
ATOM 12778 C CA . ILE E 5 57 ? 217.279 230.903 205.430 1.00 47.25 57 ILE E CA 1
ATOM 12779 C C . ILE E 5 57 ? 217.377 231.841 206.611 1.00 43.75 57 ILE E C 1
ATOM 12780 O O . ILE E 5 57 ? 216.586 232.740 206.702 1.00 58.46 57 ILE E O 1
ATOM 12785 N N . ILE E 5 58 ? 218.288 231.623 207.522 1.00 44.45 58 ILE E N 1
ATOM 12786 C CA . ILE E 5 58 ? 218.384 232.513 208.661 1.00 56.92 58 ILE E CA 1
ATOM 12787 C C . ILE E 5 58 ? 218.638 233.960 208.188 1.00 54.61 58 ILE E C 1
ATOM 12788 O O . ILE E 5 58 ? 218.141 234.939 208.741 1.00 53.81 58 ILE E O 1
ATOM 12793 N N . LYS E 5 59 ? 219.421 234.094 207.154 1.00 45.12 59 LYS E N 1
ATOM 12794 C CA . LYS E 5 59 ? 219.768 235.380 206.667 1.00 43.72 59 LYS E CA 1
ATOM 12795 C C . LYS E 5 59 ? 218.556 236.017 205.968 1.00 56.44 59 LYS E C 1
ATOM 12796 O O . LYS E 5 59 ? 218.412 237.223 206.043 1.00 45.66 59 LYS E O 1
ATOM 12802 N N . LEU E 5 60 ? 217.724 235.227 205.268 1.00 48.07 60 LEU E N 1
ATOM 12803 C CA . LEU E 5 60 ? 216.465 235.685 204.716 1.00 47.65 60 LEU E CA 1
ATOM 12804 C C . LEU E 5 60 ? 215.524 236.116 205.844 1.00 43.77 60 LEU E C 1
ATOM 12805 O O . LEU E 5 60 ? 214.965 237.182 205.787 1.00 47.31 60 LEU E O 1
ATOM 12810 N N . ILE E 5 61 ? 215.381 235.355 206.904 1.00 40.88 61 ILE E N 1
ATOM 12811 C CA . ILE E 5 61 ? 214.575 235.843 207.996 1.00 43.09 61 ILE E CA 1
ATOM 12812 C C . ILE E 5 61 ? 215.100 237.170 208.488 1.00 44.12 61 ILE E C 1
ATOM 12813 O O . ILE E 5 61 ? 214.313 238.005 208.869 1.00 55.65 61 ILE E O 1
ATOM 12818 N N . VAL E 5 62 ? 216.405 237.358 208.575 1.00 52.49 62 VAL E N 1
ATOM 12819 C CA . VAL E 5 62 ? 216.949 238.602 209.123 1.00 52.30 62 VAL E CA 1
ATOM 12820 C C . VAL E 5 62 ? 216.606 239.737 208.197 1.00 41.44 62 VAL E C 1
ATOM 12821 O O . VAL E 5 62 ? 216.245 240.798 208.666 1.00 42.48 62 VAL E O 1
ATOM 12825 N N . LEU E 5 63 ? 216.610 239.455 206.908 1.00 36.89 63 LEU E N 1
ATOM 12826 C CA . LEU E 5 63 ? 216.357 240.489 205.928 1.00 45.32 63 LEU E CA 1
ATOM 12827 C C . LEU E 5 63 ? 214.874 240.894 205.936 1.00 43.34 63 LEU E C 1
ATOM 12828 O O . LEU E 5 63 ? 214.528 242.019 205.636 1.00 49.49 63 LEU E O 1
ATOM 12833 N N . PHE E 5 64 ? 213.982 239.955 206.162 1.00 43.45 64 PHE E N 1
ATOM 12834 C CA . PHE E 5 64 ? 212.570 240.234 206.281 1.00 42.45 64 PHE E CA 1
ATOM 12835 C C . PHE E 5 64 ? 212.426 241.227 207.420 1.00 44.59 64 PHE E C 1
ATOM 12836 O O . PHE E 5 64 ? 211.782 242.235 207.279 1.00 43.94 64 PHE E O 1
ATOM 12844 N N . PHE E 5 65 ? 213.056 240.970 208.546 1.00 41.97 65 PHE E N 1
ATOM 12845 C CA . PHE E 5 65 ? 212.995 241.894 209.658 1.00 44.91 65 PHE E CA 1
ATOM 12846 C C . PHE E 5 65 ? 213.719 243.233 209.395 1.00 51.27 65 PHE E C 1
ATOM 12847 O O . PHE E 5 65 ? 213.305 244.273 209.862 1.00 49.64 65 PHE E O 1
ATOM 12855 N N . LYS E 5 66 ? 214.859 243.238 208.727 1.00 51.75 66 LYS E N 1
ATOM 12856 C CA . LYS E 5 66 ? 215.591 244.482 208.537 1.00 52.44 66 LYS E CA 1
ATOM 12857 C C . LYS E 5 66 ? 214.746 245.390 207.652 1.00 45.88 66 LYS E C 1
ATOM 12858 O O . LYS E 5 66 ? 214.623 246.560 207.915 1.00 68.49 66 LYS E O 1
ATOM 12864 N N . GLU E 5 67 ? 214.223 244.881 206.550 1.00 42.82 67 GLU E N 1
ATOM 12865 C CA . GLU E 5 67 ? 213.475 245.675 205.602 1.00 46.71 67 GLU E CA 1
ATOM 12866 C C . GLU E 5 67 ? 212.182 246.231 206.232 1.00 44.08 67 GLU E C 1
ATOM 12867 O O . GLU E 5 67 ? 211.862 247.377 205.958 1.00 45.02 67 GLU E O 1
ATOM 12873 N N . LEU E 5 68 ? 211.508 245.445 207.095 1.00 35.31 68 LEU E N 1
ATOM 12874 C CA . LEU E 5 68 ? 210.331 245.903 207.785 1.00 36.83 68 LEU E CA 1
ATOM 12875 C C . LEU E 5 68 ? 210.621 247.094 208.691 1.00 31.51 68 LEU E C 1
ATOM 12876 O O . LEU E 5 68 ? 209.831 248.041 208.742 1.00 42.31 68 LEU E O 1
ATOM 12881 N N . ILE E 5 69 ? 211.727 247.080 209.396 1.00 34.97 69 ILE E N 1
ATOM 12882 C CA . ILE E 5 69 ? 212.167 248.228 210.204 1.00 37.31 69 ILE E CA 1
ATOM 12883 C C . ILE E 5 69 ? 212.443 249.454 209.350 1.00 33.38 69 ILE E C 1
ATOM 12884 O O . ILE E 5 69 ? 211.928 250.519 209.629 1.00 43.62 69 ILE E O 1
ATOM 12889 N N . LEU E 5 70 ? 213.083 249.268 208.227 1.00 40.54 70 LEU E N 1
ATOM 12890 C CA . LEU E 5 70 ? 213.338 250.376 207.332 1.00 40.67 70 LEU E CA 1
ATOM 12891 C C . LEU E 5 70 ? 212.044 250.878 206.749 1.00 43.14 70 LEU E C 1
ATOM 12892 O O . LEU E 5 70 ? 211.939 252.083 206.532 1.00 55.66 70 LEU E O 1
ATOM 12897 N N . ALA E 5 71 ? 211.132 249.946 206.374 1.00 39.30 71 ALA E N 1
ATOM 12898 C CA . ALA E 5 71 ? 209.862 250.326 205.792 1.00 33.00 71 ALA E CA 1
ATOM 12899 C C . ALA E 5 71 ? 209.060 251.223 206.742 1.00 34.15 71 ALA E C 1
ATOM 12900 O O . ALA E 5 71 ? 208.507 252.229 206.333 1.00 39.58 71 ALA E O 1
ATOM 12902 N N . ASN E 5 72 ? 209.147 250.927 208.049 1.00 31.71 72 ASN E N 1
ATOM 12903 C CA . ASN E 5 72 ? 208.453 251.717 208.997 1.00 30.77 72 ASN E CA 1
ATOM 12904 C C . ASN E 5 72 ? 209.057 253.105 209.206 1.00 40.81 72 ASN E C 1
ATOM 12905 O O . ASN E 5 72 ? 208.313 254.060 209.368 1.00 46.76 72 ASN E O 1
ATOM 12910 N N . ILE E 5 73 ? 210.379 253.205 209.129 1.00 34.48 73 ILE E N 1
ATOM 12911 C CA . ILE E 5 73 ? 211.044 254.497 209.133 1.00 42.67 73 ILE E CA 1
ATOM 12912 C C . ILE E 5 73 ? 210.566 255.370 207.956 1.00 40.84 73 ILE E C 1
ATOM 12913 O O . ILE E 5 73 ? 210.251 256.549 208.174 1.00 58.17 73 ILE E O 1
ATOM 12918 N N . ASP E 5 74 ? 210.399 254.765 206.776 1.00 38.48 74 ASP E N 1
ATOM 12919 C CA . ASP E 5 74 ? 209.936 255.473 205.608 1.00 46.69 74 ASP E CA 1
ATOM 12920 C C . ASP E 5 74 ? 208.531 256.014 205.856 1.00 40.49 74 ASP E C 1
ATOM 12921 O O . ASP E 5 74 ? 208.125 257.018 205.248 1.00 51.31 74 ASP E O 1
ATOM 12926 N N . VAL E 5 75 ? 207.730 255.263 206.613 1.00 41.50 75 VAL E N 1
ATOM 12927 C CA . VAL E 5 75 ? 206.307 255.520 206.773 1.00 42.93 75 VAL E CA 1
ATOM 12928 C C . VAL E 5 75 ? 206.173 256.625 207.798 1.00 35.97 75 VAL E C 1
ATOM 12929 O O . VAL E 5 75 ? 205.445 257.571 207.597 1.00 46.88 75 VAL E O 1
ATOM 12933 N N . ILE E 5 76 ? 206.933 256.532 208.857 1.00 39.14 76 ILE E N 1
ATOM 12934 C CA . ILE E 5 76 ? 206.993 257.583 209.825 1.00 46.78 76 ILE E CA 1
ATOM 12935 C C . ILE E 5 76 ? 207.326 258.937 209.203 1.00 47.66 76 ILE E C 1
ATOM 12936 O O . ILE E 5 76 ? 206.669 259.944 209.482 1.00 59.63 76 ILE E O 1
ATOM 12941 N N . LYS E 5 77 ? 208.349 259.007 208.409 1.00 49.14 77 LYS E N 1
ATOM 12942 C CA . LYS E 5 77 ? 208.684 260.259 207.760 1.00 48.82 77 LYS E CA 1
ATOM 12943 C C . LYS E 5 77 ? 207.457 260.811 207.053 1.00 53.22 77 LYS E C 1
ATOM 12944 O O . LYS E 5 77 ? 207.203 261.999 207.177 1.00 78.77 77 LYS E O 1
ATOM 12950 N N . ILE E 5 78 ? 206.765 259.986 206.251 1.00 51.19 78 ILE E N 1
ATOM 12951 C CA . ILE E 5 78 ? 205.691 260.434 205.370 1.00 47.74 78 ILE E CA 1
ATOM 12952 C C . ILE E 5 78 ? 204.496 260.892 206.169 1.00 39.11 78 ILE E C 1
ATOM 12953 O O . ILE E 5 78 ? 204.047 261.985 205.950 1.00 58.82 78 ILE E O 1
ATOM 12958 N N . VAL E 5 79 ? 204.108 260.125 207.169 1.00 43.80 79 VAL E N 1
ATOM 12959 C CA . VAL E 5 79 ? 202.895 260.336 207.922 1.00 43.59 79 VAL E CA 1
ATOM 12960 C C . VAL E 5 79 ? 203.098 261.477 208.916 1.00 43.82 79 VAL E C 1
ATOM 12961 O O . VAL E 5 79 ? 202.113 262.071 209.318 1.00 55.75 79 VAL E O 1
ATOM 12965 N N . LEU E 5 80 ? 204.292 261.715 209.439 1.00 46.54 80 LEU E N 1
ATOM 12966 C CA . LEU E 5 80 ? 204.465 262.829 210.375 1.00 53.47 80 LEU E CA 1
ATOM 12967 C C . LEU E 5 80 ? 204.972 264.086 209.675 1.00 48.53 80 LEU E C 1
ATOM 12968 O O . LEU E 5 80 ? 205.236 265.063 210.348 1.00 85.73 80 LEU E O 1
ATOM 12973 N N . SER E 5 81 ? 205.052 264.085 208.360 1.00 65.07 81 SER E N 1
ATOM 12974 C CA . SER E 5 81 ? 205.375 265.263 207.585 1.00 69.34 81 SER E CA 1
ATOM 12975 C C . SER E 5 81 ? 204.127 266.132 207.529 1.00 76.75 81 SER E C 1
ATOM 12976 O O . SER E 5 81 ? 203.041 265.619 207.255 1.00 70.22 81 SER E O 1
ATOM 12979 N N . PRO E 5 82 ? 204.256 267.464 207.757 1.00 88.22 82 PRO E N 1
ATOM 12980 C CA . PRO E 5 82 ? 203.116 268.374 207.717 1.00 76.72 82 PRO E CA 1
ATOM 12981 C C . PRO E 5 82 ? 202.318 268.199 206.444 1.00 70.15 82 PRO E C 1
ATOM 12982 O O . PRO E 5 82 ? 201.097 268.176 206.493 1.00 73.07 82 PRO E O 1
ATOM 12986 N N . LYS E 5 83 ? 203.002 267.990 205.319 1.00 80.71 83 LYS E N 1
ATOM 12987 C CA . LYS E 5 83 ? 202.260 267.747 204.097 1.00 97.94 83 LYS E CA 1
ATOM 12988 C C . LYS E 5 83 ? 202.683 266.429 203.470 1.00 101.59 83 LYS E C 1
ATOM 12989 O O . LYS E 5 83 ? 203.895 266.202 203.364 1.00 99.38 83 LYS E O 1
ATOM 12995 N N . MET E 5 84 ? 201.689 265.590 203.089 1.00 89.38 84 MET E N 1
ATOM 12996 C CA . MET E 5 84 ? 201.974 264.397 202.315 1.00 100.57 84 MET E CA 1
ATOM 12997 C C . MET E 5 84 ? 202.741 264.868 201.093 1.00 89.01 84 MET E C 1
ATOM 12998 O O . MET E 5 84 ? 202.168 265.601 200.288 1.00 84.43 84 MET E O 1
ATOM 13003 N N . ASN E 5 85 ? 204.002 264.451 200.978 1.00 89.16 85 ASN E N 1
ATOM 13004 C CA . ASN E 5 85 ? 204.796 264.712 199.790 1.00 121.46 85 ASN E CA 1
ATOM 13005 C C . ASN E 5 85 ? 205.083 263.354 199.165 1.00 116.44 85 ASN E C 1
ATOM 13006 O O . ASN E 5 85 ? 206.218 262.860 199.262 1.00 148.69 85 ASN E O 1
ATOM 13011 N N . ILE E 5 86 ? 204.051 262.761 198.527 1.00 76.53 86 ILE E N 1
ATOM 13012 C CA . ILE E 5 86 ? 204.261 261.465 197.897 1.00 58.64 86 ILE E CA 1
ATOM 13013 C C . ILE E 5 86 ? 203.931 261.540 196.414 1.00 45.63 86 ILE E C 1
ATOM 13014 O O . ILE E 5 86 ? 203.075 262.336 196.047 1.00 68.55 86 ILE E O 1
ATOM 13019 N N . GLN E 5 87 ? 204.618 260.738 195.584 1.00 60.46 87 GLN E N 1
ATOM 13020 C CA . GLN E 5 87 ? 204.309 260.666 194.154 1.00 70.84 87 GLN E CA 1
ATOM 13021 C C . GLN E 5 87 ? 204.092 259.226 193.716 1.00 51.99 87 GLN E C 1
ATOM 13022 O O . GLN E 5 87 ? 204.987 258.571 193.186 1.00 57.92 87 GLN E O 1
ATOM 13028 N N . PRO E 5 88 ? 202.939 258.642 194.063 1.00 50.18 88 PRO E N 1
ATOM 13029 C CA . PRO E 5 88 ? 202.741 257.189 193.942 1.00 53.02 88 PRO E CA 1
ATOM 13030 C C . PRO E 5 88 ? 202.504 256.704 192.503 1.00 47.64 88 PRO E C 1
ATOM 13031 O O . PRO E 5 88 ? 202.275 257.518 191.634 1.00 73.82 88 PRO E O 1
ATOM 13035 N N . GLY E 5 89 ? 202.504 255.390 192.283 1.00 48.88 89 GLY E N 1
ATOM 13036 C CA . GLY E 5 89 ? 202.190 254.755 191.012 1.00 43.76 89 GLY E CA 1
ATOM 13037 C C . GLY E 5 89 ? 202.382 253.237 191.049 1.00 38.51 89 GLY E C 1
ATOM 13038 O O . GLY E 5 89 ? 202.841 252.723 192.053 1.00 36.23 89 GLY E O 1
ATOM 13039 N N . ILE E 5 90 ? 201.889 252.537 190.009 1.00 39.71 90 ILE E N 1
ATOM 13040 C CA . ILE E 5 90 ? 202.037 251.096 189.854 1.00 37.04 90 ILE E CA 1
ATOM 13041 C C . ILE E 5 90 ? 203.088 250.754 188.816 1.00 41.55 90 ILE E C 1
ATOM 13042 O O . ILE E 5 90 ? 202.952 251.162 187.716 1.00 56.66 90 ILE E O 1
ATOM 13047 N N . VAL E 5 91 ? 204.162 250.043 189.216 1.00 50.77 91 VAL E N 1
ATOM 13048 C CA . VAL E 5 91 ? 205.283 249.714 188.354 1.00 48.21 91 VAL E CA 1
ATOM 13049 C C . VAL E 5 91 ? 205.293 248.227 188.063 1.00 42.28 91 VAL E C 1
ATOM 13050 O O . VAL E 5 91 ? 205.293 247.464 189.026 1.00 42.84 91 VAL E O 1
ATOM 13054 N N . ALA E 5 92 ? 205.425 247.809 186.788 1.00 55.32 92 ALA E N 1
ATOM 13055 C CA . ALA E 5 92 ? 205.678 246.395 186.525 1.00 48.18 92 ALA E CA 1
ATOM 13056 C C . ALA E 5 92 ? 207.174 246.086 186.703 1.00 42.93 92 ALA E C 1
ATOM 13057 O O . ALA E 5 92 ? 207.995 246.786 186.155 1.00 59.57 92 ALA E O 1
ATOM 13059 N N . VAL E 5 93 ? 207.519 245.126 187.545 1.00 43.18 93 VAL E N 1
ATOM 13060 C CA . VAL E 5 93 ? 208.916 244.771 187.800 1.00 45.97 93 VAL E CA 1
ATOM 13061 C C . VAL E 5 93 ? 209.187 243.326 187.332 1.00 49.35 93 VAL E C 1
ATOM 13062 O O . VAL E 5 93 ? 208.580 242.369 187.814 1.00 62.42 93 VAL E O 1
ATOM 13066 N N . PRO E 5 94 ? 210.107 243.101 186.364 1.00 53.12 94 PRO E N 1
ATOM 13067 C CA . PRO E 5 94 ? 210.486 241.766 185.939 1.00 54.46 94 PRO E CA 1
ATOM 13068 C C . PRO E 5 94 ? 210.944 240.846 187.065 1.00 50.76 94 PRO E C 1
ATOM 13069 O O . PRO E 5 94 ? 211.593 241.337 187.976 1.00 56.04 94 PRO E O 1
ATOM 13073 N N . THR E 5 95 ? 210.710 239.535 186.951 1.00 61.85 95 THR E N 1
ATOM 13074 C CA . THR E 5 95 ? 211.351 238.542 187.838 1.00 78.02 95 THR E CA 1
ATOM 13075 C C . THR E 5 95 ? 211.908 237.323 187.065 1.00 73.02 95 THR E C 1
ATOM 13076 O O . THR E 5 95 ? 211.245 236.801 186.141 1.00 65.83 95 THR E O 1
ATOM 13080 N N . LYS E 5 96 ? 213.046 236.820 187.541 1.00 70.11 96 LYS E N 1
ATOM 13081 C CA . LYS E 5 96 ? 213.605 235.570 187.084 1.00 67.75 96 LYS E CA 1
ATOM 13082 C C . LYS E 5 96 ? 213.027 234.391 187.896 1.00 81.46 96 LYS E C 1
ATOM 13083 O O . LYS E 5 96 ? 212.852 233.280 187.398 1.00 88.62 96 LYS E O 1
ATOM 13089 N N . LEU E 5 97 ? 212.665 234.622 189.150 1.00 75.71 97 LEU E N 1
ATOM 13090 C CA . LEU E 5 97 ? 212.151 233.548 189.985 1.00 60.27 97 LEU E CA 1
ATOM 13091 C C . LEU E 5 97 ? 211.030 232.798 189.276 1.00 58.72 97 LEU E C 1
ATOM 13092 O O . LEU E 5 97 ? 210.066 233.394 188.778 1.00 68.91 97 LEU E O 1
ATOM 13097 N N . LYS E 5 98 ? 211.213 231.476 189.225 1.00 73.04 98 LYS E N 1
ATOM 13098 C CA . LYS E 5 98 ? 210.359 230.602 188.455 1.00 70.21 98 LYS E CA 1
ATOM 13099 C C . LYS E 5 98 ? 209.380 229.938 189.391 1.00 59.82 98 LYS E C 1
ATOM 13100 O O . LYS E 5 98 ? 208.204 229.963 189.034 1.00 90.70 98 LYS E O 1
ATOM 13106 N N . THR E 5 99 ? 209.770 229.490 190.595 1.00 57.60 99 THR E N 1
ATOM 13107 C CA . THR E 5 99 ? 208.789 228.694 191.350 1.00 60.38 99 THR E CA 1
ATOM 13108 C C . THR E 5 99 ? 207.752 229.475 192.184 1.00 46.76 99 THR E C 1
ATOM 13109 O O . THR E 5 99 ? 207.896 230.644 192.472 1.00 55.55 99 THR E O 1
ATOM 13113 N N . ASP E 5 100 ? 206.668 228.777 192.576 1.00 53.44 100 ASP E N 1
ATOM 13114 C CA . ASP E 5 100 ? 205.561 229.418 193.250 1.00 48.10 100 ASP E CA 1
ATOM 13115 C C . ASP E 5 100 ? 205.971 229.789 194.643 1.00 44.88 100 ASP E C 1
ATOM 13116 O O . ASP E 5 100 ? 205.634 230.874 195.095 1.00 56.50 100 ASP E O 1
ATOM 13121 N N . TRP E 5 101 ? 206.831 229.022 195.232 1.00 44.00 101 TRP E N 1
ATOM 13122 C CA . TRP E 5 101 ? 207.183 229.390 196.576 1.00 44.40 101 TRP E CA 1
ATOM 13123 C C . TRP E 5 101 ? 208.224 230.505 196.538 1.00 45.53 101 TRP E C 1
ATOM 13124 O O . TRP E 5 101 ? 208.401 231.200 197.542 1.00 44.66 101 TRP E O 1
ATOM 13135 N N . GLU E 5 102 ? 209.001 230.610 195.459 1.00 41.13 102 GLU E N 1
ATOM 13136 C CA . GLU E 5 102 ? 209.939 231.688 195.416 1.00 40.49 102 GLU E CA 1
ATOM 13137 C C . GLU E 5 102 ? 209.154 232.960 195.155 1.00 37.41 102 GLU E C 1
ATOM 13138 O O . GLU E 5 102 ? 209.539 233.974 195.749 1.00 53.58 102 GLU E O 1
ATOM 13144 N N . LEU E 5 103 ? 208.192 232.963 194.203 1.00 34.34 103 LEU E N 1
ATOM 13145 C CA . LEU E 5 103 ? 207.394 234.152 193.896 1.00 43.38 103 LEU E CA 1
ATOM 13146 C C . LEU E 5 103 ? 206.628 234.629 195.138 1.00 40.29 103 LEU E C 1
ATOM 13147 O O . LEU E 5 103 ? 206.577 235.809 195.451 1.00 38.68 103 LEU E O 1
ATOM 13152 N N . SER E 5 104 ? 206.242 233.689 195.943 1.00 33.88 104 SER E N 1
ATOM 13153 C CA . SER E 5 104 ? 205.474 233.996 197.105 1.00 34.05 104 SER E CA 1
ATOM 13154 C C . SER E 5 104 ? 206.400 234.617 198.090 1.00 28.90 104 SER E C 1
ATOM 13155 O O . SER E 5 104 ? 205.973 235.553 198.764 1.00 38.49 104 SER E O 1
ATOM 13158 N N . LEU E 5 105 ? 207.641 234.153 198.158 1.00 36.06 105 LEU E N 1
ATOM 13159 C CA . LEU E 5 105 ? 208.612 234.779 199.061 1.00 37.81 105 LEU E CA 1
ATOM 13160 C C . LEU E 5 105 ? 208.949 236.197 198.641 1.00 27.44 105 LEU E C 1
ATOM 13161 O O . LEU E 5 105 ? 208.806 237.081 199.449 1.00 31.17 105 LEU E O 1
ATOM 13166 N N . LEU E 5 106 ? 209.224 236.408 197.393 1.00 30.83 106 LEU E N 1
ATOM 13167 C CA . LEU E 5 106 ? 209.473 237.722 196.851 1.00 31.99 106 LEU E CA 1
ATOM 13168 C C . LEU E 5 106 ? 208.292 238.671 197.039 1.00 33.00 106 LEU E C 1
ATOM 13169 O O . LEU E 5 106 ? 208.552 239.797 197.344 1.00 39.22 106 LEU E O 1
ATOM 13174 N N . ALA E 5 107 ? 207.073 238.318 196.586 1.00 29.44 107 ALA E N 1
ATOM 13175 C CA . ALA E 5 107 ? 205.925 239.184 196.767 1.00 32.15 107 ALA E CA 1
ATOM 13176 C C . ALA E 5 107 ? 205.729 239.565 198.238 1.00 31.83 107 ALA E C 1
ATOM 13177 O O . ALA E 5 107 ? 205.453 240.734 198.536 1.00 36.16 107 ALA E O 1
ATOM 13179 N N . SER E 5 108 ? 206.098 238.716 199.140 1.00 30.11 108 SER E N 1
ATOM 13180 C CA . SER E 5 108 ? 205.966 239.035 200.543 1.00 32.78 108 SER E CA 1
ATOM 13181 C C . SER E 5 108 ? 207.057 239.933 201.022 1.00 34.05 108 SER E C 1
ATOM 13182 O O . SER E 5 108 ? 206.818 240.723 201.878 1.00 43.76 108 SER E O 1
ATOM 13185 N N . LEU E 5 109 ? 208.257 239.765 200.533 1.00 34.65 109 LEU E N 1
ATOM 13186 C CA . LEU E 5 109 ? 209.346 240.625 200.908 1.00 34.82 109 LEU E CA 1
ATOM 13187 C C . LEU E 5 109 ? 209.106 242.035 200.352 1.00 34.42 109 LEU E C 1
ATOM 13188 O O . LEU E 5 109 ? 209.279 242.985 201.035 1.00 35.71 109 LEU E O 1
ATOM 13193 N N . ILE E 5 110 ? 208.713 242.205 199.106 1.00 36.51 110 ILE E N 1
ATOM 13194 C CA . ILE E 5 110 ? 208.413 243.504 198.542 1.00 40.02 110 ILE E CA 1
ATOM 13195 C C . ILE E 5 110 ? 207.400 244.272 199.398 1.00 37.98 110 ILE E C 1
ATOM 13196 O O . ILE E 5 110 ? 207.487 245.483 199.595 1.00 43.36 110 ILE E O 1
ATOM 13201 N N . SER E 5 111 ? 206.383 243.593 199.858 1.00 35.35 111 SER E N 1
ATOM 13202 C CA . SER E 5 111 ? 205.343 244.269 200.586 1.00 33.35 111 SER E CA 1
ATOM 13203 C C . SER E 5 111 ? 205.842 244.573 202.002 1.00 35.12 111 SER E C 1
ATOM 13204 O O . SER E 5 111 ? 205.224 245.358 202.667 1.00 47.27 111 SER E O 1
ATOM 13207 N N . LEU E 5 112 ? 206.886 243.959 202.514 1.00 31.96 112 LEU E N 1
ATOM 13208 C CA . LEU E 5 112 ? 207.408 244.344 203.824 1.00 32.17 112 LEU E CA 1
ATOM 13209 C C . LEU E 5 112 ? 208.594 245.297 203.697 1.00 30.09 112 LEU E C 1
ATOM 13210 O O . LEU E 5 112 ? 209.122 245.704 204.682 1.00 52.66 112 LEU E O 1
ATOM 13215 N N . THR E 5 113 ? 208.952 245.757 202.527 1.00 37.32 113 THR E N 1
ATOM 13216 C CA . THR E 5 113 ? 210.156 246.536 202.316 1.00 38.77 113 THR E CA 1
ATOM 13217 C C . THR E 5 113 ? 209.736 247.961 202.002 1.00 39.56 113 THR E C 1
ATOM 13218 O O . THR E 5 113 ? 208.545 248.221 201.836 1.00 47.44 113 THR E O 1
ATOM 13222 N N . PRO E 5 114 ? 210.688 248.928 202.061 1.00 45.27 114 PRO E N 1
ATOM 13223 C CA . PRO E 5 114 ? 210.354 250.356 201.998 1.00 39.55 114 PRO E CA 1
ATOM 13224 C C . PRO E 5 114 ? 209.771 250.897 200.724 1.00 38.04 114 PRO E C 1
ATOM 13225 O O . PRO E 5 114 ? 210.395 250.824 199.662 1.00 57.70 114 PRO E O 1
ATOM 13229 N N . GLY E 5 115 ? 208.558 251.449 200.865 1.00 43.65 115 GLY E N 1
ATOM 13230 C CA . GLY E 5 115 ? 207.898 252.198 199.805 1.00 38.85 115 GLY E CA 1
ATOM 13231 C C . GLY E 5 115 ? 207.024 251.369 198.902 1.00 33.54 115 GLY E C 1
ATOM 13232 O O . GLY E 5 115 ? 206.455 251.924 197.970 1.00 40.47 115 GLY E O 1
ATOM 13233 N N . THR E 5 116 ? 206.947 250.064 199.127 1.00 35.89 116 THR E N 1
ATOM 13234 C CA . THR E 5 116 ? 206.358 249.225 198.104 1.00 35.96 116 THR E CA 1
ATOM 13235 C C . THR E 5 116 ? 205.297 248.283 198.629 1.00 32.56 116 THR E C 1
ATOM 13236 O O . THR E 5 116 ? 205.401 247.728 199.727 1.00 50.48 116 THR E O 1
ATOM 13240 N N . LEU E 5 117 ? 204.451 247.877 197.720 1.00 34.60 117 LEU E N 1
ATOM 13241 C CA . LEU E 5 117 ? 203.450 246.896 198.028 1.00 36.39 117 LEU E CA 1
ATOM 13242 C C . LEU E 5 117 ? 203.096 246.083 196.795 1.00 28.42 117 LEU E C 1
ATOM 13243 O O . LEU E 5 117 ? 202.707 246.686 195.832 1.00 33.67 117 LEU E O 1
ATOM 13248 N N . SER E 5 118 ? 203.169 244.760 196.880 1.00 31.80 118 SER E N 1
ATOM 13249 C CA . SER E 5 118 ? 202.853 243.824 195.815 1.00 35.65 118 SER E CA 1
ATOM 13250 C C . SER E 5 118 ? 201.374 243.877 195.564 1.00 33.84 118 SER E C 1
ATOM 13251 O O . SER E 5 118 ? 200.589 243.563 196.483 1.00 43.28 118 SER E O 1
ATOM 13254 N N A MET E 5 119 ? 200.987 244.287 194.349 0.58 36.74 119 MET E N 1
ATOM 13255 N N B MET E 5 119 ? 200.959 244.212 194.345 0.42 36.41 119 MET E N 1
ATOM 13256 C CA A MET E 5 119 ? 199.579 244.319 193.933 0.58 41.38 119 MET E CA 1
ATOM 13257 C CA B MET E 5 119 ? 199.525 244.257 194.064 0.42 38.66 119 MET E CA 1
ATOM 13258 C C A MET E 5 119 ? 199.127 242.996 193.273 0.58 33.86 119 MET E C 1
ATOM 13259 C C B MET E 5 119 ? 199.046 243.094 193.161 0.42 34.10 119 MET E C 1
ATOM 13260 O O A MET E 5 119 ? 198.112 242.439 193.588 0.58 43.15 119 MET E O 1
ATOM 13261 O O B MET E 5 119 ? 197.897 242.717 193.233 0.42 42.33 119 MET E O 1
ATOM 13270 N N . ASP E 5 120 ? 199.886 242.482 192.334 1.00 32.72 120 ASP E N 1
ATOM 13271 C CA . ASP E 5 120 ? 199.413 241.544 191.352 1.00 38.54 120 ASP E CA 1
ATOM 13272 C C . ASP E 5 120 ? 200.603 240.912 190.662 1.00 34.58 120 ASP E C 1
ATOM 13273 O O . ASP E 5 120 ? 201.674 241.439 190.774 1.00 33.16 120 ASP E O 1
ATOM 13278 N N . PHE E 5 121 ? 200.361 239.791 189.972 1.00 34.99 121 PHE E N 1
ATOM 13279 C CA . PHE E 5 121 ? 201.375 239.069 189.214 1.00 39.35 121 PHE E CA 1
ATOM 13280 C C . PHE E 5 121 ? 200.870 238.995 187.806 1.00 38.89 121 PHE E C 1
ATOM 13281 O O . PHE E 5 121 ? 199.668 238.810 187.673 1.00 37.34 121 PHE E O 1
ATOM 13289 N N . SER E 5 122 ? 201.744 239.066 186.795 1.00 37.95 122 SER E N 1
ATOM 13290 C CA . SER E 5 122 ? 201.268 238.737 185.438 1.00 53.24 122 SER E CA 1
ATOM 13291 C C . SER E 5 122 ? 200.803 237.269 185.332 1.00 49.95 122 SER E C 1
ATOM 13292 O O . SER E 5 122 ? 201.209 236.412 186.142 1.00 62.09 122 SER E O 1
ATOM 13295 N N . ASP E 5 123 ? 200.074 236.945 184.278 1.00 58.08 123 ASP E N 1
ATOM 13296 C CA . ASP E 5 123 ? 199.593 235.582 184.097 1.00 73.93 123 ASP E CA 1
ATOM 13297 C C . ASP E 5 123 ? 200.766 234.602 183.967 1.00 60.30 123 ASP E C 1
ATOM 13298 O O . ASP E 5 123 ? 200.755 233.497 184.493 1.00 84.99 123 ASP E O 1
ATOM 13303 N N . ASP E 5 124 ? 201.783 234.991 183.213 1.00 77.53 124 ASP E N 1
ATOM 13304 C CA . ASP E 5 124 ? 202.952 234.163 182.995 1.00 67.42 124 ASP E CA 1
ATOM 13305 C C . ASP E 5 124 ? 203.896 234.203 184.203 1.00 72.00 124 ASP E C 1
ATOM 13306 O O . ASP E 5 124 ? 204.879 233.447 184.212 1.00 62.32 124 ASP E O 1
ATOM 13311 N N . ASN E 5 125 ? 203.623 235.106 185.178 1.00 51.96 125 ASN E N 1
ATOM 13312 C CA . ASN E 5 125 ? 204.406 235.211 186.397 1.00 46.43 125 ASN E CA 1
ATOM 13313 C C . ASN E 5 125 ? 205.782 235.847 186.153 1.00 40.12 125 ASN E C 1
ATOM 13314 O O . ASN E 5 125 ? 206.675 235.759 187.016 1.00 49.15 125 ASN E O 1
ATOM 13319 N N . LYS E 5 126 ? 205.927 236.585 185.044 1.00 47.44 126 LYS E N 1
ATOM 13320 C CA . LYS E 5 126 ? 207.194 237.212 184.723 1.00 53.28 126 LYS E CA 1
ATOM 13321 C C . LYS E 5 126 ? 207.300 238.649 185.222 1.00 49.85 126 LYS E C 1
ATOM 13322 O O . LYS E 5 126 ? 208.375 239.250 185.177 1.00 70.34 126 LYS E O 1
ATOM 13328 N N . TYR E 5 127 ? 206.194 239.189 185.707 1.00 48.85 127 TYR E N 1
ATOM 13329 C CA . TYR E 5 127 ? 206.155 240.542 186.259 1.00 58.63 127 TYR E CA 1
ATOM 13330 C C . TYR E 5 127 ? 205.425 240.549 187.589 1.00 42.27 127 TYR E C 1
ATOM 13331 O O . TYR E 5 127 ? 204.387 239.866 187.704 1.00 46.53 127 TYR E O 1
ATOM 13340 N N . ILE E 5 128 ? 205.931 241.380 188.529 1.00 47.87 128 ILE E N 1
ATOM 13341 C CA . ILE E 5 128 ? 205.218 241.591 189.785 1.00 47.05 128 ILE E CA 1
ATOM 13342 C C . ILE E 5 128 ? 204.815 243.050 189.739 1.00 34.55 128 ILE E C 1
ATOM 13343 O O . ILE E 5 128 ? 205.634 243.914 189.662 1.00 36.95 128 ILE E O 1
ATOM 13348 N N . TYR E 5 129 ? 203.516 243.319 189.782 1.00 37.61 129 TYR E N 1
ATOM 13349 C CA . TYR E 5 129 ? 203.004 244.719 189.795 1.00 48.75 129 TYR E CA 1
ATOM 13350 C C . TYR E 5 129 ? 203.153 245.349 191.177 1.00 34.87 129 TYR E C 1
ATOM 13351 O O . TYR E 5 129 ? 202.771 244.713 192.139 1.00 33.12 129 TYR E O 1
ATOM 13360 N N . ILE E 5 130 ? 203.892 246.462 191.280 1.00 28.50 130 ILE E N 1
ATOM 13361 C CA . ILE E 5 130 ? 204.181 247.046 192.578 1.00 26.70 130 ILE E CA 1
ATOM 13362 C C . ILE E 5 130 ? 203.625 248.465 192.784 1.00 30.28 130 ILE E C 1
ATOM 13363 O O . ILE E 5 130 ? 203.934 249.355 192.023 1.00 30.12 130 ILE E O 1
ATOM 13368 N N . HIS E 5 131 ? 202.800 248.642 193.833 1.00 27.33 131 HIS E N 1
ATOM 13369 C CA . HIS E 5 131 ? 202.350 249.955 194.188 1.00 28.94 131 HIS E CA 1
ATOM 13370 C C . HIS E 5 131 ? 203.486 250.567 194.984 1.00 32.27 131 HIS E C 1
ATOM 13371 O O . HIS E 5 131 ? 203.840 249.997 195.991 1.00 35.70 131 HIS E O 1
ATOM 13378 N N . ALA E 5 132 ? 204.052 251.660 194.456 1.00 30.42 132 ALA E N 1
ATOM 13379 C CA . ALA E 5 132 ? 205.170 252.375 195.008 1.00 36.52 132 ALA E CA 1
ATOM 13380 C C . ALA E 5 132 ? 204.706 253.735 195.453 1.00 30.35 132 ALA E C 1
ATOM 13381 O O . ALA E 5 132 ? 203.830 254.257 194.852 1.00 43.42 132 ALA E O 1
ATOM 13383 N N . ILE E 5 133 ? 205.244 254.232 196.541 1.00 55.02 133 ILE E N 1
ATOM 13384 C CA . ILE E 5 133 ? 204.807 255.487 197.163 1.00 68.69 133 ILE E CA 1
ATOM 13385 C C . ILE E 5 133 ? 205.594 256.640 196.526 1.00 53.75 133 ILE E C 1
ATOM 13386 O O . ILE E 5 133 ? 205.089 257.739 196.482 1.00 65.58 133 ILE E O 1
ATOM 13391 N N . ASP E 5 134 ? 206.836 256.376 196.072 1.00 57.38 134 ASP E N 1
ATOM 13392 C CA . ASP E 5 134 ? 207.608 257.320 195.276 1.00 57.54 134 ASP E CA 1
ATOM 13393 C C . ASP E 5 134 ? 208.108 256.746 193.954 1.00 51.12 134 ASP E C 1
ATOM 13394 O O . ASP E 5 134 ? 209.080 256.011 193.922 1.00 68.50 134 ASP E O 1
ATOM 13399 N N . VAL E 5 135 ? 207.403 256.975 192.850 1.00 63.77 135 VAL E N 1
ATOM 13400 C CA . VAL E 5 135 ? 207.765 256.365 191.568 1.00 57.74 135 VAL E CA 1
ATOM 13401 C C . VAL E 5 135 ? 209.061 256.977 190.994 1.00 69.82 135 VAL E C 1
ATOM 13402 O O . VAL E 5 135 ? 209.862 256.229 190.402 1.00 80.62 135 VAL E O 1
ATOM 13406 N N . PRO E 5 136 ? 209.350 258.311 191.122 1.00 83.70 136 PRO E N 1
ATOM 13407 C CA . PRO E 5 136 ? 210.683 258.844 190.810 1.00 80.95 136 PRO E CA 1
ATOM 13408 C C . PRO E 5 136 ? 211.880 257.972 191.207 1.00 74.00 136 PRO E C 1
ATOM 13409 O O . PRO E 5 136 ? 212.700 257.644 190.361 1.00 101.78 136 PRO E O 1
ATOM 13413 N N . ASN E 5 137 ? 211.899 257.461 192.441 1.00 57.36 137 ASN E N 1
ATOM 13414 C CA . ASN E 5 137 ? 212.974 256.592 192.900 1.00 82.43 137 ASN E CA 1
ATOM 13415 C C . ASN E 5 137 ? 212.769 255.112 192.522 1.00 67.46 137 ASN E C 1
ATOM 13416 O O . ASN E 5 137 ? 213.249 254.233 193.231 1.00 93.85 137 ASN E O 1
ATOM 13421 N N . LYS E 5 138 ? 212.043 254.801 191.444 1.00 58.20 138 LYS E N 1
ATOM 13422 C CA . LYS E 5 138 ? 211.731 253.419 191.134 1.00 56.87 138 LYS E CA 1
ATOM 13423 C C . LYS E 5 138 ? 212.979 252.612 190.793 1.00 68.06 138 LYS E C 1
ATOM 13424 O O . LYS E 5 138 ? 213.010 251.422 191.089 1.00 86.29 138 LYS E O 1
ATOM 13430 N N . GLU E 5 139 ? 213.963 253.203 190.115 1.00 84.68 139 GLU E N 1
ATOM 13431 C CA . GLU E 5 139 ? 215.197 252.520 189.749 1.00 88.11 139 GLU E CA 1
ATOM 13432 C C . GLU E 5 139 ? 215.903 251.900 190.968 1.00 62.46 139 GLU E C 1
ATOM 13433 O O . GLU E 5 139 ? 216.352 250.768 190.883 1.00 73.96 139 GLU E O 1
ATOM 13439 N N . LYS E 5 140 ? 215.955 252.582 192.097 1.00 66.89 140 LYS E N 1
ATOM 13440 C CA . LYS E 5 140 ? 216.482 252.000 193.318 1.00 73.95 140 LYS E CA 1
ATOM 13441 C C . LYS E 5 140 ? 215.685 250.759 193.729 1.00 70.75 140 LYS E C 1
ATOM 13442 O O . LYS E 5 140 ? 216.252 249.739 194.091 1.00 98.70 140 LYS E O 1
ATOM 13448 N N . MET E 5 141 ? 214.358 250.848 193.733 1.00 76.29 141 MET E N 1
ATOM 13449 C CA . MET E 5 141 ? 213.518 249.728 194.130 1.00 65.29 141 MET E CA 1
ATOM 13450 C C . MET E 5 141 ? 213.769 248.549 193.185 1.00 55.44 141 MET E C 1
ATOM 13451 O O . MET E 5 141 ? 213.861 247.410 193.622 1.00 64.61 141 MET E O 1
ATOM 13456 N N . ILE E 5 142 ? 213.786 248.775 191.869 1.00 53.86 142 ILE E N 1
ATOM 13457 C CA . ILE E 5 142 ? 214.013 247.698 190.900 1.00 64.65 142 ILE E CA 1
ATOM 13458 C C . ILE E 5 142 ? 215.391 247.087 191.068 1.00 57.56 142 ILE E C 1
ATOM 13459 O O . ILE E 5 142 ? 215.500 245.862 191.072 1.00 66.61 142 ILE E O 1
ATOM 13464 N N . ARG E 5 143 ? 216.392 247.925 191.374 1.00 70.15 143 ARG E N 1
ATOM 13465 C CA . ARG E 5 143 ? 217.731 247.441 191.680 1.00 72.03 143 ARG E CA 1
ATOM 13466 C C . ARG E 5 143 ? 217.716 246.615 192.955 1.00 57.25 143 ARG E C 1
ATOM 13467 O O . ARG E 5 143 ? 218.317 245.547 192.959 1.00 53.28 143 ARG E O 1
ATOM 13475 N N . ASP E 5 144 ? 217.092 247.082 194.033 1.00 50.35 144 ASP E N 1
ATOM 13476 C CA . ASP E 5 144 ? 217.021 246.264 195.246 1.00 54.55 144 ASP E CA 1
ATOM 13477 C C . ASP E 5 144 ? 216.285 244.918 195.040 1.00 50.68 144 ASP E C 1
ATOM 13478 O O . ASP E 5 144 ? 216.722 243.909 195.560 1.00 60.36 144 ASP E O 1
ATOM 13483 N N . ILE E 5 145 ? 215.198 244.864 194.271 1.00 48.01 145 ILE E N 1
ATOM 13484 C CA . ILE E 5 145 ? 214.566 243.593 194.017 1.00 53.57 145 ILE E CA 1
ATOM 13485 C C . ILE E 5 145 ? 215.586 242.660 193.353 1.00 52.55 145 ILE E C 1
ATOM 13486 O O . ILE E 5 145 ? 215.775 241.532 193.786 1.00 66.61 145 ILE E O 1
ATOM 13491 N N . HIS E 5 146 ? 216.277 243.149 192.335 1.00 52.69 146 HIS E N 1
ATOM 13492 C CA . HIS E 5 146 ? 217.175 242.351 191.539 1.00 59.38 146 HIS E CA 1
ATOM 13493 C C . HIS E 5 146 ? 218.443 241.917 192.288 1.00 58.91 146 HIS E C 1
ATOM 13494 O O . HIS E 5 146 ? 218.986 240.852 191.991 1.00 98.41 146 HIS E O 1
ATOM 13501 N N . ASP E 5 147 ? 219.015 242.757 193.138 1.00 77.53 147 ASP E N 1
ATOM 13502 C CA . ASP E 5 147 ? 220.364 242.533 193.630 1.00 65.87 147 ASP E CA 1
ATOM 13503 C C . ASP E 5 147 ? 220.370 242.197 195.112 1.00 65.85 147 ASP E C 1
ATOM 13504 O O . ASP E 5 147 ? 221.298 241.550 195.579 1.00 84.44 147 ASP E O 1
ATOM 13509 N N . THR E 5 148 ? 219.329 242.542 195.852 1.00 67.25 148 THR E N 1
ATOM 13510 C CA . THR E 5 148 ? 219.260 242.076 197.226 1.00 58.79 148 THR E CA 1
ATOM 13511 C C . THR E 5 148 ? 218.225 240.969 197.351 1.00 58.56 148 THR E C 1
ATOM 13512 O O . THR E 5 148 ? 218.612 239.885 197.788 1.00 62.72 148 THR E O 1
ATOM 13516 N N . PHE E 5 149 ? 216.940 241.248 196.999 1.00 54.26 149 PHE E N 1
ATOM 13517 C CA . PHE E 5 149 ? 215.830 240.371 197.379 1.00 50.97 149 PHE E CA 1
ATOM 13518 C C . PHE E 5 149 ? 215.815 239.051 196.599 1.00 50.68 149 PHE E C 1
ATOM 13519 O O . PHE E 5 149 ? 215.722 238.021 197.266 1.00 56.05 149 PHE E O 1
ATOM 13527 N N . GLU E 5 150 ? 215.950 239.066 195.274 1.00 47.22 150 GLU E N 1
ATOM 13528 C CA . GLU E 5 150 ? 215.956 237.825 194.520 1.00 57.84 150 GLU E CA 1
ATOM 13529 C C . GLU E 5 150 ? 217.287 237.108 194.740 1.00 61.63 150 GLU E C 1
ATOM 13530 O O . GLU E 5 150 ? 217.264 235.883 194.801 1.00 63.63 150 GLU E O 1
ATOM 13536 N N . ARG E 5 151 ? 218.405 237.811 194.976 1.00 65.73 151 ARG E N 1
ATOM 13537 C CA . ARG E 5 151 ? 219.643 237.110 195.323 1.00 63.02 151 ARG E CA 1
ATOM 13538 C C . ARG E 5 151 ? 219.453 236.301 196.616 1.00 51.51 151 ARG E C 1
ATOM 13539 O O . ARG E 5 151 ? 219.991 235.198 196.706 1.00 56.89 151 ARG E O 1
ATOM 13547 N N . ALA E 5 152 ? 218.721 236.830 197.604 1.00 46.25 152 ALA E N 1
ATOM 13548 C CA . ALA E 5 152 ? 218.633 236.171 198.903 1.00 41.00 152 ALA E CA 1
ATOM 13549 C C . ALA E 5 152 ? 217.652 235.009 198.808 1.00 48.97 152 ALA E C 1
ATOM 13550 O O . ALA E 5 152 ? 217.744 234.051 199.584 1.00 48.40 152 ALA E O 1
ATOM 13552 N N . ILE E 5 153 ? 216.677 235.104 197.893 1.00 45.17 153 ILE E N 1
ATOM 13553 C CA . ILE E 5 153 ? 215.687 234.043 197.790 1.00 48.06 153 ILE E CA 1
ATOM 13554 C C . ILE E 5 153 ? 216.367 232.866 197.120 1.00 39.67 153 ILE E C 1
ATOM 13555 O O . ILE E 5 153 ? 216.231 231.762 197.612 1.00 54.02 153 ILE E O 1
ATOM 13560 N N . LEU E 5 154 ? 217.095 233.129 196.046 1.00 47.50 154 LEU E N 1
ATOM 13561 C CA . LEU E 5 154 ? 217.759 232.082 195.291 1.00 47.81 154 LEU E CA 1
ATOM 13562 C C . LEU E 5 154 ? 218.817 231.323 196.146 1.00 58.81 154 LEU E C 1
ATOM 13563 O O . LEU E 5 154 ? 219.025 230.131 195.948 1.00 59.43 154 LEU E O 1
ATOM 13568 N N . GLU E 5 155 ? 219.464 231.922 197.137 1.00 46.40 155 GLU E N 1
ATOM 13569 C CA . GLU E 5 155 ? 220.302 231.152 198.035 1.00 55.58 155 GLU E CA 1
ATOM 13570 C C . GLU E 5 155 ? 219.508 230.099 198.809 1.00 56.65 155 GLU E C 1
ATOM 13571 O O . GLU E 5 155 ? 219.965 228.981 198.959 1.00 94.91 155 GLU E O 1
ATOM 13577 N N . VAL E 5 156 ? 218.299 230.386 199.229 1.00 64.08 156 VAL E N 1
ATOM 13578 C CA . VAL E 5 156 ? 217.569 229.339 199.905 1.00 71.56 156 VAL E CA 1
ATOM 13579 C C . VAL E 5 156 ? 216.927 228.424 198.883 1.00 74.09 156 VAL E C 1
ATOM 13580 O O . VAL E 5 156 ? 216.633 227.289 199.220 1.00 89.14 156 VAL E O 1
ATOM 13584 N N . THR E 5 157 ? 216.619 228.965 197.695 1.00 116.14 157 THR E N 1
ATOM 13585 C CA . THR E 5 157 ? 215.958 228.273 196.588 1.00 118.23 157 THR E CA 1
ATOM 13586 C C . THR E 5 157 ? 216.831 227.202 195.945 1.00 99.36 157 THR E C 1
ATOM 13587 O O . THR E 5 157 ? 216.414 226.063 195.860 1.00 98.11 157 THR E O 1
ATOM 13591 N N . ASN E 5 158 ? 217.978 227.632 195.414 1.00 95.69 158 ASN E N 1
ATOM 13592 C CA . ASN E 5 158 ? 219.000 226.800 194.798 1.00 136.16 158 ASN E CA 1
ATOM 13593 C C . ASN E 5 158 ? 220.351 227.049 195.508 1.00 151.30 158 ASN E C 1
ATOM 13594 O O . ASN E 5 158 ? 221.301 227.669 194.898 1.00 109.25 158 ASN E O 1
ATOM 13600 N N . MET F 6 1 ? 205.870 251.641 237.748 1.00 65.29 1 MET F N 1
ATOM 13601 C CA . MET F 6 1 ? 206.525 252.449 236.641 1.00 73.94 1 MET F CA 1
ATOM 13602 C C . MET F 6 1 ? 206.565 251.720 235.288 1.00 59.58 1 MET F C 1
ATOM 13603 O O . MET F 6 1 ? 206.203 252.281 234.268 1.00 58.82 1 MET F O 1
ATOM 13608 N N . PHE F 6 2 ? 207.041 250.464 235.291 1.00 64.77 2 PHE F N 1
ATOM 13609 C CA . PHE F 6 2 ? 206.744 249.510 234.248 1.00 46.61 2 PHE F CA 1
ATOM 13610 C C . PHE F 6 2 ? 205.219 249.329 234.085 1.00 40.87 2 PHE F C 1
ATOM 13611 O O . PHE F 6 2 ? 204.730 249.453 232.996 1.00 65.93 2 PHE F O 1
ATOM 13619 N N . GLN F 6 3 ? 204.444 249.229 235.125 1.00 47.04 3 GLN F N 1
ATOM 13620 C CA . GLN F 6 3 ? 203.015 249.140 234.963 1.00 56.68 3 GLN F CA 1
ATOM 13621 C C . GLN F 6 3 ? 202.435 250.459 234.456 1.00 46.04 3 GLN F C 1
ATOM 13622 O O . GLN F 6 3 ? 201.384 250.446 233.828 1.00 54.68 3 GLN F O 1
ATOM 13628 N N . SER F 6 4 ? 203.047 251.590 234.754 1.00 42.40 4 SER F N 1
ATOM 13629 C CA . SER F 6 4 ? 202.614 252.881 234.216 1.00 47.32 4 SER F CA 1
ATOM 13630 C C . SER F 6 4 ? 202.809 252.970 232.701 1.00 40.09 4 SER F C 1
ATOM 13631 O O . SER F 6 4 ? 201.943 253.352 231.979 1.00 49.92 4 SER F O 1
ATOM 13634 N N . ILE F 6 5 ? 203.956 252.582 232.220 1.00 34.98 5 ILE F N 1
ATOM 13635 C CA . ILE F 6 5 ? 204.141 252.446 230.825 1.00 36.19 5 ILE F CA 1
ATOM 13636 C C . ILE F 6 5 ? 203.129 251.473 230.207 1.00 42.89 5 ILE F C 1
ATOM 13637 O O . ILE F 6 5 ? 202.664 251.736 229.072 1.00 38.35 5 ILE F O 1
ATOM 13642 N N . LEU F 6 6 ? 202.898 250.284 230.779 1.00 30.64 6 LEU F N 1
ATOM 13643 C CA . LEU F 6 6 ? 201.897 249.443 230.129 1.00 36.92 6 LEU F CA 1
ATOM 13644 C C . LEU F 6 6 ? 200.571 250.171 230.081 1.00 30.25 6 LEU F C 1
ATOM 13645 O O . LEU F 6 6 ? 199.961 250.102 229.061 1.00 35.81 6 LEU F O 1
ATOM 13650 N N . MET F 6 7 ? 200.150 250.930 231.094 1.00 36.72 7 MET F N 1
ATOM 13651 C CA . MET F 6 7 ? 198.900 251.663 230.969 1.00 45.22 7 MET F CA 1
ATOM 13652 C C . MET F 6 7 ? 198.916 252.709 229.865 1.00 41.06 7 MET F C 1
ATOM 13653 O O . MET F 6 7 ? 197.972 252.801 229.112 1.00 44.22 7 MET F O 1
ATOM 13658 N N . ILE F 6 8 ? 199.981 253.482 229.743 1.00 40.45 8 ILE F N 1
ATOM 13659 C CA . ILE F 6 8 ? 200.080 254.421 228.659 1.00 40.93 8 ILE F CA 1
ATOM 13660 C C . ILE F 6 8 ? 199.965 253.707 227.316 1.00 35.01 8 ILE F C 1
ATOM 13661 O O . ILE F 6 8 ? 199.168 254.070 226.469 1.00 40.30 8 ILE F O 1
ATOM 13666 N N . VAL F 6 9 ? 200.661 252.632 227.103 1.00 29.53 9 VAL F N 1
ATOM 13667 C CA . VAL F 6 9 ? 200.505 251.946 225.830 1.00 31.77 9 VAL F CA 1
ATOM 13668 C C . VAL F 6 9 ? 199.110 251.384 225.625 1.00 34.83 9 VAL F C 1
ATOM 13669 O O . VAL F 6 9 ? 198.633 251.456 224.500 1.00 31.22 9 VAL F O 1
ATOM 13673 N N . LEU F 6 10 ? 198.403 250.941 226.668 1.00 32.75 10 LEU F N 1
ATOM 13674 C CA . LEU F 6 10 ? 197.042 250.495 226.406 1.00 30.79 10 LEU F CA 1
ATOM 13675 C C . LEU F 6 10 ? 196.168 251.663 226.009 1.00 28.56 10 LEU F C 1
ATOM 13676 O O . LEU F 6 10 ? 195.254 251.464 225.248 1.00 29.53 10 LEU F O 1
ATOM 13681 N N . VAL F 6 11 ? 196.334 252.835 226.606 1.00 32.91 11 VAL F N 1
ATOM 13682 C CA . VAL F 6 11 ? 195.586 253.995 226.128 1.00 37.31 11 VAL F CA 1
ATOM 13683 C C . VAL F 6 11 ? 195.880 254.337 224.664 1.00 34.71 11 VAL F C 1
ATOM 13684 O O . VAL F 6 11 ? 194.974 254.446 223.877 1.00 38.82 11 VAL F O 1
ATOM 13688 N N . VAL F 6 12 ? 197.119 254.319 224.252 1.00 39.91 12 VAL F N 1
ATOM 13689 C CA . VAL F 6 12 ? 197.484 254.645 222.890 1.00 31.72 12 VAL F CA 1
ATOM 13690 C C . VAL F 6 12 ? 196.895 253.575 221.970 1.00 34.92 12 VAL F C 1
ATOM 13691 O O . VAL F 6 12 ? 196.371 253.921 220.928 1.00 37.58 12 VAL F O 1
ATOM 13695 N N A MET F 6 13 ? 196.997 252.280 222.322 0.76 29.31 13 MET F N 1
ATOM 13696 N N B MET F 6 13 ? 196.942 252.302 222.346 0.24 37.47 13 MET F N 1
ATOM 13697 C CA A MET F 6 13 ? 196.345 251.247 221.540 0.76 29.86 13 MET F CA 1
ATOM 13698 C CA B MET F 6 13 ? 196.331 251.265 221.528 0.24 40.53 13 MET F CA 1
ATOM 13699 C C A MET F 6 13 ? 194.823 251.476 221.411 0.76 27.75 13 MET F C 1
ATOM 13700 C C B MET F 6 13 ? 194.811 251.467 221.400 0.24 36.46 13 MET F C 1
ATOM 13701 O O A MET F 6 13 ? 194.196 251.080 220.416 0.76 35.43 13 MET F O 1
ATOM 13702 O O B MET F 6 13 ? 194.195 251.126 220.385 0.24 39.11 13 MET F O 1
ATOM 13711 N N . SER F 6 14 ? 194.157 251.904 222.473 1.00 33.95 14 SER F N 1
ATOM 13712 C CA . SER F 6 14 ? 192.726 252.185 222.439 1.00 40.27 14 SER F CA 1
ATOM 13713 C C . SER F 6 14 ? 192.428 253.282 221.415 1.00 45.26 14 SER F C 1
ATOM 13714 O O . SER F 6 14 ? 191.442 253.214 220.694 1.00 42.25 14 SER F O 1
ATOM 13717 N N . ILE F 6 15 ? 193.223 254.357 221.443 1.00 41.92 15 ILE F N 1
ATOM 13718 C CA . ILE F 6 15 ? 193.042 255.453 220.506 1.00 40.17 15 ILE F CA 1
ATOM 13719 C C . ILE F 6 15 ? 193.260 254.984 219.058 1.00 35.30 15 ILE F C 1
ATOM 13720 O O . ILE F 6 15 ? 192.505 255.290 218.164 1.00 43.05 15 ILE F O 1
ATOM 13725 N N . SER F 6 16 ? 194.235 254.113 218.855 1.00 33.26 16 SER F N 1
ATOM 13726 C CA . SER F 6 16 ? 194.483 253.545 217.567 1.00 39.13 16 SER F CA 1
ATOM 13727 C C . SER F 6 16 ? 193.231 252.818 217.069 1.00 34.96 16 SER F C 1
ATOM 13728 O O . SER F 6 16 ? 192.935 252.901 215.888 1.00 39.92 16 SER F O 1
ATOM 13731 N N . LEU F 6 17 ? 192.573 251.994 217.917 1.00 33.97 17 LEU F N 1
ATOM 13732 C CA . LEU F 6 17 ? 191.317 251.309 217.544 1.00 38.22 17 LEU F CA 1
ATOM 13733 C C . LEU F 6 17 ? 190.234 252.328 217.169 1.00 32.71 17 LEU F C 1
ATOM 13734 O O . LEU F 6 17 ? 189.551 252.148 216.172 1.00 37.05 17 LEU F O 1
ATOM 13739 N N . PHE F 6 18 ? 190.129 253.394 217.951 1.00 33.26 18 PHE F N 1
ATOM 13740 C CA . PHE F 6 18 ? 189.221 254.477 217.655 1.00 34.83 18 PHE F CA 1
ATOM 13741 C C . PHE F 6 18 ? 189.469 255.025 216.250 1.00 31.73 18 PHE F C 1
ATOM 13742 O O . PHE F 6 18 ? 188.540 255.141 215.454 1.00 37.50 18 PHE F O 1
ATOM 13750 N N . VAL F 6 19 ? 190.729 255.306 215.910 1.00 35.33 19 VAL F N 1
ATOM 13751 C CA . VAL F 6 19 ? 191.071 255.875 214.617 1.00 36.90 19 VAL F CA 1
ATOM 13752 C C . VAL F 6 19 ? 190.847 254.871 213.493 1.00 38.02 19 VAL F C 1
ATOM 13753 O O . VAL F 6 19 ? 190.274 255.235 212.483 1.00 46.27 19 VAL F O 1
ATOM 13757 N N . CYS F 6 20 ? 191.188 253.587 213.634 1.00 40.91 20 CYS F N 1
ATOM 13758 C CA . CYS F 6 20 ? 190.742 252.623 212.628 1.00 48.78 20 CYS F CA 1
ATOM 13759 C C . CYS F 6 20 ? 189.229 252.553 212.431 1.00 38.36 20 CYS F C 1
ATOM 13760 O O . CYS F 6 20 ? 188.752 252.154 211.388 1.00 42.25 20 CYS F O 1
ATOM 13763 N N . PHE F 6 21 ? 188.482 252.532 213.508 1.00 34.69 21 PHE F N 1
ATOM 13764 C CA . PHE F 6 21 ? 187.041 252.502 213.413 1.00 44.19 21 PHE F CA 1
ATOM 13765 C C . PHE F 6 21 ? 186.486 253.675 212.566 1.00 41.91 21 PHE F C 1
ATOM 13766 O O . PHE F 6 21 ? 185.494 253.537 211.914 1.00 42.42 21 PHE F O 1
ATOM 13774 N N . ILE F 6 22 ? 187.063 254.852 212.596 1.00 38.71 22 ILE F N 1
ATOM 13775 C CA . ILE F 6 22 ? 186.501 255.952 211.843 1.00 36.48 22 ILE F CA 1
ATOM 13776 C C . ILE F 6 22 ? 186.425 255.600 210.355 1.00 40.76 22 ILE F C 1
ATOM 13777 O O . ILE F 6 22 ? 185.425 255.921 209.687 1.00 43.62 22 ILE F O 1
ATOM 13782 N N . ARG F 6 23 ? 187.442 254.933 209.782 1.00 41.26 23 ARG F N 1
ATOM 13783 C CA . ARG F 6 23 ? 187.365 254.622 208.361 1.00 42.41 23 ARG F CA 1
ATOM 13784 C C . ARG F 6 23 ? 186.400 253.488 208.081 1.00 36.72 23 ARG F C 1
ATOM 13785 O O . ARG F 6 23 ? 185.914 253.427 206.957 1.00 49.41 23 ARG F O 1
ATOM 13793 N N . THR F 6 24 ? 186.113 252.618 209.056 1.00 29.43 24 THR F N 1
ATOM 13794 C CA . THR F 6 24 ? 185.098 251.597 208.814 1.00 41.45 24 THR F CA 1
ATOM 13795 C C . THR F 6 24 ? 183.738 252.260 208.618 1.00 37.81 24 THR F C 1
ATOM 13796 O O . THR F 6 24 ? 182.966 251.760 207.811 1.00 52.26 24 THR F O 1
ATOM 13800 N N . LEU F 6 25 ? 183.526 253.427 209.213 1.00 40.89 25 LEU F N 1
ATOM 13801 C CA . LEU F 6 25 ? 182.313 254.199 209.027 1.00 54.35 25 LEU F CA 1
ATOM 13802 C C . LEU F 6 25 ? 182.369 255.029 207.779 1.00 43.60 25 LEU F C 1
ATOM 13803 O O . LEU F 6 25 ? 181.459 254.928 206.964 1.00 59.12 25 LEU F O 1
ATOM 13808 N N . ILE F 6 26 ? 183.355 255.889 207.708 1.00 38.74 26 ILE F N 1
ATOM 13809 C CA . ILE F 6 26 ? 183.350 256.872 206.639 1.00 39.79 26 ILE F CA 1
ATOM 13810 C C . ILE F 6 26 ? 183.965 256.361 205.303 1.00 35.57 26 ILE F C 1
ATOM 13811 O O . ILE F 6 26 ? 183.822 257.060 204.304 1.00 49.14 26 ILE F O 1
ATOM 13816 N N . GLY F 6 27 ? 184.650 255.204 205.215 1.00 38.11 27 GLY F N 1
ATOM 13817 C CA . GLY F 6 27 ? 185.121 254.715 203.921 1.00 39.33 27 GLY F CA 1
ATOM 13818 C C . GLY F 6 27 ? 186.207 255.668 203.454 1.00 44.56 27 GLY F C 1
ATOM 13819 O O . GLY F 6 27 ? 187.109 255.996 204.263 1.00 42.08 27 GLY F O 1
ATOM 13820 N N . PRO F 6 28 ? 186.142 256.248 202.237 1.00 42.97 28 PRO F N 1
ATOM 13821 C CA . PRO F 6 28 ? 184.959 256.347 201.376 1.00 50.93 28 PRO F CA 1
ATOM 13822 C C . PRO F 6 28 ? 184.469 255.125 200.623 1.00 42.10 28 PRO F C 1
ATOM 13823 O O . PRO F 6 28 ? 183.286 255.015 200.317 1.00 52.25 28 PRO F O 1
ATOM 13827 N N . THR F 6 29 ? 185.375 254.225 200.296 1.00 40.31 29 THR F N 1
ATOM 13828 C CA . THR F 6 29 ? 185.040 253.088 199.467 1.00 39.56 29 THR F CA 1
ATOM 13829 C C . THR F 6 29 ? 184.872 251.887 200.388 1.00 36.82 29 THR F C 1
ATOM 13830 O O . THR F 6 29 ? 185.286 251.934 201.513 1.00 31.86 29 THR F O 1
ATOM 13834 N N . MET F 6 30 ? 184.224 250.823 199.916 1.00 36.08 30 MET F N 1
ATOM 13835 C CA . MET F 6 30 ? 184.208 249.565 200.619 1.00 37.14 30 MET F CA 1
ATOM 13836 C C . MET F 6 30 ? 185.592 248.993 200.812 1.00 33.10 30 MET F C 1
ATOM 13837 O O . MET F 6 30 ? 185.806 248.451 201.878 1.00 37.95 30 MET F O 1
ATOM 13842 N N . SER F 6 31 ? 186.524 249.182 199.889 1.00 33.58 31 SER F N 1
ATOM 13843 C CA . SER F 6 31 ? 187.870 248.671 200.081 1.00 31.24 31 SER F CA 1
ATOM 13844 C C . SER F 6 31 ? 188.454 249.315 201.312 1.00 31.35 31 SER F C 1
ATOM 13845 O O . SER F 6 31 ? 189.079 248.624 202.096 1.00 38.64 31 SER F O 1
ATOM 13848 N N . ASP F 6 32 ? 188.296 250.650 201.446 1.00 35.78 32 ASP F N 1
ATOM 13849 C CA . ASP F 6 32 ? 188.776 251.385 202.589 1.00 37.13 32 ASP F CA 1
ATOM 13850 C C . ASP F 6 32 ? 188.243 250.791 203.916 1.00 34.06 32 ASP F C 1
ATOM 13851 O O . ASP F 6 32 ? 188.945 250.681 204.898 1.00 49.26 32 ASP F O 1
ATOM 13856 N N . ARG F 6 33 ? 187.008 250.477 203.989 1.00 29.49 33 ARG F N 1
ATOM 13857 C CA . ARG F 6 33 ? 186.419 249.903 205.158 1.00 32.58 33 ARG F CA 1
ATOM 13858 C C . ARG F 6 33 ? 187.018 248.535 205.520 1.00 31.05 33 ARG F C 1
ATOM 13859 O O . ARG F 6 33 ? 187.093 248.233 206.717 1.00 40.18 33 ARG F O 1
ATOM 13867 N N A ILE F 6 34 ? 187.262 247.670 204.542 0.42 31.87 34 ILE F N 1
ATOM 13868 N N B ILE F 6 34 ? 187.276 247.676 204.555 0.58 30.53 34 ILE F N 1
ATOM 13869 C CA A ILE F 6 34 ? 187.849 246.357 204.751 0.42 36.09 34 ILE F CA 1
ATOM 13870 C CA B ILE F 6 34 ? 187.803 246.366 204.875 0.58 35.91 34 ILE F CA 1
ATOM 13871 C C A ILE F 6 34 ? 189.265 246.534 205.291 0.42 35.10 34 ILE F C 1
ATOM 13872 C C B ILE F 6 34 ? 189.274 246.516 205.278 0.58 35.52 34 ILE F C 1
ATOM 13873 O O A ILE F 6 34 ? 189.715 245.736 206.120 0.42 36.21 34 ILE F O 1
ATOM 13874 O O B ILE F 6 34 ? 189.746 245.704 206.078 0.58 37.65 34 ILE F O 1
ATOM 13883 N N . VAL F 6 35 ? 190.007 247.474 204.712 1.00 27.61 35 VAL F N 1
ATOM 13884 C CA . VAL F 6 35 ? 191.353 247.746 205.218 1.00 31.75 35 VAL F CA 1
ATOM 13885 C C . VAL F 6 35 ? 191.361 248.208 206.691 1.00 33.10 35 VAL F C 1
ATOM 13886 O O . VAL F 6 35 ? 192.153 247.776 207.532 1.00 34.57 35 VAL F O 1
ATOM 13890 N N . ALA F 6 36 ? 190.532 249.174 207.016 1.00 36.94 36 ALA F N 1
ATOM 13891 C CA . ALA F 6 36 ? 190.410 249.592 208.386 1.00 30.15 36 ALA F CA 1
ATOM 13892 C C . ALA F 6 36 ? 190.038 248.410 209.222 1.00 26.09 36 ALA F C 1
ATOM 13893 O O . ALA F 6 36 ? 190.588 248.307 210.265 1.00 30.14 36 ALA F O 1
ATOM 13895 N N . LEU F 6 37 ? 189.131 247.555 208.798 1.00 30.26 37 LEU F N 1
ATOM 13896 C CA . LEU F 6 37 ? 188.707 246.430 209.627 1.00 31.97 37 LEU F CA 1
ATOM 13897 C C . LEU F 6 37 ? 189.900 245.503 209.872 1.00 33.05 37 LEU F C 1
ATOM 13898 O O . LEU F 6 37 ? 190.086 244.984 210.963 1.00 37.81 37 LEU F O 1
ATOM 13903 N N . ASP F 6 38 ? 190.673 245.233 208.858 1.00 36.65 38 ASP F N 1
ATOM 13904 C CA . ASP F 6 38 ? 191.809 244.353 208.932 1.00 37.23 38 ASP F CA 1
ATOM 13905 C C . ASP F 6 38 ? 192.794 244.964 209.927 1.00 34.62 38 ASP F C 1
ATOM 13906 O O . ASP F 6 38 ? 193.405 244.285 210.736 1.00 35.64 38 ASP F O 1
ATOM 13911 N N . THR F 6 39 ? 193.037 246.254 209.826 1.00 31.35 39 THR F N 1
ATOM 13912 C CA . THR F 6 39 ? 193.949 246.902 210.770 1.00 35.55 39 THR F CA 1
ATOM 13913 C C . THR F 6 39 ? 193.408 246.920 212.222 1.00 34.05 39 THR F C 1
ATOM 13914 O O . THR F 6 39 ? 194.152 246.720 213.176 1.00 39.03 39 THR F O 1
ATOM 13918 N N . PHE F 6 40 ? 192.087 247.014 212.407 1.00 32.38 40 PHE F N 1
ATOM 13919 C CA . PHE F 6 40 ? 191.462 246.997 213.717 1.00 31.56 40 PHE F CA 1
ATOM 13920 C C . PHE F 6 40 ? 191.802 245.667 214.394 1.00 33.22 40 PHE F C 1
ATOM 13921 O O . PHE F 6 40 ? 192.103 245.612 215.591 1.00 38.63 40 PHE F O 1
ATOM 13929 N N . GLY F 6 41 ? 191.652 244.547 213.658 1.00 32.81 41 GLY F N 1
ATOM 13930 C CA . GLY F 6 41 ? 191.860 243.247 214.234 1.00 36.47 41 GLY F CA 1
ATOM 13931 C C . GLY F 6 41 ? 193.314 242.983 214.575 1.00 32.92 41 GLY F C 1
ATOM 13932 O O . GLY F 6 41 ? 193.620 242.437 215.639 1.00 38.39 41 GLY F O 1
ATOM 13933 N N . ILE F 6 42 ? 194.225 243.380 213.683 1.00 30.31 42 ILE F N 1
ATOM 13934 C CA . ILE F 6 42 ? 195.658 243.266 213.996 1.00 35.52 42 ILE F CA 1
ATOM 13935 C C . ILE F 6 42 ? 195.985 244.032 215.276 1.00 34.27 42 ILE F C 1
ATOM 13936 O O . ILE F 6 42 ? 196.728 243.504 216.102 1.00 37.24 42 ILE F O 1
ATOM 13941 N N . ASN F 6 43 ? 195.457 245.245 215.425 1.00 28.11 43 ASN F N 1
ATOM 13942 C CA . ASN F 6 43 ? 195.723 246.055 216.604 1.00 33.05 43 ASN F CA 1
ATOM 13943 C C . ASN F 6 43 ? 195.216 245.406 217.891 1.00 31.25 43 ASN F C 1
ATOM 13944 O O . ASN F 6 43 ? 195.842 245.583 218.934 1.00 39.63 43 ASN F O 1
ATOM 13949 N N . LEU F 6 44 ? 194.113 244.650 217.822 1.00 32.88 44 LEU F N 1
ATOM 13950 C CA . LEU F 6 44 ? 193.649 243.890 218.965 1.00 32.77 44 LEU F CA 1
ATOM 13951 C C . LEU F 6 44 ? 194.668 242.894 219.511 1.00 26.94 44 LEU F C 1
ATOM 13952 O O . LEU F 6 44 ? 194.812 242.756 220.707 1.00 32.78 44 LEU F O 1
ATOM 13957 N N . ILE F 6 45 ? 195.463 242.266 218.654 1.00 30.39 45 ILE F N 1
ATOM 13958 C CA . ILE F 6 45 ? 196.554 241.411 219.134 1.00 31.00 45 ILE F CA 1
ATOM 13959 C C . ILE F 6 45 ? 197.538 242.182 220.007 1.00 33.34 45 ILE F C 1
ATOM 13960 O O . ILE F 6 45 ? 197.909 241.689 221.063 1.00 33.62 45 ILE F O 1
ATOM 13965 N N . GLY F 6 46 ? 197.887 243.431 219.593 1.00 34.59 46 GLY F N 1
ATOM 13966 C CA . GLY F 6 46 ? 198.748 244.275 220.397 1.00 27.91 46 GLY F CA 1
ATOM 13967 C C . GLY F 6 46 ? 198.125 244.489 221.776 1.00 35.46 46 GLY F C 1
ATOM 13968 O O . GLY F 6 46 ? 198.756 244.367 222.834 1.00 36.04 46 GLY F O 1
ATOM 13969 N N . PHE F 6 47 ? 196.861 244.936 221.753 1.00 30.97 47 PHE F N 1
ATOM 13970 C CA . PHE F 6 47 ? 196.157 245.259 222.972 1.00 32.10 47 PHE F CA 1
ATOM 13971 C C . PHE F 6 47 ? 196.147 244.078 223.973 1.00 26.40 47 PHE F C 1
ATOM 13972 O O . PHE F 6 47 ? 196.476 244.249 225.152 1.00 25.54 47 PHE F O 1
ATOM 13980 N N . ILE F 6 48 ? 195.866 242.881 223.497 1.00 24.85 48 ILE F N 1
ATOM 13981 C CA . ILE F 6 48 ? 195.912 241.689 224.329 1.00 27.19 48 ILE F CA 1
ATOM 13982 C C . ILE F 6 48 ? 197.311 241.297 224.797 1.00 24.77 48 ILE F C 1
ATOM 13983 O O . ILE F 6 48 ? 197.495 240.975 225.975 1.00 28.62 48 ILE F O 1
ATOM 13988 N N . GLY F 6 49 ? 198.326 241.307 223.949 1.00 30.05 49 GLY F N 1
ATOM 13989 C CA . GLY F 6 49 ? 199.677 241.102 224.432 1.00 25.58 49 GLY F CA 1
ATOM 13990 C C . GLY F 6 49 ? 199.947 241.983 225.615 1.00 24.88 49 GLY F C 1
ATOM 13991 O O . GLY F 6 49 ? 200.531 241.526 226.563 1.00 29.91 49 GLY F O 1
ATOM 13992 N N . VAL F 6 50 ? 199.520 243.279 225.581 1.00 26.15 50 VAL F N 1
ATOM 13993 C CA . VAL F 6 50 ? 199.885 244.144 226.673 1.00 27.26 50 VAL F CA 1
ATOM 13994 C C . VAL F 6 50 ? 198.971 243.818 227.847 1.00 30.94 50 VAL F C 1
ATOM 13995 O O . VAL F 6 50 ? 199.387 243.946 228.955 1.00 30.78 50 VAL F O 1
ATOM 13999 N N . ILE F 6 51 ? 197.671 243.522 227.640 1.00 28.59 51 ILE F N 1
ATOM 14000 C CA . ILE F 6 51 ? 196.871 243.090 228.779 1.00 29.69 51 ILE F CA 1
ATOM 14001 C C . ILE F 6 51 ? 197.530 241.869 229.460 1.00 32.98 51 ILE F C 1
ATOM 14002 O O . ILE F 6 51 ? 197.611 241.848 230.664 1.00 30.16 51 ILE F O 1
ATOM 14007 N N . MET F 6 52 ? 198.051 240.851 228.733 1.00 29.45 52 MET F N 1
ATOM 14008 C CA . MET F 6 52 ? 198.712 239.707 229.346 1.00 27.43 52 MET F CA 1
ATOM 14009 C C . MET F 6 52 ? 199.880 240.127 230.228 1.00 29.78 52 MET F C 1
ATOM 14010 O O . MET F 6 52 ? 199.968 239.545 231.284 1.00 30.35 52 MET F O 1
ATOM 14015 N N . MET F 6 53 ? 200.700 241.178 229.908 1.00 34.13 53 MET F N 1
ATOM 14016 C CA . MET F 6 53 ? 201.803 241.648 230.783 1.00 32.93 53 MET F CA 1
ATOM 14017 C C . MET F 6 53 ? 201.289 242.380 232.006 1.00 35.89 53 MET F C 1
ATOM 14018 O O . MET F 6 53 ? 201.857 242.286 233.072 1.00 58.13 53 MET F O 1
ATOM 14023 N N . LEU F 6 54 ? 200.232 243.144 231.871 1.00 41.92 54 LEU F N 1
ATOM 14024 C CA . LEU F 6 54 ? 199.665 243.863 233.000 1.00 45.34 54 LEU F CA 1
ATOM 14025 C C . LEU F 6 54 ? 198.946 242.969 234.016 1.00 35.63 54 LEU F C 1
ATOM 14026 O O . LEU F 6 54 ? 199.066 243.206 235.199 1.00 57.21 54 LEU F O 1
ATOM 14031 N N . GLN F 6 55 ? 198.062 242.086 233.573 1.00 46.11 55 GLN F N 1
ATOM 14032 C CA . GLN F 6 55 ? 197.423 241.085 234.395 1.00 44.15 55 GLN F CA 1
ATOM 14033 C C . GLN F 6 55 ? 198.436 239.979 234.744 1.00 46.21 55 GLN F C 1
ATOM 14034 O O . GLN F 6 55 ? 198.113 239.173 235.596 1.00 61.09 55 GLN F O 1
ATOM 14040 N N . GLU F 6 56 ? 199.654 239.958 234.148 1.00 57.11 56 GLU F N 1
ATOM 14041 C CA . GLU F 6 56 ? 200.692 238.921 234.291 1.00 56.88 56 GLU F CA 1
ATOM 14042 C C . GLU F 6 56 ? 200.146 237.477 234.133 1.00 47.79 56 GLU F C 1
ATOM 14043 O O . GLU F 6 56 ? 200.368 236.603 234.978 1.00 55.37 56 GLU F O 1
ATOM 14049 N N . THR F 6 57 ? 199.491 237.202 233.021 1.00 42.17 57 THR F N 1
ATOM 14050 C CA . THR F 6 57 ? 198.869 235.932 232.788 1.00 49.48 57 THR F CA 1
ATOM 14051 C C . THR F 6 57 ? 199.053 235.504 231.343 1.00 34.49 57 THR F C 1
ATOM 14052 O O . THR F 6 57 ? 198.891 236.265 230.422 1.00 51.83 57 THR F O 1
ATOM 14056 N N . LEU F 6 58 ? 199.198 234.208 231.171 1.00 41.64 58 LEU F N 1
ATOM 14057 C CA . LEU F 6 58 ? 199.133 233.570 229.884 1.00 40.69 58 LEU F CA 1
ATOM 14058 C C . LEU F 6 58 ? 197.789 232.930 229.523 1.00 41.07 58 LEU F C 1
ATOM 14059 O O . LEU F 6 58 ? 197.655 232.484 228.372 1.00 39.60 58 LEU F O 1
ATOM 14064 N N . ALA F 6 59 ? 196.747 233.072 230.358 1.00 39.14 59 ALA F N 1
ATOM 14065 C CA . ALA F 6 59 ? 195.406 232.686 229.910 1.00 42.23 59 ALA F CA 1
ATOM 14066 C C . ALA F 6 59 ? 194.990 233.212 228.517 1.00 35.88 59 ALA F C 1
ATOM 14067 O O . ALA F 6 59 ? 194.114 232.632 227.920 1.00 43.70 59 ALA F O 1
ATOM 14069 N N . TYR F 6 60 ? 195.549 234.309 227.993 1.00 33.67 60 TYR F N 1
ATOM 14070 C CA . TYR F 6 60 ? 195.065 234.830 226.734 1.00 31.33 60 TYR F CA 1
ATOM 14071 C C . TYR F 6 60 ? 195.963 234.502 225.587 1.00 27.32 60 TYR F C 1
ATOM 14072 O O . TYR F 6 60 ? 195.621 234.978 224.505 1.00 37.70 60 TYR F O 1
ATOM 14081 N N . SER F 6 61 ? 196.946 233.624 225.710 1.00 33.31 61 SER F N 1
ATOM 14082 C CA . SER F 6 61 ? 197.862 233.390 224.566 1.00 39.29 61 SER F CA 1
ATOM 14083 C C . SER F 6 61 ? 197.198 232.705 223.371 1.00 31.41 61 SER F C 1
ATOM 14084 O O . SER F 6 61 ? 197.389 233.114 222.246 1.00 37.50 61 SER F O 1
ATOM 14087 N N . GLU F 6 62 ? 196.189 231.863 223.584 1.00 34.10 62 GLU F N 1
ATOM 14088 C CA . GLU F 6 62 ? 195.393 231.343 222.470 1.00 36.54 62 GLU F CA 1
ATOM 14089 C C . GLU F 6 62 ? 194.575 232.431 221.763 1.00 29.93 62 GLU F C 1
ATOM 14090 O O . GLU F 6 62 ? 194.434 232.393 220.555 1.00 33.57 62 GLU F O 1
ATOM 14096 N N . VAL F 6 63 ? 194.037 233.409 222.481 1.00 29.65 63 VAL F N 1
ATOM 14097 C CA . VAL F 6 63 ? 193.277 234.478 221.861 1.00 29.65 63 VAL F CA 1
ATOM 14098 C C . VAL F 6 63 ? 194.086 235.246 220.826 1.00 26.60 63 VAL F C 1
ATOM 14099 O O . VAL F 6 63 ? 193.513 235.499 219.753 1.00 25.55 63 VAL F O 1
ATOM 14103 N N . VAL F 6 64 ? 195.393 235.469 221.014 1.00 27.08 64 VAL F N 1
ATOM 14104 C CA . VAL F 6 64 ? 196.077 236.340 220.064 1.00 31.48 64 VAL F CA 1
ATOM 14105 C C . VAL F 6 64 ? 196.229 235.552 218.787 1.00 32.31 64 VAL F C 1
ATOM 14106 O O . VAL F 6 64 ? 196.050 236.108 217.713 1.00 27.45 64 VAL F O 1
ATOM 14110 N N . LEU F 6 65 ? 196.482 234.252 218.916 1.00 27.66 65 LEU F N 1
ATOM 14111 C CA . LEU F 6 65 ? 196.680 233.417 217.760 1.00 27.46 65 LEU F CA 1
ATOM 14112 C C . LEU F 6 65 ? 195.373 233.251 217.005 1.00 32.66 65 LEU F C 1
ATOM 14113 O O . LEU F 6 65 ? 195.314 233.452 215.797 1.00 28.69 65 LEU F O 1
ATOM 14118 N N . VAL F 6 66 ? 194.233 233.145 217.690 1.00 35.59 66 VAL F N 1
ATOM 14119 C CA . VAL F 6 66 ? 192.956 233.078 216.964 1.00 33.95 66 VAL F CA 1
ATOM 14120 C C . VAL F 6 66 ? 192.701 234.399 216.237 1.00 33.69 66 VAL F C 1
ATOM 14121 O O . VAL F 6 66 ? 192.125 234.393 215.162 1.00 32.80 66 VAL F O 1
ATOM 14125 N N . ILE F 6 67 ? 192.985 235.551 216.844 1.00 33.05 67 ILE F N 1
ATOM 14126 C CA . ILE F 6 67 ? 192.651 236.801 216.197 1.00 34.11 67 ILE F CA 1
ATOM 14127 C C . ILE F 6 67 ? 193.447 236.892 214.908 1.00 30.71 67 ILE F C 1
ATOM 14128 O O . ILE F 6 67 ? 192.950 237.350 213.908 1.00 34.96 67 ILE F O 1
ATOM 14133 N N . SER F 6 68 ? 194.725 236.571 214.952 1.00 33.64 68 SER F N 1
ATOM 14134 C CA . SER F 6 68 ? 195.503 236.668 213.733 1.00 38.71 68 SER F CA 1
ATOM 14135 C C . SER F 6 68 ? 194.884 235.799 212.618 1.00 40.17 68 SER F C 1
ATOM 14136 O O . SER F 6 68 ? 194.727 236.247 211.509 1.00 52.79 68 SER F O 1
ATOM 14139 N N . ILE F 6 69 ? 194.434 234.570 212.925 1.00 40.81 69 ILE F N 1
ATOM 14140 C CA . ILE F 6 69 ? 193.809 233.708 211.943 1.00 41.82 69 ILE F CA 1
ATOM 14141 C C . ILE F 6 69 ? 192.513 234.341 211.464 1.00 39.90 69 ILE F C 1
ATOM 14142 O O . ILE F 6 69 ? 192.232 234.376 210.275 1.00 53.21 69 ILE F O 1
ATOM 14147 N N . LEU F 6 70 ? 191.681 234.767 212.350 1.00 35.58 70 LEU F N 1
ATOM 14148 C CA . LEU F 6 70 ? 190.377 235.238 211.912 1.00 42.62 70 LEU F CA 1
ATOM 14149 C C . LEU F 6 70 ? 190.438 236.563 211.172 1.00 50.52 70 LEU F C 1
ATOM 14150 O O . LEU F 6 70 ? 189.603 236.768 210.296 1.00 59.60 70 LEU F O 1
ATOM 14155 N N . ALA F 6 71 ? 191.289 237.504 211.595 1.00 47.51 71 ALA F N 1
ATOM 14156 C CA . ALA F 6 71 ? 191.365 238.750 210.869 1.00 45.33 71 ALA F CA 1
ATOM 14157 C C . ALA F 6 71 ? 191.705 238.468 209.395 1.00 52.42 71 ALA F C 1
ATOM 14158 O O . ALA F 6 71 ? 191.148 239.085 208.474 1.00 49.02 71 ALA F O 1
ATOM 14160 N N . PHE F 6 72 ? 192.599 237.508 209.170 1.00 43.82 72 PHE F N 1
ATOM 14161 C CA . PHE F 6 72 ? 192.966 237.064 207.844 1.00 35.47 72 PHE F CA 1
ATOM 14162 C C . PHE F 6 72 ? 191.781 236.454 207.082 1.00 35.98 72 PHE F C 1
ATOM 14163 O O . PHE F 6 72 ? 191.562 236.811 205.949 1.00 38.66 72 PHE F O 1
ATOM 14171 N N . ILE F 6 73 ? 191.042 235.500 207.644 1.00 38.07 73 ILE F N 1
ATOM 14172 C CA . ILE F 6 73 ? 189.901 234.895 206.951 1.00 39.91 73 ILE F CA 1
ATOM 14173 C C . ILE F 6 73 ? 188.854 235.965 206.637 1.00 38.09 73 ILE F C 1
ATOM 14174 O O . ILE F 6 73 ? 188.346 236.048 205.549 1.00 42.05 73 ILE F O 1
ATOM 14179 N N . GLY F 6 74 ? 188.629 236.895 207.539 1.00 42.40 74 GLY F N 1
ATOM 14180 C CA . GLY F 6 74 ? 187.770 238.042 207.315 1.00 43.03 74 GLY F CA 1
ATOM 14181 C C . GLY F 6 74 ? 188.115 238.910 206.127 1.00 38.49 74 GLY F C 1
ATOM 14182 O O . GLY F 6 74 ? 187.254 239.239 205.344 1.00 56.79 74 GLY F O 1
ATOM 14183 N N A SER F 6 75 ? 189.374 239.265 205.999 0.52 37.16 75 SER F N 1
ATOM 14184 N N B SER F 6 75 ? 189.376 239.263 205.995 0.48 38.55 75 SER F N 1
ATOM 14185 C CA A SER F 6 75 ? 189.823 240.149 204.939 0.52 39.38 75 SER F CA 1
ATOM 14186 C CA B SER F 6 75 ? 189.821 240.156 204.936 0.48 41.38 75 SER F CA 1
ATOM 14187 C C A SER F 6 75 ? 189.765 239.476 203.558 0.52 36.25 75 SER F C 1
ATOM 14188 C C B SER F 6 75 ? 189.786 239.482 203.554 0.48 37.43 75 SER F C 1
ATOM 14189 O O A SER F 6 75 ? 189.491 240.153 202.590 0.52 40.09 75 SER F O 1
ATOM 14190 O O B SER F 6 75 ? 189.511 240.156 202.586 0.48 41.05 75 SER F O 1
ATOM 14195 N N . ILE F 6 76 ? 190.182 238.202 203.454 1.00 33.43 76 ILE F N 1
ATOM 14196 C CA . ILE F 6 76 ? 190.162 237.457 202.205 1.00 32.18 76 ILE F CA 1
ATOM 14197 C C . ILE F 6 76 ? 188.739 237.315 201.690 1.00 34.93 76 ILE F C 1
ATOM 14198 O O . ILE F 6 76 ? 188.465 237.709 200.555 1.00 40.89 76 ILE F O 1
ATOM 14203 N N . ALA F 6 77 ? 187.807 236.950 202.577 1.00 32.16 77 ALA F N 1
ATOM 14204 C CA . ALA F 6 77 ? 186.417 236.828 202.221 1.00 32.21 77 ALA F CA 1
ATOM 14205 C C . ALA F 6 77 ? 185.767 238.147 201.827 1.00 28.46 77 ALA F C 1
ATOM 14206 O O . ALA F 6 77 ? 185.127 238.228 200.768 1.00 37.03 77 ALA F O 1
ATOM 14208 N N . LEU F 6 78 ? 186.002 239.221 202.548 1.00 35.28 78 LEU F N 1
ATOM 14209 C CA . LEU F 6 78 ? 185.406 240.499 202.184 1.00 29.31 78 LEU F CA 1
ATOM 14210 C C . LEU F 6 78 ? 186.056 241.072 200.938 1.00 29.46 78 LEU F C 1
ATOM 14211 O O . LEU F 6 78 ? 185.413 241.688 200.130 1.00 33.02 78 LEU F O 1
ATOM 14216 N N . SER F 6 79 ? 187.302 240.844 200.706 1.00 33.37 79 SER F N 1
ATOM 14217 C CA . SER F 6 79 ? 187.943 241.282 199.481 1.00 33.03 79 SER F CA 1
ATOM 14218 C C . SER F 6 79 ? 187.363 240.609 198.259 1.00 27.77 79 SER F C 1
ATOM 14219 O O . SER F 6 79 ? 187.251 241.220 197.216 1.00 34.03 79 SER F O 1
ATOM 14222 N N . LYS F 6 80 ? 187.100 239.309 198.357 1.00 27.65 80 LYS F N 1
ATOM 14223 C CA . LYS F 6 80 ? 186.543 238.575 197.251 1.00 31.43 80 LYS F CA 1
ATOM 14224 C C . LYS F 6 80 ? 185.077 238.957 197.019 1.00 28.15 80 LYS F C 1
ATOM 14225 O O . LYS F 6 80 ? 184.644 239.114 195.904 1.00 36.04 80 LYS F O 1
ATOM 14231 N N . PHE F 6 81 ? 184.323 239.141 198.110 1.00 30.95 81 PHE F N 1
ATOM 14232 C CA . PHE F 6 81 ? 182.952 239.566 197.970 1.00 37.86 81 PHE F CA 1
ATOM 14233 C C . PHE F 6 81 ? 182.907 240.839 197.148 1.00 29.97 81 PHE F C 1
ATOM 14234 O O . PHE F 6 81 ? 182.026 240.994 196.308 1.00 44.40 81 PHE F O 1
ATOM 14242 N N . ILE F 6 82 ? 183.687 241.848 197.563 1.00 36.27 82 ILE F N 1
ATOM 14243 C CA . ILE F 6 82 ? 183.688 243.147 196.926 1.00 36.58 82 ILE F CA 1
ATOM 14244 C C . ILE F 6 82 ? 184.009 242.992 195.432 1.00 38.31 82 ILE F C 1
ATOM 14245 O O . ILE F 6 82 ? 183.370 243.646 194.625 1.00 51.10 82 ILE F O 1
ATOM 14250 N N . GLU F 6 83 ? 184.963 242.161 195.080 1.00 46.05 83 GLU F N 1
ATOM 14251 C CA . GLU F 6 83 ? 185.423 242.048 193.708 1.00 55.17 83 GLU F CA 1
ATOM 14252 C C . GLU F 6 83 ? 184.474 241.174 192.860 1.00 43.00 83 GLU F C 1
ATOM 14253 O O . GLU F 6 83 ? 184.243 241.449 191.700 1.00 64.84 83 GLU F O 1
ATOM 14259 N N . ARG F 6 84 ? 183.965 240.089 193.373 1.00 55.76 84 ARG F N 1
ATOM 14260 C CA . ARG F 6 84 ? 183.236 239.101 192.588 1.00 44.35 84 ARG F CA 1
ATOM 14261 C C . ARG F 6 84 ? 181.772 238.923 193.045 1.00 44.39 84 ARG F C 1
ATOM 14262 O O . ARG F 6 84 ? 180.950 238.502 192.223 1.00 77.90 84 ARG F O 1
ATOM 14270 N N . GLY F 6 85 ? 181.457 239.225 194.300 1.00 39.01 85 GLY F N 1
ATOM 14271 C CA . GLY F 6 85 ? 180.144 239.009 194.808 1.00 41.91 85 GLY F CA 1
ATOM 14272 C C . GLY F 6 85 ? 179.908 237.566 195.214 1.00 52.81 85 GLY F C 1
ATOM 14273 O O . GLY F 6 85 ? 178.795 237.289 195.613 1.00 71.51 85 GLY F O 1
ATOM 14274 N N . VAL F 6 86 ? 180.945 236.713 195.193 1.00 55.41 86 VAL F N 1
ATOM 14275 C CA . VAL F 6 86 ? 180.841 235.358 195.735 1.00 58.52 86 VAL F CA 1
ATOM 14276 C C . VAL F 6 86 ? 181.989 235.156 196.722 1.00 42.03 86 VAL F C 1
ATOM 14277 O O . VAL F 6 86 ? 183.130 235.346 196.373 1.00 79.63 86 VAL F O 1
ATOM 14281 N N . VAL F 6 87 ? 181.781 234.708 197.947 1.00 49.77 87 VAL F N 1
ATOM 14282 C CA . VAL F 6 87 ? 182.880 234.228 198.802 1.00 53.17 87 VAL F CA 1
ATOM 14283 C C . VAL F 6 87 ? 183.561 232.955 198.236 1.00 45.31 87 VAL F C 1
ATOM 14284 O O . VAL F 6 87 ? 184.769 232.858 198.269 1.00 46.90 87 VAL F O 1
ATOM 14288 N N . PHE F 6 88 ? 182.827 231.980 197.696 1.00 42.37 88 PHE F N 1
ATOM 14289 C CA . PHE F 6 88 ? 183.428 230.711 197.332 1.00 41.85 88 PHE F CA 1
ATOM 14290 C C . PHE F 6 88 ? 183.278 230.472 195.848 1.00 39.45 88 PHE F C 1
ATOM 14291 O O . PHE F 6 88 ? 182.158 230.577 195.355 1.00 64.62 88 PHE F O 1
ATOM 14299 N N . ASP F 6 89 ? 184.387 230.127 195.177 1.00 51.59 89 ASP F N 1
ATOM 14300 C CA . ASP F 6 89 ? 184.348 229.826 193.760 1.00 53.60 89 ASP F CA 1
ATOM 14301 C C . ASP F 6 89 ? 183.834 228.406 193.456 1.00 49.38 89 ASP F C 1
ATOM 14302 O O . ASP F 6 89 ? 183.787 227.552 194.306 1.00 64.94 89 ASP F O 1
ATOM 14307 N N . ARG F 6 90 ? 183.310 228.260 192.245 1.00 59.44 90 ARG F N 1
ATOM 14308 C CA . ARG F 6 90 ? 182.828 227.071 191.568 1.00 65.67 90 ARG F CA 1
ATOM 14309 C C . ARG F 6 90 ? 181.338 226.848 191.737 1.00 77.84 90 ARG F C 1
ATOM 14310 O O . ARG F 6 90 ? 180.812 226.088 190.919 1.00 130.72 90 ARG F O 1
ATOM 14318 N N . GLY F 6 91 ? 180.671 227.444 192.735 1.00 128.55 91 GLY F N 1
ATOM 14319 C CA . GLY F 6 91 ? 179.479 226.811 193.318 1.00 145.28 91 GLY F CA 1
ATOM 14320 C C . GLY F 6 91 ? 178.142 227.307 192.771 1.00 141.91 91 GLY F C 1
ATOM 14321 O O . GLY F 6 91 ? 178.174 228.367 192.105 1.00 167.10 91 GLY F O 1
ATOM 14323 N N . MET G 7 1 ? 213.178 250.822 237.873 1.00 94.94 1 MET G N 1
ATOM 14324 C CA . MET G 7 1 ? 213.001 249.988 236.652 1.00 96.01 1 MET G CA 1
ATOM 14325 C C . MET G 7 1 ? 214.240 249.130 236.336 1.00 84.90 1 MET G C 1
ATOM 14326 O O . MET G 7 1 ? 215.310 249.674 236.084 1.00 98.83 1 MET G O 1
ATOM 14331 N N . THR G 7 2 ? 214.074 247.790 236.296 1.00 71.64 2 THR G N 1
ATOM 14332 C CA . THR G 7 2 ? 215.157 246.816 236.093 1.00 72.19 2 THR G CA 1
ATOM 14333 C C . THR G 7 2 ? 215.601 246.772 234.641 1.00 68.28 2 THR G C 1
ATOM 14334 O O . THR G 7 2 ? 214.827 247.191 233.796 1.00 84.94 2 THR G O 1
ATOM 14338 N N . ALA G 7 3 ? 216.816 246.308 234.338 1.00 64.14 3 ALA G N 1
ATOM 14339 C CA . ALA G 7 3 ? 217.232 246.305 232.939 1.00 66.14 3 ALA G CA 1
ATOM 14340 C C . ALA G 7 3 ? 216.314 245.437 232.071 1.00 70.49 3 ALA G C 1
ATOM 14341 O O . ALA G 7 3 ? 216.178 245.738 230.888 1.00 69.69 3 ALA G O 1
ATOM 14343 N N . VAL G 7 4 ? 215.713 244.351 232.611 1.00 58.65 4 VAL G N 1
ATOM 14344 C CA . VAL G 7 4 ? 214.746 243.621 231.810 1.00 68.52 4 VAL G CA 1
ATOM 14345 C C . VAL G 7 4 ? 213.542 244.532 231.545 1.00 55.61 4 VAL G C 1
ATOM 14346 O O . VAL G 7 4 ? 213.113 244.622 230.395 1.00 63.20 4 VAL G O 1
ATOM 14350 N N . GLU G 7 5 ? 212.988 245.171 232.566 1.00 41.15 5 GLU G N 1
ATOM 14351 C CA . GLU G 7 5 ? 211.853 246.047 232.339 1.00 57.12 5 GLU G CA 1
ATOM 14352 C C . GLU G 7 5 ? 212.171 247.153 231.320 1.00 49.33 5 GLU G C 1
ATOM 14353 O O . GLU G 7 5 ? 211.271 247.618 230.640 1.00 53.28 5 GLU G O 1
ATOM 14359 N N . ILE G 7 6 ? 213.421 247.551 231.155 1.00 48.90 6 ILE G N 1
ATOM 14360 C CA . ILE G 7 6 ? 213.699 248.613 230.218 1.00 51.95 6 ILE G CA 1
ATOM 14361 C C . ILE G 7 6 ? 213.652 248.058 228.802 1.00 44.27 6 ILE G C 1
ATOM 14362 O O . ILE G 7 6 ? 213.154 248.697 227.901 1.00 48.18 6 ILE G O 1
ATOM 14367 N N . ILE G 7 7 ? 214.216 246.892 228.584 1.00 50.49 7 ILE G N 1
ATOM 14368 C CA . ILE G 7 7 ? 214.201 246.294 227.260 1.00 51.36 7 ILE G CA 1
ATOM 14369 C C . ILE G 7 7 ? 212.744 246.016 226.841 1.00 51.40 7 ILE G C 1
ATOM 14370 O O . ILE G 7 7 ? 212.352 246.215 225.719 1.00 51.93 7 ILE G O 1
ATOM 14375 N N . ILE G 7 8 ? 211.955 245.453 227.745 1.00 39.88 8 ILE G N 1
ATOM 14376 C CA . ILE G 7 8 ? 210.580 245.151 227.459 1.00 46.24 8 ILE G CA 1
ATOM 14377 C C . ILE G 7 8 ? 209.836 246.443 227.216 1.00 36.88 8 ILE G C 1
ATOM 14378 O O . ILE G 7 8 ? 209.012 246.445 226.327 1.00 38.12 8 ILE G O 1
ATOM 14383 N N . SER G 7 9 ? 210.069 247.477 228.042 1.00 34.93 9 SER G N 1
ATOM 14384 C CA . SER G 7 9 ? 209.528 248.817 227.797 1.00 41.42 9 SER G CA 1
ATOM 14385 C C . SER G 7 9 ? 209.804 249.325 226.387 1.00 40.97 9 SER G C 1
ATOM 14386 O O . SER G 7 9 ? 208.895 249.836 225.752 1.00 39.35 9 SER G O 1
ATOM 14389 N N . ILE G 7 10 ? 210.996 249.126 225.861 1.00 37.40 10 ILE G N 1
ATOM 14390 C CA . ILE G 7 10 ? 211.270 249.744 224.583 1.00 48.09 10 ILE G CA 1
ATOM 14391 C C . ILE G 7 10 ? 210.359 249.109 223.542 1.00 37.60 10 ILE G C 1
ATOM 14392 O O . ILE G 7 10 ? 209.718 249.773 222.796 1.00 46.88 10 ILE G O 1
ATOM 14397 N N . PHE G 7 11 ? 210.378 247.796 223.473 1.00 44.23 11 PHE G N 1
ATOM 14398 C CA . PHE G 7 11 ? 209.510 247.009 222.642 1.00 36.75 11 PHE G CA 1
ATOM 14399 C C . PHE G 7 11 ? 208.038 247.380 222.826 1.00 33.37 11 PHE G C 1
ATOM 14400 O O . PHE G 7 11 ? 207.391 247.517 221.815 1.00 28.09 11 PHE G O 1
ATOM 14408 N N . VAL G 7 12 ? 207.496 247.545 224.040 1.00 25.91 12 VAL G N 1
ATOM 14409 C CA . VAL G 7 12 ? 206.107 247.914 224.087 1.00 36.69 12 VAL G CA 1
ATOM 14410 C C . VAL G 7 12 ? 205.895 249.369 223.649 1.00 35.36 12 VAL G C 1
ATOM 14411 O O . VAL G 7 12 ? 204.857 249.606 223.017 1.00 39.72 12 VAL G O 1
ATOM 14415 N N . LEU G 7 13 ? 206.827 250.292 223.908 1.00 30.85 13 LEU G N 1
ATOM 14416 C CA . LEU G 7 13 ? 206.604 251.659 223.475 1.00 34.99 13 LEU G CA 1
ATOM 14417 C C . LEU G 7 13 ? 206.753 251.754 221.972 1.00 32.88 13 LEU G C 1
ATOM 14418 O O . LEU G 7 13 ? 205.881 252.336 221.387 1.00 36.20 13 LEU G O 1
ATOM 14423 N N . ILE G 7 14 ? 207.665 251.036 221.337 1.00 30.74 14 ILE G N 1
ATOM 14424 C CA . ILE G 7 14 ? 207.694 251.012 219.885 1.00 39.79 14 ILE G CA 1
ATOM 14425 C C . ILE G 7 14 ? 206.405 250.384 219.341 1.00 39.30 14 ILE G C 1
ATOM 14426 O O . ILE G 7 14 ? 205.853 250.825 218.345 1.00 36.94 14 ILE G O 1
ATOM 14431 N N . GLY G 7 15 ? 205.982 249.274 219.902 1.00 37.33 15 GLY G N 1
ATOM 14432 C CA . GLY G 7 15 ? 204.853 248.596 219.345 1.00 38.01 15 GLY G CA 1
ATOM 14433 C C . GLY G 7 15 ? 203.588 249.446 219.422 1.00 33.78 15 GLY G C 1
ATOM 14434 O O . GLY G 7 15 ? 202.827 249.451 218.489 1.00 39.02 15 GLY G O 1
ATOM 14435 N N . GLY G 7 16 ? 203.425 250.164 220.495 1.00 32.98 16 GLY G N 1
ATOM 14436 C CA . GLY G 7 16 ? 202.261 250.994 220.644 1.00 37.24 16 GLY G CA 1
ATOM 14437 C C . GLY G 7 16 ? 202.282 252.232 219.767 1.00 38.01 16 GLY G C 1
ATOM 14438 O O . GLY G 7 16 ? 201.325 252.484 219.074 1.00 55.13 16 GLY G O 1
ATOM 14439 N N . PHE G 7 17 ? 203.408 252.894 219.677 1.00 39.45 17 PHE G N 1
ATOM 14440 C CA . PHE G 7 17 ? 203.643 253.926 218.697 1.00 39.01 17 PHE G CA 1
ATOM 14441 C C . PHE G 7 17 ? 203.469 253.465 217.253 1.00 36.07 17 PHE G C 1
ATOM 14442 O O . PHE G 7 17 ? 202.859 254.191 216.489 1.00 36.41 17 PHE G O 1
ATOM 14450 N N . LEU G 7 18 ? 203.996 252.317 216.837 1.00 33.14 18 LEU G N 1
ATOM 14451 C CA . LEU G 7 18 ? 203.821 251.971 215.445 1.00 35.42 18 LEU G CA 1
ATOM 14452 C C . LEU G 7 18 ? 202.366 251.610 215.172 1.00 35.40 18 LEU G C 1
ATOM 14453 O O . LEU G 7 18 ? 201.930 251.733 214.038 1.00 47.66 18 LEU G O 1
ATOM 14458 N N . SER G 7 19 ? 201.648 251.064 216.121 1.00 34.96 19 SER G N 1
ATOM 14459 C CA . SER G 7 19 ? 200.230 250.804 215.939 1.00 43.14 19 SER G CA 1
ATOM 14460 C C . SER G 7 19 ? 199.470 252.097 215.659 1.00 39.01 19 SER G C 1
ATOM 14461 O O . SER G 7 19 ? 198.615 252.125 214.818 1.00 41.44 19 SER G O 1
ATOM 14464 N N . LEU G 7 20 ? 199.711 253.149 216.471 1.00 37.85 20 LEU G N 1
ATOM 14465 C CA . LEU G 7 20 ? 199.081 254.419 216.263 1.00 34.90 20 LEU G CA 1
ATOM 14466 C C . LEU G 7 20 ? 199.447 255.018 214.923 1.00 35.00 20 LEU G C 1
ATOM 14467 O O . LEU G 7 20 ? 198.545 255.343 214.180 1.00 39.14 20 LEU G O 1
ATOM 14472 N N . LEU G 7 21 ? 200.708 254.988 214.567 1.00 38.33 21 LEU G N 1
ATOM 14473 C CA . LEU G 7 21 ? 201.163 255.421 213.272 1.00 46.54 21 LEU G CA 1
ATOM 14474 C C . LEU G 7 21 ? 200.423 254.742 212.127 1.00 34.62 21 LEU G C 1
ATOM 14475 O O . LEU G 7 21 ? 200.141 255.362 211.154 1.00 49.96 21 LEU G O 1
ATOM 14480 N N . GLY G 7 22 ? 200.280 253.447 212.168 1.00 33.40 22 GLY G N 1
ATOM 14481 C CA . GLY G 7 22 ? 199.529 252.698 211.205 1.00 32.98 22 GLY G CA 1
ATOM 14482 C C . GLY G 7 22 ? 198.118 253.231 211.020 1.00 26.28 22 GLY G C 1
ATOM 14483 O O . GLY G 7 22 ? 197.732 253.498 209.903 1.00 45.31 22 GLY G O 1
ATOM 14484 N N . SER G 7 23 ? 197.418 253.491 212.095 1.00 33.58 23 SER G N 1
ATOM 14485 C CA . SER G 7 23 ? 196.097 254.098 212.081 1.00 40.41 23 SER G CA 1
ATOM 14486 C C . SER G 7 23 ? 196.099 255.545 211.578 1.00 33.07 23 SER G C 1
ATOM 14487 O O . SER G 7 23 ? 195.239 255.874 210.768 1.00 34.84 23 SER G O 1
ATOM 14490 N N . ILE G 7 24 ? 197.018 256.403 212.049 1.00 34.17 24 ILE G N 1
ATOM 14491 C CA . ILE G 7 24 ? 197.129 257.761 211.535 1.00 33.77 24 ILE G CA 1
ATOM 14492 C C . ILE G 7 24 ? 197.334 257.680 210.009 1.00 36.26 24 ILE G C 1
ATOM 14493 O O . ILE G 7 24 ? 196.914 258.555 209.279 1.00 49.31 24 ILE G O 1
ATOM 14498 N N . GLY G 7 25 ? 198.074 256.699 209.508 1.00 30.49 25 GLY G N 1
ATOM 14499 C CA . GLY G 7 25 ? 198.338 256.507 208.096 1.00 33.34 25 GLY G CA 1
ATOM 14500 C C . GLY G 7 25 ? 197.080 256.122 207.316 1.00 32.87 25 GLY G C 1
ATOM 14501 O O . GLY G 7 25 ? 196.921 256.567 206.198 1.00 33.72 25 GLY G O 1
ATOM 14502 N N . ILE G 7 26 ? 196.229 255.280 207.875 1.00 31.82 26 ILE G N 1
ATOM 14503 C CA . ILE G 7 26 ? 194.932 254.937 207.307 1.00 41.20 26 ILE G CA 1
ATOM 14504 C C . ILE G 7 26 ? 194.066 256.205 207.166 1.00 38.14 26 ILE G C 1
ATOM 14505 O O . ILE G 7 26 ? 193.093 256.229 206.415 1.00 40.77 26 ILE G O 1
ATOM 14510 N N . ILE G 7 27 ? 194.288 257.199 207.995 1.00 35.51 27 ILE G N 1
ATOM 14511 C CA . ILE G 7 27 ? 193.604 258.478 207.885 1.00 43.35 27 ILE G CA 1
ATOM 14512 C C . ILE G 7 27 ? 194.335 259.363 206.865 1.00 36.16 27 ILE G C 1
ATOM 14513 O O . ILE G 7 27 ? 193.742 259.744 205.906 1.00 49.15 27 ILE G O 1
ATOM 14518 N N . ARG G 7 28 ? 195.631 259.569 206.959 1.00 37.79 28 ARG G N 1
ATOM 14519 C CA . ARG G 7 28 ? 196.293 260.582 206.147 1.00 36.77 28 ARG G CA 1
ATOM 14520 C C . ARG G 7 28 ? 196.682 260.124 204.720 1.00 35.49 28 ARG G C 1
ATOM 14521 O O . ARG G 7 28 ? 196.630 260.921 203.822 1.00 45.53 28 ARG G O 1
ATOM 14529 N N . PHE G 7 29 ? 196.952 258.877 204.394 1.00 39.07 29 PHE G N 1
ATOM 14530 C CA . PHE G 7 29 ? 197.289 258.569 203.015 1.00 42.95 29 PHE G CA 1
ATOM 14531 C C . PHE G 7 29 ? 196.083 258.850 202.131 1.00 41.61 29 PHE G C 1
ATOM 14532 O O . PHE G 7 29 ? 194.941 258.683 202.530 1.00 40.87 29 PHE G O 1
ATOM 14540 N N . PRO G 7 30 ? 196.342 259.359 200.896 1.00 53.43 30 PRO G N 1
ATOM 14541 C CA . PRO G 7 30 ? 195.289 259.843 200.005 1.00 47.26 30 PRO G CA 1
ATOM 14542 C C . PRO G 7 30 ? 194.422 258.837 199.289 1.00 42.08 30 PRO G C 1
ATOM 14543 O O . PRO G 7 30 ? 193.431 259.271 198.733 1.00 57.76 30 PRO G O 1
ATOM 14547 N N . ASP G 7 31 ? 194.722 257.533 199.322 1.00 38.01 31 ASP G N 1
ATOM 14548 C CA . ASP G 7 31 ? 193.830 256.576 198.658 1.00 35.89 31 ASP G CA 1
ATOM 14549 C C . ASP G 7 31 ? 194.001 255.237 199.321 1.00 33.07 31 ASP G C 1
ATOM 14550 O O . ASP G 7 31 ? 194.807 255.121 200.205 1.00 42.69 31 ASP G O 1
ATOM 14555 N N . VAL G 7 32 ? 193.234 254.263 198.934 1.00 32.04 32 VAL G N 1
ATOM 14556 C CA . VAL G 7 32 ? 193.258 253.035 199.668 1.00 28.80 32 VAL G CA 1
ATOM 14557 C C . VAL G 7 32 ? 194.632 252.383 199.461 1.00 31.09 32 VAL G C 1
ATOM 14558 O O . VAL G 7 32 ? 195.062 251.615 200.357 1.00 28.57 32 VAL G O 1
ATOM 14562 N N . TYR G 7 33 ? 195.313 252.617 198.332 1.00 27.99 33 TYR G N 1
ATOM 14563 C CA . TYR G 7 33 ? 196.599 251.950 198.052 1.00 30.86 33 TYR G CA 1
ATOM 14564 C C . TYR G 7 33 ? 197.701 252.410 199.010 1.00 37.13 33 TYR G C 1
ATOM 14565 O O . TYR G 7 33 ? 198.395 251.561 199.513 1.00 42.90 33 TYR G O 1
ATOM 14574 N N . GLY G 7 34 ? 197.810 253.716 199.338 1.00 36.14 34 GLY G N 1
ATOM 14575 C CA . GLY G 7 34 ? 198.767 254.239 200.284 1.00 33.59 34 GLY G CA 1
ATOM 14576 C C . GLY G 7 34 ? 198.349 253.815 201.691 1.00 32.28 34 GLY G C 1
ATOM 14577 O O . GLY G 7 34 ? 199.174 253.617 202.568 1.00 40.25 34 GLY G O 1
ATOM 14578 N N . ARG G 7 35 ? 197.072 253.733 201.950 1.00 30.40 35 ARG G N 1
ATOM 14579 C CA . ARG G 7 35 ? 196.635 253.333 203.285 1.00 31.00 35 ARG G CA 1
ATOM 14580 C C . ARG G 7 35 ? 197.001 251.870 203.529 1.00 36.17 35 ARG G C 1
ATOM 14581 O O . ARG G 7 35 ? 197.146 251.474 204.654 1.00 35.65 35 ARG G O 1
ATOM 14589 N N . LEU G 7 36 ? 197.076 251.021 202.490 1.00 35.17 36 LEU G N 1
ATOM 14590 C CA . LEU G 7 36 ? 197.562 249.658 202.618 1.00 31.29 36 LEU G CA 1
ATOM 14591 C C . LEU G 7 36 ? 199.049 249.718 202.976 1.00 31.38 36 LEU G C 1
ATOM 14592 O O . LEU G 7 36 ? 199.544 248.795 203.595 1.00 32.04 36 LEU G O 1
ATOM 14597 N N . HIS G 7 37 ? 199.799 250.727 202.585 1.00 29.19 37 HIS G N 1
ATOM 14598 C CA . HIS G 7 37 ? 201.188 250.747 203.070 1.00 29.10 37 HIS G CA 1
ATOM 14599 C C . HIS G 7 37 ? 201.282 250.781 204.574 1.00 30.17 37 HIS G C 1
ATOM 14600 O O . HIS G 7 37 ? 202.024 249.995 205.131 1.00 54.85 37 HIS G O 1
ATOM 14607 N N . ALA G 7 38 ? 200.537 251.668 205.231 1.00 37.92 38 ALA G N 1
ATOM 14608 C CA . ALA G 7 38 ? 200.449 251.763 206.668 1.00 36.53 38 ALA G CA 1
ATOM 14609 C C . ALA G 7 38 ? 199.856 250.524 207.340 1.00 37.87 38 ALA G C 1
ATOM 14610 O O . ALA G 7 38 ? 200.313 250.142 208.399 1.00 47.28 38 ALA G O 1
ATOM 14612 N N . ALA G 7 39 ? 198.812 249.964 206.780 1.00 36.50 39 ALA G N 1
ATOM 14613 C CA . ALA G 7 39 ? 198.172 248.815 207.351 1.00 36.59 39 ALA G CA 1
ATOM 14614 C C . ALA G 7 39 ? 199.105 247.602 207.324 1.00 34.94 39 ALA G C 1
ATOM 14615 O O . ALA G 7 39 ? 199.456 247.059 208.351 1.00 46.77 39 ALA G O 1
ATOM 14617 N N . THR G 7 40 ? 199.626 247.273 206.177 1.00 39.90 40 THR G N 1
ATOM 14618 C CA . THR G 7 40 ? 200.574 246.195 205.998 1.00 38.03 40 THR G CA 1
ATOM 14619 C C . THR G 7 40 ? 201.907 246.373 206.732 1.00 41.14 40 THR G C 1
ATOM 14620 O O . THR G 7 40 ? 202.472 245.364 207.117 1.00 50.52 40 THR G O 1
ATOM 14624 N N . LYS G 7 41 ? 202.459 247.568 206.887 1.00 34.90 41 LYS G N 1
ATOM 14625 C CA . LYS G 7 41 ? 203.804 247.669 207.457 1.00 30.75 41 LYS G CA 1
ATOM 14626 C C . LYS G 7 41 ? 203.765 248.051 208.942 1.00 31.66 41 LYS G C 1
ATOM 14627 O O . LYS G 7 41 ? 204.415 247.415 209.734 1.00 33.94 41 LYS G O 1
ATOM 14633 N N . SER G 7 42 ? 203.059 249.136 209.325 1.00 37.45 42 SER G N 1
ATOM 14634 C CA . SER G 7 42 ? 203.114 249.644 210.690 1.00 34.96 42 SER G CA 1
ATOM 14635 C C . SER G 7 42 ? 202.302 248.772 211.627 1.00 30.54 42 SER G C 1
ATOM 14636 O O . SER G 7 42 ? 202.768 248.399 212.685 1.00 32.57 42 SER G O 1
ATOM 14639 N N . ALA G 7 43 ? 201.082 248.486 211.243 1.00 31.19 43 ALA G N 1
ATOM 14640 C CA . ALA G 7 43 ? 200.275 247.631 212.079 1.00 45.05 43 ALA G CA 1
ATOM 14641 C C . ALA G 7 43 ? 201.049 246.305 212.285 1.00 35.37 43 ALA G C 1
ATOM 14642 O O . ALA G 7 43 ? 201.075 245.715 213.353 1.00 33.87 43 ALA G O 1
ATOM 14644 N N . THR G 7 44 ? 201.631 245.780 211.220 1.00 36.27 44 THR G N 1
ATOM 14645 C CA . THR G 7 44 ? 202.403 244.573 211.336 1.00 35.46 44 THR G CA 1
ATOM 14646 C C . THR G 7 44 ? 203.621 244.690 212.261 1.00 34.57 44 THR G C 1
ATOM 14647 O O . THR G 7 44 ? 203.740 243.815 213.091 1.00 34.37 44 THR G O 1
ATOM 14651 N N . LEU G 7 45 ? 204.587 245.605 212.070 1.00 28.23 45 LEU G N 1
ATOM 14652 C CA . LEU G 7 45 ? 205.692 245.741 213.002 1.00 30.83 45 LEU G CA 1
ATOM 14653 C C . LEU G 7 45 ? 205.269 246.121 214.433 1.00 29.42 45 LEU G C 1
ATOM 14654 O O . LEU G 7 45 ? 205.793 245.595 215.416 1.00 36.94 45 LEU G O 1
ATOM 14659 N N . GLY G 7 46 ? 204.258 246.934 214.572 1.00 29.24 46 GLY G N 1
ATOM 14660 C CA . GLY G 7 46 ? 203.745 247.285 215.872 1.00 29.39 46 GLY G CA 1
ATOM 14661 C C . GLY G 7 46 ? 203.351 246.064 216.639 1.00 26.75 46 GLY G C 1
ATOM 14662 O O . GLY G 7 46 ? 203.631 245.956 217.825 1.00 35.41 46 GLY G O 1
ATOM 14663 N N . VAL G 7 47 ? 202.663 245.157 215.981 1.00 30.75 47 VAL G N 1
ATOM 14664 C CA . VAL G 7 47 ? 202.120 243.991 216.685 1.00 32.23 47 VAL G CA 1
ATOM 14665 C C . VAL G 7 47 ? 203.250 242.995 216.856 1.00 26.34 47 VAL G C 1
ATOM 14666 O O . VAL G 7 47 ? 203.376 242.412 217.919 1.00 25.48 47 VAL G O 1
ATOM 14670 N N . ILE G 7 48 ? 204.178 242.893 215.882 1.00 28.17 48 ILE G N 1
ATOM 14671 C CA . ILE G 7 48 ? 205.347 242.056 216.121 1.00 29.42 48 ILE G CA 1
ATOM 14672 C C . ILE G 7 48 ? 206.149 242.504 217.330 1.00 29.12 48 ILE G C 1
ATOM 14673 O O . ILE G 7 48 ? 206.559 241.684 218.116 1.00 32.57 48 ILE G O 1
ATOM 14678 N N . SER G 7 49 ? 206.291 243.792 217.543 1.00 30.85 49 SER G N 1
ATOM 14679 C CA . SER G 7 49 ? 207.098 244.325 218.622 1.00 31.72 49 SER G CA 1
ATOM 14680 C C . SER G 7 49 ? 206.443 244.079 219.962 1.00 28.76 49 SER G C 1
ATOM 14681 O O . SER G 7 49 ? 207.114 243.687 220.894 1.00 36.64 49 SER G O 1
ATOM 14684 N N . ILE G 7 50 ? 205.142 244.259 220.073 1.00 28.82 50 ILE G N 1
ATOM 14685 C CA . ILE G 7 50 ? 204.442 243.859 221.290 1.00 33.13 50 ILE G CA 1
ATOM 14686 C C . ILE G 7 50 ? 204.486 242.352 221.590 1.00 24.66 50 ILE G C 1
ATOM 14687 O O . ILE G 7 50 ? 204.717 242.002 222.731 1.00 37.81 50 ILE G O 1
ATOM 14692 N N . MET G 7 51 ? 204.384 241.481 220.607 1.00 27.20 51 MET G N 1
ATOM 14693 C CA . MET G 7 51 ? 204.488 240.073 220.883 1.00 27.89 51 MET G CA 1
ATOM 14694 C C . MET G 7 51 ? 205.901 239.747 221.347 1.00 31.25 51 MET G C 1
ATOM 14695 O O . MET G 7 51 ? 206.060 238.927 222.196 1.00 34.04 51 MET G O 1
ATOM 14700 N N . LEU G 7 52 ? 206.941 240.304 220.761 1.00 30.11 52 LEU G N 1
ATOM 14701 C CA . LEU G 7 52 ? 208.246 240.149 221.345 1.00 32.47 52 LEU G CA 1
ATOM 14702 C C . LEU G 7 52 ? 208.295 240.597 222.805 1.00 29.54 52 LEU G C 1
ATOM 14703 O O . LEU G 7 52 ? 208.966 239.925 223.541 1.00 34.57 52 LEU G O 1
ATOM 14708 N N . ALA G 7 53 ? 207.803 241.765 223.169 1.00 26.21 53 ALA G N 1
ATOM 14709 C CA . ALA G 7 53 ? 207.841 242.260 224.534 1.00 33.27 53 ALA G CA 1
ATOM 14710 C C . ALA G 7 53 ? 207.145 241.238 225.412 1.00 30.33 53 ALA G C 1
ATOM 14711 O O . ALA G 7 53 ? 207.658 240.815 226.415 1.00 32.33 53 ALA G O 1
ATOM 14713 N N . THR G 7 54 ? 205.980 240.769 224.977 1.00 34.35 54 THR G N 1
ATOM 14714 C CA . THR G 7 54 ? 205.225 239.813 225.764 1.00 30.99 54 THR G CA 1
ATOM 14715 C C . THR G 7 54 ? 206.034 238.542 225.878 1.00 27.21 54 THR G C 1
ATOM 14716 O O . THR G 7 54 ? 206.154 237.985 226.941 1.00 27.88 54 THR G O 1
ATOM 14720 N N . PHE G 7 55 ? 206.514 238.015 224.766 1.00 25.27 55 PHE G N 1
ATOM 14721 C CA . PHE G 7 55 ? 207.410 236.885 224.816 1.00 32.76 55 PHE G CA 1
ATOM 14722 C C . PHE G 7 55 ? 208.598 237.075 225.759 1.00 37.02 55 PHE G C 1
ATOM 14723 O O . PHE G 7 55 ? 208.846 236.199 226.552 1.00 34.63 55 PHE G O 1
ATOM 14731 N N . LEU G 7 56 ? 209.304 238.213 225.696 1.00 34.58 56 LEU G N 1
ATOM 14732 C CA . LEU G 7 56 ? 210.472 238.441 226.534 1.00 33.61 56 LEU G CA 1
ATOM 14733 C C . LEU G 7 56 ? 210.063 238.619 227.970 1.00 30.29 56 LEU G C 1
ATOM 14734 O O . LEU G 7 56 ? 210.808 238.310 228.865 1.00 36.64 56 LEU G O 1
ATOM 14739 N N . PHE G 7 57 ? 208.891 239.153 228.190 1.00 29.42 57 PHE G N 1
ATOM 14740 C CA . PHE G 7 57 ? 208.416 239.345 229.548 1.00 34.12 57 PHE G CA 1
ATOM 14741 C C . PHE G 7 57 ? 208.204 238.019 230.258 1.00 34.52 57 PHE G C 1
ATOM 14742 O O . PHE G 7 57 ? 208.595 237.890 231.381 1.00 38.54 57 PHE G O 1
ATOM 14750 N N . PHE G 7 58 ? 207.552 237.035 229.643 1.00 38.93 58 PHE G N 1
ATOM 14751 C CA . PHE G 7 58 ? 207.288 235.777 230.320 1.00 40.45 58 PHE G CA 1
ATOM 14752 C C . PHE G 7 58 ? 208.590 234.969 230.394 1.00 39.32 58 PHE G C 1
ATOM 14753 O O . PHE G 7 58 ? 208.898 234.383 231.396 1.00 41.20 58 PHE G O 1
ATOM 14761 N N . PHE G 7 59 ? 209.408 234.959 229.375 1.00 32.70 59 PHE G N 1
ATOM 14762 C CA . PHE G 7 59 ? 210.728 234.387 229.498 1.00 33.37 59 PHE G CA 1
ATOM 14763 C C . PHE G 7 59 ? 211.630 235.045 230.544 1.00 40.07 59 PHE G C 1
ATOM 14764 O O . PHE G 7 59 ? 211.957 234.381 231.518 1.00 58.86 59 PHE G O 1
ATOM 14772 N N . LEU G 7 60 ? 212.027 236.316 230.427 1.00 50.54 60 LEU G N 1
ATOM 14773 C CA . LEU G 7 60 ? 213.028 236.907 231.326 1.00 45.60 60 LEU G CA 1
ATOM 14774 C C . LEU G 7 60 ? 212.502 237.189 232.738 1.00 41.99 60 LEU G C 1
ATOM 14775 O O . LEU G 7 60 ? 213.292 237.259 233.650 1.00 79.57 60 LEU G O 1
ATOM 14780 N N . VAL G 7 61 ? 211.210 237.269 232.951 1.00 49.08 61 VAL G N 1
ATOM 14781 C CA . VAL G 7 61 ? 210.676 237.626 234.249 1.00 55.33 61 VAL G CA 1
ATOM 14782 C C . VAL G 7 61 ? 209.971 236.447 234.915 1.00 46.16 61 VAL G C 1
ATOM 14783 O O . VAL G 7 61 ? 209.940 236.427 236.137 1.00 82.11 61 VAL G O 1
ATOM 14787 N N . HIS G 7 62 ? 209.469 235.465 234.174 1.00 53.50 62 HIS G N 1
ATOM 14788 C CA . HIS G 7 62 ? 208.711 234.320 234.709 1.00 52.79 62 HIS G CA 1
ATOM 14789 C C . HIS G 7 62 ? 209.329 232.971 234.341 1.00 42.25 62 HIS G C 1
ATOM 14790 O O . HIS G 7 62 ? 208.783 231.941 234.656 1.00 71.10 62 HIS G O 1
ATOM 14797 N N . GLY G 7 63 ? 210.416 232.994 233.571 1.00 45.97 63 GLY G N 1
ATOM 14798 C CA . GLY G 7 63 ? 211.017 231.859 232.919 1.00 44.99 63 GLY G CA 1
ATOM 14799 C C . GLY G 7 63 ? 210.077 230.919 232.182 1.00 46.90 63 GLY G C 1
ATOM 14800 O O . GLY G 7 63 ? 210.145 229.736 232.417 1.00 78.79 63 GLY G O 1
ATOM 14801 N N . GLU G 7 64 ? 209.249 231.423 231.286 1.00 50.23 64 GLU G N 1
ATOM 14802 C CA . GLU G 7 64 ? 208.316 230.620 230.518 1.00 51.52 64 GLU G CA 1
ATOM 14803 C C . GLU G 7 64 ? 208.565 230.952 229.068 1.00 42.78 64 GLU G C 1
ATOM 14804 O O . GLU G 7 64 ? 208.445 232.108 228.696 1.00 61.20 64 GLU G O 1
ATOM 14810 N N . PHE G 7 65 ? 208.917 229.953 228.283 1.00 42.49 65 PHE G N 1
ATOM 14811 C CA . PHE G 7 65 ? 209.076 230.091 226.864 1.00 44.53 65 PHE G CA 1
ATOM 14812 C C . PHE G 7 65 ? 207.716 229.921 226.195 1.00 46.00 65 PHE G C 1
ATOM 14813 O O . PHE G 7 65 ? 207.344 228.813 225.882 1.00 59.25 65 PHE G O 1
ATOM 14821 N N . VAL G 7 66 ? 206.980 231.022 225.989 1.00 45.07 66 VAL G N 1
ATOM 14822 C CA . VAL G 7 66 ? 205.657 230.924 225.412 1.00 47.79 66 VAL G CA 1
ATOM 14823 C C . VAL G 7 66 ? 205.750 230.947 223.879 1.00 36.72 66 VAL G C 1
ATOM 14824 O O . VAL G 7 66 ? 205.663 231.975 223.264 1.00 47.87 66 VAL G O 1
ATOM 14828 N N . GLY G 7 67 ? 205.840 229.773 223.270 1.00 39.47 67 GLY G N 1
ATOM 14829 C CA . GLY G 7 67 ? 206.043 229.607 221.854 1.00 37.90 67 GLY G CA 1
ATOM 14830 C C . GLY G 7 67 ? 204.805 229.893 221.052 1.00 36.88 67 GLY G C 1
ATOM 14831 O O . GLY G 7 67 ? 204.931 230.162 219.867 1.00 45.49 67 GLY G O 1
ATOM 14832 N N . LYS G 7 68 ? 203.638 229.945 221.674 1.00 41.63 68 LYS G N 1
ATOM 14833 C CA . LYS G 7 68 ? 202.505 230.464 220.925 1.00 40.60 68 LYS G CA 1
ATOM 14834 C C . LYS G 7 68 ? 202.685 231.925 220.509 1.00 42.28 68 LYS G C 1
ATOM 14835 O O . LYS G 7 68 ? 201.934 232.377 219.660 1.00 42.93 68 LYS G O 1
ATOM 14841 N N . LEU G 7 69 ? 203.481 232.730 221.226 1.00 40.32 69 LEU G N 1
ATOM 14842 C CA . LEU G 7 69 ? 203.583 234.147 220.901 1.00 35.69 69 LEU G CA 1
ATOM 14843 C C . LEU G 7 69 ? 204.417 234.219 219.649 1.00 35.57 69 LEU G C 1
ATOM 14844 O O . LEU G 7 69 ? 204.108 235.019 218.781 1.00 50.51 69 LEU G O 1
ATOM 14849 N N . LEU G 7 70 ? 205.441 233.397 219.552 1.00 35.40 70 LEU G N 1
ATOM 14850 C CA . LEU G 7 70 ? 206.215 233.288 218.332 1.00 33.95 70 LEU G CA 1
ATOM 14851 C C . LEU G 7 70 ? 205.428 232.735 217.176 1.00 32.29 70 LEU G C 1
ATOM 14852 O O . LEU G 7 70 ? 205.581 233.171 216.046 1.00 38.44 70 LEU G O 1
ATOM 14857 N N . LEU G 7 71 ? 204.600 231.747 217.403 1.00 36.07 71 LEU G N 1
ATOM 14858 C CA . LEU G 7 71 ? 203.747 231.342 216.313 1.00 36.32 71 LEU G CA 1
ATOM 14859 C C . LEU G 7 71 ? 202.838 232.505 215.884 1.00 34.98 71 LEU G C 1
ATOM 14860 O O . LEU G 7 71 ? 202.560 232.699 214.700 1.00 31.86 71 LEU G O 1
ATOM 14865 N N . THR G 7 72 ? 202.362 233.336 216.812 1.00 34.72 72 THR G N 1
ATOM 14866 C CA . THR G 7 72 ? 201.614 234.504 216.377 1.00 37.10 72 THR G CA 1
ATOM 14867 C C . THR G 7 72 ? 202.501 235.416 215.513 1.00 30.03 72 THR G C 1
ATOM 14868 O O . THR G 7 72 ? 202.003 235.957 214.579 1.00 28.52 72 THR G O 1
ATOM 14872 N N . ILE G 7 73 ? 203.761 235.682 215.858 1.00 28.61 73 ILE G N 1
ATOM 14873 C CA . ILE G 7 73 ? 204.600 236.479 214.980 1.00 30.48 73 ILE G CA 1
ATOM 14874 C C . ILE G 7 73 ? 204.659 235.916 213.575 1.00 32.64 73 ILE G C 1
ATOM 14875 O O . ILE G 7 73 ? 204.627 236.670 212.615 1.00 38.18 73 ILE G O 1
ATOM 14880 N N . LEU G 7 74 ? 204.716 234.604 213.464 1.00 35.99 74 LEU G N 1
ATOM 14881 C CA . LEU G 7 74 ? 204.902 233.964 212.186 1.00 35.37 74 LEU G CA 1
ATOM 14882 C C . LEU G 7 74 ? 203.600 234.095 211.379 1.00 34.85 74 LEU G C 1
ATOM 14883 O O . LEU G 7 74 ? 203.636 234.454 210.188 1.00 33.24 74 LEU G O 1
ATOM 14888 N N A PHE G 7 75 ? 202.461 233.877 212.032 0.43 34.04 75 PHE G N 1
ATOM 14889 N N B PHE G 7 75 ? 202.441 233.872 211.999 0.57 31.88 75 PHE G N 1
ATOM 14890 C CA A PHE G 7 75 ? 201.196 234.043 211.348 0.43 38.53 75 PHE G CA 1
ATOM 14891 C CA B PHE G 7 75 ? 201.174 234.017 211.297 0.57 36.20 75 PHE G CA 1
ATOM 14892 C C A PHE G 7 7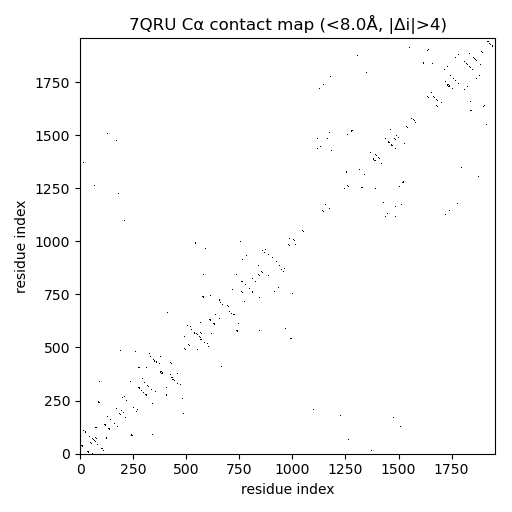5 ? 201.067 235.462 210.826 0.43 35.92 75 PHE G C 1
ATOM 14893 C C B PHE G 7 75 ? 201.051 235.461 210.794 0.57 34.30 75 PHE G C 1
ATOM 14894 O O A PHE G 7 75 ? 200.701 235.651 209.704 0.43 37.40 75 PHE G O 1
ATOM 14895 O O B PHE G 7 75 ? 200.738 235.666 209.634 0.57 37.88 75 PHE G O 1
ATOM 14910 N N . VAL G 7 76 ? 201.320 236.463 211.644 1.00 37.58 76 VAL G N 1
ATOM 14911 C CA . VAL G 7 76 ? 201.275 237.855 211.201 1.00 38.47 76 VAL G CA 1
ATOM 14912 C C . VAL G 7 76 ? 202.210 238.109 210.010 1.00 38.34 76 VAL G C 1
ATOM 14913 O O . VAL G 7 76 ? 201.768 238.677 209.030 1.00 44.27 76 VAL G O 1
ATOM 14917 N N . PHE G 7 77 ? 203.465 237.663 210.028 1.00 34.81 77 PHE G N 1
ATOM 14918 C CA . PHE G 7 77 ? 204.318 237.819 208.844 1.00 45.54 77 PHE G CA 1
ATOM 14919 C C . PHE G 7 77 ? 203.804 237.154 207.560 1.00 38.49 77 PHE G C 1
ATOM 14920 O O . PHE G 7 77 ? 204.103 237.624 206.481 1.00 55.04 77 PHE G O 1
ATOM 14928 N N . LEU G 7 78 ? 203.306 235.920 207.650 1.00 34.00 78 LEU G N 1
ATOM 14929 C CA . LEU G 7 78 ? 202.845 235.166 206.505 1.00 44.58 78 LEU G CA 1
ATOM 14930 C C . LEU G 7 78 ? 201.639 235.837 205.858 1.00 38.30 78 LEU G C 1
ATOM 14931 O O . LEU G 7 78 ? 201.516 235.892 204.663 1.00 63.59 78 LEU G O 1
ATOM 14936 N N . THR G 7 79 ? 200.756 236.304 206.675 1.00 33.46 79 THR G N 1
ATOM 14937 C CA . THR G 7 79 ? 199.417 236.703 206.352 1.00 43.29 79 THR G CA 1
ATOM 14938 C C . THR G 7 79 ? 199.388 238.160 205.907 1.00 37.80 79 THR G C 1
ATOM 14939 O O . THR G 7 79 ? 198.590 238.482 205.049 1.00 34.78 79 THR G O 1
ATOM 14943 N N . ALA G 7 80 ? 200.192 239.054 206.503 1.00 37.08 80 ALA G N 1
ATOM 14944 C CA . ALA G 7 80 ? 200.104 240.491 206.252 1.00 34.95 80 ALA G CA 1
ATOM 14945 C C . ALA G 7 80 ? 200.308 240.794 204.756 1.00 39.85 80 ALA G C 1
ATOM 14946 O O . ALA G 7 80 ? 199.522 241.441 204.135 1.00 33.61 80 ALA G O 1
ATOM 14948 N N . PRO G 7 81 ? 201.367 240.332 204.081 1.00 40.66 81 PRO G N 1
ATOM 14949 C CA . PRO G 7 81 ? 201.508 240.610 202.661 1.00 40.99 81 PRO G CA 1
ATOM 14950 C C . PRO G 7 81 ? 200.344 240.099 201.828 1.00 35.66 81 PRO G C 1
ATOM 14951 O O . PRO G 7 81 ? 199.881 240.826 200.974 1.00 45.11 81 PRO G O 1
ATOM 14955 N N . VAL G 7 82 ? 199.934 238.858 201.998 1.00 36.35 82 VAL G N 1
ATOM 14956 C CA . VAL G 7 82 ? 198.871 238.358 201.159 1.00 42.03 82 VAL G CA 1
ATOM 14957 C C . VAL G 7 82 ? 197.570 239.131 201.436 1.00 31.72 82 VAL G C 1
ATOM 14958 O O . VAL G 7 82 ? 196.770 239.325 200.577 1.00 38.02 82 VAL G O 1
ATOM 14962 N N . ALA G 7 83 ? 197.253 239.451 202.674 1.00 33.86 83 ALA G N 1
ATOM 14963 C CA . ALA G 7 83 ? 196.034 240.187 202.916 1.00 39.22 83 ALA G CA 1
ATOM 14964 C C . ALA G 7 83 ? 196.089 241.540 202.204 1.00 36.78 83 ALA G C 1
ATOM 14965 O O . ALA G 7 83 ? 195.122 241.941 201.608 1.00 45.94 83 ALA G O 1
ATOM 14967 N N . GLY G 7 84 ? 197.176 242.283 202.310 1.00 31.55 84 GLY G N 1
ATOM 14968 C CA . GLY G 7 84 ? 197.236 243.575 201.670 1.00 36.18 84 GLY G CA 1
ATOM 14969 C C . GLY G 7 84 ? 197.153 243.402 200.159 1.00 35.58 84 GLY G C 1
ATOM 14970 O O . GLY G 7 84 ? 196.628 244.253 199.493 1.00 47.35 84 GLY G O 1
ATOM 14971 N N . MET G 7 85 ? 197.688 242.331 199.619 1.00 32.83 85 MET G N 1
ATOM 14972 C CA . MET G 7 85 ? 197.618 242.123 198.189 1.00 36.84 85 MET G CA 1
ATOM 14973 C C . MET G 7 85 ? 196.176 241.854 197.744 1.00 29.30 85 MET G C 1
ATOM 14974 O O . MET G 7 85 ? 195.733 242.400 196.753 1.00 36.97 85 MET G O 1
ATOM 14979 N N . MET G 7 86 ? 195.453 241.015 198.453 1.00 26.38 86 MET G N 1
ATOM 14980 C CA . MET G 7 86 ? 194.111 240.672 198.127 1.00 27.85 86 MET G CA 1
ATOM 14981 C C . MET G 7 86 ? 193.210 241.876 198.346 1.00 27.51 86 MET G C 1
ATOM 14982 O O . MET G 7 86 ? 192.352 242.023 197.564 1.00 35.74 86 MET G O 1
ATOM 14987 N N . MET G 7 87 ? 193.391 242.724 199.346 1.00 28.84 87 MET G N 1
ATOM 14988 C CA . MET G 7 87 ? 192.674 243.981 199.507 1.00 37.70 87 MET G CA 1
ATOM 14989 C C . MET G 7 87 ? 193.086 245.038 198.476 1.00 32.48 87 MET G C 1
ATOM 14990 O O . MET G 7 87 ? 192.259 245.779 198.043 1.00 41.90 87 MET G O 1
ATOM 14995 N N . GLY G 7 88 ? 194.288 245.124 198.032 1.00 29.37 88 GLY G N 1
ATOM 14996 C CA . GLY G 7 88 ? 194.577 246.176 197.109 1.00 23.22 88 GLY G CA 1
ATOM 14997 C C . GLY G 7 88 ? 194.172 245.777 195.733 1.00 32.64 88 GLY G C 1
ATOM 14998 O O . GLY G 7 88 ? 193.718 246.637 195.002 1.00 38.17 88 GLY G O 1
ATOM 14999 N N . ARG G 7 89 ? 194.295 244.465 195.400 1.00 37.62 89 ARG G N 1
ATOM 15000 C CA . ARG G 7 89 ? 193.987 244.032 194.048 1.00 33.59 89 ARG G CA 1
ATOM 15001 C C . ARG G 7 89 ? 192.470 243.972 193.871 1.00 31.17 89 ARG G C 1
ATOM 15002 O O . ARG G 7 89 ? 191.988 244.317 192.872 1.00 26.89 89 ARG G O 1
ATOM 15010 N N . SER G 7 90 ? 191.722 243.577 194.882 1.00 26.55 90 SER G N 1
ATOM 15011 C CA . SER G 7 90 ? 190.302 243.643 194.849 1.00 27.97 90 SER G CA 1
ATOM 15012 C C . SER G 7 90 ? 189.808 245.069 194.599 1.00 29.77 90 SER G C 1
ATOM 15013 O O . SER G 7 90 ? 188.909 245.261 193.800 1.00 37.47 90 SER G O 1
ATOM 15016 N N . ALA G 7 91 ? 190.397 246.068 195.269 1.00 31.07 91 ALA G N 1
ATOM 15017 C CA . ALA G 7 91 ? 190.051 247.469 195.059 1.00 27.75 91 ALA G CA 1
ATOM 15018 C C . ALA G 7 91 ? 190.298 247.877 193.633 1.00 30.53 91 ALA G C 1
ATOM 15019 O O . ALA G 7 91 ? 189.473 248.546 193.040 1.00 35.82 91 ALA G O 1
ATOM 15021 N N . TYR G 7 92 ? 191.467 247.472 193.089 1.00 34.30 92 TYR G N 1
ATOM 15022 C CA . TYR G 7 92 ? 191.836 247.939 191.737 1.00 40.63 92 TYR G CA 1
ATOM 15023 C C . TYR G 7 92 ? 190.855 247.305 190.714 1.00 41.68 92 TYR G C 1
ATOM 15024 O O . TYR G 7 92 ? 190.430 247.961 189.794 1.00 58.99 92 TYR G O 1
ATOM 15033 N N . ARG G 7 93 ? 190.513 246.027 190.877 1.00 36.08 93 ARG G N 1
ATOM 15034 C CA . ARG G 7 93 ? 189.635 245.396 189.970 1.00 37.58 93 ARG G CA 1
ATOM 15035 C C . ARG G 7 93 ? 188.220 246.008 190.079 1.00 40.57 93 ARG G C 1
ATOM 15036 O O . ARG G 7 93 ? 187.510 246.091 189.106 1.00 71.43 93 ARG G O 1
ATOM 15044 N N . VAL G 7 94 ? 187.769 246.349 191.263 1.00 40.77 94 VAL G N 1
ATOM 15045 C CA . VAL G 7 94 ? 186.411 246.860 191.472 1.00 46.78 94 VAL G CA 1
ATOM 15046 C C . VAL G 7 94 ? 186.310 248.312 190.962 1.00 41.68 94 VAL G C 1
ATOM 15047 O O . VAL G 7 94 ? 185.236 248.840 190.839 1.00 65.21 94 VAL G O 1
ATOM 15051 N N . GLY G 7 95 ? 187.439 248.894 190.613 1.00 40.40 95 GLY G N 1
ATOM 15052 C CA . GLY G 7 95 ? 187.507 250.186 190.004 1.00 38.37 95 GLY G CA 1
ATOM 15053 C C . GLY G 7 95 ? 187.898 251.320 190.937 1.00 47.96 95 GLY G C 1
ATOM 15054 O O . GLY G 7 95 ? 187.779 252.499 190.517 1.00 57.31 95 GLY G O 1
ATOM 15055 N N . VAL G 7 96 ? 188.237 251.037 192.202 1.00 44.74 96 VAL G N 1
ATOM 15056 C CA . VAL G 7 96 ? 188.685 252.135 193.078 1.00 42.87 96 VAL G CA 1
ATOM 15057 C C . VAL G 7 96 ? 189.884 252.823 192.430 1.00 44.51 96 VAL G C 1
ATOM 15058 O O . VAL G 7 96 ? 190.816 252.110 192.063 1.00 50.48 96 VAL G O 1
ATOM 15062 N N . PRO G 7 97 ? 189.857 254.131 192.066 1.00 51.33 97 PRO G N 1
ATOM 15063 C CA . PRO G 7 97 ? 190.919 254.746 191.272 1.00 53.89 97 PRO G CA 1
ATOM 15064 C C . PRO G 7 97 ? 192.136 255.026 192.126 1.00 54.65 97 PRO G C 1
ATOM 15065 O O . PRO G 7 97 ? 192.047 255.294 193.350 1.00 45.12 97 PRO G O 1
ATOM 15069 N N . LEU G 7 98 ? 193.276 255.050 191.470 1.00 42.85 98 LEU G N 1
ATOM 15070 C CA . LEU G 7 98 ? 194.483 255.500 192.161 1.00 57.83 98 LEU G CA 1
ATOM 15071 C C . LEU G 7 98 ? 194.288 257.000 192.469 1.00 49.50 98 LEU G C 1
ATOM 15072 O O . LEU G 7 98 ? 193.444 257.658 191.862 1.00 48.63 98 LEU G O 1
ATOM 15077 N N . TRP G 7 99 ? 195.125 257.580 193.307 1.00 47.95 99 TRP G N 1
ATOM 15078 C CA . TRP G 7 99 ? 194.956 258.982 193.644 1.00 61.69 99 TRP G CA 1
ATOM 15079 C C . TRP G 7 99 ? 195.233 259.833 192.405 1.00 51.75 99 TRP G C 1
ATOM 15080 O O . TRP G 7 99 ? 195.984 259.382 191.535 1.00 65.84 99 TRP G O 1
ATOM 15091 N N . GLU G 7 100 ? 194.625 261.033 192.322 1.00 61.25 100 GLU G N 1
ATOM 15092 C CA . GLU G 7 100 ? 194.706 261.873 191.128 1.00 66.31 100 GLU G CA 1
ATOM 15093 C C . GLU G 7 100 ? 196.161 262.234 190.830 1.00 63.53 100 GLU G C 1
ATOM 15094 O O . GLU G 7 100 ? 196.595 262.204 189.673 1.00 75.77 100 GLU G O 1
ATOM 15100 N N . LYS G 7 101 ? 196.931 262.562 191.878 1.00 59.72 101 LYS G N 1
ATOM 15101 C CA . LYS G 7 101 ? 198.335 262.906 191.703 1.00 57.30 101 LYS G CA 1
ATOM 15102 C C . LYS G 7 101 ? 199.250 261.677 191.480 1.00 54.46 101 LYS G C 1
ATOM 15103 O O . LYS G 7 101 ? 200.467 261.815 191.339 1.00 64.07 101 LYS G O 1
ATOM 15109 N N . SER G 7 102 ? 198.719 260.445 191.419 1.00 60.19 102 SER G N 1
ATOM 15110 C CA . SER G 7 102 ? 199.515 259.274 191.047 1.00 57.54 102 SER G CA 1
ATOM 15111 C C . SER G 7 102 ? 200.072 259.457 189.645 1.00 57.49 102 SER G C 1
ATOM 15112 O O . SER G 7 102 ? 199.400 260.076 188.829 1.00 75.26 102 SER G O 1
ATOM 15115 N N . THR G 7 103 ? 201.299 258.962 189.356 1.00 68.15 103 THR G N 1
ATOM 15116 C CA . THR G 7 103 ? 201.967 259.266 188.087 1.00 73.77 103 THR G CA 1
ATOM 15117 C C . THR G 7 103 ? 202.445 258.090 187.224 1.00 71.93 103 THR G C 1
ATOM 15118 O O . THR G 7 103 ? 203.487 258.213 186.587 1.00 83.75 103 THR G O 1
ATOM 15122 N N . GLN G 7 104 ? 201.696 256.982 187.135 1.00 75.75 104 GLN G N 1
ATOM 15123 C CA . GLN G 7 104 ? 202.159 255.737 186.501 1.00 61.75 104 GLN G CA 1
ATOM 15124 C C . GLN G 7 104 ? 201.211 254.632 186.931 1.00 60.24 104 GLN G C 1
ATOM 15125 O O . GLN G 7 104 ? 200.845 254.591 188.106 1.00 72.66 104 GLN G O 1
ATOM 15131 N N . ASP G 7 105 ? 200.746 253.813 185.986 1.00 52.68 105 ASP G N 1
ATOM 15132 C CA . ASP G 7 105 ? 199.830 252.770 186.357 1.00 49.89 105 ASP G CA 1
ATOM 15133 C C . ASP G 7 105 ? 200.007 251.658 185.350 1.00 47.09 105 ASP G C 1
ATOM 15134 O O . ASP G 7 105 ? 199.189 251.540 184.441 1.00 56.17 105 ASP G O 1
ATOM 15139 N N . ASP G 7 106 ? 201.093 250.863 185.511 1.00 40.68 106 ASP G N 1
ATOM 15140 C CA . ASP G 7 106 ? 201.400 249.768 184.594 1.00 42.68 106 ASP G CA 1
ATOM 15141 C C . ASP G 7 106 ? 200.335 248.673 184.582 1.00 41.01 106 ASP G C 1
ATOM 15142 O O . ASP G 7 106 ? 200.208 247.951 183.614 1.00 66.60 106 ASP G O 1
ATOM 15147 N N . LEU G 7 107 ? 199.610 248.556 185.673 1.00 42.25 107 LEU G N 1
ATOM 15148 C CA . LEU G 7 107 ? 198.611 247.549 185.910 1.00 45.16 107 LEU G CA 1
ATOM 15149 C C . LEU G 7 107 ? 197.349 247.822 185.085 1.00 46.56 107 LEU G C 1
ATOM 15150 O O . LEU G 7 107 ? 196.596 246.931 184.790 1.00 55.87 107 LEU G O 1
ATOM 15155 N N . LYS G 7 108 ? 197.095 249.048 184.706 1.00 56.26 108 LYS G N 1
ATOM 15156 C CA . LYS G 7 108 ? 195.936 249.409 183.915 1.00 62.18 108 LYS G CA 1
ATOM 15157 C C . LYS G 7 108 ? 196.004 248.700 182.577 1.00 59.60 108 LYS G C 1
ATOM 15158 O O . LYS G 7 108 ? 194.996 248.206 182.081 1.00 51.83 108 LYS G O 1
ATOM 15164 N N . LYS G 7 109 ? 197.202 248.723 181.982 1.00 76.18 109 LYS G N 1
ATOM 15165 C CA . LYS G 7 109 ? 197.422 248.053 180.697 1.00 84.64 109 LYS G CA 1
ATOM 15166 C C . LYS G 7 109 ? 197.002 246.591 180.822 1.00 70.36 109 LYS G C 1
ATOM 15167 O O . LYS G 7 109 ? 196.044 246.148 180.173 1.00 68.65 109 LYS G O 1
ATOM 15173 N N . MET G 7 110 ? 197.714 245.864 181.681 1.00 72.15 110 MET G N 1
ATOM 15174 C CA . MET G 7 110 ? 197.426 244.460 181.922 1.00 78.31 110 MET G CA 1
ATOM 15175 C C . MET G 7 110 ? 195.917 244.240 182.033 1.00 65.73 110 MET G C 1
ATOM 15176 O O . MET G 7 110 ? 195.381 243.400 181.309 1.00 81.61 110 MET G O 1
ATOM 15181 N N . TYR G 7 111 ? 195.204 244.997 182.884 1.00 67.74 111 TYR G N 1
ATOM 15182 C CA . TYR G 7 111 ? 193.754 244.785 183.012 1.00 81.78 111 TYR G CA 1
ATOM 15183 C C . TYR G 7 111 ? 192.967 245.289 181.793 1.00 101.89 111 TYR G C 1
ATOM 15184 O O . TYR G 7 111 ? 191.738 245.199 181.795 1.00 106.26 111 TYR G O 1
ATOM 15193 N N . GLU G 7 112 ? 193.650 245.848 180.766 1.00 109.04 112 GLU G N 1
ATOM 15194 C CA . GLU G 7 112 ? 193.023 246.182 179.482 1.00 103.83 112 GLU G CA 1
ATOM 15195 C C . GLU G 7 112 ? 192.767 244.906 178.652 1.00 129.97 112 GLU G C 1
ATOM 15196 O O . GLU G 7 112 ? 191.771 244.826 177.913 1.00 135.47 112 GLU G O 1
ATOM 15202 N N . LYS G 7 113 ? 193.638 243.884 178.816 1.00 143.31 113 LYS G N 1
ATOM 15203 C CA . LYS G 7 113 ? 193.557 242.593 178.126 1.00 121.35 113 LYS G CA 1
ATOM 15204 C C . LYS G 7 113 ? 192.736 241.582 178.958 1.00 141.54 113 LYS G C 1
ATOM 15205 O O . LYS G 7 113 ? 191.485 241.778 179.110 1.00 139.79 113 LYS G O 1
ATOM 15211 N N . MET H 5 1 ? 209.054 211.719 201.355 1.00 74.71 1 MET e N 1
ATOM 15212 C CA . MET H 5 1 ? 208.883 210.958 202.615 1.00 73.60 1 MET e CA 1
ATOM 15213 C C . MET H 5 1 ? 209.768 211.538 203.721 1.00 78.78 1 MET e C 1
ATOM 15214 O O . MET H 5 1 ? 209.375 211.498 204.919 1.00 61.87 1 MET e O 1
ATOM 15219 N N . ALA H 5 2 ? 210.988 211.989 203.373 1.00 71.59 2 ALA e N 1
ATOM 15220 C CA . ALA H 5 2 ? 211.806 212.640 204.386 1.00 71.16 2 ALA e CA 1
ATOM 15221 C C . ALA H 5 2 ? 211.135 213.965 204.734 1.00 77.16 2 ALA e C 1
ATOM 15222 O O . ALA H 5 2 ? 210.948 214.255 205.925 1.00 57.42 2 ALA e O 1
ATOM 15224 N N . PHE H 5 3 ? 210.676 214.706 203.688 1.00 62.28 3 PHE e N 1
ATOM 15225 C CA . PHE H 5 3 ? 209.835 215.880 203.918 1.00 66.28 3 PHE e CA 1
ATOM 15226 C C . PHE H 5 3 ? 208.691 215.637 204.908 1.00 68.67 3 PHE e C 1
ATOM 15227 O O . PHE H 5 3 ? 208.504 216.447 205.836 1.00 72.56 3 PHE e O 1
ATOM 15235 N N . GLN H 5 4 ? 207.869 214.587 204.671 1.00 49.03 4 GLN e N 1
ATOM 15236 C CA . GLN H 5 4 ? 206.721 214.366 205.530 1.00 43.03 4 GLN e CA 1
ATOM 15237 C C . GLN H 5 4 ? 207.156 213.997 206.926 1.00 50.26 4 GLN e C 1
ATOM 15238 O O . GLN H 5 4 ? 206.455 214.343 207.912 1.00 45.29 4 GLN e O 1
ATOM 15244 N N . ILE H 5 5 ? 208.297 213.328 207.076 1.00 53.68 5 ILE e N 1
ATOM 15245 C CA . ILE H 5 5 ? 208.663 212.931 208.442 1.00 72.24 5 ILE e CA 1
ATOM 15246 C C . ILE H 5 5 ? 209.065 214.155 209.249 1.00 61.90 5 ILE e C 1
ATOM 15247 O O . ILE H 5 5 ? 208.888 214.170 210.480 1.00 52.19 5 ILE e O 1
ATOM 15252 N N . LEU H 5 6 ? 209.757 215.091 208.567 1.00 65.52 6 LEU e N 1
ATOM 15253 C CA . LEU H 5 6 ? 210.226 216.311 209.213 1.00 90.40 6 LEU e CA 1
ATOM 15254 C C . LEU H 5 6 ? 209.047 217.231 209.505 1.00 87.74 6 LEU e C 1
ATOM 15255 O O . LEU H 5 6 ? 209.023 217.812 210.603 1.00 61.64 6 LEU e O 1
ATOM 15260 N N . LEU H 5 7 ? 208.115 217.397 208.515 1.00 65.89 7 LEU e N 1
ATOM 15261 C CA . LEU H 5 7 ? 206.830 218.059 208.796 1.00 52.32 7 LEU e CA 1
ATOM 15262 C C . LEU H 5 7 ? 206.241 217.487 210.085 1.00 50.88 7 LEU e C 1
ATOM 15263 O O . LEU H 5 7 ? 205.695 218.189 210.887 1.00 63.66 7 LEU e O 1
ATOM 15268 N N . ASN H 5 8 ? 206.172 216.190 210.209 1.00 43.55 8 ASN e N 1
ATOM 15269 C CA . ASN H 5 8 ? 205.552 215.597 211.356 1.00 61.33 8 ASN e CA 1
ATOM 15270 C C . ASN H 5 8 ? 206.317 216.023 212.587 1.00 55.28 8 ASN e C 1
ATOM 15271 O O . ASN H 5 8 ? 205.743 216.212 213.641 1.00 56.17 8 ASN e O 1
ATOM 15276 N N . LEU H 5 9 ? 207.671 216.038 212.542 1.00 91.83 9 LEU e N 1
ATOM 15277 C CA . LEU H 5 9 ? 208.473 216.509 213.677 1.00 95.89 9 LEU e CA 1
ATOM 15278 C C . LEU H 5 9 ? 208.308 218.019 213.892 1.00 92.42 9 LEU e C 1
ATOM 15279 O O . LEU H 5 9 ? 208.209 218.446 215.037 1.00 59.69 9 LEU e O 1
ATOM 15284 N N . VAL H 5 10 ? 208.263 218.817 212.786 1.00 54.01 10 VAL e N 1
ATOM 15285 C CA . VAL H 5 10 ? 207.854 220.233 212.882 1.00 67.31 10 VAL e CA 1
ATOM 15286 C C . VAL H 5 10 ? 206.462 220.432 213.562 1.00 78.16 10 VAL e C 1
ATOM 15287 O O . VAL H 5 10 ? 206.320 221.293 214.417 1.00 95.98 10 VAL e O 1
ATOM 15291 N N . ILE H 5 11 ? 205.426 219.607 213.261 1.00 56.19 11 ILE e N 1
ATOM 15292 C CA . ILE H 5 11 ? 204.185 219.634 213.978 1.00 46.40 11 ILE e CA 1
ATOM 15293 C C . ILE H 5 11 ? 204.439 219.345 215.452 1.00 46.41 11 ILE e C 1
ATOM 15294 O O . ILE H 5 11 ? 203.809 219.939 216.364 1.00 51.19 11 ILE e O 1
ATOM 15299 N N . ALA H 5 12 ? 205.322 218.429 215.724 1.00 51.91 12 ALA e N 1
ATOM 15300 C CA . ALA H 5 12 ? 205.555 218.053 217.115 1.00 82.87 12 ALA e CA 1
ATOM 15301 C C . ALA H 5 12 ? 206.340 219.183 217.805 1.00 105.85 12 ALA e C 1
ATOM 15302 O O . ALA H 5 12 ? 206.182 219.391 219.012 1.00 73.78 12 ALA e O 1
ATOM 15304 N N . VAL H 5 13 ? 207.126 219.957 217.016 1.00 70.63 13 VAL e N 1
ATOM 15305 C CA . VAL H 5 13 ? 207.838 221.123 217.570 1.00 119.71 13 VAL e CA 1
ATOM 15306 C C . VAL H 5 13 ? 206.803 222.195 217.941 1.00 83.64 13 VAL e C 1
ATOM 15307 O O . VAL H 5 13 ? 206.877 222.719 219.062 1.00 123.59 13 VAL e O 1
ATOM 15311 N N . ILE H 5 14 ? 205.926 222.550 216.974 1.00 58.81 14 ILE e N 1
ATOM 15312 C CA . ILE H 5 14 ? 204.746 223.399 217.219 1.00 53.74 14 ILE e CA 1
ATOM 15313 C C . ILE H 5 14 ? 203.911 222.892 218.408 1.00 60.79 14 ILE e C 1
ATOM 15314 O O . ILE H 5 14 ? 203.639 223.686 219.315 1.00 96.22 14 ILE e O 1
ATOM 15319 N N . TRP H 5 15 ? 203.738 221.546 218.554 1.00 52.74 15 TRP e N 1
ATOM 15320 C CA . TRP H 5 15 ? 202.911 220.931 219.565 1.00 50.63 15 TRP e CA 1
ATOM 15321 C C . TRP H 5 15 ? 203.484 221.006 220.948 1.00 43.76 15 TRP e C 1
ATOM 15322 O O . TRP H 5 15 ? 202.737 221.126 221.970 1.00 65.72 15 TRP e O 1
ATOM 15333 N N . VAL H 5 16 ? 204.782 220.738 221.061 1.00 98.63 16 VAL e N 1
ATOM 15334 C CA . VAL H 5 16 ? 205.259 220.292 222.388 1.00 115.65 16 VAL e CA 1
ATOM 15335 C C . VAL H 5 16 ? 205.249 221.443 223.403 1.00 96.40 16 VAL e C 1
ATOM 15336 O O . VAL H 5 16 ? 204.878 221.272 224.593 1.00 65.05 16 VAL e O 1
ATOM 15340 N N . ASN H 5 17 ? 205.559 222.645 222.839 1.00 61.81 17 ASN e N 1
ATOM 15341 C CA . ASN H 5 17 ? 205.683 223.769 223.715 1.00 65.42 17 ASN e CA 1
ATOM 15342 C C . ASN H 5 17 ? 204.319 224.051 224.343 1.00 67.04 17 ASN e C 1
ATOM 15343 O O . ASN H 5 17 ? 204.267 224.497 225.515 1.00 38.58 17 ASN e O 1
ATOM 15348 N N . PHE H 5 18 ? 203.249 223.984 223.472 1.00 69.35 18 PHE e N 1
ATOM 15349 C CA . PHE H 5 18 ? 201.915 224.404 223.881 1.00 45.45 18 PHE e CA 1
ATOM 15350 C C . PHE H 5 18 ? 201.559 223.735 225.176 1.00 63.13 18 PHE e C 1
ATOM 15351 O O . PHE H 5 18 ? 201.046 224.380 226.114 1.00 104.10 18 PHE e O 1
ATOM 15359 N N . GLN H 5 19 ? 201.816 222.453 225.232 1.00 62.92 19 GLN e N 1
ATOM 15360 C CA . GLN H 5 19 ? 201.475 221.726 226.465 1.00 91.71 19 GLN e CA 1
ATOM 15361 C C . GLN H 5 19 ? 202.493 222.059 227.558 1.00 116.45 19 GLN e C 1
ATOM 15362 O O . GLN H 5 19 ? 202.155 222.061 228.743 1.00 108.58 19 GLN e O 1
ATOM 15368 N N . ASN H 5 20 ? 203.773 222.187 227.133 1.00 135.07 20 ASN e N 1
ATOM 15369 C CA . ASN H 5 20 ? 204.929 222.474 227.987 1.00 141.64 20 ASN e CA 1
ATOM 15370 C C . ASN H 5 20 ? 205.175 221.314 228.944 1.00 160.33 20 ASN e C 1
ATOM 15371 O O . ASN H 5 20 ? 206.007 221.459 229.845 1.00 202.82 20 ASN e O 1
ATOM 15376 N N . SER H 5 21 ? 204.659 220.123 228.604 1.00 111.73 21 SER e N 1
ATOM 15377 C CA . SER H 5 21 ? 204.868 218.945 229.431 1.00 121.86 21 SER e CA 1
ATOM 15378 C C . SER H 5 21 ? 206.307 218.425 229.333 1.00 126.66 21 SER e C 1
ATOM 15379 O O . SER H 5 21 ? 206.892 218.100 230.377 1.00 153.81 21 SER e O 1
ATOM 15382 N N . TYR H 5 22 ? 206.866 218.345 228.109 1.00 125.49 22 TYR e N 1
ATOM 15383 C CA . TYR H 5 22 ? 208.193 217.769 227.864 1.00 109.73 22 TYR e CA 1
ATOM 15384 C C . TYR H 5 22 ? 208.339 216.380 228.487 1.00 81.08 22 TYR e C 1
ATOM 15385 O O . TYR H 5 22 ? 209.344 216.062 229.114 1.00 140.58 22 TYR e O 1
ATOM 15394 N N . THR H 5 23 ? 207.297 215.559 228.308 1.00 101.48 23 THR e N 1
ATOM 15395 C CA . THR H 5 23 ? 207.259 214.167 228.718 1.00 113.73 23 THR e CA 1
ATOM 15396 C C . THR H 5 23 ? 207.147 213.281 227.481 1.00 132.62 23 THR e C 1
ATOM 15397 O O . THR H 5 23 ? 206.831 213.770 226.410 1.00 156.63 23 THR e O 1
ATOM 15401 N N . ALA H 5 24 ? 207.396 211.980 227.618 1.00 123.80 24 ALA e N 1
ATOM 15402 C CA . ALA H 5 24 ? 207.197 211.082 226.495 1.00 100.10 24 ALA e CA 1
ATOM 15403 C C . ALA H 5 24 ? 205.722 211.055 226.123 1.00 74.17 24 ALA e C 1
ATOM 15404 O O . ALA H 5 24 ? 205.397 210.976 224.942 1.00 86.53 24 ALA e O 1
ATOM 15406 N N . VAL H 5 25 ? 204.843 211.145 227.117 1.00 86.82 25 VAL e N 1
ATOM 15407 C CA . VAL H 5 25 ? 203.401 211.080 226.906 1.00 113.09 25 VAL e CA 1
ATOM 15408 C C . VAL H 5 25 ? 203.012 212.167 225.908 1.00 121.21 25 VAL e C 1
ATOM 15409 O O . VAL H 5 25 ? 202.375 211.884 224.906 1.00 127.98 25 VAL e O 1
ATOM 15413 N N . ASP H 5 26 ? 203.395 213.427 226.163 1.00 127.01 26 ASP e N 1
ATOM 15414 C CA . ASP H 5 26 ? 202.977 214.524 225.295 1.00 140.19 26 ASP e CA 1
ATOM 15415 C C . ASP H 5 26 ? 203.722 214.505 223.953 1.00 141.05 26 ASP e C 1
ATOM 15416 O O . ASP H 5 26 ? 203.073 214.785 222.949 1.00 172.53 26 ASP e O 1
ATOM 15421 N N . PHE H 5 27 ? 205.011 214.110 223.891 1.00 73.47 27 PHE e N 1
ATOM 15422 C CA . PHE H 5 27 ? 205.643 214.097 222.581 1.00 100.01 27 PHE e CA 1
ATOM 15423 C C . PHE H 5 27 ? 205.034 212.990 221.694 1.00 117.34 27 PHE e C 1
ATOM 15424 O O . PHE H 5 27 ? 204.854 213.101 220.481 1.00 93.91 27 PHE e O 1
ATOM 15432 N N . LEU H 5 28 ? 204.667 211.872 222.295 1.00 116.58 28 LEU e N 1
ATOM 15433 C CA . LEU H 5 28 ? 204.078 210.805 221.504 1.00 128.11 28 LEU e CA 1
ATOM 15434 C C . LEU H 5 28 ? 202.704 211.258 221.036 1.00 101.22 28 LEU e C 1
ATOM 15435 O O . LEU H 5 28 ? 202.335 210.945 219.915 1.00 149.52 28 LEU e O 1
ATOM 15440 N N . ILE H 5 29 ? 201.934 211.960 221.882 1.00 83.23 29 ILE e N 1
ATOM 15441 C CA . ILE H 5 29 ? 200.691 212.565 221.403 1.00 96.20 29 ILE e CA 1
ATOM 15442 C C . ILE H 5 29 ? 200.956 213.550 220.254 1.00 64.78 29 ILE e C 1
ATOM 15443 O O . ILE H 5 29 ? 200.292 213.504 219.219 1.00 79.99 29 ILE e O 1
ATOM 15448 N N . GLY H 5 30 ? 202.038 214.267 220.355 1.00 49.14 30 GLY e N 1
ATOM 15449 C CA . GLY H 5 30 ? 202.368 215.278 219.390 1.00 44.09 30 GLY e CA 1
ATOM 15450 C C . GLY H 5 30 ? 202.774 214.725 218.060 1.00 48.90 30 GLY e C 1
ATOM 15451 O O . GLY H 5 30 ? 202.594 215.383 217.027 1.00 57.46 30 GLY e O 1
ATOM 15452 N N . TYR H 5 31 ? 203.445 213.554 218.038 1.00 80.10 31 TYR e N 1
ATOM 15453 C CA . TYR H 5 31 ? 204.027 213.062 216.781 1.00 64.28 31 TYR e CA 1
ATOM 15454 C C . TYR H 5 31 ? 202.869 212.424 216.031 1.00 60.92 31 TYR e C 1
ATOM 15455 O O . TYR H 5 31 ? 202.795 212.579 214.796 1.00 35.68 31 TYR e O 1
ATOM 15464 N N . VAL H 5 32 ? 201.927 211.888 216.803 1.00 41.94 32 VAL e N 1
ATOM 15465 C CA . VAL H 5 32 ? 200.783 211.213 216.237 1.00 53.38 32 VAL e CA 1
ATOM 15466 C C . VAL H 5 32 ? 199.799 212.221 215.677 1.00 54.16 32 VAL e C 1
ATOM 15467 O O . VAL H 5 32 ? 199.310 212.008 214.587 1.00 66.72 32 VAL e O 1
ATOM 15471 N N . VAL H 5 33 ? 199.490 213.286 216.428 1.00 67.37 33 VAL e N 1
ATOM 15472 C CA . VAL H 5 33 ? 198.707 214.399 215.917 1.00 47.98 33 VAL e CA 1
ATOM 15473 C C . VAL H 5 33 ? 199.196 214.813 214.538 1.00 39.56 33 VAL e C 1
ATOM 15474 O O . VAL H 5 33 ? 198.454 214.946 213.584 1.00 38.24 33 VAL e O 1
ATOM 15478 N N . GLY H 5 34 ? 200.453 214.941 214.348 1.00 34.64 34 GLY e N 1
ATOM 15479 C CA . GLY H 5 34 ? 200.892 215.332 213.023 1.00 31.08 34 GLY e CA 1
ATOM 15480 C C . GLY H 5 34 ? 200.621 214.271 211.998 1.00 39.31 34 GLY e C 1
ATOM 15481 O O . GLY H 5 34 ? 200.381 214.651 210.870 1.00 48.64 34 GLY e O 1
ATOM 15482 N N . ILE H 5 35 ? 200.652 212.955 212.368 1.00 43.44 35 ILE e N 1
ATOM 15483 C CA . ILE H 5 35 ? 200.351 211.880 211.392 1.00 52.76 35 ILE e CA 1
ATOM 15484 C C . ILE H 5 35 ? 198.918 212.027 210.903 1.00 38.37 35 ILE e C 1
ATOM 15485 O O . ILE H 5 35 ? 198.680 212.012 209.727 1.00 34.87 35 ILE e O 1
ATOM 15490 N N . PHE H 5 36 ? 198.016 212.300 211.849 1.00 37.90 36 PHE e N 1
ATOM 15491 C CA . PHE H 5 36 ? 196.618 212.443 211.544 1.00 44.97 36 PHE e CA 1
ATOM 15492 C C . PHE H 5 36 ? 196.403 213.662 210.634 1.00 42.13 36 PHE e C 1
ATOM 15493 O O . PHE H 5 36 ? 195.662 213.545 209.659 1.00 39.48 36 PHE e O 1
ATOM 15501 N N . ILE H 5 37 ? 197.061 214.800 210.927 1.00 37.19 37 ILE e N 1
ATOM 15502 C CA . ILE H 5 37 ? 196.966 216.011 210.105 1.00 36.10 37 ILE e CA 1
ATOM 15503 C C . ILE H 5 37 ? 197.454 215.754 208.696 1.00 35.54 37 ILE e C 1
ATOM 15504 O O . ILE H 5 37 ? 196.768 216.096 207.742 1.00 37.00 37 ILE e O 1
ATOM 15509 N N . LEU H 5 38 ? 198.561 215.027 208.587 1.00 39.58 38 LEU e N 1
ATOM 15510 C CA . LEU H 5 38 ? 199.146 214.765 207.285 1.00 41.47 38 LEU e CA 1
ATOM 15511 C C . LEU H 5 38 ? 198.259 213.838 206.473 1.00 37.14 38 LEU e C 1
ATOM 15512 O O . LEU H 5 38 ? 198.064 214.002 205.286 1.00 49.87 38 LEU e O 1
ATOM 15517 N N . PHE H 5 39 ? 197.605 212.911 207.164 1.00 38.62 39 PHE e N 1
ATOM 15518 C CA . PHE H 5 39 ? 196.675 212.001 206.518 1.00 39.49 39 PHE e CA 1
ATOM 15519 C C . PHE H 5 39 ? 195.457 212.774 205.997 1.00 34.27 39 PHE e C 1
ATOM 15520 O O . PHE H 5 39 ? 194.918 212.496 204.935 1.00 43.63 39 PHE e O 1
ATOM 15528 N N . VAL H 5 40 ? 194.906 213.663 206.821 1.00 37.58 40 VAL e N 1
ATOM 15529 C CA . VAL H 5 40 ? 193.735 214.435 206.414 1.00 42.51 40 VAL e CA 1
ATOM 15530 C C . VAL H 5 40 ? 194.088 215.298 205.187 1.00 38.37 40 VAL e C 1
ATOM 15531 O O . VAL H 5 40 ? 193.248 215.482 204.311 1.00 36.17 40 VAL e O 1
ATOM 15535 N N . LEU H 5 41 ? 195.307 215.846 205.147 1.00 35.17 41 LEU e N 1
ATOM 15536 C CA . LEU H 5 41 ? 195.666 216.758 204.092 1.00 38.64 41 LEU e CA 1
ATOM 15537 C C . LEU H 5 41 ? 196.353 216.076 202.923 1.00 37.37 41 LEU e C 1
ATOM 15538 O O . LEU H 5 41 ? 196.899 216.772 202.070 1.00 39.53 41 LEU e O 1
ATOM 15543 N N . ARG H 5 42 ? 196.442 214.760 202.953 1.00 35.38 42 ARG e N 1
ATOM 15544 C CA . ARG H 5 42 ? 197.261 213.999 201.979 1.00 40.51 42 ARG e CA 1
ATOM 15545 C C . ARG H 5 42 ? 196.922 214.422 200.541 1.00 32.99 42 ARG e C 1
ATOM 15546 O O . ARG H 5 42 ? 197.784 214.439 199.703 1.00 52.06 42 ARG e O 1
ATOM 15554 N N . ARG H 5 43 ? 195.645 214.598 200.207 1.00 36.51 43 ARG e N 1
ATOM 15555 C CA . ARG H 5 43 ? 195.196 214.927 198.878 1.00 41.25 43 ARG e CA 1
ATOM 15556 C C . ARG H 5 43 ? 195.345 216.444 198.598 1.00 38.72 43 ARG e C 1
ATOM 15557 O O . ARG H 5 43 ? 195.599 216.849 197.480 1.00 57.06 43 ARG e O 1
ATOM 15565 N N . PHE H 5 44 ? 194.980 217.290 199.543 1.00 38.41 44 PHE e N 1
ATOM 15566 C CA . PHE H 5 44 ? 195.246 218.704 199.448 1.00 47.67 44 PHE e CA 1
ATOM 15567 C C . PHE H 5 44 ? 196.702 218.982 199.073 1.00 47.58 44 PHE e C 1
ATOM 15568 O O . PHE H 5 44 ? 196.950 219.766 198.157 1.00 56.17 44 PHE e O 1
ATOM 15576 N N . LEU H 5 45 ? 197.632 218.408 199.843 1.00 47.07 45 LEU e N 1
ATOM 15577 C CA . LEU H 5 45 ? 199.057 218.654 199.736 1.00 48.35 45 LEU e CA 1
ATOM 15578 C C . LEU H 5 45 ? 199.666 217.629 198.759 1.00 50.18 45 LEU e C 1
ATOM 15579 O O . LEU H 5 45 ? 200.877 217.591 198.601 1.00 63.50 45 LEU e O 1
ATOM 15584 N N . ARG H 5 46 ? 198.851 216.810 198.085 1.00 53.44 46 ARG e N 1
ATOM 15585 C CA . ARG H 5 46 ? 199.351 215.791 197.160 1.00 68.17 46 ARG e CA 1
ATOM 15586 C C . ARG H 5 46 ? 200.427 214.819 197.735 1.00 77.55 46 ARG e C 1
ATOM 15587 O O . ARG H 5 46 ? 201.108 214.100 197.007 1.00 89.37 46 ARG e O 1
ATOM 15595 N N . PHE H 5 47 ? 200.586 214.731 199.052 1.00 70.62 47 PHE e N 1
ATOM 15596 C CA . PHE H 5 47 ? 201.492 213.765 199.648 1.00 52.95 47 PHE e CA 1
ATOM 15597 C C . PHE H 5 47 ? 201.052 212.367 199.157 1.00 68.57 47 PHE e C 1
ATOM 15598 O O . PHE H 5 47 ? 201.889 211.382 199.361 1.00 98.80 47 PHE e O 1
#

Sequence (1957 aa):
MNNLVILPILIPFIVGTILILFAKNHSLQRVISGFTVIGMLLVAIYLAMDVYQNGISVLELGNWQAPFGIVLVADMFATMMVILASIVGVVCLFFAFQTISSEREKYYFYPFYFFLLAGVNGAFLTGDLFNLFVFFEVMMLIASYILIVLGGTKYQLRESLKYVMINVFASILLFIVGVAYIYSVTGTLNMADLAVKVGQLEQTGVLNVIAVIFLVVFAMMKKGGLFPLYFWLPRSYYGPPAAIAALFGGLLTKVGIYAIMRTFTLIFTHDPDFTHMLILILAGLTMFFGVLGAVSQFDFKRILSYHIISQQVGYMVMGLGIYTQLAIAGAIYYYIAHHIIVKAALFLFAGATQRITGTTDLKKMGGLLKTHPWLAWMFFISAISLAGIPPLSGFFSKFALILAAFLNENYIIAAVALAVGLLTLFSMMMKIFIYAFWGEQKHTEQQANFKVGKLLLPIVPLVALTIILGFAAEPIFQYSLQVADQILDPTIYIESVLMTVLHWATISPFLLAILIPFLYKYARRIHTGWFVLALPLVLFIYFIRYLSVTSTGGVVEHTIPWVPSLGINFTVFVDGLSLLFALLITGIGTLVILYSIFYLSKKTESLNNFYVYLLMMFFMGAMLGVVLSDNLIVLYVFWELTSLASSLLISYWFHREKSTYGAQKSMMLITVFGGFAMLGGFSLLYVMTGTFSIRGIIENVDLVTSSELFLPAMILVLLGAFTKSAQFPFHIWLPDAMEAPTPVSAYYLLHHSSAATTMMVKAGIYLVARLTPVFAGSAEWFWLLTGFGVVTLLWGSTSAVRQKDLKGILAFSTVSQLGLIMTLLGLGSAAIYFGDSVDPAFYSFAIMAAIFHLLINHATFKGSLFMTAGIIDHETGTRDIRKLGGLMAIMPVTFTVSLIGLASMAGLPPFNGFLSKKEEMFFTALLRATEMNTFNMETFGIIIVVLAWIASVFTFLYCLIMFFKTFTGKFKPENYDVKVHEAPIGMLISPVILGSLVIVFGFFPNILAYTIIEPAMQAILPTLLADGEVFYVNIYMWHGFNAELFMTMGVVAAGIILFLMMKNWAKTAFYMKERDPLNWFYDNSLSGVITGSQAVTRIQMTGLLRDYFAYMTTFMILLLGYTMFRYDAFTIDTTNVTGIAPYIWVITLVFIAATLSIPFINKRITAVVVVGVIGFLLALLFVVFRAPDLALLTQLLVEETVTVLLLMLAFYHLPELRKEEFKPRFNIVNLIISIGVGFLVTAIALSSLALGNEAGIEPISQFFVENSKELAGGYNMVNNVILVDFRGLDTLLEVLVLGIAALGVIALIKLRMTGREDVKSNDVLLHSVTRVVTFIILAFSVYLFFAGHNNPGGGFFIGGLMTASALLLMYLGFDMKSIKKAIPFDFTKMIAFGLLLAIITGFGGLLVGDPYLTQYFEYYQIPILGETELTTALPFDLGIYLVVVGIALTIILTIAEDDMMEILMSITVGVLFMVGTYLILTKSLLRVVVGLILLSHGAHLLLLTMAGLQRGAPPLLHLEATTYSDPLPQALILTAIVISFGVTSFLLVLAYRTYKEHKTDDLDQLRGSADEMAFQILLNLVIAVIWVNFQNSYTAVDFLIGYVVGIFILFVLRRFLRFDFYMRRVWAIIKLIVLFFKELILANIDVIKIVLSPKMNIQPGIVAVPTKLKTDWELSLLASLISLTPGTLSMMDFSDDNKYIYIHAIDVPNKEKMIRDIHDTFERAILEVTNMFQSILMIVLVVMMSISLFVCFIRTLIGPTMSDRIIVALDTFGINLIGFIGVIMMLQETLAYSEVVLVISILAFIGSSIALSKFIERGVVFDRGMTAVEIIISIFVLIGGFLSLLGSIGIIRFPDVYGRLHAATKSATLGVISIMLATFLFFFLVHGEFVGKLLLTILFFVFLTAPVAGMMMGRSAYRVGVPLWEKSTQDDLKKMYEKMAFQILLNLVIAVIWVNFQNSYTAVDFLIGYVVGIFILFVLRRFLRF

CATH classification: 1.10.287.3510

B-factor: mean 50.71, std 33.88, range [12.69, 304.07]

InterPro domains:
  IPR039428 NADH-ubiquinone oxidoreductase chain 4L/Mnh complex subunit C1-like [PF00420] (5-107)
  IPR050601 CPA3 antiporter subunit C [PTHR34583] (1-109)

Solvent-accessible surface area: 60775 Å² total; per-residue (Å²): 158,61,12,41,0,4,57,4,1,4,41,0,1,37,22,0,0,53,0,8,55,72,18,195,73,43,79,61,1,71,79,39,0,7,153,14,2,68,26,6,34,111,25,1,65,133,0,11,101,43,4,109,148,105,35,28,10,20,0,52,6,4,73,24,81,9,16,37,0,1,0,0,2,0,2,17,0,0,0,19,1,1,36,11,2,6,29,0,1,19,8,0,0,75,0,0,29,85,21,14,18,61,72,14,3,87,44,23,1,0,0,0,0,0,2,0,2,2,0,0,2,0,0,1,1,3,0,0,6,0,0,4,5,0,1,3,10,0,4,10,1,0,0,3,1,2,0,0,2,2,6,33,109,37,4,0,34,6,2,1,6,3,0,0,2,4,17,8,1,10,12,10,2,5,2,0,0,0,1,0,8,19,3,0,6,0,1,0,4,0,13,0,7,50,24,0,26,115,24,138,6,51,20,4,0,2,0,0,0,1,1,2,2,2,0,0,0,2,9,0,0,0,37,14,1,5,8,13,0,3,18,4,0,58,23,1,16,4,1,0,0,0,0,0,0,0,0,10,0,2,0,0,0,4,1,0,0,11,8,0,1,7,4,2,25,91,44,44,122,10,2,3,92,20,1,11,92,6,0,10,62,0,0,81,42,0,0,19,1,0,0,0,9,32,17,0,15,17,0,0,0,12,0,0,0,0,3,0,0,5,0,0,0,0,0,9,10,53,46,74,33,0,0,0,0,0,0,2,6,2,8,1,0,0,4,1,0,0,1,0,1,0,0,2,1,0,1,42,106,1,16,57,26,9,37,0,121,133,2,0,0,0,9,142,31,13,56,194,0,0,64,17,0,9,46,1,3,12,0,6,2,3,4,1,18,13,1,2,0,2,0,7,0,0,0,0,2,2,0,14,85,66,124,27,88,140,12,0,57,39,0,20,56,0,4,37,33,2,1,12,0,3,4,6,0,2,29,81,0,0,3,23,113,60,128,15,66,134,157,54,18,101,53,161,9,40,157,10,9,124,18,0,66,61,1,10,42,45,1,57,95,15,0,112,35,0,28,81,50,2,88,47,1,30,66,0,0,76,25,9,46,59,32,66,61,10,24,133,43,8,91,89,46,100,3,0,121,9,0,33,21,0,44,80,26,8,112,95,0,55,115,46,28,145,148,8,108,180,60,8,1,0,113,65,0,23,53,28,0,75,80,8,62,97,37,0,66,152,25,33,79,51,4,47,115,75,27,85,30,80,63,86,46,90,51,0,66,38,5,22,0,43,20,10,0,10,0,7,6,3,0,2,6,3,0,18,18,0,0,15,9,0,21,21,0,0,25,0,0,12,69,32,1,62,64,164,122,32,51,1,39,40,0,0,32,14,1,0,36,2,0,0,0,0,0,0,0,1,1,4,7,4,0,0,2,0,0,5,14,0,2,22,0,1,10,0,0,0,5,2,0,3,15,46,44,81,109,129,128,0,10,49,0,0,27,0,0,4,16,19,1,4,76,0,0,6,13,0,0,1,0,0,0,6,0,48,46,20,17,51,35,3,29,1,59,23,0,21,141,51,41,105,96,0,66,89,32,164,34,20,69,58,0,0,72,44,1,5,43,0,0,7,0,1,0,0,0,45,49,38,1,11,0,0,25,19,0,9,41,4,0,2,0,3,0,0,1,1,0,0,0,0,0,0,0,0,0,6,1,0,0,4,4,0,1,21,1,1,14,27,23,39,74,0,0,68,41,0,0,20,66,0,4,60,0,2,40,76,0,0,39,12,0,5,30,12,11,46,5,1,14,1,2,0,4,0,0,1,0,0,0,0,0,1,0,0,0,3,0,3,0,2,0,4,48,106,33,27,141,91,44,97,40,50,66,17,1,38,4,0,11,0,2,8,0,5,4,9,0,0,0,5,0,0,0,0,5,0,0,4,4,0,0,3,35,88,14,5,62,20,49,31,4,152,108,16,10,7,0,98,82,49,0,67,57,0,30,62,6,3,67,23,0,6,12,1,3,8,4,57,66,47,32,0,2,14,4,0,11,14,10,0,1,16,4,1,50,60,2,34,113,2,119,28,28,95,3,148,66,86,2,106,76,12,15,81,50,0,72,55,0,1,6,47,0,6,5,0,5,26,0,8,27,80,74,1,4,44,71,166,45,102,91,127,63,9,157,80,175,10,106,37,7,64,140,10,1,16,64,0,0,59,74,2,2,51,55,0,60,52,20,1,102,127,6,68,86,15,0,94,55,18,0,9,10,0,0,46,12,1,0,49,115,24,32,71,151,79,96,88,8,164,3,66,9,112,61,144,70,20,144,46,52,20,26,108,27,16,94,24,6,41,54,24,0,68,94,47,35,113,82,17,158,77,40,29,151,59,81,82,22,122,142,70,115,9,76,33,6,155,122,24,57,66,68,38,67,31,50,38,92,30,3,45,44,51,7,117,118,14,8,32,1,6,1,31,18,5,0,7,73,0,0,52,40,11,37,120,19,8,12,108,0,0,143,110,44,124,2,75,62,88,28,89,114,81,47,30,57,45,25,72,17,0,137,31,0,5,102,0,1,34,31,0,0,70,15,6,32,159,14,43,108,33,21,7,5,4,0,0,2,3,0,0,0,19,0,0,3,2,0,0,0,3,4,46,0,2,5,0,0,0,0,3,2,0,14,14,16,1,12,12,2,0,1,1,12,1,3,130,8,14,36,75,13,110,168,39,116,118,84,96,189,25,12,79,41,4,79,112,11,0,84,15,5,3,120,10,12,18,11,2,0,20,4,0,17,18,15,12,58,142,31,61,36,124,53,14,4,67,30,0,32,102,14,0,61,112,84,3,0,0,72,1,0,2,9,0,0,25,2,9,2,7,4,5,4,6,0,2,9,1,0,0,0,2,1,0,0,1,0,0,12,0,3,2,104,2,75,11,83,44,194,70,19,32,249,34,22,33,12,3,8,50,23,7,0,98,69,1,0,15,11,1,10,4,2,0,12,6,0,16,90,12,1,29,52,50,1,5,1,2,25,4,0,0,0,0,9,0,1,0,4,1,0,0,2,1,3,24,30,8,138,56,1,105,126,9,2,74,84,75,17,31,102,33,0,0,93,0,1,31,55,0,0,97,17,0,53,24,0,78,164,95,56,28,11,1,4,9,20,75,62,102,93,108,132,62,134,129,44,21,111,22,52,98,28,35,7,78,47,0,13,67,0,6,29,43,0,0,7,0,0,1,0,9,2,1,14,12,4,21,65,8,116,122,5,2,34,21,0,0,78,1,0,6,23,0,8,44,5,0,0,38,0,0,0,20,30,6,0,14,20,0,1,7,0,5,16,0,0,14,14,0,1,9,0,0,0,8,0,5,26,15,3,39,99,12,21,5,4,2,28,69,59,156,37,145,69,26,9,29,1,0,1,3,2,2,0,10,2,2,5,1,3,28,6,0,12,19,0,1,4,1,0,0,2,1,3,0,42,76,62,30,171,25,12,17,3,36,118,2,85,37,66,84,41,52,80,21,105,10,23,38,50,0,40,74,30,0,76,77,73,10,61,151,98,134,24,166,85,84,105,10,70,116,87,0,46,68,40,0,28,119,70,5,86,102,66,63,185,159,60,195,19,82,31,4,62,123,44,37,139,5,60,78,86,9,94,87,16,24,63,97,13,0,84,73,0,3,78,42,2,44,140,24,2,105,25,137,141,32,116,13,86,2,0,0,4,24,0,58,9,98,2,140,56,78,111,8,0,10,48,0,0,14,0,0,2,0,4,50,10,6,1,1,0,1,2,10,118,94,25,68,91,0,18,0,0,3,8,52,13,66,93,54,88,135,21,45,155,47,2,49,67,58,10,0,136,20,0,39,68,12,31,98,149,10,77,62,22,0,46,101,4,0,39,41,0,0,70,0,0,69,20,0,3,50,21,0,51,100,0,92,36,41,4,3,23,3,0,0,17,15,0,0,0,14,0,1,0,0,0,2,0,0,0,0,0,31,49,80,11,44,7,0,3,6,1,0,0,0,2,3,4,3,6,4,2,14,5,0,0,0,4,7,13,23,45,98,24,51,1,9,26,158,63,90,81,74,48,48,82,75,0,6,86,61,0,78,72,0,0,92,7,0,42,6,0,0,51,0,1,61,78,1,36,12,2,0,0,16,0,3,0,4,7,1,0,1,4,17,0,1,1,6,0,0,47,0,0,19,36,8,3,90,80,65,83,64,73,104,12,11,16,0,63,15,0,16,83,4,3,24,41,9,12,1,0,2,1,3,12,4,0,4,2,0,30,60,72,50,19,100,25,61,150,129,23,75,47,26,41,0,89,101,49,75,108,194,176,22,106,55,45,29,26,11,40,63,0,0,103,30,6,24,24,16,44,101,49,138,63,53,16,23,81,70,67,0,56,85,10,0,84,112,0,13,125,24,0,80,112,14,33,207,80